Protein 4J3F (pdb70)

Sequence (2072 aa):
GFLAGKKILITGLLSNKSIAYGIAKAMHREGAELAFTYVGQFKDRVEKLCAEFNPAAVLPCDVISDQEIKDLFVELGKVWDGLDAIVHSIAFAPRDQLEGNFIDCCVTREGFSIAHDISAYSFAALAKEGRSMMKNRNASMVALTYIGAEKAMPSYNTMGVAKASLEATVRYTALALGEDGIKVNAVSAGPIKTLAASGISNFKKKMLDYNAMVSPLKKNVDIMEVGNTVAFLCSDMATGITGEVVHVDAGYHCVSMMGNVLGFLAGKKILITGLLSNKSIAYGIAKAMHREGAELAFTYVGQFKDRVEKLCAEFNPAAVLPCDVISDQEIKDLFVELGKVWDGLDAIVHSIAFAPRDQLEGNFIDCVTREGFSIAHDISAYSFAALAKEGRSMMKNRNASMVALTYIGAEKAMPSYNTMGVAKASLEATVRYTALALGEDGIKVNAVSAGPIKTLAASGISNFKKKMLDYNAMVSPLKKNVDIMEVGNTVAFLCSDMATGITGEVVHVDAGYHCVSMGNVLGFLAGKKILITGLLSNKSIAYGIAKAMHREGAELAFTYVGQFKDRVEKLCAEFNPAAVLPCDVISDQEIKDLFVELGKVWDGLDAIVHSIAFAPRDQLEGNFIDCCVTREGFSIAHDISAYSFAALAKEGRSSMMKNRNASMVALTYIGAEKAMPSYNTMGVAKASLEATVRYTALALGEEDGIKVNAVSAGPIKTLAASGISNFKKMLDYNAMVSPLKKKNVDIMEVGNTVAFLCSDMATGITGEVVHVDAGYHCVSMGNVLGFLAGKKILITGLLSNKSIAYGIAKAMHREGAELAFTYVGQFKDRVEKLCCAEFNPAAVLPCDVISDQEIKDLFVELGKVWDGLDAIVHSIAFAPRDQLEGNFIDCVTREGFSIAHDISAYSFAALAKEGRSMMKNRNASMVALTYIGAEKAMPSYNTMGVAKASLEATVRYTALALGEDGIKVNAVSAGPIKTLAASGISNFKKMLDYNAMVSPLKKNVDIMEVGNTVAFLCSDMATGITGEVVHVDAGYHCVSMGNVLGFLAGKKILITGLLSNKSIAYGIAKAMHREGAELAFTYVGQFKDRVEKLCAEFNPAAVLPCDVISDQEIKDLFVELGKVWDGLDAIVHSIAFAPRDQLEGNFIDCCVTREGFSIAHDISAYSFAALAKEGRSMMKNRNASMVALTYIGAEKAMPSYNTMGVAKASLEATVRYTALALGEDGIKVNAVSAGPIKTLAASGISNFKKKMLDYNAMVSPLKKNVDIMEVGNTVAFLCSDMATGITGEVVHVDAGYHCVSMMGNVLGFLAGKKILITGLLSNKSIAYGIAKAMHREGAELAFTYVGQFKDRVEKLCAEFNPAAVLPCDVISDQEIKDLFVELGKVWDGLDAIVHSIAFAPRDQLEGNFIDCVTREGFSIAHDISAYSFAALAKEGRSSMMKNRNASMVALTYIGAEKAMPSYNTMGVAKASLEATVRYTALALGEDGIKVNAVSAGPIKTLAASGISNFKKMLDYNAMVSPLKKKNVDIMEVGNTVAFLCSDMATGITGEVVHVDAGYHCVSMMGNVLGFLAGKKILITGLLSNKSIAYGIAKAMHREGAELAFTYVGQFKDRVEKLCAEFNPAAVLPCDVISDQEIKDLFVELGKVWDGLDAIVHSIAFAPRDQLEGNFIDCCVTREGFSIAHDISAYSFAALAKKEGRSMMKNRNASMVALTYIGAEKAMPSYNTMGVAKASLEATVRYTALALGEDGIKVNAVSAGPIKTLAASGISNFKKMLDYNAMVSPLKKKNVDIMEVGNTVAFLCSDMATGITGEVVHVDAGYHCVSMMGNVLGFLAGKKILITGLLSNKSIAYGIAKAMHREGAELAFTYVGQFKDRVEKLCAEFNPAAVLPCDVISDQEIKDLFVELGKVWDGLDAIVHSIAFAPRDQLEGNFIDCCVTREGFSIAHDISAYSFAALAKEGRSMMKNRNASMVALTYIGAEKAMPSYNTMGVAKASLEATVRYTALALGEDGIKVNAVSAGPIKTLAASGISNFKKMMLDYNAMVSPLKKNVDIMEVGNTVAFLCSDMATGITGEVVHVDAGYHCVSMGNVL

CATH classification: 3.40.50.720

Solvent-accessible surface area: 65505 Å² total; per-residue (Å²): 76,44,0,70,40,27,47,0,0,0,1,27,3,57,23,74,118,10,33,0,30,0,0,0,84,0,0,79,120,22,34,8,72,1,0,0,5,20,68,54,147,50,98,108,135,1,71,171,33,0,67,102,6,130,36,46,15,32,30,65,4,42,8,96,26,80,111,66,1,114,63,3,13,77,66,0,35,150,82,11,154,4,0,8,0,0,0,0,20,33,56,103,10,29,224,90,0,34,52,53,35,6,2,98,30,0,54,39,127,3,2,41,55,0,4,26,23,0,0,4,0,0,0,4,0,0,62,56,0,36,88,27,0,107,110,87,72,0,1,0,0,0,13,6,32,13,0,3,55,44,0,3,26,21,51,4,0,12,0,0,0,14,8,0,0,14,0,0,0,39,0,0,0,38,4,0,2,114,14,26,0,3,0,0,0,0,2,8,7,14,25,146,22,91,92,7,92,57,30,108,30,30,89,36,20,11,14,11,6,28,10,9,0,1,18,50,61,55,9,72,26,47,16,0,0,15,1,0,0,4,2,1,0,82,17,0,17,0,0,0,4,13,24,5,17,0,8,0,0,15,17,2,18,15,8,10,27,10,1,77,44,0,72,41,27,46,0,0,0,0,28,4,54,23,67,115,11,33,0,30,0,0,0,86,0,0,72,119,22,34,9,71,1,0,0,4,17,62,46,155,53,103,114,137,1,63,169,33,0,61,96,5,120,38,45,15,32,27,64,6,43,6,98,28,84,102,63,2,116,66,3,14,81,68,0,36,148,76,12,156,3,0,9,0,0,0,0,20,32,57,99,9,30,219,90,0,34,57,51,46,6,1,97,32,0,54,40,126,3,2,42,53,0,3,29,24,0,0,6,0,0,0,4,0,0,59,64,0,35,92,28,0,80,116,86,75,0,1,0,0,0,13,5,31,15,0,3,56,48,0,4,39,24,50,4,0,11,0,0,0,12,8,0,0,14,0,0,1,38,0,0,0,24,4,0,2,57,4,25,0,3,0,0,0,0,1,7,7,15,27,159,20,93,89,7,92,58,35,105,39,31,120,106,20,24,61,25,4,29,60,5,0,1,18,103,62,60,10,72,28,48,17,0,0,14,2,0,0,3,2,1,0,81,18,0,19,0,1,0,4,13,23,5,17,0,8,0,0,13,16,1,18,15,9,12,127,91,81,76,40,0,71,40,28,48,0,0,0,0,28,3,51,24,68,116,10,34,0,29,0,0,0,85,0,0,70,119,22,35,9,76,1,0,0,5,16,68,44,150,54,99,116,135,1,68,169,36,0,60,99,6,120,40,41,14,30,30,63,5,34,6,96,27,84,102,63,2,112,64,3,14,74,71,0,35,148,78,11,154,5,0,8,0,0,0,0,20,32,59,100,9,30,220,90,1,30,58,53,33,6,2,93,38,1,54,39,126,3,2,37,55,0,3,27,24,0,0,6,0,0,0,5,0,0,60,60,0,38,90,26,0,105,112,85,73,0,1,0,0,0,11,6,36,13,0,2,51,48,0,2,12,21,49,5,0,11,0,0,0,13,8,0,0,15,0,0,1,38,2,0,0,42,6,0,1,91,13,24,0,3,0,0,0,0,1,7,7,16,22,158,20,88,89,8,92,59,40,73,88,32,134,122,32,16,67,14,6,23,95,4,1,0,17,92,62,55,10,72,28,48,17,0,0,14,1,0,0,4,2,1,0,80,17,0,17,0,0,0,4,14,22,5,18,0,9,1,0,14,15,1,19,17,8,27,45,24,202,75,42,0,70,42,28,45,0,0,0,1,28,4,59,24,73,115,10,34,0,29,0,0,0,86,0,0,79,117,22,34,8,69,1,0,0,5,20,69,57,144,43,102,102,134,0,70,170,34,0,68,102,6,127,35,47,19,28,26,69,4,43,6,99,27,80,108,65,1,113,65,3,13,81,73,0,34,148,88,11,153,3,0,9,0,0,0,0,19,33,58,100,9,29,220,92,0,31,62,34,29,4,1,92,38,1,55,41,125,2,2,45,53,0,4,30,24,0,0,5,0,0,0,4,0,0,63,60,0,43,94,31,0,104,115,86,73,0,0,0,0,0,12,5,38,12,0,3,53,49,1,2,9,20,48,5,0,10,0,0,0,13,8,0,0,14,0,0,0,39,1,0,0,40,7,0,2,138,12,24,0,4,0,0,0,0,1,8,7,16,23,160,20,88,88,9,90,61,37,71,55,31,71,12,18,15,15,11,6,19,0,8,1,1,18,47,62,55,11,73,29,49,16,0,0,13,2,0,0,4,2,1,0,83,15,0,17,0,0,0,4,14,22,6,17,0,9,1,0,14,16,1,18,17,7,5,2,2,31,77,41,0,71,42,28,44,0,0,0,1,28,4,59,24,74,117,11,34,0,29,0,0,0,87,0,0,78,119,22,32,8,73,1,0,0,5,18,71,54,152,49,98,105,127,0,71,169,34,0,68,103,6,125,37,49,17,28,25,67,5,40,7,98,27,77,110,65,1,116,64,3,13,75,75,0,36,150,86,10,154,3,0,9,0,0,0,1,19,34,55,102,9,29,219,91,1,35,57,52,33,7,1,93,37,1,52,40,128,3,2,41,54,0,4,30,24,0,0,5,0,0,0,4,0,0,62,58,0,46,90,28,0,106,114,84,72,0,0,0,0,0,12,6,33,13,0,3,55,45,0,2,35,20,50,4,0,10,0,0,0,14,8,0,0,14,0,0,0,38,1,0,0,37,6,0,2,89,18,24,0,3,0,0,0,0,1,7,6,15,26,130,20,92,90,7,95,55,31,109,31,27,125,131,17,22,86,23,5,28,62,6,0,1,19,98,63,59,11,72,28,50,17,0,0,15,2,0,0,4,2,1,0,82,15,0,16,0,1,0,4,13,23,6,17,0,9,0,0,15,17,1,18,14,8,11,126,89,82,74,44,0,70,42,27,48,0,0,0,1,29,4,50,25,75,115,11,34,0,30,0,0,0,83,0,0,74,119,21,34,9,76,1,0,0,4,17,65,47,152,52,101,114,131,1,64,167,31,0,60,99,6,120,38,43,15,31,28,63,5,41,7,97,28,82,104,64,2,116,64,3,14,78,71,0,34,149,77,10,156,4,0,9,0,0,0,0,20,33,58,99,9,29,225,90,0,32,58,52,36,5,2,98,29,0,54,40,126,3,2,38,55,0,4,28,24,0,0,6,0,0,0,4,0,0,61,63,0,38,90,30,0,106,110,86,74,0,1,0,0,0,12,5,36,14,0,3,52,46,1,2,10,18,51,4,0,12,0,0,0,12,8,0,0,15,0,0,1,40,0,0,0,33,5,0,2,114,14,25,0,3,0,0,0,0,1,7,8,16,23,156,19,89,89,6,91,59,39,72,56,32,89,17,19,14,18,10,7,17,0,5,1,0,16,29,62,55,9,72,27,47,16,0,0,14,1,0,0,4,2,1,0,82,17,0,17,0,0,0,4,13,23,5,18,0,9,0,0,15,16,1,18,18,6,5,2,2,35,79,42,0,70,40,28,52,0,0,0,1,29,4,58,22,69,112,10,34,0,31,0,0,0,89,0,0,80,119,23,35,8,73,1,0,0,5,19,71,55,151,48,98,104,131,1,69,170,34,0,67,102,6,128,36,47,15,33,28,65,4,44,6,98,26,79,110,64,1,113,62,4,12,80,70,0,36,148,84,9,153,4,0,8,0,0,0,0,19,33,58,100,9,29,220,91,0,32,59,54,32,6,1,100,28,0,55,41,127,3,2,41,55,0,3,28,23,0,0,5,0,0,0,4,0,0,64,57,0,34,90,29,0,95,113,88,74,0,1,0,0,0,12,5,37,13,0,3,53,45,1,4,15,22,49,4,0,11,0,0,0,12,8,0,0,14,0,0,1,39,0,0,0,39,4,0,2,72,15,25,0,3,0,0,0,0,1,7,7,15,23,157,20,90,90,7,90,57,38,77,93,31,131,116,33,16,67,15,5,24,96,4,1,1,17,100,63,56,10,72,27,48,14,0,0,14,1,0,0,4,3,1,0,80,17,0,18,0,0,0,4,14,23,5,19,0,9,1,0,15,16,1,18,17,8,25,44,24,208,75,44,0,71,43,27,48,0,0,0,0,29,3,51,23,70,117,11,34,0,29,0,0,0,84,0,0,72,115,22,34,10,76,1,0,0,4,17,65,50,151,50,101,106,132,1,67,168,34,0,59,101,6,125,37,45,15,31,29,63,5,43,7,100,29,82,105,62,1,114,64,3,14,78,71,0,35,146,77,11,153,3,0,9,0,0,0,0,19,33,56,98,10,30,222,89,0,31,65,48,45,7,2,94,33,0,55,40,125,3,2,40,57,0,4,29,25,0,0,6,0,0,0,5,0,0,60,61,0,32,91,25,0,104,108,85,75,0,0,0,0,0,13,5,32,14,0,2,53,47,0,2,29,24,50,4,0,11,0,0,0,13,7,0,0,13,0,0,0,38,1,0,0,38,5,0,2,112,14,23,0,3,0,0,0,0,1,8,6,15,26,106,20,90,90,6,96,59,35,82,24,29,51,22,21,24,27,12,4,28,12,6,0,1,19,56,68,57,11,72,27,49,13,0,0,14,2,0,0,4,2,1,0,81,15,0,18,0,0,0,5,14,22,5,16,0,8,0,0,14,17,1,17,14,9,12,37,4,1

B-factor: mean 13.73, std 7.09, range [4.94, 76.98]

Organism: Francisella tularensis subsp. tularensis (strain SCHU S4 / Schu 4) (NCBI:txid177416)

Structure (mmCIF, N/CA/C/O backbone):
data_4J3F
#
_entry.id   4J3F
#
_cell.length_a   85.421
_cell.length_b   123.360
_cell.length_c   202.717
_cell.angle_alpha   90.00
_cell.angle_beta   90.00
_cell.angle_gamma   90.00
#
_symmetry.space_group_name_H-M   'P 21 21 21'
#
loop_
_entity.id
_entity.type
_entity.pdbx_description
1 polymer 'Enoyl-[acyl-carrier-protein] reductase [NADH]'
2 non-polymer 1-(4-methoxy-3-methylbenzyl)-5,6,7,8-tetrahydro-1H-naphtho[2,3-d]imidazole
3 non-polymer NICOTINAMIDE-ADENINE-DINUCLEOTIDE
4 non-polymer GLYCEROL
5 non-polymer 'ACETATE ION'
6 non-polymer 'SODIUM ION'
7 water water
#
loop_
_atom_site.group_PDB
_atom_site.id
_atom_site.type_symbol
_atom_site.label_atom_id
_atom_site.label_alt_id
_atom_site.label_comp_id
_atom_site.label_asym_id
_atom_site.label_entity_id
_atom_site.label_seq_id
_atom_site.pdbx_PDB_ins_code
_atom_site.Cartn_x
_atom_site.Cartn_y
_atom_site.Cartn_z
_atom_site.occupancy
_atom_site.B_iso_or_equiv
_atom_site.auth_seq_id
_atom_site.auth_comp_id
_atom_site.auth_asym_id
_atom_site.auth_atom_id
_atom_site.pdbx_PDB_model_num
ATOM 1 N N . GLY A 1 22 ? -10.082 -16.369 22.669 1.00 16.21 2 GLY A N 1
ATOM 2 C CA . GLY A 1 22 ? -9.070 -15.399 22.142 1.00 13.44 2 GLY A CA 1
ATOM 3 C C . GLY A 1 22 ? -8.205 -14.869 23.273 1.00 13.28 2 GLY A C 1
ATOM 4 O O . GLY A 1 22 ? -8.662 -14.788 24.415 1.00 12.93 2 GLY A O 1
ATOM 5 N N . PHE A 1 23 ? -6.959 -14.495 22.969 1.00 12.37 3 PHE A N 1
ATOM 6 C CA . PHE A 1 23 ? -6.029 -14.070 24.034 1.00 11.94 3 PHE A CA 1
ATOM 7 C C . PHE A 1 23 ? -6.261 -12.651 24.597 1.00 11.69 3 PHE A C 1
ATOM 8 O O . PHE A 1 23 ? -5.552 -12.207 25.507 1.00 11.83 3 PHE A O 1
ATOM 16 N N . LEU A 1 24 ? -7.252 -11.946 24.050 1.00 11.31 4 LEU A N 1
ATOM 17 C CA . LEU A 1 24 ? -7.691 -10.662 24.611 1.00 11.40 4 LEU A CA 1
ATOM 18 C C . LEU A 1 24 ? -9.149 -10.693 25.091 1.00 11.46 4 LEU A C 1
ATOM 19 O O . LEU A 1 24 ? -9.774 -9.645 25.273 1.00 10.69 4 LEU A O 1
ATOM 24 N N . ALA A 1 25 ? -9.693 -11.897 25.274 1.00 12.25 5 ALA A N 1
ATOM 25 C CA . ALA A 1 25 ? -11.114 -12.050 25.615 1.00 12.48 5 ALA A CA 1
ATOM 26 C C . ALA A 1 25 ? -11.490 -11.211 26.822 1.00 12.70 5 ALA A C 1
ATOM 27 O O . ALA A 1 25 ? -10.864 -11.311 27.879 1.00 12.25 5 ALA A O 1
ATOM 29 N N . GLY A 1 26 ? -12.487 -10.352 26.641 1.00 13.44 6 GLY A N 1
ATOM 30 C CA . GLY A 1 26 ? -12.998 -9.533 27.740 1.00 14.36 6 GLY A CA 1
ATOM 31 C C . GLY A 1 26 ? -12.194 -8.268 28.055 1.00 14.81 6 GLY A C 1
ATOM 32 O O . GLY A 1 26 ? -12.637 -7.427 28.850 1.00 15.32 6 GLY A O 1
ATOM 33 N N . LYS A 1 27 ? -11.032 -8.107 27.429 1.00 13.80 7 LYS A N 1
ATOM 34 C CA . LYS A 1 27 ? -10.239 -6.893 27.652 1.00 12.99 7 LYS A CA 1
ATOM 35 C C . LYS A 1 27 ? -10.864 -5.691 26.952 1.00 12.41 7 LYS A C 1
ATOM 36 O O . LYS A 1 27 ? -11.317 -5.800 25.809 1.00 13.13 7 LYS A O 1
ATOM 42 N N . LYS A 1 28 ? -10.902 -4.559 27.647 1.00 11.41 8 LYS A N 1
ATOM 43 C CA . LYS A 1 28 ? -11.468 -3.312 27.121 1.00 11.50 8 LYS A CA 1
ATOM 44 C C . LYS A 1 28 ? -10.318 -2.435 26.619 1.00 10.44 8 LYS A C 1
ATOM 45 O O . LYS A 1 28 ? -9.445 -2.050 27.398 1.00 10.06 8 LYS A O 1
ATOM 51 N N . ILE A 1 29 ? -10.296 -2.161 25.319 1.00 9.46 9 ILE A N 1
ATOM 52 C CA . ILE A 1 29 ? -9.142 -1.515 24.694 1.00 9.16 9 ILE A CA 1
ATOM 53 C C . ILE A 1 29 ? -9.579 -0.331 23.839 1.00 8.87 9 ILE A C 1
ATOM 54 O O . ILE A 1 29 ? -10.508 -0.451 23.018 1.00 8.76 9 ILE A O 1
ATOM 59 N N . LEU A 1 30 ? -8.900 0.794 24.035 1.00 8.53 10 LEU A N 1
ATOM 60 C CA . LEU A 1 30 ? -9.148 2.025 23.295 1.00 9.00 10 LEU A CA 1
ATOM 61 C C . LEU A 1 30 ? -8.163 2.114 22.136 1.00 8.76 10 LEU A C 1
ATOM 62 O O . LEU A 1 30 ? -6.947 1.975 22.344 1.00 8.71 10 LEU A O 1
ATOM 67 N N . ILE A 1 31 ? -8.676 2.303 20.923 1.00 8.56 11 ILE A N 1
ATOM 68 C CA . ILE A 1 31 ? -7.797 2.402 19.755 1.00 8.38 11 ILE A CA 1
ATOM 69 C C . ILE A 1 31 ? -7.924 3.789 19.155 1.00 8.27 11 ILE A C 1
ATOM 70 O O . ILE A 1 31 ? -9.039 4.212 18.778 1.00 7.99 11 ILE A O 1
ATOM 75 N N . THR A 1 32 ? -6.787 4.503 19.105 1.00 7.98 12 THR A N 1
ATOM 76 C CA . THR A 1 32 ? -6.710 5.779 18.419 1.00 7.96 12 THR A CA 1
ATOM 77 C C . THR A 1 32 ? -6.178 5.572 17.010 1.00 8.19 12 THR A C 1
ATOM 78 O O . THR A 1 32 ? -5.554 4.546 16.732 1.00 7.97 12 THR A O 1
ATOM 82 N N . GLY A 1 33 ? -6.428 6.551 16.144 1.00 8.29 13 GLY A N 1
ATOM 83 C CA . GLY A 1 33 ? -5.745 6.612 14.845 1.00 9.04 13 GLY A CA 1
ATOM 84 C C . GLY A 1 33 ? -6.379 5.849 13.696 1.00 9.78 13 GLY A C 1
ATOM 85 O O . GLY A 1 33 ? -5.753 5.697 12.639 1.00 8.85 13 GLY A O 1
ATOM 86 N N . LEU A 1 34 ? -7.597 5.340 13.883 1.00 10.69 14 LEU A N 1
ATOM 87 C CA . LEU A 1 34 ? -8.269 4.670 12.766 1.00 11.98 14 LEU A CA 1
ATOM 88 C C . LEU A 1 34 ? -8.828 5.718 11.803 1.00 12.95 14 LEU A C 1
ATOM 89 O O . LEU A 1 34 ? -9.741 6.464 12.153 1.00 14.13 14 LEU A O 1
ATOM 94 N N . LEU A 1 35 ? -8.311 5.745 10.578 1.00 12.47 15 LEU A N 1
ATOM 95 C CA . LEU A 1 35 ? -8.714 6.768 9.619 1.00 12.53 15 LEU A CA 1
ATOM 96 C C . LEU A 1 35 ? -9.176 6.181 8.275 1.00 12.48 15 LEU A C 1
ATOM 97 O O . LEU A 1 35 ? -10.099 6.718 7.656 1.00 12.51 15 LEU A O 1
ATOM 102 N N . SER A 1 36 ? -8.573 5.074 7.846 1.00 11.82 16 SER A N 1
ATOM 103 C CA . SER A 1 36 ? -9.073 4.341 6.658 1.00 11.63 16 SER A CA 1
ATOM 104 C C . SER A 1 36 ? -8.864 2.851 6.865 1.00 11.65 16 SER A C 1
ATOM 105 O O . SER A 1 36 ? -8.220 2.463 7.853 1.00 11.06 16 SER A O 1
ATOM 108 N N . ASN A 1 37 ? -9.389 2.011 5.964 1.00 11.59 17 ASN A N 1
ATOM 109 C CA . ASN A 1 37 ? -9.113 0.564 6.052 1.00 12.31 17 ASN A CA 1
ATOM 110 C C . ASN A 1 37 ? -7.666 0.218 5.724 1.00 12.18 17 ASN A C 1
ATOM 111 O O . ASN A 1 37 ? -7.289 -0.945 5.771 1.00 12.37 17 ASN A O 1
ATOM 116 N N . LYS A 1 38 ? -6.859 1.226 5.413 1.00 12.19 18 LYS A N 1
ATOM 117 C CA . LYS A 1 38 ? -5.413 1.004 5.251 1.00 12.12 18 LYS A CA 1
ATOM 118 C C . LYS A 1 38 ? -4.609 1.356 6.506 1.00 11.02 18 LYS A C 1
ATOM 119 O O . LYS A 1 38 ? -3.449 0.972 6.594 1.00 10.44 18 LYS A O 1
ATOM 125 N N . SER A 1 39 ? -5.230 2.061 7.463 1.00 10.21 19 SER A N 1
ATOM 126 C CA . SER A 1 39 ? -4.564 2.486 8.710 1.00 9.47 19 SER A CA 1
ATOM 127 C C . SER A 1 39 ? -3.936 1.328 9.474 1.00 9.14 19 SER A C 1
ATOM 128 O O . SER A 1 39 ? -4.502 0.240 9.541 1.00 8.92 19 SER A O 1
ATOM 131 N N . ILE A 1 40 ? -2.776 1.569 10.086 1.00 8.74 20 ILE A N 1
ATOM 132 C CA . ILE A 1 40 ? -2.225 0.578 11.027 1.00 8.39 20 ILE A CA 1
ATOM 133 C C . ILE A 1 40 ? -3.262 0.244 12.111 1.00 8.23 20 ILE A C 1
ATOM 134 O O . ILE A 1 40 ? -3.446 -0.921 12.450 1.00 8.12 20 ILE A O 1
ATOM 139 N N . ALA A 1 41 ? -3.974 1.256 12.601 1.00 8.13 21 ALA A N 1
ATOM 140 C CA . ALA A 1 41 ? -4.994 1.045 13.637 1.00 8.09 21 ALA A CA 1
ATOM 141 C C . ALA A 1 41 ? -6.104 0.102 13.155 1.00 8.12 21 ALA A C 1
ATOM 142 O O . ALA A 1 41 ? -6.746 -0.561 13.956 1.00 7.77 21 ALA A O 1
ATOM 144 N N . TYR A 1 42 ? -6.356 0.077 11.845 1.00 8.30 22 TYR A N 1
ATOM 145 C CA . TYR A 1 42 ? -7.321 -0.889 11.302 1.00 9.08 22 TYR A CA 1
ATOM 146 C C . TYR A 1 42 ? -6.847 -2.332 11.500 1.00 8.75 22 TYR A C 1
ATOM 147 O O . TYR A 1 42 ? -7.619 -3.189 11.943 1.00 9.02 22 TYR A O 1
ATOM 156 N N . GLY A 1 43 ? -5.573 -2.599 11.201 1.00 8.41 23 GLY A N 1
ATOM 157 C CA . GLY A 1 43 ? -5.003 -3.943 11.380 1.00 8.12 23 GLY A CA 1
ATOM 158 C C . GLY A 1 43 ? -4.991 -4.307 12.854 1.00 8.08 23 GLY A C 1
ATOM 159 O O . GLY A 1 43 ? -5.267 -5.440 13.245 1.00 7.73 23 GLY A O 1
ATOM 160 N N . ILE A 1 44 ? -4.680 -3.329 13.689 1.00 7.53 24 ILE A N 1
ATOM 161 C CA . ILE A 1 44 ? -4.734 -3.551 15.124 1.00 7.27 24 ILE A CA 1
ATOM 162 C C . ILE A 1 44 ? -6.158 -3.950 15.559 1.00 7.46 24 ILE A C 1
ATOM 163 O O . ILE A 1 44 ? -6.350 -4.916 16.301 1.00 7.00 24 ILE A O 1
ATOM 168 N N . ALA A 1 45 ? -7.146 -3.188 15.102 1.00 7.62 25 ALA A N 1
ATOM 169 C CA . ALA A 1 45 ? -8.540 -3.470 15.454 1.00 8.13 25 ALA A CA 1
ATOM 170 C C . ALA A 1 45 ? -8.932 -4.872 15.001 1.00 8.57 25 ALA A C 1
ATOM 171 O O . ALA A 1 45 ? -9.564 -5.614 15.748 1.00 8.31 25 ALA A O 1
ATOM 173 N N . LYS A 1 46 ? -8.576 -5.225 13.765 1.00 9.10 26 LYS A N 1
ATOM 174 C CA . LYS A 1 46 ? -8.907 -6.545 13.257 1.00 9.79 26 LYS A CA 1
ATOM 175 C C . LYS A 1 46 ? -8.322 -7.646 14.132 1.00 9.59 26 LYS A C 1
ATOM 176 O O . LYS A 1 46 ? -9.015 -8.604 14.495 1.00 9.51 26 LYS A O 1
ATOM 182 N N . ALA A 1 47 ? -7.036 -7.524 14.445 1.00 9.10 27 ALA A N 1
ATOM 183 C CA . ALA A 1 47 ? -6.363 -8.509 15.308 1.00 9.26 27 ALA A CA 1
ATOM 184 C C . ALA A 1 47 ? -6.997 -8.587 16.692 1.00 9.23 27 ALA A C 1
ATOM 185 O O . ALA A 1 47 ? -7.242 -9.681 17.238 1.00 8.93 27 ALA A O 1
ATOM 187 N N . MET A 1 48 ? -7.293 -7.432 17.265 1.00 8.95 28 MET A N 1
ATOM 188 C CA . MET A 1 48 ? -7.813 -7.420 18.641 1.00 9.27 28 MET A CA 1
ATOM 189 C C . MET A 1 48 ? -9.256 -7.918 18.689 1.00 10.09 28 MET A C 1
ATOM 190 O O . MET A 1 48 ? -9.643 -8.629 19.623 1.00 10.14 28 MET A O 1
ATOM 195 N N . HIS A 1 49 ? -10.031 -7.561 17.667 1.00 10.53 29 HIS A N 1
ATOM 196 C CA . HIS A 1 49 ? -11.401 -8.075 17.573 1.00 11.41 29 HIS A CA 1
ATOM 197 C C . HIS A 1 49 ? -11.402 -9.584 17.452 1.00 11.72 29 HIS A C 1
ATOM 198 O O . HIS A 1 49 ? -12.182 -10.271 18.141 1.00 11.23 29 HIS A O 1
ATOM 205 N N . ARG A 1 50 ? -10.520 -10.112 16.604 1.00 11.76 30 ARG A N 1
ATOM 206 C CA . ARG A 1 50 ? -10.355 -11.566 16.429 1.00 12.15 30 ARG A CA 1
ATOM 207 C C . ARG A 1 50 ? -10.045 -12.258 17.759 1.00 12.64 30 ARG A C 1
ATOM 208 O O . ARG A 1 50 ? -10.594 -13.328 18.055 1.00 12.62 30 ARG A O 1
ATOM 216 N N . GLU A 1 51 ? -9.205 -11.626 18.577 1.00 12.25 31 GLU A N 1
ATOM 217 C CA . GLU A 1 51 ? -8.795 -12.172 19.874 1.00 12.02 31 GLU A CA 1
ATOM 218 C C . GLU A 1 51 ? -9.758 -11.857 21.026 1.00 12.19 31 GLU A C 1
ATOM 219 O O . GLU A 1 51 ? -9.431 -12.099 22.181 1.00 10.99 31 GLU A O 1
ATOM 225 N N . GLY A 1 52 ? -10.938 -11.314 20.694 1.00 12.36 32 GLY A N 1
ATOM 226 C CA . GLY A 1 52 ? -12.031 -11.198 21.652 1.00 12.36 32 GLY A CA 1
ATOM 227 C C . GLY A 1 52 ? -12.073 -9.925 22.492 1.00 12.29 32 GLY A C 1
ATOM 228 O O . GLY A 1 52 ? -12.848 -9.838 23.435 1.00 11.54 32 GLY A O 1
ATOM 229 N N . ALA A 1 53 ? -11.241 -8.938 22.146 1.00 12.34 33 ALA A N 1
ATOM 230 C CA . ALA A 1 53 ? -11.248 -7.654 22.824 1.00 12.65 33 ALA A CA 1
ATOM 231 C C . ALA A 1 53 ? -12.559 -6.894 22.624 1.00 12.94 33 ALA A C 1
ATOM 232 O O . ALA A 1 53 ? -13.198 -7.020 21.591 1.00 13.63 33 ALA A O 1
ATOM 234 N N . GLU A 1 54 ? -12.954 -6.119 23.631 1.00 13.38 34 GLU A N 1
ATOM 235 C CA . GLU A 1 54 ? -14.022 -5.141 23.485 1.00 13.52 34 GLU A CA 1
ATOM 236 C C . GLU A 1 54 ? -13.353 -3.808 23.156 1.00 12.34 34 GLU A C 1
ATOM 237 O O . GLU A 1 54 ? -12.468 -3.357 23.904 1.00 11.50 34 GLU A O 1
ATOM 243 N N . LEU A 1 55 ? -13.796 -3.167 22.072 1.00 10.84 35 LEU A N 1
ATOM 244 C CA . LEU A 1 55 ? -13.086 -1.998 21.529 1.00 10.37 35 LEU A CA 1
ATOM 245 C C . LEU A 1 55 ? -13.844 -0.678 21.570 1.00 10.14 35 LEU A C 1
ATOM 246 O O . LEU A 1 55 ? -15.070 -0.631 21.426 1.00 10.51 35 LEU A O 1
ATOM 251 N N . ALA A 1 56 ? -13.090 0.401 21.735 1.00 9.42 36 ALA A N 1
ATOM 252 C CA . ALA A 1 56 ? -13.611 1.763 21.608 1.00 9.35 36 ALA A CA 1
ATOM 253 C C . ALA A 1 56 ? -12.629 2.514 20.716 1.00 9.31 36 ALA A C 1
ATOM 254 O O . ALA A 1 56 ? -11.447 2.154 20.657 1.00 8.86 36 ALA A O 1
ATOM 256 N N . PHE A 1 57 ? -13.123 3.541 20.024 1.00 9.37 37 PHE A N 1
ATOM 257 C CA . PHE A 1 57 ? -12.344 4.251 19.022 1.00 9.86 37 PHE A CA 1
ATOM 258 C C . PHE A 1 57 ? -12.489 5.753 19.173 1.00 10.02 37 PHE A C 1
ATOM 259 O O . PHE A 1 57 ? -13.534 6.245 19.606 1.00 9.55 37 PHE A O 1
ATOM 267 N N . THR A 1 58 ? -11.437 6.473 18.790 1.00 10.44 38 THR A N 1
ATOM 268 C CA . THR A 1 58 ? -11.475 7.930 18.750 1.00 11.32 38 THR A CA 1
ATOM 269 C C . THR A 1 58 ? -11.359 8.443 17.315 1.00 12.50 38 THR A C 1
ATOM 270 O O . THR A 1 58 ? -10.916 7.725 16.417 1.00 12.13 38 THR A O 1
ATOM 274 N N . TYR A 1 59 ? -11.776 9.685 17.094 1.00 13.66 39 TYR A N 1
ATOM 275 C CA . TYR A 1 59 ? -11.650 10.324 15.786 1.00 15.19 39 TYR A CA 1
ATOM 276 C C . TYR A 1 59 ? -11.350 11.791 16.009 1.00 15.97 39 TYR A C 1
ATOM 277 O O . TYR A 1 59 ? -11.634 12.329 17.085 1.00 14.73 39 TYR A O 1
ATOM 286 N N . VAL A 1 60 ? -10.763 12.438 15.006 1.00 17.98 40 VAL A N 1
ATOM 287 C CA . VAL A 1 60 ? -10.557 13.887 15.090 1.00 20.09 40 VAL A CA 1
ATOM 288 C C . VAL A 1 60 ? -11.687 14.589 14.366 1.00 22.15 40 VAL A C 1
ATOM 289 O O . VAL A 1 60 ? -12.087 14.180 13.260 1.00 23.20 40 VAL A O 1
ATOM 293 N N . GLY A 1 61 ? -12.196 15.625 15.030 1.00 24.30 41 GLY A N 1
ATOM 294 C CA . GLY A 1 61 ? -13.284 16.484 14.563 1.00 28.15 41 GLY A CA 1
ATOM 295 C C . GLY A 1 61 ? -14.132 16.037 13.394 1.00 27.36 41 GLY A C 1
ATOM 296 O O . GLY A 1 61 ? -15.148 15.386 13.595 1.00 28.82 41 GLY A O 1
ATOM 297 N N . GLN A 1 62 ? -13.703 16.368 12.176 1.00 29.25 42 GLN A N 1
ATOM 298 C CA . GLN A 1 62 ? -14.564 16.203 10.983 1.00 31.43 42 GLN A CA 1
ATOM 299 C C . GLN A 1 62 ? -14.812 14.753 10.556 1.00 30.18 42 GLN A C 1
ATOM 300 O O . GLN A 1 62 ? -15.765 14.473 9.813 1.00 30.28 42 GLN A O 1
ATOM 306 N N . PHE A 1 63 ? -13.978 13.836 11.044 1.00 26.56 43 PHE A N 1
ATOM 307 C CA . PHE A 1 63 ? -14.004 12.460 10.575 1.00 24.68 43 PHE A CA 1
ATOM 308 C C . PHE A 1 63 ? -14.985 11.525 11.314 1.00 24.15 43 PHE A C 1
ATOM 309 O O . PHE A 1 63 ? -14.952 10.308 11.104 1.00 22.58 43 PHE A O 1
ATOM 317 N N . LYS A 1 64 ? -15.869 12.081 12.152 1.00 22.67 44 LYS A N 1
ATOM 318 C CA . LYS A 1 64 ? -16.841 11.262 12.891 1.00 22.93 44 LYS A CA 1
ATOM 319 C C . LYS A 1 64 ? -17.548 10.188 12.042 1.00 22.03 44 LYS A C 1
ATOM 320 O O . LYS A 1 64 ? -17.489 9.006 12.371 1.00 20.57 44 LYS A O 1
ATOM 326 N N . ASP A 1 65 ? -18.225 10.598 10.967 1.00 21.33 45 ASP A N 1
ATOM 327 C CA . ASP A 1 65 ? -18.995 9.659 10.124 1.00 21.95 45 ASP A CA 1
ATOM 328 C C . ASP A 1 65 ? -18.114 8.590 9.469 1.00 20.45 45 ASP A C 1
ATOM 329 O O . ASP A 1 65 ? -18.491 7.422 9.421 1.00 19.16 45 ASP A O 1
ATOM 334 N N . ARG A 1 66 ? -16.954 9.003 8.960 1.00 20.55 46 ARG A N 1
ATOM 335 C CA . ARG A 1 66 ? -16.001 8.091 8.312 1.00 20.72 46 ARG A CA 1
ATOM 336 C C . ARG A 1 66 ? -15.524 6.997 9.269 1.00 18.11 46 ARG A C 1
ATOM 337 O O . ARG A 1 66 ? -15.477 5.824 8.911 1.00 16.39 46 ARG A O 1
ATOM 345 N N . VAL A 1 67 ? -15.167 7.390 10.487 1.00 16.87 47 VAL A N 1
ATOM 346 C CA . VAL A 1 67 ? -14.666 6.430 11.469 1.00 16.33 47 VAL A CA 1
ATOM 347 C C . VAL A 1 67 ? -15.782 5.516 11.989 1.00 16.53 47 VAL A C 1
ATOM 348 O O . VAL A 1 67 ? -15.587 4.315 12.116 1.00 14.85 47 VAL A O 1
ATOM 352 N N . GLU A 1 68 ? -16.947 6.087 12.289 1.00 16.97 48 GLU A N 1
ATOM 353 C CA . GLU A 1 68 ? -18.129 5.285 12.613 1.00 18.33 48 GLU A CA 1
ATOM 354 C C . GLU A 1 68 ? -18.344 4.171 11.603 1.00 17.43 48 GLU A C 1
ATOM 355 O O . GLU A 1 68 ? -18.562 3.023 11.979 1.00 17.56 48 GLU A O 1
ATOM 361 N N . LYS A 1 69 ? -18.262 4.510 10.320 1.00 18.22 49 LYS A N 1
ATOM 362 C CA . LYS A 1 69 ? -18.490 3.542 9.258 1.00 18.67 49 LYS A CA 1
ATOM 363 C C . LYS A 1 69 ? -17.392 2.483 9.268 1.00 17.91 49 LYS A C 1
ATOM 364 O O . LYS A 1 69 ? -17.658 1.283 9.092 1.00 16.27 49 LYS A O 1
ATOM 370 N N . LEU A 1 70 ? -16.158 2.925 9.514 1.00 16.36 50 LEU A N 1
ATOM 371 C CA . LEU A 1 70 ? -15.026 2.013 9.498 1.00 17.01 50 LEU A CA 1
ATOM 372 C C . LEU A 1 70 ? -15.013 1.029 10.644 1.00 16.28 50 LEU A C 1
ATOM 373 O O . LEU A 1 70 ? -14.639 -0.123 10.453 1.00 17.00 50 LEU A O 1
ATOM 378 N N . CYS A 1 71 ? -15.388 1.464 11.841 1.00 15.73 51 CYS A N 1
ATOM 379 C CA . CYS A 1 71 ? -15.306 0.543 12.961 1.00 15.35 51 CYS A CA 1
ATOM 380 C C . CYS A 1 71 ? -16.584 -0.223 13.282 1.00 15.45 51 CYS A C 1
ATOM 381 O O . CYS A 1 71 ? -16.599 -1.029 14.224 1.00 14.86 51 CYS A O 1
ATOM 385 N N . ALA A 1 72 ? -17.651 -0.004 12.509 1.00 15.49 52 ALA A N 1
ATOM 386 C CA . ALA A 1 72 ? -18.921 -0.702 12.777 1.00 15.23 52 ALA A CA 1
ATOM 387 C C . ALA A 1 72 ? -18.771 -2.225 12.895 1.00 15.08 52 ALA A C 1
ATOM 388 O O . ALA A 1 72 ? -19.383 -2.842 13.757 1.00 14.24 52 ALA A O 1
ATOM 390 N N . GLU A 1 73 ? -17.924 -2.815 12.050 1.00 14.76 53 GLU A N 1
ATOM 391 C CA . GLU A 1 73 ? -17.689 -4.248 12.048 1.00 15.08 53 GLU A CA 1
ATOM 392 C C . GLU A 1 73 ? -17.045 -4.771 13.349 1.00 14.26 53 GLU A C 1
ATOM 393 O O . GLU A 1 73 ? -17.005 -5.985 13.575 1.00 13.81 53 GLU A O 1
ATOM 399 N N . PHE A 1 74 ? -16.537 -3.875 14.195 1.00 13.16 54 PHE A N 1
ATOM 400 C CA . PHE A 1 74 ? -15.919 -4.312 15.461 1.00 12.99 54 PHE A CA 1
ATOM 401 C C . PHE A 1 74 ? -16.881 -4.197 16.642 1.00 13.35 54 PHE A C 1
ATOM 402 O O . PHE A 1 74 ? -16.496 -4.461 17.791 1.00 13.48 54 PHE A O 1
ATOM 410 N N . ASN A 1 75 ? -18.132 -3.830 16.357 1.00 13.34 55 ASN A N 1
ATOM 411 C CA . ASN A 1 75 ? -19.138 -3.674 17.409 1.00 13.61 55 ASN A CA 1
ATOM 412 C C . ASN A 1 75 ? -18.580 -2.814 18.556 1.00 12.92 55 ASN A C 1
ATOM 413 O O . ASN A 1 75 ? -18.550 -3.247 19.712 1.00 13.34 55 ASN A O 1
ATOM 418 N N . PRO A 1 76 ? -18.135 -1.576 18.245 1.00 12.73 56 PRO A N 1
ATOM 419 C CA . PRO A 1 76 ? -17.465 -0.789 19.285 1.00 12.96 56 PRO A CA 1
ATOM 420 C C . PRO A 1 76 ? -18.369 -0.384 20.434 1.00 12.43 56 PRO A C 1
ATOM 421 O O . PRO A 1 76 ? -19.567 -0.123 20.229 1.00 12.67 56 PRO A O 1
ATOM 425 N N . ALA A 1 77 ? -17.801 -0.337 21.636 1.00 12.35 57 ALA A N 1
ATOM 426 C CA . ALA A 1 77 ? -18.523 0.140 22.814 1.00 12.71 57 ALA A CA 1
ATOM 427 C C . ALA A 1 77 ? -18.692 1.661 22.811 1.00 13.07 57 ALA A C 1
ATOM 428 O O . ALA A 1 77 ? -19.601 2.195 23.449 1.00 13.78 57 ALA A O 1
ATOM 430 N N . ALA A 1 78 ? -17.798 2.368 22.120 1.00 12.67 58 ALA A N 1
ATOM 431 C CA . ALA A 1 78 ? -17.850 3.836 22.054 1.00 12.50 58 ALA A CA 1
ATOM 432 C C . ALA A 1 78 ? -17.036 4.314 20.860 1.00 12.40 58 ALA A C 1
ATOM 433 O O . ALA A 1 78 ? -16.064 3.663 20.462 1.00 12.27 58 ALA A O 1
ATOM 435 N N . VAL A 1 79 ? -17.451 5.432 20.279 1.00 12.35 59 VAL A N 1
ATOM 436 C CA . VAL A 1 79 ? -16.677 6.079 19.234 1.00 12.58 59 VAL A CA 1
ATOM 437 C C . VAL A 1 79 ? -16.742 7.548 19.594 1.00 12.59 59 VAL A C 1
ATOM 438 O O . VAL A 1 79 ? -17.809 8.177 19.505 1.00 12.33 59 VAL A O 1
ATOM 442 N N . LEU A 1 80 ? -15.616 8.082 20.054 1.00 12.72 60 LEU A N 1
ATOM 443 C CA . LEU A 1 80 ? -15.597 9.373 20.716 1.00 12.58 60 LEU A CA 1
ATOM 444 C C . LEU A 1 80 ? -14.595 10.344 20.094 1.00 13.46 60 LEU A C 1
ATOM 445 O O . LEU A 1 80 ? -13.556 9.930 19.576 1.00 12.62 60 LEU A O 1
ATOM 450 N N . PRO A 1 81 ? -14.908 11.656 20.146 1.00 14.27 61 PRO A N 1
ATOM 451 C CA . PRO A 1 81 ? -13.993 12.647 19.570 1.00 14.30 61 PRO A CA 1
ATOM 452 C C . PRO A 1 81 ? -12.767 12.760 20.444 1.00 14.36 61 PRO A C 1
ATOM 453 O O . PRO A 1 81 ? -12.891 12.788 21.674 1.00 15.47 61 PRO A O 1
ATOM 457 N N . CYS A 1 82 ? -11.582 12.784 19.838 1.00 14.07 62 CYS A N 1
ATOM 458 C CA . CYS A 1 82 ? -10.392 13.173 20.593 1.00 13.77 62 CYS A CA 1
ATOM 459 C C . CYS A 1 82 ? -9.313 13.746 19.677 1.00 13.39 62 CYS A C 1
ATOM 460 O O . CYS A 1 82 ? -8.596 12.990 19.015 1.00 13.13 62 CYS A O 1
ATOM 463 N N . ASP A 1 83 ? -9.222 15.073 19.631 1.00 12.32 63 ASP A N 1
ATOM 464 C CA . ASP A 1 83 ? -8.118 15.727 18.960 1.00 11.60 63 ASP A CA 1
ATOM 465 C C . ASP A 1 83 ? -7.070 15.949 20.044 1.00 10.70 63 ASP A C 1
ATOM 466 O O . ASP A 1 83 ? -7.314 16.688 21.005 1.00 10.60 63 ASP A O 1
ATOM 471 N N . VAL A 1 84 ? -5.919 15.283 19.917 1.00 9.93 64 VAL A N 1
ATOM 472 C CA . VAL A 1 84 ? -4.956 15.266 21.018 1.00 9.42 64 VAL A CA 1
ATOM 473 C C . VAL A 1 84 ? -4.213 16.583 21.200 1.00 9.75 64 VAL A C 1
ATOM 474 O O . VAL A 1 84 ? -3.363 16.680 22.088 1.00 9.69 64 VAL A O 1
ATOM 478 N N . ILE A 1 85 ? -4.512 17.592 20.376 1.00 10.01 65 ILE A N 1
ATOM 479 C CA . ILE A 1 85 ? -4.022 18.945 20.673 1.00 10.59 65 ILE A CA 1
ATOM 480 C C . ILE A 1 85 ? -4.699 19.509 21.918 1.00 10.00 65 ILE A C 1
ATOM 481 O O . ILE A 1 85 ? -4.223 20.490 22.485 1.00 9.99 65 ILE A O 1
ATOM 486 N N . SER A 1 86 ? -5.818 18.905 22.319 1.00 9.43 66 SER A N 1
ATOM 487 C CA . SER A 1 86 ? -6.658 19.465 23.371 1.00 9.73 66 SER A CA 1
ATOM 488 C C . SER A 1 86 ? -6.630 18.665 24.668 1.00 9.51 66 SER A C 1
ATOM 489 O O . SER A 1 86 ? -7.087 17.533 24.711 1.00 8.84 66 SER A O 1
ATOM 492 N N . ASP A 1 87 ? -6.125 19.274 25.737 1.00 9.83 67 ASP A N 1
ATOM 493 C CA . ASP A 1 87 ? -6.203 18.623 27.051 1.00 10.30 67 ASP A CA 1
ATOM 494 C C . ASP A 1 87 ? -7.644 18.336 27.427 1.00 10.37 67 ASP A C 1
ATOM 495 O O . ASP A 1 87 ? -7.951 17.288 28.014 1.00 10.26 67 ASP A O 1
ATOM 500 N N . GLN A 1 88 ? -8.536 19.277 27.129 1.00 10.37 68 GLN A N 1
ATOM 501 C CA . GLN A 1 88 ? -9.931 19.095 27.537 1.00 10.63 68 GLN A CA 1
ATOM 502 C C . GLN A 1 88 ? -10.561 17.889 26.832 1.00 10.47 68 GLN A C 1
ATOM 503 O O . GLN A 1 88 ? -11.271 17.091 27.455 1.00 10.14 68 GLN A O 1
ATOM 509 N N . GLU A 1 89 ? -10.302 17.748 25.543 1.00 10.62 69 GLU A N 1
ATOM 510 C CA . GLU A 1 89 ? -10.849 16.605 24.810 1.00 11.42 69 GLU A CA 1
ATOM 511 C C . GLU A 1 89 ? -10.314 15.281 25.349 1.00 10.93 69 GLU A C 1
ATOM 512 O O . GLU A 1 89 ? -11.061 14.310 25.446 1.00 11.40 69 GLU A O 1
ATOM 518 N N . ILE A 1 90 ? -9.038 15.240 25.733 1.00 10.75 70 ILE A N 1
ATOM 519 C CA . ILE A 1 90 ? -8.465 14.031 26.321 1.00 11.10 70 ILE A CA 1
ATOM 520 C C . ILE A 1 90 ? -9.126 13.722 27.671 1.00 11.72 70 ILE A C 1
ATOM 521 O O . ILE A 1 90 ? -9.492 12.579 27.960 1.00 10.99 70 ILE A O 1
ATOM 526 N N . LYS A 1 91 ? -9.282 14.745 28.502 1.00 12.60 71 LYS A N 1
ATOM 527 C CA . LYS A 1 91 ? -9.947 14.543 29.796 1.00 13.83 71 LYS A CA 1
ATOM 528 C C . LYS A 1 91 ? -11.385 13.999 29.606 1.00 13.55 71 LYS A C 1
ATOM 529 O O . LYS A 1 91 ? -11.796 13.011 30.253 1.00 12.50 71 LYS A O 1
ATOM 535 N N . ASP A 1 92 ? -12.132 14.628 28.708 1.00 13.43 72 ASP A N 1
ATOM 536 C CA . ASP A 1 92 ? -13.527 14.245 28.455 1.00 14.28 72 ASP A CA 1
ATOM 537 C C . ASP A 1 92 ? -13.663 12.876 27.770 1.00 13.38 72 ASP A C 1
ATOM 538 O O . ASP A 1 92 ? -14.692 12.223 27.891 1.00 12.87 72 ASP A O 1
ATOM 543 N N . LEU A 1 93 ? -12.619 12.444 27.058 1.00 12.84 73 LEU A N 1
ATOM 544 C CA . LEU A 1 93 ? -12.579 11.084 26.499 1.00 12.38 73 LEU A CA 1
ATOM 545 C C . LEU A 1 93 ? -12.717 10.046 27.620 1.00 12.44 73 LEU A C 1
ATOM 546 O O . LEU A 1 93 ? -13.550 9.123 27.564 1.00 12.23 73 LEU A O 1
ATOM 551 N N . PHE A 1 94 ? -11.874 10.181 28.630 1.00 11.71 74 PHE A N 1
ATOM 552 C CA . PHE A 1 94 ? -11.910 9.223 29.731 1.00 11.78 74 PHE A CA 1
ATOM 553 C C . PHE A 1 94 ? -13.125 9.347 30.639 1.00 12.42 74 PHE A C 1
ATOM 554 O O . PHE A 1 94 ? -13.575 8.350 31.206 1.00 12.63 74 PHE A O 1
ATOM 562 N N . VAL A 1 95 ? -13.692 10.553 30.746 1.00 12.70 75 VAL A N 1
ATOM 563 C CA . VAL A 1 95 ? -14.980 10.692 31.438 1.00 13.03 75 VAL A CA 1
ATOM 564 C C . VAL A 1 95 ? -16.055 9.840 30.712 1.00 13.49 75 VAL A C 1
ATOM 565 O O . VAL A 1 95 ? -16.743 9.020 31.331 1.00 12.98 75 VAL A O 1
ATOM 569 N N . GLU A 1 96 ? -16.152 10.004 29.400 1.00 13.84 76 GLU A N 1
ATOM 570 C CA . GLU A 1 96 ? -17.121 9.252 28.609 1.00 15.18 76 GLU A CA 1
ATOM 571 C C . GLU A 1 96 ? -16.868 7.744 28.571 1.00 14.88 76 GLU A C 1
ATOM 572 O O . GLU A 1 96 ? -17.809 6.951 28.637 1.00 14.64 76 GLU A O 1
ATOM 578 N N . LEU A 1 97 ? -15.608 7.338 28.417 1.00 14.41 77 LEU A N 1
ATOM 579 C CA . LEU A 1 97 ? -15.253 5.926 28.468 1.00 14.55 77 LEU A CA 1
ATOM 580 C C . LEU A 1 97 ? -15.612 5.318 29.833 1.00 14.19 77 LEU A C 1
ATOM 581 O O . LEU A 1 97 ? -16.120 4.183 29.918 1.00 13.74 77 LEU A O 1
ATOM 586 N N . GLY A 1 98 ? -15.356 6.083 30.889 1.00 13.32 78 GLY A N 1
ATOM 587 C CA . GLY A 1 98 ? -15.723 5.694 32.255 1.00 14.57 78 GLY A CA 1
ATOM 588 C C . GLY A 1 98 ? -17.210 5.451 32.476 1.00 15.12 78 GLY A C 1
ATOM 589 O O . GLY A 1 98 ? -17.579 4.756 33.416 1.00 15.90 78 GLY A O 1
ATOM 590 N N . LYS A 1 99 ? -18.056 6.007 31.610 1.00 15.67 79 LYS A N 1
ATOM 591 C CA . LYS A 1 99 ? -19.500 5.778 31.683 1.00 17.08 79 LYS A CA 1
ATOM 592 C C . LYS A 1 99 ? -19.916 4.436 31.082 1.00 17.32 79 LYS A C 1
ATOM 593 O O . LYS A 1 99 ? -20.959 3.889 31.452 1.00 17.98 79 LYS A O 1
ATOM 599 N N . VAL A 1 100 ? -19.146 3.912 30.130 1.00 16.07 80 VAL A N 1
ATOM 600 C CA . VAL A 1 100 ? -19.473 2.579 29.598 1.00 16.19 80 VAL A CA 1
ATOM 601 C C . VAL A 1 100 ? -18.653 1.458 30.235 1.00 16.07 80 VAL A C 1
ATOM 602 O O . VAL A 1 100 ? -19.131 0.324 30.333 1.00 15.73 80 VAL A O 1
ATOM 606 N N . TRP A 1 101 ? -17.436 1.780 30.687 1.00 14.86 81 TRP A N 1
ATOM 607 C CA . TRP A 1 101 ? -16.516 0.769 31.211 1.00 14.99 81 TRP A CA 1
ATOM 608 C C . TRP A 1 101 ? -16.078 1.070 32.621 1.00 15.77 81 TRP A C 1
ATOM 609 O O . TRP A 1 101 ? -15.782 2.207 32.940 1.00 15.29 81 TRP A O 1
ATOM 620 N N . ASP A 1 102 ? -15.994 0.052 33.475 1.00 17.95 82 ASP A N 1
ATOM 621 C CA . ASP A 1 102 ? -15.558 0.268 34.867 1.00 21.01 82 ASP A CA 1
ATOM 622 C C . ASP A 1 102 ? -14.040 0.353 35.071 1.00 21.17 82 ASP A C 1
ATOM 623 O O . ASP A 1 102 ? -13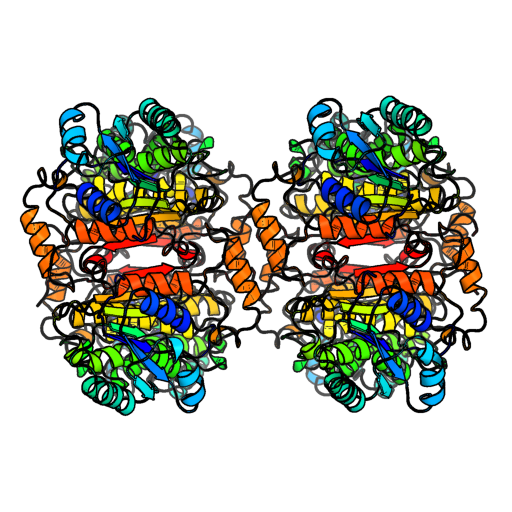.564 0.811 36.110 1.00 26.03 82 ASP A O 1
ATOM 628 N N . GLY A 1 103 ? -13.289 -0.092 34.084 1.00 19.14 83 GLY A N 1
ATOM 629 C CA . GLY A 1 103 ? -11.838 -0.104 34.124 1.00 15.53 83 GLY A CA 1
ATOM 630 C C . GLY A 1 103 ? -11.422 -0.183 32.659 1.00 14.21 83 GLY A C 1
ATOM 631 O O . GLY A 1 103 ? -12.250 -0.466 31.796 1.00 14.01 83 GLY A O 1
ATOM 632 N N . LEU A 1 104 ? -10.157 0.089 32.370 1.00 12.03 84 LEU A N 1
ATOM 633 C CA . LEU A 1 104 ? -9.682 0.084 30.979 1.00 10.96 84 LEU A CA 1
ATOM 634 C C . LEU A 1 104 ? -8.448 -0.813 30.928 1.00 10.55 84 LEU A C 1
ATOM 635 O O . LEU A 1 104 ? -7.539 -0.662 31.748 1.00 10.42 84 LEU A O 1
ATOM 640 N N . ASP A 1 105 ? -8.407 -1.729 29.967 1.00 9.91 85 ASP A N 1
ATOM 641 C CA . ASP A 1 105 ? -7.264 -2.639 29.894 1.00 9.74 85 ASP A CA 1
ATOM 642 C C . ASP A 1 105 ? -6.082 -2.102 29.106 1.00 9.10 85 ASP A C 1
ATOM 643 O O . ASP A 1 105 ? -4.923 -2.380 29.468 1.00 8.88 85 ASP A O 1
ATOM 648 N N . ALA A 1 106 ? -6.359 -1.369 28.029 1.00 8.51 86 ALA A N 1
ATOM 649 C CA . ALA A 1 106 ? -5.264 -0.892 27.172 1.00 8.42 86 ALA A CA 1
ATOM 650 C C . ALA A 1 106 ? -5.598 0.363 26.347 1.00 8.26 86 ALA A C 1
ATOM 651 O O . ALA A 1 106 ? -6.779 0.634 26.014 1.00 8.19 86 ALA A O 1
ATOM 653 N N . ILE A 1 107 ? -4.544 1.121 26.026 1.00 7.83 87 ILE A N 1
ATOM 654 C CA . ILE A 1 107 ? -4.616 2.262 25.123 1.00 7.79 87 ILE A CA 1
ATOM 655 C C . ILE A 1 107 ? -3.620 2.029 23.995 1.00 7.74 87 ILE A C 1
ATOM 656 O O . ILE A 1 107 ? -2.434 1.776 24.250 1.00 7.75 87 ILE A O 1
ATOM 661 N N . VAL A 1 108 ? -4.113 2.101 22.767 1.00 7.35 88 VAL A N 1
ATOM 662 C CA . VAL A 1 108 ? -3.273 1.991 21.569 1.00 7.28 88 VAL A CA 1
ATOM 663 C C . VAL A 1 108 ? -3.151 3.392 20.971 1.00 7.15 88 VAL A C 1
ATOM 664 O O . VAL A 1 108 ? -4.161 4.016 20.617 1.00 7.28 88 VAL A O 1
ATOM 668 N N . HIS A 1 109 ? -1.916 3.886 20.907 1.00 7.14 89 HIS A N 1
ATOM 669 C CA . HIS A 1 109 ? -1.596 5.212 20.368 1.00 7.34 89 HIS A CA 1
ATOM 670 C C . HIS A 1 109 ? -1.095 4.962 18.969 1.00 7.40 89 HIS A C 1
ATOM 671 O O . HIS A 1 109 ? -0.046 4.319 18.775 1.00 7.61 89 HIS A O 1
ATOM 678 N N . SER A 1 110 ? -1.845 5.425 17.973 1.00 7.58 90 SER A N 1
ATOM 679 C CA . SER A 1 110 ? -1.464 5.199 16.570 1.00 7.68 90 SER A CA 1
ATOM 680 C C . SER A 1 110 ? -1.755 6.507 15.844 1.00 8.12 90 SER A C 1
ATOM 681 O O . SER A 1 110 ? -2.566 6.575 14.896 1.00 8.20 90 SER A O 1
ATOM 684 N N . ILE A 1 111 ? -1.068 7.547 16.323 1.00 7.91 91 ILE A N 1
ATOM 685 C CA . ILE A 1 111 ? -1.329 8.929 15.952 1.00 8.24 91 ILE A CA 1
ATOM 686 C C . ILE A 1 111 ? -0.001 9.586 15.657 1.00 8.20 91 ILE A C 1
ATOM 687 O O . ILE A 1 111 ? 0.930 9.473 16.449 1.00 8.18 91 ILE A O 1
ATOM 692 N N . ALA A 1 112 ? 0.087 10.285 14.531 1.00 8.17 92 ALA A N 1
ATOM 693 C CA . ALA A 1 112 ? 1.246 11.171 14.284 1.00 8.26 92 ALA A CA 1
ATOM 694 C C . ALA A 1 112 ? 0.833 12.333 13.412 1.00 8.25 92 ALA A C 1
ATOM 695 O O . ALA A 1 112 ? -0.110 12.221 12.609 1.00 8.46 92 ALA A O 1
ATOM 697 N N . PHE A 1 113 ? 1.525 13.452 13.571 1.00 8.32 93 PHE A N 1
ATOM 698 C CA . PHE A 1 113 ? 1.367 14.563 12.659 1.00 9.00 93 PHE A CA 1
ATOM 699 C C . PHE A 1 113 ? 2.595 15.455 12.680 1.00 8.88 93 PHE A C 1
ATOM 700 O O . PHE A 1 113 ? 3.175 15.684 13.732 1.00 8.37 93 PHE A O 1
ATOM 708 N N . ALA A 1 114 ? 2.991 15.944 11.506 1.00 9.32 94 ALA A N 1
ATOM 709 C CA . ALA A 1 114 ? 3.858 17.123 11.407 1.00 10.00 94 ALA A CA 1
ATOM 710 C C . ALA A 1 114 ? 3.344 17.919 10.213 1.00 10.69 94 ALA A C 1
ATOM 711 O O . ALA A 1 114 ? 2.785 17.323 9.286 1.00 10.58 94 ALA A O 1
ATOM 713 N N . PRO A 1 115 ? 3.522 19.258 10.229 1.00 11.51 95 PRO A N 1
ATOM 714 C CA . PRO A 1 115 ? 3.083 20.026 9.053 1.00 12.29 95 PRO A CA 1
ATOM 715 C C . PRO A 1 115 ? 3.835 19.548 7.819 1.00 13.42 95 PRO A C 1
ATOM 716 O O . PRO A 1 115 ? 4.985 19.133 7.924 1.00 12.70 95 PRO A O 1
ATOM 720 N N . ARG A 1 116 ? 3.170 19.590 6.666 1.00 14.74 96 ARG A N 1
ATOM 721 C CA . ARG A 1 116 ? 3.735 19.099 5.409 1.00 17.53 96 ARG A CA 1
ATOM 722 C C . ARG A 1 116 ? 5.145 19.593 5.139 1.00 16.96 96 ARG A C 1
ATOM 723 O O . ARG A 1 116 ? 5.977 18.846 4.618 1.00 17.32 96 ARG A O 1
ATOM 731 N N . ASP A 1 117 ? 5.413 20.861 5.458 1.00 17.66 97 ASP A N 1
ATOM 732 C CA . ASP A 1 117 ? 6.709 21.474 5.113 1.00 18.84 97 ASP A CA 1
ATOM 733 C C . ASP A 1 117 ? 7.894 20.939 5.946 1.00 18.60 97 ASP A C 1
ATOM 734 O O . ASP A 1 117 ? 9.068 21.187 5.623 1.00 18.15 97 ASP A O 1
ATOM 739 N N . GLN A 1 118 ? 7.573 20.194 6.998 1.00 17.24 98 GLN A N 1
ATOM 740 C CA . GLN A 1 118 ? 8.595 19.571 7.831 1.00 17.88 98 GLN A CA 1
ATOM 741 C C . GLN A 1 118 ? 9.209 18.353 7.160 1.00 21.02 98 GLN A C 1
ATOM 742 O O . GLN A 1 118 ? 10.381 18.039 7.412 1.00 22.76 98 GLN A O 1
ATOM 748 N N . LEU A 1 119 ? 8.441 17.690 6.295 1.00 19.47 99 LEU A N 1
ATOM 749 C CA . LEU A 1 119 ? 8.908 16.474 5.639 1.00 20.49 99 LEU A CA 1
ATOM 750 C C . LEU A 1 119 ? 9.417 16.776 4.247 1.00 21.20 99 LEU A C 1
ATOM 751 O O . LEU A 1 119 ? 9.061 17.791 3.652 1.00 24.17 99 LEU A O 1
ATOM 756 N N . GLU A 1 120 ? 10.272 15.910 3.740 1.00 21.19 100 GLU A N 1
ATOM 757 C CA . GLU A 1 120 ? 10.889 16.124 2.435 1.00 22.12 100 GLU A CA 1
ATOM 758 C C . GLU A 1 120 ? 11.831 17.344 2.447 1.00 21.33 100 GLU A C 1
ATOM 759 O O . GLU A 1 120 ? 11.689 18.286 3.250 1.00 24.03 100 GLU A O 1
ATOM 765 N N . GLY A 1 121 ? 12.832 17.283 1.601 1.00 18.89 101 GLY A N 1
ATOM 766 C CA . GLY A 1 121 ? 13.861 18.303 1.559 1.00 16.20 101 GLY A CA 1
ATOM 767 C C . GLY A 1 121 ? 14.859 18.150 2.685 1.00 14.33 101 GLY A C 1
ATOM 768 O O . GLY A 1 121 ? 14.787 17.215 3.499 1.00 14.00 101 GLY A O 1
ATOM 769 N N . ASN A 1 122 ? 15.799 19.085 2.720 1.00 12.98 102 ASN A N 1
ATOM 770 C CA . ASN A 1 122 ? 16.882 19.062 3.681 1.00 11.61 102 ASN A CA 1
ATOM 771 C C . ASN A 1 122 ? 16.315 19.392 5.059 1.00 10.80 102 ASN A C 1
ATOM 772 O O . ASN A 1 122 ? 15.543 20.345 5.201 1.00 10.52 102 ASN A O 1
ATOM 777 N N . PHE A 1 123 ? 16.692 18.619 6.073 1.00 10.03 103 PHE A N 1
ATOM 778 C CA . PHE A 1 123 ? 16.140 18.832 7.425 1.00 9.64 103 PHE A CA 1
ATOM 779 C C . PHE A 1 123 ? 16.371 20.259 7.926 1.00 9.71 103 PHE A C 1
ATOM 780 O O . PHE A 1 123 ? 15.454 20.896 8.459 1.00 9.60 103 PHE A O 1
ATOM 788 N N . ILE A 1 124 ? 17.606 20.745 7.806 1.00 9.71 104 ILE A N 1
ATOM 789 C CA . ILE A 1 124 ? 17.911 22.091 8.336 1.00 10.23 104 ILE A CA 1
ATOM 790 C C . ILE A 1 124 ? 17.211 23.213 7.523 1.00 10.95 104 ILE A C 1
ATOM 791 O O . ILE A 1 124 ? 16.691 24.182 8.102 1.00 10.91 104 ILE A O 1
ATOM 796 N N . ASP A 1 125 ? 17.142 23.049 6.200 1.00 12.17 105 ASP A N 1
ATOM 797 C CA . ASP A 1 125 ? 16.361 23.964 5.345 1.00 14.04 105 ASP A CA 1
ATOM 798 C C . ASP A 1 125 ? 14.904 24.077 5.801 1.00 14.08 105 ASP A C 1
ATOM 799 O O . ASP A 1 125 ? 14.335 25.170 5.837 1.00 15.59 105 ASP A O 1
ATOM 804 N N . CYS A 1 126 ? 14.299 22.944 6.127 1.00 14.08 106 CYS A N 1
ATOM 805 C CA A CYS A 1 126 ? 12.851 22.842 6.313 0.50 13.88 106 CYS A CA 1
ATOM 806 C CA B CYS A 1 126 ? 12.857 22.932 6.300 0.50 14.54 106 CYS A CA 1
ATOM 807 C C . CYS A 1 126 ? 12.370 23.006 7.746 1.00 13.62 106 CYS A C 1
ATOM 808 O O . CYS A 1 126 ? 11.253 23.462 7.977 1.00 12.66 106 CYS A O 1
ATOM 813 N N . VAL A 1 127 ? 13.189 22.584 8.709 1.00 12.15 107 VAL A N 1
ATOM 814 C CA . VAL A 1 127 ? 12.722 22.605 10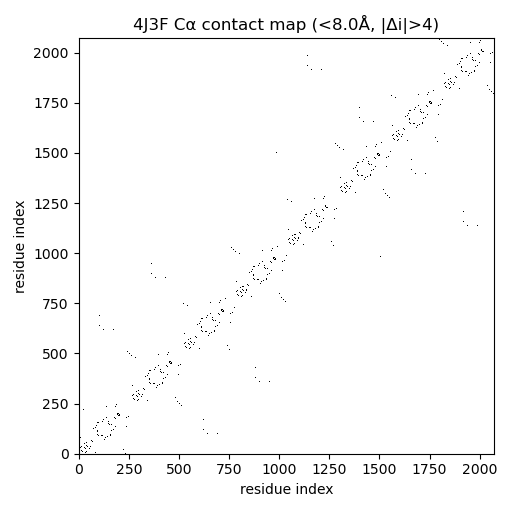.107 1.00 11.43 107 VAL A CA 1
ATOM 815 C C . VAL A 1 127 ? 12.359 24.043 10.543 1.00 11.47 107 VAL A C 1
ATOM 816 O O . VAL A 1 127 ? 13.043 25.000 10.182 1.00 11.55 107 VAL A O 1
ATOM 820 N N . THR A 1 128 ? 11.265 24.199 11.291 1.00 11.34 108 THR A N 1
ATOM 821 C CA . THR A 1 128 ? 10.904 25.500 11.861 1.00 11.14 108 THR A CA 1
ATOM 822 C C . THR A 1 128 ? 10.525 25.281 13.322 1.00 10.81 108 THR A C 1
ATOM 823 O O . THR A 1 128 ? 10.168 24.167 13.722 1.00 10.59 108 THR A O 1
ATOM 827 N N . ARG A 1 129 ? 10.571 26.352 14.096 1.00 10.61 109 ARG A N 1
ATOM 828 C CA . ARG A 1 129 ? 10.233 26.284 15.513 1.00 10.81 109 ARG A CA 1
ATOM 829 C C . ARG A 1 129 ? 8.805 25.778 15.723 1.00 11.36 109 ARG A C 1
ATOM 830 O O . ARG A 1 129 ? 8.549 24.889 16.557 1.00 10.80 109 ARG A O 1
ATOM 838 N N . GLU A 1 130 ? 7.872 26.331 14.954 1.00 12.21 110 GLU A N 1
ATOM 839 C CA . GLU A 1 130 ? 6.477 25.937 15.099 1.00 13.28 110 GLU A CA 1
ATOM 840 C C . GLU A 1 130 ? 6.249 24.502 14.604 1.00 11.71 110 GLU A C 1
ATOM 841 O O . GLU A 1 130 ? 5.548 23.729 15.250 1.00 11.09 110 GLU A O 1
ATOM 847 N N . GLY A 1 131 ? 6.851 24.142 13.476 1.00 10.97 111 GLY A N 1
ATOM 848 C CA . GLY A 1 131 ? 6.728 22.771 12.948 1.00 10.01 111 GLY A CA 1
ATOM 849 C C . GLY A 1 131 ? 7.231 21.717 13.929 1.00 9.56 111 GLY A C 1
ATOM 850 O O . GLY A 1 131 ? 6.589 20.667 14.138 1.00 9.11 111 GLY A O 1
ATOM 851 N N . PHE A 1 132 ? 8.385 21.998 14.509 1.00 8.92 112 PHE A N 1
ATOM 852 C CA . PHE A 1 132 ? 9.037 21.158 15.527 1.00 8.84 112 PHE A CA 1
ATOM 853 C C . PHE A 1 132 ? 8.099 20.998 16.725 1.00 8.66 112 PHE A C 1
ATOM 854 O O . PHE A 1 132 ? 7.849 19.871 17.193 1.00 8.30 112 PHE A O 1
ATOM 862 N N . SER A 1 133 ? 7.566 22.117 17.205 1.00 8.41 113 SER A N 1
ATOM 863 C CA . SER A 1 133 ? 6.673 22.108 18.369 1.00 8.62 113 SER A CA 1
ATOM 864 C C . SER A 1 133 ? 5.388 21.299 18.117 1.00 8.47 113 SER A C 1
ATOM 865 O O . SER A 1 133 ? 5.022 20.429 18.925 1.00 8.55 113 SER A O 1
ATOM 868 N N . ILE A 1 134 ? 4.732 21.564 16.987 1.00 8.20 114 ILE A N 1
ATOM 869 C CA . ILE A 1 134 ? 3.510 20.833 16.595 1.00 7.98 114 ILE A CA 1
ATOM 870 C C . ILE A 1 134 ? 3.785 19.328 16.486 1.00 7.69 114 ILE A C 1
ATOM 871 O O . ILE A 1 134 ? 3.034 18.520 17.022 1.00 7.81 114 ILE A O 1
ATOM 876 N N . ALA A 1 135 ? 4.830 18.955 15.753 1.00 7.57 115 ALA A N 1
ATOM 877 C CA . ALA A 1 135 ? 5.178 17.547 15.570 1.00 7.35 115 ALA A CA 1
ATOM 878 C C . ALA A 1 135 ? 5.323 16.837 16.917 1.00 7.42 115 ALA A C 1
ATOM 879 O O . ALA A 1 135 ? 4.814 15.726 17.102 1.00 7.40 115 ALA A O 1
ATOM 881 N N . HIS A 1 136 ? 6.026 17.476 17.843 1.00 7.11 116 HIS A N 1
ATOM 882 C CA . HIS A 1 136 ? 6.274 16.890 19.167 1.00 7.37 116 HIS A CA 1
ATOM 883 C C . HIS A 1 136 ? 5.015 16.851 20.008 1.00 7.56 116 HIS A C 1
ATOM 884 O O . HIS A 1 136 ? 4.779 15.893 20.742 1.00 7.35 116 HIS A O 1
ATOM 891 N N . ASP A 1 137 ? 4.189 17.883 19.900 1.00 7.69 117 ASP A N 1
ATOM 892 C CA . ASP A 1 137 ? 2.942 17.952 20.676 1.00 8.02 117 ASP A CA 1
ATOM 893 C C . ASP A 1 137 ? 2.008 16.784 20.297 1.00 7.85 117 ASP A C 1
ATOM 894 O O . ASP A 1 137 ? 1.537 16.043 21.143 1.00 7.60 117 ASP A O 1
ATOM 899 N N . ILE A 1 138 ? 1.740 16.640 19.007 1.00 7.61 118 ILE A N 1
ATOM 900 C CA . ILE A 1 138 ? 0.796 15.633 18.541 1.00 7.95 118 ILE A CA 1
ATOM 901 C C . ILE A 1 138 ? 1.429 14.243 18.477 1.00 7.76 118 ILE A C 1
ATOM 902 O O . ILE A 1 138 ? 0.768 13.264 18.815 1.00 7.43 118 ILE A O 1
ATOM 907 N N . SER A 1 139 ? 2.698 14.159 18.079 1.00 7.32 119 SER A N 1
ATOM 908 C CA . SER A 1 139 ? 3.299 12.836 17.892 1.00 7.53 119 SER A CA 1
ATOM 909 C C . SER A 1 139 ? 3.926 12.202 19.113 1.00 7.50 119 SER A C 1
ATOM 910 O O . SER A 1 139 ? 4.096 10.975 19.129 1.00 7.49 119 SER A O 1
ATOM 913 N N . ALA A 1 140 ? 4.268 13.006 20.132 1.00 7.23 120 ALA A N 1
ATOM 914 C CA . ALA A 1 140 ? 4.945 12.463 21.313 1.00 7.12 120 ALA A CA 1
ATOM 915 C C . ALA A 1 140 ? 4.237 12.797 22.613 1.00 7.00 120 ALA A C 1
ATOM 916 O O . ALA A 1 140 ? 3.956 11.897 23.398 1.00 7.30 120 ALA A O 1
ATOM 918 N N . TYR A 1 141 ? 3.971 14.081 22.847 1.00 6.88 121 TYR A N 1
ATOM 919 C CA . TYR A 1 141 ? 3.390 14.499 24.123 1.00 7.04 121 TYR A CA 1
ATOM 920 C C . TYR A 1 141 ? 2.034 13.801 24.306 1.00 6.95 121 TYR A C 1
ATOM 921 O O . TYR A 1 141 ? 1.693 13.383 25.398 1.00 6.73 121 TYR A O 1
ATOM 930 N N . SER A 1 142 ? 1.273 13.672 23.219 1.00 6.82 122 SER A N 1
ATOM 931 C CA . SER A 1 142 ? -0.058 13.041 23.293 1.00 6.86 122 SER A CA 1
ATOM 932 C C . SER A 1 142 ? -0.036 11.633 23.932 1.00 7.05 122 SER A C 1
ATOM 933 O O . SER A 1 142 ? -1.009 11.221 24.556 1.00 7.18 122 SER A O 1
ATOM 936 N N . PHE A 1 143 ? 1.074 10.897 23.804 1.00 6.74 123 PHE A N 1
ATOM 937 C CA . PHE A 1 143 ? 1.200 9.617 24.470 1.00 6.65 123 PHE A CA 1
ATOM 938 C C . PHE A 1 143 ? 1.156 9.794 26.006 1.00 6.82 123 PHE A C 1
ATOM 939 O O . PHE A 1 143 ? 0.383 9.120 26.698 1.00 6.77 123 PHE A O 1
ATOM 947 N N . ALA A 1 144 ? 1.960 10.712 26.528 1.00 6.83 124 ALA A N 1
ATOM 948 C CA . ALA A 1 144 ? 1.938 11.006 27.974 1.00 7.14 124 ALA A CA 1
ATOM 949 C C . ALA A 1 144 ? 0.574 11.547 28.401 1.00 7.40 124 ALA A C 1
ATOM 950 O O . ALA A 1 144 ? 0.080 11.173 29.461 1.00 7.56 124 ALA A O 1
ATOM 952 N N . ALA A 1 145 ? -0.048 12.371 27.557 1.00 7.60 125 ALA A N 1
ATOM 953 C CA . ALA A 1 145 ? -1.354 12.968 27.883 1.00 7.92 125 ALA A CA 1
ATOM 954 C C . ALA A 1 145 ? -2.440 11.875 28.060 1.00 8.36 125 ALA A C 1
ATOM 955 O O . ALA A 1 145 ? -3.242 11.924 29.011 1.00 8.51 125 ALA A O 1
ATOM 957 N N . LEU A 1 146 ? -2.463 10.901 27.154 1.00 8.43 126 LEU A N 1
ATOM 958 C CA . LEU A 1 146 ? -3.378 9.745 27.304 1.00 8.96 126 LEU A CA 1
ATOM 959 C C . LEU A 1 146 ? -3.087 8.935 28.552 1.00 9.03 126 LEU A C 1
ATOM 960 O O . LEU A 1 146 ? -4.013 8.514 29.229 1.00 9.41 126 LEU A O 1
ATOM 965 N N . ALA A 1 147 ? -1.805 8.720 28.850 1.00 9.28 127 ALA A N 1
ATOM 966 C CA . ALA A 1 147 ? -1.395 8.013 30.067 1.00 10.00 127 ALA A CA 1
ATOM 967 C C . ALA A 1 147 ? -1.871 8.745 31.325 1.00 11.01 127 ALA A C 1
ATOM 968 O O . ALA A 1 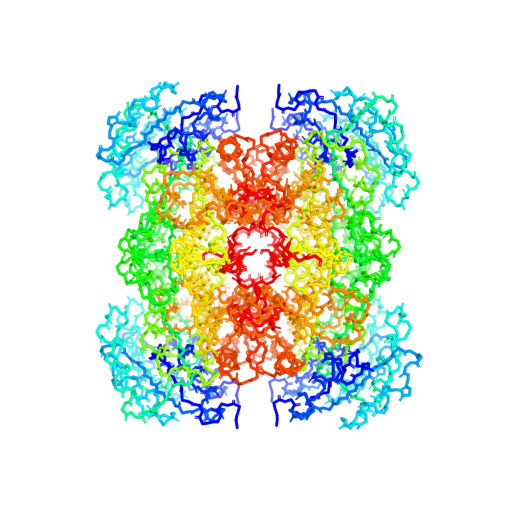147 ? -2.419 8.127 32.264 1.00 11.83 127 ALA A O 1
ATOM 970 N N . LYS A 1 148 ? -1.690 10.064 31.332 1.00 11.33 128 LYS A N 1
ATOM 971 C CA . LYS A 1 148 ? -2.067 10.887 32.476 1.00 13.22 128 LYS A CA 1
ATOM 972 C C . LYS A 1 148 ? -3.571 10.784 32.782 1.00 13.23 128 LYS A C 1
ATOM 973 O O . LYS A 1 148 ? -3.957 10.614 33.946 1.00 12.82 128 LYS A O 1
ATOM 979 N N . GLU A 1 149 ? -4.402 10.857 31.744 1.00 13.37 129 GLU A N 1
ATOM 980 C CA . GLU A 1 149 ? -5.846 10.831 31.939 1.00 13.97 129 GLU A CA 1
ATOM 981 C C . GLU A 1 149 ? -6.411 9.424 32.026 1.00 13.14 129 GLU A C 1
ATOM 982 O O . GLU A 1 149 ? -7.489 9.227 32.594 1.00 12.56 129 GLU A O 1
ATOM 988 N N . GLY A 1 150 ? -5.698 8.447 31.478 1.00 11.82 130 GLY A N 1
ATOM 989 C CA . GLY A 1 150 ? -6.193 7.063 31.500 1.00 12.09 130 GLY A CA 1
ATOM 990 C C . GLY A 1 150 ? -5.722 6.254 32.693 1.00 11.78 130 GLY A C 1
ATOM 991 O O . GLY A 1 150 ? -6.262 5.187 32.976 1.00 11.44 130 GLY A O 1
ATOM 992 N N . ARG A 1 151 ? -4.711 6.758 33.392 1.00 11.92 131 ARG A N 1
ATOM 993 C CA . ARG A 1 151 ? -4.048 5.991 34.442 1.00 12.82 131 ARG A CA 1
ATOM 994 C C . ARG A 1 151 ? -5.048 5.448 35.472 1.00 13.07 131 ARG A C 1
ATOM 995 O O . ARG A 1 151 ? -4.986 4.280 35.862 1.00 12.71 131 ARG A O 1
ATOM 1003 N N . SER A 1 152 ? -5.983 6.286 35.905 1.00 13.26 132 SER A N 1
ATOM 1004 C CA . SER A 1 152 ? -6.877 5.847 36.975 1.00 14.21 132 SER A CA 1
ATOM 1005 C C . SER A 1 152 ? -7.747 4.664 36.539 1.00 14.00 132 SER A C 1
ATOM 1006 O O . SER A 1 152 ? -8.004 3.779 37.333 1.00 14.69 132 SER A O 1
ATOM 1009 N N . MET A 1 153 ? -8.115 4.601 35.266 1.00 13.03 133 MET A N 1
ATOM 1010 C CA . MET A 1 153 ? -8.932 3.499 34.778 1.00 13.64 133 MET A CA 1
ATOM 1011 C C . MET A 1 153 ? -8.116 2.230 34.573 1.00 13.32 133 MET A C 1
ATOM 1012 O O . MET A 1 153 ? -8.664 1.140 34.608 1.00 12.85 133 MET A O 1
ATOM 1017 N N . MET A 1 154 ? -6.803 2.392 34.378 1.00 13.75 134 MET A N 1
ATOM 1018 C CA . MET A 1 154 ? -5.892 1.293 34.036 1.00 14.02 134 MET A CA 1
ATOM 1019 C C . MET A 1 154 ? -5.195 0.667 35.249 1.00 15.03 134 MET A C 1
ATOM 1020 O O . MET A 1 154 ? -4.517 -0.353 35.126 1.00 13.42 134 MET A O 1
ATOM 1025 N N . LYS A 1 155 ? -5.356 1.275 36.420 1.00 16.64 135 LYS A N 1
ATOM 1026 C CA . LYS A 1 155 ? -4.710 0.779 37.648 1.00 18.86 135 LYS A CA 1
ATOM 1027 C C . LYS A 1 155 ? -4.964 -0.689 37.944 1.00 18.07 135 LYS A C 1
ATOM 1028 O O . LYS A 1 155 ? -6.100 -1.157 37.848 1.00 17.81 135 LYS A O 1
ATOM 1034 N N . ASN A 1 156 ? -3.898 -1.406 38.304 1.00 18.18 136 ASN A N 1
ATOM 1035 C CA . ASN A 1 156 ? -3.982 -2.745 38.917 1.00 19.64 136 ASN A CA 1
ATOM 1036 C C . ASN A 1 156 ? -4.860 -3.764 38.194 1.00 19.26 136 ASN A C 1
ATOM 1037 O O . ASN A 1 156 ? -5.723 -4.388 38.804 1.00 18.84 136 ASN A O 1
ATOM 1042 N N . ARG A 1 157 ? -4.640 -3.928 36.893 1.00 16.64 137 ARG A N 1
ATOM 1043 C CA . ARG A 1 157 ? -5.385 -4.913 36.128 1.00 15.52 137 ARG A CA 1
ATOM 1044 C C . ARG A 1 157 ? -4.523 -5.440 34.959 1.00 14.56 137 ARG A C 1
ATOM 1045 O O . ARG A 1 157 ? -5.036 -5.867 33.929 1.00 13.06 137 ARG A O 1
ATOM 1053 N N . ASN A 1 158 ? -3.202 -5.405 35.157 1.00 13.50 138 ASN A N 1
ATOM 1054 C CA . ASN A 1 158 ? -2.235 -5.822 34.128 1.00 13.44 138 ASN A CA 1
ATOM 1055 C C . ASN A 1 158 ? -2.547 -5.074 32.840 1.00 11.62 138 ASN A C 1
ATOM 1056 O O . ASN A 1 158 ? -2.688 -5.683 31.796 1.00 11.38 138 ASN A O 1
ATOM 1061 N N . ALA A 1 159 ? -2.687 -3.755 32.937 1.00 10.22 139 ALA A N 1
ATOM 1062 C CA . ALA A 1 159 ? -3.073 -2.944 31.790 1.00 9.59 139 ALA A CA 1
ATOM 1063 C C . ALA A 1 159 ? -1.863 -2.680 30.877 1.00 9.13 139 ALA A C 1
ATOM 1064 O O . ALA A 1 159 ? -0.713 -2.989 31.238 1.00 8.73 139 ALA A O 1
ATOM 1066 N N . SER A 1 160 ? -2.144 -2.133 29.692 1.00 8.62 140 SER A N 1
ATOM 1067 C CA . SER A 1 160 ? -1.114 -1.965 28.664 1.00 8.43 140 SER A CA 1
ATOM 1068 C C . SER A 1 160 ? -1.276 -0.677 27.873 1.00 8.07 140 SER A C 1
ATOM 1069 O O . SER A 1 160 ? -2.389 -0.186 27.684 1.00 7.74 140 SER A O 1
ATOM 1072 N N . MET A 1 161 ? -0.150 -0.144 27.394 1.00 8.02 141 MET A N 1
ATOM 1073 C CA . MET A 1 161 ? -0.170 0.901 26.375 1.00 7.79 141 MET A CA 1
ATOM 1074 C C . MET A 1 161 ? 0.794 0.499 25.285 1.00 7.58 141 MET A C 1
ATOM 1075 O O . MET A 1 161 ? 1.849 -0.063 25.574 1.00 7.35 141 MET A O 1
ATOM 1080 N N . VAL A 1 162 ? 0.447 0.812 24.037 1.00 7.17 142 VAL A N 1
ATOM 1081 C CA . VAL A 1 162 ? 1.360 0.579 22.925 1.00 7.14 142 VAL A CA 1
ATOM 1082 C C . VAL A 1 162 ? 1.323 1.810 22.040 1.00 7.27 142 VAL A C 1
ATOM 1083 O O . VAL A 1 162 ? 0.238 2.315 21.748 1.00 7.57 142 VAL A O 1
ATOM 1087 N N . ALA A 1 163 ? 2.501 2.302 21.657 1.00 7.17 143 ALA A N 1
ATOM 1088 C CA . ALA A 1 163 ? 2.637 3.387 20.679 1.00 7.11 143 ALA A CA 1
ATOM 1089 C C . ALA A 1 163 ? 3.215 2.831 19.387 1.00 7.02 143 ALA A C 1
ATOM 1090 O O . ALA A 1 163 ? 4.024 1.900 19.425 1.00 7.31 143 ALA A O 1
ATOM 1092 N N . LEU A 1 164 ? 2.847 3.423 18.262 1.00 7.04 144 LEU A N 1
ATOM 1093 C CA . LEU A 1 164 ? 3.490 3.114 16.984 1.00 7.34 144 LEU A CA 1
ATOM 1094 C C . LEU A 1 164 ? 4.651 4.043 16.704 1.00 7.28 144 LEU A C 1
ATOM 1095 O O . LEU A 1 164 ? 4.512 5.257 16.826 1.00 7.59 144 LEU A O 1
ATOM 1100 N N . THR A 1 165 ? 5.797 3.479 16.328 1.00 7.25 145 THR A N 1
ATOM 1101 C CA . THR A 1 165 ? 6.969 4.303 16.030 1.00 7.09 145 THR A CA 1
ATOM 1102 C C . THR A 1 165 ? 7.682 3.829 14.756 1.00 7.07 145 THR A C 1
ATOM 1103 O O . THR A 1 165 ? 7.210 2.925 14.069 1.00 7.17 145 THR A O 1
ATOM 1107 N N . TYR A 1 166 ? 8.803 4.464 14.425 1.00 7.01 146 TYR A N 1
ATOM 1108 C CA . TYR A 1 166 ? 9.492 4.164 13.179 1.00 7.02 146 TYR A CA 1
ATOM 1109 C C . TYR A 1 166 ? 10.976 4.336 13.416 1.00 6.84 146 TYR A C 1
ATOM 1110 O O . TYR A 1 166 ? 11.380 5.165 14.231 1.00 6.76 146 TYR A O 1
ATOM 1119 N N . ILE A 1 167 ? 11.779 3.556 12.693 1.00 6.68 147 ILE A N 1
ATOM 1120 C CA . ILE A 1 167 ? 13.247 3.555 12.796 1.00 6.75 147 ILE A CA 1
ATOM 1121 C C . ILE A 1 167 ? 13.910 4.926 12.571 1.00 6.80 147 ILE A C 1
ATOM 1122 O O . ILE A 1 167 ? 15.042 5.155 13.023 1.00 6.47 147 ILE A O 1
ATOM 1127 N N . GLY A 1 168 ? 13.198 5.846 11.918 1.00 7.05 148 GLY A N 1
ATOM 1128 C CA . GLY A 1 168 ? 13.667 7.244 11.803 1.00 7.09 148 GLY A CA 1
ATOM 1129 C C . GLY A 1 168 ? 13.884 7.930 13.148 1.00 7.29 148 GLY A C 1
ATOM 1130 O O . GLY A 1 168 ? 14.559 8.959 13.223 1.00 7.31 148 GLY A O 1
ATOM 1131 N N . ALA A 1 169 ? 13.317 7.376 14.219 1.00 7.50 149 ALA A N 1
ATOM 1132 C CA . ALA A 1 169 ? 13.677 7.799 15.583 1.00 7.74 149 ALA A CA 1
ATOM 1133 C C . ALA A 1 169 ? 15.155 7.545 15.900 1.00 8.28 149 ALA A C 1
ATOM 1134 O O . ALA A 1 169 ? 15.794 8.351 16.593 1.00 8.56 149 ALA A O 1
ATOM 1136 N N . GLU A 1 170 ? 15.682 6.425 15.400 1.00 8.54 150 GLU A N 1
ATOM 1137 C CA . GLU A 1 170 ? 17.015 5.917 15.781 1.00 9.29 150 GLU A CA 1
ATOM 1138 C C . GLU A 1 170 ? 18.140 6.390 14.864 1.00 9.09 150 GLU A C 1
ATOM 1139 O O . GLU A 1 170 ? 19.302 6.531 15.282 1.00 8.98 150 GLU A O 1
ATOM 1145 N N . LYS A 1 171 ? 17.794 6.573 13.593 1.00 9.07 151 LYS A N 1
ATOM 1146 C CA . LYS A 1 171 ? 18.753 6.904 12.566 1.00 9.10 151 LYS A CA 1
ATOM 1147 C C . LYS A 1 171 ? 18.294 8.146 11.822 1.00 9.11 151 LYS A C 1
ATOM 1148 O O . LYS A 1 171 ? 17.103 8.383 11.704 1.00 9.03 151 LYS A O 1
ATOM 1154 N N . ALA A 1 172 ? 19.244 8.920 11.304 1.00 8.86 152 ALA A N 1
ATOM 1155 C CA . ALA A 1 172 ? 18.933 10.008 10.379 1.00 8.79 152 ALA A CA 1
ATOM 1156 C C . ALA A 1 172 ? 18.516 9.424 9.028 1.00 9.29 152 ALA A C 1
ATOM 1157 O O . ALA A 1 172 ? 19.194 8.566 8.493 1.00 9.83 152 ALA A O 1
ATOM 1159 N N . MET A 1 173 ? 17.388 9.864 8.486 1.00 9.62 153 MET A N 1
ATOM 1160 C CA . MET A 1 173 ? 16.894 9.311 7.217 1.00 10.06 153 MET A CA 1
ATOM 1161 C C . MET A 1 173 ? 16.488 10.458 6.306 1.00 10.57 153 MET A C 1
ATOM 1162 O O . MET A 1 173 ? 16.031 11.481 6.781 1.00 10.07 153 MET A O 1
ATOM 1167 N N . PRO A 1 174 ? 16.618 10.286 4.978 1.00 11.59 154 PRO A N 1
ATOM 1168 C CA . PRO A 1 174 ? 16.131 11.368 4.110 1.00 11.69 154 PRO A CA 1
ATOM 1169 C C . PRO A 1 174 ? 14.628 11.567 4.318 1.00 11.44 154 PRO A C 1
ATOM 1170 O O . PRO A 1 174 ? 13.909 10.592 4.592 1.00 11.58 154 PRO A O 1
ATOM 1174 N N . SER A 1 175 ? 14.180 12.813 4.194 1.00 11.12 155 SER A N 1
ATOM 1175 C CA . SER A 1 175 ? 12.748 13.203 4.211 1.00 10.93 155 SER A CA 1
ATOM 1176 C C . SER A 1 175 ? 12.027 13.154 5.540 1.00 9.99 155 SER A C 1
ATOM 1177 O O . SER A 1 175 ? 11.194 14.019 5.802 1.00 9.72 155 SER A O 1
ATOM 1180 N N . TYR A 1 176 ? 12.299 12.133 6.349 1.00 9.13 156 TYR A N 1
ATOM 1181 C CA . TYR A 1 176 ? 11.500 11.916 7.562 1.00 8.30 156 TYR A CA 1
ATOM 1182 C C . TYR A 1 176 ? 11.658 13.078 8.540 1.00 8.25 156 TYR A C 1
ATOM 1183 O O . TYR A 1 176 ? 10.719 13.399 9.281 1.00 8.20 156 TYR A O 1
ATOM 1192 N N . ASN A 1 177 ? 12.857 13.675 8.543 1.00 7.88 157 ASN A N 1
ATOM 1193 C CA . ASN A 1 177 ? 13.088 15.027 9.071 1.00 7.83 157 ASN A CA 1
ATOM 1194 C C . ASN A 1 177 ? 12.506 15.227 10.471 1.00 7.46 157 ASN A C 1
ATOM 1195 O O . ASN A 1 177 ? 12.829 14.486 11.366 1.00 7.16 157 ASN A O 1
ATOM 1200 N N . THR A 1 178 ? 11.636 16.223 10.634 1.00 7.24 158 THR A N 1
ATOM 1201 C CA . THR A 1 178 ? 11.094 16.541 11.959 1.00 7.31 158 THR A CA 1
ATOM 1202 C C . THR A 1 178 ? 10.333 15.387 12.607 1.00 7.08 158 THR A C 1
ATOM 1203 O O . THR A 1 178 ? 10.318 15.259 13.843 1.00 7.06 158 THR A O 1
ATOM 1207 N N . MET A 1 179 ? 9.685 14.561 11.792 1.00 7.00 159 MET A N 1
ATOM 1208 C CA . MET A 1 179 ? 9.011 13.372 12.320 1.00 7.31 159 MET A CA 1
ATOM 1209 C C . MET A 1 179 ? 9.996 12.396 12.974 1.00 6.73 159 MET A C 1
ATOM 1210 O O . MET A 1 179 ? 9.635 11.729 13.908 1.00 6.64 159 MET A O 1
ATOM 1215 N N . GLY A 1 180 ? 11.227 12.306 12.477 1.00 6.70 160 GLY A N 1
ATOM 1216 C CA . GLY A 1 180 ? 12.210 11.391 13.062 1.00 6.31 160 GLY A CA 1
ATOM 1217 C C . GLY A 1 180 ? 12.552 11.875 14.466 1.00 6.31 160 GLY A C 1
ATOM 1218 O O . GLY A 1 180 ? 12.630 11.073 15.423 1.00 6.26 160 GLY A O 1
ATOM 1219 N N . VAL A 1 181 ? 12.750 13.187 14.585 1.00 6.15 161 VAL A N 1
ATOM 1220 C CA . VAL A 1 181 ? 13.048 13.788 15.885 1.00 6.02 161 VAL A CA 1
ATOM 1221 C C . VAL A 1 181 ? 11.878 13.552 16.846 1.00 6.03 161 VAL A C 1
ATOM 1222 O O . VAL A 1 181 ? 12.093 13.177 18.023 1.00 6.05 161 VAL A O 1
ATOM 1226 N N . ALA A 1 182 ? 10.651 13.801 16.369 1.00 5.80 162 ALA A N 1
ATOM 1227 C CA . ALA A 1 182 ? 9.457 13.595 17.198 1.00 5.73 162 ALA A CA 1
ATOM 1228 C C . ALA A 1 182 ? 9.299 12.119 17.632 1.00 5.68 162 ALA A C 1
ATOM 1229 O O . ALA A 1 182 ? 8.873 11.843 18.771 1.00 5.55 162 ALA A O 1
ATOM 1231 N N . LYS A 1 183 ? 9.641 11.174 16.749 1.00 5.53 163 LYS A N 1
ATOM 1232 C CA . LYS A 1 183 ? 9.601 9.753 17.141 1.00 5.67 163 LYS A CA 1
ATOM 1233 C C . LYS A 1 183 ? 10.643 9.410 18.208 1.00 5.67 163 LYS A C 1
ATOM 1234 O O . LYS A 1 183 ? 10.396 8.561 19.065 1.00 5.67 163 LYS A O 1
ATOM 1240 N N . ALA A 1 184 ? 11.802 10.071 18.179 1.00 5.62 164 ALA A N 1
ATOM 1241 C CA . ALA A 1 184 ? 12.799 9.815 19.225 1.00 5.68 164 ALA A CA 1
ATOM 1242 C C . ALA A 1 184 ? 12.249 10.299 20.565 1.00 5.81 164 ALA A C 1
ATOM 1243 O O . ALA A 1 184 ? 12.441 9.658 21.591 1.00 5.59 164 ALA A O 1
ATOM 1245 N N . SER A 1 185 ? 11.582 11.454 20.535 1.00 5.89 165 SER A N 1
ATOM 1246 C CA . SER A 1 185 ? 10.896 11.990 21.702 1.00 6.14 165 SER A CA 1
ATOM 1247 C C . SER A 1 185 ? 9.810 11.010 22.143 1.00 6.16 165 SER A C 1
ATOM 1248 O O . SER A 1 185 ? 9.696 10.702 23.336 1.00 6.33 165 SER A O 1
ATOM 1251 N N . LEU A 1 186 ? 9.001 10.523 21.209 1.00 5.97 166 LEU A N 1
ATOM 1252 C CA . LEU A 1 186 ? 7.986 9.509 21.549 1.00 6.12 166 LEU A CA 1
ATOM 1253 C C . LEU A 1 186 ? 8.618 8.287 22.237 1.00 6.13 166 LEU A C 1
ATOM 1254 O O . LEU A 1 186 ? 8.134 7.840 23.280 1.00 6.17 166 LEU A O 1
ATOM 1259 N N . GLU A 1 187 ? 9.710 7.764 21.690 1.00 6.28 167 GLU A N 1
ATOM 1260 C CA . GLU A 1 187 ? 10.324 6.562 22.307 1.00 6.59 167 GLU A CA 1
ATOM 1261 C C . GLU A 1 187 ? 10.827 6.808 23.727 1.00 6.32 167 GLU A C 1
ATOM 1262 O O . GLU A 1 187 ? 10.638 5.951 24.601 1.00 6.05 167 GLU A O 1
ATOM 1268 N N . ALA A 1 188 ? 11.393 7.995 23.975 1.00 6.24 168 ALA A N 1
ATOM 1269 C CA . ALA A 1 188 ? 11.815 8.331 25.347 1.00 6.29 168 ALA A CA 1
ATOM 1270 C C . ALA A 1 188 ? 10.594 8.478 26.222 1.00 6.31 168 ALA A C 1
ATOM 1271 O O . ALA A 1 188 ? 10.604 8.079 27.398 1.00 6.68 168 ALA A O 1
ATOM 1273 N N . THR A 1 189 ? 9.532 9.050 25.662 1.00 6.25 169 THR A N 1
ATOM 1274 C CA . THR A 1 189 ? 8.271 9.217 26.412 1.00 6.17 169 THR A CA 1
ATOM 1275 C C . THR A 1 189 ? 7.703 7.861 26.839 1.00 6.25 169 THR A C 1
ATOM 1276 O O . THR A 1 189 ? 7.209 7.707 27.984 1.00 6.30 169 THR A O 1
ATOM 1280 N N . VAL A 1 190 ? 7.794 6.876 25.939 1.00 6.13 170 VAL A N 1
ATOM 1281 C CA . VAL A 1 190 ? 7.402 5.481 26.237 1.00 6.11 170 VAL A CA 1
ATOM 1282 C C . VAL A 1 190 ? 8.210 4.903 27.408 1.00 6.17 170 VAL A C 1
ATOM 1283 O O . VAL A 1 190 ? 7.630 4.353 28.364 1.00 5.75 170 VAL A O 1
ATOM 1287 N N . ARG A 1 191 ? 9.528 5.091 27.377 1.00 6.12 171 ARG A N 1
ATOM 1288 C CA . ARG A 1 191 ? 10.380 4.629 28.482 1.00 6.44 171 ARG A CA 1
ATOM 1289 C C . ARG A 1 191 ? 10.031 5.304 29.804 1.00 6.21 171 ARG A C 1
ATOM 1290 O O . ARG A 1 191 ? 9.932 4.640 30.833 1.00 6.53 171 ARG A O 1
ATOM 1298 N N . TYR A 1 192 ? 9.909 6.630 29.795 1.00 6.16 172 TYR A N 1
ATOM 1299 C CA . TYR A 1 192 ? 9.548 7.332 31.051 1.00 6.14 172 TYR A CA 1
ATOM 1300 C C . TYR A 1 192 ? 8.147 6.981 31.561 1.00 6.04 172 TYR A C 1
ATOM 1301 O O . TYR A 1 192 ? 7.895 6.935 32.791 1.00 5.79 172 TYR A O 1
ATOM 1310 N N . THR A 1 193 ? 7.238 6.723 30.624 1.00 5.94 173 THR A N 1
ATOM 1311 C CA . THR A 1 193 ? 5.877 6.324 30.969 1.00 6.08 173 THR A CA 1
ATOM 1312 C C . THR A 1 193 ? 5.885 4.906 31.532 1.00 6.17 173 THR A C 1
ATOM 1313 O O . THR A 1 193 ? 5.182 4.624 32.523 1.00 6.21 173 THR A O 1
ATOM 1317 N N . ALA A 1 194 ? 6.695 4.019 30.938 1.00 6.06 174 ALA A N 1
ATOM 1318 C CA . ALA A 1 194 ? 6.871 2.674 31.502 1.00 6.38 174 ALA A CA 1
ATOM 1319 C C . ALA A 1 194 ? 7.329 2.746 32.960 1.00 6.38 174 ALA A C 1
ATOM 1320 O O . ALA A 1 194 ? 6.795 2.045 33.835 1.00 6.56 174 ALA A O 1
ATOM 1322 N N . LEU A 1 195 ? 8.295 3.617 33.215 1.00 6.70 175 LEU A N 1
ATOM 1323 C CA . LEU A 1 195 ? 8.792 3.807 34.578 1.00 6.97 175 LEU A CA 1
ATOM 1324 C C . LEU A 1 195 ? 7.698 4.371 35.480 1.00 7.25 175 LEU A C 1
ATOM 1325 O O . LEU A 1 195 ? 7.483 3.872 36.620 1.00 7.66 175 LEU A O 1
ATOM 1330 N N . ALA A 1 196 ? 7.012 5.407 35.005 1.00 7.55 176 ALA A N 1
ATOM 1331 C CA . ALA A 1 196 ? 6.000 6.101 35.821 1.00 8.00 176 ALA A CA 1
ATOM 1332 C C . ALA A 1 196 ? 4.768 5.244 36.146 1.00 8.46 176 ALA A C 1
ATOM 1333 O O . ALA A 1 196 ? 4.154 5.415 37.218 1.00 8.88 176 ALA A O 1
ATOM 1335 N N . LEU A 1 197 ? 4.412 4.335 35.236 1.00 8.10 177 LEU A N 1
ATOM 1336 C CA . LEU A 1 197 ? 3.182 3.548 35.391 1.00 8.49 177 LEU A CA 1
ATOM 1337 C C . LEU A 1 197 ? 3.385 2.109 35.871 1.00 8.76 177 LEU A C 1
ATOM 1338 O O . LEU A 1 197 ? 2.411 1.416 36.205 1.00 8.61 177 LEU A O 1
ATOM 1343 N N . GLY A 1 198 ? 4.632 1.652 35.929 1.00 9.30 178 GLY A N 1
ATOM 1344 C CA . GLY A 1 198 ? 4.892 0.240 36.254 1.00 10.36 178 GLY A CA 1
ATOM 1345 C C . GLY A 1 198 ? 4.417 -0.151 37.646 1.00 11.30 178 GLY A C 1
ATOM 1346 O O . GLY A 1 198 ? 4.048 -1.299 37.871 1.00 10.70 178 GLY A O 1
ATOM 1347 N N . GLU A 1 199 ? 4.429 0.811 38.569 1.00 12.46 179 GLU A N 1
ATOM 1348 C CA . GLU A 1 199 ? 3.979 0.600 39.954 1.00 15.24 179 GLU A CA 1
ATOM 1349 C C . GLU A 1 199 ? 2.482 0.260 39.984 1.00 15.28 179 GLU A C 1
ATOM 1350 O O . GLU A 1 199 ? 1.986 -0.331 40.943 1.00 15.74 179 GLU A O 1
ATOM 1356 N N . ASP A 1 200 ? 1.768 0.649 38.929 1.00 14.08 180 ASP A N 1
ATOM 1357 C CA . ASP A 1 200 ? 0.336 0.344 38.810 1.00 14.86 180 ASP A CA 1
ATOM 1358 C C . ASP A 1 200 ? 0.090 -0.911 37.974 1.00 13.10 180 ASP A C 1
ATOM 1359 O O . ASP A 1 200 ? -1.045 -1.219 37.636 1.00 13.53 180 ASP A O 1
ATOM 1364 N N . GLY A 1 201 ? 1.159 -1.645 37.682 1.00 11.77 181 GLY A N 1
ATOM 1365 C CA . GLY A 1 201 ? 1.086 -2.865 36.877 1.00 11.23 181 GLY A CA 1
ATOM 1366 C C . GLY A 1 201 ? 0.852 -2.611 35.388 1.00 10.03 181 GLY A C 1
ATOM 1367 O O . GLY A 1 201 ? 0.531 -3.544 34.660 1.00 9.97 181 GLY A O 1
ATOM 1368 N N . ILE A 1 202 ? 1.021 -1.362 34.932 1.00 8.86 182 ILE A N 1
ATOM 1369 C CA . ILE A 1 202 ? 0.724 -1.014 33.519 1.00 8.22 182 ILE A CA 1
ATOM 1370 C C . ILE A 1 202 ? 2.012 -1.156 32.714 1.00 7.78 182 ILE A C 1
ATOM 1371 O O . ILE A 1 202 ? 3.017 -0.546 33.071 1.00 7.39 182 ILE A O 1
ATOM 1376 N N . LYS A 1 203 ? 1.989 -1.990 31.667 1.00 7.39 183 LYS A N 1
ATOM 1377 C CA . LYS A 1 203 ? 3.170 -2.189 30.811 1.00 7.16 183 LYS A CA 1
ATOM 1378 C C . LYS A 1 203 ? 3.046 -1.270 29.598 1.00 7.02 183 LYS A C 1
ATOM 1379 O O . LYS A 1 203 ? 1.946 -0.980 29.148 1.00 6.90 183 LYS A O 1
ATOM 1385 N N . VAL A 1 204 ? 4.170 -0.776 29.084 1.00 6.73 184 VAL A N 1
ATOM 1386 C CA . VAL A 1 204 ? 4.119 0.371 28.166 1.00 6.27 184 VAL A CA 1
ATOM 1387 C C . VAL A 1 204 ? 5.187 0.137 27.102 1.00 6.02 184 VAL A C 1
ATOM 1388 O O . VAL A 1 204 ? 6.368 0.165 27.413 1.00 5.89 184 VAL A O 1
ATOM 1392 N N . ASN A 1 205 ? 4.788 -0.090 25.851 1.00 5.85 185 ASN A N 1
ATOM 1393 C CA . ASN A 1 205 ? 5.771 -0.536 24.836 1.00 5.80 185 ASN A CA 1
ATOM 1394 C C . ASN A 1 205 ? 5.482 0.157 23.530 1.00 5.98 185 ASN A C 1
ATOM 1395 O O . ASN A 1 205 ? 4.477 0.836 23.421 1.00 6.10 185 ASN A O 1
ATOM 1400 N N . ALA A 1 206 ? 6.371 -0.001 22.546 1.00 6.10 186 ALA A N 1
ATOM 1401 C CA . ALA A 1 206 ? 6.135 0.560 21.224 1.00 6.13 186 ALA A CA 1
ATOM 1402 C C . ALA A 1 206 ? 6.410 -0.494 20.176 1.00 6.36 186 ALA A C 1
ATOM 1403 O O . ALA A 1 206 ? 7.229 -1.420 20.387 1.00 6.76 186 ALA A O 1
ATOM 1405 N N . VAL A 1 207 ? 5.713 -0.376 19.047 1.00 6.31 187 VAL A N 1
ATOM 1406 C CA . VAL A 1 207 ? 5.983 -1.236 17.894 1.00 6.32 187 VAL A CA 1
ATOM 1407 C C . VAL A 1 207 ? 6.559 -0.343 16.799 1.00 6.22 187 VAL A C 1
ATOM 1408 O O . VAL A 1 207 ? 5.945 0.669 16.442 1.00 6.13 187 VAL A O 1
ATOM 1412 N N . SER A 1 208 ? 7.770 -0.674 16.338 1.00 6.40 188 SER A N 1
ATOM 1413 C CA . SER A 1 208 ? 8.433 0.098 15.288 1.00 6.58 188 SER A CA 1
ATOM 1414 C C . SER A 1 208 ? 8.176 -0.600 13.955 1.00 6.79 188 SER A C 1
ATOM 1415 O O . SER A 1 208 ? 8.815 -1.601 13.636 1.00 6.83 188 SER A O 1
ATOM 1418 N N . ALA A 1 209 ? 7.235 -0.062 13.186 1.00 7.01 189 ALA A N 1
ATOM 1419 C CA . ALA A 1 209 ? 6.771 -0.709 11.965 1.00 7.04 189 ALA A CA 1
ATOM 1420 C C . ALA A 1 209 ? 7.649 -0.338 10.786 1.00 7.04 189 ALA A C 1
ATOM 1421 O O . ALA A 1 209 ? 8.150 0.772 10.718 1.00 6.98 189 ALA A O 1
ATOM 1423 N N . GLY A 1 210 ? 7.823 -1.276 9.865 1.00 7.36 190 GLY A N 1
ATOM 1424 C CA . GLY A 1 210 ? 8.349 -0.948 8.532 1.00 8.10 190 GLY A CA 1
ATOM 1425 C C . GLY A 1 210 ? 7.334 -0.082 7.801 1.00 8.56 190 GLY A C 1
ATOM 1426 O O . GLY A 1 210 ? 6.185 0.042 8.250 1.00 8.31 190 GLY A O 1
ATOM 1427 N N . PRO A 1 211 ? 7.752 0.542 6.680 1.00 9.01 191 PRO A N 1
ATOM 1428 C CA . PRO A 1 211 ? 6.856 1.409 5.917 1.00 9.39 191 PRO A CA 1
ATOM 1429 C C . PRO A 1 211 ? 5.676 0.648 5.346 1.00 9.60 191 PRO A C 1
ATOM 1430 O O . PRO A 1 211 ? 5.820 -0.489 4.873 1.00 9.45 191 PRO A O 1
ATOM 1434 N N . ILE A 1 212 ? 4.513 1.289 5.409 1.00 9.71 192 ILE A N 1
ATOM 1435 C CA . ILE A 1 212 ? 3.255 0.724 4.947 1.00 10.29 192 ILE A CA 1
ATOM 1436 C C . ILE A 1 212 ? 2.513 1.849 4.230 1.00 11.25 192 ILE A C 1
ATOM 1437 O O . ILE A 1 212 ? 2.497 2.990 4.703 1.00 10.80 192 ILE A O 1
ATOM 1442 N N . LYS A 1 213 ? 1.922 1.535 3.076 1.00 12.86 193 LYS A N 1
ATOM 1443 C CA . LYS A 1 213 ? 1.235 2.558 2.284 1.00 14.72 193 LYS A CA 1
ATOM 1444 C C . LYS A 1 213 ? -0.117 2.885 2.917 1.00 14.61 193 LYS A C 1
ATOM 1445 O O . LYS A 1 213 ? -1.132 2.270 2.593 1.00 16.44 193 LYS A O 1
ATOM 1451 N N . THR A 1 214 ? -0.118 3.839 3.836 1.00 12.89 194 THR A N 1
ATOM 1452 C CA . THR A 1 214 ? -1.335 4.289 4.493 1.00 12.45 194 THR A CA 1
ATOM 1453 C C . THR A 1 214 ? -1.601 5.729 4.054 1.00 12.76 194 THR A C 1
ATOM 1454 O O . THR A 1 214 ? -0.893 6.254 3.199 1.00 12.76 194 THR A O 1
ATOM 1458 N N . LEU A 1 215 ? -2.601 6.383 4.653 1.00 13.23 195 LEU A N 1
ATOM 1459 C CA . LEU A 1 215 ? -2.858 7.802 4.349 1.00 14.67 195 LEU A CA 1
ATOM 1460 C C . LEU A 1 215 ? -1.670 8.689 4.734 1.00 16.20 195 LEU A C 1
ATOM 1461 O O . LEU A 1 215 ? -1.389 9.681 4.078 1.00 15.71 195 LEU A O 1
ATOM 1466 N N . ALA A 1 216 ? -0.967 8.327 5.803 1.00 18.55 196 ALA A N 1
ATOM 1467 C CA . ALA A 1 216 ? 0.248 9.060 6.192 1.00 21.10 196 ALA A CA 1
ATOM 1468 C C . ALA A 1 216 ? 1.299 9.077 5.055 1.00 22.42 196 ALA A C 1
ATOM 1469 O O . ALA A 1 216 ? 2.029 10.054 4.885 1.00 22.56 196 ALA A O 1
ATOM 1471 N N . ALA A 1 217 ? 1.342 8.010 4.266 1.00 24.97 197 ALA A N 1
ATOM 1472 C CA . ALA A 1 217 ? 2.241 7.904 3.111 1.00 27.15 197 ALA A CA 1
ATOM 1473 C C . ALA A 1 217 ? 1.836 8.729 1.896 1.00 30.84 197 ALA A C 1
ATOM 1474 O O . ALA A 1 217 ? 2.679 9.046 1.058 1.00 33.44 197 ALA A O 1
ATOM 1476 N N . SER A 1 218 ? 0.559 9.084 1.783 1.00 32.85 198 SER A N 1
ATOM 1477 C CA . SER A 1 218 ? 0.069 9.736 0.552 1.00 35.15 198 SER A CA 1
ATOM 1478 C C . SER A 1 218 ? 0.754 11.069 0.205 1.00 35.30 198 SER A C 1
ATOM 1479 O O . SER A 1 218 ? 0.935 11.383 -0.971 1.00 37.04 198 SER A O 1
ATOM 1482 N N . GLY A 1 219 ? 1.145 11.841 1.218 1.00 34.13 199 GLY A N 1
ATOM 1483 C CA . GLY A 1 219 ? 1.855 13.095 0.991 1.00 33.70 199 GLY A CA 1
ATOM 1484 C C . GLY A 1 219 ? 3.305 12.936 0.543 1.00 34.36 199 GLY A C 1
ATOM 1485 O O . GLY A 1 219 ? 3.922 13.901 0.068 1.00 35.94 199 GLY A O 1
ATOM 1486 N N . ILE A 1 220 ? 3.844 11.723 0.666 1.00 30.34 200 ILE A N 1
ATOM 1487 C CA . ILE A 1 220 ? 5.275 11.478 0.421 1.00 28.54 200 ILE A CA 1
ATOM 1488 C C . ILE A 1 220 ? 5.573 11.035 -1.020 1.00 27.82 200 ILE A C 1
ATOM 1489 O O . ILE A 1 220 ? 5.188 9.948 -1.436 1.00 26.93 200 ILE A O 1
ATOM 1494 N N . SER A 1 221 ? 6.280 11.881 -1.765 1.00 28.77 201 SER A N 1
ATOM 1495 C CA . SER A 1 221 ? 6.510 11.684 -3.205 1.00 29.62 201 SER A CA 1
ATOM 1496 C C . SER A 1 221 ? 7.033 10.305 -3.611 1.00 29.84 201 SER A C 1
ATOM 1497 O O . SER A 1 221 ? 6.473 9.634 -4.498 1.00 28.85 201 SER A O 1
ATOM 1500 N N . ASN A 1 222 ? 8.124 9.891 -2.982 1.00 26.72 202 ASN A N 1
ATOM 1501 C CA . ASN A 1 222 ? 8.813 8.675 -3.428 1.00 28.01 202 ASN A CA 1
ATOM 1502 C C . ASN A 1 222 ? 8.439 7.423 -2.620 1.00 25.37 202 ASN A C 1
ATOM 1503 O O . ASN A 1 222 ? 9.241 6.493 -2.495 1.00 26.07 202 ASN A O 1
ATOM 1508 N N . PHE A 1 223 ? 7.231 7.386 -2.057 1.00 22.81 203 PHE A N 1
ATOM 1509 C CA . PHE A 1 223 ? 6.975 6.380 -1.017 1.00 19.59 203 PHE A CA 1
ATOM 1510 C C . PHE A 1 223 ? 7.178 4.966 -1.500 1.00 18.72 203 PHE A C 1
ATOM 1511 O O . PHE A 1 223 ? 7.738 4.127 -0.773 1.00 17.48 203 PHE A O 1
ATOM 1519 N N . LYS A 1 224 ? 6.735 4.701 -2.727 1.00 18.75 204 LYS A N 1
ATOM 1520 C CA . LYS A 1 224 ? 6.811 3.372 -3.282 1.00 20.22 204 LYS A CA 1
ATOM 1521 C C . LYS A 1 224 ? 8.262 2.916 -3.318 1.00 18.96 204 LYS A C 1
ATOM 1522 O O . LYS A 1 224 ? 8.535 1.724 -3.212 1.00 18.27 204 LYS A O 1
ATOM 1528 N N . LYS A 1 225 ? 9.185 3.863 -3.459 1.00 18.13 205 LYS A N 1
ATOM 1529 C CA A LYS A 1 225 ? 10.590 3.504 -3.622 0.50 18.22 205 LYS A CA 1
ATOM 1530 C CA B LYS A 1 225 ? 10.589 3.512 -3.619 0.50 18.66 205 LYS A CA 1
ATOM 1531 C C . LYS A 1 225 ? 11.175 3.113 -2.272 1.00 17.60 205 LYS A C 1
ATOM 1532 O O . LYS A 1 225 ? 12.043 2.242 -2.191 1.00 17.06 205 LYS A O 1
ATOM 1543 N N . MET A 1 226 ? 10.676 3.742 -1.212 1.00 16.61 206 MET A N 1
ATOM 1544 C CA . MET A 1 226 ? 11.052 3.330 0.134 1.00 16.83 206 MET A CA 1
ATOM 1545 C C . MET A 1 226 ? 10.562 1.916 0.441 1.00 15.15 206 MET A C 1
ATOM 1546 O O . MET A 1 226 ? 11.265 1.141 1.090 1.00 14.74 206 MET A O 1
ATOM 1551 N N . LEU A 1 227 ? 9.352 1.586 -0.022 1.00 14.30 207 LEU A N 1
ATOM 1552 C CA . LEU A 1 227 ? 8.845 0.233 0.076 1.00 13.45 207 LEU A CA 1
ATOM 1553 C C . LEU A 1 227 ? 9.715 -0.722 -0.727 1.00 12.70 207 LEU A C 1
ATOM 1554 O O . LEU A 1 227 ? 10.049 -1.807 -0.257 1.00 12.28 207 LEU A O 1
ATOM 1559 N N . ASP A 1 228 ? 10.054 -0.331 -1.955 1.00 12.60 208 ASP A N 1
ATOM 1560 C CA . ASP A 1 228 ? 10.885 -1.186 -2.785 1.00 13.41 208 ASP A CA 1
ATOM 1561 C C . ASP A 1 228 ? 12.214 -1.463 -2.093 1.00 12.33 208 ASP A C 1
ATOM 1562 O O . ASP A 1 228 ? 12.682 -2.609 -2.067 1.00 12.37 208 ASP A O 1
ATOM 1567 N N . TYR A 1 229 ? 12.808 -0.421 -1.525 1.00 11.38 209 TYR A N 1
ATOM 1568 C CA . TYR A 1 229 ? 14.067 -0.601 -0.833 1.00 11.25 209 TYR A CA 1
ATOM 1569 C C . TYR A 1 229 ? 13.926 -1.552 0.340 1.00 11.23 209 TYR A C 1
ATOM 1570 O O . TYR A 1 229 ? 14.785 -2.400 0.540 1.00 10.92 209 TYR A O 1
ATOM 1579 N N . ASN A 1 230 ? 12.869 -1.382 1.136 1.00 11.14 210 ASN A N 1
ATOM 1580 C CA . ASN A 1 230 ? 12.679 -2.264 2.290 1.00 11.18 210 ASN A CA 1
ATOM 1581 C C . ASN A 1 230 ? 12.564 -3.727 1.862 1.00 10.85 210 ASN A C 1
ATOM 1582 O O . ASN A 1 230 ? 13.181 -4.583 2.479 1.00 11.04 210 ASN A O 1
ATOM 1587 N N . ALA A 1 231 ? 11.820 -4.005 0.784 1.00 10.59 211 ALA A N 1
ATOM 1588 C CA . ALA A 1 231 ? 11.615 -5.373 0.335 1.00 11.20 211 ALA A CA 1
ATOM 1589 C C . ALA A 1 231 ? 12.915 -5.972 -0.203 1.00 11.40 211 ALA A C 1
ATOM 1590 O O . ALA A 1 231 ? 13.108 -7.187 -0.151 1.00 11.81 211 ALA A O 1
ATOM 1592 N N . MET A 1 232 ? 13.813 -5.125 -0.696 1.00 11.35 212 MET A N 1
ATOM 1593 C CA . MET A 1 232 ? 15.059 -5.640 -1.260 1.00 12.13 212 MET A CA 1
ATOM 1594 C C . MET A 1 232 ? 16.098 -5.958 -0.180 1.00 12.05 212 MET A C 1
ATOM 1595 O O . MET A 1 232 ? 16.783 -6.995 -0.239 1.00 13.06 212 MET A O 1
ATOM 1602 N N . VAL A 1 233 ? 16.216 -5.064 0.799 1.00 11.04 213 VAL A N 1
ATOM 1603 C CA . VAL A 1 233 ? 17.329 -5.120 1.737 1.00 10.28 213 VAL A CA 1
ATOM 1604 C C . VAL A 1 233 ? 17.001 -5.901 3.015 1.00 10.06 213 VAL A C 1
ATOM 1605 O O . VAL A 1 233 ? 17.908 -6.414 3.688 1.00 9.79 213 VAL A O 1
ATOM 1609 N N . SER A 1 234 ? 15.723 -6.002 3.358 1.00 9.83 214 SER A N 1
ATOM 1610 C CA . SER A 1 234 ? 15.355 -6.710 4.604 1.00 9.80 214 SER A CA 1
ATOM 1611 C C . SER A 1 234 ? 15.642 -8.221 4.493 1.00 10.08 214 SER A C 1
ATOM 1612 O O . SER A 1 234 ? 15.531 -8.800 3.397 1.00 10.52 214 SER A O 1
ATOM 1616 N N . PRO A 1 235 ? 16.063 -8.857 5.603 1.00 9.92 215 PRO A N 1
ATOM 1617 C CA . PRO A 1 235 ? 16.332 -10.295 5.607 1.00 10.22 215 PRO A CA 1
ATOM 1618 C C . PRO A 1 235 ? 15.158 -11.105 5.049 1.00 10.74 215 PRO A C 1
ATOM 1619 O O . PRO A 1 235 ? 15.386 -12.065 4.326 1.00 10.32 215 PRO A O 1
ATOM 1623 N N . LEU A 1 236 ? 13.918 -10.728 5.374 1.00 11.28 216 LEU A N 1
ATOM 1624 C CA . LEU A 1 236 ? 12.765 -11.502 4.890 1.00 12.34 216 LEU A CA 1
ATOM 1625 C C . LEU A 1 236 ? 12.292 -11.138 3.463 1.00 14.16 216 LEU A C 1
ATOM 1626 O O . LEU A 1 236 ? 11.368 -11.748 2.919 1.00 15.46 216 LEU A O 1
ATOM 1631 N N . LYS A 1 237 ? 12.924 -10.146 2.853 1.00 15.79 217 LYS A N 1
ATOM 1632 C CA . LYS A 1 237 ? 12.639 -9.820 1.432 1.00 16.70 217 LYS A CA 1
ATOM 1633 C C . LYS A 1 237 ? 11.158 -9.542 1.146 1.00 17.62 217 LYS A C 1
ATOM 1634 O O . LYS A 1 237 ? 10.592 -10.042 0.164 1.00 18.88 217 LYS A O 1
ATOM 1640 N N . LYS A 1 238 ? 10.520 -8.766 2.018 1.00 17.72 218 LYS A N 1
ATOM 1641 C CA . LYS A 1 238 ? 9.111 -8.430 1.859 1.00 18.79 218 LYS A CA 1
ATOM 1642 C C . LYS A 1 238 ? 8.798 -7.152 2.631 1.00 17.93 218 LYS A C 1
ATOM 1643 O O . LYS A 1 238 ? 9.606 -6.700 3.450 1.00 17.59 218 LYS A O 1
ATOM 1649 N N . ASN A 1 239 ? 7.630 -6.585 2.348 1.00 16.33 219 ASN A N 1
ATOM 1650 C CA . ASN A 1 239 ? 7.103 -5.461 3.108 1.00 15.62 219 ASN A CA 1
ATOM 1651 C C . ASN A 1 239 ? 6.140 -6.007 4.157 1.00 14.57 219 ASN A C 1
ATOM 1652 O O . ASN A 1 239 ? 5.461 -7.002 3.905 1.00 14.90 219 ASN A O 1
ATOM 1657 N N . VAL A 1 240 ? 6.073 -5.368 5.320 1.00 12.38 220 VAL A N 1
ATOM 1658 C CA . VAL A 1 240 ? 5.149 -5.814 6.342 1.00 11.45 220 VAL A CA 1
ATOM 1659 C C . VAL A 1 240 ? 3.742 -5.282 6.047 1.00 11.14 220 VAL A C 1
ATOM 1660 O O . VAL A 1 240 ? 3.569 -4.342 5.275 1.00 11.36 220 VAL A O 1
ATOM 1664 N N . ASP A 1 241 ? 2.744 -5.884 6.664 1.00 10.79 221 ASP A N 1
ATOM 1665 C CA . ASP A 1 241 ? 1.389 -5.417 6.464 1.00 11.21 221 ASP A CA 1
ATOM 1666 C C . ASP A 1 241 ? 0.754 -5.099 7.789 1.00 10.58 221 ASP A C 1
ATOM 1667 O O . ASP A 1 241 ? 1.319 -5.401 8.838 1.00 10.00 221 ASP A O 1
ATOM 1672 N N . ILE A 1 242 ? -0.427 -4.497 7.740 1.00 9.99 222 ILE A N 1
ATOM 1673 C CA . ILE A 1 242 ? -1.051 -4.042 8.986 1.00 9.97 222 ILE A CA 1
ATOM 1674 C C . ILE A 1 242 ? -1.434 -5.171 9.910 1.00 10.32 222 ILE A C 1
ATOM 1675 O O . ILE A 1 242 ? -1.543 -4.956 11.131 1.00 10.58 222 ILE A O 1
ATOM 1680 N N . MET A 1 243 ? -1.618 -6.373 9.359 1.00 10.90 223 MET A N 1
ATOM 1681 C CA . MET A 1 243 ? -1.944 -7.527 10.214 1.00 11.59 223 MET A CA 1
ATOM 1682 C C . MET A 1 243 ? -0.723 -8.014 10.997 1.00 10.99 223 MET A C 1
ATOM 1683 O O . MET A 1 243 ? -0.845 -8.412 12.167 1.00 10.92 223 MET A O 1
ATOM 1688 N N . GLU A 1 244 ? 0.452 -7.986 10.365 1.00 10.13 224 GLU A N 1
ATOM 1689 C CA . GLU A 1 244 ? 1.688 -8.310 11.085 1.00 10.27 224 GLU A CA 1
ATOM 1690 C C . GLU A 1 244 ? 1.942 -7.310 12.212 1.00 9.72 224 GLU A C 1
ATOM 1691 O O . GLU A 1 244 ? 2.312 -7.703 13.340 1.00 10.39 224 GLU A O 1
ATOM 1697 N N . VAL A 1 245 ? 1.707 -6.032 11.927 1.00 8.60 225 VAL A N 1
ATOM 1698 C CA . VAL A 1 245 ? 1.835 -5.004 12.976 1.00 8.36 225 VAL A CA 1
ATOM 1699 C C . VAL A 1 245 ? 0.731 -5.167 14.020 1.00 8.19 225 VAL A C 1
ATOM 1700 O O . VAL A 1 245 ? 1.000 -5.174 15.237 1.00 7.79 225 VAL A O 1
ATOM 1704 N N . GLY A 1 246 ? -0.506 -5.319 13.543 1.00 7.87 226 GLY A N 1
ATOM 1705 C CA . GLY A 1 246 ? -1.668 -5.474 14.421 1.00 7.94 226 GLY A CA 1
ATOM 1706 C C . GLY A 1 246 ? -1.537 -6.635 15.398 1.00 8.08 226 GLY A C 1
ATOM 1707 O O . GLY A 1 246 ? -1.819 -6.499 16.602 1.00 7.90 226 GLY A O 1
ATOM 1708 N N . ASN A 1 247 ? -1.089 -7.784 14.893 1.00 8.15 227 ASN A N 1
ATOM 1709 C CA . ASN A 1 247 ? -0.966 -8.972 15.738 1.00 8.12 227 ASN A CA 1
ATOM 1710 C C . ASN A 1 247 ? 0.053 -8.770 16.848 1.00 7.92 227 ASN A C 1
ATOM 1711 O O . ASN A 1 247 ? -0.120 -9.288 17.937 1.00 7.77 227 ASN A O 1
ATOM 1716 N N . THR A 1 248 ? 1.107 -8.023 16.555 1.00 7.49 228 THR A N 1
ATOM 1717 C CA . THR A 1 248 ? 2.143 -7.737 17.547 1.00 7.59 228 THR A CA 1
ATOM 1718 C C . THR A 1 248 ? 1.639 -6.762 18.615 1.00 7.33 228 THR A C 1
ATOM 1719 O O . THR A 1 248 ? 1.911 -6.948 19.814 1.00 7.30 228 THR A O 1
ATOM 1723 N N . VAL A 1 249 ? 0.914 -5.721 18.185 1.00 7.12 229 VAL A N 1
ATOM 1724 C CA . VAL A 1 249 ? 0.291 -4.793 19.121 1.00 7.29 229 VAL A CA 1
ATOM 1725 C C . VAL A 1 249 ? -0.679 -5.575 20.022 1.00 7.50 229 VAL A C 1
ATOM 1726 O O . VAL A 1 249 ? -0.672 -5.401 21.262 1.00 7.49 229 VAL A O 1
ATOM 1730 N N . ALA A 1 250 ? -1.493 -6.439 19.410 1.00 7.53 230 ALA A N 1
ATOM 1731 C CA . ALA A 1 250 ? -2.396 -7.317 20.177 1.00 7.73 230 ALA A CA 1
ATOM 1732 C C . ALA A 1 250 ? -1.675 -8.136 21.237 1.00 7.86 230 ALA A C 1
ATOM 1733 O O . ALA A 1 250 ? -2.112 -8.177 22.390 1.00 7.56 230 ALA A O 1
ATOM 1735 N N . PHE A 1 251 ? -0.572 -8.778 20.852 1.00 8.03 231 PHE A N 1
ATOM 1736 C CA . PHE A 1 251 ? 0.219 -9.553 21.786 1.00 8.37 231 PHE A CA 1
ATOM 1737 C C . PHE A 1 251 ? 0.690 -8.695 22.963 1.00 8.46 231 PHE A C 1
ATOM 1738 O O . PHE A 1 251 ? 0.672 -9.131 24.124 1.00 8.17 231 PHE A O 1
ATOM 1746 N N . LEU A 1 252 ? 1.109 -7.467 22.656 1.00 8.26 232 LEU A N 1
ATOM 1747 C CA . LEU A 1 252 ? 1.639 -6.586 23.688 1.00 8.70 232 LEU A CA 1
ATOM 1748 C C . LEU A 1 252 ? 0.558 -6.020 24.634 1.00 9.05 232 LEU A C 1
ATOM 1749 O O . LEU A 1 252 ? 0.888 -5.371 25.631 1.00 9.55 232 LEU A O 1
ATOM 1754 N N . CYS A 1 253 ? -0.719 -6.286 24.333 1.00 9.04 233 CYS A N 1
ATOM 1755 C CA . CYS A 1 253 ? -1.800 -5.961 25.259 1.00 9.26 233 CYS A CA 1
ATOM 1756 C C . CYS A 1 253 ? -2.356 -7.195 25.956 1.00 9.24 233 CYS A C 1
ATOM 1757 O O . CYS A 1 253 ? -3.412 -7.128 26.585 1.00 9.11 233 CYS A O 1
ATOM 1760 N N . SER A 1 254 ? -1.643 -8.313 25.877 1.00 9.17 234 SER A N 1
ATOM 1761 C CA . SER A 1 254 ? -2.140 -9.563 26.454 1.00 9.55 234 SER A CA 1
ATOM 1762 C C . SER A 1 254 ? -1.424 -9.896 27.754 1.00 10.08 234 SER A C 1
ATOM 1763 O O . SER A 1 254 ? -0.341 -9.367 28.037 1.00 9.62 234 SER A O 1
ATOM 1766 N N . ASP A 1 255 ? -2.012 -10.819 28.507 1.00 10.93 235 ASP A N 1
ATOM 1767 C CA . ASP A 1 255 ? -1.403 -11.312 29.745 1.00 11.88 235 ASP A CA 1
ATOM 1768 C C . ASP A 1 255 ? -0.127 -12.119 29.466 1.00 11.54 235 ASP A C 1
ATOM 1769 O O . ASP A 1 255 ? 0.688 -12.335 30.367 1.00 11.40 235 ASP A O 1
ATOM 1774 N N . MET A 1 256 ? 0.056 -12.556 28.220 1.00 10.97 236 MET A N 1
ATOM 1775 C CA . MET A 1 256 ? 1.279 -13.246 27.840 1.00 11.09 236 MET A CA 1
ATOM 1776 C C . MET A 1 256 ? 2.493 -12.312 27.883 1.00 10.66 236 MET A C 1
ATOM 1777 O O . MET A 1 256 ? 3.614 -12.777 28.080 1.00 11.26 236 MET A O 1
ATOM 1782 N N . ALA A 1 257 ? 2.265 -11.018 27.672 1.00 9.82 237 ALA A N 1
ATOM 1783 C CA . ALA A 1 257 ? 3.364 -10.048 27.541 1.00 8.82 237 ALA A CA 1
ATOM 1784 C C . ALA A 1 257 ? 3.685 -9.336 28.847 1.00 8.66 237 ALA A C 1
ATOM 1785 O O . ALA A 1 257 ? 4.375 -8.300 28.838 1.00 8.21 237 ALA A O 1
ATOM 1787 N N . THR A 1 258 ? 3.214 -9.870 29.982 1.00 8.40 238 THR A N 1
ATOM 1788 C CA . THR A 1 258 ? 3.347 -9.113 31.235 1.00 8.86 238 THR A CA 1
ATOM 1789 C C . THR A 1 258 ? 4.784 -8.971 31.735 1.00 8.70 238 THR A C 1
ATOM 1790 O O . THR A 1 258 ? 5.026 -8.221 32.686 1.00 9.52 238 THR A O 1
ATOM 1794 N N . GLY A 1 259 ? 5.737 -9.674 31.125 1.00 8.25 239 GLY A N 1
ATOM 1795 C CA . GLY A 1 259 ? 7.164 -9.456 31.447 1.00 7.93 239 GLY A CA 1
ATOM 1796 C C . GLY A 1 259 ? 7.846 -8.366 30.613 1.00 7.76 239 GLY A C 1
ATOM 1797 O O . GLY A 1 259 ? 9.040 -8.085 30.799 1.00 7.72 239 GLY A O 1
ATOM 1798 N N . ILE A 1 260 ? 7.096 -7.745 29.696 1.00 7.31 240 ILE A N 1
ATOM 1799 C CA . ILE A 1 260 ? 7.669 -6.820 28.705 1.00 7.02 240 ILE A CA 1
ATOM 1800 C C . ILE A 1 260 ? 7.222 -5.371 28.940 1.00 7.04 240 ILE A C 1
ATOM 1801 O O . ILE A 1 260 ? 6.022 -5.073 28.867 1.00 7.07 240 ILE A O 1
ATOM 1806 N N . THR A 1 261 ? 8.174 -4.479 29.218 1.00 6.69 241 THR A N 1
ATOM 1807 C CA . THR A 1 261 ? 7.852 -3.047 29.286 1.00 6.70 241 THR A CA 1
ATOM 1808 C C . THR A 1 261 ? 9.036 -2.158 28.889 1.00 6.73 241 THR A C 1
ATOM 1809 O O . THR A 1 261 ? 10.195 -2.565 29.003 1.00 6.61 241 THR A O 1
ATOM 1813 N N . GLY A 1 262 ? 8.725 -0.955 28.414 1.00 6.92 242 GLY A N 1
ATOM 1814 C CA . GLY A 1 262 ? 9.723 0.000 27.931 1.00 7.32 242 GLY A CA 1
ATOM 1815 C C . GLY A 1 262 ? 10.431 -0.489 26.680 1.00 7.86 242 GLY A C 1
ATOM 1816 O O . GLY A 1 262 ? 11.525 -0.003 26.363 1.00 7.77 242 GLY A O 1
ATOM 1817 N N . GLU A 1 263 ? 9.814 -1.447 25.980 1.00 8.12 243 GLU A N 1
ATOM 1818 C CA . GLU A 1 263 ? 10.476 -2.109 24.855 1.00 8.59 243 GLU A CA 1
ATOM 1819 C C . GLU A 1 263 ? 10.016 -1.530 23.526 1.00 8.44 243 GLU A C 1
ATOM 1820 O O . GLU A 1 263 ? 8.890 -1.079 23.409 1.00 8.64 243 GLU A O 1
ATOM 1826 N N . VAL A 1 264 ? 10.890 -1.572 22.524 1.00 8.27 244 VAL A N 1
ATOM 1827 C CA . VAL A 1 264 ? 10.504 -1.229 21.163 1.00 8.20 244 VAL A CA 1
ATOM 1828 C C . VAL A 1 264 ? 10.685 -2.495 20.338 1.00 7.93 244 VAL A C 1
ATOM 1829 O O . VAL A 1 264 ? 11.801 -3.006 20.235 1.00 8.41 244 VAL A O 1
ATOM 1833 N N . VAL A 1 265 ? 9.592 -3.023 19.790 1.00 7.29 245 VAL A N 1
ATOM 1834 C CA . VAL A 1 265 ? 9.646 -4.248 19.013 1.00 6.91 245 VAL A CA 1
ATOM 1835 C C . VAL A 1 265 ? 9.563 -3.879 17.526 1.00 6.81 245 VAL A C 1
ATOM 1836 O O . VAL A 1 265 ? 8.590 -3.277 17.105 1.00 6.85 245 VAL A O 1
ATOM 1840 N N . HIS A 1 266 ? 10.578 -4.210 16.734 1.00 7.00 246 HIS A N 1
ATOM 1841 C CA . HIS A 1 266 ? 10.525 -3.889 15.269 1.00 7.06 246 HIS A CA 1
ATOM 1842 C C . HIS A 1 266 ? 9.750 -4.910 14.518 1.00 6.96 246 HIS A C 1
ATOM 1843 O O . HIS A 1 266 ? 10.013 -6.110 14.628 1.00 6.60 246 HIS A O 1
ATOM 1850 N N . VAL A 1 267 ? 8.770 -4.438 13.746 1.00 7.05 247 VAL A N 1
ATOM 1851 C CA . VAL A 1 267 ? 7.972 -5.294 12.886 1.00 6.96 247 VAL A CA 1
ATOM 1852 C C . VAL A 1 267 ? 8.202 -4.733 11.482 1.00 6.95 247 VAL A C 1
ATOM 1853 O O . VAL A 1 267 ? 7.430 -3.926 11.003 1.00 6.68 247 VAL A O 1
ATOM 1857 N N . ASP A 1 268 ? 9.306 -5.159 10.867 1.00 7.13 248 ASP A N 1
ATOM 1858 C CA . ASP A 1 268 ? 9.842 -4.487 9.693 1.00 7.32 248 ASP A CA 1
ATOM 1859 C C . ASP A 1 268 ? 10.568 -5.458 8.778 1.00 7.42 248 ASP A C 1
ATOM 1860 O O . ASP A 1 268 ? 11.452 -5.028 8.016 1.00 7.57 248 ASP A O 1
ATOM 1865 N N . ALA A 1 269 ? 10.234 -6.743 8.891 1.00 7.35 249 ALA A N 1
ATOM 1866 C CA . ALA A 1 269 ? 10.868 -7.807 8.116 1.00 7.50 249 ALA A CA 1
ATOM 1867 C C . ALA A 1 269 ? 12.389 -7.904 8.344 1.00 7.61 249 ALA A C 1
ATOM 1868 O O . ALA A 1 269 ? 13.113 -8.501 7.538 1.00 7.52 249 ALA A O 1
ATOM 1870 N N . GLY A 1 270 ? 12.860 -7.366 9.474 1.00 7.46 250 GLY A N 1
ATOM 1871 C CA . GLY A 1 270 ? 14.289 -7.395 9.787 1.00 7.42 250 GLY A CA 1
ATOM 1872 C C . GLY A 1 270 ? 15.104 -6.225 9.279 1.00 7.30 250 GLY A C 1
ATOM 1873 O O . GLY A 1 270 ? 16.320 -6.228 9.421 1.00 7.63 250 GLY A O 1
ATOM 1874 N N . TYR A 1 271 ? 14.454 -5.218 8.688 1.00 7.21 251 TYR A N 1
ATOM 1875 C CA . TYR A 1 271 ? 15.182 -4.041 8.159 1.00 7.27 251 TYR A CA 1
ATOM 1876 C C . TYR A 1 271 ? 16.169 -3.487 9.207 1.00 7.12 251 TYR A C 1
ATOM 1877 O O . TYR A 1 271 ? 17.296 -3.134 8.888 1.00 6.79 251 TYR A O 1
ATOM 1886 N N . HIS A 1 272 ? 15.733 -3.418 10.458 1.00 7.17 252 HIS A N 1
ATOM 1887 C CA . HIS A 1 272 ? 16.549 -2.790 11.512 1.00 7.70 252 HIS A CA 1
ATOM 1888 C C . HIS A 1 272 ? 17.869 -3.465 11.810 1.00 7.96 252 HIS A C 1
ATOM 1889 O O . HIS A 1 272 ? 18.752 -2.834 12.413 1.00 8.48 252 HIS A O 1
ATOM 1896 N N . CYS A 1 273 ? 18.030 -4.743 11.451 1.00 8.13 253 CYS A N 1
ATOM 1897 C CA . CYS A 1 273 ? 19.215 -5.488 11.861 1.00 8.28 253 CYS A CA 1
ATOM 1898 C C . CYS A 1 273 ? 20.322 -5.578 10.811 1.00 8.07 253 CYS A C 1
ATOM 1899 O O . CYS A 1 273 ? 21.406 -6.097 11.117 1.00 8.12 253 CYS A O 1
ATOM 1902 N N . VAL A 1 274 ? 20.063 -5.080 9.603 1.00 8.25 254 VAL A N 1
ATOM 1903 C CA . VAL A 1 274 ? 21.031 -5.183 8.494 1.00 8.49 254 VAL A CA 1
ATOM 1904 C C . VAL A 1 274 ? 21.730 -3.865 8.178 1.00 8.78 254 VAL A C 1
ATOM 1905 O O . VAL A 1 274 ? 21.267 -2.778 8.566 1.00 8.83 254 VAL A O 1
ATOM 1909 N N . SER A 1 275 ? 22.861 -3.961 7.479 1.00 9.28 255 SER A N 1
ATOM 1910 C CA . SER A 1 275 ? 23.487 -2.771 6.916 1.00 10.03 255 SER A CA 1
ATOM 1911 C C . SER A 1 275 ? 24.042 -3.111 5.533 1.00 10.08 255 SER A C 1
ATOM 1912 O O . SER A 1 275 ? 24.617 -4.187 5.354 1.00 9.70 255 SER A O 1
ATOM 1915 N N . MET A 1 276 ? 23.831 -2.180 4.598 1.00 10.41 256 MET A N 1
ATOM 1916 C CA A MET A 1 276 ? 24.309 -2.239 3.210 0.50 10.91 256 MET A CA 1
ATOM 1917 C CA B MET A 1 276 ? 24.381 -2.270 3.222 0.50 11.00 256 MET A CA 1
ATOM 1918 C C . MET A 1 276 ? 23.640 -3.291 2.342 1.00 11.56 256 MET A C 1
ATOM 1919 O O . MET A 1 276 ? 23.010 -2.932 1.336 1.00 11.84 256 MET A O 1
ATOM 1928 N N . GLY A 1 277 ? 23.761 -4.573 2.688 1.00 11.27 257 GLY A N 1
ATOM 1929 C CA . GLY A 1 277 ? 23.212 -5.639 1.848 1.00 12.04 257 GLY A CA 1
ATOM 1930 C C . GLY A 1 277 ? 24.079 -5.880 0.619 1.00 12.84 257 GLY A C 1
ATOM 1931 O O . GLY A 1 277 ? 25.069 -5.163 0.384 1.00 12.13 257 GLY A O 1
ATOM 1932 N N . ASN A 1 278 ? 23.707 -6.880 -0.178 1.00 13.56 258 ASN A N 1
ATOM 1933 C CA . ASN A 1 278 ? 24.486 -7.272 -1.355 1.00 14.79 258 ASN A CA 1
ATOM 1934 C C . ASN A 1 278 ? 24.237 -6.413 -2.579 1.00 14.58 258 ASN A C 1
ATOM 1935 O O . ASN A 1 278 ? 25.018 -6.432 -3.541 1.00 15.69 258 ASN A O 1
ATOM 1940 N N . VAL A 1 279 ? 23.127 -5.697 -2.555 1.00 13.75 259 VAL A N 1
ATOM 1941 C CA . VAL A 1 279 ? 22.707 -4.884 -3.685 1.00 13.66 259 VAL A CA 1
ATOM 1942 C C . VAL A 1 279 ? 22.908 -3.426 -3.300 1.00 13.86 259 VAL A C 1
ATOM 1943 O O . VAL A 1 279 ? 22.080 -2.828 -2.592 1.00 13.67 259 VAL A O 1
ATOM 1947 N N . LEU A 1 280 ? 24.025 -2.870 -3.748 1.00 13.82 260 LEU A N 1
ATOM 1948 C CA . LEU A 1 280 ? 24.421 -1.511 -3.376 1.00 15.06 260 LEU A CA 1
ATOM 1949 C C . LEU A 1 280 ? 23.671 -0.449 -4.166 1.00 15.62 260 LEU A C 1
ATOM 1950 O O . LEU A 1 280 ? 22.831 -0.729 -5.051 1.00 15.07 260 LEU A O 1
ATOM 1956 N N . GLY B 1 22 ? -5.262 -23.298 19.240 1.00 16.02 2 GLY B N 1
ATOM 1957 C CA . GLY B 1 22 ? -4.022 -22.598 19.732 1.00 14.05 2 GLY B CA 1
ATOM 1958 C C . GLY B 1 22 ? -3.241 -21.968 18.591 1.00 13.65 2 GLY B C 1
ATOM 1959 O O . GLY B 1 22 ? -3.324 -22.426 17.438 1.00 13.29 2 GLY B O 1
ATOM 1960 N N . PHE B 1 23 ? -2.461 -20.917 18.885 1.00 12.91 3 PHE B N 1
ATOM 1961 C CA . PHE B 1 23 ? -1.782 -20.200 17.805 1.00 12.25 3 PHE B CA 1
ATOM 1962 C C . PHE B 1 23 ? -0.537 -20.895 17.220 1.00 12.39 3 PHE B C 1
ATOM 1963 O O . PHE B 1 23 ? 0.071 -20.366 16.275 1.00 12.67 3 PHE B O 1
ATOM 1971 N N . LEU B 1 24 ? -0.173 -22.069 17.753 1.00 11.40 4 LEU B N 1
ATOM 1972 C CA . LEU B 1 24 ? 0.891 -22.885 17.178 1.00 11.22 4 LEU B CA 1
ATOM 1973 C C . LEU B 1 24 ? 0.349 -24.256 16.719 1.00 11.76 4 LEU B C 1
ATOM 1974 O O . LEU B 1 24 ? 1.119 -25.206 16.541 1.00 11.37 4 LEU B O 1
ATOM 1979 N N . ALA B 1 25 ? -0.970 -24.356 16.525 1.00 11.81 5 ALA B N 1
ATOM 1980 C CA . ALA B 1 25 ? -1.587 -25.646 16.180 1.00 13.05 5 ALA B CA 1
ATOM 1981 C C . ALA B 1 25 ? -0.890 -26.303 14.996 1.00 13.75 5 ALA B C 1
ATOM 1982 O O . ALA B 1 25 ? -0.751 -25.697 13.931 1.00 13.57 5 ALA B O 1
ATOM 1984 N N . GLY B 1 26 ? -0.416 -27.524 15.219 1.00 14.76 6 GLY B N 1
ATOM 1985 C CA . GLY B 1 26 ? 0.181 -28.327 14.166 1.00 15.72 6 GLY B CA 1
ATOM 1986 C C . GLY B 1 26 ? 1.625 -27.983 13.830 1.00 15.85 6 GLY B C 1
ATOM 1987 O O . GLY B 1 26 ? 2.221 -28.646 12.997 1.00 16.71 6 GLY B O 1
ATOM 1988 N N . LYS B 1 27 ? 2.193 -26.937 14.432 1.00 14.27 7 LYS B N 1
ATOM 1989 C CA . LYS B 1 27 ? 3.591 -26.586 14.144 1.00 13.75 7 LYS B CA 1
ATOM 1990 C C . LYS B 1 27 ? 4.556 -27.551 14.843 1.00 13.43 7 LYS B C 1
ATOM 1991 O O . LYS B 1 27 ? 4.353 -27.908 16.006 1.00 14.11 7 LYS B O 1
ATOM 1997 N N . LYS B 1 28 ? 5.607 -27.959 14.144 1.00 12.15 8 LYS B N 1
ATOM 1998 C CA . LYS B 1 28 ? 6.560 -28.924 14.670 1.00 11.81 8 LYS B CA 1
ATOM 1999 C C . LYS B 1 28 ? 7.795 -28.190 15.168 1.00 10.99 8 LYS B C 1
ATOM 2000 O O . LYS B 1 28 ? 8.498 -27.571 14.382 1.00 10.83 8 LYS B O 1
ATOM 2006 N N . ILE B 1 29 ? 8.035 -28.252 16.474 1.00 9.93 9 ILE B N 1
ATOM 2007 C CA . ILE B 1 29 ? 9.053 -27.418 17.103 1.00 9.36 9 ILE B CA 1
ATOM 2008 C C . ILE B 1 29 ? 9.976 -28.252 17.968 1.00 9.42 9 ILE B C 1
ATOM 2009 O O . ILE B 1 29 ? 9.509 -29.039 18.807 1.00 9.38 9 ILE B O 1
ATOM 2014 N N . LEU B 1 30 ? 11.280 -28.081 17.723 1.00 9.10 10 LEU B N 1
ATOM 2015 C CA . LEU B 1 30 ? 12.359 -28.691 18.501 1.00 9.50 10 LEU B CA 1
ATOM 2016 C C . LEU B 1 30 ? 12.797 -27.753 19.615 1.00 9.48 10 LEU B C 1
ATOM 2017 O O . LEU B 1 30 ? 13.117 -26.587 19.361 1.00 9.38 10 LEU B O 1
ATOM 2022 N N . ILE B 1 31 ? 12.786 -28.249 20.848 1.00 9.31 11 ILE B N 1
ATOM 2023 C CA . ILE B 1 31 ? 13.155 -27.449 22.018 1.00 9.53 11 ILE B CA 1
ATOM 2024 C C . ILE B 1 31 ? 14.396 -28.086 22.623 1.00 9.95 11 ILE B C 1
ATOM 2025 O O . ILE B 1 31 ? 14.366 -29.253 23.028 1.00 9.99 11 ILE B O 1
ATOM 2030 N N . THR B 1 32 ? 15.486 -27.311 22.683 1.00 9.95 12 THR B N 1
ATOM 2031 C CA . THR B 1 32 ? 16.699 -27.737 23.366 1.00 10.42 12 THR B CA 1
ATOM 2032 C C . THR B 1 32 ? 16.708 -27.159 24.794 1.00 10.90 12 THR B C 1
ATOM 2033 O O . THR B 1 32 ? 15.945 -26.218 25.109 1.00 10.33 12 THR B O 1
ATOM 2037 N N . GLY B 1 33 ? 17.556 -27.716 25.656 1.00 10.22 13 GLY B N 1
ATOM 2038 C CA . GLY B 1 33 ? 17.784 -27.125 26.976 1.00 11.36 13 GLY B CA 1
ATOM 2039 C C . GLY B 1 33 ? 16.826 -27.383 28.121 1.00 12.20 13 GLY B C 1
ATOM 2040 O O . GLY B 1 33 ? 16.933 -26.743 29.168 1.00 12.30 13 GLY B O 1
ATOM 2041 N N . LEU B 1 34 ? 15.884 -28.308 27.957 1.00 12.66 14 LEU B N 1
ATOM 2042 C CA . LEU B 1 34 ? 14.994 -28.642 29.066 1.00 13.88 14 LEU B CA 1
ATOM 2043 C C . LEU B 1 34 ? 15.750 -29.566 30.015 1.00 14.53 14 LEU B C 1
ATOM 2044 O O . LEU B 1 34 ? 16.071 -30.700 29.645 1.00 15.50 14 LEU B O 1
ATOM 2049 N N . LEU B 1 35 ? 16.054 -29.081 31.217 1.00 14.43 15 LEU B N 1
ATOM 2050 C CA . LEU B 1 35 ? 16.813 -29.883 32.181 1.00 14.76 15 LEU B CA 1
ATOM 2051 C C . LEU B 1 35 ? 16.059 -30.163 33.481 1.00 15.18 15 LEU B C 1
ATOM 2052 O O . LEU B 1 35 ? 16.151 -31.273 34.036 1.00 15.47 15 LEU B O 1
ATOM 2057 N N . SER B 1 36 ? 15.323 -29.173 33.974 1.00 14.53 16 SER B N 1
ATOM 2058 C CA . SER B 1 36 ? 14.436 -29.402 35.119 1.00 14.52 16 SER B CA 1
ATOM 2059 C C . SER B 1 36 ? 13.124 -28.646 34.913 1.00 14.27 16 SER B C 1
ATOM 2060 O O . SER B 1 36 ? 12.978 -27.917 33.920 1.00 13.08 16 SER B O 1
ATOM 2063 N N . ASN B 1 37 ? 12.158 -28.835 35.821 1.00 13.80 17 ASN B N 1
ATOM 2064 C CA . ASN B 1 37 ? 10.897 -28.094 35.748 1.00 14.79 17 ASN B CA 1
ATOM 2065 C C . ASN B 1 37 ? 11.049 -26.595 36.079 1.00 14.87 17 ASN B C 1
ATOM 2066 O O . ASN B 1 37 ? 10.067 -25.827 36.032 1.00 14.92 17 ASN B O 1
ATOM 2071 N N . LYS B 1 38 ? 12.278 -26.200 36.409 1.00 14.39 18 LYS B N 1
ATOM 2072 C CA . LYS B 1 38 ? 12.619 -24.787 36.578 1.00 14.29 18 LYS B CA 1
ATOM 2073 C C . LYS B 1 38 ? 13.244 -24.161 35.319 1.00 13.40 18 LYS B C 1
ATOM 2074 O O . LYS B 1 38 ? 13.321 -22.938 35.226 1.00 13.13 18 LYS B O 1
ATOM 2080 N N . SER B 1 39 ? 13.674 -24.993 34.367 1.00 12.00 19 SER B N 1
ATOM 2081 C CA . SER B 1 39 ? 14.341 -24.514 33.138 1.00 11.13 19 SER B CA 1
ATOM 2082 C C . SER B 1 39 ? 13.475 -23.530 32.388 1.00 10.39 19 SER B C 1
ATOM 2083 O O . SER B 1 39 ? 12.246 -23.667 32.353 1.00 10.48 19 SER B O 1
ATOM 2086 N N . ILE B 1 40 ? 14.110 -22.536 31.772 1.00 9.95 20 ILE B N 1
ATOM 2087 C CA . ILE B 1 40 ? 13.365 -21.649 30.886 1.00 9.73 20 ILE B CA 1
ATOM 2088 C C . ILE B 1 40 ? 12.667 -22.498 29.810 1.00 9.63 20 ILE B C 1
ATOM 2089 O O . ILE B 1 40 ? 11.506 -22.252 29.492 1.00 9.52 20 ILE B O 1
ATOM 2094 N N . ALA B 1 41 ? 13.358 -23.519 29.292 1.00 9.53 21 ALA B N 1
ATOM 2095 C CA . ALA B 1 41 ? 12.778 -24.367 28.231 1.00 9.36 21 ALA B CA 1
ATOM 2096 C C . ALA B 1 41 ? 11.521 -25.097 28.714 1.00 9.51 21 ALA B C 1
ATOM 2097 O O . ALA B 1 41 ? 10.692 -25.486 27.900 1.00 9.27 21 ALA B O 1
ATOM 2099 N N . TYR B 1 42 ? 11.382 -25.287 30.031 1.00 9.50 22 TYR B N 1
ATOM 2100 C CA . TYR B 1 42 ? 10.163 -25.910 30.561 1.00 9.80 22 TYR B CA 1
ATOM 2101 C C . TYR B 1 42 ? 8.990 -24.946 30.387 1.00 9.35 22 TYR B C 1
ATOM 2102 O O . TYR B 1 42 ? 7.917 -25.367 29.961 1.00 9.22 22 TYR B O 1
ATOM 2111 N N . GLY B 1 43 ? 9.203 -23.657 30.676 1.00 8.59 23 GLY B N 1
ATOM 2112 C CA . GLY B 1 43 ? 8.170 -22.642 30.452 1.00 8.29 23 GLY B CA 1
ATOM 2113 C C . GLY B 1 43 ? 7.841 -22.544 28.963 1.00 8.29 23 GLY B C 1
ATOM 2114 O O . GLY B 1 43 ? 6.660 -22.426 28.573 1.00 8.32 23 GLY B O 1
ATOM 2115 N N . ILE B 1 44 ? 8.878 -22.596 28.131 1.00 7.83 24 ILE B N 1
ATOM 2116 C CA . ILE B 1 44 ? 8.663 -22.569 26.666 1.00 7.89 24 ILE B CA 1
ATOM 2117 C C . ILE B 1 44 ? 7.780 -23.769 26.256 1.00 8.03 24 ILE B C 1
ATOM 2118 O O . ILE B 1 44 ? 6.781 -23.601 25.556 1.00 7.81 24 ILE B O 1
ATOM 2123 N N . ALA B 1 45 ? 8.140 -24.955 26.743 1.00 8.28 25 ALA B N 1
ATOM 2124 C CA . ALA B 1 45 ? 7.380 -26.180 26.444 1.00 8.88 25 ALA B CA 1
ATOM 2125 C C . ALA B 1 45 ? 5.919 -26.048 26.859 1.00 9.22 25 ALA B C 1
ATOM 2126 O O . ALA B 1 45 ? 5.027 -26.357 26.064 1.00 9.20 25 ALA B O 1
ATOM 2128 N N . LYS B 1 46 ? 5.671 -25.608 28.098 1.00 9.80 26 LYS B N 1
ATOM 2129 C CA . LYS B 1 46 ? 4.294 -25.473 28.581 1.00 10.78 26 LYS B CA 1
ATOM 2130 C C . LYS B 1 46 ? 3.475 -24.534 27.695 1.00 10.08 26 LYS B C 1
ATOM 2131 O O . LYS B 1 46 ? 2.356 -24.874 27.286 1.00 9.56 26 LYS B O 1
ATOM 2137 N N . ALA B 1 47 ? 4.051 -23.374 27.367 1.00 9.36 27 ALA B N 1
ATOM 2138 C CA . ALA B 1 47 ? 3.359 -22.382 26.547 1.00 9.39 27 ALA B CA 1
ATOM 2139 C C . ALA B 1 47 ? 3.071 -22.951 25.167 1.00 9.01 27 ALA B C 1
ATOM 2140 O O . ALA B 1 47 ? 1.953 -22.850 24.672 1.00 9.08 27 ALA B O 1
ATOM 2142 N N . MET B 1 48 ? 4.072 -23.590 24.571 1.00 9.10 28 MET B N 1
ATOM 2143 C CA . MET B 1 48 ? 3.926 -24.132 23.213 1.00 9.47 28 MET B CA 1
ATOM 2144 C C . MET B 1 48 ? 2.953 -25.311 23.158 1.00 9.93 28 MET B C 1
ATOM 2145 O O . MET B 1 48 ? 2.185 -25.430 22.200 1.00 9.79 28 MET B O 1
ATOM 2150 N N . HIS B 1 49 ? 3.013 -26.183 24.164 1.00 10.60 29 HIS B N 1
ATOM 2151 C CA . HIS B 1 49 ? 2.051 -27.305 24.276 1.00 11.79 29 HIS B CA 1
ATOM 2152 C C . HIS B 1 49 ? 0.637 -26.762 24.418 1.00 11.94 29 HIS B C 1
ATOM 2153 O O . HIS B 1 49 ? -0.312 -27.250 23.769 1.00 11.98 29 HIS B O 1
ATOM 2160 N N . ARG B 1 50 ? 0.478 -25.714 25.227 1.00 11.85 30 ARG B N 1
ATOM 2161 C CA . ARG B 1 50 ? -0.841 -25.077 25.403 1.00 11.91 30 ARG B CA 1
ATOM 2162 C C . ARG B 1 50 ? -1.368 -24.532 24.069 1.00 12.21 30 ARG B C 1
ATOM 2163 O O . ARG B 1 50 ? -2.573 -24.620 23.778 1.00 11.82 30 ARG B O 1
ATOM 2171 N N . GLU B 1 51 ? -0.464 -23.990 23.255 1.00 11.44 31 GLU B N 1
ATOM 2172 C CA . GLU B 1 51 ? -0.842 -23.389 21.970 1.00 11.95 31 GLU B CA 1
ATOM 2173 C C . GLU B 1 51 ? -0.890 -24.387 20.803 1.00 11.69 31 GLU B C 1
ATOM 2174 O O . GLU B 1 51 ? -1.025 -23.995 19.639 1.00 11.22 31 GLU B O 1
ATOM 2180 N N . GLY B 1 52 ? -0.786 -25.678 21.114 1.00 11.54 32 GLY B N 1
ATOM 2181 C CA . GLY B 1 52 ? -1.079 -26.729 20.127 1.00 11.87 32 GLY B CA 1
ATOM 2182 C C . GLY B 1 52 ? 0.095 -27.254 19.301 1.00 12.30 32 GLY B C 1
ATOM 2183 O O . GLY B 1 52 ? -0.102 -28.014 18.339 1.00 12.14 32 GLY B O 1
ATOM 2184 N N . ALA B 1 53 ? 1.316 -26.865 19.666 1.00 12.12 33 ALA B N 1
ATOM 2185 C CA . ALA B 1 53 ? 2.518 -27.296 18.931 1.00 12.63 33 ALA B CA 1
ATOM 2186 C C . ALA B 1 53 ? 2.787 -28.775 19.152 1.00 13.15 33 ALA B C 1
ATOM 2187 O O . ALA B 1 53 ? 2.450 -29.315 20.207 1.00 13.36 33 ALA B O 1
ATOM 2189 N N . GLU B 1 54 ? 3.403 -29.418 18.162 1.00 13.93 34 GLU B N 1
ATOM 2190 C CA . GLU B 1 54 ? 3.940 -30.780 18.324 1.00 15.09 34 GLU B CA 1
ATOM 2191 C C . GLU B 1 54 ? 5.418 -30.617 18.623 1.00 13.57 34 GLU B C 1
ATOM 2192 O O . GLU B 1 54 ? 6.131 -29.963 17.867 1.00 13.33 34 GLU B O 1
ATOM 2198 N N . LEU B 1 55 ? 5.871 -31.195 19.732 1.00 11.69 35 LEU B N 1
ATOM 2199 C CA . LEU B 1 55 ? 7.187 -30.862 20.273 1.00 10.87 35 LEU B CA 1
ATOM 2200 C C . LEU B 1 55 ? 8.149 -32.035 20.246 1.00 10.91 35 LEU B C 1
ATOM 2201 O O . LEU B 1 55 ? 7.740 -33.178 20.432 1.00 11.14 35 LEU B O 1
ATOM 2206 N N . ALA B 1 56 ? 9.429 -31.744 20.034 1.00 10.67 36 ALA B N 1
ATOM 2207 C CA . ALA B 1 56 ? 10.506 -32.717 20.229 1.00 10.67 36 ALA B CA 1
ATOM 2208 C C . ALA B 1 56 ? 11.536 -32.058 21.130 1.00 11.11 36 ALA B C 1
ATOM 2209 O O . ALA B 1 56 ? 11.622 -30.822 21.170 1.00 10.75 36 ALA B O 1
ATOM 2211 N N . PHE B 1 57 ? 12.339 -32.870 21.806 1.00 10.61 37 PHE B N 1
ATOM 2212 C CA . PHE B 1 57 ? 13.272 -32.360 22.802 1.00 11.26 37 PHE B CA 1
ATOM 2213 C C . PHE B 1 57 ? 14.632 -33.001 22.639 1.00 11.72 37 PHE B C 1
ATOM 2214 O O . PHE B 1 57 ? 14.744 -34.145 22.193 1.00 12.37 37 PHE B O 1
ATOM 2222 N N . THR B 1 58 ? 15.666 -32.278 23.041 1.00 12.46 38 THR B N 1
ATOM 2223 C CA . THR B 1 58 ? 17.010 -32.840 23.089 1.00 12.99 38 THR B CA 1
ATOM 2224 C C . THR B 1 58 ? 17.543 -32.872 24.517 1.00 13.99 38 THR B C 1
ATOM 2225 O O . THR B 1 58 ? 17.038 -32.169 25.407 1.00 14.08 38 THR B O 1
ATOM 2229 N N . TYR B 1 59 ? 18.572 -33.687 24.746 1.00 14.84 39 TYR B N 1
ATOM 2230 C CA . TYR B 1 59 ? 19.229 -33.750 26.055 1.00 16.61 39 TYR B CA 1
ATOM 2231 C C . TYR B 1 59 ? 20.735 -33.990 25.829 1.00 17.46 39 TYR B C 1
ATOM 2232 O O . TYR B 1 59 ? 21.137 -34.553 24.795 1.00 15.77 39 TYR B O 1
ATOM 2241 N N . VAL B 1 60 ? 21.556 -33.556 26.784 1.00 19.77 40 VAL B N 1
ATOM 2242 C CA . VAL B 1 60 ? 22.975 -33.956 26.795 1.00 22.12 40 VAL B CA 1
ATOM 2243 C C . VAL B 1 60 ? 23.109 -35.324 27.464 1.00 25.19 40 VAL B C 1
ATOM 2244 O O . VAL B 1 60 ? 22.506 -35.565 28.516 1.00 26.19 40 VAL B O 1
ATOM 2248 N N . GLY B 1 61 ? 23.876 -36.209 26.820 1.00 27.40 41 GLY B N 1
ATOM 2249 C CA . GLY B 1 61 ? 24.012 -37.630 27.187 1.00 30.73 41 GLY B CA 1
ATOM 2250 C C . GLY B 1 61 ? 23.556 -38.118 28.549 1.00 32.20 41 GLY B C 1
ATOM 2251 O O . GLY B 1 61 ? 22.563 -38.829 28.656 1.00 35.10 41 GLY B O 1
ATOM 2252 N N . GLN B 1 62 ? 24.289 -37.733 29.589 1.00 35.41 42 GLN B N 1
ATOM 2253 C CA . GLN B 1 62 ? 24.046 -38.173 30.970 1.00 38.39 42 GLN B CA 1
ATOM 2254 C C . GLN B 1 62 ? 22.618 -37.950 31.505 1.00 37.57 42 GLN B C 1
ATOM 2255 O O . GLN B 1 62 ? 22.176 -38.652 32.421 1.00 36.50 42 GLN B O 1
ATOM 2261 N N . PHE B 1 63 ? 21.902 -36.979 30.939 1.00 34.52 43 PHE B N 1
ATOM 2262 C CA . PHE B 1 63 ? 20.600 -36.573 31.476 1.00 32.83 43 PHE B CA 1
ATOM 2263 C C . PHE B 1 63 ? 19.391 -37.217 30.778 1.00 32.28 43 PHE B C 1
ATOM 2264 O O . PHE B 1 63 ? 18.250 -36.817 31.025 1.00 30.35 43 PHE B O 1
ATOM 2272 N N . LYS B 1 64 ? 19.651 -38.212 29.922 1.00 31.21 44 LYS B N 1
ATOM 2273 C CA . LYS B 1 64 ? 18.619 -38.957 29.191 1.00 29.69 44 LYS B CA 1
ATOM 2274 C C . LYS B 1 64 ? 17.357 -39.264 30.017 1.00 30.94 44 LYS B C 1
ATOM 2275 O O . LYS B 1 64 ? 16.254 -38.854 29.637 1.00 27.20 44 LYS B O 1
ATOM 2281 N N . ASP B 1 65 ? 17.521 -39.965 31.140 1.00 31.87 45 ASP B N 1
ATOM 2282 C CA . ASP B 1 65 ? 16.370 -40.447 31.931 1.00 34.88 45 ASP B CA 1
ATOM 2283 C C . ASP B 1 65 ? 15.546 -39.326 32.544 1.00 32.01 45 ASP B C 1
ATOM 2284 O O . ASP B 1 65 ? 14.307 -39.372 32.529 1.00 29.29 45 ASP B O 1
ATOM 2289 N N . ARG B 1 66 ? 16.255 -38.347 33.106 1.00 29.79 46 ARG B N 1
ATOM 2290 C CA . ARG B 1 66 ? 15.670 -37.173 33.750 1.00 28.65 46 ARG B CA 1
ATOM 2291 C C . ARG B 1 66 ? 14.824 -36.373 32.757 1.00 24.28 46 ARG B C 1
ATOM 2292 O O . ARG B 1 66 ? 13.698 -35.965 33.054 1.00 21.24 46 ARG B O 1
ATOM 2300 N N . VAL B 1 67 ? 15.376 -36.162 31.568 1.00 21.17 47 VAL B N 1
ATOM 2301 C CA . VAL B 1 67 ? 14.709 -35.327 30.580 1.00 19.55 47 VAL B CA 1
ATOM 2302 C C . VAL B 1 67 ? 13.518 -36.092 29.977 1.00 18.28 47 VAL B C 1
ATOM 2303 O O . VAL B 1 67 ? 12.435 -35.539 29.805 1.00 16.37 47 VAL B O 1
ATOM 2307 N N . GLU B 1 68 ? 13.720 -37.375 29.696 1.00 18.05 48 GLU B N 1
ATOM 2308 C CA . GLU B 1 68 ? 12.646 -38.190 29.141 1.00 18.79 48 GLU B CA 1
ATOM 2309 C C . GLU B 1 68 ? 11.411 -38.123 30.014 1.00 18.00 48 GLU B C 1
ATOM 2310 O O . GLU B 1 68 ? 10.304 -37.904 29.505 1.00 17.32 48 GLU B O 1
ATOM 2316 N N . LYS B 1 69 ? 11.600 -38.286 31.325 1.00 18.70 49 LYS B N 1
ATOM 2317 C CA . LYS B 1 69 ? 10.487 -38.221 32.271 1.00 19.89 49 LYS B CA 1
ATOM 2318 C C . LYS B 1 69 ? 9.824 -36.848 32.276 1.00 19.28 49 LYS B C 1
ATOM 2319 O O . LYS B 1 69 ? 8.606 -36.743 32.232 1.00 19.49 49 LYS B O 1
ATOM 2325 N N . LEU B 1 70 ? 10.638 -35.801 32.339 1.00 18.87 50 LEU B N 1
ATOM 2326 C CA . LEU B 1 70 ? 10.154 -34.430 32.358 1.00 19.35 50 LEU B CA 1
ATOM 2327 C C . LEU B 1 70 ? 9.367 -34.035 31.126 1.00 18.06 50 LEU B C 1
ATOM 2328 O O . LEU B 1 70 ? 8.323 -33.380 31.241 1.00 19.43 50 LEU B O 1
ATOM 2333 N N . CYS B 1 71 ? 9.849 -34.390 29.937 1.00 16.28 51 CYS B N 1
ATOM 2334 C CA . CYS B 1 71 ? 9.124 -33.924 28.757 1.00 15.76 51 CYS B CA 1
ATOM 2335 C C . CYS B 1 71 ? 7.983 -34.811 28.317 1.00 15.24 51 CYS B C 1
ATOM 2336 O O . CYS B 1 71 ? 7.252 -34.437 27.407 1.00 13.93 51 CYS B O 1
ATOM 2340 N N . ALA B 1 72 ? 7.844 -35.984 28.940 1.00 15.27 52 ALA B N 1
ATOM 2341 C CA . ALA B 1 72 ? 6.708 -36.876 28.673 1.00 15.59 52 ALA B CA 1
ATOM 2342 C C . ALA B 1 72 ? 5.358 -36.150 28.807 1.00 15.99 52 ALA B C 1
ATOM 2343 O O . ALA B 1 72 ? 4.449 -36.405 28.040 1.00 15.99 52 ALA B O 1
ATOM 2345 N N . GLU B 1 73 ? 5.248 -35.181 29.716 1.00 17.06 53 GLU B N 1
ATOM 2346 C CA . GLU B 1 73 ? 3.965 -34.452 29.858 1.00 18.04 53 GLU B CA 1
ATOM 2347 C C . GLU B 1 73 ? 3.569 -33.628 28.625 1.00 16.89 53 GLU B C 1
ATOM 2348 O O . GLU B 1 73 ? 2.422 -33.185 28.517 1.00 17.19 53 GLU B O 1
ATOM 2354 N N . PHE B 1 74 ? 4.511 -33.432 27.705 1.00 14.89 54 PHE B N 1
ATOM 2355 C CA . PHE B 1 74 ? 4.261 -32.656 26.489 1.00 14.45 54 PHE B CA 1
ATOM 2356 C C . PHE B 1 74 ? 4.005 -33.525 25.258 1.00 14.59 54 PHE B C 1
ATOM 2357 O O . PHE B 1 74 ? 3.976 -33.012 24.147 1.00 15.00 54 PHE B O 1
ATOM 2365 N N . ASN B 1 75 ? 3.799 -34.829 25.465 1.00 15.25 55 ASN B N 1
ATOM 2366 C CA . ASN B 1 75 ? 3.550 -35.773 24.359 1.00 16.60 55 ASN B CA 1
ATOM 2367 C C . ASN B 1 75 ? 4.541 -35.632 23.212 1.00 15.22 55 ASN B C 1
ATOM 2368 O O . ASN B 1 75 ? 4.120 -35.453 22.066 1.00 15.43 55 ASN B O 1
ATOM 2373 N N . PRO B 1 76 ? 5.853 -35.700 23.504 1.00 14.13 56 PRO B N 1
ATOM 2374 C CA . PRO B 1 76 ? 6.865 -35.408 22.484 1.00 13.47 56 PRO B CA 1
ATOM 2375 C C . PRO B 1 76 ? 6.891 -36.409 21.338 1.00 13.50 56 PRO B C 1
ATOM 2376 O O . PRO B 1 76 ? 6.678 -37.616 21.550 1.00 13.30 56 PRO B O 1
ATOM 2380 N N . ALA B 1 77 ? 7.178 -35.901 20.145 1.00 12.94 57 ALA B N 1
ATOM 2381 C CA . ALA B 1 77 ? 7.335 -36.724 18.948 1.00 13.09 57 ALA B CA 1
ATOM 2382 C C . ALA B 1 77 ? 8.641 -37.513 18.979 1.00 12.97 57 ALA B C 1
ATOM 2383 O O . ALA B 1 77 ? 8.743 -38.599 18.385 1.00 13.49 57 ALA B O 1
ATOM 2385 N N . ALA B 1 78 ? 9.627 -36.973 19.686 1.00 12.68 58 ALA B N 1
ATOM 2386 C CA . ALA B 1 78 ? 10.946 -37.604 19.859 1.00 12.77 58 ALA B CA 1
ATOM 2387 C C . ALA B 1 78 ? 11.661 -36.933 21.023 1.00 12.88 58 ALA B C 1
ATOM 2388 O O . ALA B 1 78 ? 11.414 -35.760 21.318 1.00 12.63 58 ALA B O 1
ATOM 2390 N N . VAL B 1 79 ? 12.551 -37.679 21.665 1.00 12.68 59 VAL B N 1
ATOM 2391 C CA . VAL B 1 79 ? 13.445 -37.150 22.696 1.00 12.78 59 VAL B CA 1
ATOM 2392 C C . VAL B 1 79 ? 14.834 -37.697 22.346 1.00 13.15 59 VAL B C 1
ATOM 2393 O O . VAL B 1 79 ? 15.089 -38.912 22.462 1.00 13.01 59 VAL B O 1
ATOM 2397 N N . LEU B 1 80 ? 15.716 -36.805 21.891 1.00 12.92 60 LEU B N 1
ATOM 2398 C CA . LEU B 1 80 ? 16.934 -37.216 21.222 1.00 13.45 60 LEU B CA 1
ATOM 2399 C C . LEU B 1 80 ? 18.171 -36.595 21.840 1.00 14.12 60 LEU B C 1
ATOM 2400 O O . LEU B 1 80 ? 18.106 -35.465 22.331 1.00 13.39 60 LEU B O 1
ATOM 2405 N N . PRO B 1 81 ? 19.303 -37.333 21.832 1.00 14.21 61 PRO B N 1
ATOM 2406 C CA . PRO B 1 81 ? 20.533 -36.793 22.408 1.00 14.92 61 PRO B CA 1
ATOM 2407 C C . PRO B 1 81 ? 21.094 -35.706 21.495 1.00 14.92 61 PRO B C 1
ATOM 2408 O O . PRO B 1 81 ? 20.997 -35.809 20.265 1.00 15.52 61 PRO B O 1
ATOM 2412 N N . CYS B 1 82 ? 21.622 -34.645 22.090 1.00 15.34 62 CYS B N 1
ATOM 2413 C CA . CYS B 1 82 ? 22.381 -33.669 21.324 1.00 15.80 62 CYS B CA 1
ATOM 2414 C C . CYS B 1 82 ? 23.264 -32.864 22.248 1.00 15.51 62 CYS B C 1
ATOM 2415 O O . CYS B 1 82 ? 22.807 -31.920 22.890 1.00 15.91 62 CYS B O 1
ATOM 2418 N N . ASP B 1 83 ? 24.530 -33.260 22.318 1.00 14.76 63 ASP B N 1
ATOM 2419 C CA . ASP B 1 83 ? 25.558 -32.432 22.936 1.00 14.25 63 ASP B CA 1
ATOM 2420 C C . ASP B 1 83 ? 26.144 -31.523 21.853 1.00 13.09 63 ASP B C 1
ATOM 2421 O O . ASP B 1 83 ? 26.799 -32.002 20.937 1.00 11.67 63 ASP B O 1
ATOM 2426 N N . VAL B 1 84 ? 25.917 -30.211 21.966 1.00 12.91 64 VAL B N 1
ATOM 2427 C CA . VAL B 1 84 ? 26.258 -29.295 20.862 1.00 12.86 64 VAL B CA 1
ATOM 2428 C C . VAL B 1 84 ? 27.762 -29.059 20.698 1.00 13.51 64 VAL B C 1
ATOM 2429 O O . VAL B 1 84 ? 28.160 -28.316 19.807 1.00 14.24 64 VAL B O 1
ATOM 2433 N N . ILE B 1 85 ? 28.590 -29.657 21.560 1.00 13.87 65 ILE B N 1
ATOM 2434 C CA . ILE B 1 85 ? 30.036 -29.684 21.296 1.00 14.47 65 ILE B CA 1
ATOM 2435 C C . ILE B 1 85 ? 30.381 -30.534 20.081 1.00 14.79 65 ILE B C 1
ATOM 2436 O O . ILE B 1 85 ? 31.452 -30.375 19.509 1.00 14.71 65 ILE B O 1
ATOM 2441 N N . SER B 1 86 ? 29.469 -31.430 19.698 1.00 14.82 66 SER B N 1
ATOM 2442 C CA . SER B 1 86 ? 29.732 -32.434 18.664 1.00 14.95 66 SER B CA 1
ATOM 2443 C C . SER B 1 86 ? 29.009 -32.142 17.347 1.00 15.22 66 SER B C 1
ATOM 2444 O O . SER B 1 86 ? 27.783 -32.162 17.301 1.00 14.72 66 SER B O 1
ATOM 2447 N N . ASP B 1 87 ? 29.760 -31.890 16.276 1.00 15.69 67 ASP B N 1
ATOM 2448 C CA . ASP B 1 87 ? 29.167 -31.755 14.938 1.00 17.22 67 ASP B CA 1
ATOM 2449 C C . ASP B 1 87 ? 28.362 -33.008 14.548 1.00 16.75 67 ASP B C 1
ATOM 2450 O O . ASP B 1 87 ? 27.291 -32.906 13.954 1.00 15.48 67 ASP B O 1
ATOM 2455 N N . GLN B 1 88 ? 28.884 -34.180 14.899 1.00 17.42 68 GLN B N 1
ATOM 2456 C CA . GLN B 1 88 ? 28.232 -35.454 14.552 1.00 19.00 68 GLN B CA 1
ATOM 2457 C C . GLN B 1 88 ? 26.866 -35.623 15.239 1.00 17.92 68 GLN B C 1
ATOM 2458 O O . GLN B 1 88 ? 25.897 -36.028 14.611 1.00 18.42 68 GLN B O 1
ATOM 2464 N N . GLU B 1 89 ? 26.795 -35.304 16.518 1.00 16.69 69 GLU B N 1
ATOM 2465 C CA . GLU B 1 89 ? 25.539 -35.394 17.239 1.00 15.99 69 GLU B CA 1
ATOM 2466 C C . GLU B 1 89 ? 24.498 -34.432 16.692 1.00 15.57 69 GLU B C 1
ATOM 2467 O O . GLU B 1 89 ? 23.325 -34.771 16.623 1.00 15.79 69 GLU B O 1
ATOM 2473 N N . ILE B 1 90 ? 24.917 -33.235 16.295 1.00 14.47 70 ILE B N 1
ATOM 2474 C CA . ILE B 1 90 ? 23.975 -32.284 15.683 1.00 14.26 70 ILE B CA 1
ATOM 2475 C C . ILE B 1 90 ? 23.493 -32.816 14.333 1.00 14.79 70 ILE B C 1
ATOM 2476 O O . ILE B 1 90 ? 22.313 -32.756 14.021 1.00 13.64 70 ILE B O 1
ATOM 2481 N N . LYS B 1 91 ? 24.415 -33.356 13.540 1.00 16.03 71 LYS B N 1
ATOM 2482 C CA . LYS B 1 91 ? 24.042 -33.983 12.269 1.00 18.18 71 LYS B CA 1
ATOM 2483 C C . LYS B 1 91 ? 23.025 -35.114 12.496 1.00 17.06 71 LYS B C 1
ATOM 2484 O O . LYS B 1 91 ? 21.986 -35.162 11.834 1.00 16.85 71 LYS B O 1
ATOM 2490 N N . ASP B 1 92 ? 23.326 -35.996 13.444 1.00 17.62 72 ASP B N 1
ATOM 2491 C CA . ASP B 1 92 ? 22.472 -37.162 13.709 1.00 18.47 72 ASP B CA 1
ATOM 2492 C C . ASP B 1 92 ? 21.127 -36.779 14.325 1.00 17.71 72 ASP B C 1
ATOM 2493 O O . ASP B 1 92 ? 20.134 -37.510 14.179 1.00 17.73 72 ASP B O 1
ATOM 2498 N N . LEU B 1 93 ? 21.086 -35.636 15.010 1.00 16.19 73 LEU B N 1
ATOM 2499 C CA . LEU B 1 93 ? 19.816 -35.129 15.524 1.00 15.29 73 LEU B CA 1
ATOM 2500 C C . LEU B 1 93 ? 18.818 -34.893 14.404 1.00 15.04 73 LEU B C 1
ATOM 2501 O O . LEU B 1 93 ? 17.662 -35.348 14.462 1.00 15.14 73 LEU B O 1
ATOM 2506 N N . PHE B 1 94 ? 19.258 -34.214 13.354 1.00 14.97 74 PHE B N 1
ATOM 2507 C CA . PHE B 1 94 ? 18.361 -33.914 12.255 1.00 14.83 74 PHE B CA 1
ATOM 2508 C C . PHE B 1 94 ? 18.051 -35.125 11.366 1.00 15.60 74 PHE B C 1
ATOM 2509 O O . PHE B 1 94 ? 16.939 -35.231 10.828 1.00 14.76 74 PHE B O 1
ATOM 2517 N N . VAL B 1 95 ? 18.999 -36.055 11.268 1.00 16.56 75 VAL B N 1
ATOM 2518 C CA . VAL B 1 95 ? 18.705 -37.343 10.607 1.00 17.36 75 VAL B CA 1
ATOM 2519 C C . VAL B 1 95 ? 17.546 -38.049 11.320 1.00 17.50 75 VAL B C 1
ATOM 2520 O O . VAL B 1 95 ? 16.536 -38.373 10.682 1.00 18.36 75 VAL B O 1
ATOM 2524 N N . GLU B 1 96 ? 17.669 -38.233 12.634 1.00 17.89 76 GLU B N 1
ATOM 2525 C CA . GLU B 1 96 ? 16.632 -38.880 13.436 1.00 19.27 76 GLU B CA 1
ATOM 2526 C C . GLU B 1 96 ? 15.312 -38.123 13.463 1.00 18.78 76 GLU B C 1
ATOM 2527 O O . GLU B 1 96 ? 14.241 -38.734 13.376 1.00 18.56 76 GLU B O 1
ATOM 2533 N N . LEU B 1 97 ? 15.374 -36.796 13.589 1.00 17.93 77 LEU B N 1
ATOM 2534 C CA . LEU B 1 97 ? 14.162 -35.980 13.559 1.00 17.73 77 LEU B CA 1
ATOM 2535 C C . LEU B 1 97 ? 13.447 -36.115 12.218 1.00 17.85 77 LEU B C 1
ATOM 2536 O O . LEU B 1 97 ? 12.214 -36.157 12.167 1.00 17.66 77 LEU B O 1
ATOM 2541 N N . GLY B 1 98 ? 14.225 -36.192 11.142 1.00 16.87 78 GLY B N 1
ATOM 2542 C CA . GLY B 1 98 ? 13.678 -36.330 9.791 1.00 19.24 78 GLY B CA 1
ATOM 2543 C C . GLY B 1 98 ? 12.975 -37.667 9.566 1.00 19.83 78 GLY B C 1
ATOM 2544 O O . GLY B 1 98 ? 12.194 -37.811 8.624 1.00 20.08 78 GLY B O 1
ATOM 2545 N N . LYS B 1 99 ? 13.236 -38.638 10.436 1.00 20.92 79 LYS B N 1
ATOM 2546 C CA . LYS B 1 99 ? 12.549 -39.926 10.343 1.00 22.52 79 LYS B CA 1
ATOM 2547 C C . LYS B 1 99 ? 11.160 -39.834 10.945 1.00 23.04 79 LYS B C 1
ATOM 2548 O O . LYS B 1 99 ? 10.283 -40.611 10.583 1.00 23.00 79 LYS B O 1
ATOM 2554 N N . VAL B 1 100 ? 10.955 -38.887 11.862 1.00 22.77 80 VAL B N 1
ATOM 2555 C CA . VAL B 1 100 ? 9.629 -38.717 12.461 1.00 22.35 80 VAL B CA 1
ATOM 2556 C C . VAL B 1 100 ? 8.832 -37.556 11.846 1.00 21.00 80 VAL B C 1
ATOM 2557 O O . VAL B 1 100 ? 7.610 -37.616 11.832 1.00 19.16 80 VAL B O 1
ATOM 2561 N N . TRP B 1 101 ? 9.525 -36.529 11.327 1.00 18.22 81 TRP B N 1
ATOM 2562 C CA . TRP B 1 101 ? 8.890 -35.333 10.749 1.00 18.10 81 TRP B CA 1
ATOM 2563 C C . TRP B 1 101 ? 9.324 -35.054 9.327 1.00 18.90 81 TRP B C 1
ATOM 2564 O O . TRP B 1 101 ? 10.518 -35.127 9.006 1.00 18.84 81 TRP B O 1
ATOM 2575 N N . ASP B 1 102 ? 8.372 -34.682 8.477 1.00 20.66 82 ASP B N 1
ATOM 2576 C CA . ASP B 1 102 ? 8.655 -34.337 7.072 1.00 23.07 82 ASP B CA 1
ATOM 2577 C C . ASP B 1 102 ? 9.210 -32.921 6.898 1.00 23.43 82 ASP B C 1
ATOM 2578 O O . ASP B 1 102 ? 9.644 -32.542 5.811 1.00 26.85 82 ASP B O 1
ATOM 2583 N N . GLY B 1 103 ? 9.200 -32.152 7.974 1.00 19.40 83 GLY B N 1
ATOM 2584 C CA . GLY B 1 103 ? 9.615 -30.751 7.946 1.00 16.34 83 GLY B CA 1
ATOM 2585 C C . GLY B 1 103 ? 9.629 -30.258 9.390 1.00 14.65 83 GLY B C 1
ATOM 2586 O O . GLY B 1 103 ? 9.147 -30.950 10.295 1.00 14.65 83 GLY B O 1
ATOM 2587 N N . LEU B 1 104 ? 10.191 -29.075 9.601 1.00 12.27 84 LEU B N 1
ATOM 2588 C CA . LEU B 1 104 ? 10.382 -28.551 10.940 1.00 11.24 84 LEU B CA 1
ATOM 2589 C C . LEU B 1 104 ? 9.965 -27.082 10.916 1.00 10.83 84 LEU B C 1
ATOM 2590 O O . LEU B 1 104 ? 10.406 -26.315 10.057 1.00 11.36 84 LEU B O 1
ATOM 2595 N N . ASP B 1 105 ? 9.097 -26.695 11.843 1.00 10.42 85 ASP B N 1
ATOM 2596 C CA . ASP B 1 105 ? 8.664 -25.299 11.909 1.00 10.06 85 ASP B CA 1
ATOM 2597 C C . ASP B 1 105 ? 9.564 -24.372 12.738 1.00 9.86 85 ASP B C 1
ATOM 2598 O O . ASP B 1 105 ? 9.727 -23.196 12.384 1.00 9.70 85 ASP B O 1
ATOM 2603 N N . ALA B 1 106 ? 10.106 -24.864 13.847 1.00 9.02 86 ALA B N 1
ATOM 2604 C CA . ALA B 1 106 ? 10.963 -24.005 14.664 1.00 8.59 86 ALA B CA 1
ATOM 2605 C C . ALA B 1 106 ? 12.027 -24.752 15.460 1.00 8.39 86 ALA B C 1
ATOM 2606 O O . ALA B 1 106 ? 11.900 -25.950 15.751 1.00 8.29 86 ALA B O 1
ATOM 2608 N N . ILE B 1 107 ? 13.106 -24.038 15.772 1.00 8.26 87 ILE B N 1
ATOM 2609 C CA . ILE B 1 107 ? 14.112 -24.519 16.705 1.00 8.11 87 ILE B CA 1
ATOM 2610 C C . ILE B 1 107 ? 14.231 -23.498 17.822 1.00 8.34 87 ILE B C 1
ATOM 2611 O O . ILE B 1 107 ? 14.424 -22.314 17.554 1.00 8.29 87 ILE B O 1
ATOM 2616 N N . VAL B 1 108 ? 14.124 -23.958 19.068 1.00 8.13 88 VAL B N 1
ATOM 2617 C CA . VAL B 1 108 ? 14.342 -23.116 20.236 1.00 8.38 88 VAL B CA 1
ATOM 2618 C C . VAL B 1 108 ? 15.696 -23.486 20.846 1.00 8.47 88 VAL B C 1
ATOM 2619 O O . VAL B 1 108 ? 15.922 -24.647 21.182 1.00 8.58 88 VAL B O 1
ATOM 2623 N N . HIS B 1 109 ? 16.586 -22.489 20.944 1.00 8.21 89 HIS B N 1
ATOM 2624 C CA . HIS B 1 109 ? 17.923 -22.627 21.518 1.00 8.27 89 HIS B CA 1
ATOM 2625 C C . HIS B 1 109 ? 17.856 -22.058 22.908 1.00 8.17 89 HIS B C 1
ATOM 2626 O O . HIS B 1 109 ? 17.642 -20.852 23.090 1.00 8.39 89 HIS B O 1
ATOM 2633 N N . SER B 1 110 ? 17.991 -22.923 23.907 1.00 8.36 90 SER B N 1
ATOM 2634 C CA . SER B 1 110 ? 17.944 -22.508 25.310 1.00 8.80 90 SER B CA 1
ATOM 2635 C C . SER B 1 110 ? 19.095 -23.220 26.000 1.00 9.41 90 SER B C 1
ATOM 2636 O O . SER B 1 110 ? 18.907 -24.008 26.942 1.00 9.72 90 SER B O 1
ATOM 2639 N N . ILE B 1 111 ? 20.304 -22.934 25.506 1.00 10.03 91 ILE B N 1
ATOM 2640 C CA . ILE B 1 111 ? 21.512 -23.656 25.895 1.00 10.51 91 ILE B CA 1
ATOM 2641 C C . ILE B 1 111 ? 22.598 -22.622 26.173 1.00 10.28 91 ILE B C 1
ATOM 2642 O O . ILE B 1 111 ? 22.796 -21.722 25.363 1.00 9.89 91 ILE B O 1
ATOM 2647 N N . ALA B 1 112 ? 23.314 -22.777 27.290 1.00 10.58 92 ALA B N 1
ATOM 2648 C CA . ALA B 1 112 ? 24.492 -21.965 27.581 1.00 10.89 92 ALA B CA 1
ATOM 2649 C C . ALA B 1 112 ? 25.451 -22.733 28.474 1.00 11.65 92 ALA B C 1
ATOM 2650 O O . ALA B 1 112 ? 25.028 -23.566 29.268 1.00 11.96 92 ALA B O 1
ATOM 2652 N N . PHE B 1 113 ? 26.743 -22.456 28.335 1.00 11.79 93 PHE B N 1
ATOM 2653 C CA . PHE B 1 113 ? 27.736 -22.993 29.260 1.00 12.65 93 PHE B CA 1
ATOM 2654 C C . PHE B 1 113 ? 29.007 -22.163 29.234 1.00 12.70 93 PHE B C 1
ATOM 2655 O O . PHE B 1 113 ? 29.478 -21.761 28.165 1.00 11.70 93 PHE B O 1
ATOM 2663 N N . ALA B 1 114 ? 29.569 -21.940 30.421 1.00 12.82 94 ALA B N 1
ATOM 2664 C CA . ALA B 1 114 ? 30.956 -21.525 30.535 1.00 13.34 94 ALA B CA 1
ATOM 2665 C C . ALA B 1 114 ? 31.523 -22.277 31.734 1.00 14.12 94 ALA B C 1
ATOM 2666 O O . ALA B 1 114 ? 30.764 -22.561 32.679 1.00 14.87 94 ALA B O 1
ATOM 2668 N N . PRO B 1 115 ? 32.836 -22.616 31.704 1.00 14.79 95 PRO B N 1
ATOM 2669 C CA . PRO B 1 115 ? 33.432 -23.246 32.881 1.00 15.56 95 PRO B CA 1
ATOM 2670 C C . PRO B 1 115 ? 33.209 -22.353 34.091 1.00 16.61 95 PRO B C 1
ATOM 2671 O O . PRO B 1 115 ? 33.241 -21.116 33.964 1.00 15.89 95 PRO B O 1
ATOM 2675 N N . ARG B 1 116 ? 32.978 -22.970 35.256 1.00 18.27 96 ARG B N 1
ATOM 2676 C CA . ARG B 1 116 ? 32.717 -22.233 36.505 1.00 19.81 96 ARG B CA 1
ATOM 2677 C C . ARG B 1 116 ? 33.696 -21.099 36.770 1.00 18.76 96 ARG B C 1
ATOM 2678 O O . ARG B 1 116 ? 33.290 -20.042 37.253 1.00 17.86 96 ARG B O 1
ATOM 2686 N N . ASP B 1 117 ? 34.978 -21.322 36.472 1.00 18.74 97 ASP B N 1
ATOM 2687 C CA . ASP B 1 117 ? 36.030 -20.344 36.800 1.00 20.09 97 ASP B CA 1
ATOM 2688 C C . ASP B 1 117 ? 35.947 -19.064 35.969 1.00 19.63 97 ASP B C 1
ATOM 2689 O O . ASP B 1 117 ? 36.630 -18.084 36.259 1.00 18.69 97 ASP B O 1
ATOM 2694 N N . GLN B 1 118 ? 35.088 -19.067 34.957 1.00 18.95 98 GLN B N 1
ATOM 2695 C CA . GLN B 1 118 ? 34.949 -17.899 34.112 1.00 19.75 98 GLN B CA 1
ATOM 2696 C C . GLN B 1 118 ? 34.097 -16.849 34.809 1.00 24.20 98 GLN B C 1
ATOM 2697 O O . GLN B 1 118 ? 34.376 -15.646 34.705 1.00 25.32 98 GLN B O 1
ATOM 2703 N N . LEU B 1 119 ? 33.112 -17.330 35.576 1.00 23.52 99 LEU B N 1
ATOM 2704 C CA . LEU B 1 119 ? 32.116 -16.506 36.228 1.00 24.34 99 LEU B CA 1
ATOM 2705 C C . LEU B 1 119 ? 32.577 -16.152 37.622 1.00 25.89 99 LEU B C 1
ATOM 2706 O O . LEU B 1 119 ? 33.435 -16.828 38.187 1.00 29.29 99 LEU B O 1
ATOM 2711 N N . GLU B 1 120 ? 32.009 -15.090 38.172 1.00 26.25 100 GLU B N 1
ATOM 2712 C CA . GLU B 1 120 ? 32.441 -14.529 39.451 1.00 26.11 100 GLU B CA 1
ATOM 2713 C C . GLU B 1 120 ? 33.932 -14.103 39.436 1.00 24.74 100 GLU B C 1
ATOM 2714 O O . GLU B 1 120 ? 34.740 -14.601 38.646 1.00 27.13 100 GLU B O 1
ATOM 2720 N N . GLY B 1 121 ? 34.282 -13.156 40.288 1.00 21.50 101 GLY B N 1
ATOM 2721 C CA . GLY B 1 121 ? 35.609 -12.572 40.249 1.00 17.55 101 GLY B CA 1
ATOM 2722 C C . GLY B 1 121 ? 35.768 -11.547 39.137 1.00 15.04 101 GLY B C 1
ATOM 2723 O O . GLY B 1 121 ? 34.868 -11.325 38.309 1.00 14.50 101 GLY B O 1
ATOM 2724 N N . ASN B 1 122 ? 36.926 -10.904 39.140 1.00 13.52 102 ASN B N 1
ATOM 2725 C CA . ASN B 1 122 ? 37.269 -9.879 38.164 1.00 12.25 102 ASN B CA 1
ATOM 2726 C C . ASN B 1 122 ? 37.397 -10.538 36.779 1.00 11.80 102 ASN B C 1
ATOM 2727 O O . ASN B 1 122 ? 38.038 -11.589 36.652 1.00 12.66 102 ASN B O 1
ATOM 2732 N N . PHE B 1 123 ? 36.788 -9.941 35.751 1.00 10.94 103 PHE B N 1
ATOM 2733 C CA . PHE B 1 123 ? 36.810 -10.532 34.402 1.00 10.05 103 PHE B CA 1
ATOM 2734 C C . PHE B 1 123 ? 38.217 -10.848 33.881 1.00 9.87 103 PHE B C 1
ATOM 2735 O O . PHE B 1 123 ? 38.486 -11.952 33.393 1.00 9.81 103 PHE B O 1
ATOM 2743 N N . ILE B 1 124 ? 39.110 -9.869 33.971 1.00 10.01 104 ILE B N 1
ATOM 2744 C CA . ILE B 1 124 ? 40.467 -10.057 33.456 1.00 10.64 104 ILE B CA 1
ATOM 2745 C C . ILE B 1 124 ? 41.268 -11.070 34.309 1.00 11.66 104 ILE B C 1
ATOM 2746 O O . ILE B 1 124 ? 42.025 -11.875 33.755 1.00 11.63 104 ILE B O 1
ATOM 2751 N N . ASP B 1 125 ? 41.096 -11.041 35.633 1.00 12.94 105 ASP B N 1
ATOM 2752 C CA . ASP B 1 125 ? 41.671 -12.104 36.485 1.00 15.63 105 ASP B CA 1
ATOM 2753 C C . ASP B 1 125 ? 41.265 -13.502 36.048 1.00 15.22 105 ASP B C 1
ATOM 2754 O O . ASP B 1 125 ? 42.104 -14.401 35.982 1.00 16.53 105 ASP B O 1
ATOM 2759 N N . CYS B 1 126 ? 39.972 -13.678 35.794 1.00 14.65 106 CYS B N 1
ATOM 2760 C CA . CYS B 1 126 ? 39.367 -14.986 35.626 1.00 15.56 106 CYS B CA 1
ATOM 2761 C C . CYS B 1 126 ? 39.364 -15.530 34.185 1.00 13.89 106 CYS B C 1
ATOM 2762 O O . CYS B 1 126 ? 39.443 -16.742 33.985 1.00 12.98 106 CYS B O 1
ATOM 2765 N N . VAL B 1 127 ? 39.291 -14.647 33.197 1.00 12.61 107 VAL B N 1
ATOM 2766 C CA . VAL B 1 127 ? 39.130 -15.107 31.801 1.00 11.29 107 VAL B CA 1
ATOM 2767 C C . VAL B 1 127 ? 40.354 -15.926 31.354 1.00 11.26 107 VAL B C 1
ATOM 2768 O O . VAL B 1 127 ? 41.488 -15.611 31.722 1.00 10.78 107 VAL B O 1
ATOM 2772 N N . THR B 1 128 ? 40.127 -17.005 30.607 1.00 10.61 108 THR B N 1
ATOM 2773 C CA . THR B 1 128 ? 41.235 -17.777 30.046 1.00 10.38 108 THR B CA 1
ATOM 2774 C C . THR B 1 128 ? 40.909 -18.051 28.598 1.00 10.38 108 THR B C 1
ATOM 2775 O O . THR B 1 128 ? 39.736 -17.983 28.218 1.00 10.40 108 THR B O 1
ATOM 2779 N N . ARG B 1 129 ? 41.932 -18.341 27.795 1.00 9.83 109 ARG B N 1
ATOM 2780 C CA . ARG B 1 129 ? 41.731 -18.602 26.370 1.00 10.51 109 ARG B CA 1
ATOM 2781 C C . ARG B 1 129 ? 40.789 -19.796 26.159 1.00 11.11 109 ARG B C 1
ATOM 2782 O O . ARG B 1 129 ? 39.848 -19.726 25.342 1.00 10.95 109 ARG B O 1
ATOM 2790 N N . GLU B 1 130 ? 41.016 -20.879 26.907 1.00 11.85 110 GLU B N 1
ATOM 2791 C CA . GLU B 1 130 ? 40.170 -22.069 26.726 1.00 12.98 110 GLU B CA 1
ATOM 2792 C C . GLU B 1 130 ? 38.741 -21.823 27.222 1.00 11.68 110 GLU B C 1
ATOM 2793 O O . GLU B 1 130 ? 37.787 -22.241 26.566 1.00 11.18 110 GLU B O 1
ATOM 2799 N N . GLY B 1 131 ? 38.610 -21.144 28.364 1.00 10.65 111 GLY B N 1
ATOM 2800 C CA . GLY B 1 131 ? 37.303 -20.783 28.931 1.00 10.22 111 GLY B CA 1
ATOM 2801 C C . GLY B 1 131 ? 36.465 -19.949 27.956 1.00 9.97 111 GLY B C 1
ATOM 2802 O O . GLY B 1 131 ? 35.266 -20.205 27.757 1.00 9.63 111 GLY B O 1
ATOM 2803 N N . PHE B 1 132 ? 37.108 -18.950 27.359 1.00 9.40 112 PHE B N 1
ATOM 2804 C CA . PHE B 1 132 ? 36.486 -18.052 26.398 1.00 9.29 112 PHE B CA 1
ATOM 2805 C C . PHE B 1 132 ? 36.016 -18.901 25.207 1.00 9.69 112 PHE B C 1
ATOM 2806 O O . PHE B 1 132 ? 34.884 -18.754 24.745 1.00 9.57 112 PHE B O 1
ATOM 2814 N N . SER B 1 133 ? 36.887 -19.793 24.728 1.00 10.03 113 SER B N 1
ATOM 2815 C CA . SER B 1 133 ? 36.616 -20.633 23.555 1.00 10.53 113 SER B CA 1
ATOM 2816 C C . SER B 1 133 ? 35.405 -21.570 23.753 1.00 10.47 113 SER B C 1
ATOM 2817 O O . SER B 1 133 ? 34.519 -21.661 22.883 1.00 10.11 113 SER B O 1
ATOM 2820 N N . ILE B 1 134 ? 35.390 -22.245 24.902 1.00 10.17 114 ILE B N 1
ATOM 2821 C CA . ILE B 1 134 ? 34.329 -23.169 25.275 1.00 10.09 114 ILE B CA 1
ATOM 2822 C C . ILE B 1 134 ? 33.004 -22.400 25.422 1.00 9.63 114 ILE B C 1
ATOM 2823 O O . ILE B 1 134 ? 31.969 -22.828 24.914 1.00 9.02 114 ILE B O 1
ATOM 2828 N N . ALA B 1 135 ? 33.038 -21.280 26.138 1.00 9.39 115 ALA B N 1
ATOM 2829 C CA . ALA B 1 135 ? 31.830 -20.479 26.342 1.00 9.20 115 ALA B CA 1
ATOM 2830 C C . ALA B 1 135 ? 31.210 -20.073 25.005 1.00 9.11 115 ALA B C 1
ATOM 2831 O O . ALA B 1 135 ? 29.995 -20.155 24.829 1.00 8.92 115 ALA B O 1
ATOM 2833 N N . HIS B 1 136 ? 32.052 -19.649 24.066 1.00 9.07 116 HIS B N 1
ATOM 2834 C CA . HIS B 1 136 ? 31.578 -19.235 22.746 1.00 9.02 116 HIS B CA 1
ATOM 2835 C C . HIS B 1 136 ? 31.076 -20.395 21.927 1.00 9.43 116 HIS B C 1
ATOM 2836 O O . HIS B 1 136 ? 30.072 -20.267 21.236 1.00 9.26 116 HIS B O 1
ATOM 2843 N N . ASP B 1 137 ? 31.784 -21.522 21.996 1.00 9.72 117 ASP B N 1
ATOM 2844 C CA . ASP B 1 137 ? 31.425 -22.741 21.263 1.00 10.15 117 ASP B CA 1
ATOM 2845 C C . ASP B 1 137 ? 30.022 -23.222 21.654 1.00 10.08 117 ASP B C 1
ATOM 2846 O O . ASP B 1 137 ? 29.168 -23.417 20.794 1.00 9.75 117 ASP B O 1
ATOM 2851 N N . ILE B 1 138 ? 29.798 -23.406 22.953 1.00 9.61 118 ILE B N 1
ATOM 2852 C CA . ILE B 1 138 ? 28.526 -23.963 23.414 1.00 9.76 118 ILE B CA 1
ATOM 2853 C C . ILE B 1 138 ? 27.411 -22.910 23.407 1.00 9.40 118 ILE B C 1
ATOM 2854 O O . ILE B 1 138 ? 26.259 -23.214 23.060 1.00 9.22 118 ILE B O 1
ATOM 2859 N N . SER B 1 139 ? 27.753 -21.678 23.771 1.00 8.74 119 SER B N 1
ATOM 2860 C CA . SER B 1 139 ? 26.715 -20.660 23.973 1.00 8.82 119 SER B CA 1
ATOM 2861 C C . SER B 1 139 ? 26.350 -19.877 22.727 1.00 8.52 119 SER B C 1
ATOM 2862 O O . SER B 1 139 ? 25.264 -19.279 22.682 1.00 9.03 119 SER B O 1
ATOM 2865 N N . ALA B 1 140 ? 27.233 -19.852 21.722 1.00 8.51 120 ALA B N 1
ATOM 2866 C CA . ALA B 1 140 ? 26.998 -19.018 20.541 1.00 8.15 120 ALA B CA 1
ATOM 2867 C C . ALA B 1 140 ? 27.089 -19.801 19.222 1.00 8.06 120 ALA B C 1
ATOM 2868 O O . ALA B 1 140 ? 26.113 -19.862 18.482 1.00 7.95 120 ALA B O 1
ATOM 2870 N N . TYR B 1 141 ? 28.248 -20.399 18.937 1.00 8.08 121 TYR B N 1
ATOM 2871 C CA . TYR B 1 141 ? 28.402 -21.199 17.718 1.00 8.30 121 TYR B CA 1
ATOM 2872 C C . TYR B 1 141 ? 27.253 -22.213 17.553 1.00 8.12 121 TYR B C 1
ATOM 2873 O O . TYR B 1 141 ? 26.736 -22.425 16.445 1.00 7.77 121 TYR B O 1
ATOM 2882 N N . SER B 1 142 ? 26.846 -22.819 18.658 1.00 7.77 122 SER B N 1
ATOM 2883 C CA . SER B 1 142 ? 25.845 -23.890 18.580 1.00 8.03 122 SER B CA 1
ATOM 2884 C C . SER B 1 142 ? 24.530 -23.428 17.963 1.00 7.98 122 SER B C 1
ATOM 2885 O O . SER B 1 142 ? 23.818 -24.228 17.354 1.00 7.95 122 SER B O 1
ATOM 2888 N N . PHE B 1 143 ? 24.216 -22.131 18.087 1.00 7.85 123 PHE B N 1
ATOM 2889 C CA . PHE B 1 143 ? 23.023 -21.602 17.417 1.00 7.70 123 PHE B CA 1
ATOM 2890 C C . PHE B 1 143 ? 23.173 -21.685 15.897 1.00 7.81 123 PHE B C 1
ATOM 2891 O O . PHE B 1 143 ? 22.244 -22.104 15.202 1.00 7.43 123 PHE B O 1
ATOM 2899 N N . ALA B 1 144 ? 24.321 -21.247 15.382 1.00 7.76 124 ALA B N 1
ATOM 2900 C CA . ALA B 1 144 ? 24.598 -21.354 13.947 1.00 8.01 124 ALA B CA 1
ATOM 2901 C C . ALA B 1 144 ? 24.622 -22.816 13.514 1.00 8.35 124 ALA B C 1
ATOM 2902 O O . ALA B 1 144 ? 24.146 -23.137 12.430 1.00 9.01 124 ALA B O 1
ATOM 2904 N N . ALA B 1 145 ? 25.156 -23.691 14.370 1.00 8.44 125 ALA B N 1
ATOM 2905 C CA . ALA B 1 145 ? 25.275 -25.128 14.068 1.00 8.65 125 ALA B CA 1
ATOM 2906 C C . ALA B 1 145 ? 23.907 -25.781 13.848 1.00 8.93 125 ALA B C 1
ATOM 2907 O O . ALA B 1 145 ? 23.707 -26.538 12.894 1.00 9.06 125 ALA B O 1
ATOM 2909 N N . LEU B 1 146 ? 22.964 -25.453 14.716 1.00 8.91 126 LEU B N 1
ATOM 2910 C CA . LEU B 1 146 ? 21.600 -25.960 14.614 1.00 9.34 126 LEU B CA 1
ATOM 2911 C C . LEU B 1 146 ? 20.923 -25.389 13.374 1.00 9.59 126 LEU B C 1
ATOM 2912 O O . LEU B 1 146 ? 20.193 -26.113 12.676 1.00 10.01 126 LEU B O 1
ATOM 2917 N N . ALA B 1 147 ? 21.201 -24.115 13.082 1.00 9.45 127 ALA B N 1
ATOM 2918 C CA . ALA B 1 147 ? 20.646 -23.460 11.895 1.00 10.42 127 ALA B CA 1
ATOM 2919 C C . ALA B 1 147 ? 21.188 -24.137 10.636 1.00 11.02 127 ALA B C 1
ATOM 2920 O O . ALA B 1 147 ? 20.434 -24.480 9.725 1.00 11.40 127 ALA B O 1
ATOM 2922 N N . LYS B 1 148 ? 22.497 -24.353 10.598 1.00 11.81 128 LYS B N 1
ATOM 2923 C CA . LYS B 1 148 ? 23.118 -25.057 9.469 1.00 13.13 128 LYS B CA 1
ATOM 2924 C C . LYS B 1 148 ? 22.510 -26.442 9.203 1.00 13.83 128 LYS B C 1
ATOM 2925 O O . LYS B 1 148 ? 22.204 -26.775 8.057 1.00 13.74 128 LYS B O 1
ATOM 2931 N N . GLU B 1 149 ? 22.304 -27.229 10.251 1.00 14.07 129 GLU B N 1
ATOM 2932 C CA . GLU B 1 149 ? 21.843 -28.604 10.059 1.00 15.33 129 GLU B CA 1
ATOM 2933 C C . GLU B 1 149 ? 20.315 -28.731 9.952 1.00 14.56 129 GLU B C 1
ATOM 2934 O O . GLU B 1 149 ? 19.811 -29.680 9.341 1.00 14.30 129 GLU B O 1
ATOM 2940 N N . GLY B 1 150 ? 19.591 -27.775 10.535 1.00 13.57 130 GLY B N 1
ATOM 2941 C CA . GLY B 1 150 ? 18.142 -27.747 10.476 1.00 13.72 130 GLY B CA 1
ATOM 2942 C C . GLY B 1 150 ? 17.553 -27.053 9.259 1.00 13.80 130 GLY B C 1
ATOM 2943 O O . GLY B 1 150 ? 16.385 -27.233 8.945 1.00 13.90 130 GLY B O 1
ATOM 2944 N N . ARG B 1 151 ? 18.357 -26.260 8.567 1.00 14.10 131 ARG B N 1
ATOM 2945 C CA . ARG B 1 151 ? 17.861 -25.396 7.509 1.00 14.93 131 ARG B CA 1
ATOM 2946 C C . ARG B 1 151 ? 17.036 -26.134 6.447 1.00 14.75 131 ARG B C 1
ATOM 2947 O O . ARG B 1 151 ? 15.971 -25.646 6.017 1.00 14.49 131 ARG B O 1
ATOM 2955 N N . SER B 1 152 ? 17.511 -27.297 6.025 1.00 15.33 132 SER B N 1
ATOM 2956 C CA . SER B 1 152 ? 16.820 -28.006 4.935 1.00 16.40 132 SER B CA 1
ATOM 2957 C C . SER B 1 152 ? 15.392 -28.426 5.319 1.00 16.65 132 SER B C 1
ATOM 2958 O O . SER B 1 152 ? 14.500 -28.453 4.462 1.00 18.30 132 SER B O 1
ATOM 2961 N N . MET B 1 153 ? 15.177 -28.745 6.593 1.00 15.61 133 MET B N 1
ATOM 2962 C CA . MET B 1 153 ? 13.837 -29.095 7.095 1.00 15.78 133 MET B CA 1
ATOM 2963 C C . MET B 1 153 ? 12.927 -27.884 7.299 1.00 15.30 133 MET B C 1
ATOM 2964 O O . MET B 1 153 ? 11.694 -28.018 7.321 1.00 13.94 133 MET B O 1
ATOM 2969 N N . MET B 1 154 ? 13.543 -26.714 7.453 1.00 15.60 134 MET B N 1
ATOM 2970 C CA . MET B 1 154 ? 12.832 -25.493 7.804 1.00 16.74 134 MET B CA 1
ATOM 2971 C C . MET B 1 154 ? 12.462 -24.622 6.600 1.00 17.74 134 MET B C 1
ATOM 2972 O O . MET B 1 154 ? 11.741 -23.639 6.756 1.00 17.11 134 MET B O 1
ATOM 2977 N N . LYS B 1 155 ? 12.946 -24.973 5.407 1.00 19.80 135 LYS B N 1
ATOM 2978 C CA . LYS B 1 155 ? 12.707 -24.168 4.192 1.00 21.94 135 LYS B CA 1
ATOM 2979 C C . LYS B 1 155 ? 11.245 -23.923 3.869 1.00 21.00 135 LYS B C 1
ATOM 2980 O O . LYS B 1 155 ? 10.426 -24.839 3.930 1.00 21.04 135 LYS B O 1
ATOM 2986 N N . ASN B 1 156 ? 10.930 -22.676 3.525 1.00 21.64 136 ASN B N 1
ATOM 2987 C CA . ASN B 1 156 ? 9.663 -22.315 2.888 1.00 21.91 136 ASN B CA 1
ATOM 2988 C C . ASN B 1 156 ? 8.398 -22.774 3.631 1.00 21.13 136 ASN B C 1
ATOM 2989 O O . ASN B 1 156 ? 7.485 -23.343 3.035 1.00 21.89 136 ASN B O 1
ATOM 2994 N N . ARG B 1 157 ? 8.357 -22.524 4.940 1.00 17.91 137 ARG B N 1
ATOM 2995 C CA . ARG B 1 157 ? 7.165 -22.793 5.750 1.00 16.48 137 ARG B CA 1
ATOM 2996 C C . ARG B 1 157 ? 6.972 -21.777 6.867 1.00 14.78 137 ARG B C 1
ATOM 2997 O O . ARG B 1 157 ? 6.419 -22.116 7.921 1.00 14.30 137 ARG B O 1
ATOM 3005 N N . ASN B 1 158 ? 7.419 -20.538 6.639 1.00 14.07 138 ASN B N 1
ATOM 3006 C CA . ASN B 1 158 ? 7.376 -19.500 7.673 1.00 13.50 138 ASN B CA 1
ATOM 3007 C C . ASN B 1 158 ? 7.975 -20.047 8.974 1.00 11.47 138 ASN B C 1
ATOM 3008 O O . ASN B 1 158 ? 7.368 -19.934 10.049 1.00 11.07 138 ASN B O 1
ATOM 3013 N N . ALA B 1 159 ? 9.146 -20.667 8.869 1.00 10.24 139 ALA B N 1
ATOM 3014 C CA . ALA B 1 159 ? 9.783 -21.317 10.022 1.00 9.54 139 ALA B CA 1
ATOM 3015 C C . ALA B 1 159 ? 10.426 -20.287 10.948 1.00 9.09 139 ALA B C 1
ATOM 3016 O O . ALA B 1 159 ? 10.512 -19.120 10.590 1.00 8.75 139 ALA B O 1
ATOM 3018 N N . SER B 1 160 ? 10.873 -20.724 12.127 1.00 8.32 140 SER B N 1
ATOM 3019 C CA . SER B 1 160 ? 11.368 -19.793 13.157 1.00 8.32 140 SER B CA 1
ATOM 3020 C C . SER B 1 160 ? 12.530 -20.376 13.955 1.00 8.04 140 SER B C 1
ATOM 3021 O O . SER B 1 160 ? 12.628 -21.582 14.102 1.00 7.89 140 SER B O 1
ATOM 3024 N N . MET B 1 161 ? 13.415 -19.507 14.452 1.00 7.89 141 MET B N 1
ATOM 3025 C CA . MET B 1 161 ? 14.365 -19.897 15.483 1.00 7.85 141 MET B CA 1
ATOM 3026 C C . MET B 1 161 ? 14.324 -18.831 16.563 1.00 7.61 141 MET B C 1
ATOM 3027 O O . MET B 1 161 ? 14.166 -17.633 16.270 1.00 7.74 141 MET B O 1
ATOM 3032 N N . VAL B 1 162 ? 14.482 -19.248 17.809 1.00 7.28 142 VAL B N 1
ATOM 3033 C CA . VAL B 1 162 ? 14.573 -18.286 18.899 1.00 7.28 142 VAL B CA 1
ATOM 3034 C C . VAL B 1 162 ? 15.728 -18.721 19.788 1.00 7.40 142 VAL B C 1
ATOM 3035 O O . VAL B 1 162 ? 15.835 -19.904 20.115 1.00 7.45 142 VAL B O 1
ATOM 3039 N N . ALA B 1 163 ? 16.583 -17.768 20.177 1.00 7.37 143 ALA B N 1
ATOM 3040 C CA . ALA B 1 163 ? 17.629 -18.046 21.171 1.00 7.63 143 ALA B CA 1
ATOM 3041 C C . ALA B 1 163 ? 17.328 -17.282 22.461 1.00 7.76 143 ALA B C 1
ATOM 3042 O O . ALA B 1 163 ? 16.721 -16.208 22.416 1.00 7.98 143 ALA B O 1
ATOM 3044 N N . LEU B 1 164 ? 17.780 -17.817 23.594 1.00 7.70 144 LEU B N 1
ATOM 3045 C CA . LEU B 1 164 ? 17.678 -17.099 24.880 1.00 8.02 144 LEU B CA 1
ATOM 3046 C C . LEU B 1 164 ? 18.967 -16.362 25.179 1.00 8.04 144 LEU B C 1
ATOM 3047 O O . LEU B 1 164 ? 20.054 -16.915 25.046 1.00 8.08 144 LEU B O 1
ATOM 3052 N N . THR B 1 165 ? 18.844 -15.101 25.578 1.00 8.05 145 THR B N 1
ATOM 3053 C CA . THR B 1 165 ? 20.028 -14.303 25.838 1.00 7.73 145 THR B CA 1
ATOM 3054 C C . THR B 1 165 ? 19.803 -13.499 27.095 1.00 7.84 145 THR B C 1
ATOM 3055 O O . THR B 1 165 ? 18.762 -13.645 27.763 1.00 7.80 145 THR B O 1
ATOM 3059 N N . TYR B 1 166 ? 20.772 -12.645 27.416 1.00 7.71 146 TYR B N 1
ATOM 3060 C CA . TYR B 1 166 ? 20.731 -11.879 28.666 1.00 7.85 146 TYR B CA 1
ATOM 3061 C C . TYR B 1 166 ? 21.437 -10.540 28.454 1.00 7.52 146 TYR B C 1
ATOM 3062 O O . TYR B 1 166 ? 22.359 -10.452 27.628 1.00 7.54 146 TYR B O 1
ATOM 3071 N N . ILE B 1 167 ? 20.985 -9.513 29.174 1.00 7.14 147 ILE B N 1
ATOM 3072 C CA . ILE B 1 167 ? 21.453 -8.133 29.047 1.00 7.18 147 ILE B CA 1
ATOM 3073 C C . ILE B 1 167 ? 22.971 -7.986 29.276 1.00 6.98 147 ILE B C 1
ATOM 3074 O O . ILE B 1 167 ? 23.575 -6.992 28.878 1.00 6.80 147 ILE B O 1
ATOM 3079 N N . GLY B 1 168 ? 23.593 -9.000 29.880 1.00 7.02 148 GLY B N 1
ATOM 3080 C CA . GLY B 1 168 ? 25.064 -9.009 30.040 1.00 7.22 148 GLY B CA 1
ATOM 3081 C C . GLY B 1 168 ? 25.789 -9.012 28.708 1.00 7.37 148 GLY B C 1
ATOM 3082 O O . GLY B 1 168 ? 26.999 -8.789 28.652 1.00 7.39 148 GLY B O 1
ATOM 3083 N N . ALA B 1 169 ? 25.047 -9.308 27.640 1.00 7.79 149 ALA B N 1
ATOM 3084 C CA . ALA B 1 169 ? 25.552 -9.202 26.265 1.00 8.08 149 ALA B CA 1
ATOM 3085 C C . ALA B 1 169 ? 25.826 -7.744 25.940 1.00 8.68 149 ALA B C 1
ATOM 3086 O O . ALA B 1 169 ? 26.794 -7.448 25.238 1.00 8.99 149 ALA B O 1
ATOM 3088 N N . GLU B 1 170 ? 24.980 -6.845 26.466 1.00 8.85 150 GLU B N 1
ATOM 3089 C CA . GLU B 1 170 ? 24.956 -5.437 26.074 1.00 9.94 150 GLU B CA 1
ATOM 3090 C C . GLU B 1 170 ? 25.785 -4.531 26.961 1.00 9.64 150 GLU B C 1
ATOM 3091 O O . GLU B 1 170 ? 26.288 -3.484 26.525 1.00 9.32 150 GLU B O 1
ATOM 3097 N N . LYS B 1 171 ? 25.890 -4.919 28.225 1.00 9.41 151 LYS B N 1
ATOM 3098 C CA . LYS B 1 171 ? 26.515 -4.073 29.242 1.00 9.47 151 LYS B CA 1
ATOM 3099 C C . LYS B 1 171 ? 27.497 -4.927 30.033 1.00 9.14 151 LYS B C 1
ATOM 3100 O O . LYS B 1 171 ? 27.275 -6.133 30.198 1.00 9.09 151 LYS B O 1
ATOM 3106 N N . ALA B 1 172 ? 28.543 -4.304 30.566 1.00 8.83 152 ALA B N 1
ATOM 3107 C CA . ALA B 1 172 ? 29.464 -5.023 31.463 1.00 9.12 152 ALA B CA 1
ATOM 3108 C C . ALA B 1 172 ? 28.770 -5.175 32.803 1.00 9.44 152 ALA B C 1
ATOM 3109 O O . ALA B 1 172 ? 28.196 -4.226 33.305 1.00 9.82 152 ALA B O 1
ATOM 3111 N N . MET B 1 173 ? 28.787 -6.374 33.369 1.00 9.61 153 MET B N 1
ATOM 3112 C CA . MET B 1 173 ? 28.103 -6.589 34.662 1.00 10.15 153 MET B CA 1
ATOM 3113 C C . MET B 1 173 ? 29.034 -7.385 35.556 1.00 10.58 153 MET B C 1
ATOM 3114 O O . MET B 1 173 ? 29.865 -8.120 35.066 1.00 10.22 153 MET B O 1
ATOM 3119 N N . PRO B 1 174 ? 28.898 -7.252 36.881 1.00 11.58 154 PRO B N 1
ATOM 3120 C CA . PRO B 1 174 ? 29.750 -8.075 37.744 1.00 12.00 154 PRO B CA 1
ATOM 3121 C C . PRO B 1 174 ? 29.451 -9.563 37.524 1.00 11.87 154 PRO B C 1
ATOM 3122 O O . PRO B 1 174 ? 28.320 -9.910 37.159 1.00 12.33 154 PRO B O 1
ATOM 3126 N N . SER B 1 175 ? 30.463 -10.408 37.699 1.00 12.15 155 SER B N 1
ATOM 3127 C CA . SER B 1 175 ? 30.316 -11.879 37.686 1.00 12.46 155 SER B CA 1
ATOM 3128 C C . SER B 1 175 ? 30.041 -12.542 36.329 1.00 11.55 155 SER B C 1
ATOM 3129 O O . SER B 1 175 ? 30.559 -13.631 36.060 1.00 11.02 155 SER B O 1
ATOM 3132 N N . TYR B 1 176 ? 29.191 -11.926 35.508 1.00 10.60 156 TYR B N 1
ATOM 3133 C CA . TYR B 1 176 ? 28.709 -12.589 34.285 1.00 10.16 156 TYR B CA 1
ATOM 3134 C C . TYR B 1 176 ? 29.844 -12.830 33.293 1.00 9.86 156 TYR B C 1
ATOM 3135 O O . TYR B 1 176 ? 29.832 -13.840 32.574 1.00 9.94 156 TYR B O 1
ATOM 3144 N N . ASN B 1 177 ? 30.819 -11.905 33.272 1.00 9.28 157 ASN B N 1
ATOM 3145 C CA . ASN B 1 177 ? 32.162 -12.144 32.716 1.00 9.10 157 ASN B CA 1
ATOM 3146 C C . ASN B 1 177 ? 32.137 -12.780 31.341 1.00 8.86 157 ASN B C 1
ATOM 3147 O O . ASN B 1 177 ? 31.543 -12.215 30.411 1.00 8.17 157 ASN B O 1
ATOM 3152 N N . THR B 1 178 ? 32.754 -13.955 31.212 1.00 8.59 158 THR B N 1
ATOM 3153 C CA . THR B 1 178 ? 32.900 -14.588 29.906 1.00 8.80 158 THR B CA 1
ATOM 3154 C C . THR B 1 178 ? 31.547 -14.898 29.261 1.00 8.77 158 THR B C 1
ATOM 3155 O O . THR B 1 178 ? 31.418 -14.908 28.010 1.00 8.57 158 THR B O 1
ATOM 3159 N N . MET B 1 179 ? 30.545 -15.161 30.097 1.00 8.75 159 MET B N 1
ATOM 3160 C CA . MET B 1 179 ? 29.208 -15.430 29.572 1.00 8.77 159 MET B CA 1
ATOM 3161 C C . MET B 1 179 ? 28.603 -14.205 28.903 1.00 8.39 159 MET B C 1
ATOM 3162 O O . MET B 1 179 ? 27.850 -14.351 27.937 1.00 8.12 159 MET B O 1
ATOM 3167 N N . GLY B 1 180 ? 28.901 -13.007 29.417 1.00 7.72 160 GLY B N 1
ATOM 3168 C CA . GLY B 1 180 ? 28.418 -11.775 28.764 1.00 7.36 160 GLY B CA 1
ATOM 3169 C C . GLY B 1 180 ? 28.992 -11.633 27.370 1.00 7.13 160 GLY B C 1
ATOM 3170 O O . GLY B 1 180 ? 28.285 -11.282 26.400 1.00 6.83 160 GLY B O 1
ATOM 3171 N N . VAL B 1 181 ? 30.291 -11.919 27.265 1.00 6.91 161 VAL B N 1
ATOM 3172 C CA . VAL B 1 181 ? 30.971 -11.836 25.974 1.00 6.85 161 VAL B CA 1
ATOM 3173 C C . VAL B 1 181 ? 30.363 -12.877 25.033 1.00 6.71 161 VAL B C 1
ATOM 3174 O O . VAL B 1 181 ? 30.069 -12.565 23.870 1.00 6.71 161 VAL B O 1
ATOM 3178 N N . ALA B 1 182 ? 30.148 -14.105 25.524 1.00 6.62 162 ALA B N 1
ATOM 3179 C CA . ALA B 1 182 ? 29.538 -15.157 24.699 1.00 6.63 162 ALA B CA 1
ATOM 3180 C C . ALA B 1 182 ? 28.120 -14.806 24.224 1.00 6.67 162 ALA B C 1
ATOM 3181 O O . ALA B 1 182 ? 27.756 -15.076 23.061 1.00 6.67 162 ALA B O 1
ATOM 3183 N N . LYS B 1 183 ? 27.347 -14.155 25.092 1.00 6.48 163 LYS B N 1
ATOM 3184 C CA . LYS B 1 183 ? 26.010 -13.707 24.713 1.00 6.50 163 LYS B CA 1
ATOM 3185 C C . LYS B 1 183 ? 26.058 -12.592 23.669 1.00 6.32 163 LYS B C 1
ATOM 3186 O O . LYS B 1 183 ? 25.190 -12.533 22.796 1.00 6.25 163 LYS B O 1
ATOM 3192 N N . ALA B 1 184 ? 27.044 -11.694 23.753 1.00 6.11 164 ALA B N 1
ATOM 3193 C CA . ALA B 1 184 ? 27.199 -10.714 22.677 1.00 6.25 164 ALA B CA 1
ATOM 3194 C C . ALA B 1 184 ? 27.460 -11.432 21.355 1.00 6.00 164 ALA B C 1
ATOM 3195 O O . ALA B 1 184 ? 26.921 -11.044 20.308 1.00 5.63 164 ALA B O 1
ATOM 3197 N N . SER B 1 185 ? 28.310 -12.459 21.401 1.00 6.01 165 SER B N 1
ATOM 3198 C CA . SER B 1 185 ? 28.589 -13.266 20.190 1.00 6.43 165 SER B CA 1
ATOM 3199 C C . SER B 1 185 ? 27.301 -13.949 19.687 1.00 6.33 165 SER B C 1
ATOM 3200 O O . SER B 1 185 ? 26.981 -13.938 18.473 1.00 6.45 165 SER B O 1
ATOM 3203 N N . LEU B 1 186 ? 26.535 -14.516 20.625 1.00 6.23 166 LEU B N 1
ATOM 3204 C CA . LEU B 1 186 ? 25.227 -15.100 20.283 1.00 6.46 166 LEU B CA 1
ATOM 3205 C C . LEU B 1 186 ? 24.260 -14.109 19.618 1.00 6.55 166 LEU B C 1
ATOM 3206 O O . LEU B 1 186 ? 23.643 -14.427 18.571 1.00 6.68 166 LEU B O 1
ATOM 3211 N N . GLU B 1 187 ? 24.137 -12.905 20.184 1.00 7.00 167 GLU B N 1
ATOM 3212 C CA . GLU B 1 187 ? 23.220 -11.912 19.571 1.00 7.10 167 GLU B CA 1
ATOM 3213 C C . GLU B 1 187 ? 23.632 -11.527 18.137 1.00 6.95 167 GLU B C 1
ATOM 3214 O O . GLU B 1 187 ? 22.768 -11.414 17.261 1.00 6.47 167 GLU B O 1
ATOM 3220 N N . ALA B 1 188 ? 24.936 -11.358 17.895 1.00 6.41 168 ALA B N 1
ATOM 3221 C CA . ALA B 1 188 ? 25.424 -11.147 16.513 1.00 6.52 168 ALA B CA 1
ATOM 3222 C C . ALA B 1 188 ? 25.134 -12.351 15.637 1.00 6.29 168 ALA B C 1
ATOM 3223 O O . ALA B 1 188 ? 24.794 -12.196 14.461 1.00 6.32 168 ALA B O 1
ATOM 3225 N N . THR B 1 189 ? 25.306 -13.546 16.199 1.00 6.30 169 THR B N 1
ATOM 3226 C CA . THR B 1 189 ? 25.049 -14.800 15.454 1.00 6.28 169 THR B CA 1
ATOM 3227 C C . THR B 1 189 ? 23.577 -14.840 15.037 1.00 6.37 169 THR B C 1
ATOM 3228 O O . THR B 1 189 ? 23.250 -15.176 13.879 1.00 6.31 169 THR B O 1
ATOM 3232 N N . VAL B 1 190 ? 22.700 -14.419 15.945 1.00 6.36 170 VAL B N 1
ATOM 3233 C CA . VAL B 1 190 ? 21.249 -14.316 15.642 1.00 6.48 170 VAL B CA 1
ATOM 3234 C C . VAL B 1 190 ? 20.988 -13.360 14.456 1.00 6.57 170 VAL B C 1
ATOM 3235 O O . VAL B 1 190 ? 20.248 -13.699 13.517 1.00 6.53 170 VAL B O 1
ATOM 3239 N N . ARG B 1 191 ? 21.601 -12.169 14.481 1.00 6.59 171 ARG B N 1
ATOM 3240 C CA . ARG B 1 191 ? 21.444 -11.236 13.338 1.00 6.66 171 ARG B CA 1
ATOM 3241 C C . ARG B 1 191 ? 21.976 -11.785 12.019 1.00 6.59 171 ARG B C 1
ATOM 3242 O O . ARG B 1 191 ? 21.298 -11.680 10.986 1.00 6.62 171 ARG B O 1
ATOM 3250 N N . TYR B 1 192 ? 23.193 -12.335 12.025 1.00 6.43 172 TYR B N 1
ATOM 3251 C CA . TYR B 1 192 ? 23.760 -12.914 10.780 1.00 6.28 172 TYR B CA 1
ATOM 3252 C C . TYR B 1 192 ? 22.961 -14.132 10.303 1.00 6.04 172 TYR B C 1
ATOM 3253 O O . TYR B 1 192 ? 22.840 -14.373 9.109 1.00 5.94 172 TYR B O 1
ATOM 3262 N N . THR B 1 193 ? 22.402 -14.887 11.244 1.00 5.95 173 THR B N 1
ATOM 3263 C CA . THR B 1 193 ? 21.531 -16.020 10.908 1.00 5.95 173 THR B CA 1
ATOM 3264 C C . THR B 1 193 ? 20.208 -15.541 10.323 1.00 6.16 173 THR B C 1
ATOM 3265 O O . THR B 1 193 ? 19.729 -16.111 9.339 1.00 6.11 173 THR B O 1
ATOM 3269 N N . ALA B 1 194 ? 19.638 -14.473 10.896 1.00 6.18 174 ALA B N 1
ATOM 3270 C CA . ALA B 1 194 ? 18.435 -13.863 10.325 1.00 6.14 174 ALA B CA 1
ATOM 3271 C C . ALA B 1 194 ? 18.668 -13.465 8.863 1.00 6.18 174 ALA B C 1
ATOM 3272 O O . ALA B 1 194 ? 17.814 -13.736 8.009 1.00 6.47 174 ALA B O 1
ATOM 3274 N N . LEU B 1 195 ? 19.800 -12.809 8.589 1.00 6.28 175 LEU B N 1
ATOM 3275 C CA . LEU B 1 195 ? 20.188 -12.442 7.214 1.00 6.57 175 LEU B CA 1
ATOM 3276 C C . LEU B 1 195 ? 20.349 -13.683 6.340 1.00 6.96 175 LEU B C 1
ATOM 3277 O O . LEU B 1 195 ? 19.811 -13.747 5.200 1.00 7.35 175 LEU B O 1
ATOM 3282 N N . ALA B 1 196 ? 21.079 -14.671 6.853 1.00 7.13 176 ALA B N 1
ATOM 3283 C CA . ALA B 1 196 ? 21.379 -15.887 6.077 1.00 7.67 176 ALA B CA 1
ATOM 3284 C C . ALA B 1 196 ? 20.152 -16.729 5.734 1.00 8.26 176 ALA B C 1
ATOM 3285 O O . ALA B 1 196 ? 20.135 -17.375 4.680 1.00 9.06 176 ALA B O 1
ATOM 3287 N N . LEU B 1 197 ? 19.164 -16.761 6.628 1.00 8.11 177 LEU B N 1
ATOM 3288 C CA . LEU B 1 197 ? 18.038 -17.685 6.469 1.00 8.68 177 LEU B CA 1
ATOM 3289 C C . LEU B 1 197 ? 16.757 -17.029 5.966 1.00 8.85 177 LEU B C 1
ATOM 3290 O O . LEU B 1 197 ? 15.788 -17.733 5.627 1.00 8.75 177 LEU B O 1
ATOM 3295 N N . GLY B 1 198 ? 16.772 -15.696 5.876 1.00 9.41 178 GLY B N 1
ATOM 3296 C CA . GLY B 1 198 ? 15.554 -14.927 5.560 1.00 10.68 178 GLY B CA 1
ATOM 3297 C C . GLY B 1 198 ? 15.049 -15.207 4.149 1.00 11.42 178 GLY B C 1
ATOM 3298 O O . GLY B 1 198 ? 13.845 -15.200 3.902 1.00 10.98 178 GLY B O 1
ATOM 3299 N N . GLU B 1 199 ? 15.970 -15.473 3.236 1.00 12.97 179 GLU B N 1
ATOM 3300 C CA . GLU B 1 199 ? 15.614 -15.874 1.873 1.00 15.64 179 GLU B CA 1
ATOM 3301 C C . GLU B 1 199 ? 14.713 -17.145 1.825 1.00 15.20 179 GLU B C 1
ATOM 3302 O O . GLU B 1 199 ? 13.944 -17.335 0.869 1.00 14.40 179 GLU B O 1
ATOM 3308 N N . ASP B 1 200 ? 14.800 -17.984 2.862 1.00 14.46 180 ASP B N 1
ATOM 3309 C CA . ASP B 1 200 ? 14.024 -19.241 2.977 1.00 15.04 180 ASP B CA 1
ATOM 3310 C C . ASP B 1 200 ? 12.767 -19.073 3.838 1.00 13.72 180 ASP B C 1
ATOM 3311 O O . ASP B 1 200 ? 12.077 -20.051 4.139 1.00 13.25 180 ASP B O 1
ATOM 3316 N N . GLY B 1 201 ? 12.482 -17.820 4.199 1.00 12.16 181 GLY B N 1
ATOM 3317 C CA . GLY B 1 201 ? 11.292 -17.439 4.965 1.00 11.27 181 GLY B CA 1
ATOM 3318 C C . GLY B 1 201 ? 11.440 -17.740 6.439 1.00 10.12 181 GLY B C 1
ATOM 3319 O O . GLY B 1 201 ? 10.456 -17.755 7.171 1.00 10.78 181 GLY B O 1
ATOM 3320 N N . ILE B 1 202 ? 12.664 -18.005 6.877 1.00 9.37 182 ILE B N 1
ATOM 3321 C CA . ILE B 1 202 ? 12.900 -18.370 8.292 1.00 8.79 182 ILE B CA 1
ATOM 3322 C C . ILE B 1 202 ? 13.192 -17.088 9.075 1.00 8.39 182 ILE B C 1
ATOM 3323 O O . ILE B 1 202 ? 14.116 -16.368 8.717 1.00 8.29 182 ILE B O 1
ATOM 3328 N N . LYS B 1 203 ? 12.404 -16.814 10.121 1.00 7.87 183 LYS B N 1
ATOM 3329 C CA . LYS B 1 203 ? 12.649 -15.646 10.997 1.00 7.65 183 LYS B CA 1
ATOM 3330 C C . LYS B 1 203 ? 13.448 -16.089 12.226 1.00 7.37 183 LYS B C 1
ATOM 3331 O O . LYS B 1 203 ? 13.305 -17.222 12.708 1.00 7.29 183 LYS B O 1
ATOM 3337 N N . VAL B 1 204 ? 14.283 -15.200 12.742 1.00 6.98 184 VAL B N 1
ATOM 3338 C CA . VAL B 1 204 ? 15.338 -15.607 13.673 1.00 6.74 184 VAL B CA 1
ATOM 3339 C C . VAL B 1 204 ? 15.484 -14.510 14.715 1.00 6.63 184 VAL B C 1
ATOM 3340 O O . VAL B 1 204 ? 15.919 -13.404 14.382 1.00 6.60 184 VAL B O 1
ATOM 3344 N N . ASN B 1 205 ? 15.122 -14.810 15.967 1.00 6.54 185 ASN B N 1
ATOM 3345 C CA . ASN B 1 205 ? 15.042 -13.781 17.009 1.00 6.72 185 ASN B CA 1
ATOM 3346 C C . ASN B 1 205 ? 15.627 -14.268 18.318 1.00 6.78 185 ASN B C 1
ATOM 3347 O O . ASN B 1 205 ? 16.004 -15.432 18.419 1.00 7.07 185 ASN B O 1
ATOM 3352 N N . ALA B 1 206 ? 15.764 -13.355 19.280 1.00 6.82 186 ALA B N 1
ATOM 3353 C CA . ALA B 1 206 ? 16.218 -13.698 20.628 1.00 6.74 186 ALA B CA 1
ATOM 3354 C C . ALA B 1 206 ? 15.291 -13.080 21.655 1.00 6.68 186 ALA B C 1
ATOM 3355 O O . ALA B 1 206 ? 14.673 -12.021 21.413 1.00 7.01 186 ALA B O 1
ATOM 3357 N N . VAL B 1 207 ? 15.201 -13.746 22.799 1.00 6.49 187 VAL B N 1
ATOM 3358 C CA . VAL B 1 207 ? 14.487 -13.225 23.956 1.00 6.69 187 VAL B CA 1
ATOM 3359 C C . VAL B 1 207 ? 15.540 -13.030 25.041 1.00 6.68 187 VAL B C 1
ATOM 3360 O O . VAL B 1 207 ? 16.272 -13.981 25.396 1.00 6.44 187 VAL B O 1
ATOM 3364 N N . SER B 1 208 ? 15.642 -11.793 25.524 1.00 6.47 188 SER B N 1
ATOM 3365 C CA . SER B 1 208 ? 16.584 -11.472 26.568 1.00 6.75 188 SER B CA 1
ATOM 3366 C C . SER B 1 208 ? 15.817 -11.514 27.875 1.00 6.84 188 SER B C 1
ATOM 3367 O O . SER B 1 208 ? 15.077 -10.586 28.166 1.00 6.87 188 SER B O 1
ATOM 3370 N N . ALA B 1 209 ? 15.983 -12.599 28.641 1.00 7.00 189 ALA B N 1
ATOM 3371 C CA . ALA B 1 209 ? 15.193 -12.825 29.847 1.00 7.35 189 ALA B CA 1
ATOM 3372 C C . ALA B 1 209 ? 15.838 -12.121 31.033 1.00 7.64 189 ALA B C 1
ATOM 3373 O O . ALA B 1 209 ? 17.064 -12.019 31.102 1.00 7.60 189 ALA B O 1
ATOM 3375 N N . GLY B 1 210 ? 15.030 -11.606 31.942 1.00 8.05 190 GLY B N 1
ATOM 3376 C CA . GLY B 1 210 ? 15.595 -11.189 33.247 1.00 9.04 190 GLY B CA 1
ATOM 3377 C C . GLY B 1 210 ? 16.060 -12.435 34.016 1.00 9.71 190 GLY B C 1
ATOM 3378 O O . GLY B 1 210 ? 15.782 -13.555 33.605 1.00 9.29 190 GLY B O 1
ATOM 3379 N N . PRO B 1 211 ? 16.779 -12.253 35.144 1.00 10.12 191 PRO B N 1
ATOM 3380 C CA . PRO B 1 211 ? 17.268 -13.429 35.879 1.00 10.52 191 PRO B CA 1
ATOM 3381 C C . PRO B 1 211 ? 16.143 -14.297 36.431 1.00 10.38 191 PRO B C 1
ATOM 3382 O O . PRO B 1 211 ? 15.120 -13.786 36.886 1.00 10.56 191 PRO B O 1
ATOM 3386 N N . ILE B 1 212 ? 16.345 -15.604 36.369 1.00 10.66 192 ILE B N 1
ATOM 3387 C CA . ILE B 1 212 ? 15.366 -16.582 36.857 1.00 11.61 192 ILE B CA 1
ATOM 3388 C C . ILE B 1 212 ? 16.170 -17.681 37.576 1.00 12.07 192 ILE B C 1
ATOM 3389 O O . ILE B 1 212 ? 17.219 -18.100 37.088 1.00 11.64 192 ILE B O 1
ATOM 3394 N N . LYS B 1 213 ? 15.691 -18.112 38.742 1.00 13.72 193 LYS B N 1
ATOM 3395 C CA . LYS B 1 213 ? 16.402 -19.099 39.562 1.00 16.31 193 LYS B CA 1
ATOM 3396 C C . LYS B 1 213 ? 16.240 -20.505 38.993 1.00 16.43 193 LYS B C 1
ATOM 3397 O O . LYS B 1 213 ? 15.356 -21.263 39.404 1.00 17.60 193 LYS B O 1
ATOM 3403 N N . THR B 1 214 ? 17.100 -20.832 38.036 1.00 15.06 194 THR B N 1
ATOM 3404 C CA . THR B 1 214 ? 17.087 -22.127 37.384 1.00 14.81 194 THR B CA 1
ATOM 3405 C C . THR B 1 214 ? 18.350 -22.838 37.837 1.00 15.47 194 THR B C 1
ATOM 3406 O O . THR B 1 214 ? 19.098 -22.321 38.673 1.00 15.96 194 THR B O 1
ATOM 3410 N N . LEU B 1 215 ? 18.623 -24.005 37.267 1.00 15.89 195 LEU B N 1
ATOM 3411 C CA . LEU B 1 215 ? 19.867 -24.710 37.579 1.00 16.81 195 LEU B CA 1
ATOM 3412 C C . LEU B 1 215 ? 21.130 -23.927 37.189 1.00 18.36 195 LEU B C 1
ATOM 3413 O O . LEU B 1 215 ? 22.161 -24.013 37.868 1.00 18.15 195 LEU B O 1
ATOM 3418 N N . ALA B 1 216 ? 21.031 -23.127 36.136 1.00 20.13 196 ALA B N 1
ATOM 3419 C CA . ALA B 1 216 ? 22.088 -22.184 35.772 1.00 22.63 196 ALA B CA 1
ATOM 3420 C C . ALA B 1 216 ? 22.470 -21.230 36.921 1.00 24.50 196 ALA B C 1
ATOM 3421 O O . ALA B 1 216 ? 23.641 -20.863 37.063 1.00 25.86 196 ALA B O 1
ATOM 3423 N N . ALA B 1 217 ? 21.492 -20.852 37.740 1.00 26.75 197 ALA B N 1
ATOM 3424 C CA . ALA B 1 217 ? 21.715 -19.989 38.911 1.00 29.86 197 ALA B CA 1
ATOM 3425 C C . ALA B 1 217 ? 22.453 -20.656 40.057 1.00 32.74 197 ALA B C 1
ATOM 3426 O O . ALA B 1 217 ? 23.076 -19.983 40.892 1.00 34.12 197 ALA B O 1
ATOM 3428 N N . SER B 1 218 ? 22.381 -21.979 40.119 1.00 34.25 198 SER B N 1
ATOM 3429 C CA . SER B 1 218 ? 22.824 -22.682 41.318 1.00 35.82 198 SER B CA 1
ATOM 3430 C C . SER B 1 218 ? 24.330 -22.563 41.602 1.00 37.59 198 SER B C 1
ATOM 3431 O O . SER B 1 218 ? 24.759 -22.714 42.748 1.00 37.98 198 SER B O 1
ATOM 3434 N N . GLY B 1 219 ? 25.129 -22.256 40.582 1.00 35.67 199 GLY B N 1
ATOM 3435 C CA . GLY B 1 219 ? 26.551 -21.993 40.807 1.00 36.95 199 GLY B CA 1
ATOM 3436 C C . GLY B 1 219 ? 26.865 -20.615 41.395 1.00 36.84 199 GLY B C 1
ATOM 3437 O O . GLY B 1 219 ? 27.970 -20.376 41.889 1.00 37.32 199 GLY B O 1
ATOM 3438 N N . ILE B 1 220 ? 25.884 -19.714 41.361 1.00 35.34 200 ILE B N 1
ATOM 3439 C CA . ILE B 1 220 ? 26.135 -18.291 41.581 1.00 31.86 200 ILE B CA 1
ATOM 3440 C C . ILE B 1 220 ? 25.774 -17.877 43.011 1.00 31.41 200 ILE B C 1
ATOM 3441 O O . ILE B 1 220 ? 24.603 -17.842 43.385 1.00 29.27 200 ILE B O 1
ATOM 3446 N N . SER B 1 221 ? 26.793 -17.562 43.805 1.00 31.34 201 SER B N 1
ATOM 3447 C CA . SER B 1 221 ? 26.622 -17.317 45.247 1.00 32.74 201 SER B CA 1
ATOM 3448 C C . SER B 1 221 ? 25.547 -16.276 45.653 1.00 32.34 201 SER B C 1
ATOM 3449 O O . SER B 1 221 ? 24.690 -16.561 46.503 1.00 31.24 201 SER B O 1
ATOM 3452 N N . ASN B 1 222 ? 25.576 -15.077 45.078 1.00 30.23 202 ASN B N 1
ATOM 3453 C CA . ASN B 1 222 ? 24.570 -14.075 45.491 1.00 30.96 202 ASN B CA 1
ATOM 3454 C C . ASN B 1 222 ? 23.423 -13.901 44.495 1.00 27.30 202 ASN B C 1
ATOM 3455 O O . ASN B 1 222 ? 22.926 -12.784 44.273 1.00 27.50 202 ASN B O 1
ATOM 3460 N N . PHE B 1 223 ? 23.001 -15.011 43.888 1.00 24.18 203 PHE B N 1
ATOM 3461 C CA . PHE B 1 223 ? 22.007 -14.929 42.819 1.00 19.97 203 PHE B CA 1
ATOM 3462 C C . PHE B 1 223 ? 20.719 -14.288 43.281 1.00 18.73 203 PHE B C 1
ATOM 3463 O O . PHE B 1 223 ? 20.133 -13.475 42.568 1.00 18.23 203 PHE B O 1
ATOM 3471 N N . LYS B 1 224 ? 20.264 -14.683 44.468 1.00 18.33 204 LYS B N 1
ATOM 3472 C CA A LYS B 1 224 ? 19.022 -14.184 45.042 0.50 19.14 204 LYS B CA 1
ATOM 3473 C CA B LYS B 1 224 ? 19.008 -14.178 44.992 0.50 18.91 204 LYS B CA 1
ATOM 3474 C C . LYS B 1 224 ? 19.081 -12.663 45.125 1.00 18.84 204 LYS B C 1
ATOM 3475 O O . LYS B 1 224 ? 18.052 -11.982 45.052 1.00 19.29 204 LYS B O 1
ATOM 3486 N N . LYS B 1 225 ? 20.301 -12.141 45.286 1.00 18.34 205 LYS B N 1
ATOM 3487 C CA . LYS B 1 225 ? 20.510 -10.693 45.417 1.00 19.62 205 LYS B CA 1
ATOM 3488 C C . LYS B 1 225 ? 20.347 -9.971 44.081 1.00 18.31 205 LYS B C 1
ATOM 3489 O O . LYS B 1 225 ? 19.877 -8.828 44.037 1.00 18.38 205 LYS B O 1
ATOM 3495 N N . MET B 1 226 ? 20.733 -10.637 42.998 1.00 17.55 206 MET B N 1
ATOM 3496 C CA . MET B 1 226 ? 20.459 -10.139 41.649 1.00 17.75 206 MET B CA 1
ATOM 3497 C C . MET B 1 226 ? 18.957 -10.081 41.363 1.00 16.39 206 MET B C 1
ATOM 3498 O O . MET B 1 226 ? 18.469 -9.110 40.789 1.00 14.96 206 MET B O 1
ATOM 3503 N N . LEU B 1 227 ? 18.241 -11.143 41.740 1.00 15.00 207 LEU B N 1
ATOM 3504 C CA . LEU B 1 227 ? 16.784 -11.144 41.767 1.00 14.72 207 LEU B CA 1
ATOM 3505 C C . LEU B 1 227 ? 16.208 -9.978 42.570 1.00 14.41 207 LEU B C 1
ATOM 3506 O O . LEU B 1 227 ? 15.300 -9.268 42.102 1.00 13.48 207 LEU B O 1
ATOM 3511 N N . ASP B 1 228 ? 16.710 -9.785 43.797 1.00 13.89 208 ASP B N 1
ATOM 3512 C CA . ASP B 1 228 ? 16.215 -8.701 44.646 1.00 13.73 208 ASP B CA 1
ATOM 3513 C C . ASP B 1 228 ? 16.416 -7.345 43.959 1.00 12.83 208 ASP B C 1
ATOM 3514 O O . ASP B 1 228 ? 15.531 -6.485 43.969 1.00 12.96 208 ASP B O 1
ATOM 3519 N N . TYR B 1 229 ? 17.581 -7.145 43.361 1.00 11.65 209 TYR B N 1
ATOM 3520 C CA . TYR B 1 229 ? 17.840 -5.879 42.683 1.00 11.34 209 TYR B CA 1
ATOM 3521 C C . TYR B 1 229 ? 16.875 -5.692 41.520 1.00 11.13 209 TYR B C 1
ATOM 3522 O O . TYR B 1 229 ? 16.261 -4.635 41.376 1.00 10.39 209 TYR B O 1
ATOM 3531 N N . ASN B 1 230 ? 16.737 -6.734 40.700 1.00 11.50 210 ASN B N 1
ATOM 3532 C CA . ASN B 1 230 ? 15.818 -6.667 39.563 1.00 11.63 210 ASN B CA 1
ATOM 3533 C C . ASN B 1 230 ? 14.397 -6.292 39.965 1.00 11.55 210 ASN B C 1
ATOM 3534 O O . ASN B 1 230 ? 13.781 -5.429 39.335 1.00 11.07 210 ASN B O 1
ATOM 3539 N N . ALA B 1 231 ? 13.891 -6.899 41.037 1.00 11.30 211 ALA B N 1
ATOM 3540 C CA . ALA B 1 231 ? 12.524 -6.627 41.501 1.00 11.37 211 ALA B CA 1
ATOM 3541 C C . ALA B 1 231 ? 12.405 -5.193 42.029 1.00 12.12 211 ALA B C 1
ATOM 3542 O O . ALA B 1 231 ? 11.334 -4.594 41.971 1.00 11.86 211 ALA B O 1
ATOM 3544 N N . MET B 1 232 ? 13.502 -4.648 42.554 1.00 11.78 212 MET B N 1
ATOM 3545 C CA . MET B 1 232 ? 13.465 -3.292 43.100 1.00 12.14 212 MET B CA 1
ATOM 3546 C C . MET B 1 232 ? 13.529 -2.228 42.015 1.00 12.02 212 MET B C 1
ATOM 3547 O O . MET B 1 232 ? 12.810 -1.217 42.096 1.00 12.70 212 MET B O 1
ATOM 3554 N N . VAL B 1 233 ? 14.423 -2.421 41.047 1.00 10.76 213 VAL B N 1
ATOM 3555 C CA . VAL B 1 233 ? 14.766 -1.356 40.098 1.00 10.86 213 VAL B CA 1
ATOM 3556 C C . VAL B 1 233 ? 13.879 -1.402 38.835 1.00 10.44 213 VAL B C 1
ATOM 3557 O O . VAL B 1 233 ? 13.674 -0.376 38.174 1.00 9.55 213 VAL B O 1
ATOM 3561 N N . SER B 1 234 ? 13.319 -2.573 38.524 1.00 10.24 214 SER B N 1
ATOM 3562 C CA . SER B 1 234 ? 12.522 -2.677 37.272 1.00 10.27 214 SER B CA 1
ATOM 3563 C C . SER B 1 234 ? 11.198 -1.883 37.374 1.00 10.46 214 SER B C 1
ATOM 3564 O O . SER B 1 234 ? 10.602 -1.832 38.451 1.00 10.50 214 SER B O 1
ATOM 3568 N N . PRO B 1 235 ? 10.722 -1.286 36.251 1.00 10.23 215 PRO B N 1
ATOM 3569 C CA . PRO B 1 235 ? 9.476 -0.552 36.258 1.00 10.50 215 PRO B CA 1
ATOM 3570 C C . PRO B 1 235 ? 8.329 -1.353 36.869 1.00 11.17 215 PRO B C 1
ATOM 3571 O O . PRO B 1 235 ? 7.529 -0.789 37.612 1.00 11.14 215 PRO B O 1
ATOM 3575 N N . LEU B 1 236 ? 8.248 -2.643 36.545 1.00 10.94 216 LEU B N 1
ATOM 3576 C CA . LEU B 1 236 ? 7.116 -3.465 36.971 1.00 12.34 216 LEU B CA 1
ATOM 3577 C C . LEU B 1 236 ? 7.284 -4.047 38.386 1.00 14.15 216 LEU B C 1
ATOM 3578 O O . LEU B 1 236 ? 6.372 -4.701 38.923 1.00 15.70 216 LEU B O 1
ATOM 3583 N N . LYS B 1 237 ? 8.428 -3.778 38.998 1.00 15.08 217 LYS B N 1
ATOM 3584 C CA . LYS B 1 237 ? 8.667 -4.116 40.428 1.00 15.98 217 LYS B CA 1
ATOM 3585 C C . LYS B 1 237 ? 8.424 -5.595 40.717 1.00 16.32 217 LYS B C 1
ATOM 3586 O O . LYS B 1 237 ? 7.815 -5.954 41.720 1.00 16.27 217 LYS B O 1
ATOM 3592 N N . LYS B 1 238 ? 8.910 -6.455 39.826 1.00 16.50 218 LYS B N 1
ATOM 3593 C CA . LYS B 1 238 ? 8.806 -7.888 40.009 1.00 17.19 218 LYS B CA 1
ATOM 3594 C C . LYS B 1 238 ? 9.943 -8.602 39.277 1.00 16.47 218 LYS B C 1
ATOM 3595 O O . LYS B 1 238 ? 10.697 -7.992 38.515 1.00 16.52 218 LYS B O 1
ATOM 3601 N N . ASN B 1 239 ? 10.058 -9.895 39.521 1.00 15.19 219 ASN B N 1
ATOM 3602 C CA . ASN B 1 239 ? 10.915 -10.754 38.737 1.00 15.26 219 ASN B CA 1
ATOM 3603 C C . ASN B 1 239 ? 10.043 -11.477 37.710 1.00 14.66 219 ASN B C 1
ATOM 3604 O O . ASN B 1 239 ? 8.897 -11.807 38.014 1.00 14.84 219 ASN B O 1
ATOM 3609 N N . VAL B 1 240 ? 10.579 -11.742 36.517 1.00 13.16 220 VAL B N 1
ATOM 3610 C CA . VAL B 1 240 ? 9.833 -12.477 35.513 1.00 12.63 220 VAL B CA 1
ATOM 3611 C C . VAL B 1 240 ? 9.825 -13.970 35.839 1.00 12.90 220 VAL B C 1
ATOM 3612 O O . VAL B 1 240 ? 10.599 -14.445 36.674 1.00 13.37 220 VAL B O 1
ATOM 3616 N N . ASP B 1 241 ? 8.951 -14.709 35.175 1.00 13.02 221 ASP B N 1
ATOM 3617 C CA . ASP B 1 241 ? 8.922 -16.151 35.354 1.00 13.06 221 ASP B CA 1
ATOM 3618 C C . ASP B 1 241 ? 9.016 -16.878 34.023 1.00 12.18 221 ASP B C 1
ATOM 3619 O O . ASP B 1 241 ? 8.948 -16.257 32.961 1.00 11.72 221 ASP B O 1
ATOM 3624 N N . ILE B 1 242 ? 9.172 -18.196 34.079 1.00 11.12 222 ILE B N 1
ATOM 3625 C CA . ILE B 1 242 ? 9.414 -18.958 32.855 1.00 10.49 222 ILE B CA 1
ATOM 3626 C C . ILE B 1 242 ? 8.226 -18.933 31.906 1.00 10.38 222 ILE B C 1
ATOM 3627 O O . ILE B 1 242 ? 8.403 -19.145 30.702 1.00 10.23 222 ILE B O 1
ATOM 3632 N N . MET B 1 243 ? 7.029 -18.671 32.431 1.00 10.66 223 MET B N 1
ATOM 3633 C CA . MET B 1 243 ? 5.830 -18.557 31.568 1.00 11.39 223 MET B CA 1
ATOM 3634 C C . MET B 1 243 ? 5.813 -17.246 30.796 1.00 10.61 223 MET B C 1
ATOM 3635 O O . MET B 1 243 ? 5.488 -17.235 29.614 1.00 10.20 223 MET B O 1
ATOM 3640 N N . GLU B 1 244 ? 6.178 -16.139 31.448 1.00 10.65 224 GLU B N 1
ATOM 3641 C CA . GLU B 1 244 ? 6.310 -14.868 30.721 1.00 10.33 224 GLU B CA 1
ATOM 3642 C C . GLU B 1 244 ? 7.338 -15.023 29.594 1.00 9.65 224 GLU B C 1
ATOM 3643 O O . GLU B 1 244 ? 7.112 -14.570 28.448 1.00 9.38 224 GLU B O 1
ATOM 3649 N N . VAL B 1 245 ? 8.451 -15.677 29.907 1.00 8.78 225 VAL B N 1
ATOM 3650 C CA . VAL B 1 245 ? 9.486 -15.925 28.887 1.00 8.54 225 VAL B CA 1
ATOM 3651 C C . VAL B 1 245 ? 8.972 -16.899 27.822 1.00 8.30 225 VAL B C 1
ATOM 3652 O O . VAL B 1 245 ? 9.075 -16.620 26.616 1.00 8.05 225 VAL B O 1
ATOM 3656 N N . GLY B 1 246 ? 8.405 -18.019 28.264 1.00 8.17 226 GLY B N 1
ATOM 3657 C CA . GLY B 1 246 ? 7.868 -19.047 27.356 1.00 8.15 226 GLY B CA 1
ATOM 3658 C C . GLY B 1 246 ? 6.798 -18.546 26.406 1.00 8.21 226 GLY B C 1
ATOM 3659 O O . GLY B 1 246 ? 6.810 -18.863 25.192 1.00 7.92 226 GLY B O 1
ATOM 3660 N N . ASN B 1 247 ? 5.890 -17.725 26.928 1.00 8.34 227 ASN B N 1
ATOM 3661 C CA . ASN B 1 247 ? 4.811 -17.184 26.085 1.00 8.52 227 ASN B CA 1
ATOM 3662 C C . ASN B 1 247 ? 5.367 -16.286 24.985 1.00 8.48 227 ASN B C 1
ATOM 3663 O O . ASN B 1 247 ? 4.876 -16.283 23.853 1.00 8.27 227 ASN B O 1
ATOM 3668 N N . THR B 1 248 ? 6.413 -15.529 25.319 1.00 8.32 228 THR B N 1
ATOM 3669 C CA . THR B 1 248 ? 7.061 -14.674 24.306 1.00 7.95 228 THR B CA 1
ATOM 3670 C C . THR B 1 248 ? 7.778 -15.505 23.246 1.00 7.71 228 THR B C 1
ATOM 3671 O O . THR B 1 248 ? 7.654 -15.216 22.038 1.00 7.71 228 THR B O 1
ATOM 3675 N N . VAL B 1 249 ? 8.528 -16.534 23.677 1.00 7.50 229 VAL B N 1
ATOM 3676 C CA . VAL B 1 249 ? 9.176 -17.445 22.727 1.00 7.63 229 VAL B CA 1
ATOM 3677 C C . VAL B 1 249 ? 8.106 -18.093 21.831 1.00 7.66 229 VAL B C 1
ATOM 3678 O O . VAL B 1 249 ? 8.267 -18.156 20.597 1.00 7.61 229 VAL B O 1
ATOM 3682 N N . ALA B 1 250 ? 7.002 -18.526 22.441 1.00 7.70 230 ALA B N 1
ATOM 3683 C CA . ALA B 1 250 ? 5.889 -19.116 21.653 1.00 7.98 230 ALA B CA 1
ATOM 3684 C C . ALA B 1 250 ? 5.358 -18.149 20.607 1.00 8.12 230 ALA B C 1
ATOM 3685 O O . ALA B 1 250 ? 5.195 -18.518 19.431 1.00 8.16 230 ALA B O 1
ATOM 3687 N N . PHE B 1 251 ? 5.098 -16.908 21.014 1.00 8.23 231 PHE B N 1
ATOM 3688 C CA . PHE B 1 251 ? 4.648 -15.882 20.058 1.00 8.41 231 PHE B CA 1
ATOM 3689 C C . PHE B 1 251 ? 5.630 -15.724 18.887 1.00 8.36 231 PHE B C 1
ATOM 3690 O O . PHE B 1 251 ? 5.224 -15.620 17.717 1.00 8.00 231 PHE B O 1
ATOM 3698 N N . LEU B 1 252 ? 6.927 -15.715 19.199 1.00 8.03 232 LEU B N 1
ATOM 3699 C CA . LEU B 1 252 ? 7.965 -15.572 18.159 1.00 8.21 232 LEU B CA 1
ATOM 3700 C C . LEU B 1 252 ? 8.129 -16.766 17.221 1.00 8.32 232 LEU B C 1
ATOM 3701 O O . LEU B 1 252 ? 8.856 -16.670 16.243 1.00 8.66 232 LEU B O 1
ATOM 3706 N N . CYS B 1 253 ? 7.430 -17.870 17.487 1.00 8.41 233 CYS B N 1
ATOM 3707 C CA . CYS B 1 253 ? 7.390 -18.975 16.531 1.00 8.82 233 CYS B CA 1
ATOM 3708 C C . CYS B 1 253 ? 6.036 -19.086 15.835 1.00 9.16 233 CYS B C 1
ATOM 3709 O O . CYS B 1 253 ? 5.760 -20.112 15.191 1.00 9.61 233 CYS B O 1
ATOM 3712 N N . SER B 1 254 ? 5.190 -18.059 15.955 1.00 8.99 234 SER B N 1
ATOM 3713 C CA . SER B 1 254 ? 3.832 -18.114 15.378 1.00 9.13 234 SER B CA 1
ATOM 3714 C C . SER B 1 254 ? 3.738 -17.320 14.084 1.00 9.84 234 SER B C 1
ATOM 3715 O O . SER B 1 254 ? 4.619 -16.485 13.775 1.00 9.37 234 SER B O 1
ATOM 3718 N N . ASP B 1 255 ? 2.673 -17.569 13.322 1.00 10.52 235 ASP B N 1
ATOM 3719 C CA . ASP B 1 255 ? 2.447 -16.798 12.096 1.00 11.70 235 ASP B CA 1
ATOM 3720 C C . ASP B 1 255 ? 2.151 -15.333 12.395 1.00 11.66 235 ASP B C 1
ATOM 3721 O O . ASP B 1 255 ? 2.315 -14.460 11.532 1.00 10.84 235 ASP B O 1
ATOM 3726 N N . MET B 1 256 ? 1.724 -15.048 13.622 1.00 11.00 236 MET B N 1
ATOM 3727 C CA . MET B 1 256 ? 1.531 -13.655 13.996 1.00 11.39 236 MET B CA 1
ATOM 3728 C C . MET B 1 256 ? 2.843 -12.863 13.936 1.00 10.94 236 MET B C 1
ATOM 3729 O O . MET B 1 256 ? 2.800 -11.654 13.715 1.00 11.97 236 MET B O 1
ATOM 3734 N N . ALA B 1 257 ? 3.987 -13.531 14.125 1.00 9.78 237 ALA B N 1
ATOM 3735 C CA . ALA B 1 257 ? 5.263 -12.815 14.268 1.00 9.30 237 ALA B CA 1
ATOM 3736 C C . ALA B 1 257 ? 6.073 -12.763 12.978 1.00 8.92 237 ALA B C 1
ATOM 3737 O O . ALA B 1 257 ? 7.267 -12.478 13.022 1.00 8.93 237 ALA B O 1
ATOM 3739 N N . THR B 1 258 ? 5.437 -13.007 11.834 1.00 8.73 238 THR B N 1
ATOM 3740 C CA . THR B 1 258 ? 6.184 -13.125 10.569 1.00 9.00 238 THR B CA 1
ATOM 3741 C C . THR B 1 258 ? 6.854 -11.844 10.070 1.00 8.60 238 THR B C 1
ATOM 3742 O O . THR B 1 258 ? 7.689 -11.918 9.174 1.00 9.17 238 THR B O 1
ATOM 3746 N N . GLY B 1 259 ? 6.504 -10.685 10.626 1.00 7.91 239 GLY B N 1
ATOM 3747 C CA . GLY B 1 259 ? 7.240 -9.455 10.297 1.00 7.53 239 GLY B CA 1
ATOM 3748 C C . GLY B 1 259 ? 8.423 -9.145 11.213 1.00 7.26 239 GLY B C 1
ATOM 3749 O O . GLY B 1 259 ? 9.067 -8.095 11.058 1.00 7.48 239 GLY B O 1
ATOM 3750 N N . ILE B 1 260 ? 8.737 -10.052 12.146 1.00 6.77 240 ILE B N 1
ATOM 3751 C CA . ILE B 1 260 ? 9.815 -9.832 13.133 1.00 6.41 240 ILE B CA 1
ATOM 3752 C C . ILE B 1 260 ? 10.996 -10.790 12.899 1.00 6.36 240 ILE B C 1
ATOM 3753 O O . ILE B 1 260 ? 10.822 -12.012 12.974 1.00 6.27 240 ILE B O 1
ATOM 3758 N N . THR B 1 261 ? 12.177 -10.234 12.619 1.00 6.24 241 THR B N 1
ATOM 3759 C CA . THR B 1 261 ? 13.403 -11.038 12.559 1.00 6.24 241 THR B CA 1
ATOM 3760 C C . THR B 1 261 ? 14.606 -10.196 12.954 1.00 6.47 241 THR B C 1
ATOM 3761 O O . THR B 1 261 ? 14.599 -8.966 12.780 1.00 6.68 241 THR B O 1
ATOM 3765 N N . GLY B 1 262 ? 15.638 -10.858 13.485 1.00 6.45 242 GLY B N 1
ATOM 3766 C CA . GLY B 1 262 ? 16.864 -10.197 13.889 1.00 6.89 242 GLY B CA 1
ATOM 3767 C C . GLY B 1 262 ? 16.708 -9.387 15.167 1.00 7.22 242 GLY B C 1
ATOM 3768 O O . GLY B 1 262 ? 17.579 -8.572 15.490 1.00 7.11 242 GLY B O 1
ATOM 3769 N N . GLU B 1 263 ? 15.592 -9.594 15.866 1.00 7.64 243 GLU B N 1
ATOM 3770 C CA . GLU B 1 263 ? 15.195 -8.775 17.019 1.00 8.14 243 GLU B CA 1
ATOM 3771 C C . GLU B 1 263 ? 15.545 -9.451 18.352 1.00 8.41 243 GLU B C 1
ATOM 3772 O O . GLU B 1 263 ? 15.531 -10.683 18.446 1.00 8.81 243 GLU B O 1
ATOM 3778 N N . VAL B 1 264 ? 15.859 -8.641 19.367 1.00 8.20 244 VAL B N 1
ATOM 3779 C CA . VAL B 1 264 ? 16.027 -9.100 20.749 1.00 8.30 244 VAL B CA 1
ATOM 3780 C C . VAL B 1 264 ? 14.895 -8.456 21.538 1.00 7.82 244 VAL B C 1
ATOM 3781 O O . VAL B 1 264 ? 14.804 -7.235 21.593 1.00 8.12 244 VAL B O 1
ATOM 3785 N N . VAL B 1 265 ? 14.018 -9.274 22.112 1.00 7.16 245 VAL B N 1
ATOM 3786 C CA . VAL B 1 265 ? 12.852 -8.803 22.858 1.00 6.98 245 VAL B CA 1
ATOM 3787 C C . VAL B 1 265 ? 13.179 -9.050 24.315 1.00 7.10 245 VAL B C 1
ATOM 3788 O O . VAL B 1 265 ? 13.418 -10.196 24.699 1.00 6.72 245 VAL B O 1
ATOM 3792 N N . HIS B 1 266 ? 13.227 -7.984 25.114 1.00 7.23 246 HIS B N 1
ATOM 3793 C CA . HIS B 1 266 ? 13.511 -8.123 26.558 1.00 7.76 246 HIS B CA 1
ATOM 3794 C C . HIS B 1 266 ? 12.278 -8.534 27.300 1.00 7.85 246 HIS B C 1
ATOM 3795 O O . HIS B 1 266 ? 11.222 -7.874 27.170 1.00 8.33 246 HIS B O 1
ATOM 3802 N N . VAL B 1 267 ? 12.381 -9.622 28.075 1.00 7.67 247 VAL B N 1
ATOM 3803 C CA . VAL B 1 267 ? 11.303 -10.067 28.951 1.00 7.71 247 VAL B CA 1
ATOM 3804 C C . VAL B 1 267 ? 11.900 -10.030 30.347 1.00 7.58 247 VAL B C 1
ATOM 3805 O O . VAL B 1 267 ? 12.397 -11.043 30.821 1.00 7.47 247 VAL B O 1
ATOM 3809 N N . ASP B 1 268 ? 11.892 -8.855 30.960 1.00 7.74 248 ASP B N 1
ATOM 3810 C CA . ASP B 1 268 ? 12.724 -8.618 32.153 1.00 7.93 248 ASP B CA 1
ATOM 3811 C C . ASP B 1 268 ? 12.062 -7.596 33.072 1.00 7.93 248 ASP B C 1
ATOM 3812 O O . ASP B 1 268 ? 12.746 -6.909 33.845 1.00 7.55 248 ASP B O 1
ATOM 3817 N N . ALA B 1 269 ? 10.733 -7.469 32.953 1.00 7.52 249 ALA B N 1
ATOM 3818 C CA . ALA B 1 269 ? 9.966 -6.508 33.722 1.00 7.53 249 ALA B CA 1
ATOM 3819 C C . ALA B 1 269 ? 10.373 -5.039 33.497 1.00 7.56 249 ALA B C 1
ATOM 3820 O O . ALA B 1 269 ? 10.026 -4.179 34.302 1.00 7.30 249 ALA B O 1
ATOM 3822 N N . GLY B 1 270 ? 11.067 -4.752 32.379 1.00 7.30 250 GLY B N 1
ATOM 3823 C CA . GLY B 1 270 ? 11.512 -3.395 32.073 1.00 7.26 250 GLY B CA 1
ATOM 3824 C C . GLY B 1 270 ? 12.910 -3.016 32.543 1.00 7.13 250 GLY B C 1
ATOM 3825 O O . GLY B 1 270 ? 13.319 -1.859 32.401 1.00 7.16 250 GLY B O 1
ATOM 3826 N N . TYR B 1 271 ? 13.631 -3.960 33.150 1.00 6.97 251 TYR B N 1
ATOM 3827 C CA . TYR B 1 271 ? 14.985 -3.702 33.647 1.00 7.17 251 TYR B CA 1
ATOM 3828 C C . TYR B 1 271 ? 15.846 -2.975 32.605 1.00 7.23 251 TYR B C 1
ATOM 3829 O O . TYR B 1 271 ? 16.529 -2.011 32.935 1.00 7.04 251 TYR B O 1
ATOM 3838 N N . HIS B 1 272 ? 15.785 -3.429 31.344 1.00 7.41 252 HIS B N 1
ATOM 3839 C CA . HIS B 1 272 ? 16.637 -2.881 30.279 1.00 7.84 252 HIS B CA 1
ATOM 3840 C C . HIS B 1 272 ? 16.463 -1.390 30.016 1.00 7.90 252 HIS B C 1
ATOM 3841 O O . HIS B 1 272 ? 17.354 -0.765 29.425 1.00 8.51 252 HIS B O 1
ATOM 3848 N N . CYS B 1 273 ? 15.313 -0.821 30.381 1.00 7.61 253 CYS B N 1
ATOM 3849 C CA . CYS B 1 273 ? 14.993 0.557 29.981 1.00 7.78 253 CYS B CA 1
ATOM 3850 C C . CYS B 1 273 ? 15.298 1.631 31.038 1.00 7.74 253 CYS B C 1
ATOM 3851 O O . CYS B 1 273 ? 15.137 2.815 30.753 1.00 7.70 253 CYS B O 1
ATOM 3854 N N . VAL B 1 274 ? 15.738 1.229 32.237 1.00 7.60 254 VAL B N 1
ATOM 3855 C CA . VAL B 1 274 ? 15.938 2.186 33.334 1.00 8.07 254 VAL B CA 1
ATOM 3856 C C . VAL B 1 274 ? 17.415 2.382 33.658 1.00 8.31 254 VAL B C 1
ATOM 3857 O O . VAL B 1 274 ? 18.257 1.546 33.293 1.00 8.23 254 VAL B O 1
ATOM 3861 N N . SER B 1 275 ? 17.723 3.470 34.354 1.00 8.78 255 SER B N 1
ATOM 3862 C CA . SER B 1 275 ? 19.043 3.660 34.935 1.00 9.92 255 SER B CA 1
ATOM 3863 C C . SER B 1 275 ? 18.912 4.298 36.313 1.00 10.64 255 SER B C 1
ATOM 3864 O O . SER B 1 275 ? 18.126 5.224 36.500 1.00 10.37 255 SER B O 1
ATOM 3867 N N . MET B 1 276 ? 19.688 3.776 37.261 1.00 12.11 256 MET B N 1
ATOM 3868 C CA . MET B 1 276 ? 19.787 4.294 38.639 1.00 12.78 256 MET B CA 1
ATOM 3869 C C . MET B 1 276 ? 18.596 4.017 39.544 1.00 13.40 256 MET B C 1
ATOM 3870 O O . MET B 1 276 ? 18.733 3.306 40.554 1.00 13.64 256 MET B O 1
ATOM 3875 N N . GLY B 1 277 ? 17.439 4.593 39.220 1.00 13.52 257 GLY B N 1
ATOM 3876 C CA . GLY B 1 277 ? 16.242 4.421 40.049 1.00 13.73 257 GLY B CA 1
ATOM 3877 C C . GLY B 1 277 ? 16.303 5.277 41.308 1.00 14.46 257 GLY B C 1
ATOM 3878 O O . GLY B 1 277 ? 17.247 6.032 41.510 1.00 13.65 257 GLY B O 1
ATOM 3879 N N . ASN B 1 278 ? 15.285 5.174 42.154 1.00 14.73 258 ASN B N 1
ATOM 3880 C CA . ASN B 1 278 ? 15.179 6.080 43.301 1.00 15.74 258 ASN B CA 1
ATOM 3881 C C . ASN B 1 278 ? 15.934 5.551 44.503 1.00 14.83 258 ASN B C 1
ATOM 3882 O O . ASN B 1 278 ? 16.262 6.300 45.430 1.00 15.76 258 ASN B O 1
ATOM 3887 N N . VAL B 1 279 ? 16.196 4.260 44.487 1.00 13.87 259 VAL B N 1
ATOM 3888 C CA . VAL B 1 279 ? 16.842 3.613 45.625 1.00 13.27 259 VAL B CA 1
ATOM 3889 C C . VAL B 1 279 ? 18.273 3.315 45.202 1.00 13.13 259 VAL B C 1
ATOM 3890 O O . VAL B 1 279 ? 18.525 2.352 44.481 1.00 12.59 259 VAL B O 1
ATOM 3894 N N . LEU B 1 280 ? 19.204 4.153 45.653 1.00 13.57 260 LEU B N 1
ATOM 3895 C CA . LEU B 1 280 ? 20.603 4.058 45.238 1.00 14.54 260 LEU B CA 1
ATOM 3896 C C . LEU B 1 280 ? 21.380 2.989 45.974 1.00 15.76 260 LEU B C 1
ATOM 3897 O O . LEU B 1 280 ? 22.519 2.741 45.551 1.00 15.58 260 LEU B O 1
ATOM 3903 N N . GLY C 1 22 ? 48.673 24.776 19.266 1.00 14.95 2 GLY C N 1
ATOM 3904 C CA . GLY C 1 22 ? 47.437 24.081 19.760 1.00 13.56 2 GLY C CA 1
ATOM 3905 C C . GLY C 1 22 ? 46.621 23.490 18.625 1.00 12.98 2 GLY C C 1
ATOM 3906 O O . GLY C 1 22 ? 46.691 23.963 17.485 1.00 12.48 2 GLY C O 1
ATOM 3907 N N . PHE C 1 23 ? 45.816 22.473 18.929 1.00 12.27 3 PHE C N 1
ATOM 3908 C CA . PHE C 1 23 ? 45.087 21.770 17.869 1.00 11.76 3 PHE C CA 1
ATOM 3909 C C . PHE C 1 23 ? 43.822 22.472 17.343 1.00 11.75 3 PHE C C 1
ATOM 3910 O O . PHE C 1 23 ? 43.183 21.963 16.428 1.00 12.46 3 PHE C O 1
ATOM 3918 N N . LEU C 1 24 ? 43.483 23.638 17.899 1.00 10.83 4 LEU C N 1
ATOM 3919 C CA . LEU C 1 24 ? 42.403 24.481 17.368 1.00 10.98 4 LEU C CA 1
ATOM 3920 C C . LEU C 1 24 ? 42.931 25.857 16.909 1.00 11.48 4 LEU C C 1
ATOM 3921 O O . LEU C 1 24 ? 42.161 26.806 16.762 1.00 11.75 4 LEU C O 1
ATOM 3926 N N . ALA C 1 25 ? 44.247 25.947 16.689 1.00 12.45 5 ALA C N 1
ATOM 3927 C CA . ALA C 1 25 ? 44.904 27.209 16.331 1.00 12.57 5 ALA C CA 1
ATOM 3928 C C . ALA C 1 25 ? 44.146 27.930 15.225 1.00 13.02 5 ALA C C 1
ATOM 3929 O O . ALA C 1 25 ? 43.926 27.382 14.144 1.00 12.73 5 ALA C O 1
ATOM 3931 N N . GLY C 1 26 ? 43.710 29.146 15.523 1.00 13.54 6 GLY C N 1
ATOM 3932 C CA . GLY C 1 26 ? 43.063 29.976 14.506 1.00 14.36 6 GLY C CA 1
ATOM 3933 C C . GLY C 1 26 ? 41.608 29.641 14.202 1.00 14.67 6 GLY C C 1
ATOM 3934 O O . GLY C 1 26 ? 40.969 30.351 13.430 1.00 16.09 6 GLY C O 1
ATOM 3935 N N . LYS C 1 27 ? 41.070 28.571 14.784 1.00 13.32 7 LYS C N 1
ATOM 3936 C CA . LYS C 1 27 ? 39.647 28.256 14.569 1.00 12.53 7 LYS C CA 1
ATOM 3937 C C . LYS C 1 27 ? 38.719 29.230 15.298 1.00 11.75 7 LYS C C 1
ATOM 3938 O O . LYS C 1 27 ? 38.941 29.559 16.457 1.00 12.01 7 LYS C O 1
ATOM 3944 N N . LYS C 1 28 ? 37.668 29.667 14.618 1.00 10.99 8 LYS C N 1
ATOM 3945 C CA . LYS C 1 28 ? 36.737 30.645 15.188 1.00 10.83 8 LYS C CA 1
ATOM 3946 C C . LYS C 1 28 ? 35.532 29.877 15.726 1.00 9.79 8 LYS C C 1
ATOM 3947 O O . LYS C 1 28 ? 34.814 29.238 14.959 1.00 9.64 8 LYS C O 1
ATOM 3953 N N . ILE C 1 29 ? 35.364 29.880 17.051 1.00 9.20 9 ILE C N 1
ATOM 3954 C CA . ILE C 1 29 ? 34.374 29.009 17.670 1.00 8.97 9 ILE C CA 1
ATOM 3955 C C . ILE C 1 29 ? 33.441 29.831 18.549 1.00 8.82 9 ILE C C 1
ATOM 3956 O O . ILE C 1 29 ? 33.912 30.626 19.364 1.00 8.77 9 ILE C O 1
ATOM 3961 N N . LEU C 1 30 ? 32.129 29.579 18.397 1.00 8.47 10 LEU C N 1
ATOM 3962 C CA . LEU C 1 30 ? 31.088 30.226 19.182 1.00 8.67 10 LEU C CA 1
ATOM 3963 C C . LEU C 1 30 ? 30.641 29.292 20.307 1.00 8.53 10 LEU C C 1
ATOM 3964 O O . LEU C 1 30 ? 30.255 28.149 20.050 1.00 8.40 10 LEU C O 1
ATOM 3969 N N . ILE C 1 31 ? 30.714 29.783 21.538 1.00 7.89 11 ILE C N 1
ATOM 3970 C CA . ILE C 1 31 ? 30.335 28.987 22.715 1.00 8.00 11 ILE C CA 1
ATOM 3971 C C . ILE C 1 31 ? 29.076 29.577 23.357 1.00 8.09 11 ILE C C 1
ATOM 3972 O O . ILE C 1 31 ? 29.060 30.750 23.741 1.00 8.07 11 ILE C O 1
ATOM 3977 N N . THR C 1 32 ? 28.026 28.755 23.468 1.00 8.43 12 THR C N 1
ATOM 3978 C CA . THR C 1 32 ? 26.802 29.128 24.187 1.00 8.69 12 THR C CA 1
ATOM 3979 C C . THR C 1 32 ? 26.864 28.545 25.597 1.00 9.15 12 THR C C 1
ATOM 3980 O O . THR C 1 32 ? 27.657 27.645 25.866 1.00 8.74 12 THR C O 1
ATOM 3984 N N . GLY C 1 33 ? 26.052 29.074 26.503 1.00 9.28 13 GLY C N 1
ATOM 3985 C CA . GLY C 1 33 ? 25.861 28.413 27.794 1.00 9.71 13 GLY C CA 1
ATOM 3986 C C . GLY C 1 33 ? 26.861 28.704 28.913 1.00 10.12 13 GLY C C 1
ATOM 3987 O O . GLY C 1 33 ? 26.803 28.063 29.961 1.00 9.90 13 GLY C O 1
ATOM 3988 N N . LEU C 1 34 ? 27.780 29.646 28.721 1.00 10.70 14 LEU C N 1
ATOM 3989 C CA . LEU C 1 34 ? 28.721 29.949 29.804 1.00 11.99 14 LEU C CA 1
ATOM 3990 C C . LEU C 1 34 ? 28.011 30.848 30.801 1.00 12.40 14 LEU C C 1
ATOM 3991 O O . LEU C 1 34 ? 27.727 31.991 30.497 1.00 13.52 14 LEU C O 1
ATOM 3996 N N . LEU C 1 35 ? 27.762 30.351 31.997 1.00 12.66 15 LEU C N 1
ATOM 3997 C CA . LEU C 1 35 ? 27.034 31.133 32.987 1.00 12.40 15 LEU C CA 1
ATOM 3998 C C . LEU C 1 35 ? 27.857 31.372 34.263 1.00 12.85 15 LEU C C 1
ATOM 3999 O O . LEU C 1 35 ? 27.765 32.452 34.869 1.00 13.20 15 LEU C O 1
ATOM 4004 N N . SER C 1 36 ? 28.636 30.377 34.675 1.00 12.41 16 SER C N 1
ATOM 4005 C CA . SER C 1 36 ? 29.551 30.552 35.797 1.00 12.12 16 SER C CA 1
ATOM 4006 C C . SER C 1 36 ? 30.833 29.802 35.534 1.00 12.33 16 SER C C 1
ATOM 4007 O O . SER C 1 36 ? 30.931 29.069 34.542 1.00 11.00 16 SER C O 1
ATOM 4010 N N . ASN C 1 37 ? 31.821 29.972 36.424 1.00 11.69 17 ASN C N 1
ATOM 4011 C CA . ASN C 1 37 ? 33.049 29.199 36.311 1.00 12.55 17 ASN C CA 1
ATOM 4012 C C . ASN C 1 37 ? 32.856 27.715 36.608 1.00 12.20 17 ASN C C 1
ATOM 4013 O O . ASN C 1 37 ? 33.807 26.957 36.513 1.00 12.21 17 ASN C O 1
ATOM 4018 N N . LYS C 1 38 ? 31.630 27.313 36.935 1.00 12.03 18 LYS C N 1
ATOM 4019 C CA . LYS C 1 38 ? 31.306 25.890 37.103 1.00 11.90 18 LYS C CA 1
ATOM 4020 C C . LYS C 1 38 ? 30.641 25.263 35.854 1.00 11.11 18 LYS C C 1
ATOM 4021 O O . LYS C 1 38 ? 30.552 24.031 35.762 1.00 10.69 18 LYS C O 1
ATOM 4027 N N . SER C 1 39 ? 30.199 26.114 34.925 1.00 9.87 19 SER C N 1
ATOM 4028 C CA . SER C 1 39 ? 29.487 25.686 33.701 1.00 9.27 19 SER C CA 1
ATOM 4029 C C . SER C 1 39 ? 30.331 24.724 32.878 1.00 8.78 19 SER C C 1
ATOM 4030 O O . SER C 1 39 ? 31.559 24.859 32.803 1.00 8.68 19 SER C O 1
ATOM 4033 N N . ILE C 1 40 ? 29.685 23.742 32.255 1.00 8.31 20 ILE C N 1
ATOM 4034 C CA . ILE C 1 40 ? 30.398 22.880 31.329 1.00 8.08 20 ILE C CA 1
ATOM 4035 C C . ILE C 1 40 ? 31.053 23.749 30.256 1.00 7.98 20 ILE C C 1
ATOM 4036 O O . ILE C 1 40 ? 32.192 23.486 29.874 1.00 8.26 20 ILE C O 1
ATOM 4041 N N . ALA C 1 41 ? 30.361 24.809 29.817 1.00 8.01 21 ALA C N 1
ATOM 4042 C CA . ALA C 1 41 ? 30.906 25.714 28.771 1.00 8.09 21 ALA C CA 1
ATOM 4043 C C . ALA C 1 41 ? 32.189 26.413 29.247 1.00 8.39 21 ALA C C 1
ATOM 4044 O O . ALA C 1 41 ? 33.035 26.823 28.433 1.00 7.72 21 ALA C O 1
ATOM 4046 N N . TYR C 1 42 ? 32.334 26.557 30.566 1.00 8.54 22 TYR C N 1
ATOM 4047 C CA . TYR C 1 42 ? 33.557 27.152 31.092 1.00 8.96 22 TYR C CA 1
ATOM 4048 C C . TYR C 1 42 ? 34.726 26.188 30.863 1.00 8.58 22 TYR C C 1
ATOM 4049 O O . TYR C 1 42 ? 35.810 26.617 30.448 1.00 8.71 22 TYR C O 1
ATOM 4058 N N . GLY C 1 43 ? 34.518 24.885 31.104 1.00 8.09 23 GLY C N 1
ATOM 4059 C CA . GLY C 1 43 ? 35.578 23.908 30.809 1.00 7.69 23 GLY C CA 1
ATOM 4060 C C . GLY C 1 43 ? 35.868 23.858 29.325 1.00 7.52 23 GLY C C 1
ATOM 4061 O O . GLY C 1 43 ? 37.033 23.713 28.914 1.00 7.54 23 GLY C O 1
ATOM 4062 N N . ILE C 1 44 ? 34.813 23.958 28.512 1.00 7.17 24 ILE C N 1
ATOM 4063 C CA . ILE C 1 44 ? 34.979 23.936 27.052 1.00 7.44 24 ILE C CA 1
ATOM 4064 C C . ILE C 1 44 ? 35.839 25.141 26.618 1.00 7.70 24 ILE C C 1
ATOM 4065 O O . ILE C 1 44 ? 36.815 24.978 25.878 1.00 7.75 24 ILE C O 1
ATOM 4070 N N . ALA C 1 45 ? 35.492 26.325 27.119 1.00 7.92 25 ALA C N 1
ATOM 4071 C CA . ALA C 1 45 ? 36.263 27.548 26.856 1.00 8.46 25 ALA C CA 1
ATOM 4072 C C . ALA C 1 45 ? 37.717 27.420 27.255 1.00 8.80 25 ALA C C 1
ATOM 4073 O O . ALA C 1 45 ? 38.612 27.740 26.459 1.00 8.84 25 ALA C O 1
ATOM 4075 N N . LYS C 1 46 ? 37.970 26.936 28.466 1.00 9.48 26 LYS C N 1
ATOM 4076 C CA . LYS C 1 46 ? 39.364 26.755 28.917 1.00 9.87 26 LYS C CA 1
ATOM 4077 C C . LYS C 1 46 ? 40.165 25.867 27.972 1.00 9.46 26 LYS C C 1
ATOM 4078 O O . LYS C 1 46 ? 41.278 26.210 27.582 1.00 8.59 26 LYS C O 1
ATOM 4084 N N . ALA C 1 47 ? 39.592 24.710 27.627 1.00 9.01 27 ALA C N 1
ATOM 4085 C CA . ALA C 1 47 ? 40.231 23.749 26.735 1.00 9.07 27 ALA C CA 1
ATOM 4086 C C . ALA C 1 47 ? 40.468 24.348 25.344 1.00 9.13 27 ALA C C 1
ATOM 4087 O O . ALA C 1 47 ? 41.560 24.224 24.779 1.00 9.10 27 ALA C O 1
ATOM 4089 N N . MET C 1 48 ? 39.449 25.004 24.794 1.00 8.85 28 MET C N 1
ATOM 4090 C CA . MET C 1 48 ? 39.595 25.591 23.454 1.00 9.22 28 MET C CA 1
ATOM 4091 C C . MET C 1 48 ? 40.612 26.735 23.412 1.00 9.74 28 MET C C 1
ATOM 4092 O O . MET C 1 48 ? 41.371 26.873 22.455 1.00 9.57 28 MET C O 1
ATOM 4097 N N . HIS C 1 49 ? 40.626 27.532 24.471 1.00 9.88 29 HIS C N 1
ATOM 4098 C CA . HIS C 1 49 ? 41.570 28.645 24.576 1.00 10.89 29 HIS C CA 1
ATOM 4099 C C . HIS C 1 49 ? 42.979 28.107 24.654 1.00 10.54 29 HIS C C 1
ATOM 4100 O O . HIS C 1 49 ? 43.882 28.600 23.973 1.00 10.91 29 HIS C O 1
ATOM 4107 N N . ARG C 1 50 ? 43.175 27.074 25.456 1.00 11.14 30 ARG C N 1
ATOM 4108 C CA . ARG C 1 50 ? 44.490 26.430 25.586 1.00 11.07 30 ARG C CA 1
ATOM 4109 C C . ARG C 1 50 ? 44.986 25.923 24.220 1.00 11.42 30 ARG C C 1
ATOM 4110 O O . ARG C 1 50 ? 46.178 26.035 23.879 1.00 10.87 30 ARG C O 1
ATOM 4118 N N . GLU C 1 51 ? 44.055 25.408 23.426 1.00 10.67 31 GLU C N 1
ATOM 4119 C CA . GLU C 1 51 ? 44.377 24.868 22.103 1.00 10.84 31 GLU C CA 1
ATOM 4120 C C . GLU C 1 51 ? 44.382 25.918 20.977 1.00 10.74 31 GLU C C 1
ATOM 4121 O O . GLU C 1 51 ? 44.431 25.573 19.806 1.00 11.13 31 GLU C O 1
ATOM 4127 N N . GLY C 1 52 ? 44.335 27.202 21.330 1.00 10.93 32 GLY C N 1
ATOM 4128 C CA . GLY C 1 52 ? 44.570 28.266 20.340 1.00 10.78 32 GLY C CA 1
ATOM 4129 C C . GLY C 1 52 ? 43.337 28.781 19.603 1.00 10.72 32 GLY C C 1
ATOM 4130 O O . GLY C 1 52 ? 43.465 29.573 18.652 1.00 10.81 32 GLY C O 1
ATOM 4131 N N . ALA C 1 53 ? 42.143 28.345 19.995 1.00 10.55 33 ALA C N 1
ATOM 4132 C CA . ALA C 1 53 ? 40.922 28.831 19.311 1.00 11.03 33 ALA C CA 1
ATOM 4133 C C . ALA C 1 53 ? 40.652 30.300 19.587 1.00 11.52 33 ALA C C 1
ATOM 4134 O O . ALA C 1 53 ? 41.046 30.824 20.640 1.00 11.40 33 ALA C O 1
ATOM 4136 N N . GLU C 1 54 ? 39.998 30.963 18.632 1.00 12.10 34 GLU C N 1
ATOM 4137 C CA . GLU C 1 54 ? 39.468 32.315 18.849 1.00 13.04 34 GLU C CA 1
ATOM 4138 C C . GLU C 1 54 ? 37.991 32.144 19.157 1.00 11.67 34 GLU C C 1
ATOM 4139 O O . GLU C 1 54 ? 37.248 31.549 18.367 1.00 11.63 34 GLU C O 1
ATOM 4145 N N . LEU C 1 55 ? 37.580 32.663 20.303 1.00 10.59 35 LEU C N 1
ATOM 4146 C CA . LEU C 1 55 ? 36.273 32.340 20.891 1.00 10.01 35 LEU C CA 1
ATOM 4147 C C . LEU C 1 55 ? 35.310 33.514 20.915 1.00 9.83 35 LEU C C 1
ATOM 4148 O O . LEU C 1 55 ? 35.720 34.650 21.144 1.00 10.32 35 LEU C O 1
ATOM 4153 N N . ALA C 1 56 ? 34.029 33.237 20.692 1.00 9.56 36 ALA C N 1
ATOM 4154 C CA . ALA C 1 56 ? 32.976 34.204 20.935 1.00 9.76 36 ALA C CA 1
ATOM 4155 C C . ALA C 1 56 ? 31.973 33.529 21.839 1.00 9.91 36 ALA C C 1
ATOM 4156 O O . ALA C 1 56 ? 31.886 32.286 21.846 1.00 9.88 36 ALA C O 1
ATOM 4158 N N . PHE C 1 57 ? 31.237 34.334 22.594 1.00 9.63 37 PHE C N 1
ATOM 4159 C CA . PHE C 1 57 ? 30.318 33.833 23.629 1.00 10.06 37 PHE C CA 1
ATOM 4160 C C . PHE C 1 57 ? 28.950 34.458 23.495 1.00 10.40 37 PHE C C 1
ATOM 4161 O O . PHE C 1 57 ? 28.827 35.585 23.021 1.00 10.81 37 PHE C O 1
ATOM 4169 N N . THR C 1 58 ? 27.910 33.727 23.918 1.00 11.01 38 THR C N 1
ATOM 4170 C CA . THR C 1 58 ? 26.566 34.288 23.972 1.00 11.25 38 THR C CA 1
ATOM 4171 C C . THR C 1 58 ? 26.058 34.307 25.416 1.00 11.82 38 THR C C 1
ATOM 4172 O O . THR C 1 58 ? 26.601 33.630 26.284 1.00 11.82 38 THR C O 1
ATOM 4176 N N . TYR C 1 59 ? 24.998 35.066 25.662 1.00 12.66 39 TYR C N 1
ATOM 4177 C CA . TYR C 1 59 ? 24.396 35.100 26.983 1.00 14.11 39 TYR C CA 1
ATOM 4178 C C . TYR C 1 59 ? 22.911 35.356 26.821 1.00 14.99 39 TYR C C 1
ATOM 4179 O O . TYR C 1 59 ? 22.473 35.954 25.828 1.00 13.29 39 TYR C O 1
ATOM 4188 N N . VAL C 1 60 ? 22.145 34.896 27.802 1.00 16.49 40 VAL C N 1
ATOM 4189 C CA . VAL C 1 60 ? 20.734 35.262 27.907 1.00 18.49 40 VAL C CA 1
ATOM 4190 C C . VAL C 1 60 ? 20.673 36.661 28.530 1.00 20.89 40 VAL C C 1
ATOM 4191 O O . VAL C 1 60 ? 21.361 36.928 29.532 1.00 21.51 40 VAL C O 1
ATOM 4195 N N . GLY C 1 61 ? 19.866 37.537 27.923 1.00 22.64 41 GLY C N 1
ATOM 4196 C CA . GLY C 1 61 ? 19.685 38.937 28.341 1.00 25.45 41 GLY C CA 1
ATOM 4197 C C . GLY C 1 61 ? 20.168 39.376 29.713 1.00 26.35 41 GLY C C 1
ATOM 4198 O O . GLY C 1 61 ? 21.139 40.114 29.818 1.00 26.68 41 GLY C O 1
ATOM 4199 N N . GLN C 1 62 ? 19.503 38.910 30.769 1.00 28.28 42 GLN C N 1
ATOM 4200 C CA . GLN C 1 62 ? 19.761 39.405 32.128 1.00 30.09 42 GLN C CA 1
ATOM 4201 C C . GLN C 1 62 ? 21.216 39.230 32.602 1.00 28.51 42 GLN C C 1
ATOM 4202 O O . GLN C 1 62 ? 21.692 39.980 33.452 1.00 28.86 42 GLN C O 1
ATOM 4208 N N . PHE C 1 63 ? 21.920 38.264 32.017 1.00 24.96 43 PHE C N 1
ATOM 4209 C CA . PHE C 1 63 ? 23.220 37.858 32.518 1.00 23.49 43 PHE C CA 1
ATOM 4210 C C . PHE C 1 63 ? 24.403 38.516 31.799 1.00 22.60 43 PHE C C 1
ATOM 4211 O O . PHE C 1 63 ? 25.541 38.089 31.971 1.00 21.72 43 PHE C O 1
ATOM 4219 N N . LYS C 1 64 ? 24.127 39.557 31.014 1.00 21.78 44 LYS C N 1
ATOM 4220 C CA . LYS C 1 64 ? 25.144 40.255 30.227 1.00 22.39 44 LYS C CA 1
ATOM 4221 C C . LYS C 1 64 ? 26.419 40.573 31.018 1.00 22.36 44 LYS C C 1
ATOM 4222 O O . LYS C 1 64 ? 27.510 40.170 30.615 1.00 20.57 44 LYS C O 1
ATOM 4228 N N . ASP C 1 65 ? 26.270 41.282 32.140 1.00 23.96 45 ASP C N 1
ATOM 4229 C CA . ASP C 1 65 ? 27.420 41.735 32.951 1.00 25.79 45 ASP C CA 1
ATOM 4230 C C . ASP C 1 65 ? 28.242 40.586 33.488 1.00 23.61 45 ASP C C 1
ATOM 4231 O O . ASP C 1 65 ? 29.477 40.613 33.445 1.00 22.76 45 ASP C O 1
ATOM 4236 N N . ARG C 1 66 ? 27.539 39.594 34.022 1.00 23.23 46 ARG C N 1
ATOM 4237 C CA . ARG C 1 66 ? 28.156 38.406 34.619 1.00 22.45 46 ARG C CA 1
ATOM 4238 C C . ARG C 1 66 ? 28.994 37.680 33.567 1.00 19.85 46 ARG C C 1
ATOM 4239 O O . ARG C 1 66 ? 30.150 37.335 33.809 1.00 18.32 46 ARG C O 1
ATOM 4247 N N . VAL C 1 67 ? 28.401 37.473 32.395 1.00 17.44 47 VAL C N 1
ATOM 4248 C CA . VAL C 1 67 ? 29.055 36.680 31.342 1.00 15.97 47 VAL C CA 1
ATOM 4249 C C . VAL C 1 67 ? 30.207 37.462 30.721 1.00 15.16 47 VAL C C 1
ATOM 4250 O O . VAL C 1 67 ? 31.280 36.907 30.492 1.00 14.32 47 VAL C O 1
ATOM 4254 N N . GLU C 1 68 ? 29.997 38.758 30.482 1.00 14.95 48 GLU C N 1
ATOM 4255 C CA . GLU C 1 68 ? 31.069 39.582 29.921 1.00 15.51 48 GLU C CA 1
ATOM 4256 C C . GLU C 1 68 ? 32.322 39.521 30.775 1.00 15.57 48 GLU C C 1
ATOM 4257 O O . GLU C 1 68 ? 33.427 39.439 30.255 1.00 15.23 48 GLU C O 1
ATOM 4263 N N . LYS C 1 69 ? 32.132 39.553 32.088 1.00 16.54 49 LYS C N 1
ATOM 4264 C CA . LYS C 1 69 ? 33.243 39.551 33.022 1.00 17.38 49 LYS C CA 1
ATOM 4265 C C . LYS C 1 69 ? 33.910 38.179 33.048 1.00 17.46 49 LYS C C 1
ATOM 4266 O O . LYS C 1 69 ? 35.136 38.075 33.010 1.00 17.89 49 LYS C O 1
ATOM 4272 N N . LEU C 1 70 ? 33.094 37.132 33.100 1.00 16.27 50 LEU C N 1
ATOM 4273 C CA . LEU C 1 70 ? 33.586 35.761 33.119 1.00 16.18 50 LEU C CA 1
ATOM 4274 C C . LEU C 1 70 ? 34.389 35.374 31.888 1.00 15.40 50 LEU C C 1
ATOM 4275 O O . LEU C 1 70 ? 35.406 34.691 32.008 1.00 17.01 50 LEU C O 1
ATOM 4280 N N . CYS C 1 71 ? 33.939 35.748 30.699 1.00 14.32 51 CYS C N 1
ATOM 4281 C CA . CYS C 1 71 ? 34.670 35.271 29.521 1.00 14.01 51 CYS C CA 1
ATOM 4282 C C . CYS C 1 71 ? 35.787 36.185 29.064 1.00 14.08 51 CYS C C 1
ATOM 4283 O O . CYS C 1 71 ? 36.462 35.870 28.080 1.00 13.29 51 CYS C O 1
ATOM 4287 N N . ALA C 1 72 ? 35.968 37.318 29.750 1.00 14.29 52 ALA C N 1
ATOM 4288 C CA . ALA C 1 72 ? 37.087 38.224 29.449 1.00 14.84 52 ALA C CA 1
ATOM 4289 C C . ALA C 1 72 ? 38.433 37.492 29.472 1.00 15.42 52 ALA C C 1
ATOM 4290 O O . ALA C 1 72 ? 39.306 37.795 28.676 1.00 15.44 52 ALA C O 1
ATOM 4292 N N . GLU C 1 73 ? 38.588 36.490 30.344 1.00 16.35 53 GLU C N 1
ATOM 4293 C CA . GLU C 1 73 ? 39.876 35.800 30.435 1.00 16.94 53 GLU C CA 1
ATOM 4294 C C . GLU C 1 73 ? 40.238 35.032 29.158 1.00 16.23 53 GLU C C 1
ATOM 4295 O O . GLU C 1 73 ? 41.390 34.640 28.986 1.00 16.08 53 GLU C O 1
ATOM 4301 N N . PHE C 1 74 ? 39.259 34.846 28.267 1.00 14.72 54 PHE C N 1
ATOM 4302 C CA . PHE C 1 74 ? 39.464 34.066 27.038 1.00 14.29 54 PHE C CA 1
ATOM 4303 C C . PHE C 1 74 ? 39.693 34.936 25.813 1.00 14.61 54 PHE C C 1
ATOM 4304 O O . PHE C 1 74 ? 39.681 34.425 24.684 1.00 14.67 54 PHE C O 1
ATOM 4312 N N . ASN C 1 75 ? 39.904 36.239 26.039 1.00 14.72 55 ASN C N 1
ATOM 4313 C CA . ASN C 1 75 ? 40.123 37.198 24.943 1.00 15.42 55 ASN C CA 1
ATOM 4314 C C . ASN C 1 75 ? 39.093 37.057 23.834 1.00 14.01 55 ASN C C 1
ATOM 4315 O O . ASN C 1 75 ? 39.477 36.863 22.669 1.00 12.92 55 ASN C O 1
ATOM 4320 N N . PRO C 1 76 ? 37.795 37.159 24.183 1.00 12.73 56 PRO C N 1
ATOM 4321 C CA . PRO C 1 76 ? 36.733 36.906 23.203 1.00 12.15 56 PRO C CA 1
ATOM 4322 C C . PRO C 1 76 ? 36.689 37.894 22.037 1.00 11.39 56 PRO C C 1
ATOM 4323 O O . PRO C 1 76 ? 36.939 39.106 22.211 1.00 10.94 56 PRO C O 1
ATOM 4327 N N . ALA C 1 77 ? 36.362 37.373 20.859 1.00 10.58 57 ALA C N 1
ATOM 4328 C CA . ALA C 1 77 ? 36.189 38.192 19.668 1.00 10.55 57 ALA C CA 1
ATOM 4329 C C . ALA C 1 77 ? 34.864 38.957 19.729 1.00 10.33 57 ALA C C 1
ATOM 4330 O O . ALA C 1 77 ? 34.721 40.031 19.118 1.00 10.15 57 ALA C O 1
ATOM 4332 N N . ALA C 1 78 ? 33.890 38.404 20.461 1.00 10.23 58 ALA C N 1
ATOM 4333 C CA . ALA C 1 78 ? 32.593 39.048 20.646 1.00 10.23 58 ALA C CA 1
ATOM 4334 C C . ALA C 1 78 ? 31.892 38.366 21.801 1.00 10.55 58 ALA C C 1
ATOM 4335 O O . ALA C 1 78 ? 32.153 37.175 22.065 1.00 10.19 58 ALA C O 1
ATOM 4337 N N . VAL C 1 79 ? 31.021 39.115 22.481 1.00 10.15 59 VAL C N 1
ATOM 4338 C CA . VAL C 1 79 ? 30.144 38.570 23.510 1.00 10.45 59 VAL C CA 1
ATOM 4339 C C . VAL C 1 79 ? 28.762 39.142 23.237 1.00 10.94 59 VAL C C 1
ATOM 4340 O O . VAL C 1 79 ? 28.554 40.352 23.388 1.00 11.34 59 VAL C O 1
ATOM 4344 N N . LEU C 1 80 ? 27.832 38.281 22.805 1.00 10.81 60 LEU C N 1
ATOM 4345 C CA . LEU C 1 80 ? 26.578 38.738 22.194 1.00 11.04 60 LEU C CA 1
ATOM 4346 C C . LEU C 1 80 ? 25.344 38.124 22.847 1.00 11.90 60 LEU C C 1
ATOM 4347 O O . LEU C 1 80 ? 25.399 36.988 23.325 1.00 11.03 60 LEU C O 1
ATOM 4352 N N . PRO C 1 81 ? 24.217 38.863 22.860 1.00 12.78 61 PRO C N 1
ATOM 4353 C CA . PRO C 1 81 ? 23.027 38.273 23.478 1.00 13.50 61 PRO C CA 1
ATOM 4354 C C . PRO C 1 81 ? 22.444 37.193 22.576 1.00 13.85 61 PRO C C 1
ATOM 4355 O O . PRO C 1 81 ? 22.492 37.317 21.340 1.00 13.85 61 PRO C O 1
ATOM 4359 N N . CYS C 1 82 ? 21.931 36.119 23.177 1.00 13.99 62 CYS C N 1
ATOM 4360 C CA . CYS C 1 82 ? 21.128 35.146 22.416 1.00 14.19 62 CYS C CA 1
ATOM 4361 C C . CYS C 1 82 ? 20.264 34.314 23.342 1.00 13.91 62 CYS C C 1
ATOM 4362 O O . CYS C 1 82 ? 20.744 33.347 23.933 1.00 14.88 62 CYS C O 1
ATOM 4365 N N . ASP C 1 83 ? 19.002 34.698 23.457 1.00 13.05 63 ASP C N 1
ATOM 4366 C CA . ASP C 1 83 ? 18.003 33.868 24.108 1.00 12.89 63 ASP C CA 1
ATOM 4367 C C . ASP C 1 83 ? 17.352 33.012 23.024 1.00 11.84 63 ASP C C 1
ATOM 4368 O O . ASP C 1 83 ? 16.673 33.540 22.146 1.00 11.44 63 ASP C O 1
ATOM 4373 N N . VAL C 1 84 ? 17.556 31.692 23.102 1.00 11.58 64 VAL C N 1
ATOM 4374 C CA . VAL C 1 84 ? 17.185 30.793 22.003 1.00 11.21 64 VAL C CA 1
ATOM 4375 C C . VAL C 1 84 ? 15.677 30.578 21.867 1.00 11.73 64 VAL C C 1
ATOM 4376 O O . VAL C 1 84 ? 15.247 29.874 20.959 1.00 11.53 64 VAL C O 1
ATOM 4380 N N . ILE C 1 85 ? 14.879 31.174 22.758 1.00 12.72 65 ILE C N 1
ATOM 4381 C CA . ILE C 1 85 ? 13.407 31.193 22.547 1.00 13.73 65 ILE C CA 1
ATOM 4382 C C . ILE C 1 85 ? 13.009 32.084 21.358 1.00 13.62 65 ILE C C 1
ATOM 4383 O O . ILE C 1 85 ? 11.905 31.972 20.827 1.00 13.41 65 ILE C O 1
ATOM 4388 N N . SER C 1 86 ? 13.931 32.954 20.949 1.00 13.95 66 SER C N 1
ATOM 4389 C CA . SER C 1 86 ? 13.656 34.006 19.986 1.00 14.08 66 SER C CA 1
ATOM 4390 C C . SER C 1 86 ? 14.348 33.777 18.650 1.00 14.16 66 SER C C 1
ATOM 4391 O O . SER C 1 86 ? 15.574 33.819 18.572 1.00 13.36 66 SER C O 1
ATOM 4394 N N . ASP C 1 87 ? 13.562 33.574 17.596 1.00 14.45 67 ASP C N 1
ATOM 4395 C CA . ASP C 1 87 ? 14.112 33.478 16.240 1.00 15.58 67 ASP C CA 1
ATOM 4396 C C . ASP C 1 87 ? 14.902 34.725 15.847 1.00 15.11 67 ASP C C 1
ATOM 4397 O O . ASP C 1 87 ? 15.952 34.616 15.213 1.00 14.38 67 ASP C O 1
ATOM 4402 N N . GLN C 1 88 ? 14.386 35.895 16.221 1.00 15.34 68 GLN C N 1
ATOM 4403 C CA . GLN C 1 88 ? 15.043 37.154 15.889 1.00 16.39 68 GLN C CA 1
ATOM 4404 C C . GLN C 1 88 ? 16.402 37.281 16.557 1.00 15.48 68 GLN C C 1
ATOM 4405 O O . GLN C 1 88 ? 17.362 37.706 15.920 1.00 15.72 68 GLN C O 1
ATOM 4411 N N . GLU C 1 89 ? 16.486 36.938 17.838 1.00 14.83 69 GLU C N 1
ATOM 4412 C CA . GLU C 1 89 ? 17.774 36.970 18.514 1.00 14.30 69 GLU C CA 1
ATOM 4413 C C . GLU C 1 89 ? 18.786 36.025 17.887 1.00 13.89 69 GLU C C 1
ATOM 4414 O O . GLU C 1 89 ? 19.946 36.371 17.801 1.00 13.37 69 GLU C O 1
ATOM 4420 N N . ILE C 1 90 ? 18.360 34.839 17.447 1.00 12.99 70 ILE C N 1
ATOM 4421 C CA . ILE C 1 90 ? 19.295 33.899 16.820 1.00 12.85 70 ILE C CA 1
ATOM 4422 C C . ILE C 1 90 ? 19.768 34.436 15.459 1.00 13.36 70 ILE C C 1
ATOM 4423 O O . ILE C 1 90 ? 20.945 34.368 15.134 1.00 13.48 70 ILE C O 1
ATOM 4428 N N . LYS C 1 91 ? 18.845 34.979 14.683 1.00 14.37 71 LYS C N 1
ATOM 4429 C CA . LYS C 1 91 ? 19.201 35.623 13.414 1.00 15.54 71 LYS C CA 1
ATOM 4430 C C . LYS C 1 91 ? 20.192 36.781 13.638 1.00 15.43 71 LYS C C 1
ATOM 4431 O O . LYS C 1 91 ? 21.236 36.858 12.969 1.00 14.08 71 LYS C O 1
ATOM 4437 N N . ASP C 1 92 ? 19.866 37.667 14.577 1.00 15.63 72 ASP C N 1
ATOM 4438 C CA . ASP C 1 92 ? 20.717 38.834 14.863 1.00 16.48 72 ASP C CA 1
ATOM 4439 C C . ASP C 1 92 ? 22.092 38.448 15.405 1.00 15.10 72 ASP C C 1
ATOM 4440 O O . ASP C 1 92 ? 23.079 39.160 15.177 1.00 14.64 72 ASP C O 1
ATOM 4445 N N . LEU C 1 93 ? 22.147 37.337 16.135 1.00 13.87 73 LEU C N 1
ATOM 4446 C CA . LEU C 1 93 ? 23.429 36.794 16.593 1.00 13.14 73 LEU C CA 1
ATOM 4447 C C . LEU C 1 93 ? 24.406 36.595 15.449 1.00 12.97 73 LEU C C 1
ATOM 4448 O O . LEU C 1 93 ? 25.547 37.036 15.526 1.00 12.50 73 LEU C O 1
ATOM 4453 N N . PHE C 1 94 ? 23.959 35.950 14.379 1.00 12.78 74 PHE C N 1
ATOM 4454 C CA . PHE C 1 94 ? 24.861 35.660 13.263 1.00 13.30 74 PHE C CA 1
ATOM 4455 C C . PHE C 1 94 ? 25.109 36.868 12.349 1.00 13.76 74 PHE C C 1
ATOM 4456 O O . PHE C 1 94 ? 26.176 36.976 11.759 1.00 13.73 74 PHE C O 1
ATOM 4464 N N . VAL C 1 95 ? 24.141 37.784 12.267 1.00 14.76 75 VAL C N 1
ATOM 4465 C CA . VAL C 1 95 ? 24.380 39.085 11.616 1.00 15.36 75 VAL C CA 1
ATOM 4466 C C . VAL C 1 95 ? 25.558 39.795 12.325 1.00 15.78 75 VAL C C 1
ATOM 4467 O O . VAL C 1 95 ? 26.527 40.237 11.692 1.00 15.77 75 VAL C O 1
ATOM 4471 N N . GLU C 1 96 ? 25.498 39.860 13.647 1.00 15.49 76 GLU C N 1
ATOM 4472 C CA . GLU C 1 96 ? 26.535 40.555 14.392 1.00 16.26 76 GLU C CA 1
ATOM 4473 C C . GLU C 1 96 ? 27.850 39.823 14.370 1.00 15.95 76 GLU C C 1
ATOM 4474 O O . GLU C 1 96 ? 28.907 40.450 14.243 1.00 16.00 76 GLU C O 1
ATOM 4480 N N . LEU C 1 97 ? 27.800 38.494 14.492 1.00 15.23 77 LEU C N 1
ATOM 4481 C CA . LEU C 1 97 ? 29.010 37.685 14.401 1.00 14.65 77 LEU C CA 1
ATOM 4482 C C . LEU C 1 97 ? 29.698 37.804 13.035 1.00 14.68 77 LEU C C 1
ATOM 4483 O O . LEU C 1 97 ? 30.935 37.807 12.950 1.00 14.66 77 LEU C O 1
ATOM 4488 N N . GLY C 1 98 ? 28.897 37.918 11.977 1.00 14.69 78 GLY C N 1
ATOM 4489 C CA . GLY C 1 98 ? 29.414 38.073 10.602 1.00 15.62 78 GLY C CA 1
ATOM 4490 C C . GLY C 1 98 ? 30.135 39.402 10.339 1.00 16.44 78 GLY C C 1
ATOM 4491 O O . GLY C 1 98 ? 30.889 39.515 9.378 1.00 16.03 78 GLY C O 1
ATOM 4492 N N . LYS C 1 99 ? 29.904 40.397 11.194 1.00 16.51 79 LYS C N 1
ATOM 4493 C CA . LYS C 1 99 ? 30.607 41.675 11.107 1.00 18.20 79 LYS C CA 1
ATOM 4494 C C . LYS C 1 99 ? 31.995 41.590 11.712 1.00 19.08 79 LYS C C 1
ATOM 4495 O O . LYS C 1 99 ? 32.861 42.429 11.424 1.00 18.52 79 LYS C O 1
ATOM 4501 N N . VAL C 1 100 ? 32.206 40.569 12.543 1.00 17.34 80 VAL C N 1
ATOM 4502 C CA . VAL C 1 100 ? 33.459 40.395 13.267 1.00 18.23 80 VAL C CA 1
ATOM 4503 C C . VAL C 1 100 ? 34.341 39.314 12.617 1.00 17.23 80 VAL C C 1
ATOM 4504 O O . VAL C 1 100 ? 35.566 39.447 12.538 1.00 16.06 80 VAL C O 1
ATOM 4508 N N . TRP C 1 101 ? 33.689 38.251 12.146 1.00 15.73 81 TRP C N 1
ATOM 4509 C CA . TRP C 1 101 ? 34.337 37.123 11.501 1.00 15.37 81 TRP C CA 1
ATOM 4510 C C . TRP C 1 101 ? 33.826 36.891 10.111 1.00 15.60 81 TRP C C 1
ATOM 4511 O O . TRP C 1 101 ? 32.632 37.005 9.870 1.00 15.64 81 TRP C O 1
ATOM 4522 N N . ASP C 1 102 ? 34.718 36.517 9.198 1.00 17.60 82 ASP C N 1
ATOM 4523 C CA . ASP C 1 102 ? 34.333 36.222 7.804 1.00 19.91 82 ASP C CA 1
ATOM 4524 C C . ASP C 1 102 ? 33.721 34.828 7.616 1.00 21.17 82 ASP C C 1
ATOM 4525 O O . ASP C 1 102 ? 33.054 34.564 6.617 1.00 25.26 82 ASP C O 1
ATOM 4530 N N . GLY C 1 103 ? 33.953 33.940 8.566 1.00 17.74 83 GLY C N 1
ATOM 4531 C CA . GLY C 1 103 ? 33.359 32.604 8.536 1.00 14.97 83 GLY C CA 1
ATOM 4532 C C . GLY C 1 103 ? 33.426 32.064 9.955 1.00 13.47 83 GLY C C 1
ATOM 4533 O O . GLY C 1 103 ? 33.951 32.720 10.858 1.00 13.14 83 GLY C O 1
ATOM 4534 N N . LEU C 1 104 ? 32.896 30.872 10.154 1.00 11.77 84 LEU C N 1
ATOM 4535 C CA . LEU C 1 104 ? 32.772 30.324 11.507 1.00 10.45 84 LEU C CA 1
ATOM 4536 C C . LEU C 1 104 ? 33.195 28.867 11.451 1.00 9.80 84 LEU C C 1
ATOM 4537 O O . LEU C 1 104 ? 32.727 28.123 10.583 1.00 10.26 84 LEU C O 1
ATOM 4542 N N . ASP C 1 105 ? 34.060 28.459 12.365 1.00 9.02 85 ASP C N 1
ATOM 4543 C CA . ASP C 1 105 ? 34.522 27.070 12.398 1.00 8.67 85 ASP C CA 1
ATOM 4544 C C . ASP C 1 105 ? 33.642 26.125 13.198 1.00 8.34 85 ASP C C 1
ATOM 4545 O O . ASP C 1 105 ? 33.489 24.963 12.816 1.00 8.17 85 ASP C O 1
ATOM 4550 N N . ALA C 1 106 ? 33.098 26.592 14.320 1.00 7.93 86 ALA C N 1
ATOM 4551 C CA . ALA C 1 106 ? 32.275 25.701 15.162 1.00 7.55 86 ALA C CA 1
ATOM 4552 C C . ALA C 1 106 ? 31.257 26.407 16.032 1.00 7.45 86 ALA C C 1
ATOM 4553 O O . ALA C 1 106 ? 31.416 27.592 16.374 1.00 7.29 86 ALA C O 1
ATOM 4555 N N . ILE C 1 107 ? 30.187 25.672 16.372 1.00 7.13 87 ILE C N 1
ATOM 4556 C CA . ILE C 1 107 ? 29.211 26.131 17.360 1.00 7.18 87 ILE C CA 1
ATOM 4557 C C . ILE C 1 107 ? 29.126 25.093 18.460 1.00 7.13 87 ILE C C 1
ATOM 4558 O O . ILE C 1 107 ? 28.901 23.905 18.170 1.00 7.41 87 ILE C O 1
ATOM 4563 N N . VAL C 1 108 ? 29.294 25.536 19.706 1.00 7.07 88 VAL C N 1
ATOM 4564 C CA . VAL C 1 108 ? 29.109 24.670 20.860 1.00 6.77 88 VAL C CA 1
ATOM 4565 C C . VAL C 1 108 ? 27.767 25.040 21.502 1.00 6.80 88 VAL C C 1
ATOM 4566 O O . VAL C 1 108 ? 27.544 26.192 21.898 1.00 6.61 88 VAL C O 1
ATOM 4570 N N . HIS C 1 109 ? 26.873 24.052 21.557 1.00 6.69 89 HIS C N 1
ATOM 4571 C CA . HIS C 1 109 ? 25.556 24.167 22.146 1.00 6.86 89 HIS C CA 1
ATOM 4572 C C . HIS C 1 109 ? 25.651 23.555 23.522 1.00 6.97 89 HIS C C 1
ATOM 4573 O O . HIS C 1 109 ? 25.866 22.338 23.662 1.00 6.92 89 HIS C O 1
ATOM 4580 N N . SER C 1 110 ? 25.512 24.384 24.546 1.00 7.35 90 SER C N 1
ATOM 4581 C CA . SER C 1 110 ? 25.597 23.923 25.930 1.00 8.02 90 SER C CA 1
ATOM 4582 C C . SER C 1 110 ? 24.464 24.595 26.716 1.00 8.93 90 SER C C 1
ATOM 4583 O O . SER C 1 110 ? 24.692 25.335 27.676 1.00 9.28 90 SER C O 1
ATOM 4586 N N . ILE C 1 111 ? 23.237 24.344 26.264 1.00 9.46 91 ILE C N 1
ATOM 4587 C CA . ILE C 1 111 ? 22.052 25.070 26.710 1.00 10.18 91 ILE C CA 1
ATOM 4588 C C . ILE C 1 111 ? 20.988 24.043 27.024 1.00 9.64 91 ILE C C 1
ATOM 4589 O O . ILE C 1 111 ? 20.766 23.133 26.241 1.00 9.43 91 ILE C O 1
ATOM 4594 N N . ALA C 1 112 ? 20.332 24.180 28.172 1.00 9.39 92 ALA C N 1
ATOM 4595 C CA . ALA C 1 112 ? 19.170 23.341 28.454 1.00 9.80 92 ALA C CA 1
ATOM 4596 C C . ALA C 1 112 ? 18.221 24.079 29.389 1.00 9.99 92 ALA C C 1
ATOM 4597 O O . ALA C 1 112 ? 18.669 24.890 30.210 1.00 10.41 92 ALA C O 1
ATOM 4599 N N . PHE C 1 113 ? 16.921 23.812 29.267 1.00 9.90 93 PHE C N 1
ATOM 4600 C CA . PHE C 1 113 ? 15.957 24.312 30.245 1.00 10.48 93 PHE C CA 1
ATOM 4601 C C . PHE C 1 113 ? 14.690 23.487 30.222 1.00 10.45 93 PHE C C 1
ATOM 4602 O O . PHE C 1 113 ? 14.236 23.098 29.149 1.00 10.05 93 PHE C O 1
ATOM 4610 N N . ALA C 1 114 ? 14.138 23.218 31.407 1.00 10.58 94 ALA C N 1
ATOM 4611 C CA . ALA C 1 114 ? 12.745 22.799 31.557 1.00 10.79 94 ALA C CA 1
ATOM 4612 C C . ALA C 1 114 ? 12.224 23.489 32.823 1.00 11.55 94 ALA C C 1
ATOM 4613 O O . ALA C 1 114 ? 13.022 23.777 33.728 1.00 11.81 94 ALA C O 1
ATOM 4615 N N . PRO C 1 115 ? 10.911 23.794 32.874 1.00 12.09 95 PRO C N 1
ATOM 4616 C CA . PRO C 1 115 ? 10.379 24.413 34.096 1.00 12.98 95 PRO C CA 1
ATOM 4617 C C . PRO C 1 115 ? 10.631 23.481 35.284 1.00 13.15 95 PRO C C 1
ATOM 4618 O O . PRO C 1 115 ? 10.636 22.258 35.117 1.00 12.41 95 PRO C O 1
ATOM 4622 N N . ARG C 1 116 ? 10.808 24.047 36.480 1.00 14.77 96 ARG C N 1
ATOM 4623 C CA . ARG C 1 116 ? 11.107 23.258 37.680 1.00 17.38 96 ARG C CA 1
ATOM 4624 C C . ARG C 1 116 ? 10.171 22.069 37.918 1.00 16.36 96 ARG C C 1
ATOM 4625 O O . ARG C 1 116 ? 10.612 21.002 38.374 1.00 15.09 96 ARG C O 1
ATOM 4633 N N . ASP C 1 117 ? 8.885 22.261 37.639 1.00 16.40 97 ASP C N 1
ATOM 4634 C CA . ASP C 1 117 ? 7.884 21.232 37.935 1.00 17.86 97 ASP C CA 1
ATOM 4635 C C . ASP C 1 117 ? 7.970 20.018 37.005 1.00 17.40 97 ASP C C 1
ATOM 4636 O O . ASP C 1 117 ? 7.323 18.988 37.246 1.00 17.10 97 ASP C O 1
ATOM 4641 N N . GLN C 1 118 ? 8.757 20.159 35.947 1.00 16.30 98 GLN C N 1
ATOM 4642 C CA . GLN C 1 118 ? 9.026 19.053 35.020 1.00 16.54 98 GLN C CA 1
ATOM 4643 C C . GLN C 1 118 ? 10.156 18.131 35.480 1.00 19.82 98 GLN C C 1
ATOM 4644 O O . GLN C 1 118 ? 10.505 17.168 34.783 1.00 21.07 98 GLN C O 1
ATOM 4650 N N . LEU C 1 119 ? 10.764 18.455 36.616 1.00 19.92 99 LEU C N 1
ATOM 4651 C CA . LEU C 1 119 ? 11.834 17.634 37.144 1.00 21.56 99 LEU C CA 1
ATOM 4652 C C . LEU C 1 119 ? 11.359 17.166 38.512 1.00 23.55 99 LEU C C 1
ATOM 4653 O O . LEU C 1 119 ? 10.491 17.790 39.115 1.00 26.97 99 LEU C O 1
ATOM 4658 N N . GLU C 1 120 ? 11.914 16.068 38.997 1.00 24.60 100 GLU C N 1
ATOM 4659 C CA . GLU C 1 120 ? 11.453 15.442 40.247 1.00 25.11 100 GLU C CA 1
ATOM 4660 C C . GLU C 1 120 ? 9.966 14.963 40.236 1.00 22.26 100 GLU C C 1
ATOM 4661 O O . GLU C 1 120 ? 9.114 15.456 39.482 1.00 24.65 100 GLU C O 1
ATOM 4667 N N . GLY C 1 121 ? 9.669 13.978 41.056 1.00 18.83 101 GLY C N 1
ATOM 4668 C CA . GLY C 1 121 ? 8.352 13.379 41.058 1.00 15.70 101 GLY C CA 1
ATOM 4669 C C . GLY C 1 121 ? 8.154 12.394 39.913 1.00 13.92 101 GLY C C 1
ATOM 4670 O O . GLY C 1 121 ? 9.043 12.181 39.087 1.00 13.23 101 GLY C O 1
ATOM 4671 N N . ASN C 1 122 ? 6.972 11.784 39.904 1.00 12.42 102 ASN C N 1
ATOM 4672 C CA . ASN C 1 122 ? 6.565 10.805 38.920 1.00 11.15 102 ASN C CA 1
ATOM 4673 C C . ASN C 1 122 ? 6.398 11.507 37.563 1.00 10.49 102 ASN C C 1
ATOM 4674 O O . ASN C 1 122 ? 5.738 12.556 37.468 1.00 10.33 102 ASN C O 1
ATOM 4679 N N . PHE C 1 123 ? 7.015 10.949 36.523 1.00 9.73 103 PHE C N 1
ATOM 4680 C CA . PHE C 1 123 ? 6.987 11.570 35.195 1.00 9.23 103 PHE C CA 1
ATOM 4681 C C . PHE C 1 123 ? 5.569 11.855 34.725 1.00 9.29 103 PHE C C 1
ATOM 4682 O O . PHE C 1 123 ? 5.280 12.952 34.244 1.00 9.34 103 PHE C O 1
ATOM 4690 N N . ILE C 1 124 ? 4.675 10.876 34.858 1.00 9.21 104 ILE C N 1
ATOM 4691 C CA . ILE C 1 124 ? 3.306 11.083 34.382 1.00 9.52 104 ILE C CA 1
ATOM 4692 C C . ILE C 1 124 ? 2.524 12.092 35.244 1.00 10.22 104 ILE C C 1
ATOM 4693 O O . ILE C 1 124 ? 1.749 12.912 34.725 1.00 10.27 104 ILE C O 1
ATOM 4698 N N . ASP C 1 125 ? 2.744 12.060 36.552 1.00 11.42 105 ASP C N 1
ATOM 4699 C CA . ASP C 1 125 ? 2.116 13.043 37.449 1.00 13.78 105 ASP C CA 1
ATOM 4700 C C . ASP C 1 125 ? 2.499 14.455 37.070 1.00 13.99 105 ASP C C 1
ATOM 4701 O O . ASP C 1 125 ? 1.651 15.353 37.039 1.00 15.15 105 ASP C O 1
ATOM 4706 N N . CYS C 1 126 ? 3.786 14.652 36.776 1.00 13.60 106 CYS C N 1
ATOM 4707 C CA A CYS C 1 126 ? 4.331 15.996 36.684 0.50 13.19 106 CYS C CA 1
ATOM 4708 C CA B CYS C 1 126 ? 4.356 15.997 36.680 0.50 13.96 106 CYS C CA 1
ATOM 4709 C C . CYS C 1 126 ? 4.417 16.586 35.267 1.00 12.92 106 CYS C C 1
ATOM 4710 O O . CYS C 1 126 ? 4.407 17.808 35.109 1.00 12.06 106 CYS C O 1
ATOM 4715 N N . VAL C 1 127 ? 4.477 15.736 34.244 1.00 11.42 107 VAL C N 1
ATOM 4716 C CA . VAL C 1 127 ? 4.616 16.251 32.870 1.00 10.98 107 VAL C CA 1
ATOM 4717 C C . VAL C 1 127 ? 3.403 17.105 32.491 1.00 10.92 107 VAL C C 1
ATOM 4718 O O . VAL C 1 127 ? 2.269 16.788 32.855 1.00 10.93 107 VAL C O 1
ATOM 4722 N N . THR C 1 128 ? 3.641 18.199 31.772 1.00 10.85 108 THR C N 1
ATOM 4723 C CA . THR C 1 128 ? 2.543 19.018 31.264 1.00 10.18 108 THR C CA 1
ATOM 4724 C C . THR C 1 128 ? 2.821 19.335 29.809 1.00 9.77 108 THR C C 1
ATOM 4725 O O . THR C 1 128 ? 3.979 19.317 29.367 1.00 9.17 108 THR C O 1
ATOM 4729 N N . ARG C 1 129 ? 1.760 19.639 29.074 1.00 9.15 109 ARG C N 1
ATOM 4730 C CA . ARG C 1 129 ? 1.896 19.929 27.649 1.00 9.37 109 ARG C CA 1
ATOM 4731 C C . ARG C 1 129 ? 2.835 21.113 27.442 1.00 9.90 109 ARG C C 1
ATOM 4732 O O . ARG C 1 129 ? 3.742 21.059 26.603 1.00 9.45 109 ARG C O 1
ATOM 4740 N N . GLU C 1 130 ? 2.610 22.177 28.219 1.00 10.80 110 GLU C N 1
ATOM 4741 C CA . GLU C 1 130 ? 3.415 23.375 28.084 1.00 11.98 110 GLU C CA 1
ATOM 4742 C C . GLU C 1 130 ? 4.864 23.157 28.508 1.00 11.10 110 GLU C C 1
ATOM 4743 O O . GLU C 1 130 ? 5.766 23.635 27.826 1.00 11.00 110 GLU C O 1
ATOM 4749 N N . GLY C 1 131 ? 5.079 22.466 29.629 1.00 10.31 111 GLY C N 1
ATOM 4750 C CA . GLY C 1 131 ? 6.447 22.166 30.098 1.00 9.44 111 GLY C CA 1
ATOM 4751 C C . GLY C 1 131 ? 7.213 21.301 29.091 1.00 9.18 111 GLY C C 1
ATOM 4752 O O . GLY C 1 131 ? 8.416 21.510 28.848 1.00 8.82 111 GLY C O 1
ATOM 4753 N N . PHE C 1 132 ? 6.516 20.324 28.514 1.00 8.36 112 PHE C N 1
ATOM 4754 C CA . PHE C 1 132 ? 7.089 19.447 27.483 1.00 8.26 112 PHE C CA 1
ATOM 4755 C C . PHE C 1 132 ? 7.497 20.322 26.293 1.00 8.28 112 PHE C C 1
ATOM 4756 O O . PHE C 1 132 ? 8.590 20.186 25.728 1.00 7.88 112 PHE C O 1
ATOM 4764 N N . SER C 1 133 ? 6.608 21.231 25.908 1.00 8.52 113 SER C N 1
ATOM 4765 C CA . SER C 1 133 ? 6.877 22.070 24.737 1.00 9.16 113 SER C CA 1
ATOM 4766 C C . SER C 1 133 ? 8.084 23.021 24.935 1.00 9.11 113 SER C C 1
ATOM 4767 O O . SER C 1 133 ? 8.971 23.150 24.059 1.00 8.70 113 SER C O 1
ATOM 4770 N N . ILE C 1 134 ? 8.116 23.666 26.090 1.00 8.85 114 ILE C N 1
ATOM 4771 C CA . ILE C 1 134 ? 9.220 24.582 26.449 1.00 8.92 114 ILE C CA 1
ATOM 4772 C C . ILE C 1 134 ? 10.536 23.810 26.502 1.00 8.39 114 ILE C C 1
ATOM 4773 O O . ILE C 1 134 ? 11.548 24.259 25.973 1.00 8.09 114 ILE C O 1
ATOM 4778 N N . ALA C 1 135 ? 10.520 22.651 27.159 1.00 8.03 115 ALA C N 1
ATOM 4779 C CA . ALA C 1 135 ? 11.746 21.868 27.346 1.00 8.10 115 ALA C CA 1
ATOM 4780 C C . ALA C 1 135 ? 12.340 21.516 25.992 1.00 8.03 115 ALA C C 1
ATOM 4781 O O . ALA C 1 135 ? 13.547 21.630 25.793 1.00 8.07 115 ALA C O 1
ATOM 4783 N N . HIS C 1 136 ? 11.479 21.117 25.062 1.00 7.74 116 HIS C N 1
ATOM 4784 C CA . HIS C 1 136 ? 11.931 20.728 23.728 1.00 8.15 116 HIS C CA 1
ATOM 4785 C C . HIS C 1 136 ? 12.392 21.934 22.934 1.00 8.41 116 HIS C C 1
ATOM 4786 O O . HIS C 1 136 ? 13.377 21.866 22.214 1.00 8.62 116 HIS C O 1
ATOM 4793 N N . ASP C 1 137 ? 11.662 23.041 23.039 1.00 8.91 117 ASP C N 1
ATOM 4794 C CA . ASP C 1 137 ? 12.011 24.278 22.318 1.00 9.15 117 ASP C CA 1
ATOM 4795 C C . ASP C 1 137 ? 13.440 24.748 22.672 1.00 8.65 117 ASP C C 1
ATOM 4796 O O . ASP C 1 137 ? 14.276 24.953 21.786 1.00 8.10 117 ASP C O 1
ATOM 4801 N N . ILE C 1 138 ? 13.721 24.885 23.969 1.00 8.16 118 ILE C N 1
ATOM 4802 C CA . ILE C 1 138 ? 15.015 25.425 24.412 1.00 8.34 118 ILE C CA 1
ATOM 4803 C C . ILE C 1 138 ? 16.130 24.386 24.384 1.00 7.77 118 ILE C C 1
ATOM 4804 O O . ILE C 1 138 ? 17.280 24.727 24.076 1.00 7.65 118 ILE C O 1
ATOM 4809 N N . SER C 1 139 ? 15.798 23.131 24.688 1.00 7.34 119 SER C N 1
ATOM 4810 C CA . SER C 1 139 ? 16.820 22.112 24.874 1.00 7.28 119 SER C CA 1
ATOM 4811 C C . SER C 1 139 ? 17.164 21.355 23.596 1.00 7.31 119 SER C C 1
ATOM 4812 O O . SER C 1 139 ? 18.245 20.787 23.519 1.00 7.29 119 SER C O 1
ATOM 4815 N N . ALA C 1 140 ? 16.255 21.344 22.618 1.00 7.21 120 ALA C N 1
ATOM 4816 C CA . ALA C 1 140 ? 16.418 20.517 21.405 1.00 7.28 120 ALA C CA 1
ATOM 4817 C C . ALA C 1 140 ? 16.297 21.344 20.121 1.00 7.24 120 ALA C C 1
ATOM 4818 O O . ALA C 1 140 ? 17.249 21.396 19.311 1.00 7.04 120 ALA C O 1
ATOM 4820 N N . TYR C 1 141 ? 15.157 22.022 19.941 1.00 7.57 121 TYR C N 1
ATOM 4821 C CA . TYR C 1 141 ? 14.948 22.775 18.686 1.00 7.77 121 TYR C CA 1
ATOM 4822 C C . TYR C 1 141 ? 16.081 23.809 18.516 1.00 7.66 121 TYR C C 1
ATOM 4823 O O . TYR C 1 141 ? 16.563 24.034 17.408 1.00 7.80 121 TYR C O 1
ATOM 4832 N N . SER C 1 142 ? 16.510 24.422 19.615 1.00 7.26 122 SER C N 1
ATOM 4833 C CA . SER C 1 142 ? 17.517 25.480 19.520 1.00 7.29 122 SER C CA 1
ATOM 4834 C C . SER C 1 142 ? 18.809 25.015 18.838 1.00 7.11 122 SER C C 1
ATOM 4835 O O . SER C 1 142 ? 19.526 25.833 18.224 1.00 6.81 122 SER C O 1
ATOM 4838 N N . PHE C 1 143 ? 19.135 23.719 18.945 1.00 6.90 123 PHE C N 1
ATOM 4839 C CA . PHE C 1 143 ? 20.297 23.214 18.223 1.00 6.83 123 PHE C CA 1
ATOM 4840 C C . PHE C 1 143 ? 20.125 23.359 16.713 1.00 6.91 123 PHE C C 1
ATOM 4841 O O . PHE C 1 143 ? 21.051 23.777 15.995 1.00 6.66 123 PHE C O 1
ATOM 4849 N N . ALA C 1 144 ? 18.968 22.939 16.223 1.00 6.92 124 ALA C N 1
ATOM 4850 C CA . ALA C 1 144 ? 18.643 23.061 14.810 1.00 7.11 124 ALA C CA 1
ATOM 4851 C C . ALA C 1 144 ? 18.555 24.547 14.400 1.00 7.33 124 ALA C C 1
ATOM 4852 O O . ALA C 1 144 ? 18.976 24.905 13.310 1.00 7.73 124 ALA C O 1
ATOM 4854 N N . ALA C 1 145 ? 17.998 25.396 15.256 1.00 7.46 125 ALA C N 1
ATOM 4855 C CA . ALA C 1 145 ? 17.912 26.846 14.971 1.00 7.68 125 ALA C CA 1
ATOM 4856 C C . ALA C 1 145 ? 19.311 27.475 14.775 1.00 8.14 125 ALA C C 1
ATOM 4857 O O . ALA C 1 145 ? 19.533 28.283 13.852 1.00 8.42 125 ALA C O 1
ATOM 4859 N N . LEU C 1 146 ? 20.239 27.141 15.672 1.00 8.31 126 LEU C N 1
ATOM 4860 C CA . LEU C 1 146 ? 21.625 27.604 15.537 1.00 9.01 126 LEU C CA 1
ATOM 4861 C C . LEU C 1 146 ? 22.267 27.076 14.259 1.00 9.24 126 LEU C C 1
ATOM 4862 O O . LEU C 1 146 ? 22.973 27.817 13.582 1.00 9.74 126 LEU C O 1
ATOM 4867 N N . ALA C 1 147 ? 22.040 25.802 13.947 1.00 9.12 127 ALA C N 1
ATOM 4868 C CA . ALA C 1 147 ? 22.540 25.233 12.679 1.00 9.76 127 ALA C CA 1
ATOM 4869 C C . ALA C 1 147 ? 21.953 25.972 11.480 1.00 10.23 127 ALA C C 1
ATOM 4870 O O . ALA C 1 147 ? 22.668 26.274 10.521 1.00 10.45 127 ALA C O 1
ATOM 4872 N N . LYS C 1 148 ? 20.651 26.260 11.524 1.00 10.77 128 LYS C N 1
ATOM 4873 C CA . LYS C 1 148 ? 19.996 26.921 10.393 1.00 12.14 128 LYS C CA 1
ATOM 4874 C C . LYS C 1 148 ? 20.599 28.312 10.147 1.00 12.64 128 LYS C C 1
ATOM 4875 O O . LYS C 1 148 ? 20.912 28.668 9.006 1.00 12.41 128 LYS C O 1
ATOM 4881 N N . GLU C 1 149 ? 20.786 29.087 11.214 1.00 12.64 129 GLU C N 1
ATOM 4882 C CA . GLU C 1 149 ? 21.237 30.468 11.033 1.00 13.62 129 GLU C CA 1
ATOM 4883 C C . GLU C 1 149 ? 22.756 30.580 10.904 1.00 12.97 129 GLU C C 1
ATOM 4884 O O . GLU C 1 149 ? 23.270 31.603 10.422 1.00 12.86 129 GLU C O 1
ATOM 4890 N N . GLY C 1 150 ? 23.482 29.551 11.341 1.00 12.21 130 GLY C N 1
ATOM 4891 C CA . GLY C 1 150 ? 24.941 29.576 11.282 1.00 12.30 130 GLY C CA 1
ATOM 4892 C C . GLY C 1 150 ? 25.534 28.886 10.059 1.00 12.51 130 GLY C C 1
ATOM 4893 O O . GLY C 1 150 ? 26.725 28.995 9.795 1.00 11.87 130 GLY C O 1
ATOM 4894 N N . ARG C 1 151 ? 24.695 28.167 9.320 1.00 12.50 131 ARG C N 1
ATOM 4895 C CA . ARG C 1 151 ? 25.162 27.305 8.243 1.00 13.09 131 ARG C CA 1
ATOM 4896 C C . ARG C 1 151 ? 25.993 28.043 7.186 1.00 12.87 131 ARG C C 1
ATOM 4897 O O . ARG C 1 151 ? 27.039 27.538 6.732 1.00 12.41 131 ARG C O 1
ATOM 4905 N N . SER C 1 152 ? 25.514 29.221 6.780 1.00 13.02 132 SER C N 1
ATOM 4906 C CA A SER C 1 152 ? 26.171 29.967 5.710 0.50 13.38 132 SER C CA 1
ATOM 4907 C CA B SER C 1 152 ? 26.176 29.977 5.712 0.50 13.45 132 SER C CA 1
ATOM 4908 C C . SER C 1 152 ? 27.613 30.317 6.093 1.00 13.72 132 SER C C 1
ATOM 4909 O O . SER C 1 152 ? 28.509 30.269 5.253 1.00 14.44 132 SER C O 1
ATOM 4914 N N . MET C 1 153 ? 27.841 30.639 7.369 1.00 13.05 133 MET C N 1
ATOM 4915 C CA . MET C 1 153 ? 29.186 30.969 7.843 1.00 13.15 133 MET C CA 1
ATOM 4916 C C . MET C 1 153 ? 30.105 29.755 7.972 1.00 12.93 133 MET C C 1
ATOM 4917 O O . MET C 1 153 ? 31.325 29.896 7.923 1.00 11.64 133 MET C O 1
ATOM 4922 N N . MET C 1 154 ? 29.499 28.578 8.146 1.00 13.73 134 MET C N 1
ATOM 4923 C CA . MET C 1 154 ? 30.221 27.336 8.447 1.00 14.15 134 MET C CA 1
ATOM 4924 C C . MET C 1 154 ? 30.558 26.518 7.203 1.00 14.75 134 MET C C 1
ATOM 4925 O O . MET C 1 154 ? 31.322 25.560 7.273 1.00 13.42 134 MET C O 1
ATOM 4930 N N . LYS C 1 155 ? 30.018 26.910 6.049 1.00 16.36 135 LYS C N 1
ATOM 4931 C CA . LYS C 1 155 ? 30.189 26.128 4.814 1.00 18.94 135 LYS C CA 1
ATOM 4932 C C . LYS C 1 155 ? 31.620 25.880 4.406 1.00 19.05 135 LYS C C 1
ATOM 4933 O O . LYS C 1 155 ? 32.442 26.802 4.419 1.00 19.97 135 LYS C O 1
ATOM 4939 N N . ASN C 1 156 ? 31.914 24.635 4.030 1.00 18.71 136 ASN C N 1
ATOM 4940 C CA . ASN C 1 156 ? 33.159 24.281 3.343 1.00 18.65 136 ASN C CA 1
ATOM 4941 C C . ASN C 1 156 ? 34.446 24.711 4.059 1.00 18.34 136 ASN C C 1
ATOM 4942 O O . ASN C 1 156 ? 35.378 25.280 3.458 1.00 17.90 136 ASN C O 1
ATOM 4947 N N . ARG C 1 157 ? 34.511 24.430 5.356 1.00 15.89 137 ARG C N 1
ATOM 4948 C CA . ARG C 1 157 ? 35.738 24.703 6.092 1.00 14.63 137 ARG C CA 1
ATOM 4949 C C . ARG C 1 157 ? 36.029 23.688 7.200 1.00 13.42 137 ARG C C 1
ATOM 4950 O O . ARG C 1 157 ? 36.654 24.032 8.220 1.00 12.77 137 ARG C O 1
ATOM 4958 N N . ASN C 1 158 ? 35.588 22.439 6.988 1.00 12.56 138 ASN C N 1
ATOM 4959 C CA . ASN C 1 158 ? 35.718 21.395 8.009 1.00 12.07 138 ASN C CA 1
ATOM 4960 C C . ASN C 1 158 ? 35.162 21.932 9.327 1.00 10.48 138 ASN C C 1
ATOM 4961 O O . ASN C 1 158 ? 35.784 21.807 10.366 1.00 9.94 138 ASN C O 1
ATOM 4966 N N . ALA C 1 159 ? 33.976 22.527 9.257 1.00 9.29 139 ALA C N 1
ATOM 4967 C CA . ALA C 1 159 ? 33.326 23.101 10.425 1.00 9.10 139 ALA C CA 1
ATOM 4968 C C . ALA C 1 159 ? 32.709 22.013 11.323 1.00 8.76 139 ALA C C 1
ATOM 4969 O O . ALA C 1 159 ? 32.611 20.850 10.928 1.00 8.80 139 ALA C O 1
ATOM 4971 N N . SER C 1 160 ? 32.297 22.402 12.530 1.00 8.14 140 SER C N 1
ATOM 4972 C CA . SER C 1 160 ? 31.841 21.433 13.543 1.00 8.11 140 SER C CA 1
ATOM 4973 C C . SER C 1 160 ? 30.718 22.024 14.403 1.00 7.61 140 SER C C 1
ATOM 4974 O O . SER C 1 160 ? 30.643 23.240 14.622 1.00 7.70 140 SER C O 1
ATOM 4977 N N . MET C 1 161 ? 29.826 21.163 14.869 1.00 7.46 141 MET C N 1
ATOM 4978 C CA . MET C 1 161 ? 28.906 21.523 15.957 1.00 7.19 141 MET C CA 1
ATOM 4979 C C . MET C 1 161 ? 28.945 20.426 17.006 1.00 6.92 141 MET C C 1
ATOM 4980 O O . MET C 1 161 ? 29.070 19.247 16.673 1.00 6.81 141 MET C O 1
ATOM 4985 N N . VAL C 1 162 ? 28.815 20.815 18.274 1.00 6.81 142 VAL C N 1
ATOM 4986 C CA . VAL C 1 162 ? 28.778 19.842 19.359 1.00 6.75 142 VAL C CA 1
ATOM 4987 C C . VAL C 1 162 ? 27.666 20.290 20.310 1.00 6.83 142 VAL C C 1
ATOM 4988 O O . VAL C 1 162 ? 27.593 21.472 20.650 1.00 6.93 142 VAL C O 1
ATOM 4992 N N . ALA C 1 163 ? 26.804 19.347 20.711 1.00 6.88 143 ALA C N 1
ATOM 4993 C CA . ALA C 1 163 ? 25.784 19.580 21.737 1.00 6.97 143 ALA C CA 1
ATOM 4994 C C . ALA C 1 163 ? 26.112 18.751 22.974 1.00 7.29 143 ALA C C 1
ATOM 4995 O O . ALA C 1 163 ? 26.720 17.672 22.865 1.00 7.07 143 ALA C O 1
ATOM 4997 N N . LEU C 1 164 ? 25.729 19.262 24.142 1.00 7.29 144 LEU C N 1
ATOM 4998 C CA . LEU C 1 164 ? 25.838 18.504 25.403 1.00 7.51 144 LEU C CA 1
ATOM 4999 C C . LEU C 1 164 ? 24.541 17.766 25.697 1.00 7.43 144 LEU C C 1
ATOM 5000 O O . LEU C 1 164 ? 23.461 18.339 25.590 1.00 7.47 144 LEU C O 1
ATOM 5005 N N . THR C 1 165 ? 24.658 16.498 26.076 1.00 7.28 145 THR C N 1
ATOM 5006 C CA . THR C 1 165 ? 23.493 15.671 26.356 1.00 7.22 145 THR C CA 1
ATOM 5007 C C . THR C 1 165 ? 23.767 14.808 27.588 1.00 7.42 145 THR C C 1
ATOM 5008 O O . THR C 1 165 ? 24.851 14.875 28.189 1.00 7.05 145 THR C O 1
ATOM 5012 N N . TYR C 1 166 ? 22.768 14.017 27.969 1.00 7.46 146 TYR C N 1
ATOM 5013 C CA . TYR C 1 166 ? 22.844 13.241 29.190 1.00 7.56 146 TYR C CA 1
ATOM 5014 C C . TYR C 1 166 ? 22.132 11.901 28.952 1.00 7.22 146 TYR C C 1
ATOM 5015 O O . TYR C 1 166 ? 21.196 11.841 28.169 1.00 7.21 146 TYR C O 1
ATOM 5024 N N . ILE C 1 167 ? 22.571 10.859 29.655 1.00 7.04 147 ILE C N 1
ATOM 5025 C CA . ILE C 1 167 ? 22.087 9.485 29.495 1.00 7.05 147 ILE C CA 1
ATOM 5026 C C . ILE C 1 167 ? 20.601 9.303 29.821 1.00 6.89 147 ILE C C 1
ATOM 5027 O O . ILE C 1 167 ? 19.989 8.311 29.409 1.00 6.81 147 ILE C O 1
ATOM 5032 N N . GLY C 1 168 ? 20.014 10.279 30.518 1.00 7.11 148 GLY C N 1
ATOM 5033 C CA . GLY C 1 168 ? 18.536 10.344 30.691 1.00 7.05 148 GLY C CA 1
ATOM 5034 C C . GLY C 1 168 ? 17.770 10.359 29.366 1.00 7.39 148 GLY C C 1
ATOM 5035 O O . GLY C 1 168 ? 16.554 10.101 29.336 1.00 7.04 148 GLY C O 1
ATOM 5036 N N . ALA C 1 169 ? 18.480 10.661 28.276 1.00 7.63 149 ALA C N 1
ATOM 5037 C CA . ALA C 1 169 ? 17.937 10.523 26.921 1.00 8.02 149 ALA C CA 1
ATOM 5038 C C . ALA C 1 169 ? 17.655 9.053 26.598 1.00 8.71 149 ALA C C 1
ATOM 5039 O O . ALA C 1 169 ? 16.658 8.752 25.936 1.00 9.65 149 ALA C O 1
ATOM 5041 N N . GLU C 1 170 ? 18.517 8.162 27.086 1.00 9.11 150 GLU C N 1
ATOM 5042 C CA . GLU C 1 170 ? 18.571 6.767 26.632 1.00 10.12 150 GLU C CA 1
ATOM 5043 C C . GLU C 1 170 ? 17.800 5.832 27.546 1.00 9.97 150 GLU C C 1
ATOM 5044 O O . GLU C 1 170 ? 17.299 4.807 27.095 1.00 9.73 150 GLU C O 1
ATOM 5050 N N . LYS C 1 171 ? 17.736 6.185 28.834 1.00 9.50 151 LYS C N 1
ATOM 5051 C CA . LYS C 1 171 ? 17.121 5.345 29.842 1.00 9.92 151 LYS C CA 1
ATOM 5052 C C . LYS C 1 171 ? 16.197 6.192 30.695 1.00 9.90 151 LYS C C 1
ATOM 5053 O O . LYS C 1 171 ? 16.405 7.403 30.826 1.00 9.79 151 LYS C O 1
ATOM 5059 N N . ALA C 1 172 ? 15.181 5.557 31.272 1.00 9.50 152 ALA C N 1
ATOM 5060 C CA . ALA C 1 172 ? 14.243 6.235 32.163 1.00 9.20 152 ALA C CA 1
ATOM 5061 C C . ALA C 1 172 ? 14.871 6.325 33.559 1.00 9.44 152 ALA C C 1
ATOM 5062 O O . ALA C 1 172 ? 15.200 5.311 34.188 1.00 9.38 152 ALA C O 1
ATOM 5064 N N . MET C 1 173 ? 15.017 7.544 34.039 1.00 9.59 153 MET C N 1
ATOM 5065 C CA . MET C 1 173 ? 15.739 7.778 35.268 1.00 9.93 153 MET C CA 1
ATOM 5066 C C . MET C 1 173 ? 14.824 8.509 36.233 1.00 9.79 153 MET C C 1
ATOM 5067 O O . MET C 1 173 ? 13.877 9.144 35.807 1.00 9.80 153 MET C O 1
ATOM 5072 N N . PRO C 1 174 ? 15.116 8.449 37.545 1.00 9.88 154 PRO C N 1
ATOM 5073 C CA . PRO C 1 174 ? 14.316 9.299 38.437 1.00 10.06 154 PRO C CA 1
ATOM 5074 C C . PRO C 1 174 ? 14.574 10.776 38.147 1.00 10.11 154 PRO C C 1
ATOM 5075 O O . PRO C 1 174 ? 15.683 11.127 37.724 1.00 9.99 154 PRO C O 1
ATOM 5079 N N . SER C 1 175 ? 13.572 11.620 38.397 1.00 10.76 155 SER C N 1
ATOM 5080 C CA . SER C 1 175 ? 13.674 13.094 38.347 1.00 10.92 155 SER C CA 1
ATOM 5081 C C . SER C 1 175 ? 13.890 13.744 36.998 1.00 10.21 155 SER C C 1
ATOM 5082 O O . SER C 1 175 ? 13.302 14.784 36.743 1.00 10.11 155 SER C O 1
ATOM 5085 N N . TYR C 1 176 ? 14.754 13.179 36.168 1.00 9.37 156 TYR C N 1
ATOM 5086 C CA . TYR C 1 176 ? 15.159 13.866 34.937 1.00 9.02 156 TYR C CA 1
ATOM 5087 C C . TYR C 1 176 ? 13.935 14.087 34.035 1.00 8.92 156 TYR C C 1
ATOM 5088 O O . TYR C 1 176 ? 13.825 15.125 33.360 1.00 9.28 156 TYR C O 1
ATOM 5097 N N . ASN C 1 177 ? 13.015 13.114 34.041 1.00 8.70 157 ASN C N 1
ATOM 5098 C CA . ASN C 1 177 ? 11.644 13.319 33.548 1.00 8.59 157 ASN C CA 1
ATOM 5099 C C . ASN C 1 177 ? 11.579 13.977 32.176 1.00 8.27 157 ASN C C 1
ATOM 5100 O O . ASN C 1 177 ? 12.147 13.432 31.220 1.00 8.00 157 ASN C O 1
ATOM 5105 N N . THR C 1 178 ? 10.937 15.149 32.082 1.00 7.87 158 THR C N 1
ATOM 5106 C CA . THR C 1 178 ? 10.785 15.846 30.781 1.00 7.86 158 THR C CA 1
ATOM 5107 C C . THR C 1 178 ? 12.121 16.212 30.085 1.00 7.62 158 THR C C 1
ATOM 5108 O O . THR C 1 178 ? 12.215 16.241 28.835 1.00 7.24 158 THR C O 1
ATOM 5112 N N . MET C 1 179 ? 13.141 16.503 30.881 1.00 7.47 159 MET C N 1
ATOM 5113 C CA . MET C 1 179 ? 14.479 16.737 30.308 1.00 7.32 159 MET C CA 1
ATOM 5114 C C . MET C 1 179 ? 15.027 15.509 29.608 1.00 6.76 159 MET C C 1
ATOM 5115 O O . MET C 1 179 ? 15.705 15.639 28.583 1.00 6.55 159 MET C O 1
ATOM 5120 N N . GLY C 1 180 ? 14.756 14.321 30.148 1.00 6.36 160 GLY C N 1
ATOM 5121 C CA . GLY C 1 180 ? 15.184 13.073 29.492 1.00 6.24 160 GLY C CA 1
ATOM 5122 C C . GLY C 1 180 ? 14.574 12.968 28.095 1.00 6.25 160 GLY C C 1
ATOM 5123 O O . GLY C 1 180 ? 15.257 12.641 27.113 1.00 6.09 160 GLY C O 1
ATOM 5124 N N . VAL C 1 181 ? 13.273 13.213 28.025 1.00 6.10 161 VAL C N 1
ATOM 5125 C CA . VAL C 1 181 ? 12.585 13.206 26.732 1.00 6.07 161 VAL C CA 1
ATOM 5126 C C . VAL C 1 181 ? 13.177 14.251 25.772 1.00 5.98 161 VAL C C 1
ATOM 5127 O O . VAL C 1 181 ? 13.419 13.958 24.576 1.00 6.18 161 VAL C O 1
ATOM 5131 N N . ALA C 1 182 ? 13.399 15.466 26.272 1.00 5.83 162 ALA C N 1
ATOM 5132 C CA . ALA C 1 182 ? 13.981 16.537 25.443 1.00 5.71 162 ALA C CA 1
ATOM 5133 C C . ALA C 1 182 ? 15.403 16.218 25.007 1.00 5.56 162 ALA C C 1
ATOM 5134 O O . ALA C 1 182 ? 15.783 16.583 23.897 1.00 5.52 162 ALA C O 1
ATOM 5136 N N . LYS C 1 183 ? 16.193 15.571 25.863 1.00 5.42 163 LYS C N 1
ATOM 5137 C CA . LYS C 1 183 ? 17.539 15.111 25.427 1.00 5.50 163 LYS C CA 1
ATOM 5138 C C . LYS C 1 183 ? 17.462 14.047 24.340 1.00 5.52 163 LYS C C 1
ATOM 5139 O O . LYS C 1 183 ? 18.301 14.018 23.437 1.00 5.62 163 LYS C O 1
ATOM 5145 N N . ALA C 1 184 ? 16.449 13.181 24.370 1.00 5.42 164 ALA C N 1
ATOM 5146 C CA . ALA C 1 184 ? 16.323 12.230 23.254 1.00 5.44 164 ALA C CA 1
ATOM 5147 C C . ALA C 1 184 ? 16.012 12.951 21.947 1.00 5.43 164 ALA C C 1
ATOM 5148 O O . ALA C 1 184 ? 16.526 12.585 20.881 1.00 5.44 164 ALA C O 1
ATOM 5150 N N . SER C 1 185 ? 15.160 13.967 22.024 1.00 5.61 165 SER C N 1
ATOM 5151 C CA . SER C 1 185 ? 14.871 14.793 20.862 1.00 5.78 165 SER C CA 1
ATOM 5152 C C . SER C 1 185 ? 16.158 15.498 20.408 1.00 5.81 165 SER C C 1
ATOM 5153 O O . SER C 1 185 ? 16.462 15.552 19.200 1.00 5.70 165 SER C O 1
ATOM 5156 N N . LEU C 1 186 ? 16.929 16.021 21.363 1.00 5.73 166 LEU C N 1
ATOM 5157 C CA . LEU C 1 186 ? 18.203 16.655 20.999 1.00 6.13 166 LEU C CA 1
ATOM 5158 C C . LEU C 1 186 ? 19.129 15.688 20.268 1.00 6.38 166 LEU C C 1
ATOM 5159 O O . LEU C 1 186 ? 19.715 16.049 19.233 1.00 6.40 166 LEU C O 1
ATOM 5164 N N . GLU C 1 187 ? 19.275 14.468 20.792 1.00 6.73 167 GLU C N 1
ATOM 5165 C CA . GLU C 1 187 ? 20.185 13.508 20.137 1.00 7.00 167 GLU C CA 1
ATOM 5166 C C . GLU C 1 187 ? 19.708 13.171 18.717 1.00 6.73 167 GLU C C 1
ATOM 5167 O O . GLU C 1 187 ? 20.526 13.087 17.776 1.00 6.33 167 GLU C O 1
ATOM 5173 N N . ALA C 1 188 ? 18.392 13.033 18.536 1.00 6.26 168 ALA C N 1
ATOM 5174 C CA . ALA C 1 188 ? 17.886 12.798 17.164 1.00 6.36 168 ALA C CA 1
ATOM 5175 C C . ALA C 1 188 ? 18.145 14.012 16.260 1.00 6.30 168 ALA C C 1
ATOM 5176 O O . ALA C 1 188 ? 18.497 13.858 15.088 1.00 6.27 168 ALA C O 1
ATOM 5178 N N . THR C 1 189 ? 17.981 15.211 16.824 1.00 6.36 169 THR C N 1
ATOM 5179 C CA . THR C 1 189 ? 18.227 16.483 16.131 1.00 6.31 169 THR C CA 1
ATOM 5180 C C . THR C 1 189 ? 19.690 16.543 15.699 1.00 6.46 169 THR C C 1
ATOM 5181 O O . THR C 1 189 ? 19.984 16.922 14.559 1.00 6.41 169 THR C O 1
ATOM 5185 N N . VAL C 1 190 ? 20.603 16.105 16.578 1.00 6.40 170 VAL C N 1
ATOM 5186 C CA . VAL C 1 190 ? 22.036 16.032 16.228 1.00 6.51 170 VAL C CA 1
ATOM 5187 C C . VAL C 1 190 ? 22.247 15.093 15.010 1.00 6.66 170 VAL C C 1
ATOM 5188 O O . VAL C 1 190 ? 22.952 15.455 14.077 1.00 6.74 170 VAL C O 1
ATOM 5192 N N . ARG C 1 191 ? 21.636 13.903 15.026 1.00 6.59 171 ARG C N 1
ATOM 5193 C CA . ARG C 1 191 ? 21.756 12.983 13.876 1.00 6.71 171 ARG C CA 1
ATOM 5194 C C . ARG C 1 191 ? 21.190 13.569 12.581 1.00 6.48 171 ARG C C 1
ATOM 5195 O O . ARG C 1 191 ? 21.830 13.458 11.526 1.00 6.76 171 ARG C O 1
ATOM 5203 N N . TYR C 1 192 ? 19.997 14.156 12.640 1.00 6.40 172 TYR C N 1
ATOM 5204 C CA . TYR C 1 192 ? 19.380 14.739 11.414 1.00 6.34 172 TYR C CA 1
ATOM 5205 C C . TYR C 1 192 ? 20.166 15.964 10.906 1.00 6.16 172 TYR C C 1
ATOM 5206 O O . TYR C 1 192 ? 20.285 16.189 9.691 1.00 6.25 172 TYR C O 1
ATOM 5215 N N . THR C 1 193 ? 20.735 16.726 11.836 1.00 5.92 173 THR C N 1
ATOM 5216 C CA . THR C 1 193 ? 21.605 17.866 11.494 1.00 6.02 173 THR C CA 1
ATOM 5217 C C . THR C 1 193 ? 22.910 17.364 10.866 1.00 6.17 173 THR C C 1
ATOM 5218 O O . THR C 1 193 ? 23.402 17.955 9.886 1.00 6.34 173 THR C O 1
ATOM 5222 N N . ALA C 1 194 ? 23.470 16.276 11.400 1.00 6.11 174 ALA C N 1
ATOM 5223 C CA . ALA C 1 194 ? 24.658 15.651 10.775 1.00 6.31 174 ALA C CA 1
ATOM 5224 C C . ALA C 1 194 ? 24.396 15.305 9.303 1.00 6.54 174 ALA C C 1
ATOM 5225 O O . ALA C 1 194 ? 25.196 15.639 8.409 1.00 6.51 174 ALA C O 1
ATOM 5227 N N . LEU C 1 195 ? 23.265 14.660 9.065 1.00 6.98 175 LEU C N 1
ATOM 5228 C CA . LEU C 1 195 ? 22.852 14.317 7.695 1.00 7.54 175 LEU C CA 1
ATOM 5229 C C . LEU C 1 195 ? 22.643 15.565 6.843 1.00 7.76 175 LEU C C 1
ATOM 5230 O O . LEU C 1 195 ? 23.117 15.622 5.700 1.00 8.54 175 LEU C O 1
ATOM 5235 N N . ALA C 1 196 ? 21.943 16.553 7.392 1.00 7.54 176 ALA C N 1
ATOM 5236 C CA . ALA C 1 196 ? 21.600 17.785 6.678 1.00 7.76 176 ALA C CA 1
ATOM 5237 C C . ALA C 1 196 ? 22.823 18.634 6.333 1.00 8.11 176 ALA C C 1
ATOM 5238 O O . ALA C 1 196 ? 22.861 19.262 5.267 1.00 8.26 176 ALA C O 1
ATOM 5240 N N . LEU C 1 197 ? 23.826 18.636 7.203 1.00 7.92 177 LEU C N 1
ATOM 5241 C CA . LEU C 1 197 ? 24.954 19.542 7.015 1.00 8.43 177 LEU C CA 1
ATOM 5242 C C . LEU C 1 197 ? 26.231 18.898 6.480 1.00 8.40 177 LEU C C 1
ATOM 5243 O O . LEU C 1 197 ? 27.191 19.614 6.153 1.00 8.76 177 LEU C O 1
ATOM 5248 N N . GLY C 1 198 ? 26.251 17.574 6.394 1.00 8.60 178 GLY C N 1
ATOM 5249 C CA . GLY C 1 198 ? 27.472 16.857 6.010 1.00 9.26 178 GLY C CA 1
ATOM 5250 C C . GLY C 1 198 ? 27.962 17.225 4.617 1.00 9.92 178 GLY C C 1
ATOM 5251 O O . GLY C 1 198 ? 29.160 17.225 4.355 1.00 9.59 178 GLY C O 1
ATOM 5252 N N . GLU C 1 199 ? 27.049 17.550 3.709 1.00 10.97 179 GLU C N 1
ATOM 5253 C CA A GLU C 1 199 ? 27.456 17.868 2.343 0.50 11.74 179 GLU C CA 1
ATOM 5254 C CA B GLU C 1 199 ? 27.475 17.861 2.348 0.50 11.75 179 GLU C CA 1
ATOM 5255 C C . GLU C 1 199 ? 28.259 19.182 2.297 1.00 11.84 179 GLU C C 1
ATOM 5256 O O . GLU C 1 199 ? 29.023 19.427 1.357 1.00 12.32 179 GLU C O 1
ATOM 5267 N N . ASP C 1 200 ? 28.093 20.013 3.326 1.00 11.65 180 ASP C N 1
ATOM 5268 C CA . ASP C 1 200 ? 28.863 21.259 3.480 1.00 12.11 180 ASP C CA 1
ATOM 5269 C C . ASP C 1 200 ? 30.120 21.066 4.315 1.00 11.10 180 ASP C C 1
ATOM 5270 O O . ASP C 1 200 ? 30.787 22.050 4.650 1.00 10.96 180 ASP C O 1
ATOM 5275 N N . GLY C 1 201 ? 30.444 19.807 4.624 1.00 10.04 181 GLY C N 1
ATOM 5276 C CA . GLY C 1 201 ? 31.675 19.447 5.330 1.00 9.22 181 GLY C CA 1
ATOM 5277 C C . GLY C 1 201 ? 31.571 19.697 6.828 1.00 8.95 181 GLY C C 1
ATOM 5278 O O . GLY C 1 201 ? 32.571 19.638 7.566 1.00 9.01 181 GLY C O 1
ATOM 5279 N N . ILE C 1 202 ? 30.360 19.955 7.297 1.00 7.99 182 ILE C N 1
ATOM 5280 C CA . ILE C 1 202 ? 30.168 20.230 8.731 1.00 7.56 182 ILE C CA 1
ATOM 5281 C C . ILE C 1 202 ? 29.879 18.933 9.468 1.00 7.41 182 ILE C C 1
ATOM 5282 O O . ILE C 1 202 ? 28.933 18.224 9.109 1.00 7.13 182 ILE C O 1
ATOM 5287 N N . LYS C 1 203 ? 30.683 18.635 10.495 1.00 7.02 183 LYS C N 1
ATOM 5288 C CA . LYS C 1 203 ? 30.466 17.439 11.336 1.00 6.81 183 LYS C CA 1
ATOM 5289 C C . LYS C 1 203 ? 29.688 17.880 12.588 1.00 6.74 183 LYS C C 1
ATOM 5290 O O . LYS C 1 203 ? 29.823 19.024 13.059 1.00 6.29 183 LYS C O 1
ATOM 5296 N N . VAL C 1 204 ? 28.840 16.978 13.082 1.00 6.50 184 VAL C N 1
ATOM 5297 C CA . VAL C 1 204 ? 27.808 17.337 14.064 1.00 6.39 184 VAL C CA 1
ATOM 5298 C C . VAL C 1 204 ? 27.711 16.205 15.072 1.00 6.22 184 VAL C C 1
ATOM 5299 O O . VAL C 1 204 ? 27.292 15.110 14.726 1.00 6.21 184 VAL C O 1
ATOM 5303 N N . ASN C 1 205 ? 28.088 16.475 16.323 1.00 6.02 185 ASN C N 1
ATOM 5304 C CA . ASN C 1 205 ? 28.202 15.417 17.329 1.00 5.99 185 ASN C CA 1
ATOM 5305 C C . ASN C 1 205 ? 27.670 15.882 18.675 1.00 6.08 185 ASN C C 1
ATOM 5306 O O . ASN C 1 205 ? 27.371 17.070 18.856 1.00 5.85 185 ASN C O 1
ATOM 5311 N N . ALA C 1 206 ? 27.550 14.931 19.603 1.00 6.10 186 ALA C N 1
ATOM 5312 C CA . ALA C 1 206 ? 27.163 15.235 20.973 1.00 6.08 186 ALA C CA 1
ATOM 5313 C C . ALA C 1 206 ? 28.112 14.568 21.972 1.00 6.14 186 ALA C C 1
ATOM 5314 O O . ALA C 1 206 ? 28.702 13.517 21.706 1.00 6.12 186 ALA C O 1
ATOM 5316 N N . VAL C 1 207 ? 28.236 15.190 23.140 1.00 6.31 187 VAL C N 1
ATOM 5317 C CA . VAL C 1 207 ? 28.999 14.637 24.235 1.00 6.38 187 VAL C CA 1
ATOM 5318 C C . VAL C 1 207 ? 27.961 14.427 25.336 1.00 6.43 187 VAL C C 1
ATOM 5319 O O . VAL C 1 207 ? 27.257 15.350 25.688 1.00 6.46 187 VAL C O 1
ATOM 5323 N N . SER C 1 208 ? 27.819 13.180 25.787 1.00 6.67 188 SER C N 1
ATOM 5324 C CA . SER C 1 208 ? 26.917 12.804 26.862 1.00 6.63 188 SER C CA 1
ATOM 5325 C C . SER C 1 208 ? 27.720 12.785 28.167 1.00 6.78 188 SER C C 1
ATOM 5326 O O . SER C 1 208 ? 28.456 11.836 28.448 1.00 7.21 188 SER C O 1
ATOM 5329 N N . ALA C 1 209 ? 27.604 13.857 28.933 1.00 6.91 189 ALA C N 1
ATOM 5330 C CA . ALA C 1 209 ? 28.421 14.024 30.127 1.00 6.99 189 ALA C CA 1
ATOM 5331 C C . ALA C 1 209 ? 27.804 13.292 31.296 1.00 7.07 189 ALA C C 1
ATOM 5332 O O . ALA C 1 209 ? 26.595 13.181 31.403 1.00 6.82 189 ALA C O 1
ATOM 5334 N N . GLY C 1 210 ? 28.664 12.771 32.159 1.00 7.43 190 GLY C N 1
ATOM 5335 C CA . GLY C 1 210 ? 28.226 12.329 33.475 1.00 7.76 190 GLY C CA 1
ATOM 5336 C C . GLY C 1 210 ? 27.785 13.539 34.288 1.00 8.42 190 GLY C C 1
ATOM 5337 O O . GLY C 1 210 ? 28.053 14.673 33.917 1.00 8.30 190 GLY C O 1
ATOM 5338 N N . PRO C 1 211 ? 27.056 13.307 35.395 1.00 8.72 191 PRO C N 1
ATOM 5339 C CA . PRO C 1 211 ? 26.604 14.424 36.220 1.00 8.88 191 PRO C CA 1
ATOM 5340 C C . PRO C 1 211 ? 27.774 15.239 36.773 1.00 8.84 191 PRO C C 1
ATOM 5341 O O . PRO C 1 211 ? 28.824 14.677 37.132 1.00 8.94 191 PRO C O 1
ATOM 5345 N N . ILE C 1 212 ? 27.580 16.557 36.807 1.00 8.83 192 ILE C N 1
ATOM 5346 C CA . ILE C 1 212 ? 28.586 17.509 37.272 1.00 9.07 192 ILE C CA 1
ATOM 5347 C C . ILE C 1 212 ? 27.855 18.583 38.069 1.00 9.61 192 ILE C C 1
ATOM 5348 O O . ILE C 1 212 ? 26.783 19.033 37.675 1.00 9.23 192 ILE C O 1
ATOM 5353 N N . LYS C 1 213 ? 28.442 18.994 39.194 1.00 10.53 193 LYS C N 1
ATOM 5354 C CA . LYS C 1 213 ? 27.827 20.021 40.035 1.00 11.71 193 LYS C CA 1
ATOM 5355 C C . LYS C 1 213 ? 27.983 21.417 39.406 1.00 11.98 193 LYS C C 1
ATOM 5356 O O . LYS C 1 213 ? 28.987 22.106 39.610 1.00 12.24 193 LYS C O 1
ATOM 5362 N N . THR C 1 214 ? 26.976 21.811 38.643 1.00 11.35 194 THR C N 1
ATOM 5363 C CA . THR C 1 214 ? 26.936 23.105 37.975 1.00 11.72 194 THR C CA 1
ATOM 5364 C C . THR C 1 214 ? 25.709 23.855 38.499 1.00 12.01 194 THR C C 1
ATOM 5365 O O . THR C 1 214 ? 24.968 23.343 39.346 1.00 12.12 194 THR C O 1
ATOM 5369 N N . LEU C 1 215 ? 25.468 25.050 37.982 1.00 12.26 195 LEU C N 1
ATOM 5370 C CA . LEU C 1 215 ? 24.242 25.765 38.312 1.00 13.50 195 LEU C CA 1
ATOM 5371 C C . LEU C 1 215 ? 22.974 24.984 37.997 1.00 14.79 195 LEU C C 1
ATOM 5372 O O . LEU C 1 215 ? 21.977 25.077 38.730 1.00 15.32 195 LEU C O 1
ATOM 5377 N N . ALA C 1 216 ? 23.022 24.195 36.927 1.00 15.64 196 ALA C N 1
ATOM 5378 C CA . ALA C 1 216 ? 21.885 23.370 36.544 1.00 16.91 196 ALA C CA 1
ATOM 5379 C C . ALA C 1 216 ? 21.543 22.364 37.643 1.00 17.27 196 ALA C C 1
ATOM 5380 O O . ALA C 1 216 ? 20.379 22.042 37.849 1.00 16.77 196 ALA C O 1
ATOM 5382 N N . ALA C 1 217 ? 22.553 21.865 38.341 1.00 19.38 197 ALA C N 1
ATOM 5383 C CA . ALA C 1 217 ? 22.337 20.903 39.442 1.00 22.11 197 ALA C CA 1
ATOM 5384 C C . ALA C 1 217 ? 21.735 21.516 40.692 1.00 23.78 197 ALA C C 1
ATOM 5385 O O . ALA C 1 217 ? 21.205 20.808 41.566 1.00 26.02 197 ALA C O 1
ATOM 5387 N N . SER C 1 218 ? 21.818 22.837 40.795 1.00 25.44 198 SER C N 1
ATOM 5388 C CA . SER C 1 218 ? 21.541 23.496 42.069 1.00 26.29 198 SER C CA 1
ATOM 5389 C C . SER C 1 218 ? 20.086 23.378 42.508 1.00 26.41 198 SER C C 1
ATOM 5390 O O . SER C 1 218 ? 19.806 23.367 43.700 1.00 28.43 198 SER C O 1
ATOM 5393 N N . GLY C 1 219 ? 19.166 23.260 41.55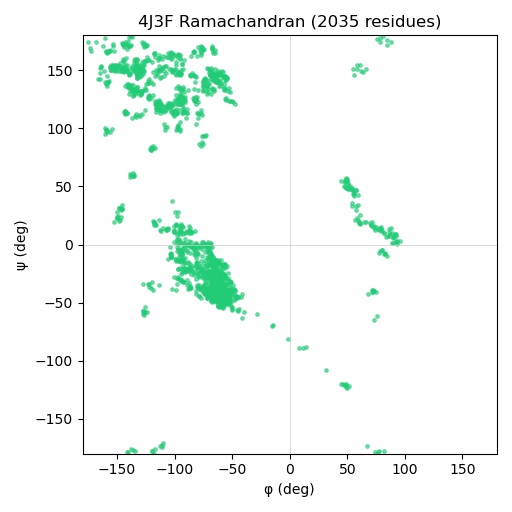6 1.00 25.01 199 GLY C N 1
ATOM 5394 C CA . GLY C 1 219 ? 17.767 23.035 41.892 1.00 23.62 199 GLY C CA 1
ATOM 5395 C C . GLY C 1 219 ? 17.381 21.580 42.172 1.00 22.38 199 GLY C C 1
ATOM 5396 O O . GLY C 1 219 ? 16.255 21.314 42.603 1.00 22.07 199 GLY C O 1
ATOM 5397 N N . ILE C 1 220 ? 18.304 20.644 41.927 1.00 20.95 200 ILE C N 1
ATOM 5398 C CA . ILE C 1 220 ? 18.001 19.206 42.003 1.00 18.27 200 ILE C CA 1
ATOM 5399 C C . ILE C 1 220 ? 18.307 18.659 43.396 1.00 17.54 200 ILE C C 1
ATOM 5400 O O . ILE C 1 220 ? 19.468 18.591 43.798 1.00 16.58 200 ILE C O 1
ATOM 5405 N N . SER C 1 221 ? 17.266 18.259 44.123 1.00 17.21 201 SER C N 1
ATOM 5406 C CA . SER C 1 221 ? 17.444 17.641 45.451 1.00 17.77 201 SER C CA 1
ATOM 5407 C C . SER C 1 221 ? 18.337 16.416 45.355 1.00 16.62 201 SER C C 1
ATOM 5408 O O . SER C 1 221 ? 18.216 15.618 44.405 1.00 16.46 201 SER C O 1
ATOM 5411 N N . ASN C 1 222 ? 19.239 16.282 46.328 1.00 16.21 202 ASN C N 1
ATOM 5412 C CA . ASN C 1 222 ? 20.098 15.095 46.455 1.00 15.18 202 ASN C CA 1
ATOM 5413 C C . ASN C 1 222 ? 20.955 14.812 45.227 1.00 13.75 202 ASN C C 1
ATOM 5414 O O . ASN C 1 222 ? 21.305 13.658 44.952 1.00 12.45 202 ASN C O 1
ATOM 5419 N N . PHE C 1 223 ? 21.313 15.870 44.514 1.00 11.82 203 PHE C N 1
ATOM 5420 C CA . PHE C 1 223 ? 22.218 15.712 43.387 1.00 11.14 203 PHE C CA 1
ATOM 5421 C C . PHE C 1 223 ? 23.532 15.091 43.871 1.00 10.53 203 PHE C C 1
ATOM 5422 O O . PHE C 1 223 ? 24.142 14.297 43.153 1.00 9.70 203 PHE C O 1
ATOM 5430 N N . LYS C 1 224 ? 23.974 15.443 45.083 1.00 10.28 204 LYS C N 1
ATOM 5431 C CA . LYS C 1 224 ? 25.201 14.844 45.611 1.00 10.49 204 LYS C CA 1
ATOM 5432 C C . LYS C 1 224 ? 25.105 13.308 45.717 1.00 10.43 204 LYS C C 1
ATOM 5433 O O . LYS C 1 224 ? 26.085 12.595 45.473 1.00 9.73 204 LYS C O 1
ATOM 5439 N N . LYS C 1 225 ? 23.935 12.800 46.085 1.00 10.67 205 LYS C N 1
ATOM 5440 C CA . LYS C 1 225 ? 23.741 11.344 46.149 1.00 11.24 205 LYS C CA 1
ATOM 5441 C C . LYS C 1 225 ? 23.856 10.734 44.754 1.00 10.83 205 LYS C C 1
ATOM 5442 O O . LYS C 1 225 ? 24.421 9.655 44.580 1.00 10.40 205 LYS C O 1
ATOM 5448 N N . MET C 1 226 ? 23.308 11.425 43.764 1.00 10.62 206 MET C N 1
ATOM 5449 C CA . MET C 1 226 ? 23.450 10.973 42.387 1.00 10.76 206 MET C CA 1
ATOM 5450 C C . MET C 1 226 ? 24.907 10.931 41.949 1.00 10.21 206 MET C C 1
ATOM 5451 O O . MET C 1 226 ? 25.314 9.982 41.304 1.00 10.07 206 MET C O 1
ATOM 5456 N N . LEU C 1 227 ? 25.682 11.975 42.271 1.00 9.62 207 LEU C N 1
ATOM 5457 C CA . LEU C 1 227 ? 27.116 11.974 41.964 1.00 9.52 207 LEU C CA 1
ATOM 5458 C C . LEU C 1 227 ? 27.821 10.785 42.599 1.00 9.54 207 LEU C C 1
ATOM 5459 O O . LEU C 1 227 ? 28.622 10.103 41.954 1.00 8.95 207 LEU C O 1
ATOM 5464 N N . ASP C 1 228 ? 27.539 10.565 43.881 1.00 9.66 208 ASP C N 1
ATOM 5465 C CA . ASP C 1 228 ? 28.220 9.514 44.627 1.00 10.33 208 ASP C CA 1
ATOM 5466 C C . ASP C 1 228 ? 27.837 8.116 44.117 1.00 9.96 208 ASP C C 1
ATOM 5467 O O . ASP C 1 228 ? 28.688 7.209 44.065 1.00 9.42 208 ASP C O 1
ATOM 5472 N N . TYR C 1 229 ? 26.571 7.945 43.740 1.00 9.57 209 TYR C N 1
ATOM 5473 C CA . TYR C 1 229 ? 26.125 6.705 43.070 1.00 9.57 209 TYR C CA 1
ATOM 5474 C C . TYR C 1 229 ? 26.894 6.460 41.774 1.00 9.18 209 TYR C C 1
ATOM 5475 O O . TYR C 1 229 ? 27.382 5.360 41.538 1.00 8.01 209 TYR C O 1
ATOM 5484 N N . ASN C 1 230 ? 27.006 7.502 40.957 1.00 9.19 210 ASN C N 1
ATOM 5485 C CA . ASN C 1 230 ? 27.768 7.421 39.718 1.00 9.76 210 ASN C CA 1
ATOM 5486 C C . ASN C 1 230 ? 29.202 6.971 39.935 1.00 9.84 210 ASN C C 1
ATOM 5487 O O . ASN C 1 230 ? 29.675 6.058 39.255 1.00 9.90 210 ASN C O 1
ATOM 5492 N N . ALA C 1 231 ? 29.886 7.572 40.907 1.00 9.82 211 ALA C N 1
ATOM 5493 C CA . ALA C 1 231 ? 31.263 7.202 41.199 1.00 9.82 211 ALA C CA 1
ATOM 5494 C C . ALA C 1 231 ? 31.348 5.776 41.721 1.00 10.21 211 ALA C C 1
ATOM 5495 O O . ALA C 1 231 ? 32.347 5.094 41.482 1.00 10.26 211 ALA C O 1
ATOM 5497 N N . MET C 1 232 ? 30.331 5.339 42.467 1.00 9.76 212 MET C N 1
ATOM 5498 C CA . MET C 1 232 ? 30.345 3.981 43.018 1.00 9.80 212 MET C CA 1
ATOM 5499 C C . MET C 1 232 ? 30.242 2.913 41.938 1.00 9.90 212 MET C C 1
ATOM 5500 O O . MET C 1 232 ? 30.935 1.882 41.998 1.00 9.76 212 MET C O 1
ATOM 5505 N N . VAL C 1 233 ? 29.393 3.151 40.945 1.00 9.40 213 VAL C N 1
ATOM 5506 C CA . VAL C 1 233 ? 29.125 2.083 39.977 1.00 9.77 213 VAL C CA 1
ATOM 5507 C C . VAL C 1 233 ? 29.954 2.174 38.688 1.00 10.02 213 VAL C C 1
ATOM 5508 O O . VAL C 1 233 ? 30.069 1.165 37.999 1.00 10.19 213 VAL C O 1
ATOM 5512 N N . SER C 1 234 ? 30.488 3.358 38.362 1.00 10.10 214 SER C N 1
ATOM 5513 C CA . SER C 1 234 ? 31.234 3.553 37.097 1.00 10.48 214 SER C CA 1
ATOM 5514 C C . SER C 1 234 ? 32.550 2.779 37.110 1.00 10.62 214 SER C C 1
ATOM 5515 O O . SER C 1 234 ? 33.161 2.643 38.161 1.00 11.14 214 SER C O 1
ATOM 5518 N N . PRO C 1 235 ? 32.995 2.271 35.944 1.00 10.42 215 PRO C N 1
ATOM 5519 C CA . PRO C 1 235 ? 34.267 1.548 35.875 1.00 10.58 215 PRO C CA 1
ATOM 5520 C C . PRO C 1 235 ? 35.435 2.315 36.474 1.00 10.94 215 PRO C C 1
ATOM 5521 O O . PRO C 1 235 ? 36.248 1.714 37.180 1.00 10.95 215 PRO C O 1
ATOM 5525 N N . LEU C 1 236 ? 35.506 3.624 36.219 1.00 11.39 216 LEU C N 1
ATOM 5526 C CA . LEU C 1 236 ? 36.654 4.423 36.681 1.00 12.41 216 LEU C CA 1
ATOM 5527 C C . LEU C 1 236 ? 36.587 4.929 38.133 1.00 13.72 216 LEU C C 1
ATOM 5528 O O . LEU C 1 236 ? 37.540 5.545 38.620 1.00 14.63 216 LEU C O 1
ATOM 5533 N N . LYS C 1 237 ? 35.470 4.679 38.804 1.00 14.82 217 LYS C N 1
ATOM 5534 C CA A LYS C 1 237 ? 35.332 4.976 40.238 0.50 14.87 217 LYS C CA 1
ATOM 5535 C CA B LYS C 1 237 ? 35.313 4.975 40.235 0.50 14.94 217 LYS C CA 1
ATOM 5536 C C . LYS C 1 237 ? 35.553 6.451 40.558 1.00 15.00 217 LYS C C 1
ATOM 5537 O O . LYS C 1 237 ? 36.150 6.786 41.578 1.00 15.60 217 LYS C O 1
ATOM 5548 N N . LYS C 1 238 ? 35.077 7.342 39.685 1.00 14.21 218 LYS C N 1
ATOM 5549 C CA . LYS C 1 238 ? 35.222 8.775 39.900 1.00 14.41 218 LYS C CA 1
ATOM 5550 C C . LYS C 1 238 ? 34.082 9.480 39.196 1.00 13.67 218 LYS C C 1
ATOM 5551 O O . LYS C 1 238 ? 33.402 8.868 38.375 1.00 14.08 218 LYS C O 1
ATOM 5557 N N . ASN C 1 239 ? 33.894 10.759 39.511 1.00 12.54 219 ASN C N 1
ATOM 5558 C CA . ASN C 1 239 ? 33.031 11.617 38.727 1.00 11.78 219 ASN C CA 1
ATOM 5559 C C . ASN C 1 239 ? 33.862 12.356 37.683 1.00 10.98 219 ASN C C 1
ATOM 5560 O O . ASN C 1 239 ? 35.059 12.586 37.878 1.00 10.98 219 ASN C O 1
ATOM 5565 N N . VAL C 1 240 ? 33.225 12.777 36.597 1.00 10.09 220 VAL C N 1
ATOM 5566 C CA . VAL C 1 240 ? 33.956 13.529 35.588 1.00 9.79 220 VAL C CA 1
ATOM 5567 C C . VAL C 1 240 ? 34.026 14.998 35.971 1.00 9.89 220 VAL C C 1
ATOM 5568 O O . VAL C 1 240 ? 33.329 15.451 36.871 1.00 10.19 220 VAL C O 1
ATOM 5572 N N . ASP C 1 241 ? 34.893 15.750 35.307 1.00 10.91 221 ASP C N 1
ATOM 5573 C CA . ASP C 1 241 ? 34.945 17.197 35.573 1.00 11.61 221 ASP C CA 1
ATOM 5574 C C . ASP C 1 241 ? 34.802 17.977 34.286 1.00 11.22 221 ASP C C 1
ATOM 5575 O O . ASP C 1 241 ? 34.840 17.384 33.194 1.00 10.61 221 ASP C O 1
ATOM 5580 N N . ILE C 1 242 ? 34.624 19.294 34.403 1.00 10.63 222 ILE C N 1
ATOM 5581 C CA . ILE C 1 242 ? 34.376 20.110 33.197 1.00 10.36 222 ILE C CA 1
ATOM 5582 C C . ILE C 1 242 ? 35.551 20.130 32.226 1.00 10.68 222 ILE C C 1
ATOM 5583 O O . ILE C 1 242 ? 35.357 20.435 31.035 1.00 10.55 222 ILE C O 1
ATOM 5588 N N . MET C 1 243 ? 36.755 19.790 32.690 1.00 10.51 223 MET C N 1
ATOM 5589 C CA . MET C 1 243 ? 37.903 19.726 31.765 1.00 10.83 223 MET C CA 1
ATOM 5590 C C . MET C 1 243 ? 37.906 18.444 30.937 1.00 10.18 223 MET C C 1
ATOM 5591 O O . MET C 1 243 ? 38.271 18.476 29.767 1.00 9.73 223 MET C O 1
ATOM 5596 N N . GLU C 1 244 ? 37.507 17.317 31.535 1.00 9.55 224 GLU C N 1
ATOM 5597 C CA . GLU C 1 244 ? 37.354 16.064 30.768 1.00 9.60 224 GLU C CA 1
ATOM 5598 C C . GLU C 1 244 ? 36.293 16.259 29.686 1.00 9.09 224 GLU C C 1
ATOM 5599 O O . GLU C 1 244 ? 36.491 15.838 28.529 1.00 9.14 224 GLU C O 1
ATOM 5605 N N . VAL C 1 245 ? 35.210 16.944 30.040 1.00 8.34 225 VAL C N 1
ATOM 5606 C CA . VAL C 1 245 ? 34.149 17.207 29.063 1.00 8.31 225 VAL C CA 1
ATOM 5607 C C . VAL C 1 245 ? 34.634 18.251 28.048 1.00 8.07 225 VAL C C 1
ATOM 5608 O O . VAL C 1 245 ? 34.502 18.058 26.836 1.00 7.72 225 VAL C O 1
ATOM 5612 N N . GLY C 1 246 ? 35.242 19.331 28.546 1.00 8.06 226 GLY C N 1
ATOM 5613 C CA . GLY C 1 246 ? 35.756 20.400 27.677 1.00 8.00 226 GLY C CA 1
ATOM 5614 C C . GLY C 1 246 ? 36.762 19.920 26.642 1.00 7.88 226 GLY C C 1
ATOM 5615 O O . GLY C 1 246 ? 36.665 20.271 25.458 1.00 7.91 226 GLY C O 1
ATOM 5616 N N . ASN C 1 247 ? 37.719 19.102 27.085 1.00 7.72 227 ASN C N 1
ATOM 5617 C CA . ASN C 1 247 ? 38.746 18.557 26.197 1.00 7.85 227 ASN C CA 1
ATOM 5618 C C . ASN C 1 247 ? 38.140 17.701 25.090 1.00 7.57 227 ASN C C 1
ATOM 5619 O O . ASN C 1 247 ? 38.600 17.736 23.940 1.00 7.35 227 ASN C O 1
ATOM 5624 N N . THR C 1 248 ? 37.082 16.953 25.428 1.00 7.29 228 THR C N 1
ATOM 5625 C CA . THR C 1 248 ? 36.448 16.100 24.421 1.00 6.95 228 THR C CA 1
ATOM 5626 C C . THR C 1 248 ? 35.692 16.942 23.376 1.00 6.81 228 THR C C 1
ATOM 5627 O O . THR C 1 248 ? 35.752 16.671 22.146 1.00 6.35 228 THR C O 1
ATOM 5631 N N . VAL C 1 249 ? 34.978 17.970 23.854 1.00 6.77 229 VAL C N 1
ATOM 5632 C CA . VAL C 1 249 ? 34.309 18.908 22.941 1.00 6.95 229 VAL C CA 1
ATOM 5633 C C . VAL C 1 249 ? 35.333 19.594 22.034 1.00 7.03 229 VAL C C 1
ATOM 5634 O O . VAL C 1 249 ? 35.114 19.704 20.790 1.00 7.17 229 VAL C O 1
ATOM 5638 N N . ALA C 1 250 ? 36.443 20.036 22.639 1.00 6.98 230 ALA C N 1
ATOM 5639 C CA . ALA C 1 250 ? 37.554 20.623 21.879 1.00 7.40 230 ALA C CA 1
ATOM 5640 C C . ALA C 1 250 ? 38.058 19.663 20.802 1.00 7.53 230 ALA C C 1
ATOM 5641 O O . ALA C 1 250 ? 38.205 20.059 19.636 1.00 7.34 230 ALA C O 1
ATOM 5643 N N . PHE C 1 251 ? 38.306 18.399 21.172 1.00 7.87 231 PHE C N 1
ATOM 5644 C CA . PHE C 1 251 ? 38.706 17.397 20.171 1.00 8.20 231 PHE C CA 1
ATOM 5645 C C . PHE C 1 251 ? 37.712 17.311 19.006 1.00 8.07 231 PHE C C 1
ATOM 5646 O O . PHE C 1 251 ? 38.109 17.254 17.824 1.00 8.30 231 PHE C O 1
ATOM 5654 N N . LEU C 1 252 ? 36.418 17.285 19.334 1.00 7.78 232 LEU C N 1
ATOM 5655 C CA . LEU C 1 252 ? 35.353 17.134 18.322 1.00 8.05 232 LEU C CA 1
ATOM 5656 C C . LEU C 1 252 ? 35.185 18.359 17.426 1.00 8.17 232 LEU C C 1
ATOM 5657 O O . LEU C 1 252 ? 34.417 18.317 16.472 1.00 8.50 232 LEU C O 1
ATOM 5662 N N . CYS C 1 253 ? 35.920 19.436 17.711 1.00 8.15 233 CYS C N 1
ATOM 5663 C CA . CYS C 1 253 ? 35.913 20.597 16.816 1.00 8.43 233 CYS C CA 1
ATOM 5664 C C . CYS C 1 253 ? 37.246 20.762 16.091 1.00 8.64 233 CYS C C 1
ATOM 5665 O O . CYS C 1 253 ? 37.497 21.813 15.501 1.00 8.95 233 CYS C O 1
ATOM 5668 N N . SER C 1 254 ? 38.086 19.731 16.125 1.00 8.70 234 SER C N 1
ATOM 5669 C CA . SER C 1 254 ? 39.398 19.786 15.486 1.00 9.09 234 SER C CA 1
ATOM 5670 C C . SER C 1 254 ? 39.413 19.031 14.185 1.00 9.36 234 SER C C 1
ATOM 5671 O O . SER C 1 254 ? 38.535 18.207 13.918 1.00 9.15 234 SER C O 1
ATOM 5674 N N . ASP C 1 255 ? 40.463 19.276 13.402 1.00 9.93 235 ASP C N 1
ATOM 5675 C CA . ASP C 1 255 ? 40.701 18.540 12.161 1.00 10.93 235 ASP C CA 1
ATOM 5676 C C . ASP C 1 255 ? 41.028 17.065 12.418 1.00 10.80 235 ASP C C 1
ATOM 5677 O O . ASP C 1 255 ? 40.916 16.232 11.517 1.00 10.92 235 ASP C O 1
ATOM 5682 N N . MET C 1 256 ? 41.421 16.737 13.648 1.00 10.60 236 MET C N 1
ATOM 5683 C CA . MET C 1 256 ? 41.688 15.334 13.982 1.00 10.75 236 MET C CA 1
ATOM 5684 C C . MET C 1 256 ? 40.390 14.519 13.981 1.00 9.98 236 MET C C 1
ATOM 5685 O O . MET C 1 256 ? 40.420 13.305 13.750 1.00 10.13 236 MET C O 1
ATOM 5690 N N . ALA C 1 257 ? 39.262 15.195 14.202 1.00 9.27 237 ALA C N 1
ATOM 5691 C CA . ALA C 1 257 ? 37.959 14.536 14.318 1.00 8.59 237 ALA C CA 1
ATOM 5692 C C . ALA C 1 257 ? 37.138 14.497 13.033 1.00 8.37 237 ALA C C 1
ATOM 5693 O O . ALA C 1 257 ? 35.938 14.207 13.088 1.00 7.77 237 ALA C O 1
ATOM 5695 N N . THR C 1 258 ? 37.757 14.747 11.878 1.00 8.24 238 THR C N 1
ATOM 5696 C CA . THR C 1 258 ? 36.975 14.915 10.653 1.00 8.57 238 THR C CA 1
ATOM 5697 C C . THR C 1 258 ? 36.321 13.649 10.100 1.00 8.58 238 THR C C 1
ATOM 5698 O O . THR C 1 258 ? 35.543 13.728 9.143 1.00 9.38 238 THR C O 1
ATOM 5702 N N . GLY C 1 259 ? 36.621 12.502 10.697 1.00 8.12 239 GLY C N 1
ATOM 5703 C CA . GLY C 1 259 ? 35.936 11.258 10.351 1.00 7.65 239 GLY C CA 1
ATOM 5704 C C . GLY C 1 259 ? 34.716 10.971 11.213 1.00 7.35 239 GLY C C 1
ATOM 5705 O O . GLY C 1 259 ? 34.030 9.976 10.983 1.00 7.23 239 GLY C O 1
ATOM 5706 N N . ILE C 1 260 ? 34.431 11.852 12.187 1.00 7.08 240 ILE C N 1
ATOM 5707 C CA . ILE C 1 260 ? 33.384 11.614 13.191 1.00 6.95 240 ILE C CA 1
ATOM 5708 C C . ILE C 1 260 ? 32.160 12.534 13.021 1.00 6.84 240 ILE C C 1
ATOM 5709 O O . ILE C 1 260 ? 32.276 13.747 13.116 1.00 6.88 240 ILE C O 1
ATOM 5714 N N . THR C 1 261 ? 30.987 11.959 12.786 1.00 6.86 241 THR C N 1
ATOM 5715 C CA . THR C 1 261 ? 29.770 12.777 12.756 1.00 6.92 241 THR C CA 1
ATOM 5716 C C . THR C 1 261 ? 28.565 11.936 13.122 1.00 7.18 241 THR C C 1
ATOM 5717 O O . THR C 1 261 ? 28.573 10.715 12.939 1.00 7.40 241 THR C O 1
ATOM 5721 N N . GLY C 1 262 ? 27.547 12.598 13.661 1.00 7.09 242 GLY C N 1
ATOM 5722 C CA . GLY C 1 262 ? 26.335 11.934 14.127 1.00 7.54 242 GLY C CA 1
ATOM 5723 C C . GLY C 1 262 ? 26.526 11.076 15.361 1.00 7.84 242 GLY C C 1
ATOM 5724 O O . GLY C 1 262 ? 25.690 10.207 15.651 1.00 8.07 242 GLY C O 1
ATOM 5725 N N . GLU C 1 263 ? 27.608 11.312 16.092 1.00 8.02 243 GLU C N 1
ATOM 5726 C CA . GLU C 1 263 ? 28.025 10.411 17.170 1.00 8.25 243 GLU C CA 1
ATOM 5727 C C . GLU C 1 263 ? 27.707 11.021 18.534 1.00 8.10 243 GLU C C 1
ATOM 5728 O O . GLU C 1 263 ? 27.703 12.232 18.683 1.00 8.49 243 GLU C O 1
ATOM 5734 N N . VAL C 1 264 ? 27.456 10.174 19.534 1.00 7.87 244 VAL C N 1
ATOM 5735 C CA . VAL C 1 264 ? 27.358 10.619 20.926 1.00 7.82 244 VAL C CA 1
ATOM 5736 C C . VAL C 1 264 ? 28.508 9.966 21.682 1.00 7.66 244 VAL C C 1
ATOM 5737 O O . VAL C 1 264 ? 28.583 8.745 21.760 1.00 7.87 244 VAL C O 1
ATOM 5741 N N . VAL C 1 265 ? 29.419 10.774 22.215 1.00 7.47 245 VAL C N 1
ATOM 5742 C CA . VAL C 1 265 ? 30.583 10.261 22.935 1.00 7.15 245 VAL C CA 1
ATOM 5743 C C . VAL C 1 265 ? 30.278 10.445 24.427 1.00 7.32 245 VAL C C 1
ATOM 5744 O O . VAL C 1 265 ? 30.021 11.576 24.884 1.00 7.12 245 VAL C O 1
ATOM 5748 N N . HIS C 1 266 ? 30.285 9.351 25.180 1.00 7.42 246 HIS C N 1
ATOM 5749 C CA . HIS C 1 266 ? 30.024 9.428 26.628 1.00 7.86 246 HIS C CA 1
ATOM 5750 C C . HIS C 1 266 ? 31.269 9.797 27.359 1.00 7.82 246 HIS C C 1
ATOM 5751 O O . HIS C 1 266 ? 32.301 9.137 27.220 1.00 8.01 246 HIS C O 1
ATOM 5758 N N . VAL C 1 267 ? 31.186 10.865 28.141 1.00 7.57 247 VAL C N 1
ATOM 5759 C CA . VAL C 1 267 ? 32.297 11.287 28.982 1.00 7.47 247 VAL C CA 1
ATOM 5760 C C . VAL C 1 267 ? 31.718 11.252 30.381 1.00 7.36 247 VAL C C 1
ATOM 5761 O O . VAL C 1 267 ? 31.273 12.278 30.898 1.00 7.21 247 VAL C O 1
ATOM 5765 N N . ASP C 1 268 ? 31.698 10.053 30.964 1.00 7.70 248 ASP C N 1
ATOM 5766 C CA . ASP C 1 268 ? 30.898 9.787 32.154 1.00 8.05 248 ASP C CA 1
ATOM 5767 C C . ASP C 1 268 ? 31.548 8.726 33.048 1.00 7.96 248 ASP C C 1
ATOM 5768 O O . ASP C 1 268 ? 30.848 8.031 33.812 1.00 7.81 248 ASP C O 1
ATOM 5773 N N . ALA C 1 269 ? 32.876 8.589 32.926 1.00 7.73 249 ALA C N 1
ATOM 5774 C CA . ALA C 1 269 ? 33.664 7.609 33.684 1.00 7.90 249 ALA C CA 1
ATOM 5775 C C . ALA C 1 269 ? 33.252 6.160 33.412 1.00 7.96 249 ALA C C 1
ATOM 5776 O O . ALA C 1 269 ? 33.592 5.266 34.181 1.00 8.15 249 ALA C O 1
ATOM 5778 N N . GLY C 1 270 ? 32.548 5.924 32.303 1.00 7.99 250 GLY C N 1
ATOM 5779 C CA . GLY C 1 270 ? 32.120 4.568 31.957 1.00 7.53 250 GLY C CA 1
ATOM 5780 C C . GLY C 1 270 ? 30.732 4.194 32.442 1.00 7.45 250 GLY C C 1
ATOM 5781 O O . GLY C 1 270 ? 30.294 3.076 32.207 1.00 7.37 250 GLY C O 1
ATOM 5782 N N . TYR C 1 271 ? 30.029 5.111 33.111 1.00 7.25 251 TYR C N 1
ATOM 5783 C CA . TYR C 1 271 ? 28.673 4.827 33.628 1.00 7.40 251 TYR C CA 1
ATOM 5784 C C . TYR C 1 271 ? 27.777 4.128 32.593 1.00 7.41 251 TYR C C 1
ATOM 5785 O O . TYR C 1 271 ? 27.106 3.161 32.910 1.00 6.97 251 TYR C O 1
ATOM 5794 N N . HIS C 1 272 ? 27.778 4.640 31.355 1.00 7.36 252 HIS C N 1
ATOM 5795 C CA . HIS C 1 272 ? 26.898 4.128 30.298 1.00 7.64 252 HIS C CA 1
ATOM 5796 C C . HIS C 1 272 ? 27.058 2.655 30.005 1.00 7.65 252 HIS C C 1
ATOM 5797 O O . HIS C 1 272 ? 26.116 2.021 29.555 1.00 7.81 252 HIS C O 1
ATOM 5804 N N . CYS C 1 273 ? 28.253 2.095 30.185 1.00 7.93 253 CYS C N 1
ATOM 5805 C CA . CYS C 1 273 ? 28.498 0.704 29.730 1.00 8.30 253 CYS C CA 1
ATOM 5806 C C . CYS C 1 273 ? 28.227 -0.400 30.773 1.00 8.43 253 CYS C C 1
ATOM 5807 O O . CYS C 1 273 ? 28.333 -1.581 30.439 1.00 8.19 253 CYS C O 1
ATOM 5810 N N . VAL C 1 274 ? 27.894 -0.013 32.007 1.00 8.70 254 VAL C N 1
ATOM 5811 C CA . VAL C 1 274 ? 27.735 -0.986 33.099 1.00 9.60 254 VAL C CA 1
ATOM 5812 C C . VAL C 1 274 ? 26.295 -1.196 33.506 1.00 9.46 254 VAL C C 1
ATOM 5813 O O . VAL C 1 274 ? 25.478 -0.285 33.427 1.00 9.98 254 VAL C O 1
ATOM 5817 N N . SER C 1 275 ? 25.974 -2.403 33.935 1.00 9.40 255 SER C N 1
ATOM 5818 C CA . SER C 1 275 ? 24.661 -2.635 34.518 1.00 9.92 255 SER C CA 1
ATOM 5819 C C . SER C 1 275 ? 24.874 -3.426 35.797 1.00 10.34 255 SER C C 1
ATOM 5820 O O . SER C 1 275 ? 25.787 -4.243 35.870 1.00 10.07 255 SER C O 1
ATOM 5823 N N . MET C 1 276 ? 24.015 -3.188 36.785 1.00 11.54 256 MET C N 1
ATOM 5824 C CA . MET C 1 276 ? 24.105 -3.884 38.070 1.00 13.19 256 MET C CA 1
ATOM 5825 C C . MET C 1 276 ? 25.476 -3.677 38.727 1.00 13.32 256 MET C C 1
ATOM 5826 O O . MET C 1 276 ? 25.987 -4.556 39.434 1.00 14.19 256 MET C O 1
ATOM 5831 N N . GLY C 1 277 ? 26.068 -2.510 38.509 1.00 14.05 257 GLY C N 1
ATOM 5832 C CA . GLY C 1 277 ? 27.367 -2.178 39.093 1.00 16.33 257 GLY C CA 1
ATOM 5833 C C . GLY C 1 277 ? 27.344 -1.994 40.611 1.00 17.20 257 GLY C C 1
ATOM 5834 O O . GLY C 1 277 ? 28.398 -1.871 41.246 1.00 19.47 257 GLY C O 1
ATOM 5835 N N . ASN C 1 278 ? 26.148 -1.982 41.193 1.00 17.04 258 ASN C N 1
ATOM 5836 C CA . ASN C 1 278 ? 25.959 -1.753 42.638 1.00 17.62 258 ASN C CA 1
ATOM 5837 C C . ASN C 1 278 ? 25.774 -3.037 43.481 1.00 18.09 258 ASN C C 1
ATOM 5838 O O . ASN C 1 278 ? 25.612 -2.980 44.709 1.00 16.80 258 ASN C O 1
ATOM 5843 N N . VAL C 1 279 ? 25.755 -4.198 42.832 1.00 18.71 259 VAL C N 1
ATOM 5844 C CA . VAL C 1 279 ? 25.494 -5.443 43.558 1.00 19.40 259 VAL C CA 1
ATOM 5845 C C . VAL C 1 279 ? 26.793 -6.131 43.946 1.00 21.83 259 VAL C C 1
ATOM 5846 O O . VAL C 1 279 ? 27.653 -6.338 43.093 1.00 21.47 259 VAL C O 1
ATOM 5850 N N . LEU C 1 280 ? 26.930 -6.462 45.235 1.00 23.05 260 LEU C N 1
ATOM 5851 C CA . LEU C 1 280 ? 28.096 -7.198 45.751 1.00 26.94 260 LEU C CA 1
ATOM 5852 C C . LEU C 1 280 ? 28.037 -8.673 45.357 1.00 31.05 260 LEU C C 1
ATOM 5853 O O . LEU C 1 280 ? 26.971 -9.213 45.038 1.00 34.48 260 LEU C O 1
ATOM 5859 N N . GLY D 1 22 ? 53.575 17.723 22.457 1.00 14.17 2 GLY D N 1
ATOM 5860 C CA . GLY D 1 22 ? 52.368 16.996 21.985 1.00 12.85 2 GLY D CA 1
ATOM 5861 C C . GLY D 1 22 ? 51.575 16.412 23.143 1.00 12.38 2 GLY D C 1
ATOM 5862 O O . GLY D 1 22 ? 52.069 16.342 24.277 1.00 12.11 2 GLY D O 1
ATOM 5863 N N . PHE D 1 23 ? 50.347 15.978 22.865 1.00 12.25 3 PHE D N 1
ATOM 5864 C CA . PHE D 1 23 ? 49.457 15.555 23.954 1.00 12.16 3 PHE D CA 1
ATOM 5865 C C . PHE D 1 23 ? 49.691 14.125 24.450 1.00 11.93 3 PHE D C 1
ATOM 5866 O O . PHE D 1 23 ? 49.017 13.659 25.363 1.00 12.33 3 PHE D O 1
ATOM 5874 N N . LEU D 1 24 ? 50.664 13.439 23.866 1.00 11.70 4 LEU D N 1
ATOM 5875 C CA . LEU D 1 24 ? 51.085 12.124 24.364 1.00 11.34 4 LEU D CA 1
ATOM 5876 C C . LEU D 1 24 ? 52.551 12.138 24.825 1.00 11.62 4 LEU D C 1
ATOM 5877 O O . LEU D 1 24 ? 53.185 11.079 24.956 1.00 11.13 4 LEU D O 1
ATOM 5882 N N . ALA D 1 25 ? 53.075 13.340 25.083 1.00 11.90 5 ALA D N 1
ATOM 5883 C CA . ALA D 1 25 ? 54.501 13.511 25.395 1.00 12.01 5 ALA D CA 1
ATOM 5884 C C . ALA D 1 25 ? 54.894 12.633 26.563 1.00 12.56 5 ALA D C 1
ATOM 5885 O O . ALA D 1 25 ? 54.276 12.691 27.618 1.00 11.97 5 ALA D O 1
ATOM 5887 N N . GLY D 1 26 ? 55.903 11.800 26.352 1.00 13.74 6 GLY D N 1
ATOM 5888 C CA . GLY D 1 26 ? 56.439 10.944 27.432 1.00 14.80 6 GLY D CA 1
ATOM 5889 C C . GLY D 1 26 ? 55.676 9.637 27.639 1.00 15.37 6 GLY D C 1
ATOM 5890 O O . GLY D 1 26 ? 56.134 8.759 28.373 1.00 15.57 6 GLY D O 1
ATOM 5891 N N . LYS D 1 27 ? 54.520 9.487 26.994 1.00 14.28 7 LYS D N 1
ATOM 5892 C CA . LYS D 1 27 ? 53.736 8.260 27.191 1.00 14.02 7 LYS D CA 1
ATOM 5893 C C . LYS D 1 27 ? 54.355 7.068 26.444 1.00 13.84 7 LYS D C 1
ATOM 5894 O O . LYS D 1 27 ? 54.777 7.200 25.283 1.00 14.95 7 LYS D O 1
ATOM 5900 N N . LYS D 1 28 ? 54.398 5.918 27.120 1.00 12.20 8 LYS D N 1
ATOM 5901 C CA . LYS D 1 28 ? 54.934 4.684 26.560 1.00 11.85 8 LYS D CA 1
ATOM 5902 C C . LYS D 1 28 ? 53.799 3.810 26.049 1.00 10.79 8 LYS D C 1
ATOM 5903 O O . LYS D 1 28 ? 52.980 3.331 26.829 1.00 10.31 8 LYS D O 1
ATOM 5909 N N . ILE D 1 29 ? 53.741 3.627 24.728 1.00 9.75 9 ILE D N 1
ATOM 5910 C CA . ILE D 1 29 ? 52.586 2.975 24.108 1.00 9.10 9 ILE D CA 1
ATOM 5911 C C . ILE D 1 29 ? 53.025 1.831 23.188 1.00 8.88 9 ILE D C 1
ATOM 5912 O O . ILE D 1 29 ? 53.944 1.981 22.350 1.00 8.32 9 ILE D O 1
ATOM 5917 N N . LEU D 1 30 ? 52.365 0.687 23.358 1.00 8.70 10 LEU D N 1
ATOM 5918 C CA . LEU D 1 30 ? 52.602 -0.482 22.532 1.00 8.90 10 LEU D CA 1
ATOM 5919 C C . LEU D 1 30 ? 51.564 -0.523 21.409 1.00 8.82 10 LEU D C 1
ATOM 5920 O O . LEU D 1 30 ? 50.345 -0.456 21.682 1.00 8.47 10 LEU D O 1
ATOM 5925 N N . ILE D 1 31 ? 52.049 -0.632 20.170 1.00 8.25 11 ILE D N 1
ATOM 5926 C CA . ILE D 1 31 ? 51.162 -0.718 19.005 1.00 8.31 11 ILE D CA 1
ATOM 5927 C C . ILE D 1 31 ? 51.276 -2.087 18.344 1.00 8.36 11 ILE D C 1
ATOM 5928 O O . ILE D 1 31 ? 52.368 -2.485 17.914 1.00 8.94 11 ILE D O 1
ATOM 5933 N N . THR D 1 32 ? 50.155 -2.798 18.254 1.00 8.19 12 THR D N 1
ATOM 5934 C CA . THR D 1 32 ? 50.093 -4.077 17.547 1.00 8.33 12 THR D CA 1
ATOM 5935 C C . THR D 1 32 ? 49.560 -3.827 16.136 1.00 8.90 12 THR D C 1
ATOM 5936 O O . THR D 1 32 ? 48.995 -2.780 15.875 1.00 8.68 12 THR D O 1
ATOM 5940 N N . GLY D 1 33 ? 49.738 -4.800 15.237 1.00 9.46 13 GLY D N 1
ATOM 5941 C CA . GLY D 1 33 ? 49.055 -4.804 13.946 1.00 10.23 13 GLY D CA 1
ATOM 5942 C C . GLY D 1 33 ? 49.636 -3.960 12.829 1.00 10.93 13 GLY D C 1
ATOM 5943 O O . GLY D 1 33 ? 48.993 -3.794 11.794 1.00 10.82 13 GLY D O 1
ATOM 5944 N N . LEU D 1 34 ? 50.841 -3.419 13.010 1.00 11.78 14 LEU D N 1
ATOM 5945 C CA . LEU D 1 34 ? 51.464 -2.618 11.952 1.00 12.98 14 LEU D CA 1
ATOM 5946 C C . LEU D 1 34 ? 52.127 -3.542 10.907 1.00 13.85 14 LEU D C 1
ATOM 5947 O O . LEU D 1 34 ? 53.202 -4.096 11.155 1.00 14.62 14 LEU D O 1
ATOM 5952 N N . LEU D 1 35 ? 51.491 -3.699 9.749 1.00 12.77 15 LEU D N 1
ATOM 5953 C CA . LEU D 1 35 ? 51.962 -4.656 8.752 1.00 12.67 15 LEU D CA 1
ATOM 5954 C C . LEU D 1 35 ? 52.468 -3.991 7.474 1.00 12.43 15 LEU D C 1
ATOM 5955 O O . LEU D 1 35 ? 53.415 -4.504 6.831 1.00 12.71 15 LEU D O 1
ATOM 5960 N N . SER D 1 36 ? 51.835 -2.891 7.077 1.00 11.16 16 SER D N 1
ATOM 5961 C CA . SER D 1 36 ? 52.305 -2.125 5.902 1.00 11.00 16 SER D CA 1
ATOM 5962 C C . SER D 1 36 ? 52.068 -0.657 6.171 1.00 10.82 16 SER D C 1
ATOM 5963 O O . SER D 1 36 ? 51.413 -0.321 7.160 1.00 10.46 16 SER D O 1
ATOM 5966 N N . ASN D 1 37 ? 52.573 0.230 5.306 1.00 11.26 17 ASN D N 1
ATOM 5967 C CA . ASN D 1 37 ? 52.273 1.663 5.459 1.00 12.27 17 ASN D CA 1
ATOM 5968 C C . ASN D 1 37 ? 50.798 2.030 5.156 1.00 11.99 17 ASN D C 1
ATOM 5969 O O . ASN D 1 37 ? 50.417 3.200 5.242 1.00 12.29 17 ASN D O 1
ATOM 5974 N N . LYS D 1 38 ? 49.997 1.034 4.787 1.00 11.41 18 LYS D N 1
ATOM 5975 C CA . LYS D 1 38 ? 48.555 1.230 4.647 1.00 11.52 18 LYS D CA 1
ATOM 5976 C C . LYS D 1 38 ? 47.764 0.798 5.911 1.00 10.90 18 LYS D C 1
ATOM 5977 O O . LYS D 1 38 ? 46.598 1.139 6.037 1.00 11.15 18 LYS D O 1
ATOM 5983 N N . SER D 1 39 ? 48.401 0.064 6.818 1.00 9.78 19 SER D N 1
ATOM 5984 C CA . SER D 1 39 ? 47.734 -0.460 8.046 1.00 9.24 19 SER D CA 1
ATOM 5985 C C . SER D 1 39 ? 47.103 0.667 8.850 1.00 8.75 19 SER D C 1
ATOM 5986 O O . SER D 1 39 ? 47.663 1.767 8.951 1.00 8.22 19 SER D O 1
ATOM 5989 N N . ILE D 1 40 ? 45.938 0.399 9.450 1.00 8.14 20 ILE D N 1
ATOM 5990 C CA . ILE D 1 40 ? 45.372 1.368 10.403 1.00 7.99 20 ILE D CA 1
ATOM 5991 C C . ILE D 1 40 ? 46.421 1.711 11.474 1.00 8.13 20 ILE D C 1
ATOM 5992 O O . ILE D 1 40 ? 46.534 2.865 11.891 1.00 8.20 20 ILE D O 1
ATOM 5997 N N . ALA D 1 41 ? 47.211 0.724 11.879 1.00 8.27 21 ALA D N 1
ATOM 5998 C CA . ALA D 1 41 ? 48.178 0.935 12.978 1.00 8.41 21 ALA D CA 1
ATOM 5999 C C . ALA D 1 41 ? 49.325 1.858 12.540 1.00 8.53 21 ALA D C 1
ATOM 6000 O O . ALA D 1 41 ? 49.995 2.459 13.375 1.00 8.44 21 ALA D O 1
ATOM 6002 N N . TYR D 1 42 ? 49.575 1.940 11.231 1.00 8.77 22 TYR D N 1
ATOM 6003 C CA . TYR D 1 42 ? 50.571 2.902 10.723 1.00 8.93 22 TYR D CA 1
ATOM 6004 C C . TYR D 1 42 ? 50.058 4.333 10.944 1.00 8.74 22 TYR D C 1
ATOM 6005 O O . TYR D 1 42 ? 50.820 5.220 11.342 1.00 8.69 22 TYR D O 1
ATOM 6014 N N . GLY D 1 43 ? 48.760 4.549 10.714 1.00 8.02 23 GLY D N 1
ATOM 6015 C CA . GLY D 1 43 ? 48.157 5.859 10.960 1.00 7.93 23 GLY D CA 1
ATOM 6016 C C . GLY D 1 43 ? 48.220 6.182 12.445 1.00 7.78 23 GLY D C 1
ATOM 6017 O O . GLY D 1 43 ? 48.513 7.326 12.845 1.00 7.56 23 GLY D O 1
ATOM 6018 N N . ILE D 1 44 ? 47.907 5.181 13.262 1.00 7.39 24 ILE D N 1
ATOM 6019 C CA . ILE D 1 44 ? 47.986 5.344 14.733 1.00 7.46 24 ILE D CA 1
ATOM 6020 C C . ILE D 1 44 ? 49.413 5.737 15.178 1.00 7.65 24 ILE D C 1
ATOM 6021 O O . ILE D 1 44 ? 49.602 6.681 15.974 1.00 7.36 24 ILE D O 1
ATOM 6026 N N . ALA D 1 45 ? 50.403 5.009 14.666 1.00 7.69 25 ALA D N 1
ATOM 6027 C CA . ALA D 1 45 ? 51.821 5.296 14.936 1.00 8.34 25 ALA D CA 1
ATOM 6028 C C . ALA D 1 45 ? 52.214 6.699 14.507 1.00 8.70 25 ALA D C 1
ATOM 6029 O O . ALA D 1 45 ? 52.864 7.426 15.274 1.00 8.92 25 ALA D O 1
ATOM 6031 N N . LYS D 1 46 ? 51.822 7.093 13.300 1.00 9.07 26 LYS D N 1
ATOM 6032 C CA . LYS D 1 46 ? 52.135 8.454 12.832 1.00 9.58 26 LYS D CA 1
ATOM 6033 C C . LYS D 1 46 ? 51.582 9.510 13.787 1.00 9.09 26 LYS D C 1
ATOM 6034 O O . LYS D 1 46 ? 52.301 10.439 14.189 1.00 8.71 26 LYS D O 1
ATOM 6040 N N . ALA D 1 47 ? 50.301 9.371 14.153 1.00 8.58 27 ALA D N 1
ATOM 6041 C CA . ALA D 1 47 ? 49.652 10.331 15.035 1.00 8.70 27 ALA D CA 1
ATOM 6042 C C . ALA D 1 47 ? 50.319 10.347 16.405 1.00 8.89 27 ALA D C 1
ATOM 6043 O O . ALA D 1 47 ? 50.540 11.416 16.992 1.00 9.07 27 ALA D O 1
ATOM 6045 N N . MET D 1 48 ? 50.596 9.168 16.937 1.00 8.76 28 MET D N 1
ATOM 6046 C CA . MET D 1 48 ? 51.169 9.084 18.296 1.00 9.15 28 MET D CA 1
ATOM 6047 C C . MET D 1 48 ? 52.583 9.629 18.335 1.00 9.54 28 MET D C 1
ATOM 6048 O O . MET D 1 48 ? 52.947 10.367 19.247 1.00 10.13 28 MET D O 1
ATOM 6053 N N . HIS D 1 49 ? 53.369 9.293 17.324 1.00 9.90 29 HIS D N 1
ATOM 6054 C CA . HIS D 1 49 ? 54.725 9.878 17.201 1.00 10.40 29 HIS D CA 1
ATOM 6055 C C . HIS D 1 49 ? 54.723 11.391 17.092 1.00 10.38 29 HIS D C 1
ATOM 6056 O O . HIS D 1 49 ? 55.528 12.076 17.740 1.00 9.91 29 HIS D O 1
ATOM 6063 N N . ARG D 1 50 ? 53.818 11.933 16.291 1.00 10.56 30 ARG D N 1
ATOM 6064 C CA . ARG D 1 50 ? 53.664 13.394 16.138 1.00 10.97 30 ARG D CA 1
ATOM 6065 C C . ARG D 1 50 ? 53.349 14.031 17.508 1.00 11.04 30 ARG D C 1
ATOM 6066 O O . ARG D 1 50 ? 53.886 15.095 17.857 1.00 11.18 30 ARG D O 1
ATOM 6074 N N . GLU D 1 51 ? 52.493 13.369 18.282 1.00 10.68 31 GLU D N 1
ATOM 6075 C CA . GLU D 1 51 ? 52.128 13.840 19.638 1.00 10.47 31 GLU D CA 1
ATOM 6076 C C . GLU D 1 51 ? 53.103 13.489 20.769 1.00 10.27 31 GLU D C 1
ATOM 6077 O O . GLU D 1 51 ? 52.765 13.666 21.950 1.00 9.73 31 GLU D O 1
ATOM 6083 N N . GLY D 1 52 ? 54.292 13.001 20.407 1.00 10.26 32 GLY D N 1
ATOM 6084 C CA . GLY D 1 52 ? 55.398 12.832 21.347 1.00 9.88 32 GLY D CA 1
ATOM 6085 C C . GLY D 1 52 ? 55.432 11.534 22.142 1.00 10.06 32 GLY D C 1
ATOM 6086 O O . GLY D 1 52 ? 56.158 11.439 23.130 1.00 9.91 32 GLY D O 1
ATOM 6087 N N . ALA D 1 53 ? 54.636 10.534 21.741 1.00 10.15 33 ALA D N 1
ATOM 6088 C CA . ALA D 1 53 ? 54.641 9.230 22.420 1.00 10.50 33 ALA D CA 1
ATOM 6089 C C . ALA D 1 53 ? 55.948 8.469 22.192 1.00 10.73 33 ALA D C 1
ATOM 6090 O O . ALA D 1 53 ? 56.582 8.612 21.142 1.00 10.14 33 ALA D O 1
ATOM 6092 N N . GLU D 1 54 ? 56.358 7.673 23.177 1.00 12.03 34 GLU D N 1
ATOM 6093 C CA . GLU D 1 54 ? 57.431 6.689 22.978 1.00 12.82 34 GLU D CA 1
ATOM 6094 C C . GLU D 1 54 ? 56.777 5.353 22.574 1.00 11.57 34 GLU D C 1
ATOM 6095 O O . GLU D 1 54 ? 55.897 4.870 23.282 1.00 11.69 34 GLU D O 1
ATOM 6101 N N . LEU D 1 55 ? 57.189 4.761 21.452 1.00 10.21 35 LEU D N 1
ATOM 6102 C CA . LEU D 1 55 ? 56.438 3.609 20.897 1.00 9.73 35 LEU D CA 1
ATOM 6103 C C . LEU D 1 55 ? 57.218 2.310 20.873 1.00 9.89 35 LEU D C 1
ATOM 6104 O O . LEU D 1 55 ? 58.454 2.310 20.741 1.00 9.77 35 LEU D O 1
ATOM 6109 N N . ALA D 1 56 ? 56.490 1.207 20.996 1.00 9.30 36 ALA D N 1
ATOM 6110 C CA . ALA D 1 56 ? 57.031 -0.125 20.754 1.00 9.84 36 ALA D CA 1
ATOM 6111 C C . ALA D 1 56 ? 56.040 -0.851 19.846 1.00 9.94 36 ALA D C 1
ATOM 6112 O O . ALA D 1 56 ? 54.855 -0.517 19.834 1.00 9.62 36 ALA D O 1
ATOM 6114 N N . PHE D 1 57 ? 56.528 -1.826 19.093 1.00 10.47 37 PHE D N 1
ATOM 6115 C CA . PHE D 1 57 ? 55.711 -2.493 18.090 1.00 10.69 37 PHE D CA 1
ATOM 6116 C C . PHE D 1 57 ? 55.866 -3.991 18.189 1.00 11.04 37 PHE D C 1
ATOM 6117 O O . PHE D 1 57 ? 56.935 -4.485 18.549 1.00 11.25 37 PHE D O 1
ATOM 6125 N N . THR D 1 58 ? 54.805 -4.712 17.837 1.00 11.58 38 THR D N 1
ATOM 6126 C CA . THR D 1 58 ? 54.890 -6.160 17.686 1.00 11.85 38 THR D CA 1
ATOM 6127 C C . THR D 1 58 ? 54.696 -6.610 16.233 1.00 12.34 38 THR D C 1
ATOM 6128 O O . THR D 1 58 ? 54.141 -5.872 15.400 1.00 12.15 38 THR D O 1
ATOM 6132 N N . TYR D 1 59 ? 55.151 -7.823 15.935 1.00 13.19 39 TYR D N 1
ATOM 6133 C CA . TYR D 1 59 ? 54.967 -8.402 14.612 1.00 14.56 39 TYR D CA 1
ATOM 6134 C C . TYR D 1 59 ? 54.691 -9.896 14.739 1.00 15.55 39 TYR D C 1
ATOM 6135 O O . TYR D 1 59 ? 55.006 -10.507 15.761 1.00 14.27 39 TYR D O 1
ATOM 6144 N N . VAL D 1 60 ? 54.117 -10.486 13.695 1.00 17.33 40 VAL D N 1
ATOM 6145 C CA . VAL D 1 60 ? 53.935 -11.937 13.680 1.00 20.26 40 VAL D CA 1
ATOM 6146 C C . VAL D 1 60 ? 54.975 -12.624 12.814 1.00 23.51 40 VAL D C 1
ATOM 6147 O O . VAL D 1 60 ? 55.496 -12.037 11.844 1.00 22.09 40 VAL D O 1
ATOM 6151 N N . GLY D 1 61 ? 55.282 -13.859 13.220 1.00 26.42 41 GLY D N 1
ATOM 6152 C CA . GLY D 1 61 ? 56.174 -14.784 12.525 1.00 30.56 41 GLY D CA 1
ATOM 6153 C C . GLY D 1 61 ? 57.310 -14.170 11.751 1.00 29.98 41 GLY D C 1
ATOM 6154 O O . GLY D 1 61 ? 58.254 -13.644 12.332 1.00 32.85 41 GLY D O 1
ATOM 6155 N N . GLN D 1 62 ? 57.173 -14.220 10.434 1.00 31.33 42 GLN D N 1
ATOM 6156 C CA . GLN D 1 62 ? 58.223 -13.869 9.479 1.00 32.75 42 GLN D CA 1
ATOM 6157 C C . GLN D 1 62 ? 58.407 -12.363 9.203 1.00 32.01 42 GLN D C 1
ATOM 6158 O O . GLN D 1 62 ? 59.338 -11.968 8.489 1.00 32.29 42 GLN D O 1
ATOM 6164 N N . PHE D 1 63 ? 57.532 -11.518 9.748 1.00 28.39 43 PHE D N 1
ATOM 6165 C CA . PHE D 1 63 ? 57.522 -10.114 9.334 1.00 26.41 43 PHE D CA 1
ATOM 6166 C C . PHE D 1 63 ? 58.495 -9.214 10.118 1.00 24.52 43 PHE D C 1
ATOM 6167 O O . PHE D 1 63 ? 58.406 -7.993 10.035 1.00 23.44 43 PHE D O 1
ATOM 6175 N N . LYS D 1 64 ? 59.429 -9.804 10.858 1.00 24.12 44 LYS D N 1
ATOM 6176 C CA . LYS D 1 64 ? 60.379 -9.019 11.662 1.00 23.88 44 LYS D CA 1
ATOM 6177 C C . LYS D 1 64 ? 61.077 -7.895 10.879 1.00 23.77 44 LYS D C 1
ATOM 6178 O O . LYS D 1 64 ? 60.996 -6.721 11.264 1.00 21.76 44 LYS D O 1
ATOM 6184 N N . ASP D 1 65 ? 61.742 -8.246 9.779 1.00 23.31 45 ASP D N 1
ATOM 6185 C CA . ASP D 1 65 ? 62.519 -7.263 9.006 1.00 23.15 45 ASP D CA 1
ATOM 6186 C C . ASP D 1 65 ? 61.646 -6.181 8.367 1.00 21.42 45 ASP D C 1
ATOM 6187 O O . ASP D 1 65 ? 61.979 -4.998 8.434 1.00 19.47 45 ASP D O 1
ATOM 6192 N N . ARG D 1 66 ? 60.536 -6.596 7.753 1.00 21.17 46 ARG D N 1
ATOM 6193 C CA . ARG D 1 66 ? 59.540 -5.671 7.177 1.00 20.92 46 ARG D CA 1
ATOM 6194 C C . ARG D 1 66 ? 59.077 -4.641 8.209 1.00 18.31 46 ARG D C 1
ATOM 6195 O O . ARG D 1 66 ? 59.020 -3.442 7.939 1.00 17.11 46 ARG D O 1
ATOM 6203 N N . VAL D 1 67 ? 58.745 -5.122 9.396 1.00 16.68 47 VAL D N 1
ATOM 6204 C CA . VAL D 1 67 ? 58.176 -4.257 10.412 1.00 15.88 47 VAL D CA 1
ATOM 6205 C C . VAL D 1 67 ? 59.249 -3.345 11.001 1.00 15.17 47 VAL D C 1
ATOM 6206 O O . VAL D 1 67 ? 59.027 -2.152 11.171 1.00 14.12 47 VAL D O 1
ATOM 6210 N N . GLU D 1 68 ? 60.433 -3.892 11.268 1.00 14.91 48 GLU D N 1
ATOM 6211 C CA . GLU D 1 68 ? 61.550 -3.033 11.681 1.00 15.21 48 GLU D CA 1
ATOM 6212 C C . GLU D 1 68 ? 61.810 -1.893 10.702 1.00 15.29 48 GLU D C 1
ATOM 6213 O O . GLU D 1 68 ? 62.005 -0.756 11.111 1.00 15.29 48 GLU D O 1
ATOM 6219 N N . LYS D 1 69 ? 61.792 -2.178 9.404 1.00 15.53 49 LYS D N 1
ATOM 6220 C CA . LYS D 1 69 ? 61.984 -1.139 8.389 1.00 17.16 49 LYS D CA 1
ATOM 6221 C C . LYS D 1 69 ? 60.856 -0.086 8.430 1.00 16.19 49 LYS D C 1
ATOM 6222 O O . LYS D 1 69 ? 61.104 1.132 8.416 1.00 15.74 49 LYS D O 1
ATOM 6228 N N . LEU D 1 70 ? 59.622 -0.562 8.534 1.00 16.14 50 LEU D N 1
ATOM 6229 C CA . LEU D 1 70 ? 58.459 0.307 8.599 1.00 16.44 50 LEU D CA 1
ATOM 6230 C C . LEU D 1 70 ? 58.460 1.225 9.811 1.00 16.16 50 LEU D C 1
ATOM 6231 O O . LEU D 1 70 ? 58.056 2.384 9.710 1.00 17.10 50 LEU D O 1
ATOM 6236 N N . CYS D 1 71 ? 58.902 0.693 10.949 1.00 15.74 51 CYS D N 1
ATOM 6237 C CA A CYS D 1 71 ? 58.821 1.346 12.264 0.50 16.80 51 CYS D CA 1
ATOM 6238 C CA B CYS D 1 71 ? 58.788 1.447 12.191 0.50 15.92 51 CYS D CA 1
ATOM 6239 C C . CYS D 1 71 ? 59.963 2.332 12.531 1.00 16.10 51 CYS D C 1
ATOM 6240 O O . CYS D 1 71 ? 59.877 3.153 13.453 1.00 16.44 51 CYS D O 1
ATOM 6245 N N . ALA D 1 72 ? 61.029 2.231 11.744 1.00 16.10 52 ALA D N 1
ATOM 6246 C CA . ALA D 1 72 ? 62.279 2.912 12.079 1.00 15.82 52 ALA D CA 1
ATOM 6247 C C . ALA D 1 72 ? 62.096 4.420 12.321 1.00 16.11 52 ALA D C 1
ATOM 6248 O O . ALA D 1 72 ? 62.648 4.982 13.273 1.00 15.28 52 ALA D O 1
ATOM 6250 N N . GLU D 1 73 ? 61.294 5.045 11.461 1.00 16.40 53 GLU D N 1
ATOM 6251 C CA . GLU D 1 73 ? 60.985 6.459 11.532 1.00 16.84 53 GLU D CA 1
ATOM 6252 C C . GLU D 1 73 ? 60.265 6.893 12.834 1.00 16.02 53 GLU D C 1
ATOM 6253 O O . GLU D 1 73 ? 60.178 8.085 13.121 1.00 15.83 53 GLU D O 1
ATOM 6259 N N . PHE D 1 74 ? 59.732 5.932 13.586 1.00 14.49 54 PHE D N 1
ATOM 6260 C CA . PHE D 1 74 ? 59.067 6.214 14.858 1.00 13.99 54 PHE D CA 1
ATOM 6261 C C . PHE D 1 74 ? 59.997 6.051 16.054 1.00 13.81 54 PHE D C 1
ATOM 6262 O O . PHE D 1 74 ? 59.571 6.219 17.202 1.00 14.29 54 PHE D O 1
ATOM 6270 N N . ASN D 1 75 ? 61.266 5.743 15.782 1.00 13.67 55 ASN D N 1
ATOM 6271 C CA . ASN D 1 75 ? 62.281 5.577 16.833 1.00 14.59 55 ASN D CA 1
ATOM 6272 C C . ASN D 1 75 ? 61.818 4.637 17.966 1.00 13.15 55 ASN D C 1
ATOM 6273 O O . ASN D 1 75 ? 61.821 5.012 19.133 1.00 12.54 55 ASN D O 1
ATOM 6278 N N . PRO D 1 76 ? 61.410 3.407 17.618 1.00 12.72 56 PRO D N 1
ATOM 6279 C CA . PRO D 1 76 ? 60.776 2.524 18.618 1.00 12.16 56 PRO D CA 1
ATOM 6280 C C . PRO D 1 76 ? 61.740 2.091 19.709 1.00 12.03 56 PRO D C 1
ATOM 6281 O O . PRO D 1 76 ? 62.932 1.912 19.445 1.00 11.35 56 PRO D O 1
ATOM 6285 N N . ALA D 1 77 ? 61.225 1.918 20.918 1.00 11.72 57 ALA D N 1
ATOM 6286 C CA . ALA D 1 77 ? 62.032 1.416 22.018 1.00 12.11 57 ALA D CA 1
ATOM 6287 C C . ALA D 1 77 ? 62.240 -0.098 21.870 1.00 12.05 57 ALA D C 1
ATOM 6288 O O . ALA D 1 77 ? 63.187 -0.648 22.416 1.00 12.43 57 ALA D O 1
ATOM 6290 N N . ALA D 1 78 ? 61.365 -0.762 21.106 1.00 11.81 58 ALA D N 1
ATOM 6291 C CA . ALA D 1 78 ? 61.435 -2.212 20.919 1.00 11.51 58 ALA D CA 1
ATOM 6292 C C . ALA D 1 78 ? 60.538 -2.618 19.772 1.00 11.70 58 ALA D C 1
ATOM 6293 O O . ALA D 1 78 ? 59.445 -2.048 19.589 1.00 11.42 58 ALA D O 1
ATOM 6295 N N . VAL D 1 79 ? 61.001 -3.594 19.002 1.00 11.77 59 VAL D N 1
ATOM 6296 C CA . VAL D 1 79 ? 60.160 -4.256 17.985 1.00 11.81 59 VAL D CA 1
ATOM 6297 C C . VAL D 1 79 ? 60.239 -5.753 18.284 1.00 12.22 59 VAL D C 1
ATOM 6298 O O . VAL D 1 79 ? 61.314 -6.354 18.222 1.00 12.04 59 VAL D O 1
ATOM 6302 N N . LEU D 1 80 ? 59.097 -6.345 18.642 1.00 12.36 60 LEU D N 1
ATOM 6303 C CA . LEU D 1 80 ? 59.071 -7.636 19.316 1.00 12.70 60 LEU D CA 1
ATOM 6304 C C . LEU D 1 80 ? 58.067 -8.608 18.685 1.00 13.33 60 LEU D C 1
ATOM 6305 O O . LEU D 1 80 ? 56.994 -8.188 18.212 1.00 12.46 60 LEU D O 1
ATOM 6310 N N . PRO D 1 81 ? 58.403 -9.913 18.679 1.00 13.87 61 PRO D N 1
ATOM 6311 C CA . PRO D 1 81 ? 57.451 -10.876 18.132 1.00 14.21 61 PRO D CA 1
ATOM 6312 C C . PRO D 1 81 ? 56.239 -11.039 19.041 1.00 14.65 61 PRO D C 1
ATOM 6313 O O . PRO D 1 81 ? 56.375 -11.104 20.267 1.00 14.44 61 PRO D O 1
ATOM 6317 N N . CYS D 1 82 ? 55.051 -11.114 18.456 1.00 14.54 62 CYS D N 1
ATOM 6318 C CA . CYS D 1 82 ? 53.900 -11.510 19.262 1.00 15.04 62 CYS D CA 1
ATOM 6319 C C . CYS D 1 82 ? 52.768 -12.038 18.402 1.00 14.89 62 CYS D C 1
ATOM 6320 O O . CYS D 1 82 ? 52.000 -11.267 17.834 1.00 15.14 62 CYS D O 1
ATOM 6323 N N . ASP D 1 83 ? 52.681 -13.358 18.313 1.00 13.88 63 ASP D N 1
ATOM 6324 C CA . ASP D 1 83 ? 51.558 -13.976 17.633 1.00 13.39 63 ASP D CA 1
ATOM 6325 C C . ASP D 1 83 ? 50.524 -14.245 18.729 1.00 12.53 63 ASP D C 1
ATOM 6326 O O . ASP D 1 83 ? 50.778 -15.013 19.664 1.00 11.74 63 ASP D O 1
ATOM 6331 N N . VAL D 1 84 ? 49.343 -13.628 18.615 1.00 11.56 64 VAL D N 1
ATOM 6332 C CA . VAL D 1 84 ? 48.398 -13.691 19.724 1.00 11.18 64 VAL D CA 1
ATOM 6333 C C . VAL D 1 84 ? 47.667 -15.026 19.861 1.00 11.77 64 VAL D C 1
ATOM 6334 O O . VAL D 1 84 ? 46.844 -15.176 20.762 1.00 11.37 64 VAL D O 1
ATOM 6338 N N . ILE D 1 85 ? 47.951 -15.987 18.984 1.00 12.35 65 ILE D N 1
ATOM 6339 C CA . ILE D 1 85 ? 47.524 -17.377 19.263 1.00 13.13 65 ILE D CA 1
ATOM 6340 C C . ILE D 1 85 ? 48.216 -17.984 20.496 1.00 12.38 65 ILE D C 1
ATOM 6341 O O . ILE D 1 85 ? 47.741 -18.980 21.059 1.00 11.92 65 ILE D O 1
ATOM 6346 N N . SER D 1 86 ? 49.330 -17.375 20.910 1.00 11.98 66 SER D N 1
ATOM 6347 C CA . SER D 1 86 ? 50.215 -17.937 21.922 1.00 11.49 66 SER D CA 1
ATOM 6348 C C . SER D 1 86 ? 50.227 -17.145 23.222 1.00 11.79 66 SER D C 1
ATOM 6349 O O . SER D 1 86 ? 50.705 -16.012 23.262 1.00 11.19 66 SER D O 1
ATOM 6352 N N . ASP D 1 87 ? 49.760 -17.771 24.299 1.00 11.85 67 ASP D N 1
ATOM 6353 C CA . ASP D 1 87 ? 49.828 -17.155 25.616 1.00 12.28 67 ASP D CA 1
ATOM 6354 C C . ASP D 1 87 ? 51.272 -16.849 26.011 1.00 12.17 67 ASP D C 1
ATOM 6355 O O . ASP D 1 87 ? 51.557 -15.794 26.595 1.00 12.11 67 ASP D O 1
ATOM 6360 N N . GLN D 1 88 ? 52.177 -17.774 25.705 1.00 11.47 68 GLN D N 1
ATOM 6361 C CA . GLN D 1 88 ? 53.598 -17.588 26.043 1.00 11.30 68 GLN D CA 1
ATOM 6362 C C . GLN D 1 88 ? 54.198 -16.378 25.337 1.00 11.13 68 GLN D C 1
ATOM 6363 O O . GLN D 1 88 ? 54.912 -15.571 25.959 1.00 10.47 68 GLN D O 1
ATOM 6369 N N . GLU D 1 89 ? 53.908 -16.214 24.056 1.00 11.30 69 GLU D N 1
ATOM 6370 C CA . GLU D 1 89 ? 54.426 -15.017 23.361 1.00 11.79 69 GLU D CA 1
ATOM 6371 C C . GLU D 1 89 ? 53.888 -13.710 23.944 1.00 11.69 69 GLU D C 1
ATOM 6372 O O . GLU D 1 89 ? 54.621 -12.715 24.023 1.00 11.11 69 GLU D O 1
ATOM 6378 N N . ILE D 1 90 ? 52.619 -13.700 24.346 1.00 10.83 70 ILE D N 1
ATOM 6379 C CA . ILE D 1 90 ? 52.045 -12.504 24.948 1.00 11.13 70 ILE D CA 1
ATOM 6380 C C . ILE D 1 90 ? 52.709 -12.221 26.309 1.00 11.40 70 ILE D C 1
ATOM 6381 O O . ILE D 1 90 ? 53.055 -11.067 26.614 1.00 10.68 70 ILE D O 1
ATOM 6386 N N . LYS D 1 91 ? 52.882 -13.266 27.118 1.00 11.61 71 LYS D N 1
ATOM 6387 C CA . LYS D 1 91 ? 53.585 -13.126 28.400 1.00 13.09 71 LYS D CA 1
ATOM 6388 C C . LYS D 1 91 ? 55.034 -12.595 28.220 1.00 13.45 71 LYS D C 1
ATOM 6389 O O . LYS D 1 91 ? 55.473 -11.656 28.931 1.00 12.99 71 LYS D O 1
ATOM 6395 N N . ASP D 1 92 ? 55.754 -13.164 27.260 1.00 13.50 72 ASP D N 1
ATOM 6396 C CA . ASP D 1 92 ? 57.148 -12.776 27.004 1.00 14.54 72 ASP D CA 1
ATOM 6397 C C . ASP D 1 92 ? 57.243 -11.366 26.434 1.00 14.28 72 ASP D C 1
ATOM 6398 O O . ASP D 1 92 ? 58.241 -10.678 26.636 1.00 14.21 72 ASP D O 1
ATOM 6403 N N . LEU D 1 93 ? 56.206 -10.940 25.715 1.00 13.22 73 LEU D N 1
ATOM 6404 C CA . LEU D 1 93 ? 56.161 -9.564 25.203 1.00 13.08 73 LEU D CA 1
ATOM 6405 C C . LEU D 1 93 ? 56.300 -8.558 26.339 1.00 12.56 73 LEU D C 1
ATOM 6406 O O . LEU D 1 93 ? 57.097 -7.596 26.258 1.00 12.53 73 LEU D O 1
ATOM 6411 N N . PHE D 1 94 ? 55.529 -8.767 27.400 1.00 12.35 74 PHE D N 1
ATOM 6412 C CA . PHE D 1 94 ? 55.569 -7.818 28.507 1.00 13.04 74 PHE D CA 1
ATOM 6413 C C . PHE D 1 94 ? 56.842 -7.916 29.343 1.00 14.26 74 PHE D C 1
ATOM 6414 O O . PHE D 1 94 ? 57.304 -6.914 29.903 1.00 14.11 74 PHE D O 1
ATOM 6422 N N . VAL D 1 95 ? 57.428 -9.109 29.398 1.00 14.96 75 VAL D N 1
ATOM 6423 C CA . VAL D 1 95 ? 58.733 -9.258 30.057 1.00 16.26 75 VAL D CA 1
ATOM 6424 C C . VAL D 1 95 ? 59.803 -8.463 29.298 1.00 16.85 75 VAL D C 1
ATOM 6425 O O . VAL D 1 95 ? 60.604 -7.782 29.914 1.00 17.01 75 VAL D O 1
ATOM 6429 N N . GLU D 1 96 ? 59.809 -8.550 27.966 1.00 17.77 76 GLU D N 1
ATOM 6430 C CA . GLU D 1 96 ? 60.805 -7.839 27.159 1.00 19.79 76 GLU D CA 1
ATOM 6431 C C . GLU D 1 96 ? 60.587 -6.325 27.213 1.00 19.74 76 GLU D C 1
ATOM 6432 O O . GLU D 1 96 ? 61.541 -5.559 27.271 1.00 20.83 76 GLU D O 1
ATOM 6438 N N . LEU D 1 97 ? 59.329 -5.899 27.183 1.00 19.57 77 LEU D N 1
ATOM 6439 C CA . LEU D 1 97 ? 58.990 -4.487 27.264 1.00 19.14 77 LEU D CA 1
ATOM 6440 C C . LEU D 1 97 ? 59.411 -3.940 28.622 1.00 20.03 77 LEU D C 1
ATOM 6441 O O . LEU D 1 97 ? 59.959 -2.834 28.714 1.00 19.68 77 LEU D O 1
ATOM 6446 N N . GLY D 1 98 ? 59.162 -4.729 29.664 1.00 20.07 78 GLY D N 1
ATOM 6447 C CA . GLY D 1 98 ? 59.452 -4.349 31.056 1.00 22.26 78 GLY D CA 1
ATOM 6448 C C . GLY D 1 98 ? 60.931 -4.160 31.323 1.00 24.47 78 GLY D C 1
ATOM 6449 O O . GLY D 1 98 ? 61.320 -3.568 32.331 1.00 26.73 78 GLY D O 1
ATOM 6450 N N . LYS D 1 99 ? 61.764 -4.651 30.420 1.00 25.01 79 LYS D N 1
ATOM 6451 C CA . LYS D 1 99 ? 63.191 -4.438 30.543 1.00 27.52 79 LYS D CA 1
ATOM 6452 C C . LYS D 1 99 ? 63.604 -3.007 30.169 1.00 28.62 79 LYS D C 1
ATOM 6453 O O . LYS D 1 99 ? 64.497 -2.445 30.812 1.00 29.90 79 LYS D O 1
ATOM 6459 N N . VAL D 1 100 ? 62.959 -2.427 29.147 1.00 24.52 80 VAL D N 1
ATOM 6460 C CA . VAL D 1 100 ? 63.255 -1.049 28.729 1.00 22.48 80 VAL D CA 1
ATOM 6461 C C . VAL D 1 100 ? 62.321 0.003 29.354 1.00 20.28 80 VAL D C 1
ATOM 6462 O O . VAL D 1 100 ? 62.713 1.165 29.501 1.00 20.15 80 VAL D O 1
ATOM 6466 N N . TRP D 1 101 ? 61.111 -0.403 29.743 1.00 17.92 81 TRP D N 1
ATOM 6467 C CA . TRP D 1 101 ? 60.132 0.510 30.333 1.00 16.61 81 TRP D CA 1
ATOM 6468 C C . TRP D 1 101 ? 59.736 0.136 31.733 1.00 17.15 81 TRP D C 1
ATOM 6469 O O . TRP D 1 101 ? 59.484 -1.021 32.013 1.00 18.57 81 TRP D O 1
ATOM 6480 N N . ASP D 1 102 ? 59.629 1.118 32.617 1.00 18.72 82 ASP D N 1
ATOM 6481 C CA . ASP D 1 102 ? 59.225 0.856 34.015 1.00 21.05 82 ASP D CA 1
ATOM 6482 C C . ASP D 1 102 ? 57.715 0.711 34.211 1.00 20.75 82 ASP D C 1
ATOM 6483 O O . ASP D 1 102 ? 57.244 0.278 35.259 1.00 22.76 82 ASP D O 1
ATOM 6488 N N . GLY D 1 103 ? 56.962 1.069 33.187 1.00 18.89 83 GLY D N 1
ATOM 6489 C CA . GLY D 1 103 ? 55.516 0.971 33.211 1.00 15.82 83 GLY D CA 1
ATOM 6490 C C . GLY D 1 103 ? 55.048 1.179 31.788 1.00 14.48 83 GLY D C 1
ATOM 6491 O O . GLY D 1 103 ? 55.842 1.515 30.922 1.00 14.37 83 GLY D O 1
ATOM 6492 N N . LEU D 1 104 ? 53.754 1.016 31.558 1.00 12.35 84 LEU D N 1
ATOM 6493 C CA . LEU D 1 104 ? 53.226 1.092 30.218 1.00 11.23 84 LEU D CA 1
ATOM 6494 C C . LEU D 1 104 ? 52.013 2.007 30.252 1.00 10.72 84 LEU D C 1
ATOM 6495 O O . LEU D 1 104 ? 51.129 1.833 31.099 1.00 10.61 84 LEU D O 1
ATOM 6500 N N . ASP D 1 105 ? 51.956 2.972 29.348 1.00 9.55 85 ASP D N 1
ATOM 6501 C CA . ASP D 1 105 ? 50.790 3.854 29.335 1.00 9.59 85 ASP D CA 1
ATOM 6502 C C . ASP D 1 105 ? 49.613 3.354 28.505 1.00 9.19 85 ASP D C 1
ATOM 6503 O O . ASP D 1 105 ? 48.477 3.627 28.842 1.00 9.15 85 ASP D O 1
ATOM 6508 N N . ALA D 1 106 ? 49.871 2.649 27.407 1.00 9.07 86 ALA D N 1
ATOM 6509 C CA . ALA D 1 106 ? 48.751 2.192 26.576 1.00 8.52 86 ALA D CA 1
ATOM 6510 C C . ALA D 1 106 ? 49.064 0.983 25.719 1.00 8.52 86 ALA D C 1
ATOM 6511 O O . ALA D 1 106 ? 50.238 0.749 25.339 1.00 8.19 86 ALA D O 1
ATOM 6513 N N . ILE D 1 107 ? 48.004 0.220 25.419 1.00 8.21 87 ILE D N 1
ATOM 6514 C CA . ILE D 1 107 ? 48.064 -0.852 24.417 1.00 8.07 87 ILE D CA 1
ATOM 6515 C C . ILE D 1 107 ? 47.060 -0.555 23.323 1.00 7.73 87 ILE D C 1
ATOM 6516 O O . ILE D 1 107 ? 45.882 -0.349 23.614 1.00 7.66 87 ILE D O 1
ATOM 6521 N N . VAL D 1 108 ? 47.537 -0.537 22.081 1.00 7.59 88 VAL D N 1
ATOM 6522 C CA . VAL D 1 108 ? 46.675 -0.395 20.898 1.00 7.53 88 VAL D CA 1
ATOM 6523 C C . VAL D 1 108 ? 46.551 -1.783 20.261 1.00 7.42 88 VAL D C 1
ATOM 6524 O O . VAL D 1 108 ? 47.556 -2.405 19.885 1.00 7.36 88 VAL D O 1
ATOM 6528 N N . HIS D 1 109 ? 45.316 -2.277 20.192 1.00 7.33 89 HIS D N 1
ATOM 6529 C CA . HIS D 1 109 ? 45.003 -3.579 19.616 1.00 7.52 89 HIS D CA 1
ATOM 6530 C C . HIS D 1 109 ? 44.477 -3.303 18.235 1.00 7.65 89 HIS D C 1
ATOM 6531 O O . HIS D 1 109 ? 43.423 -2.687 18.086 1.00 7.51 89 HIS D O 1
ATOM 6538 N N . SER D 1 110 ? 45.224 -3.706 17.206 1.00 7.71 90 SER D N 1
ATOM 6539 C CA . SER D 1 110 ? 44.792 -3.468 15.825 1.00 8.35 90 SER D CA 1
ATOM 6540 C C . SER D 1 110 ? 45.042 -4.757 15.041 1.00 8.65 90 SER D C 1
ATOM 6541 O O . SER D 1 110 ? 45.824 -4.804 14.085 1.00 9.05 90 SER D O 1
ATOM 6544 N N . ILE D 1 111 ? 44.355 -5.805 15.494 1.00 9.05 91 ILE D N 1
ATOM 6545 C CA . ILE D 1 111 ? 44.602 -7.179 15.080 1.00 9.61 91 ILE D CA 1
ATOM 6546 C C . ILE D 1 111 ? 43.278 -7.840 14.780 1.00 9.20 91 ILE D C 1
ATOM 6547 O O . ILE D 1 111 ? 42.358 -7.784 15.596 1.00 9.04 91 ILE D O 1
ATOM 6552 N N . ALA D 1 112 ? 43.189 -8.497 13.628 1.00 8.88 92 ALA D N 1
ATOM 6553 C CA . ALA D 1 112 ? 42.035 -9.351 13.369 1.00 8.79 92 ALA D CA 1
ATOM 6554 C C . ALA D 1 112 ? 42.439 -10.457 12.438 1.00 9.06 92 ALA D C 1
ATOM 6555 O O . ALA D 1 112 ? 43.354 -10.272 11.607 1.00 9.06 92 ALA D O 1
ATOM 6557 N N . PHE D 1 113 ? 41.764 -11.597 12.574 1.00 8.81 93 PHE D N 1
ATOM 6558 C CA . PHE D 1 113 ? 41.913 -12.684 11.632 1.00 9.46 93 PHE D CA 1
ATOM 6559 C C . PHE D 1 113 ? 40.691 -13.596 11.670 1.00 9.36 93 PHE D C 1
ATOM 6560 O O . PHE D 1 113 ? 40.156 -13.899 12.741 1.00 8.97 93 PHE D O 1
ATOM 6568 N N . ALA D 1 114 ? 40.281 -14.039 10.487 1.00 9.83 94 ALA D N 1
ATOM 6569 C CA . ALA D 1 114 ? 39.422 -15.213 10.346 1.00 10.40 94 ALA D CA 1
ATOM 6570 C C . ALA D 1 114 ? 39.877 -15.946 9.072 1.00 11.10 94 ALA D C 1
ATOM 6571 O O . ALA D 1 114 ? 40.413 -15.315 8.169 1.00 11.41 94 ALA D O 1
ATOM 6573 N N . PRO D 1 115 ? 39.698 -17.285 9.008 1.00 11.60 95 PRO D N 1
ATOM 6574 C CA . PRO D 1 115 ? 40.047 -18.014 7.786 1.00 12.43 95 PRO D CA 1
ATOM 6575 C C . PRO D 1 115 ? 39.272 -17.464 6.594 1.00 12.61 95 PRO D C 1
ATOM 6576 O O . PRO D 1 115 ? 38.130 -17.032 6.763 1.00 12.60 95 PRO D O 1
ATOM 6580 N N . ARG D 1 116 ? 39.868 -17.507 5.402 1.00 14.03 96 ARG D N 1
ATOM 6581 C CA . ARG D 1 116 ? 39.242 -16.967 4.191 1.00 16.22 96 ARG D CA 1
ATOM 6582 C C . ARG D 1 116 ? 37.819 -17.468 3.959 1.00 15.39 96 ARG D C 1
ATOM 6583 O O . ARG D 1 116 ? 36.957 -16.698 3.527 1.00 14.68 96 ARG D O 1
ATOM 6591 N N . ASP D 1 117 ? 37.574 -18.740 4.256 1.00 15.93 97 ASP D N 1
ATOM 6592 C CA . ASP D 1 117 ? 36.266 -19.340 3.985 1.00 17.55 97 ASP D CA 1
ATOM 6593 C C . ASP D 1 117 ? 35.157 -18.811 4.915 1.00 17.44 97 ASP D C 1
ATOM 6594 O O . ASP D 1 117 ? 33.980 -19.036 4.648 1.00 16.98 97 ASP D O 1
ATOM 6599 N N . GLN D 1 118 ? 35.548 -18.080 5.964 1.00 16.43 98 GLN D N 1
ATOM 6600 C CA . GLN D 1 118 ? 34.587 -17.458 6.909 1.00 16.60 98 GLN D CA 1
ATOM 6601 C C . GLN D 1 118 ? 34.120 -16.073 6.481 1.00 18.97 98 GLN D C 1
ATOM 6602 O O . GLN D 1 118 ? 33.405 -15.364 7.232 1.00 18.35 98 GLN D O 1
ATOM 6608 N N . LEU D 1 119 ? 34.577 -15.657 5.309 1.00 18.56 99 LEU D N 1
ATOM 6609 C CA . LEU D 1 119 ? 34.188 -14.376 4.758 1.00 20.26 99 LEU D CA 1
ATOM 6610 C C . LEU D 1 119 ? 33.569 -14.711 3.422 1.00 21.48 99 LEU D C 1
ATOM 6611 O O . LEU D 1 119 ? 33.806 -15.782 2.884 1.00 25.86 99 LEU D O 1
ATOM 6616 N N . GLU D 1 120 ? 32.753 -13.822 2.897 1.00 22.38 100 GLU D N 1
ATOM 6617 C CA . GLU D 1 120 ? 32.056 -14.062 1.631 1.00 22.84 100 GLU D CA 1
ATOM 6618 C C . GLU D 1 120 ? 31.057 -15.251 1.644 1.00 20.87 100 GLU D C 1
ATOM 6619 O O . GLU D 1 120 ? 31.198 -16.243 2.384 1.00 21.49 100 GLU D O 1
ATOM 6625 N N . GLY D 1 121 ? 30.012 -15.114 0.853 1.00 18.92 101 GLY D N 1
ATOM 6626 C CA . GLY D 1 121 ? 28.996 -16.150 0.767 1.00 15.54 101 GLY D CA 1
ATOM 6627 C C . GLY D 1 121 ? 28.014 -16.033 1.914 1.00 13.66 101 GLY D C 1
ATOM 6628 O O . GLY D 1 121 ? 28.087 -15.119 2.741 1.00 12.84 101 GLY D O 1
ATOM 6629 N N . ASN D 1 122 ? 27.084 -16.971 1.943 1.00 11.86 102 ASN D N 1
ATOM 6630 C CA . ASN D 1 122 ? 26.044 -17.007 2.944 1.00 10.84 102 ASN D CA 1
ATOM 6631 C C . ASN D 1 122 ? 26.639 -17.404 4.302 1.00 10.13 102 ASN D C 1
ATOM 6632 O O . ASN D 1 122 ? 27.375 -18.366 4.387 1.00 10.03 102 ASN D O 1
ATOM 6637 N N . PHE D 1 123 ? 26.315 -16.659 5.355 1.00 9.50 103 PHE D N 1
ATOM 6638 C CA . PHE D 1 123 ? 26.923 -16.877 6.671 1.00 9.15 103 PHE D CA 1
ATOM 6639 C C . PHE D 1 123 ? 26.715 -18.308 7.174 1.00 9.50 103 PHE D C 1
ATOM 6640 O O . PHE D 1 123 ? 27.655 -18.965 7.638 1.00 9.62 103 PHE D O 1
ATOM 6648 N N . ILE D 1 124 ? 25.477 -18.790 7.099 1.00 9.43 104 ILE D N 1
ATOM 6649 C CA . ILE D 1 124 ? 25.175 -20.131 7.566 1.00 10.46 104 ILE D CA 1
ATOM 6650 C C . ILE D 1 124 ? 25.808 -21.216 6.666 1.00 11.41 104 ILE D C 1
ATOM 6651 O O . ILE D 1 124 ? 26.289 -22.231 7.169 1.00 11.55 104 ILE D O 1
ATOM 6656 N N . ASP D 1 125 ? 25.845 -20.983 5.351 1.00 13.17 105 ASP D N 1
ATOM 6657 C CA . ASP D 1 125 ? 26.534 -21.918 4.438 1.00 15.49 105 ASP D CA 1
ATOM 6658 C C . ASP D 1 125 ? 27.984 -22.074 4.830 1.00 14.98 105 ASP D C 1
ATOM 6659 O O . ASP D 1 125 ? 28.504 -23.192 4.857 1.00 15.85 105 ASP D O 1
ATOM 6664 N N . CYS D 1 126 ? 28.636 -20.953 5.129 1.00 14.36 106 CYS D N 1
ATOM 6665 C CA . CYS D 1 126 ? 30.088 -20.932 5.254 1.00 14.48 106 CYS D CA 1
ATOM 6666 C C . CYS D 1 126 ? 30.673 -21.046 6.658 1.00 13.10 106 CYS D C 1
ATOM 6667 O O . CYS D 1 126 ? 31.826 -21.437 6.797 1.00 12.28 106 CYS D O 1
ATOM 6671 N N . VAL D 1 127 ? 29.890 -20.726 7.693 1.00 11.81 107 VAL D N 1
ATOM 6672 C CA . VAL D 1 127 ? 30.417 -20.759 9.076 1.00 11.61 107 VAL D CA 1
ATOM 6673 C C . VAL D 1 127 ? 30.828 -22.189 9.495 1.00 11.65 107 VAL D C 1
ATOM 6674 O O . VAL D 1 127 ? 30.159 -23.169 9.149 1.00 11.69 107 VAL D O 1
ATOM 6678 N N . THR D 1 128 ? 31.948 -22.320 10.206 1.00 11.19 108 THR D N 1
ATOM 6679 C CA . THR D 1 128 ? 32.356 -23.635 10.722 1.00 10.99 108 THR D CA 1
ATOM 6680 C C . THR D 1 128 ? 32.753 -23.458 12.167 1.00 11.06 108 THR D C 1
ATOM 6681 O O . THR D 1 128 ? 33.100 -22.334 12.581 1.00 10.85 108 THR D O 1
ATOM 6685 N N . ARG D 1 129 ? 32.700 -24.548 12.929 1.00 10.64 109 ARG D N 1
ATOM 6686 C CA . ARG D 1 129 ? 33.055 -24.513 14.339 1.00 10.91 109 ARG D CA 1
ATOM 6687 C C . ARG D 1 129 ? 34.468 -23.993 14.494 1.00 11.41 109 ARG D C 1
ATOM 6688 O O . ARG D 1 129 ? 34.733 -23.127 15.342 1.00 11.35 109 ARG D O 1
ATOM 6696 N N . GLU D 1 130 ? 35.375 -24.519 13.674 1.00 12.06 110 GLU D N 1
ATOM 6697 C CA . GLU D 1 130 ? 36.773 -24.159 13.804 1.00 13.55 110 GLU D CA 1
ATOM 6698 C C . GLU D 1 130 ? 36.995 -22.713 13.355 1.00 12.44 110 GLU D C 1
ATOM 6699 O O . GLU D 1 130 ? 37.752 -21.994 13.992 1.00 11.91 110 GLU D O 1
ATOM 6705 N N . GLY D 1 131 ? 36.359 -22.315 12.248 1.00 11.51 111 GLY D N 1
ATOM 6706 C CA . GLY D 1 131 ? 36.467 -20.931 11.736 1.00 10.64 111 GLY D CA 1
ATOM 6707 C C . GLY D 1 131 ? 35.997 -19.935 12.789 1.00 10.03 111 GLY D C 1
ATOM 6708 O O . GLY D 1 131 ? 36.664 -18.917 13.053 1.00 9.84 111 GLY D O 1
ATOM 6709 N N . PHE D 1 132 ? 34.847 -20.236 13.387 1.00 9.42 112 PHE D N 1
ATOM 6710 C CA . PHE D 1 132 ? 34.231 -19.414 14.439 1.00 9.40 112 PHE D CA 1
ATOM 6711 C C . PHE D 1 132 ? 35.211 -19.307 15.605 1.00 9.42 112 PHE D C 1
ATOM 6712 O O . PHE D 1 132 ? 35.507 -18.202 16.096 1.00 9.09 112 PHE D O 1
ATOM 6720 N N . SER D 1 133 ? 35.711 -20.453 16.053 1.00 9.43 113 SER D N 1
ATOM 6721 C CA . SER D 1 133 ? 36.686 -20.484 17.152 1.00 9.81 113 SER D CA 1
ATOM 6722 C C . SER D 1 133 ? 37.954 -19.645 16.881 1.00 9.65 113 SER D C 1
ATOM 6723 O O . SER D 1 133 ? 38.394 -18.851 17.738 1.00 9.70 113 SER D O 1
ATOM 6726 N N . ILE D 1 134 ? 38.517 -19.793 15.683 1.00 9.24 114 ILE D N 1
ATOM 6727 C CA . ILE D 1 134 ? 39.772 -19.105 15.339 1.00 9.20 114 ILE D CA 1
ATOM 6728 C C . ILE D 1 134 ? 39.538 -17.591 15.272 1.00 8.96 114 ILE D C 1
ATOM 6729 O O . ILE D 1 134 ? 40.343 -16.800 15.787 1.00 8.33 114 ILE D O 1
ATOM 6734 N N . ALA D 1 135 ? 38.441 -17.200 14.617 1.00 8.50 115 ALA D N 1
ATOM 6735 C CA . ALA D 1 135 ? 38.109 -15.785 14.483 1.00 8.58 115 ALA D CA 1
ATOM 6736 C C . ALA D 1 135 ? 37.988 -15.136 15.864 1.00 8.79 115 ALA D C 1
ATOM 6737 O O . ALA D 1 135 ? 38.491 -14.028 16.081 1.00 8.58 115 ALA D O 1
ATOM 6739 N N . HIS D 1 136 ? 37.362 -15.842 16.800 1.00 8.84 116 HIS D N 1
ATOM 6740 C CA . HIS D 1 136 ? 37.147 -15.286 18.150 1.00 8.70 116 HIS D CA 1
ATOM 6741 C C . HIS D 1 136 ? 38.400 -15.243 18.962 1.00 9.06 116 HIS D C 1
ATOM 6742 O O . HIS D 1 136 ? 38.631 -14.282 19.707 1.00 9.06 116 HIS D O 1
ATOM 6749 N N . ASP D 1 137 ? 39.229 -16.270 18.814 1.00 9.31 117 ASP D N 1
ATOM 6750 C CA . ASP D 1 137 ? 40.494 -16.353 19.536 1.00 9.55 117 ASP D CA 1
ATOM 6751 C C . ASP D 1 137 ? 41.418 -15.179 19.163 1.00 9.26 117 ASP D C 1
ATOM 6752 O O . ASP D 1 137 ? 41.923 -14.467 20.028 1.00 8.55 117 ASP D O 1
ATOM 6757 N N . ILE D 1 138 ? 41.629 -14.980 17.864 1.00 9.01 118 ILE D N 1
ATOM 6758 C CA . ILE D 1 138 ? 42.579 -13.963 17.407 1.00 9.23 118 ILE D CA 1
ATOM 6759 C C . ILE D 1 138 ? 41.972 -12.574 17.438 1.00 8.74 118 ILE D C 1
ATOM 6760 O O . ILE D 1 138 ? 42.649 -11.610 17.784 1.00 8.74 118 ILE D O 1
ATOM 6765 N N . SER D 1 139 ? 40.688 -12.462 17.117 1.00 8.29 119 SER D N 1
ATOM 6766 C CA . SER D 1 139 ? 40.090 -11.141 16.939 1.00 8.03 119 SER D CA 1
ATOM 6767 C C . SER D 1 139 ? 39.512 -10.534 18.203 1.00 7.94 119 SER D C 1
ATOM 6768 O O . SER D 1 139 ? 39.343 -9.308 18.267 1.00 7.97 119 SER D O 1
ATOM 6771 N N . ALA D 1 140 ? 39.214 -11.384 19.185 1.00 7.54 120 ALA D N 1
ATOM 6772 C CA . ALA D 1 140 ? 38.492 -10.942 20.387 1.00 7.40 120 ALA D CA 1
ATOM 6773 C C . ALA D 1 140 ? 39.215 -11.329 21.666 1.00 7.25 120 ALA D C 1
ATOM 6774 O O . ALA D 1 140 ? 39.535 -10.445 22.464 1.00 7.36 120 ALA D O 1
ATOM 6776 N N . TYR D 1 141 ? 39.432 -12.629 21.892 1.00 7.16 121 TYR D N 1
ATOM 6777 C CA . TYR D 1 141 ? 40.119 -13.068 23.126 1.00 7.12 121 TYR D CA 1
ATOM 6778 C C . TYR D 1 141 ? 41.478 -12.349 23.294 1.00 7.18 121 TYR D C 1
ATOM 6779 O O . TYR D 1 141 ? 41.857 -11.967 24.403 1.00 6.93 121 TYR D O 1
ATOM 6788 N N . SER D 1 142 ? 42.215 -12.188 22.191 1.00 7.23 122 SER D N 1
ATOM 6789 C CA . SER D 1 142 ? 43.530 -11.537 22.255 1.00 7.18 122 SER D CA 1
ATOM 6790 C C . SER D 1 142 ? 43.529 -10.180 22.975 1.00 7.29 122 SER D C 1
ATOM 6791 O O . SER D 1 142 ? 44.540 -9.815 23.590 1.00 6.95 122 SER D O 1
ATOM 6794 N N . PHE D 1 143 ? 42.428 -9.424 22.887 1.00 6.96 123 PHE D N 1
ATOM 6795 C CA . PHE D 1 143 ? 42.349 -8.138 23.576 1.00 7.03 123 PHE D CA 1
ATOM 6796 C C . PHE D 1 143 ? 42.395 -8.371 25.106 1.00 7.26 123 PHE D C 1
ATOM 6797 O O . PHE D 1 143 ? 43.173 -7.722 25.829 1.00 7.04 123 PHE D O 1
ATOM 6805 N N . ALA D 1 144 ? 41.619 -9.346 25.584 1.00 7.37 124 ALA D N 1
ATOM 6806 C CA . ALA D 1 144 ? 41.652 -9.723 27.014 1.00 7.73 124 ALA D CA 1
ATOM 6807 C C . ALA D 1 144 ? 43.020 -10.272 27.405 1.00 7.83 124 ALA D C 1
ATOM 6808 O O . ALA D 1 144 ? 43.517 -9.989 28.489 1.00 7.90 124 ALA D O 1
ATOM 6810 N N . ALA D 1 145 ? 43.615 -11.071 26.527 1.00 8.13 125 ALA D N 1
ATOM 6811 C CA . ALA D 1 145 ? 44.932 -11.663 26.769 1.00 8.46 125 ALA D CA 1
ATOM 6812 C C . ALA D 1 145 ? 45.998 -10.582 26.976 1.00 8.75 125 ALA D C 1
ATOM 6813 O O . ALA D 1 145 ? 46.825 -10.701 27.882 1.00 8.98 125 ALA D O 1
ATOM 6815 N N . LEU D 1 146 ? 45.983 -9.538 26.141 1.00 8.70 126 LEU D N 1
ATOM 6816 C CA . LEU D 1 146 ? 46.921 -8.414 26.297 1.00 9.19 126 LEU D CA 1
ATOM 6817 C C . LEU D 1 146 ? 46.666 -7.661 27.612 1.00 9.42 126 LEU D C 1
ATOM 6818 O O . LEU D 1 146 ? 47.611 -7.320 28.326 1.00 9.65 126 LEU D O 1
ATOM 6823 N N . ALA D 1 147 ? 45.393 -7.427 27.932 1.00 9.39 127 ALA D N 1
ATOM 6824 C CA . ALA D 1 147 ? 45.013 -6.787 29.187 1.00 9.91 127 ALA D CA 1
ATOM 6825 C C . ALA D 1 147 ? 45.523 -7.568 30.410 1.00 10.56 127 ALA D C 1
ATOM 6826 O O . ALA D 1 147 ? 46.039 -6.976 31.360 1.00 10.51 127 ALA D O 1
ATOM 6828 N N . LYS D 1 148 ? 45.338 -8.884 30.393 1.00 11.28 128 LYS D N 1
ATOM 6829 C CA . LYS D 1 148 ? 45.770 -9.753 31.496 1.00 12.68 128 LYS D CA 1
ATOM 6830 C C . LYS D 1 148 ? 47.275 -9.641 31.743 1.00 12.80 128 LYS D C 1
ATOM 6831 O O . LYS D 1 148 ? 47.714 -9.485 32.890 1.00 12.62 128 LYS D O 1
ATOM 6837 N N . GLU D 1 149 ? 48.059 -9.685 30.671 1.00 13.20 129 GLU D N 1
ATOM 6838 C CA . GLU D 1 149 ? 49.517 -9.649 30.798 1.00 13.99 129 GLU D CA 1
ATOM 6839 C C . GLU D 1 149 ? 50.087 -8.234 30.941 1.00 13.81 129 GLU D C 1
ATOM 6840 O O . GLU D 1 149 ? 51.181 -8.068 31.480 1.00 14.18 129 GLU D O 1
ATOM 6846 N N . GLY D 1 150 ? 49.358 -7.222 30.459 1.00 11.99 130 GLY D N 1
ATOM 6847 C CA . GLY D 1 150 ? 49.863 -5.855 30.511 1.00 12.09 130 GLY D CA 1
ATOM 6848 C C . GLY D 1 150 ? 49.418 -5.089 31.744 1.00 11.38 130 GLY D C 1
ATOM 6849 O O . GLY D 1 150 ? 49.956 -4.033 32.044 1.00 11.10 130 GLY D O 1
ATOM 6850 N N . ARG D 1 151 ? 48.428 -5.632 32.446 1.00 11.60 131 ARG D N 1
ATOM 6851 C CA . ARG D 1 151 ? 47.753 -4.910 33.538 1.00 12.57 131 ARG D CA 1
ATOM 6852 C C . ARG D 1 151 ? 48.738 -4.407 34.604 1.00 12.75 131 ARG D C 1
ATOM 6853 O O . ARG D 1 151 ? 48.652 -3.254 35.047 1.00 12.45 131 ARG D O 1
ATOM 6861 N N . SER D 1 152 ? 49.660 -5.279 35.012 1.00 12.66 132 SER D N 1
ATOM 6862 C CA . SER D 1 152 ? 50.643 -4.919 36.037 1.00 14.05 132 SER D CA 1
ATOM 6863 C C . SER D 1 152 ? 51.473 -3.680 35.650 1.00 13.48 132 SER D C 1
ATOM 6864 O O . SER D 1 152 ? 51.703 -2.799 36.478 1.00 14.16 132 SER D O 1
ATOM 6867 N N . MET D 1 153 ? 51.905 -3.594 34.399 1.00 13.26 133 MET D N 1
ATOM 6868 C CA . MET D 1 153 ? 52.682 -2.423 33.939 1.00 13.98 133 MET D CA 1
ATOM 6869 C C . MET D 1 153 ? 51.843 -1.140 33.794 1.00 13.96 133 MET D C 1
ATOM 6870 O O . MET D 1 153 ? 52.375 -0.029 33.864 1.00 13.15 133 MET D O 1
ATOM 6875 N N . MET D 1 154 ? 50.534 -1.310 33.578 1.00 14.78 134 MET D N 1
ATOM 6876 C CA . MET D 1 154 ? 49.604 -0.201 33.315 1.00 15.09 134 MET D CA 1
ATOM 6877 C C . MET D 1 154 ? 48.944 0.364 34.583 1.00 16.07 134 MET D C 1
ATOM 6878 O O . MET D 1 154 ? 48.313 1.409 34.540 1.00 15.29 134 MET D O 1
ATOM 6883 N N . LYS D 1 155 ? 49.083 -0.321 35.714 1.00 18.02 135 LYS D N 1
ATOM 6884 C CA . LYS D 1 155 ? 48.425 0.112 36.961 1.00 19.95 135 LYS D CA 1
ATOM 6885 C C . LYS D 1 155 ? 48.714 1.561 37.358 1.00 19.32 135 LYS D C 1
ATOM 6886 O O . LYS D 1 155 ? 49.872 1.994 37.343 1.00 18.84 135 LYS D O 1
ATOM 6892 N N . ASN D 1 156 ? 47.655 2.299 37.704 1.00 19.49 136 ASN D N 1
ATOM 6893 C CA . ASN D 1 156 ? 47.755 3.605 38.398 1.00 20.61 136 ASN D CA 1
ATOM 6894 C C . ASN D 1 156 ? 48.577 4.683 37.696 1.00 19.73 136 ASN D C 1
ATOM 6895 O O . ASN D 1 156 ? 49.418 5.340 38.316 1.00 20.13 136 ASN D O 1
ATOM 6900 N N . ARG D 1 157 ? 48.342 4.868 36.399 1.00 16.35 137 ARG D N 1
ATOM 6901 C CA . ARG D 1 157 ? 49.046 5.909 35.666 1.00 14.99 137 ARG D CA 1
ATOM 6902 C C . ARG D 1 157 ? 48.174 6.485 34.540 1.00 13.78 137 ARG D C 1
ATOM 6903 O O . ARG D 1 157 ? 48.681 6.948 33.517 1.00 13.31 137 ARG D O 1
ATOM 6911 N N . ASN D 1 158 ? 46.865 6.501 34.770 1.00 12.91 138 ASN D N 1
ATOM 6912 C CA . ASN D 1 158 ? 45.913 6.920 33.730 1.00 12.50 138 ASN D CA 1
ATOM 6913 C C . ASN D 1 158 ? 46.202 6.204 32.423 1.00 11.11 138 ASN D C 1
ATOM 6914 O O . ASN D 1 158 ? 46.294 6.832 31.374 1.00 11.17 138 ASN D O 1
ATOM 6919 N N . ALA D 1 159 ? 46.362 4.888 32.503 1.00 9.98 139 ALA D N 1
ATOM 6920 C CA . ALA D 1 159 ? 46.688 4.075 31.331 1.00 9.59 139 ALA D CA 1
ATOM 6921 C C . ALA D 1 159 ? 45.456 3.887 30.441 1.00 9.11 139 ALA D C 1
ATOM 6922 O O . ALA D 1 159 ? 44.318 4.173 30.854 1.00 8.51 139 ALA D O 1
ATOM 6924 N N . SER D 1 160 ? 45.687 3.397 29.224 1.00 8.69 140 SER D N 1
ATOM 6925 C CA . SER D 1 160 ? 44.592 3.267 28.250 1.00 8.32 140 SER D CA 1
ATOM 6926 C C . SER D 1 160 ? 44.764 2.007 27.421 1.00 8.05 140 SER D C 1
ATOM 6927 O O . SER D 1 160 ? 45.880 1.531 27.238 1.00 7.82 140 SER D O 1
ATOM 6930 N N . MET D 1 161 ? 43.654 1.489 26.903 1.00 7.70 141 MET D N 1
ATOM 6931 C CA . MET D 1 161 ? 43.678 0.461 25.858 1.00 7.50 141 MET D CA 1
ATOM 6932 C C . MET D 1 161 ? 42.691 0.898 24.792 1.00 7.21 141 MET D C 1
ATOM 6933 O O . MET D 1 161 ? 41.650 1.480 25.113 1.00 7.15 141 MET D O 1
ATOM 6938 N N . VAL D 1 162 ? 43.016 0.642 23.525 1.00 6.86 142 VAL D N 1
ATOM 6939 C CA . VAL D 1 162 ? 42.072 0.919 22.437 1.00 6.85 142 VAL D CA 1
ATOM 6940 C C . VAL D 1 162 ? 42.086 -0.275 21.471 1.00 6.83 142 VAL D C 1
ATOM 6941 O O . VAL D 1 162 ? 43.159 -0.771 21.133 1.00 6.82 142 VAL D O 1
ATOM 6945 N N . ALA D 1 163 ? 40.906 -0.749 21.062 1.00 6.81 143 ALA D N 1
ATOM 6946 C CA . ALA D 1 163 ? 40.796 -1.799 20.053 1.00 6.82 143 ALA D CA 1
ATOM 6947 C C . ALA D 1 163 ? 40.119 -1.225 18.807 1.00 7.06 143 ALA D C 1
ATOM 6948 O O . ALA D 1 163 ? 39.281 -0.328 18.920 1.00 7.13 143 ALA D O 1
ATOM 6950 N N . LEU D 1 164 ? 40.454 -1.768 17.631 1.00 6.94 144 LEU D N 1
ATOM 6951 C CA . LEU D 1 164 ? 39.791 -1.412 16.373 1.00 7.02 144 LEU D CA 1
ATOM 6952 C C . LEU D 1 164 ? 38.658 -2.374 16.095 1.00 7.01 144 LEU D C 1
ATOM 6953 O O . LEU D 1 164 ? 38.818 -3.587 16.229 1.00 6.97 144 LEU D O 1
ATOM 6958 N N . THR D 1 165 ? 37.503 -1.818 15.734 1.00 6.92 145 THR D N 1
ATOM 6959 C CA . THR D 1 165 ? 36.316 -2.632 15.494 1.00 6.97 145 THR D CA 1
ATOM 6960 C C . THR D 1 165 ? 35.600 -2.131 14.233 1.00 7.07 145 THR D C 1
ATOM 6961 O O . THR D 1 165 ? 36.046 -1.169 13.608 1.00 7.34 145 THR D O 1
ATOM 6965 N N . TYR D 1 166 ? 34.508 -2.799 13.864 1.00 7.20 146 TYR D N 1
ATOM 6966 C CA . TYR D 1 166 ? 33.795 -2.469 12.633 1.00 7.46 146 TYR D CA 1
ATOM 6967 C C . TYR D 1 166 ? 32.291 -2.643 12.848 1.00 7.26 146 TYR D C 1
ATOM 6968 O O . TYR D 1 166 ? 31.873 -3.537 13.586 1.00 7.37 146 TYR D O 1
ATOM 6977 N N . ILE D 1 167 ? 31.490 -1.834 12.160 1.00 7.31 147 ILE D N 1
ATOM 6978 C CA . ILE D 1 167 ? 30.024 -1.817 12.325 1.00 7.66 147 ILE D CA 1
ATOM 6979 C C . ILE D 1 167 ? 29.367 -3.167 12.028 1.00 7.58 147 ILE D C 1
ATOM 6980 O O . ILE D 1 167 ? 28.250 -3.412 12.473 1.00 7.65 147 ILE D O 1
ATOM 6985 N N . GLY D 1 168 ? 30.076 -4.054 11.324 1.00 7.61 148 GLY D N 1
ATOM 6986 C CA . GLY D 1 168 ? 29.611 -5.449 11.144 1.00 7.68 148 GLY D CA 1
ATOM 6987 C C . GLY D 1 168 ? 29.379 -6.200 12.448 1.00 7.73 148 GLY D C 1
ATOM 6988 O O . GLY D 1 168 ? 28.734 -7.258 12.460 1.00 7.83 148 GLY D O 1
ATOM 6989 N N . ALA D 1 169 ? 29.929 -5.684 13.544 1.00 7.93 149 ALA D N 1
ATOM 6990 C CA . ALA D 1 169 ? 29.588 -6.156 14.898 1.00 8.27 149 ALA D CA 1
ATOM 6991 C C . ALA D 1 169 ? 28.122 -5.900 15.260 1.00 8.81 149 ALA D C 1
ATOM 6992 O O . ALA D 1 169 ? 27.503 -6.703 15.967 1.00 9.13 149 ALA D O 1
ATOM 6994 N N . GLU D 1 170 ? 27.594 -4.783 14.776 1.00 9.11 150 GLU D N 1
ATOM 6995 C CA . GLU D 1 170 ? 26.302 -4.218 15.214 1.00 9.92 150 GLU D CA 1
ATOM 6996 C C . GLU D 1 170 ? 25.156 -4.634 14.313 1.00 9.63 150 GLU D C 1
ATOM 6997 O O . GLU D 1 170 ? 24.013 -4.693 14.739 1.00 9.23 150 GLU D O 1
ATOM 7003 N N . LYS D 1 171 ? 25.474 -4.869 13.045 1.00 9.20 151 LYS D N 1
ATOM 7004 C CA . LYS D 1 171 ? 24.460 -5.139 12.033 1.00 9.30 151 LYS D CA 1
ATOM 7005 C C . LYS D 1 171 ? 24.941 -6.286 11.173 1.00 9.09 151 LYS D C 1
ATOM 7006 O O . LYS D 1 171 ? 26.150 -6.497 11.038 1.00 9.50 151 LYS D O 1
ATOM 7012 N N . ALA D 1 172 ? 24.001 -7.016 10.588 1.00 8.81 152 ALA D N 1
ATOM 7013 C CA . ALA D 1 172 ? 24.316 -8.125 9.711 1.00 8.77 152 ALA D CA 1
ATOM 7014 C C . ALA D 1 172 ? 24.605 -7.562 8.325 1.00 9.06 152 ALA D C 1
ATOM 7015 O O . ALA D 1 172 ? 23.777 -6.848 7.735 1.00 9.26 152 ALA D O 1
ATOM 7017 N N . MET D 1 173 ? 25.788 -7.874 7.815 1.00 9.08 153 MET D N 1
ATOM 7018 C CA . MET D 1 173 ? 26.264 -7.284 6.567 1.00 9.40 153 MET D CA 1
ATOM 7019 C C . MET D 1 173 ? 26.650 -8.394 5.598 1.00 9.39 153 MET D C 1
ATOM 7020 O O . MET D 1 173 ? 26.967 -9.492 6.029 1.00 9.20 153 MET D O 1
ATOM 7025 N N . PRO D 1 174 ? 26.678 -8.099 4.288 1.00 9.46 154 PRO D N 1
ATOM 7026 C CA . PRO D 1 174 ? 27.195 -9.118 3.371 1.00 9.77 154 PRO D CA 1
ATOM 7027 C C . PRO D 1 174 ? 28.674 -9.401 3.669 1.00 9.71 154 PRO D C 1
ATOM 7028 O O . PRO D 1 174 ? 29.409 -8.488 4.096 1.00 9.95 154 PRO D O 1
ATOM 7032 N N . SER D 1 175 ? 29.077 -10.660 3.495 1.00 10.12 155 SER D N 1
ATOM 7033 C CA . SER D 1 175 ? 30.502 -11.097 3.500 1.00 10.40 155 SER D CA 1
ATOM 7034 C C . SER D 1 175 ? 31.224 -11.120 4.842 1.00 9.51 155 SER D C 1
ATOM 7035 O O . SER D 1 175 ? 32.030 -12.017 5.093 1.00 9.25 155 SER D O 1
ATOM 7038 N N . TYR D 1 176 ? 30.988 -10.113 5.670 1.00 8.96 156 TYR D N 1
ATOM 7039 C CA . TYR D 1 176 ? 31.762 -9.964 6.904 1.00 8.51 156 TYR D CA 1
ATOM 7040 C C . TYR D 1 176 ? 31.560 -11.157 7.837 1.00 8.65 156 TYR D C 1
ATOM 7041 O O . TYR D 1 176 ? 32.482 -11.573 8.553 1.00 8.55 156 TYR D O 1
ATOM 7050 N N . ASN D 1 177 ? 30.355 -11.726 7.798 1.00 8.88 157 ASN D N 1
ATOM 7051 C CA . ASN D 1 177 ? 30.057 -13.068 8.338 1.00 8.96 157 ASN D CA 1
ATOM 7052 C C . ASN D 1 177 ? 30.679 -13.315 9.706 1.00 8.63 157 ASN D C 1
ATOM 7053 O O . ASN D 1 177 ? 30.424 -12.569 10.639 1.00 8.52 157 ASN D O 1
ATOM 7058 N N . THR D 1 178 ? 31.538 -14.323 9.801 1.00 8.27 158 THR D N 1
ATOM 7059 C CA . THR D 1 178 ? 32.129 -14.693 11.087 1.00 8.12 158 THR D CA 1
ATOM 7060 C C . THR D 1 178 ? 32.927 -13.576 11.742 1.00 7.84 158 THR D C 1
ATOM 7061 O O . THR D 1 178 ? 32.975 -13.502 12.983 1.00 7.60 158 THR D O 1
ATOM 7065 N N . MET D 1 179 ? 33.538 -12.703 10.938 1.00 7.68 159 MET D N 1
ATOM 7066 C CA . MET D 1 179 ? 34.241 -11.537 11.525 1.00 7.76 159 MET D CA 1
ATOM 7067 C C . MET D 1 179 ? 33.282 -10.596 12.250 1.00 7.13 159 MET D C 1
ATOM 7068 O O . MET D 1 179 ? 33.648 -9.980 13.261 1.00 7.00 159 MET D O 1
ATOM 7073 N N . GLY D 1 180 ? 32.059 -10.473 11.740 1.00 6.84 160 GLY D N 1
ATOM 7074 C CA . GLY D 1 180 ? 31.069 -9.623 12.376 1.00 6.84 160 GLY D CA 1
ATOM 7075 C C . GLY D 1 180 ? 30.733 -10.140 13.758 1.00 6.93 160 GLY D C 1
ATOM 7076 O O . GLY D 1 180 ? 30.664 -9.361 14.727 1.00 6.99 160 GLY D O 1
ATOM 7077 N N . VAL D 1 181 ? 30.531 -11.453 13.859 1.00 6.93 161 VAL D N 1
ATOM 7078 C CA . VAL D 1 181 ? 30.268 -12.082 15.164 1.00 7.02 161 VAL D CA 1
ATOM 7079 C C . VAL D 1 181 ? 31.465 -11.873 16.111 1.00 7.06 161 VAL D C 1
ATOM 7080 O O . VAL D 1 181 ? 31.295 -11.535 17.304 1.00 7.53 161 VAL D O 1
ATOM 7084 N N . ALA D 1 182 ? 32.676 -12.097 15.596 1.00 6.78 162 ALA D N 1
ATOM 7085 C CA . ALA D 1 182 ? 33.881 -11.913 16.401 1.00 6.57 162 ALA D CA 1
ATOM 7086 C C . ALA D 1 182 ? 34.076 -10.456 16.847 1.00 6.56 162 ALA D C 1
ATOM 7087 O O . ALA D 1 182 ? 34.517 -10.204 17.973 1.00 6.44 162 ALA D O 1
ATOM 7089 N N . LYS D 1 183 ? 33.708 -9.496 15.999 1.00 6.36 163 LYS D N 1
ATOM 7090 C CA . LYS D 1 183 ? 33.741 -8.074 16.424 1.00 6.37 163 LYS D CA 1
ATOM 7091 C C . LYS D 1 183 ? 32.721 -7.760 17.509 1.00 6.33 163 LYS D C 1
ATOM 7092 O O . LYS D 1 183 ? 32.988 -6.923 18.389 1.00 6.12 163 LYS D O 1
ATOM 7098 N N . ALA D 1 184 ? 31.547 -8.397 17.454 1.00 6.19 164 ALA D N 1
ATOM 7099 C CA . ALA D 1 184 ? 30.590 -8.229 18.564 1.00 6.25 164 ALA D CA 1
ATOM 7100 C C . ALA D 1 184 ? 31.209 -8.761 19.845 1.00 6.20 164 ALA D C 1
ATOM 7101 O O . ALA D 1 184 ? 31.080 -8.146 20.912 1.00 6.31 164 ALA D O 1
ATOM 7103 N N . SER D 1 185 ? 31.880 -9.909 19.752 1.00 6.24 165 SER D N 1
ATOM 7104 C CA . SER D 1 185 ? 32.552 -10.492 20.922 1.00 6.37 165 SER D CA 1
ATOM 7105 C C . SER D 1 185 ? 33.658 -9.536 21.419 1.00 6.43 165 SER D C 1
ATOM 7106 O O . SER D 1 185 ? 33.773 -9.266 22.624 1.00 6.20 165 SER D O 1
ATOM 7109 N N . LEU D 1 186 ? 34.462 -9.021 20.495 1.00 6.11 166 LEU D N 1
ATOM 7110 C CA . LEU D 1 186 ? 35.456 -7.995 20.852 1.00 6.34 166 LEU D CA 1
ATOM 7111 C C . LEU D 1 186 ? 34.840 -6.772 21.561 1.00 6.40 166 LEU D C 1
ATOM 7112 O O . LEU D 1 186 ? 35.367 -6.331 22.597 1.00 6.55 166 LEU D O 1
ATOM 7117 N N . GLU D 1 187 ? 33.738 -6.226 21.042 1.00 6.62 167 GLU D N 1
ATOM 7118 C CA . GLU D 1 187 ? 33.164 -5.028 21.691 1.00 7.01 167 GLU D CA 1
ATOM 7119 C C . GLU D 1 187 ? 32.676 -5.330 23.110 1.00 6.98 167 GLU D C 1
ATOM 7120 O O . GLU D 1 187 ? 32.901 -4.530 24.018 1.00 6.70 167 GLU D O 1
ATOM 7126 N N . ALA D 1 188 ? 32.113 -6.524 23.339 1.00 7.09 168 ALA D N 1
ATOM 7127 C CA . ALA D 1 188 ? 31.733 -6.896 24.702 1.00 7.11 168 ALA D CA 1
ATOM 7128 C C . ALA D 1 188 ? 32.981 -7.093 25.568 1.00 7.05 168 ALA D C 1
ATOM 7129 O O . ALA D 1 188 ? 32.981 -6.732 26.735 1.00 6.79 168 ALA D O 1
ATOM 7131 N N . THR D 1 189 ? 34.029 -7.673 24.993 1.00 6.96 169 THR D N 1
ATOM 7132 C CA . THR D 1 189 ? 35.301 -7.843 25.702 1.00 6.94 169 THR D CA 1
ATOM 7133 C C . THR D 1 189 ? 35.837 -6.469 26.122 1.00 7.13 169 THR D C 1
ATOM 7134 O O . THR D 1 189 ? 36.297 -6.284 27.269 1.00 6.86 169 THR D O 1
ATOM 7138 N N . VAL D 1 190 ? 35.763 -5.494 25.211 1.00 7.07 170 VAL D N 1
ATOM 7139 C CA . VAL D 1 190 ? 36.166 -4.107 25.551 1.00 7.12 170 VAL D CA 1
ATOM 7140 C C . VAL D 1 190 ? 35.381 -3.597 26.775 1.00 7.21 170 VAL D C 1
ATOM 7141 O O . VAL D 1 190 ? 35.971 -3.064 27.724 1.00 6.78 170 VAL D O 1
ATOM 7145 N N . ARG D 1 191 ? 34.061 -3.798 26.783 1.00 7.16 171 ARG D N 1
ATOM 7146 C CA . ARG D 1 191 ? 33.257 -3.338 27.922 1.00 7.30 171 ARG D CA 1
ATOM 7147 C C . ARG D 1 191 ? 33.614 -4.051 29.224 1.00 7.17 171 ARG D C 1
ATOM 7148 O O . ARG D 1 191 ? 33.753 -3.390 30.267 1.00 7.21 171 ARG D O 1
ATOM 7156 N N . TYR D 1 192 ? 33.709 -5.383 29.183 1.00 6.97 172 TYR D N 1
ATOM 7157 C CA . TYR D 1 192 ? 34.045 -6.143 30.420 1.00 7.11 172 TYR D CA 1
ATOM 7158 C C . TYR D 1 192 ? 35.465 -5.826 30.884 1.00 7.05 172 TYR D C 1
ATOM 7159 O O . TYR D 1 192 ? 35.764 -5.805 32.088 1.00 7.18 172 TYR D O 1
ATOM 7168 N N . THR D 1 193 ? 36.356 -5.572 29.930 1.00 6.89 173 THR D N 1
ATOM 7169 C CA . THR D 1 193 ? 37.717 -5.133 30.276 1.00 6.84 173 THR D CA 1
ATOM 7170 C C . THR D 1 193 ? 37.707 -3.739 30.916 1.00 7.06 173 THR D C 1
ATOM 7171 O O . THR D 1 193 ? 38.431 -3.486 31.900 1.00 6.92 173 THR D O 1
ATOM 7175 N N . ALA D 1 194 ? 36.886 -2.826 30.384 1.00 7.01 174 ALA D N 1
ATOM 7176 C CA . ALA D 1 194 ? 36.739 -1.507 31.009 1.00 7.13 174 ALA D CA 1
ATOM 7177 C C . ALA D 1 194 ? 36.321 -1.650 32.483 1.00 7.40 174 ALA D C 1
ATOM 7178 O O . ALA D 1 194 ? 36.886 -0.992 33.368 1.00 7.44 174 ALA D O 1
ATOM 7180 N N . LEU D 1 195 ? 35.326 -2.494 32.732 1.00 7.84 175 LEU D N 1
ATOM 7181 C CA . LEU D 1 195 ? 34.848 -2.720 34.103 1.00 8.65 175 LEU D CA 1
ATOM 7182 C C . LEU D 1 195 ? 35.954 -3.359 34.948 1.00 8.75 175 LEU D C 1
ATOM 7183 O O . LEU D 1 195 ? 36.186 -2.935 36.079 1.00 9.27 175 LEU D O 1
ATOM 7188 N N . ALA D 1 196 ? 36.650 -4.355 34.404 1.00 8.77 176 ALA D N 1
ATOM 7189 C CA . ALA D 1 196 ? 37.683 -5.079 35.172 1.00 9.17 176 ALA D CA 1
ATOM 7190 C C . ALA D 1 196 ? 38.897 -4.232 35.518 1.00 9.31 176 ALA D C 1
ATOM 7191 O O . ALA D 1 196 ? 39.505 -4.429 36.571 1.00 10.18 176 ALA D O 1
ATOM 7193 N N . LEU D 1 197 ? 39.264 -3.292 34.645 1.00 8.71 177 LEU D N 1
ATOM 7194 C CA . LEU D 1 197 ? 40.535 -2.540 34.802 1.00 9.03 177 LEU D CA 1
ATOM 7195 C C . LEU D 1 197 ? 40.372 -1.110 35.337 1.00 9.16 177 LEU D C 1
ATOM 7196 O O . LEU D 1 197 ? 41.365 -0.446 35.697 1.00 9.40 177 LEU D O 1
ATOM 7201 N N . GLY D 1 198 ? 39.127 -0.631 35.396 1.00 9.39 178 GLY D N 1
ATOM 7202 C CA . GLY D 1 198 ? 38.859 0.747 35.782 1.00 9.99 178 GLY D CA 1
ATOM 7203 C C . GLY D 1 198 ? 39.329 1.089 37.188 1.00 10.66 178 GLY D C 1
ATOM 7204 O O . GLY D 1 198 ? 39.708 2.242 37.461 1.00 10.23 178 GLY D O 1
ATOM 7205 N N . GLU D 1 199 ? 39.301 0.096 38.079 1.00 11.82 179 GLU D N 1
ATOM 7206 C CA . GLU D 1 199 ? 39.773 0.297 39.445 1.00 13.92 179 GLU D CA 1
ATOM 7207 C C . GLU D 1 199 ? 41.276 0.642 39.494 1.00 13.69 179 GLU D C 1
ATOM 7208 O O . GLU D 1 199 ? 41.738 1.327 40.426 1.00 13.97 179 GLU D O 1
ATOM 7214 N N . ASP D 1 200 ? 42.015 0.206 38.472 1.00 12.52 180 ASP D N 1
ATOM 7215 C CA . ASP D 1 200 ? 43.437 0.539 38.316 1.00 12.54 180 ASP D CA 1
ATOM 7216 C C . ASP D 1 200 ? 43.681 1.824 37.488 1.00 11.43 180 ASP D C 1
ATOM 7217 O O . ASP D 1 200 ? 44.818 2.115 37.136 1.00 11.74 180 ASP D O 1
ATOM 7222 N N . GLY D 1 201 ? 42.625 2.582 37.194 1.00 10.54 181 GLY D N 1
ATOM 7223 C CA . GLY D 1 201 ? 42.739 3.835 36.450 1.00 9.59 181 GLY D CA 1
ATOM 7224 C C . GLY D 1 201 ? 42.921 3.641 34.946 1.00 9.16 181 GLY D C 1
ATOM 7225 O O . GLY D 1 201 ? 43.235 4.611 34.206 1.00 8.86 181 GLY D O 1
ATOM 7226 N N . ILE D 1 202 ? 42.692 2.409 34.476 1.00 8.35 182 ILE D N 1
ATOM 7227 C CA . ILE D 1 202 ? 42.908 2.095 33.052 1.00 7.76 182 ILE D CA 1
ATOM 7228 C C . ILE D 1 202 ? 41.605 2.262 32.280 1.00 7.64 182 ILE D C 1
ATOM 7229 O O . ILE D 1 202 ? 40.609 1.593 32.588 1.00 7.43 182 ILE D O 1
ATOM 7234 N N . LYS D 1 203 ? 41.614 3.145 31.280 1.00 7.41 183 LYS D N 1
ATOM 7235 C CA . LYS D 1 203 ? 40.427 3.341 30.427 1.00 7.20 183 LYS D CA 1
ATOM 7236 C C . LYS D 1 203 ? 40.554 2.468 29.180 1.00 6.88 183 LYS D C 1
ATOM 7237 O O . LYS D 1 203 ? 41.677 2.221 28.681 1.00 6.65 183 LYS D O 1
ATOM 7243 N N . VAL D 1 204 ? 39.411 2.002 28.677 1.00 6.59 184 VAL D N 1
ATOM 7244 C CA . VAL D 1 204 ? 39.395 0.893 27.716 1.00 6.34 184 VAL D CA 1
ATOM 7245 C C . VAL D 1 204 ? 38.283 1.194 26.713 1.00 6.28 184 VAL D C 1
ATOM 7246 O O . VAL D 1 204 ? 37.102 1.194 27.072 1.00 6.09 184 VAL D O 1
ATOM 7250 N N . ASN D 1 205 ? 38.671 1.418 25.456 1.00 5.99 185 ASN D N 1
ATOM 7251 C CA . ASN D 1 205 ? 37.720 1.909 24.454 1.00 6.03 185 ASN D CA 1
ATOM 7252 C C . ASN D 1 205 ? 37.954 1.257 23.106 1.00 6.25 185 ASN D C 1
ATOM 7253 O O . ASN D 1 205 ? 38.972 0.617 22.905 1.00 6.11 185 ASN D O 1
ATOM 7258 N N . ALA D 1 206 ? 37.007 1.443 22.187 1.00 6.08 186 ALA D N 1
ATOM 7259 C CA . ALA D 1 206 ? 37.189 0.972 20.829 1.00 6.28 186 ALA D CA 1
ATOM 7260 C C . ALA D 1 206 ? 36.912 2.066 19.836 1.00 6.34 186 ALA D C 1
ATOM 7261 O O . ALA D 1 206 ? 36.105 2.997 20.099 1.00 6.54 186 ALA D O 1
ATOM 7263 N N . VAL D 1 207 ? 37.576 1.968 18.686 1.00 6.36 187 VAL D N 1
ATOM 7264 C CA . VAL D 1 207 ? 37.268 2.848 17.576 1.00 6.25 187 VAL D CA 1
ATOM 7265 C C . VAL D 1 207 ? 36.679 1.975 16.467 1.00 6.40 187 VAL D C 1
ATOM 7266 O O . VAL D 1 207 ? 37.290 0.976 16.073 1.00 6.11 187 VAL D O 1
ATOM 7270 N N . SER D 1 208 ? 35.475 2.332 16.019 1.00 6.46 188 SER D N 1
ATOM 7271 C CA . SER D 1 208 ? 34.814 1.621 14.930 1.00 6.86 188 SER D CA 1
ATOM 7272 C C . SER D 1 208 ? 35.062 2.363 13.623 1.00 6.87 188 SER D C 1
ATOM 7273 O O . SER D 1 208 ? 34.417 3.362 13.322 1.00 7.24 188 SER D O 1
ATOM 7276 N N . ALA D 1 209 ? 36.024 1.876 12.852 1.00 7.15 189 ALA D N 1
ATOM 7277 C CA . ALA D 1 209 ? 36.428 2.561 11.643 1.00 7.21 189 ALA D CA 1
ATOM 7278 C C . ALA D 1 209 ? 35.537 2.194 10.472 1.00 7.29 189 ALA D C 1
ATOM 7279 O O . ALA D 1 209 ? 35.030 1.083 10.398 1.00 7.64 189 ALA D O 1
ATOM 7281 N N . GLY D 1 210 ? 35.320 3.155 9.588 1.00 7.24 190 GLY D N 1
ATOM 7282 C CA . GLY D 1 210 ? 34.734 2.870 8.279 1.00 7.46 190 GLY D CA 1
ATOM 7283 C C . GLY D 1 210 ? 35.740 2.061 7.485 1.00 7.82 190 GLY D C 1
ATOM 7284 O O . GLY D 1 210 ? 36.919 1.937 7.889 1.00 7.23 190 GLY D O 1
ATOM 7285 N N . PRO D 1 211 ? 35.298 1.501 6.344 1.00 8.34 191 PRO D N 1
ATOM 7286 C CA . PRO D 1 211 ? 36.204 0.700 5.526 1.00 8.53 191 PRO D CA 1
ATOM 7287 C C . PRO D 1 211 ? 37.377 1.526 5.010 1.00 8.52 191 PRO D C 1
ATOM 7288 O O . PRO D 1 211 ? 37.211 2.700 4.648 1.00 8.59 191 PRO D O 1
ATOM 7292 N N . ILE D 1 212 ? 38.551 0.902 5.015 1.00 8.43 192 ILE D N 1
ATOM 7293 C CA . ILE D 1 212 ? 39.805 1.511 4.547 1.00 8.82 192 ILE D CA 1
ATOM 7294 C C . ILE D 1 212 ? 40.551 0.459 3.737 1.00 9.26 192 ILE D C 1
ATOM 7295 O O . ILE D 1 212 ? 40.592 -0.706 4.127 1.00 9.12 192 ILE D O 1
ATOM 7300 N N . LYS D 1 213 ? 41.121 0.853 2.597 1.00 10.54 193 LYS D N 1
ATOM 7301 C CA . LYS D 1 213 ? 41.851 -0.107 1.777 1.00 12.49 193 LYS D CA 1
ATOM 7302 C C . LYS D 1 213 ? 43.211 -0.461 2.425 1.00 12.56 193 LYS D C 1
ATOM 7303 O O . LYS D 1 213 ? 44.216 0.236 2.249 1.00 13.92 193 LYS D O 1
ATOM 7309 N N . THR D 1 214 ? 43.224 -1.533 3.203 1.00 11.82 194 THR D N 1
ATOM 7310 C CA . THR D 1 214 ? 44.433 -1.997 3.876 1.00 11.72 194 THR D CA 1
ATOM 7311 C C . THR D 1 214 ? 44.729 -3.406 3.339 1.00 12.16 194 THR D C 1
ATOM 7312 O O . THR D 1 214 ? 43.976 -3.919 2.507 1.00 12.51 194 THR D O 1
ATOM 7316 N N . LEU D 1 215 ? 45.803 -4.044 3.816 1.00 12.42 195 LEU D N 1
ATOM 7317 C CA . LEU D 1 215 ? 46.032 -5.474 3.516 1.00 13.11 195 LEU D CA 1
ATOM 7318 C C . LEU D 1 215 ? 44.851 -6.386 3.848 1.00 13.97 195 LEU D C 1
ATOM 7319 O O . LEU D 1 215 ? 44.531 -7.310 3.088 1.00 13.35 195 LEU D O 1
ATOM 7324 N N . ALA D 1 216 ? 44.198 -6.129 4.978 1.00 14.99 196 ALA D N 1
ATOM 7325 C CA . ALA D 1 216 ? 43.052 -6.958 5.370 1.00 16.90 196 ALA D CA 1
ATOM 7326 C C .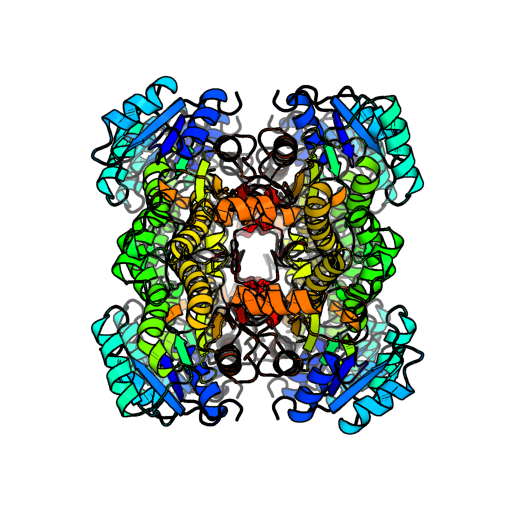 ALA D 1 216 ? 41.950 -6.897 4.325 1.00 17.64 196 ALA D C 1
ATOM 7327 O O . ALA D 1 216 ? 41.243 -7.877 4.079 1.00 17.93 196 ALA D O 1
ATOM 7329 N N . ALA D 1 217 ? 41.789 -5.734 3.721 1.00 18.81 197 ALA D N 1
ATOM 7330 C CA . ALA D 1 217 ? 40.766 -5.570 2.703 1.00 22.32 197 ALA D CA 1
ATOM 7331 C C . ALA D 1 217 ? 41.153 -6.240 1.382 1.00 24.06 197 ALA D C 1
ATOM 7332 O O . ALA D 1 217 ? 40.288 -6.507 0.546 1.00 26.49 197 ALA D O 1
ATOM 7334 N N . SER D 1 218 ? 42.438 -6.570 1.226 1.00 26.91 198 SER D N 1
ATOM 7335 C CA . SER D 1 218 ? 42.986 -7.082 -0.043 1.00 27.84 198 SER D CA 1
ATOM 7336 C C . SER D 1 218 ? 42.343 -8.381 -0.505 1.00 28.53 198 SER D C 1
ATOM 7337 O O . SER D 1 218 ? 42.142 -8.588 -1.711 1.00 30.42 198 SER D O 1
ATOM 7340 N N . GLY D 1 219 ? 42.019 -9.252 0.445 1.00 26.21 199 GLY D N 1
ATOM 7341 C CA . GLY D 1 219 ? 41.391 -10.515 0.125 1.00 24.79 199 GLY D CA 1
ATOM 7342 C C . GLY D 1 219 ? 39.888 -10.433 -0.110 1.00 23.43 199 GLY D C 1
ATOM 7343 O O . GLY D 1 219 ? 39.271 -11.442 -0.433 1.00 23.47 199 GLY D O 1
ATOM 7344 N N . ILE D 1 220 ? 39.299 -9.244 0.050 1.00 21.29 200 ILE D N 1
ATOM 7345 C CA . ILE D 1 220 ? 37.836 -9.086 -0.037 1.00 20.04 200 ILE D CA 1
ATOM 7346 C C . ILE D 1 220 ? 37.419 -8.634 -1.430 1.00 19.04 200 ILE D C 1
ATOM 7347 O O . ILE D 1 220 ? 37.763 -7.528 -1.848 1.00 17.45 200 ILE D O 1
ATOM 7352 N N . SER D 1 221 ? 36.669 -9.467 -2.149 1.00 18.81 201 SER D N 1
ATOM 7353 C CA . SER D 1 221 ? 36.226 -9.044 -3.487 1.00 19.48 201 SER D CA 1
ATOM 7354 C C . SER D 1 221 ? 35.234 -7.877 -3.437 1.00 17.41 201 SER D C 1
ATOM 7355 O O . SER D 1 221 ? 34.380 -7.769 -2.515 1.00 17.08 201 SER D O 1
ATOM 7358 N N . ASN D 1 222 ? 35.406 -6.989 -4.405 1.00 16.22 202 ASN D N 1
ATOM 7359 C CA . ASN D 1 222 ? 34.555 -5.807 -4.569 1.00 15.89 202 ASN D CA 1
ATOM 7360 C C . ASN D 1 222 ? 34.588 -4.857 -3.361 1.00 13.87 202 ASN D C 1
ATOM 7361 O O . ASN D 1 222 ? 33.662 -4.083 -3.136 1.00 12.74 202 ASN D O 1
ATOM 7366 N N . PHE D 1 223 ? 35.683 -4.906 -2.607 1.00 13.18 203 PHE D N 1
ATOM 7367 C CA . PHE D 1 223 ? 35.901 -3.948 -1.521 1.00 12.04 203 PHE D CA 1
ATOM 7368 C C . PHE D 1 223 ? 35.749 -2.499 -1.989 1.00 11.59 203 PHE D C 1
ATOM 7369 O O . PHE D 1 223 ? 35.187 -1.663 -1.276 1.00 10.87 203 PHE D O 1
ATOM 7377 N N . LYS D 1 224 ? 36.257 -2.191 -3.180 1.00 11.19 204 LYS D N 1
ATOM 7378 C CA . LYS D 1 224 ? 36.093 -0.844 -3.715 1.00 11.42 204 LYS D CA 1
ATOM 7379 C C . LYS D 1 224 ? 34.615 -0.417 -3.837 1.00 11.07 204 LYS D C 1
ATOM 7380 O O . LYS D 1 224 ? 34.269 0.745 -3.594 1.00 10.52 204 LYS D O 1
ATOM 7386 N N . LYS D 1 225 ? 33.733 -1.346 -4.185 1.00 11.16 205 LYS D N 1
ATOM 7387 C CA . LYS D 1 225 ? 32.310 -1.009 -4.275 1.00 11.72 205 LYS D CA 1
ATOM 7388 C C . LYS D 1 225 ? 31.785 -0.665 -2.882 1.00 11.39 205 LYS D C 1
ATOM 7389 O O . LYS D 1 225 ? 30.950 0.225 -2.726 1.00 10.26 205 LYS D O 1
ATOM 7395 N N . MET D 1 226 ? 32.253 -1.417 -1.884 1.00 11.00 206 MET D N 1
ATOM 7396 C CA . MET D 1 226 ? 31.853 -1.137 -0.486 1.00 11.19 206 MET D CA 1
ATOM 7397 C C . MET D 1 226 ? 32.315 0.250 -0.043 1.00 10.67 206 MET D C 1
ATOM 7398 O O . MET D 1 226 ? 31.557 0.987 0.610 1.00 10.09 206 MET D O 1
ATOM 7403 N N . LEU D 1 227 ? 33.549 0.616 -0.399 1.00 10.53 207 LEU D N 1
ATOM 7404 C CA . LEU D 1 227 ? 34.040 1.968 -0.118 1.00 10.41 207 LEU D CA 1
ATOM 7405 C C . LEU D 1 227 ? 33.169 3.034 -0.764 1.00 10.48 207 LEU D C 1
ATOM 7406 O O . LEU D 1 227 ? 32.787 4.025 -0.127 1.00 9.84 207 LEU D O 1
ATOM 7411 N N . ASP D 1 228 ? 32.881 2.843 -2.051 1.00 10.22 208 ASP D N 1
ATOM 7412 C CA . ASP D 1 228 ? 32.135 3.839 -2.792 1.00 10.53 208 ASP D CA 1
ATOM 7413 C C . ASP D 1 228 ? 30.702 3.936 -2.284 1.00 9.96 208 ASP D C 1
ATOM 7414 O O . ASP D 1 228 ? 30.151 5.041 -2.229 1.00 9.36 208 ASP D O 1
ATOM 7419 N N . TYR D 1 229 ? 30.124 2.801 -1.882 1.00 9.49 209 TYR D N 1
ATOM 7420 C CA . TYR D 1 229 ? 28.797 2.824 -1.243 1.00 9.85 209 TYR D CA 1
ATOM 7421 C C . TYR D 1 229 ? 28.827 3.638 0.052 1.00 9.76 209 TYR D C 1
ATOM 7422 O O . TYR D 1 229 ? 27.959 4.492 0.306 1.00 9.68 209 TYR D O 1
ATOM 7431 N N . ASN D 1 230 ? 29.832 3.366 0.877 1.00 9.77 210 ASN D N 1
ATOM 7432 C CA . ASN D 1 230 ? 30.031 4.156 2.100 1.00 9.76 210 ASN D CA 1
ATOM 7433 C C . ASN D 1 230 ? 30.079 5.658 1.847 1.00 9.83 210 ASN D C 1
ATOM 7434 O O . ASN D 1 230 ? 29.388 6.430 2.526 1.00 9.58 210 ASN D O 1
ATOM 7439 N N . ALA D 1 231 ? 30.871 6.080 0.858 1.00 9.60 211 ALA D N 1
ATOM 7440 C CA . ALA D 1 231 ? 30.991 7.504 0.558 1.00 9.94 211 ALA D CA 1
ATOM 7441 C C . ALA D 1 231 ? 29.654 8.051 0.041 1.00 9.78 211 ALA D C 1
ATOM 7442 O O . ALA D 1 231 ? 29.320 9.209 0.264 1.00 10.01 211 ALA D O 1
ATOM 7444 N N . MET D 1 232 ? 28.895 7.224 -0.680 1.00 9.80 212 MET D N 1
ATOM 7445 C CA . MET D 1 232 ? 27.614 7.682 -1.245 1.00 9.33 212 MET D CA 1
ATOM 7446 C C . MET D 1 232 ? 26.589 8.002 -0.156 1.00 9.47 212 MET D C 1
ATOM 7447 O O . MET D 1 232 ? 25.905 9.052 -0.205 1.00 8.75 212 MET D O 1
ATOM 7452 N N . VAL D 1 233 ? 26.493 7.111 0.828 1.00 9.42 213 VAL D N 1
ATOM 7453 C CA . VAL D 1 233 ? 25.426 7.231 1.826 1.00 10.02 213 VAL D CA 1
ATOM 7454 C C . VAL D 1 233 ? 25.807 7.993 3.100 1.00 10.25 213 VAL D C 1
ATOM 7455 O O . VAL D 1 233 ? 24.910 8.457 3.817 1.00 10.66 213 VAL D O 1
ATOM 7459 N N . SER D 1 234 ? 27.102 8.099 3.398 1.00 9.82 214 SER D N 1
ATOM 7460 C CA . SER D 1 234 ? 27.541 8.760 4.646 1.00 9.79 214 SER D CA 1
ATOM 7461 C C . SER D 1 234 ? 27.237 10.259 4.600 1.00 9.80 214 SER D C 1
ATOM 7462 O O . SER D 1 234 ? 27.323 10.880 3.532 1.00 9.65 214 SER D O 1
ATOM 7465 N N . PRO D 1 235 ? 26.875 10.853 5.751 1.00 9.73 215 PRO D N 1
ATOM 7466 C CA . PRO D 1 235 ? 26.638 12.289 5.828 1.00 9.85 215 PRO D CA 1
ATOM 7467 C C . PRO D 1 235 ? 27.792 13.130 5.294 1.00 10.13 215 PRO D C 1
ATOM 7468 O O . PRO D 1 235 ? 27.548 14.120 4.622 1.00 10.08 215 PRO D O 1
ATOM 7472 N N . LEU D 1 236 ? 29.035 12.769 5.603 1.00 10.50 216 LEU D N 1
ATOM 7473 C CA . LEU D 1 236 ? 30.175 13.575 5.117 1.00 11.49 216 LEU D CA 1
ATOM 7474 C C . LEU D 1 236 ? 30.633 13.283 3.668 1.00 13.08 216 LEU D C 1
ATOM 7475 O O . LEU D 1 236 ? 31.528 13.952 3.153 1.00 14.10 216 LEU D O 1
ATOM 7480 N N . LYS D 1 237 ? 29.998 12.330 2.989 1.00 14.50 217 LYS D N 1
ATOM 7481 C CA . LYS D 1 237 ? 30.280 12.098 1.539 1.00 14.94 217 LYS D CA 1
ATOM 7482 C C . LYS D 1 237 ? 31.757 11.835 1.225 1.00 15.38 217 LYS D C 1
ATOM 7483 O O . LYS D 1 237 ? 32.314 12.355 0.240 1.00 15.63 217 LYS D O 1
ATOM 7489 N N . LYS D 1 238 ? 32.399 11.042 2.059 1.00 14.80 218 LYS D N 1
ATOM 7490 C CA . LYS D 1 238 ? 33.795 10.699 1.852 1.00 15.40 218 LYS D CA 1
ATOM 7491 C C . LYS D 1 238 ? 34.096 9.411 2.592 1.00 14.30 218 LYS D C 1
ATOM 7492 O O . LYS D 1 238 ? 33.311 8.979 3.448 1.00 14.51 218 LYS D O 1
ATOM 7498 N N . ASN D 1 239 ? 35.234 8.812 2.268 1.00 12.66 219 ASN D N 1
ATOM 7499 C CA . ASN D 1 239 ? 35.745 7.705 3.053 1.00 12.07 219 ASN D CA 1
ATOM 7500 C C . ASN D 1 239 ? 36.716 8.263 4.088 1.00 11.38 219 ASN D C 1
ATOM 7501 O O . ASN D 1 239 ? 37.312 9.337 3.898 1.00 10.85 219 ASN D O 1
ATOM 7506 N N . VAL D 1 240 ? 36.891 7.537 5.174 1.00 10.69 220 VAL D N 1
ATOM 7507 C CA . VAL D 1 240 ? 37.857 7.947 6.187 1.00 10.43 220 VAL D CA 1
ATOM 7508 C C . VAL D 1 240 ? 39.251 7.471 5.810 1.00 10.57 220 VAL D C 1
ATOM 7509 O O . VAL D 1 240 ? 39.404 6.642 4.946 1.00 10.63 220 VAL D O 1
ATOM 7513 N N . ASP D 1 241 ? 40.267 8.008 6.469 1.00 11.22 221 ASP D N 1
ATOM 7514 C CA . ASP D 1 241 ? 41.619 7.559 6.217 1.00 11.42 221 ASP D CA 1
ATOM 7515 C C . ASP D 1 241 ? 42.296 7.166 7.523 1.00 11.17 221 ASP D C 1
ATOM 7516 O O . ASP D 1 241 ? 41.735 7.379 8.623 1.00 9.94 221 ASP D O 1
ATOM 7521 N N . ILE D 1 242 ? 43.492 6.594 7.408 1.00 10.46 222 ILE D N 1
ATOM 7522 C CA . ILE D 1 242 ? 44.177 6.112 8.608 1.00 10.38 222 ILE D CA 1
ATOM 7523 C C . ILE D 1 242 ? 44.584 7.203 9.585 1.00 10.12 222 ILE D C 1
ATOM 7524 O O . ILE D 1 242 ? 44.735 6.916 10.772 1.00 9.83 222 ILE D O 1
ATOM 7529 N N . MET D 1 243 ? 44.760 8.444 9.109 1.00 10.37 223 MET D N 1
ATOM 7530 C CA . MET D 1 243 ? 45.032 9.565 10.024 1.00 10.38 223 MET D CA 1
ATOM 7531 C C . MET D 1 243 ? 43.823 9.967 10.851 1.00 10.03 223 MET D C 1
ATOM 7532 O O . MET D 1 243 ? 43.979 10.266 12.020 1.00 9.08 223 MET D O 1
ATOM 7537 N N . GLU D 1 244 ? 42.630 9.981 10.250 1.00 9.49 224 GLU D N 1
ATOM 7538 C CA . GLU D 1 244 ? 41.396 10.256 11.020 1.00 9.15 224 GLU D CA 1
ATOM 7539 C C . GLU D 1 244 ? 41.205 9.199 12.102 1.00 8.85 224 GLU D C 1
ATOM 7540 O O . GLU D 1 244 ? 40.884 9.519 13.255 1.00 9.07 224 GLU D O 1
ATOM 7546 N N . VAL D 1 245 ? 41.438 7.943 11.745 1.00 8.34 225 VAL D N 1
ATOM 7547 C CA . VAL D 1 245 ? 41.345 6.877 12.725 1.00 7.89 225 VAL D CA 1
ATOM 7548 C C . VAL D 1 245 ? 42.475 7.002 13.759 1.00 7.74 225 VAL D C 1
ATOM 7549 O O . VAL D 1 245 ? 42.230 6.954 14.981 1.00 7.20 225 VAL D O 1
ATOM 7553 N N . GLY D 1 246 ? 43.702 7.170 13.260 1.00 7.69 226 GLY D N 1
ATOM 7554 C CA . GLY D 1 246 ? 44.879 7.256 14.112 1.00 7.69 226 GLY D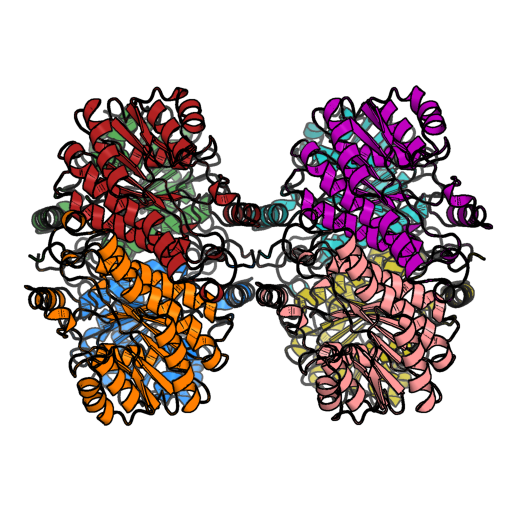 CA 1
ATOM 7555 C C . GLY D 1 246 ? 44.832 8.388 15.111 1.00 7.85 226 GLY D C 1
ATOM 7556 O O . GLY D 1 246 ? 45.167 8.185 16.288 1.00 7.89 226 GLY D O 1
ATOM 7557 N N . ASN D 1 247 ? 44.388 9.571 14.669 1.00 7.65 227 ASN D N 1
ATOM 7558 C CA . ASN D 1 247 ? 44.237 10.709 15.585 1.00 7.93 227 ASN D CA 1
ATOM 7559 C C . ASN D 1 247 ? 43.228 10.442 16.694 1.00 7.76 227 ASN D C 1
ATOM 7560 O O . ASN D 1 247 ? 43.389 10.901 17.822 1.00 7.79 227 ASN D O 1
ATOM 7565 N N . THR D 1 248 ? 42.179 9.706 16.364 1.00 7.49 228 THR D N 1
ATOM 7566 C CA . THR D 1 248 ? 41.128 9.404 17.360 1.00 7.36 228 THR D CA 1
ATOM 7567 C C . THR D 1 248 ? 41.653 8.408 18.396 1.00 7.33 228 THR D C 1
ATOM 7568 O O . THR D 1 248 ? 41.409 8.555 19.607 1.00 7.31 228 THR D O 1
ATOM 7572 N N . VAL D 1 249 ? 42.372 7.393 17.919 1.00 7.24 229 VAL D N 1
ATOM 7573 C CA . VAL D 1 249 ? 43.022 6.439 18.811 1.00 7.27 229 VAL D CA 1
ATOM 7574 C C . VAL D 1 249 ? 44.011 7.167 19.710 1.00 7.42 229 VAL D C 1
ATOM 7575 O O . VAL D 1 249 ? 44.081 6.885 20.932 1.00 7.59 229 VAL D O 1
ATOM 7579 N N . ALA D 1 250 ? 44.780 8.090 19.129 1.00 7.52 230 ALA D N 1
ATOM 7580 C CA . ALA D 1 250 ? 45.744 8.891 19.917 1.00 7.73 230 ALA D CA 1
ATOM 7581 C C . ALA D 1 250 ? 45.035 9.685 20.995 1.00 7.94 230 ALA D C 1
ATOM 7582 O O . ALA D 1 250 ? 45.444 9.669 22.157 1.00 7.78 230 ALA D O 1
ATOM 7584 N N . PHE D 1 251 ? 43.962 10.389 20.624 1.00 8.16 231 PHE D N 1
ATOM 7585 C CA . PHE D 1 251 ? 43.167 11.112 21.619 1.00 8.44 231 PHE D CA 1
ATOM 7586 C C . PHE D 1 251 ? 42.734 10.195 22.767 1.00 8.34 231 PHE D C 1
ATOM 7587 O O . PHE D 1 251 ? 42.786 10.588 23.947 1.00 8.06 231 PHE D O 1
ATOM 7595 N N . LEU D 1 252 ? 42.280 8.989 22.420 1.00 8.12 232 LEU D N 1
ATOM 7596 C CA . LEU D 1 252 ? 41.760 8.050 23.425 1.00 8.43 232 LEU D CA 1
ATOM 7597 C C . LEU D 1 252 ? 42.873 7.451 24.320 1.00 8.55 232 LEU D C 1
ATOM 7598 O O . LEU D 1 252 ? 42.585 6.744 25.284 1.00 8.84 232 LEU D O 1
ATOM 7603 N N . CYS D 1 253 ? 44.126 7.772 24.024 1.00 8.51 233 CYS D N 1
ATOM 7604 C CA . CYS D 1 253 ? 45.229 7.383 24.919 1.00 8.92 233 CYS D CA 1
ATOM 7605 C C . CYS D 1 253 ? 45.802 8.585 25.672 1.00 9.07 233 CYS D C 1
ATOM 7606 O O . CYS D 1 253 ? 46.866 8.498 26.284 1.00 9.17 233 CYS D O 1
ATOM 7609 N N . SER D 1 254 ? 45.102 9.710 25.626 1.00 9.07 234 SER D N 1
ATOM 7610 C CA . SER D 1 254 ? 45.658 10.946 26.179 1.00 9.46 234 SER D CA 1
ATOM 7611 C C . SER D 1 254 ? 44.977 11.269 27.498 1.00 9.86 234 SER D C 1
ATOM 7612 O O . SER D 1 254 ? 43.903 10.716 27.813 1.00 9.43 234 SER D O 1
ATOM 7615 N N . ASP D 1 255 ? 45.575 12.180 28.266 1.00 10.99 235 ASP D N 1
ATOM 7616 C CA . ASP D 1 255 ? 44.976 12.600 29.535 1.00 11.73 235 ASP D CA 1
ATOM 7617 C C . ASP D 1 255 ? 43.670 13.385 29.325 1.00 11.63 235 ASP D C 1
ATOM 7618 O O . ASP D 1 255 ? 42.886 13.570 30.252 1.00 11.31 235 ASP D O 1
ATOM 7623 N N . MET D 1 256 ? 43.439 13.848 28.101 1.00 11.38 236 MET D N 1
ATOM 7624 C CA . MET D 1 256 ? 42.211 14.571 27.789 1.00 11.54 236 MET D CA 1
ATOM 7625 C C . MET D 1 256 ? 41.010 13.626 27.805 1.00 10.99 236 MET D C 1
ATOM 7626 O O . MET D 1 256 ? 39.892 14.049 28.055 1.00 11.37 236 MET D O 1
ATOM 7631 N N . ALA D 1 257 ? 41.262 12.351 27.532 1.00 10.42 237 ALA D N 1
ATOM 7632 C CA . ALA D 1 257 ? 40.194 11.340 27.435 1.00 9.77 237 ALA D CA 1
ATOM 7633 C C . ALA D 1 257 ? 39.887 10.585 28.730 1.00 9.41 237 ALA D C 1
ATOM 7634 O O . ALA D 1 257 ? 39.216 9.554 28.695 1.00 9.12 237 ALA D O 1
ATOM 7636 N N . THR D 1 258 ? 40.352 11.080 29.875 1.00 9.23 238 THR D N 1
ATOM 7637 C CA . THR D 1 258 ? 40.260 10.278 31.098 1.00 9.53 238 THR D CA 1
ATOM 7638 C C . THR D 1 258 ? 38.853 10.073 31.642 1.00 9.25 238 THR D C 1
ATOM 7639 O O . THR D 1 258 ? 38.662 9.287 32.584 1.00 9.83 238 THR D O 1
ATOM 7643 N N . GLY D 1 259 ? 37.880 10.795 31.089 1.00 8.87 239 GLY D N 1
ATOM 7644 C CA . GLY D 1 259 ? 36.476 10.571 31.435 1.00 8.54 239 GLY D CA 1
ATOM 7645 C C . GLY D 1 259 ? 35.789 9.524 30.564 1.00 8.19 239 GLY D C 1
ATOM 7646 O O . GLY D 1 259 ? 34.606 9.259 30.746 1.00 8.14 239 GLY D O 1
ATOM 7647 N N . ILE D 1 260 ? 36.511 8.929 29.611 1.00 8.05 240 ILE D N 1
ATOM 7648 C CA . ILE D 1 260 ? 35.877 8.039 28.622 1.00 7.71 240 ILE D CA 1
ATOM 7649 C C . ILE D 1 260 ? 36.348 6.592 28.762 1.00 7.69 240 ILE D C 1
ATOM 7650 O O . ILE D 1 260 ? 37.538 6.304 28.588 1.00 7.32 240 ILE D O 1
ATOM 7655 N N . THR D 1 261 ? 35.408 5.680 29.039 1.00 7.77 241 THR D N 1
ATOM 7656 C CA . THR D 1 261 ? 35.744 4.242 29.046 1.00 7.46 241 THR D CA 1
ATOM 7657 C C . THR D 1 261 ? 34.522 3.400 28.683 1.00 7.46 241 THR D C 1
ATOM 7658 O O . THR D 1 261 ? 33.374 3.821 28.853 1.00 7.34 241 THR D O 1
ATOM 7662 N N . GLY D 1 262 ? 34.792 2.236 28.113 1.00 7.51 242 GLY D N 1
ATOM 7663 C CA . GLY D 1 262 ? 33.748 1.318 27.657 1.00 7.59 242 GLY D CA 1
ATOM 7664 C C . GLY D 1 262 ? 33.023 1.827 26.436 1.00 8.07 242 GLY D C 1
ATOM 7665 O O . GLY D 1 262 ? 31.927 1.341 26.135 1.00 8.50 242 GLY D O 1
ATOM 7666 N N . GLU D 1 263 ? 33.615 2.800 25.738 1.00 8.20 243 GLU D N 1
ATOM 7667 C CA . GLU D 1 263 ? 32.958 3.472 24.602 1.00 8.57 243 GLU D CA 1
ATOM 7668 C C . GLU D 1 263 ? 33.412 2.921 23.259 1.00 8.41 243 GLU D C 1
ATOM 7669 O O . GLU D 1 263 ? 34.541 2.480 23.118 1.00 8.90 243 GLU D O 1
ATOM 7675 N N . VAL D 1 264 ? 32.520 2.969 22.275 1.00 8.16 244 VAL D N 1
ATOM 7676 C CA . VAL D 1 264 ? 32.862 2.684 20.895 1.00 8.31 244 VAL D CA 1
ATOM 7677 C C . VAL D 1 264 ? 32.675 3.995 20.130 1.00 8.06 244 VAL D C 1
ATOM 7678 O O . VAL D 1 264 ? 31.561 4.524 20.071 1.00 8.48 244 VAL D O 1
ATOM 7682 N N . VAL D 1 265 ? 33.758 4.551 19.594 1.00 7.35 245 VAL D N 1
ATOM 7683 C CA . VAL D 1 265 ? 33.667 5.809 18.881 1.00 7.35 245 VAL D CA 1
ATOM 7684 C C . VAL D 1 265 ? 33.743 5.491 17.382 1.00 7.18 245 VAL D C 1
ATOM 7685 O O . VAL D 1 265 ? 34.735 4.928 16.924 1.00 6.49 245 VAL D O 1
ATOM 7689 N N . HIS D 1 266 ? 32.704 5.863 16.627 1.00 7.15 246 HIS D N 1
ATOM 7690 C CA . HIS D 1 266 ? 32.696 5.616 15.181 1.00 7.46 246 HIS D CA 1
ATOM 7691 C C . HIS D 1 266 ? 33.457 6.676 14.442 1.00 7.52 246 HIS D C 1
ATOM 7692 O O . HIS D 1 266 ? 33.197 7.882 14.616 1.00 7.93 246 HIS D O 1
ATOM 7699 N N . VAL D 1 267 ? 34.428 6.239 13.644 1.00 7.32 247 VAL D N 1
ATOM 7700 C CA . VAL D 1 267 ? 35.220 7.117 12.795 1.00 7.11 247 VAL D CA 1
ATOM 7701 C C . VAL D 1 267 ? 34.946 6.583 11.399 1.00 7.16 247 VAL D C 1
ATOM 7702 O O . VAL D 1 267 ? 35.718 5.801 10.852 1.00 7.10 247 VAL D O 1
ATOM 7706 N N . ASP D 1 268 ? 33.806 6.992 10.849 1.00 7.35 248 ASP D N 1
ATOM 7707 C CA . ASP D 1 268 ? 33.269 6.347 9.649 1.00 7.50 248 ASP D CA 1
ATOM 7708 C C . ASP D 1 268 ? 32.516 7.324 8.759 1.00 7.38 248 ASP D C 1
ATOM 7709 O O . ASP D 1 268 ? 31.687 6.921 7.949 1.00 7.35 248 ASP D O 1
ATOM 7714 N N . ALA D 1 269 ? 32.800 8.610 8.926 1.00 7.25 249 ALA D N 1
ATOM 7715 C CA . ALA D 1 269 ? 32.180 9.660 8.141 1.00 7.35 249 ALA D CA 1
ATOM 7716 C C . ALA D 1 269 ? 30.665 9.771 8.388 1.00 7.45 249 ALA D C 1
ATOM 7717 O O . ALA D 1 269 ? 29.953 10.401 7.603 1.00 7.39 249 ALA D O 1
ATOM 7719 N N . GLY D 1 270 ? 30.205 9.225 9.520 1.00 7.41 250 GLY D N 1
ATOM 7720 C CA . GLY D 1 270 ? 28.784 9.241 9.894 1.00 7.29 250 GLY D CA 1
ATOM 7721 C C . GLY D 1 270 ? 27.964 8.054 9.398 1.00 7.31 250 GLY D C 1
ATOM 7722 O O . GLY D 1 270 ? 26.747 8.005 9.627 1.00 7.08 250 GLY D O 1
ATOM 7723 N N . TYR D 1 271 ? 28.608 7.107 8.709 1.00 7.22 251 TYR D N 1
ATOM 7724 C CA . TYR D 1 271 ? 27.897 5.933 8.170 1.00 7.50 251 TYR D CA 1
ATOM 7725 C C . TYR D 1 271 ? 26.950 5.335 9.210 1.00 7.75 251 TYR D C 1
ATOM 7726 O O . TYR D 1 271 ? 25.796 4.991 8.906 1.00 7.37 251 TYR D O 1
ATOM 7735 N N . HIS D 1 272 ? 27.438 5.193 10.445 1.00 8.01 252 HIS D N 1
ATOM 7736 C CA . HIS D 1 272 ? 26.653 4.510 11.495 1.00 8.54 252 HIS D CA 1
ATOM 7737 C C . HIS D 1 272 ? 25.307 5.149 11.798 1.00 8.71 252 HIS D C 1
ATOM 7738 O O . HIS D 1 272 ? 24.413 4.468 12.297 1.00 8.78 252 HIS D O 1
ATOM 7745 N N . CYS D 1 273 ? 25.163 6.460 11.572 1.00 8.64 253 CYS D N 1
ATOM 7746 C CA . CYS D 1 273 ? 23.967 7.177 12.059 1.00 8.69 253 CYS D CA 1
ATOM 7747 C C . CYS D 1 273 ? 22.837 7.290 11.052 1.00 8.85 253 CYS D C 1
ATOM 7748 O O . CYS D 1 273 ? 21.761 7.792 11.389 1.00 8.68 253 CYS D O 1
ATOM 7751 N N . VAL D 1 274 ? 23.078 6.851 9.818 1.00 8.97 254 VAL D N 1
ATOM 7752 C CA . VAL D 1 274 ? 22.091 7.030 8.750 1.00 9.46 254 VAL D CA 1
ATOM 7753 C C . VAL D 1 274 ? 21.389 5.738 8.344 1.00 9.61 254 VAL D C 1
ATOM 7754 O O . VAL D 1 274 ? 21.937 4.643 8.507 1.00 9.63 254 VAL D O 1
ATOM 7758 N N . SER D 1 275 ? 20.177 5.866 7.817 1.00 9.23 255 SER D N 1
ATOM 7759 C CA . SER D 1 275 ? 19.492 4.716 7.240 1.00 9.74 255 SER D CA 1
ATOM 7760 C C . SER D 1 275 ? 18.791 5.194 5.971 1.00 10.15 255 SER D C 1
ATOM 7761 O O . SER D 1 275 ? 18.319 6.326 5.921 1.00 9.77 255 SER D O 1
ATOM 7764 N N . MET D 1 276 ? 18.718 4.323 4.970 1.00 11.04 256 MET D N 1
ATOM 7765 C CA . MET D 1 276 ? 18.079 4.655 3.686 1.00 12.83 256 MET D CA 1
ATOM 7766 C C . MET D 1 276 ? 18.739 5.854 3.001 1.00 12.96 256 MET D C 1
ATOM 7767 O O . MET D 1 276 ? 18.068 6.631 2.311 1.00 14.00 256 MET D O 1
ATOM 7772 N N . GLY D 1 277 ? 20.051 5.990 3.171 1.00 13.21 257 GLY D N 1
ATOM 7773 C CA . GLY D 1 277 ? 20.795 7.124 2.607 1.00 13.91 257 GLY D CA 1
ATOM 7774 C C . GLY D 1 277 ? 21.026 6.969 1.104 1.00 15.36 257 GLY D C 1
ATOM 7775 O O . GLY D 1 277 ? 21.575 7.876 0.451 1.00 16.24 257 GLY D O 1
ATOM 7776 N N . ASN D 1 278 ? 20.604 5.831 0.550 1.00 15.08 258 ASN D N 1
ATOM 7777 C CA . ASN D 1 278 ? 20.752 5.538 -0.890 1.00 16.17 258 ASN D CA 1
ATOM 7778 C C . ASN D 1 278 ? 19.486 5.758 -1.748 1.00 17.34 258 ASN D C 1
ATOM 7779 O O . ASN D 1 278 ? 19.479 5.446 -2.939 1.00 18.06 258 ASN D O 1
ATOM 7784 N N . VAL D 1 279 ? 18.407 6.233 -1.142 1.00 18.35 259 VAL D N 1
ATOM 7785 C CA . VAL D 1 279 ? 17.141 6.360 -1.855 1.00 20.29 259 VAL D CA 1
ATOM 7786 C C . VAL D 1 279 ? 16.911 7.807 -2.245 1.00 22.77 259 VAL D C 1
ATOM 7787 O O . VAL D 1 279 ? 16.877 8.682 -1.375 1.00 22.92 259 VAL D O 1
ATOM 7791 N N . LEU D 1 280 ? 16.777 8.037 -3.555 1.00 23.23 260 LEU D N 1
ATOM 7792 C CA . LEU D 1 280 ? 16.507 9.358 -4.142 1.00 27.09 260 LEU D CA 1
ATOM 7793 C C . LEU D 1 280 ? 15.168 9.944 -3.710 1.00 29.47 260 LEU D C 1
ATOM 7794 O O . LEU D 1 280 ? 14.201 9.211 -3.483 1.00 31.83 260 LEU D O 1
ATOM 7800 N N . GLY E 1 22 ? 53.616 16.274 -28.854 1.00 17.09 2 GLY E N 1
ATOM 7801 C CA . GLY E 1 22 ? 52.514 15.376 -29.332 1.00 14.71 2 GLY E CA 1
ATOM 7802 C C . GLY E 1 22 ? 51.690 14.825 -28.180 1.00 14.05 2 GLY E C 1
ATOM 7803 O O . GLY E 1 22 ? 52.166 14.760 -27.047 1.00 13.08 2 GLY E O 1
ATOM 7804 N N . PHE E 1 23 ? 50.454 14.405 -28.464 1.00 12.95 3 PHE E N 1
ATOM 7805 C CA . PHE E 1 23 ? 49.555 14.019 -27.379 1.00 12.57 3 PHE E CA 1
ATOM 7806 C C . PHE E 1 23 ? 49.797 12.605 -26.826 1.00 12.26 3 PHE E C 1
ATOM 7807 O O . PHE E 1 23 ? 49.128 12.178 -25.894 1.00 12.50 3 PHE E O 1
ATOM 7815 N N . LEU E 1 24 ? 50.771 11.884 -27.378 1.00 11.82 4 LEU E N 1
ATOM 7816 C CA . LEU E 1 24 ? 51.202 10.624 -26.766 1.00 11.53 4 LEU E CA 1
ATOM 7817 C C . LEU E 1 24 ? 52.666 10.672 -26.290 1.00 12.15 4 LEU E C 1
ATOM 7818 O O . LEU E 1 24 ? 53.280 9.628 -26.045 1.00 11.76 4 LEU E O 1
ATOM 7823 N N . ALA E 1 25 ? 53.211 11.887 -26.161 1.00 12.42 5 ALA E N 1
ATOM 7824 C CA . ALA E 1 25 ? 54.627 12.062 -25.823 1.00 12.64 5 ALA E CA 1
ATOM 7825 C C . ALA E 1 25 ? 55.024 11.233 -24.610 1.00 12.84 5 ALA E C 1
ATOM 7826 O O . ALA E 1 25 ? 54.409 11.322 -23.549 1.00 12.63 5 ALA E O 1
ATOM 7828 N N . GLY E 1 26 ? 56.032 10.390 -24.803 1.00 13.50 6 GLY E N 1
ATOM 7829 C CA . GLY E 1 26 ? 56.581 9.573 -23.717 1.00 14.53 6 GLY E CA 1
ATOM 7830 C C . GLY E 1 26 ? 55.810 8.290 -23.434 1.00 15.12 6 GLY E C 1
ATOM 7831 O O . GLY E 1 26 ? 56.258 7.453 -22.655 1.00 16.74 6 GLY E O 1
ATOM 7832 N N . LYS E 1 27 ? 54.649 8.108 -24.056 1.00 14.24 7 LYS E N 1
ATOM 7833 C CA . LYS E 1 27 ? 53.878 6.898 -23.772 1.00 13.46 7 LYS E CA 1
ATOM 7834 C C . LYS E 1 27 ? 54.500 5.693 -24.446 1.00 13.05 7 LYS E C 1
ATOM 7835 O O . LYS E 1 27 ? 54.981 5.782 -25.577 1.00 13.11 7 LYS E O 1
ATOM 7841 N N . LYS E 1 28 ? 54.458 4.564 -23.747 1.00 12.29 8 LYS E N 1
ATOM 7842 C CA . LYS E 1 28 ? 55.017 3.315 -24.247 1.00 12.06 8 LYS E CA 1
ATOM 7843 C C . LYS E 1 28 ? 53.897 2.408 -24.743 1.00 10.69 8 LYS E C 1
ATOM 7844 O O . LYS E 1 28 ? 53.063 1.976 -23.961 1.00 9.85 8 LYS E O 1
ATOM 7850 N N . ILE E 1 29 ? 53.866 2.153 -26.050 1.00 9.60 9 ILE E N 1
ATOM 7851 C CA . ILE E 1 29 ? 52.719 1.456 -26.650 1.00 9.24 9 ILE E CA 1
ATOM 7852 C C . ILE E 1 29 ? 53.160 0.277 -27.498 1.00 8.84 9 ILE E C 1
ATOM 7853 O O . ILE E 1 29 ? 54.036 0.409 -28.343 1.00 8.44 9 ILE E O 1
ATOM 7858 N N . LEU E 1 30 ? 52.538 -0.872 -27.234 1.00 8.97 10 LEU E N 1
ATOM 7859 C CA . LEU E 1 30 ? 52.713 -2.083 -28.002 1.00 9.07 10 LEU E CA 1
ATOM 7860 C C . LEU E 1 30 ? 51.676 -2.151 -29.115 1.00 9.06 10 LEU E C 1
ATOM 7861 O O . LEU E 1 30 ? 50.459 -2.055 -28.851 1.00 8.49 10 LEU E O 1
ATOM 7866 N N . ILE E 1 31 ? 52.163 -2.348 -30.339 1.00 8.82 11 ILE E N 1
ATOM 7867 C CA . ILE E 1 31 ? 51.284 -2.499 -31.509 1.00 8.95 11 ILE E CA 1
ATOM 7868 C C . ILE E 1 31 ? 51.409 -3.897 -32.111 1.00 9.07 11 ILE E C 1
ATOM 7869 O O . ILE E 1 31 ? 52.498 -4.306 -32.537 1.00 9.31 11 ILE E O 1
ATOM 7874 N N . THR E 1 32 ? 50.282 -4.617 -32.152 1.00 8.83 12 THR E N 1
ATOM 7875 C CA . THR E 1 32 ? 50.202 -5.920 -32.792 1.00 8.94 12 THR E CA 1
ATOM 7876 C C . THR E 1 32 ? 49.679 -5.727 -34.217 1.00 9.20 12 THR E C 1
ATOM 7877 O O . THR E 1 32 ? 49.101 -4.689 -34.539 1.00 9.30 12 THR E O 1
ATOM 7881 N N . GLY E 1 33 ? 49.926 -6.698 -35.081 1.00 9.88 13 GLY E N 1
ATOM 7882 C CA . GLY E 1 33 ? 49.214 -6.759 -36.350 1.00 10.43 13 GLY E CA 1
ATOM 7883 C C . GLY E 1 33 ? 49.785 -5.964 -37.507 1.00 11.12 13 GLY E C 1
ATOM 7884 O O . GLY E 1 33 ? 49.140 -5.848 -38.535 1.00 10.69 13 GLY E O 1
ATOM 7885 N N . LEU E 1 34 ? 50.999 -5.436 -37.373 1.00 12.18 14 LEU E N 1
ATOM 7886 C CA . LEU E 1 34 ? 51.633 -4.737 -38.492 1.00 13.55 14 LEU E CA 1
ATOM 7887 C C . LEU E 1 34 ? 52.238 -5.749 -39.486 1.00 14.61 14 LEU E C 1
ATOM 7888 O O . LEU E 1 34 ? 53.247 -6.390 -39.193 1.00 16.24 14 LEU E O 1
ATOM 7893 N N . LEU E 1 35 ? 51.631 -5.893 -40.662 1.00 13.84 15 LEU E N 1
ATOM 7894 C CA . LEU E 1 35 ? 52.104 -6.909 -41.611 1.00 13.61 15 LEU E CA 1
ATOM 7895 C C . LEU E 1 35 ? 52.569 -6.300 -42.939 1.00 13.91 15 LEU E C 1
ATOM 7896 O O . LEU E 1 35 ? 53.496 -6.825 -43.575 1.00 14.29 15 LEU E O 1
ATOM 7901 N N . SER E 1 36 ? 51.952 -5.200 -43.355 1.00 12.73 16 SER E N 1
ATOM 7902 C CA . SER E 1 36 ? 52.408 -4.493 -44.552 1.00 12.85 16 SER E CA 1
ATOM 7903 C C . SER E 1 36 ? 52.188 -3.012 -44.351 1.00 12.82 16 SER E C 1
ATOM 7904 O O . SER E 1 36 ? 51.569 -2.609 -43.360 1.00 12.16 16 SER E O 1
ATOM 7907 N N . ASN E 1 37 ? 52.671 -2.192 -45.284 1.00 12.23 17 ASN E N 1
ATOM 7908 C CA . ASN E 1 37 ? 52.413 -0.766 -45.202 1.00 13.05 17 ASN E CA 1
ATOM 7909 C C . ASN E 1 37 ? 50.956 -0.394 -45.498 1.00 13.35 17 ASN E C 1
ATOM 7910 O O . ASN E 1 37 ? 50.602 0.784 -45.463 1.00 14.21 17 ASN E O 1
ATOM 7915 N N . LYS E 1 38 ? 50.121 -1.387 -45.786 1.00 13.33 18 LYS E N 1
ATOM 7916 C CA . LYS E 1 38 ? 48.684 -1.139 -45.962 1.00 12.99 18 LYS E CA 1
ATOM 7917 C C . LYS E 1 38 ? 47.887 -1.513 -44.693 1.00 11.78 18 LYS E C 1
ATOM 7918 O O . LYS E 1 38 ? 46.707 -1.167 -44.575 1.00 11.48 18 LYS E O 1
ATOM 7924 N N . SER E 1 39 ? 48.526 -2.225 -43.765 1.00 10.36 19 SER E N 1
ATOM 7925 C CA . SER E 1 39 ? 47.861 -2.686 -42.534 1.00 10.03 19 SER E CA 1
ATOM 7926 C C . SER E 1 39 ? 47.270 -1.519 -41.775 1.00 9.51 19 SER E C 1
ATOM 7927 O O . SER E 1 39 ? 47.851 -0.436 -41.721 1.00 9.82 19 SER E O 1
ATOM 7930 N N . ILE E 1 40 ? 46.125 -1.750 -41.145 1.00 9.12 20 ILE E N 1
ATOM 7931 C CA . ILE E 1 40 ? 45.561 -0.754 -40.259 1.00 8.85 20 ILE E CA 1
ATOM 7932 C C . ILE E 1 40 ? 46.594 -0.385 -39.182 1.00 8.65 20 ILE E C 1
ATOM 7933 O O . ILE E 1 40 ? 46.728 0.784 -38.824 1.00 8.53 20 ILE E O 1
ATOM 7938 N N . ALA E 1 41 ? 47.335 -1.378 -38.696 1.00 8.75 21 ALA E N 1
ATOM 7939 C CA . ALA E 1 41 ? 48.334 -1.130 -37.646 1.00 8.58 21 ALA E CA 1
ATOM 7940 C C . ALA E 1 41 ? 49.464 -0.200 -38.134 1.00 8.93 21 ALA E C 1
ATOM 7941 O O . ALA E 1 41 ? 50.113 0.478 -37.326 1.00 8.23 21 ALA E O 1
ATOM 7943 N N . TYR E 1 42 ? 49.714 -0.184 -39.451 1.00 9.23 22 TYR E N 1
ATOM 7944 C CA . TYR E 1 42 ? 50.687 0.759 -40.015 1.00 9.78 22 TYR E CA 1
ATOM 7945 C C . TYR E 1 42 ? 50.184 2.209 -39.869 1.00 9.54 22 TYR E C 1
ATOM 7946 O O . TYR E 1 42 ? 50.958 3.103 -39.485 1.00 9.43 22 TYR E O 1
ATOM 7955 N N . GLY E 1 43 ? 48.890 2.430 -40.138 1.00 8.99 23 GLY E N 1
ATOM 7956 C CA . GLY E 1 43 ? 48.263 3.741 -39.924 1.00 8.52 23 GLY E CA 1
ATOM 7957 C C . GLY E 1 43 ? 48.308 4.123 -38.446 1.00 8.20 23 GLY E C 1
ATOM 7958 O O . GLY E 1 43 ? 48.556 5.279 -38.089 1.00 8.15 23 GLY E O 1
ATOM 7959 N N . ILE E 1 44 ? 48.043 3.150 -37.588 1.00 7.60 24 ILE E N 1
ATOM 7960 C CA . ILE E 1 44 ? 48.128 3.389 -36.127 1.00 7.50 24 ILE E CA 1
ATOM 7961 C C . ILE E 1 44 ? 49.557 3.788 -35.710 1.00 7.80 24 ILE E C 1
ATOM 7962 O O . ILE E 1 44 ? 49.750 4.757 -34.962 1.00 7.58 24 ILE E O 1
ATOM 7967 N N . ALA E 1 45 ? 50.541 3.045 -36.207 1.00 7.90 25 ALA E N 1
ATOM 7968 C CA . ALA E 1 45 ? 51.944 3.347 -35.901 1.00 8.52 25 ALA E CA 1
ATOM 7969 C C . ALA E 1 45 ? 52.329 4.739 -36.395 1.00 8.80 25 ALA E C 1
ATOM 7970 O O . ALA E 1 45 ? 52.991 5.493 -35.659 1.00 8.83 25 ALA E O 1
ATOM 7972 N N . LYS E 1 46 ? 51.923 5.092 -37.618 1.00 9.26 26 LYS E N 1
ATOM 7973 C CA . LYS E 1 46 ? 52.270 6.421 -38.150 1.00 10.17 26 LYS E CA 1
ATOM 7974 C C . LYS E 1 46 ? 51.704 7.535 -37.263 1.00 9.93 26 LYS E C 1
ATOM 7975 O O . LYS E 1 46 ? 52.401 8.493 -36.930 1.00 9.09 26 LYS E O 1
ATOM 7981 N N . ALA E 1 47 ? 50.433 7.398 -36.886 1.00 9.22 27 ALA E N 1
ATOM 7982 C CA . ALA E 1 47 ? 49.769 8.371 -36.041 1.00 9.29 27 ALA E CA 1
ATOM 7983 C C . ALA E 1 47 ? 50.423 8.455 -34.666 1.00 9.05 27 ALA E C 1
ATOM 7984 O O . ALA E 1 47 ? 50.683 9.548 -34.154 1.00 9.04 27 ALA E O 1
ATOM 7986 N N . MET E 1 48 ? 50.701 7.310 -34.068 1.00 9.18 28 MET E N 1
ATOM 7987 C CA . MET E 1 48 ? 51.259 7.322 -32.715 1.00 9.56 28 MET E CA 1
ATOM 7988 C C . MET E 1 48 ? 52.680 7.869 -32.695 1.00 10.06 28 MET E C 1
ATOM 7989 O O . MET E 1 48 ? 53.047 8.600 -31.768 1.00 10.51 28 MET E O 1
ATOM 7994 N N . HIS E 1 49 ? 53.458 7.524 -33.715 1.00 10.31 29 HIS E N 1
ATOM 7995 C CA . HIS E 1 49 ? 54.847 8.030 -33.816 1.00 10.93 29 HIS E CA 1
ATOM 7996 C C . HIS E 1 49 ? 54.856 9.534 -33.980 1.00 11.01 29 HIS E C 1
ATOM 7997 O O . HIS E 1 49 ? 55.672 10.250 -33.355 1.00 10.84 29 HIS E O 1
ATOM 8004 N N . ARG E 1 50 ? 53.934 10.034 -34.801 1.00 10.85 30 ARG E N 1
ATOM 8005 C CA . ARG E 1 50 ? 53.788 11.478 -35.030 1.00 11.60 30 ARG E CA 1
ATOM 8006 C C . ARG E 1 50 ? 53.477 12.193 -33.716 1.00 11.50 30 ARG E C 1
ATOM 8007 O O . ARG E 1 50 ? 54.008 13.274 -33.444 1.00 11.73 30 ARG E O 1
ATOM 8015 N N . GLU E 1 51 ? 52.642 11.578 -32.891 1.00 11.49 31 GLU E N 1
ATOM 8016 C CA . GLU E 1 51 ? 52.259 12.131 -31.580 1.00 11.45 31 GLU E CA 1
ATOM 8017 C C . GLU E 1 51 ? 53.209 11.812 -30.423 1.00 11.87 31 GLU E C 1
ATOM 8018 O O . GLU E 1 51 ? 52.882 12.051 -29.234 1.00 10.96 31 GLU E O 1
ATOM 8024 N N . GLY E 1 52 ? 54.382 11.261 -30.761 1.00 12.21 32 GLY E N 1
ATOM 8025 C CA . GLY E 1 52 ? 55.473 11.105 -29.784 1.00 12.13 32 GLY E CA 1
ATOM 8026 C C . GLY E 1 52 ? 55.523 9.849 -28.937 1.00 12.14 32 GLY E C 1
ATOM 8027 O O . GLY E 1 52 ? 56.268 9.796 -27.934 1.00 11.99 32 GLY E O 1
ATOM 8028 N N . ALA E 1 53 ? 54.754 8.821 -29.318 1.00 11.90 33 ALA E N 1
ATOM 8029 C CA . ALA E 1 53 ? 54.758 7.575 -28.563 1.00 12.45 33 ALA E CA 1
ATOM 8030 C C . ALA E 1 53 ? 56.071 6.825 -28.777 1.00 12.76 33 ALA E C 1
ATOM 8031 O O . ALA E 1 53 ? 56.704 6.967 -29.823 1.00 13.32 33 ALA E O 1
ATOM 8033 N N . GLU E 1 54 ? 56.468 6.032 -27.790 1.00 13.19 34 GLU E N 1
ATOM 8034 C CA . GLU E 1 54 ? 57.562 5.079 -27.948 1.00 13.86 34 GLU E CA 1
ATOM 8035 C C . GLU E 1 54 ? 56.880 3.738 -28.223 1.00 12.56 34 GLU E C 1
ATOM 8036 O O . GLU E 1 54 ? 55.951 3.350 -27.499 1.00 11.89 34 GLU E O 1
ATOM 8042 N N . LEU E 1 55 ? 57.307 3.066 -29.291 1.00 11.42 35 LEU E N 1
ATOM 8043 C CA . LEU E 1 55 ? 56.539 1.931 -29.830 1.00 10.70 35 LEU E CA 1
ATOM 8044 C C . LEU E 1 55 ? 57.306 0.618 -29.801 1.00 10.72 35 LEU E C 1
ATOM 8045 O O . LEU E 1 55 ? 58.546 0.586 -29.901 1.00 10.72 35 LEU E O 1
ATOM 8050 N N . ALA E 1 56 ? 56.562 -0.464 -29.635 1.00 9.84 36 ALA E N 1
ATOM 8051 C CA . ALA E 1 56 ? 57.111 -1.813 -29.756 1.00 9.94 36 ALA E CA 1
ATOM 8052 C C . ALA E 1 56 ? 56.136 -2.562 -30.642 1.00 9.95 36 ALA E C 1
ATOM 8053 O O . ALA E 1 56 ? 54.944 -2.221 -30.663 1.00 9.76 36 ALA E O 1
ATOM 8055 N N . PHE E 1 57 ? 56.640 -3.558 -31.383 1.00 10.20 37 PHE E N 1
ATOM 8056 C CA . PHE E 1 57 ? 55.842 -4.292 -32.360 1.00 10.86 37 PHE E CA 1
ATOM 8057 C C . PHE E 1 57 ? 55.988 -5.793 -32.186 1.00 11.27 37 PHE E C 1
ATOM 8058 O O . PHE E 1 57 ? 57.066 -6.285 -31.805 1.00 11.15 37 PHE E O 1
ATOM 8066 N N . THR E 1 58 ? 54.909 -6.511 -32.488 1.00 11.87 38 THR E N 1
ATOM 8067 C CA . THR E 1 58 ? 54.945 -7.975 -32.528 1.00 12.24 38 THR E CA 1
ATOM 8068 C C . THR E 1 58 ? 54.790 -8.505 -33.963 1.00 13.02 38 THR E C 1
ATOM 8069 O O . THR E 1 58 ? 54.313 -7.802 -34.849 1.00 12.18 38 THR E O 1
ATOM 8073 N N . TYR E 1 59 ? 55.217 -9.742 -34.194 1.00 14.23 39 TYR E N 1
ATOM 8074 C CA . TYR E 1 59 ? 55.048 -10.381 -35.505 1.00 15.48 39 TYR E CA 1
ATOM 8075 C C . TYR E 1 59 ? 54.782 -11.870 -35.267 1.00 16.31 39 TYR E C 1
ATOM 8076 O O . TYR E 1 59 ? 55.132 -12.414 -34.207 1.00 14.51 39 TYR E O 1
ATOM 8085 N N . VAL E 1 60 ? 54.168 -12.518 -36.254 1.00 17.92 40 VAL E N 1
ATOM 8086 C CA . VAL E 1 60 ? 53.977 -13.963 -36.175 1.00 20.44 40 VAL E CA 1
ATOM 8087 C C . VAL E 1 60 ? 55.076 -14.671 -36.957 1.00 22.89 40 VAL E C 1
ATOM 8088 O O . VAL E 1 60 ? 55.580 -14.158 -37.980 1.00 21.32 40 VAL E O 1
ATOM 8092 N N . GLY E 1 61 ? 55.413 -15.850 -36.432 1.00 25.47 41 GLY E N 1
ATOM 8093 C CA . GLY E 1 61 ? 56.602 -16.640 -36.766 1.00 30.53 41 GLY E CA 1
ATOM 8094 C C . GLY E 1 61 ? 57.556 -16.139 -37.821 1.00 29.27 41 GLY E C 1
ATOM 8095 O O . GLY E 1 61 ? 58.571 -15.543 -37.509 1.00 30.43 41 GLY E O 1
ATOM 8096 N N . GLN E 1 62 ? 57.202 -16.378 -39.077 1.00 32.06 42 GLN E N 1
ATOM 8097 C CA . GLN E 1 62 ? 58.121 -16.192 -40.194 1.00 34.40 42 GLN E CA 1
ATOM 8098 C C . GLN E 1 62 ? 58.444 -14.729 -40.534 1.00 32.00 42 GLN E C 1
ATOM 8099 O O . GLN E 1 62 ? 59.472 -14.449 -41.144 1.00 30.80 42 GLN E O 1
ATOM 8105 N N . PHE E 1 63 ? 57.581 -13.801 -40.131 1.00 28.89 43 PHE E N 1
ATOM 8106 C CA . PHE E 1 63 ? 57.629 -12.438 -40.674 1.00 26.91 43 PHE E CA 1
ATOM 8107 C C . PHE E 1 63 ? 58.562 -11.463 -39.953 1.00 25.96 43 PHE E C 1
ATOM 8108 O O . PHE E 1 63 ? 58.454 -10.254 -40.158 1.00 24.03 43 PHE E O 1
ATOM 8116 N N . LYS E 1 64 ? 59.477 -11.976 -39.127 1.00 25.30 44 LYS E N 1
ATOM 8117 C CA . LYS E 1 64 ? 60.401 -11.123 -38.362 1.00 25.14 44 LYS E CA 1
ATOM 8118 C C . LYS E 1 64 ? 61.129 -10.076 -39.213 1.00 23.85 44 LYS E C 1
ATOM 8119 O O . LYS E 1 64 ? 61.067 -8.884 -38.910 1.00 21.22 44 LYS E O 1
ATOM 8125 N N . ASP E 1 65 ? 61.819 -10.512 -40.268 1.00 23.55 45 ASP E N 1
ATOM 8126 C CA . ASP E 1 65 ? 62.565 -9.573 -41.124 1.00 24.37 45 ASP E CA 1
ATOM 8127 C C . ASP E 1 65 ? 61.665 -8.538 -41.787 1.00 22.89 45 ASP E C 1
ATOM 8128 O O . ASP E 1 65 ? 61.989 -7.348 -41.805 1.00 21.59 45 ASP E O 1
ATOM 8133 N N . ARG E 1 66 ? 60.547 -9.005 -42.339 1.00 22.44 46 ARG E N 1
ATOM 8134 C CA . ARG E 1 66 ? 59.555 -8.132 -42.970 1.00 21.94 46 ARG E CA 1
ATOM 8135 C C . ARG E 1 66 ? 59.100 -7.015 -42.028 1.00 19.00 46 ARG E C 1
ATOM 8136 O O . ARG E 1 66 ? 59.099 -5.838 -42.389 1.00 17.82 46 ARG E O 1
ATOM 8144 N N . VAL E 1 67 ? 58.712 -7.400 -40.823 1.00 17.45 47 VAL E N 1
ATOM 8145 C CA . VAL E 1 67 ? 58.214 -6.446 -39.840 1.00 16.91 47 VAL E CA 1
ATOM 8146 C C . VAL E 1 67 ? 59.308 -5.505 -39.328 1.00 16.60 47 VAL E C 1
ATOM 8147 O O . VAL E 1 67 ? 59.063 -4.326 -39.177 1.00 15.68 47 VAL E O 1
ATOM 8151 N N . GLU E 1 68 ? 60.517 -6.015 -39.078 1.00 16.76 48 GLU E N 1
ATOM 8152 C CA . GLU E 1 68 ? 61.619 -5.132 -38.678 1.00 16.13 48 GLU E CA 1
ATOM 8153 C C . GLU E 1 68 ? 61.876 -4.064 -39.742 1.00 15.91 48 GLU E C 1
ATOM 8154 O O . GLU E 1 68 ? 62.073 -2.907 -39.426 1.00 14.95 48 GLU E O 1
ATOM 8160 N N . LYS E 1 69 ? 61.872 -4.458 -41.011 1.00 17.01 49 LYS E N 1
ATOM 8161 C CA . LYS E 1 69 ? 62.075 -3.503 -42.101 1.00 18.72 49 LYS E CA 1
ATOM 8162 C C . LYS E 1 69 ? 60.957 -2.458 -42.098 1.00 18.32 49 LYS E C 1
ATOM 8163 O O . LYS E 1 69 ? 61.204 -1.255 -42.236 1.00 17.33 49 LYS E O 1
ATOM 8169 N N . LEU E 1 70 ? 59.727 -2.936 -41.923 1.00 17.27 50 LEU E N 1
ATOM 8170 C CA . LEU E 1 70 ? 58.544 -2.073 -41.937 1.00 17.81 50 LEU E CA 1
ATOM 8171 C C . LEU E 1 70 ? 58.537 -1.062 -40.813 1.00 16.77 50 LEU E C 1
ATOM 8172 O O . LEU E 1 70 ? 58.152 0.096 -41.007 1.00 17.37 50 LEU E O 1
ATOM 8177 N N . CYS E 1 71 ? 58.946 -1.475 -39.624 1.00 16.09 51 CYS E N 1
ATOM 8178 C CA . CYS E 1 71 ? 58.807 -0.529 -38.518 1.00 16.01 51 CYS E CA 1
ATOM 8179 C C . CYS E 1 71 ? 60.035 0.265 -38.146 1.00 15.33 51 CYS E C 1
ATOM 8180 O O . CYS E 1 71 ? 59.994 1.000 -37.158 1.00 14.60 51 CYS E O 1
ATOM 8184 N N . ALA E 1 72 ? 61.114 0.102 -38.907 1.00 15.40 52 ALA E N 1
ATOM 8185 C CA . ALA E 1 72 ? 62.396 0.780 -38.629 1.00 15.93 52 ALA E CA 1
ATOM 8186 C C . ALA E 1 72 ? 62.218 2.290 -38.483 1.00 15.96 52 ALA E C 1
ATOM 8187 O O . ALA E 1 72 ? 62.788 2.914 -37.576 1.00 16.16 52 ALA E O 1
ATOM 8189 N N . GLU E 1 73 ? 61.390 2.856 -39.357 1.00 16.64 53 GLU E N 1
ATOM 8190 C CA . GLU E 1 73 ? 61.085 4.283 -39.359 1.00 17.33 53 GLU E CA 1
ATOM 8191 C C . GLU E 1 73 ? 60.388 4.746 -38.069 1.00 16.18 53 GLU E C 1
ATOM 8192 O O . GLU E 1 73 ? 60.292 5.955 -37.811 1.00 15.86 53 GLU E O 1
ATOM 8198 N N . PHE E 1 74 ? 59.915 3.806 -37.253 1.00 14.58 54 PHE E N 1
ATOM 8199 C CA . PHE E 1 74 ? 59.234 4.186 -36.009 1.00 14.26 54 PHE E CA 1
ATOM 8200 C C . PHE E 1 74 ? 60.174 4.115 -34.801 1.00 14.84 54 PHE E C 1
ATOM 8201 O O . PHE E 1 74 ? 59.769 4.395 -33.668 1.00 14.69 54 PHE E O 1
ATOM 8209 N N . ASN E 1 75 ? 61.434 3.765 -35.054 1.00 15.29 55 ASN E N 1
ATOM 8210 C CA . ASN E 1 75 ? 62.421 3.633 -33.990 1.00 15.32 55 ASN E CA 1
ATOM 8211 C C . ASN E 1 75 ? 61.901 2.764 -32.827 1.00 14.28 55 ASN E C 1
ATOM 8212 O O . ASN E 1 75 ? 61.913 3.199 -31.688 1.00 13.69 55 ASN E O 1
ATOM 8217 N N . PRO E 1 76 ? 61.464 1.524 -33.117 1.00 14.21 56 PRO E N 1
ATOM 8218 C CA . PRO E 1 76 ? 60.857 0.688 -32.079 1.00 13.79 56 PRO E CA 1
ATOM 8219 C C . PRO E 1 76 ? 61.845 0.334 -30.970 1.00 14.04 56 PRO E C 1
ATOM 8220 O O . PRO E 1 76 ? 63.052 0.160 -31.231 1.00 13.28 56 PRO E O 1
ATOM 8224 N N . ALA E 1 77 ? 61.343 0.259 -29.747 1.00 13.59 57 ALA E N 1
ATOM 8225 C CA . ALA E 1 77 ? 62.145 -0.207 -28.618 1.00 14.34 57 ALA E CA 1
ATOM 8226 C C . ALA E 1 77 ? 62.359 -1.738 -28.682 1.00 14.65 57 ALA E C 1
ATOM 8227 O O . ALA E 1 77 ? 63.298 -2.269 -28.087 1.00 15.10 57 ALA E O 1
ATOM 8229 N N . ALA E 1 78 ? 61.457 -2.434 -29.377 1.00 14.41 58 ALA E N 1
ATOM 8230 C CA . ALA E 1 78 ? 61.478 -3.882 -29.478 1.00 13.83 58 ALA E CA 1
ATOM 8231 C C . ALA E 1 78 ? 60.570 -4.337 -30.619 1.00 13.92 58 ALA E C 1
ATOM 8232 O O . ALA E 1 78 ? 59.491 -3.755 -30.842 1.00 12.93 58 ALA E O 1
ATOM 8234 N N . VAL E 1 79 ? 61.019 -5.375 -31.326 1.00 13.55 59 VAL E N 1
ATOM 8235 C CA . VAL E 1 79 ? 60.213 -6.064 -32.323 1.00 13.62 59 VAL E CA 1
ATOM 8236 C C . VAL E 1 79 ? 60.288 -7.546 -31.954 1.00 14.72 59 VAL E C 1
ATOM 8237 O O . VAL E 1 79 ? 61.365 -8.164 -32.026 1.00 14.69 59 VAL E O 1
ATOM 8241 N N . LEU E 1 80 ? 59.154 -8.099 -31.532 1.00 14.16 60 LEU E N 1
ATOM 8242 C CA . LEU E 1 80 ? 59.135 -9.370 -30.804 1.00 14.70 60 LEU E CA 1
ATOM 8243 C C . LEU E 1 80 ? 58.125 -10.374 -31.361 1.00 15.48 60 LEU E C 1
ATOM 8244 O O . LEU E 1 80 ? 57.078 -9.974 -31.885 1.00 14.58 60 LEU E O 1
ATOM 8249 N N . PRO E 1 81 ? 58.433 -11.685 -31.252 1.00 15.81 61 PRO E N 1
ATOM 8250 C CA . PRO E 1 81 ? 57.498 -12.683 -31.781 1.00 16.00 61 PRO E CA 1
ATOM 8251 C C . PRO E 1 81 ? 56.287 -12.825 -30.857 1.00 15.94 61 PRO E C 1
ATOM 8252 O O . PRO E 1 81 ? 56.426 -12.850 -29.629 1.00 16.57 61 PRO E O 1
ATOM 8256 N N . CYS E 1 82 ? 55.092 -12.869 -31.440 1.00 15.78 62 CYS E N 1
ATOM 8257 C CA . CYS E 1 82 ? 53.909 -13.200 -30.663 1.00 15.00 62 CYS E CA 1
ATOM 8258 C C . CYS E 1 82 ? 52.817 -13.761 -31.564 1.00 14.44 62 CYS E C 1
ATOM 8259 O O . CYS E 1 82 ? 52.085 -13.013 -32.215 1.00 13.86 62 CYS E O 1
ATOM 8262 N N . ASP E 1 83 ? 52.739 -15.085 -31.611 1.00 13.52 63 ASP E N 1
ATOM 8263 C CA . ASP E 1 83 ? 51.620 -15.745 -32.275 1.00 12.78 63 ASP E CA 1
ATOM 8264 C C . ASP E 1 83 ? 50.591 -15.985 -31.183 1.00 11.93 63 ASP E C 1
ATOM 8265 O O . ASP E 1 83 ? 50.852 -16.721 -30.218 1.00 11.86 63 ASP E O 1
ATOM 8270 N N . VAL E 1 84 ? 49.417 -15.355 -31.310 1.00 11.24 64 VAL E N 1
ATOM 8271 C CA . VAL E 1 84 ? 48.479 -15.348 -30.180 1.00 10.69 64 VAL E CA 1
ATOM 8272 C C . VAL E 1 84 ? 47.734 -16.666 -29.946 1.00 10.77 64 VAL E C 1
ATOM 8273 O O . VAL E 1 84 ? 46.917 -16.749 -29.035 1.00 10.80 64 VAL E O 1
ATOM 8277 N N . ILE E 1 85 ? 48.036 -17.690 -30.738 1.00 11.06 65 ILE E N 1
ATOM 8278 C CA . ILE E 1 85 ? 47.565 -19.048 -30.420 1.00 11.62 65 ILE E CA 1
ATOM 8279 C C . ILE E 1 85 ? 48.252 -19.585 -29.166 1.00 11.21 65 ILE E C 1
ATOM 8280 O O . ILE E 1 85 ? 47.776 -20.532 -28.545 1.00 10.76 65 ILE E O 1
ATOM 8285 N N . SER E 1 86 ? 49.373 -18.970 -28.804 1.00 10.97 66 SER E N 1
ATOM 8286 C CA . SER E 1 86 ? 50.252 -19.495 -27.755 1.00 10.84 66 SER E CA 1
ATOM 8287 C C . SER E 1 86 ? 50.241 -18.661 -26.474 1.00 10.67 66 SER E C 1
ATOM 8288 O O . SER E 1 86 ? 50.726 -17.531 -26.474 1.00 10.45 66 SER E O 1
ATOM 8291 N N . ASP E 1 87 ? 49.747 -19.231 -25.383 1.00 10.47 67 ASP E N 1
ATOM 8292 C CA . ASP E 1 87 ? 49.848 -18.569 -24.073 1.00 11.25 67 ASP E CA 1
ATOM 8293 C C . ASP E 1 87 ? 51.295 -18.259 -23.705 1.00 11.11 67 ASP E C 1
ATOM 8294 O O . ASP E 1 87 ? 51.601 -17.191 -23.152 1.00 10.42 67 ASP E O 1
ATOM 8299 N N . GLN E 1 88 ? 52.180 -19.206 -23.989 1.00 11.13 68 GLN E N 1
ATOM 8300 C CA . GLN E 1 88 ? 53.579 -19.038 -23.605 1.00 11.83 68 GLN E CA 1
ATOM 8301 C C . GLN E 1 88 ? 54.208 -17.858 -24.355 1.00 11.64 68 GLN E C 1
ATOM 8302 O O . GLN E 1 88 ? 54.944 -17.068 -23.766 1.00 11.22 68 GLN E O 1
ATOM 8308 N N . GLU E 1 89 ? 53.914 -17.724 -25.643 1.00 12.23 69 GLU E N 1
ATOM 8309 C CA . GLU E 1 89 ? 54.467 -16.589 -26.386 1.00 13.26 69 GLU E CA 1
ATOM 8310 C C . GLU E 1 89 ? 53.952 -15.270 -25.826 1.00 12.80 69 GLU E C 1
ATOM 8311 O O . GLU E 1 89 ? 54.693 -14.286 -25.767 1.00 12.80 69 GLU E O 1
ATOM 8317 N N . ILE E 1 90 ? 52.690 -15.245 -25.419 1.00 12.44 70 ILE E N 1
ATOM 8318 C CA . ILE E 1 90 ? 52.106 -14.014 -24.877 1.00 12.94 70 ILE E CA 1
ATOM 8319 C C . ILE E 1 90 ? 52.739 -13.690 -23.530 1.00 13.74 70 ILE E C 1
ATOM 8320 O O . ILE E 1 90 ? 53.083 -12.539 -23.255 1.00 13.45 70 ILE E O 1
ATOM 8325 N N . LYS E 1 91 ? 52.922 -14.714 -22.704 1.00 13.98 71 LYS E N 1
ATOM 8326 C CA . LYS E 1 91 ? 53.580 -14.531 -21.414 1.00 15.44 71 LYS E CA 1
ATOM 8327 C C . LYS E 1 91 ? 55.017 -13.988 -21.617 1.00 15.43 71 LYS E C 1
ATOM 8328 O O . LYS E 1 91 ? 55.404 -12.991 -20.990 1.00 14.33 71 LYS E O 1
ATOM 8334 N N . ASP E 1 92 ? 55.769 -14.592 -22.532 1.00 15.17 72 ASP E N 1
ATOM 8335 C CA . ASP E 1 92 ? 57.149 -14.178 -22.773 1.00 16.44 72 ASP E CA 1
ATOM 8336 C C . ASP E 1 92 ? 57.276 -12.798 -23.435 1.00 15.54 72 ASP E C 1
ATOM 8337 O O . ASP E 1 92 ? 58.286 -12.108 -23.242 1.00 16.02 72 ASP E O 1
ATOM 8342 N N . LEU E 1 93 ? 56.252 -12.397 -24.194 1.00 14.77 73 LEU E N 1
ATOM 8343 C CA . LEU E 1 93 ? 56.214 -11.065 -24.799 1.00 14.51 73 LEU E CA 1
ATOM 8344 C C . LEU E 1 93 ? 56.377 -10.004 -23.719 1.00 14.43 73 LEU E C 1
ATOM 8345 O O . LEU E 1 93 ? 57.220 -9.107 -23.837 1.00 13.85 73 LEU E O 1
ATOM 8350 N N . PHE E 1 94 ? 55.572 -10.112 -22.667 1.00 14.54 74 PHE E N 1
ATOM 8351 C CA . PHE E 1 94 ? 55.607 -9.130 -21.595 1.00 16.04 74 PHE E CA 1
ATOM 8352 C C . PHE E 1 94 ? 56.833 -9.236 -20.701 1.00 17.65 74 PHE E C 1
ATOM 8353 O O . PHE E 1 94 ? 57.269 -8.235 -20.143 1.00 18.10 74 PHE E O 1
ATOM 8361 N N . VAL E 1 95 ? 57.411 -10.437 -20.595 1.00 19.16 75 VAL E N 1
ATOM 8362 C CA . VAL E 1 95 ? 58.729 -10.562 -19.957 1.00 19.28 75 VAL E CA 1
ATOM 8363 C C . VAL E 1 95 ? 59.780 -9.748 -20.728 1.00 19.81 75 VAL E C 1
ATOM 8364 O O . VAL E 1 95 ? 60.498 -8.955 -20.119 1.00 20.30 75 VAL E O 1
ATOM 8368 N N . GLU E 1 96 ? 59.843 -9.912 -22.050 1.00 19.91 76 GLU E N 1
ATOM 8369 C CA . GLU E 1 96 ? 60.825 -9.211 -22.884 1.00 22.11 76 GLU E CA 1
ATOM 8370 C C . GLU E 1 96 ? 60.610 -7.696 -22.926 1.00 22.54 76 GLU E C 1
ATOM 8371 O O . GLU E 1 96 ? 61.575 -6.924 -22.970 1.00 22.22 76 GLU E O 1
ATOM 8377 N N . LEU E 1 97 ? 59.344 -7.287 -22.925 1.00 21.31 77 LEU E N 1
ATOM 8378 C CA . LEU E 1 97 ? 58.966 -5.882 -22.915 1.00 21.57 77 LEU E CA 1
ATOM 8379 C C . LEU E 1 97 ? 59.341 -5.269 -21.573 1.00 21.75 77 LEU E C 1
ATOM 8380 O O . LEU E 1 97 ? 59.878 -4.156 -21.515 1.00 21.31 77 LEU E O 1
ATOM 8385 N N . GLY E 1 98 ? 59.068 -6.022 -20.511 1.00 21.35 78 GLY E N 1
ATOM 8386 C CA . GLY E 1 98 ? 59.327 -5.614 -19.132 1.00 23.69 78 GLY E CA 1
ATOM 8387 C C . GLY E 1 98 ? 60.800 -5.378 -18.824 1.00 25.19 78 GLY E C 1
ATOM 8388 O O . GLY E 1 98 ? 61.133 -4.782 -17.799 1.00 26.60 78 GLY E O 1
ATOM 8389 N N . LYS E 1 99 ? 61.669 -5.837 -19.718 1.00 26.20 79 LYS E N 1
ATOM 8390 C CA . LYS E 1 99 ? 63.103 -5.608 -19.598 1.00 28.58 79 LYS E CA 1
ATOM 8391 C C . LYS E 1 99 ? 63.535 -4.223 -20.102 1.00 28.24 79 LYS E C 1
ATOM 8392 O O . LYS E 1 99 ? 64.392 -3.585 -19.483 1.00 30.33 79 LYS E O 1
ATOM 8398 N N . VAL E 1 100 ? 62.952 -3.766 -21.211 1.00 26.29 80 VAL E N 1
ATOM 8399 C CA . VAL E 1 100 ? 63.270 -2.432 -21.760 1.00 23.08 80 VAL E CA 1
ATOM 8400 C C . VAL E 1 100 ? 62.347 -1.326 -21.228 1.00 22.28 80 VAL E C 1
ATOM 8401 O O . VAL E 1 100 ? 62.710 -0.147 -21.269 1.00 20.43 80 VAL E O 1
ATOM 8405 N N . TRP E 1 101 ? 61.176 -1.713 -20.712 1.00 19.79 81 TRP E N 1
ATOM 8406 C CA . TRP E 1 101 ? 60.182 -0.766 -20.205 1.00 19.16 81 TRP E CA 1
ATOM 8407 C C . TRP E 1 101 ? 59.760 -1.054 -18.791 1.00 20.05 81 TRP E C 1
ATOM 8408 O O . TRP E 1 101 ? 59.454 -2.194 -18.464 1.00 21.26 81 TRP E O 1
ATOM 8419 N N . ASP E 1 102 ? 59.687 -0.027 -17.943 1.00 21.77 82 ASP E N 1
ATOM 8420 C CA . ASP E 1 102 ? 59.268 -0.228 -16.538 1.00 23.65 82 ASP E CA 1
ATOM 8421 C C . ASP E 1 102 ? 57.758 -0.336 -16.365 1.00 23.00 82 ASP E C 1
ATOM 8422 O O . ASP E 1 102 ? 57.260 -0.621 -15.273 1.00 25.16 82 ASP E O 1
ATOM 8427 N N . GLY E 1 103 ? 57.040 -0.080 -17.441 1.00 19.89 83 GLY E N 1
ATOM 8428 C CA . GLY E 1 103 ? 55.595 0.010 -17.414 1.00 16.83 83 GLY E CA 1
ATOM 8429 C C . GLY E 1 103 ? 55.143 0.129 -18.853 1.00 14.74 83 GLY E C 1
ATOM 8430 O O . GLY E 1 103 ? 55.958 0.359 -19.769 1.00 15.78 83 GLY E O 1
ATOM 8431 N N . LEU E 1 104 ? 53.852 -0.048 -19.066 1.00 12.85 84 LEU E N 1
ATOM 8432 C CA . LEU E 1 104 ? 53.332 -0.063 -20.418 1.00 11.66 84 LEU E CA 1
ATOM 8433 C C . LEU E 1 104 ? 52.090 0.808 -20.422 1.00 10.91 84 LEU E C 1
ATOM 8434 O O . LEU E 1 104 ? 51.203 0.647 -19.576 1.00 10.65 84 LEU E O 1
ATOM 8439 N N . ASP E 1 105 ? 52.032 1.731 -21.371 1.00 9.91 85 ASP E N 1
ATOM 8440 C CA . ASP E 1 105 ? 50.882 2.634 -21.435 1.00 9.94 85 ASP E CA 1
ATOM 8441 C C . ASP E 1 105 ? 49.706 2.105 -22.229 1.00 9.47 85 ASP E C 1
ATOM 8442 O O . ASP E 1 105 ? 48.564 2.365 -21.864 1.00 9.82 85 ASP E O 1
ATOM 8447 N N . ALA E 1 106 ? 49.965 1.370 -23.305 1.00 8.77 86 ALA E N 1
ATOM 8448 C CA . ALA E 1 106 ? 48.849 0.876 -24.128 1.00 8.66 86 ALA E CA 1
ATOM 8449 C C . ALA E 1 106 ? 49.154 -0.402 -24.906 1.00 8.67 86 ALA E C 1
ATOM 8450 O O . ALA E 1 106 ? 50.319 -0.679 -25.247 1.00 8.49 86 ALA E O 1
ATOM 8452 N N . ILE E 1 107 ? 48.090 -1.161 -25.203 1.00 8.12 87 ILE E N 1
ATOM 8453 C CA . ILE E 1 107 ? 48.157 -2.301 -26.108 1.00 7.85 87 ILE E CA 1
ATOM 8454 C C . ILE E 1 107 ? 47.158 -2.059 -27.222 1.00 7.72 87 ILE E C 1
ATOM 8455 O O . ILE E 1 107 ? 45.996 -1.814 -26.944 1.00 8.00 87 ILE E O 1
ATOM 8460 N N . VAL E 1 108 ? 47.634 -2.116 -28.462 1.00 7.56 88 VAL E N 1
ATOM 8461 C CA . VAL E 1 108 ? 46.785 -2.039 -29.641 1.00 7.53 88 VAL E CA 1
ATOM 8462 C C . VAL E 1 108 ? 46.664 -3.461 -30.221 1.00 7.38 88 VAL E C 1
ATOM 8463 O O . VAL E 1 108 ? 47.659 -4.092 -30.608 1.00 7.37 88 VAL E O 1
ATOM 8467 N N . HIS E 1 109 ? 45.433 -3.953 -30.248 1.00 7.28 89 HIS E N 1
ATOM 8468 C CA . HIS E 1 109 ? 45.092 -5.258 -30.804 1.00 7.45 89 HIS E CA 1
ATOM 8469 C C . HIS E 1 109 ? 44.550 -5.021 -32.189 1.00 7.50 89 HIS E C 1
ATOM 8470 O O . HIS E 1 109 ? 43.488 -4.403 -32.354 1.00 7.39 89 HIS E O 1
ATOM 8477 N N . SER E 1 110 ? 45.274 -5.504 -33.196 1.00 7.59 90 SER E N 1
ATOM 8478 C CA . SER E 1 110 ? 44.887 -5.280 -34.605 1.00 7.99 90 SER E CA 1
ATOM 8479 C C . SER E 1 110 ? 45.141 -6.608 -35.312 1.00 8.53 90 SER E C 1
ATOM 8480 O O . SER E 1 110 ? 45.912 -6.694 -36.273 1.00 9.45 90 SER E O 1
ATOM 8483 N N . ILE E 1 111 ? 44.482 -7.643 -34.795 1.00 8.84 91 ILE E N 1
ATOM 8484 C CA . ILE E 1 111 ? 44.732 -9.046 -35.160 1.00 9.19 91 ILE E CA 1
ATOM 8485 C C . ILE E 1 111 ? 43.396 -9.717 -35.406 1.00 9.35 91 ILE E C 1
ATOM 8486 O O . ILE E 1 111 ? 42.485 -9.574 -34.600 1.00 9.10 91 ILE E O 1
ATOM 8491 N N . ALA E 1 112 ? 43.285 -10.433 -36.525 1.00 9.20 92 ALA E N 1
ATOM 8492 C CA . ALA E 1 112 ? 42.132 -11.319 -36.764 1.00 9.51 92 ALA E CA 1
ATOM 8493 C C . ALA E 1 112 ? 42.540 -12.475 -37.658 1.00 9.66 92 ALA E C 1
ATOM 8494 O O . ALA E 1 112 ? 43.471 -12.346 -38.459 1.00 10.41 92 ALA E O 1
ATOM 8496 N N . PHE E 1 113 ? 41.858 -13.600 -37.503 1.00 9.54 93 PHE E N 1
ATOM 8497 C CA . PHE E 1 113 ? 41.999 -14.723 -38.399 1.00 9.98 93 PHE E CA 1
ATOM 8498 C C . PHE E 1 113 ? 40.774 -15.628 -38.346 1.00 9.92 93 PHE E C 1
ATOM 8499 O O . PHE E 1 113 ? 40.230 -15.861 -37.283 1.00 9.01 93 PHE E O 1
ATOM 8507 N N . ALA E 1 114 ? 40.349 -16.125 -39.512 1.00 10.03 94 ALA E N 1
ATOM 8508 C CA . ALA E 1 114 ? 39.488 -17.302 -39.573 1.00 10.69 94 ALA E CA 1
ATOM 8509 C C . ALA E 1 114 ? 39.970 -18.078 -40.791 1.00 11.05 94 ALA E C 1
ATOM 8510 O O . ALA E 1 114 ? 40.489 -17.465 -41.716 1.00 11.54 94 ALA E O 1
ATOM 8512 N N . PRO E 1 115 ? 39.809 -19.411 -40.793 1.00 11.46 95 PRO E N 1
ATOM 8513 C CA . PRO E 1 115 ? 40.157 -20.188 -41.981 1.00 12.37 95 PRO E CA 1
ATOM 8514 C C . PRO E 1 115 ? 39.390 -19.689 -43.187 1.00 13.21 95 PRO E C 1
ATOM 8515 O O . PRO E 1 115 ? 38.232 -19.279 -43.048 1.00 13.14 95 PRO E O 1
ATOM 8519 N N . ARG E 1 116 ? 40.041 -19.709 -44.351 1.00 15.22 96 ARG E N 1
ATOM 8520 C CA . ARG E 1 116 ? 39.449 -19.264 -45.622 1.00 17.75 96 ARG E CA 1
ATOM 8521 C C . ARG E 1 116 ? 38.017 -19.731 -45.817 1.00 16.94 96 ARG E C 1
ATOM 8522 O O . ARG E 1 116 ? 37.164 -18.958 -46.255 1.00 16.94 96 ARG E O 1
ATOM 8530 N N . ASP E 1 117 ? 37.761 -21.002 -45.520 1.00 17.50 97 ASP E N 1
ATOM 8531 C CA . ASP E 1 117 ? 36.430 -21.593 -45.775 1.00 18.88 97 ASP E CA 1
ATOM 8532 C C . ASP E 1 117 ? 35.304 -21.044 -44.880 1.00 18.49 97 ASP E C 1
ATOM 8533 O O . ASP E 1 117 ? 34.127 -21.279 -45.154 1.00 17.63 97 ASP E O 1
ATOM 8538 N N . GLN E 1 118 ? 35.675 -20.292 -43.843 1.00 17.27 98 GLN E N 1
ATOM 8539 C CA . GLN E 1 118 ? 34.690 -19.630 -42.967 1.00 17.90 98 GLN E CA 1
ATOM 8540 C C . GLN E 1 118 ? 34.157 -18.313 -43.526 1.00 21.22 98 GLN E C 1
ATOM 8541 O O . GLN E 1 118 ? 33.223 -17.715 -42.966 1.00 23.34 98 GLN E O 1
ATOM 8547 N N . LEU E 1 119 ? 34.755 -17.838 -44.609 1.00 21.63 99 LEU E N 1
ATOM 8548 C CA . LEU E 1 119 ? 34.284 -16.611 -45.224 1.00 22.73 99 LEU E CA 1
ATOM 8549 C C . LEU E 1 119 ? 33.743 -16.943 -46.596 1.00 24.14 99 LEU E C 1
ATOM 8550 O O . LEU E 1 119 ? 34.073 -17.989 -47.155 1.00 27.61 99 LEU E O 1
ATOM 8555 N N . GLU E 1 120 ? 32.893 -16.072 -47.118 1.00 23.93 100 GLU E N 1
ATOM 8556 C CA . GLU E 1 120 ? 32.196 -16.300 -48.385 1.00 24.23 100 GLU E CA 1
ATOM 8557 C C . GLU E 1 120 ? 31.265 -17.543 -48.382 1.00 22.49 100 GLU E C 1
ATOM 8558 O O . GLU E 1 120 ? 31.481 -18.523 -47.659 1.00 23.70 100 GLU E O 1
ATOM 8564 N N . GLY E 1 121 ? 30.204 -17.463 -49.160 1.00 19.74 101 GLY E N 1
ATOM 8565 C CA . GLY E 1 121 ? 29.179 -18.501 -49.179 1.00 16.79 101 GLY E CA 1
ATOM 8566 C C . GLY E 1 121 ? 28.199 -18.352 -48.015 1.00 14.68 101 GLY E C 1
ATOM 8567 O O . GLY E 1 121 ? 28.303 -17.427 -47.194 1.00 14.19 101 GLY E O 1
ATOM 8568 N N . ASN E 1 122 ? 27.235 -19.261 -47.973 1.00 12.70 102 ASN E N 1
ATOM 8569 C CA . ASN E 1 122 ? 26.207 -19.273 -46.955 1.00 11.46 102 ASN E CA 1
ATOM 8570 C C . ASN E 1 122 ? 26.828 -19.611 -45.595 1.00 10.46 102 ASN E C 1
ATOM 8571 O O . ASN E 1 122 ? 27.651 -20.538 -45.482 1.00 9.54 102 ASN E O 1
ATOM 8576 N N . PHE E 1 123 ? 26.450 -18.846 -44.570 1.00 9.81 103 PHE E N 1
ATOM 8577 C CA . PHE E 1 123 ? 27.040 -19.016 -43.232 1.00 9.38 103 PHE E CA 1
ATOM 8578 C C . PHE E 1 123 ? 26.845 -20.422 -42.686 1.00 9.58 103 PHE E C 1
ATOM 8579 O O . PHE E 1 123 ? 27.766 -21.025 -42.121 1.00 9.45 103 PHE E O 1
ATOM 8587 N N . ILE E 1 124 ? 25.636 -20.952 -42.836 1.00 9.76 104 ILE E N 1
ATOM 8588 C CA . ILE E 1 124 ? 25.346 -22.263 -42.245 1.00 10.58 104 ILE E CA 1
ATOM 8589 C C . ILE E 1 124 ? 26.001 -23.396 -43.042 1.00 11.41 104 ILE E C 1
ATOM 8590 O O . ILE E 1 124 ? 26.460 -24.372 -42.463 1.00 11.47 104 ILE E O 1
ATOM 8595 N N . ASP E 1 125 ? 26.051 -23.248 -44.361 1.00 12.82 105 ASP E N 1
ATOM 8596 C CA . ASP E 1 125 ? 26.746 -24.218 -45.210 1.00 15.09 105 ASP E CA 1
ATOM 8597 C C . ASP E 1 125 ? 28.213 -24.334 -44.837 1.00 14.48 105 ASP E C 1
ATOM 8598 O O . ASP E 1 125 ? 28.769 -25.432 -44.819 1.00 15.07 105 ASP E O 1
ATOM 8603 N N . CYS E 1 126 ? 28.833 -23.201 -44.527 1.00 14.39 106 CYS E N 1
ATOM 8604 C CA A CYS E 1 126 ? 30.290 -23.125 -44.424 0.50 13.74 106 CYS E CA 1
ATOM 8605 C CA B CYS E 1 126 ? 30.293 -23.149 -44.428 0.50 14.51 106 CYS E CA 1
ATOM 8606 C C . CYS E 1 126 ? 30.873 -23.182 -43.008 1.00 13.24 106 CYS E C 1
ATOM 8607 O O . CYS E 1 126 ? 32.033 -23.570 -42.827 1.00 11.44 106 CYS E O 1
ATOM 8612 N N . VAL E 1 127 ? 30.081 -22.793 -42.007 1.00 12.10 107 VAL E N 1
ATOM 8613 C CA . VAL E 1 127 ? 30.582 -22.806 -40.625 1.00 11.80 107 VAL E CA 1
ATOM 8614 C C . VAL E 1 127 ? 30.944 -24.230 -40.165 1.00 11.73 107 VAL E C 1
ATOM 8615 O O . VAL E 1 127 ? 30.260 -25.200 -40.493 1.00 11.46 107 VAL E O 1
ATOM 8619 N N . THR E 1 128 ? 32.040 -24.353 -39.419 1.00 11.90 108 THR E N 1
ATOM 8620 C CA . THR E 1 128 ? 32.475 -25.647 -38.882 1.00 11.64 108 THR E CA 1
ATOM 8621 C C . THR E 1 128 ? 32.867 -25.421 -37.435 1.00 11.55 108 THR E C 1
ATOM 8622 O O . THR E 1 128 ? 33.191 -24.300 -37.038 1.00 10.99 108 THR E O 1
ATOM 8626 N N . ARG E 1 129 ? 32.824 -26.487 -36.651 1.00 11.16 109 ARG E N 1
ATOM 8627 C CA . ARG E 1 129 ? 33.182 -26.401 -35.257 1.00 11.54 109 ARG E CA 1
ATOM 8628 C C . ARG E 1 129 ? 34.612 -25.878 -35.088 1.00 12.16 109 ARG E C 1
ATOM 8629 O O . ARG E 1 129 ? 34.876 -24.980 -34.269 1.00 11.13 109 ARG E O 1
ATOM 8637 N N . GLU E 1 130 ? 35.531 -26.438 -35.868 1.00 12.73 110 GLU E N 1
ATOM 8638 C CA . GLU E 1 130 ? 36.934 -26.051 -35.741 1.00 14.08 110 GLU E CA 1
ATOM 8639 C C . GLU E 1 130 ? 37.150 -24.627 -36.273 1.00 12.46 110 GLU E C 1
ATOM 8640 O O . GLU E 1 130 ? 37.889 -23.857 -35.659 1.00 11.66 110 GLU E O 1
ATOM 8646 N N . GLY E 1 131 ? 36.504 -24.286 -37.389 1.00 11.31 111 GLY E N 1
ATOM 8647 C CA . GLY E 1 131 ? 36.579 -22.925 -37.957 1.00 10.38 111 GLY E CA 1
ATOM 8648 C C . GLY E 1 131 ? 36.100 -21.854 -36.967 1.00 9.62 111 GLY E C 1
ATOM 8649 O O . GLY E 1 131 ? 36.738 -20.810 -36.799 1.00 9.37 111 GLY E O 1
ATOM 8650 N N . PHE E 1 132 ? 34.983 -22.135 -36.309 1.00 9.09 112 PHE E N 1
ATOM 8651 C CA . PHE E 1 132 ? 34.377 -21.263 -35.289 1.00 8.92 112 PHE E CA 1
ATOM 8652 C C . PHE E 1 132 ? 35.343 -21.070 -34.124 1.00 9.14 112 PHE E C 1
ATOM 8653 O O . PHE E 1 132 ? 35.573 -19.935 -33.653 1.00 8.98 112 PHE E O 1
ATOM 8661 N N . SER E 1 133 ? 35.927 -22.176 -33.674 1.00 9.44 113 SER E N 1
ATOM 8662 C CA . SER E 1 133 ? 36.804 -22.171 -32.512 1.00 9.61 113 SER E CA 1
ATOM 8663 C C . SER E 1 133 ? 38.080 -21.367 -32.799 1.00 9.55 113 SER E C 1
ATOM 8664 O O . SER E 1 133 ? 38.490 -20.529 -31.990 1.00 9.18 113 SER E O 1
ATOM 8667 N N . ILE E 1 134 ? 38.683 -21.610 -33.966 1.00 9.10 114 ILE E N 1
ATOM 8668 C CA . ILE E 1 134 ? 39.924 -20.927 -34.363 1.00 8.93 114 ILE E CA 1
ATOM 8669 C C . ILE E 1 134 ? 39.648 -19.428 -34.514 1.00 8.71 114 ILE E C 1
ATOM 8670 O O . ILE E 1 134 ? 40.423 -18.596 -34.037 1.00 8.72 114 ILE E O 1
ATOM 8675 N N . ALA E 1 135 ? 38.555 -19.084 -35.191 1.00 8.37 115 ALA E N 1
ATOM 8676 C CA . ALA E 1 135 ? 38.221 -17.672 -35.387 1.00 8.25 115 ALA E CA 1
ATOM 8677 C C . ALA E 1 135 ? 38.122 -16.956 -34.048 1.00 8.19 115 ALA E C 1
ATOM 8678 O O . ALA E 1 135 ? 38.642 -15.852 -33.901 1.00 8.23 115 ALA E O 1
ATOM 8680 N N . HIS E 1 136 ? 37.460 -17.584 -33.079 1.00 7.85 116 HIS E N 1
ATOM 8681 C CA . HIS E 1 136 ? 37.235 -16.956 -31.772 1.00 7.89 116 HIS E CA 1
ATOM 8682 C C . HIS E 1 136 ? 38.499 -16.900 -30.967 1.00 8.12 116 HIS E C 1
ATOM 8683 O O . HIS E 1 136 ? 38.726 -15.939 -30.239 1.00 8.04 116 HIS E O 1
ATOM 8690 N N . ASP E 1 137 ? 39.320 -17.938 -31.068 1.00 8.17 117 ASP E N 1
ATOM 8691 C CA . ASP E 1 137 ? 40.563 -18.007 -30.301 1.00 8.77 117 ASP E CA 1
ATOM 8692 C C . ASP E 1 137 ? 41.494 -16.844 -30.696 1.00 8.50 117 ASP E C 1
ATOM 8693 O O . ASP E 1 137 ? 41.992 -16.109 -29.861 1.00 7.95 117 ASP E O 1
ATOM 8698 N N . ILE E 1 138 ? 41.737 -16.716 -31.992 1.00 8.43 118 ILE E N 1
ATOM 8699 C CA . ILE E 1 138 ? 42.678 -15.729 -32.488 1.00 8.79 118 ILE E CA 1
ATOM 8700 C C . ILE E 1 138 ? 42.077 -14.315 -32.513 1.00 8.43 118 ILE E C 1
ATOM 8701 O O . ILE E 1 138 ? 42.776 -13.337 -32.216 1.00 8.45 118 ILE E O 1
ATOM 8706 N N . SER E 1 139 ? 40.800 -14.216 -32.877 1.00 8.16 119 SER E N 1
ATOM 8707 C CA . SER E 1 139 ? 40.200 -12.893 -33.145 1.00 8.14 119 SER E CA 1
ATOM 8708 C C . SER E 1 139 ? 39.623 -12.235 -31.903 1.00 8.06 119 SER E C 1
ATOM 8709 O O . SER E 1 139 ? 39.465 -11.014 -31.875 1.00 8.23 119 SER E O 1
ATOM 8712 N N . ALA E 1 140 ? 39.302 -13.032 -30.890 1.00 8.26 120 ALA E N 1
ATOM 8713 C CA . ALA E 1 140 ? 38.618 -12.505 -29.696 1.00 8.09 120 ALA E CA 1
ATOM 8714 C C . ALA E 1 140 ? 39.327 -12.872 -28.387 1.00 8.12 120 ALA E C 1
ATOM 8715 O O . ALA E 1 140 ? 39.701 -11.978 -27.631 1.00 7.76 120 ALA E O 1
ATOM 8717 N N . TYR E 1 141 ? 39.537 -14.168 -28.119 1.00 8.00 121 TYR E N 1
ATOM 8718 C CA . TYR E 1 141 ? 40.204 -14.551 -26.859 1.00 8.07 121 TYR E CA 1
ATOM 8719 C C . TYR E 1 141 ? 41.570 -13.851 -26.714 1.00 7.97 121 TYR E C 1
ATOM 8720 O O . TYR E 1 141 ? 41.949 -13.423 -25.618 1.00 7.56 121 TYR E O 1
ATOM 8729 N N . SER E 1 142 ? 42.303 -13.729 -27.821 1.00 7.95 122 SER E N 1
ATOM 8730 C CA . SER E 1 142 ? 43.628 -13.088 -27.788 1.00 7.88 122 SER E CA 1
ATOM 8731 C C . SER E 1 142 ? 43.651 -11.679 -27.163 1.00 7.84 122 SER E C 1
ATOM 8732 O O . SER E 1 142 ? 44.657 -11.277 -26.580 1.00 7.63 122 SER E O 1
ATOM 8735 N N . PHE E 1 143 ? 42.554 -10.929 -27.297 1.00 7.33 123 PHE E N 1
ATOM 8736 C CA . PHE E 1 143 ? 42.430 -9.636 -26.636 1.00 7.37 123 PHE E CA 1
ATOM 8737 C C . PHE E 1 143 ? 42.462 -9.817 -25.113 1.00 7.60 123 PHE E C 1
ATOM 8738 O O . PHE E 1 143 ? 43.203 -9.115 -24.400 1.00 7.42 123 PHE E O 1
ATOM 8746 N N . ALA E 1 144 ? 41.680 -10.773 -24.609 1.00 7.69 124 ALA E N 1
ATOM 8747 C CA . ALA E 1 144 ? 41.698 -11.037 -23.163 1.00 7.80 124 ALA E CA 1
ATOM 8748 C C . ALA E 1 144 ? 43.061 -11.575 -22.726 1.00 8.33 124 ALA E C 1
ATOM 8749 O O . ALA E 1 144 ? 43.523 -11.269 -21.633 1.00 8.89 124 ALA E O 1
ATOM 8751 N N . ALA E 1 145 ? 43.696 -12.383 -23.572 1.00 8.52 125 ALA E N 1
ATOM 8752 C CA . ALA E 1 145 ? 44.997 -12.984 -23.221 1.00 8.82 125 ALA E CA 1
ATOM 8753 C C . ALA E 1 145 ? 46.054 -11.893 -23.053 1.00 8.85 125 ALA E C 1
ATOM 8754 O O . ALA E 1 145 ? 46.878 -11.935 -22.115 1.00 9.02 125 ALA E O 1
ATOM 8756 N N . LEU E 1 146 ? 46.019 -10.898 -23.940 1.00 8.92 126 LEU E N 1
ATOM 8757 C CA . LEU E 1 146 ? 46.983 -9.800 -23.882 1.00 9.27 126 LEU E CA 1
ATOM 8758 C C . LEU E 1 146 ? 46.707 -8.977 -22.629 1.00 9.46 126 LEU E C 1
ATOM 8759 O O . LEU E 1 146 ? 47.657 -8.568 -21.932 1.00 9.60 126 LEU E O 1
ATOM 8764 N N . ALA E 1 147 ? 45.424 -8.757 -22.332 1.00 9.14 127 ALA E N 1
ATOM 8765 C CA . ALA E 1 147 ? 45.062 -8.055 -21.099 1.00 9.93 127 ALA E CA 1
ATOM 8766 C C . ALA E 1 147 ? 45.565 -8.798 -19.864 1.00 10.55 127 ALA E C 1
ATOM 8767 O O . ALA E 1 147 ? 46.148 -8.182 -18.967 1.00 11.11 127 ALA E O 1
ATOM 8769 N N . LYS E 1 148 ? 45.351 -10.110 -19.824 1.00 11.31 128 LYS E N 1
ATOM 8770 C CA . LYS E 1 148 ? 45.771 -10.899 -18.675 1.00 13.03 128 LYS E CA 1
ATOM 8771 C C . LYS E 1 148 ? 47.280 -10.762 -18.398 1.00 13.79 128 LYS E C 1
ATOM 8772 O O . LYS E 1 148 ? 47.682 -10.565 -17.251 1.00 13.70 128 LYS E O 1
ATOM 8778 N N . GLU E 1 149 ? 48.095 -10.820 -19.441 1.00 13.93 129 GLU E N 1
ATOM 8779 C CA . GLU E 1 149 ? 49.549 -10.807 -19.268 1.00 15.00 129 GLU E CA 1
ATOM 8780 C C . GLU E 1 149 ? 50.138 -9.407 -19.221 1.00 14.40 129 GLU E C 1
ATOM 8781 O O . GLU E 1 149 ? 51.223 -9.219 -18.676 1.00 13.81 129 GLU E O 1
ATOM 8787 N N . GLY E 1 150 ? 49.432 -8.424 -19.782 1.00 12.86 130 GLY E N 1
ATOM 8788 C CA . GLY E 1 150 ? 49.949 -7.061 -19.776 1.00 12.62 130 GLY E CA 1
ATOM 8789 C C . GLY E 1 150 ? 49.480 -6.224 -18.599 1.00 12.21 130 GLY E C 1
ATOM 8790 O O . GLY E 1 150 ? 50.015 -5.138 -18.364 1.00 11.52 130 GLY E O 1
ATOM 8791 N N . ARG E 1 151 ? 48.473 -6.717 -17.877 1.00 12.73 131 ARG E N 1
ATOM 8792 C CA . ARG E 1 151 ? 47.819 -5.960 -16.800 1.00 13.87 131 ARG E CA 1
ATOM 8793 C C . ARG E 1 151 ? 48.816 -5.393 -15.766 1.00 13.98 131 ARG E C 1
ATOM 8794 O O . ARG E 1 151 ? 48.722 -4.225 -15.352 1.00 13.39 131 ARG E O 1
ATOM 8802 N N . SER E 1 152 ? 49.770 -6.210 -15.336 1.00 14.48 132 SER E N 1
ATOM 8803 C CA . SER E 1 152 ? 50.656 -5.748 -14.257 1.00 15.13 132 SER E CA 1
ATOM 8804 C C . SER E 1 152 ? 51.522 -4.569 -14.716 1.00 15.16 132 SER E C 1
ATOM 8805 O O . SER E 1 152 ? 51.732 -3.640 -13.949 1.00 15.53 132 SER E O 1
ATOM 8808 N N . MET E 1 153 ? 51.958 -4.563 -15.971 1.00 13.83 133 MET E N 1
ATOM 8809 C CA . MET E 1 153 ? 52.734 -3.431 -16.501 1.00 14.50 133 MET E CA 1
ATOM 8810 C C . MET E 1 153 ? 51.890 -2.168 -16.734 1.00 14.33 133 MET E C 1
ATOM 8811 O O . MET E 1 153 ? 52.420 -1.057 -16.737 1.00 14.25 133 MET E O 1
ATOM 8816 N N . MET E 1 154 ? 50.580 -2.353 -16.918 1.00 15.06 134 MET E N 1
ATOM 8817 C CA . MET E 1 154 ? 49.629 -1.267 -17.241 1.00 15.22 134 MET E CA 1
ATOM 8818 C C . MET E 1 154 ? 48.940 -0.641 -16.007 1.00 15.89 134 MET E C 1
ATOM 8819 O O . MET E 1 154 ? 48.240 0.366 -16.121 1.00 14.05 134 MET E O 1
ATOM 8824 N N . LYS E 1 155 ? 49.146 -1.221 -14.826 1.00 18.02 135 LYS E N 1
ATOM 8825 C CA . LYS E 1 155 ? 48.501 -0.726 -13.597 1.00 20.02 135 LYS E CA 1
ATOM 8826 C C . LYS E 1 155 ? 48.794 0.739 -13.291 1.00 19.45 135 LYS E C 1
ATOM 8827 O O . LYS E 1 155 ? 49.959 1.176 -13.327 1.00 19.28 135 LYS E O 1
ATOM 8833 N N . ASN E 1 156 ? 47.735 1.485 -12.972 1.00 18.95 136 ASN E N 1
ATOM 8834 C CA . ASN E 1 156 ? 47.846 2.845 -12.380 1.00 20.52 136 ASN E CA 1
ATOM 8835 C C . ASN E 1 156 ? 48.689 3.861 -13.150 1.00 19.99 136 ASN E C 1
ATOM 8836 O O . ASN E 1 156 ? 49.514 4.566 -12.568 1.00 19.33 136 ASN E O 1
ATOM 8841 N N . ARG E 1 157 ? 48.473 3.951 -14.459 1.00 17.73 137 ARG E N 1
ATOM 8842 C CA . ARG E 1 157 ? 49.147 4.978 -15.257 1.00 16.65 137 ARG E CA 1
ATOM 8843 C C . ARG E 1 157 ? 48.274 5.490 -16.405 1.00 15.35 137 ARG E C 1
ATOM 8844 O O . ARG E 1 157 ? 48.782 5.842 -17.479 1.00 15.09 137 ARG E O 1
ATOM 8852 N N . ASN E 1 158 ? 46.966 5.543 -16.157 1.00 14.27 138 ASN E N 1
ATOM 8853 C CA . ASN E 1 158 ? 45.986 5.917 -17.185 1.00 13.82 138 ASN E CA 1
ATOM 8854 C C . ASN E 1 158 ? 46.269 5.155 -18.461 1.00 11.72 138 ASN E C 1
ATOM 8855 O O . ASN E 1 158 ? 46.390 5.750 -19.528 1.00 11.98 138 ASN E O 1
ATOM 8860 N N . ALA E 1 159 ? 46.417 3.838 -18.338 1.00 10.91 139 ALA E N 1
ATOM 8861 C CA . ALA E 1 159 ? 46.764 2.984 -19.476 1.00 9.93 139 ALA E CA 1
ATOM 8862 C C . ALA E 1 159 ? 45.543 2.737 -20.358 1.00 9.36 139 ALA E C 1
ATOM 8863 O O . ALA E 1 159 ? 44.413 3.015 -19.950 1.00 9.04 139 ALA E O 1
ATOM 8865 N N . SER E 1 160 ? 45.785 2.194 -21.549 1.00 8.57 140 SER E N 1
ATOM 8866 C CA . SER E 1 160 ? 44.705 1.973 -22.539 1.00 8.23 140 SER E CA 1
ATOM 8867 C C . SER E 1 160 ? 44.865 0.665 -23.284 1.00 7.94 140 SER E C 1
ATOM 8868 O O . SER E 1 160 ? 45.981 0.172 -23.456 1.00 8.24 140 SER E O 1
ATOM 8871 N N . MET E 1 161 ? 43.747 0.125 -23.772 1.00 7.55 141 MET E N 1
ATOM 8872 C CA . MET E 1 161 ? 43.764 -0.923 -24.790 1.00 7.42 141 MET E CA 1
ATOM 8873 C C . MET E 1 161 ? 42.756 -0.546 -25.867 1.00 6.97 141 MET E C 1
ATOM 8874 O O . MET E 1 161 ? 41.727 0.036 -25.566 1.00 6.78 141 MET E O 1
ATOM 8879 N N . VAL E 1 162 ? 43.065 -0.883 -27.111 1.00 6.68 142 VAL E N 1
ATOM 8880 C CA . VAL E 1 162 ? 42.140 -0.635 -28.226 1.00 6.63 142 VAL E CA 1
ATOM 8881 C C . VAL E 1 162 ? 42.183 -1.864 -29.110 1.00 6.79 142 VAL E C 1
ATOM 8882 O O . VAL E 1 162 ? 43.274 -2.343 -29.435 1.00 6.83 142 VAL E O 1
ATOM 8886 N N . ALA E 1 163 ? 41.006 -2.371 -29.490 1.00 6.63 143 ALA E N 1
ATOM 8887 C CA . ALA E 1 163 ? 40.910 -3.470 -30.457 1.00 6.81 143 ALA E CA 1
ATOM 8888 C C . ALA E 1 163 ? 40.269 -2.941 -31.734 1.00 7.00 143 ALA E C 1
ATOM 8889 O O . ALA E 1 163 ? 39.431 -2.026 -31.674 1.00 7.10 143 ALA E O 1
ATOM 8891 N N . LEU E 1 164 ? 40.624 -3.515 -32.876 1.00 7.11 144 LEU E N 1
ATOM 8892 C CA . LEU E 1 164 ? 39.937 -3.204 -34.147 1.00 7.30 144 LEU E CA 1
ATOM 8893 C C . LEU E 1 164 ? 38.797 -4.187 -34.415 1.00 7.34 144 LEU E C 1
ATOM 8894 O O . LEU E 1 164 ? 38.964 -5.380 -34.236 1.00 7.10 144 LEU E O 1
ATOM 8899 N N . THR E 1 165 ? 37.649 -3.666 -34.846 1.00 7.35 145 THR E N 1
ATOM 8900 C CA . THR E 1 165 ? 36.464 -4.488 -35.036 1.00 7.42 145 THR E CA 1
ATOM 8901 C C . THR E 1 165 ? 35.743 -3.987 -36.296 1.00 7.49 145 THR E C 1
ATOM 8902 O O . THR E 1 165 ? 36.202 -3.050 -36.968 1.00 7.43 145 THR E O 1
ATOM 8906 N N . TYR E 1 166 ? 34.618 -4.611 -36.605 1.00 7.50 146 TYR E N 1
ATOM 8907 C CA . TYR E 1 166 ? 33.899 -4.309 -37.818 1.00 7.75 146 TYR E CA 1
ATOM 8908 C C . TYR E 1 166 ? 32.402 -4.476 -37.531 1.00 7.49 146 TYR E C 1
ATOM 8909 O O . TYR E 1 166 ? 32.016 -5.329 -36.714 1.00 7.49 146 TYR E O 1
ATOM 8918 N N . ILE E 1 167 ? 31.580 -3.696 -38.234 1.00 7.08 147 ILE E N 1
ATOM 8919 C CA . ILE E 1 167 ? 30.102 -3.693 -38.092 1.00 7.03 147 ILE E CA 1
ATOM 8920 C C . ILE E 1 167 ? 29.435 -5.069 -38.308 1.00 7.06 147 ILE E C 1
ATOM 8921 O O . ILE E 1 167 ? 28.323 -5.315 -37.840 1.00 6.87 147 ILE E O 1
ATOM 8926 N N . GLY E 1 168 ? 30.145 -5.991 -38.955 1.00 7.03 148 GLY E N 1
ATOM 8927 C CA . GLY E 1 168 ? 29.705 -7.390 -39.057 1.00 7.39 148 GLY E CA 1
ATOM 8928 C C . GLY E 1 168 ? 29.493 -8.059 -37.714 1.00 7.48 148 GLY E C 1
ATOM 8929 O O . GLY E 1 168 ? 28.818 -9.095 -37.624 1.00 7.83 148 GLY E O 1
ATOM 8930 N N . ALA E 1 169 ? 30.076 -7.486 -36.664 1.00 7.65 149 ALA E N 1
ATOM 8931 C CA . ALA E 1 169 ? 29.759 -7.910 -35.302 1.00 7.89 149 ALA E CA 1
ATOM 8932 C C . ALA E 1 169 ? 28.292 -7.658 -34.914 1.00 8.39 149 ALA E C 1
ATOM 8933 O O . ALA E 1 169 ? 27.686 -8.467 -34.176 1.00 8.41 149 ALA E O 1
ATOM 8935 N N . GLU E 1 170 ? 27.751 -6.542 -35.399 1.00 8.72 150 GLU E N 1
ATOM 8936 C CA . GLU E 1 170 ? 26.421 -6.029 -34.992 1.00 9.51 150 GLU E CA 1
ATOM 8937 C C . GLU E 1 170 ? 25.299 -6.512 -35.882 1.00 9.20 150 GLU E C 1
ATOM 8938 O O . GLU E 1 170 ? 24.153 -6.650 -35.429 1.00 9.22 150 GLU E O 1
ATOM 8944 N N . LYS E 1 171 ? 25.611 -6.711 -37.162 1.00 8.86 151 LYS E N 1
ATOM 8945 C CA . LYS E 1 171 ? 24.609 -7.060 -38.141 1.00 9.07 151 LYS E CA 1
ATOM 8946 C C . LYS E 1 171 ? 25.064 -8.300 -38.892 1.00 9.22 151 LYS E C 1
ATOM 8947 O O . LYS E 1 171 ? 26.265 -8.515 -39.048 1.00 9.43 151 LYS E O 1
ATOM 8953 N N . ALA E 1 172 ? 24.125 -9.121 -39.346 1.00 8.74 152 ALA E N 1
ATOM 8954 C CA . ALA E 1 172 ? 24.450 -10.208 -40.287 1.00 8.93 152 ALA E CA 1
ATOM 8955 C C . ALA E 1 172 ? 24.733 -9.614 -41.656 1.00 9.19 152 ALA E C 1
ATOM 8956 O O . ALA E 1 172 ? 23.982 -8.784 -42.151 1.00 9.25 152 ALA E O 1
ATOM 8958 N N . MET E 1 173 ? 25.836 -10.038 -42.264 1.00 9.91 153 MET E N 1
ATOM 8959 C CA . MET E 1 173 ? 26.272 -9.484 -43.543 1.00 10.57 153 MET E CA 1
ATOM 8960 C C . MET E 1 173 ? 26.638 -10.652 -44.455 1.00 11.32 153 MET E C 1
ATOM 8961 O O . MET E 1 173 ? 27.008 -11.712 -43.969 1.00 11.20 153 MET E O 1
ATOM 8966 N N . PRO E 1 174 ? 26.540 -10.466 -45.782 1.00 12.22 154 PRO E N 1
ATOM 8967 C CA . PRO E 1 174 ? 27.023 -11.525 -46.672 1.00 12.30 154 PRO E CA 1
ATOM 8968 C C . PRO E 1 174 ? 28.532 -11.755 -46.470 1.00 11.99 154 PRO E C 1
ATOM 8969 O O . PRO E 1 174 ? 29.265 -10.802 -46.169 1.00 11.73 154 PRO E O 1
ATOM 8973 N N . SER E 1 175 ? 28.972 -13.003 -46.611 1.00 11.49 155 SER E N 1
ATOM 8974 C CA . SER E 1 175 ? 30.403 -13.395 -46.623 1.00 11.71 155 SER E CA 1
ATOM 8975 C C . SER E 1 175 ? 31.161 -13.349 -45.300 1.00 10.48 155 SER E C 1
ATOM 8976 O O . SER E 1 175 ? 32.004 -14.217 -45.060 1.00 10.23 155 SER E O 1
ATOM 8979 N N . TYR E 1 176 ? 30.912 -12.325 -44.484 1.00 9.77 156 TYR E N 1
ATOM 8980 C CA . TYR E 1 176 ? 31.735 -12.119 -43.279 1.00 9.10 156 TYR E CA 1
ATOM 8981 C C . TYR E 1 176 ? 31.568 -13.295 -42.313 1.00 9.10 156 TYR E C 1
ATOM 8982 O O . TYR E 1 176 ? 32.512 -13.661 -41.619 1.00 9.43 156 TYR E O 1
ATOM 8991 N N . ASN E 1 177 ? 30.365 -13.869 -42.270 1.00 8.79 157 ASN E N 1
ATOM 8992 C CA . ASN E 1 177 ? 30.133 -15.198 -41.692 1.00 8.67 157 ASN E CA 1
ATOM 8993 C C . ASN E 1 177 ? 30.758 -15.382 -40.303 1.00 8.42 157 ASN E C 1
ATOM 8994 O O . ASN E 1 177 ? 30.456 -14.623 -39.394 1.00 8.30 157 ASN E O 1
ATOM 8999 N N . THR E 1 178 ? 31.622 -16.383 -40.151 1.00 8.00 158 THR E N 1
ATOM 9000 C CA . THR E 1 178 ? 32.197 -16.692 -38.843 1.00 8.05 158 THR E CA 1
ATOM 9001 C C . THR E 1 178 ? 32.995 -15.530 -38.247 1.00 7.86 158 THR E C 1
ATOM 9002 O O . THR E 1 178 ? 33.033 -15.399 -37.024 1.00 7.71 158 THR E O 1
ATOM 9006 N N . MET E 1 179 ? 33.601 -14.685 -39.091 1.00 7.94 159 MET E N 1
ATOM 9007 C CA . MET E 1 179 ? 34.323 -13.508 -38.572 1.00 8.38 159 MET E CA 1
ATOM 9008 C C . MET E 1 179 ? 33.374 -12.528 -37.892 1.00 7.83 159 MET E C 1
ATOM 9009 O O . MET E 1 179 ? 33.747 -11.899 -36.925 1.00 7.87 159 MET E O 1
ATOM 9014 N N . GLY E 1 180 ? 32.143 -12.392 -38.388 1.00 7.60 160 GLY E N 1
ATOM 9015 C CA . GLY E 1 180 ? 31.192 -11.483 -37.728 1.00 6.99 160 GLY E CA 1
ATOM 9016 C C . GLY E 1 180 ? 30.854 -11.969 -36.327 1.00 6.62 160 GLY E C 1
ATOM 9017 O O . GLY E 1 180 ? 30.786 -11.170 -35.380 1.00 6.50 160 GLY E O 1
ATOM 9018 N N . VAL E 1 181 ? 30.620 -13.277 -36.193 1.00 6.47 161 VAL E N 1
ATOM 9019 C CA . VAL E 1 181 ? 30.364 -13.875 -34.880 1.00 6.18 161 VAL E CA 1
ATOM 9020 C C . VAL E 1 181 ? 31.584 -13.641 -33.975 1.00 6.34 161 VAL E C 1
ATOM 9021 O O . VAL E 1 181 ? 31.437 -13.229 -32.820 1.00 6.32 161 VAL E O 1
ATOM 9025 N N . ALA E 1 182 ? 32.792 -13.896 -34.502 1.00 6.10 162 ALA E N 1
ATOM 9026 C CA . ALA E 1 182 ? 34.024 -13.692 -33.721 1.00 6.08 162 ALA E CA 1
ATOM 9027 C C . ALA E 1 182 ? 34.186 -12.223 -33.304 1.00 5.93 162 ALA E C 1
ATOM 9028 O O . ALA E 1 182 ? 34.616 -11.933 -32.177 1.00 5.77 162 ALA E O 1
ATOM 9030 N N . LYS E 1 183 ? 33.868 -11.293 -34.208 1.00 5.87 163 LYS E N 1
ATOM 9031 C CA . LYS E 1 183 ? 33.868 -9.874 -33.819 1.00 6.04 163 LYS E CA 1
ATOM 9032 C C . LYS E 1 183 ? 32.837 -9.529 -32.754 1.00 6.00 163 LYS E C 1
ATOM 9033 O O . LYS E 1 183 ? 33.117 -8.674 -31.903 1.00 5.86 163 LYS E O 1
ATOM 9039 N N . ALA E 1 184 ? 31.658 -10.158 -32.780 1.00 5.95 164 ALA E N 1
ATOM 9040 C CA . ALA E 1 184 ? 30.700 -9.908 -31.695 1.00 6.03 164 ALA E CA 1
ATOM 9041 C C . ALA E 1 184 ? 31.310 -10.385 -30.363 1.00 6.20 164 ALA E C 1
ATOM 9042 O O . ALA E 1 184 ? 31.132 -9.737 -29.326 1.00 6.17 164 ALA E O 1
ATOM 9044 N N . SER E 1 185 ? 31.962 -11.550 -30.398 1.00 6.17 165 SER E N 1
ATOM 9045 C CA . SER E 1 185 ? 32.662 -12.074 -29.222 1.00 6.36 165 SER E CA 1
ATOM 9046 C C . SER E 1 185 ? 33.757 -11.094 -28.803 1.00 6.35 165 SER E C 1
ATOM 9047 O O . SER E 1 185 ? 33.893 -10.781 -27.595 1.00 6.45 165 SER E O 1
ATOM 9050 N N . LEU E 1 186 ? 34.534 -10.592 -29.768 1.00 6.02 166 LEU E N 1
ATOM 9051 C CA . LEU E 1 186 ? 35.545 -9.576 -29.440 1.00 6.04 166 LEU E CA 1
ATOM 9052 C C . LEU E 1 186 ? 34.953 -8.331 -28.741 1.00 6.01 166 LEU E C 1
ATOM 9053 O O . LEU E 1 186 ? 35.504 -7.866 -27.742 1.00 6.05 166 LEU E O 1
ATOM 9058 N N . GLU E 1 187 ? 33.841 -7.805 -29.259 1.00 6.07 167 GLU E N 1
ATOM 9059 C CA . GLU E 1 187 ? 33.240 -6.604 -28.664 1.00 6.48 167 GLU E CA 1
ATOM 9060 C C . GLU E 1 187 ? 32.787 -6.812 -27.219 1.00 6.29 167 GLU E C 1
ATOM 9061 O O . GLU E 1 187 ? 32.996 -5.938 -26.370 1.00 5.98 167 GLU E O 1
ATOM 9067 N N . ALA E 1 188 ? 32.218 -7.981 -26.934 1.00 6.28 168 ALA E N 1
ATOM 9068 C CA . ALA E 1 188 ? 31.843 -8.319 -25.549 1.00 6.46 168 ALA E CA 1
ATOM 9069 C C . ALA E 1 188 ? 33.061 -8.494 -24.697 1.00 6.54 168 ALA E C 1
ATOM 9070 O O . ALA E 1 188 ? 33.059 -8.105 -23.524 1.00 6.81 168 ALA E O 1
ATOM 9072 N N . THR E 1 189 ? 34.098 -9.097 -25.268 1.00 6.54 169 THR E N 1
ATOM 9073 C CA . THR E 1 189 ? 35.371 -9.251 -24.556 1.00 6.46 169 THR E CA 1
ATOM 9074 C C . THR E 1 189 ? 35.945 -7.866 -24.171 1.00 6.64 169 THR E C 1
ATOM 9075 O O . THR E 1 189 ? 36.426 -7.667 -23.044 1.00 6.38 169 THR E O 1
ATOM 9079 N N . VAL E 1 190 ? 35.854 -6.910 -25.099 1.00 6.46 170 VAL E N 1
ATOM 9080 C CA . VAL E 1 190 ? 36.263 -5.528 -24.833 1.00 6.42 170 VAL E CA 1
ATOM 9081 C C . VAL E 1 190 ? 35.449 -4.966 -23.652 1.00 6.52 170 VAL E C 1
ATOM 9082 O O . VAL E 1 190 ? 36.023 -4.408 -22.725 1.00 6.24 170 VAL E O 1
ATOM 9086 N N . ARG E 1 191 ? 34.124 -5.152 -23.660 1.00 6.63 171 ARG E N 1
ATOM 9087 C CA . ARG E 1 191 ? 33.324 -4.660 -22.539 1.00 6.98 171 ARG E CA 1
ATOM 9088 C C . ARG E 1 191 ? 33.679 -5.317 -21.214 1.00 6.88 171 ARG E C 1
ATOM 9089 O O . ARG E 1 191 ? 33.774 -4.635 -20.178 1.00 7.26 171 ARG E O 1
ATOM 9097 N N . TYR E 1 192 ? 33.821 -6.641 -21.207 1.00 6.92 172 TYR E N 1
ATOM 9098 C CA . TYR E 1 192 ? 34.135 -7.313 -19.945 1.00 6.91 172 TYR E CA 1
ATOM 9099 C C . TYR E 1 192 ? 35.553 -6.961 -19.472 1.00 7.14 172 TYR E C 1
ATOM 9100 O O . TYR E 1 192 ? 35.823 -6.915 -18.274 1.00 7.44 172 TYR E O 1
ATOM 9109 N N . THR E 1 193 ? 36.458 -6.743 -20.417 1.00 7.11 173 THR E N 1
ATOM 9110 C CA . THR E 1 193 ? 37.813 -6.307 -20.079 1.00 7.15 173 THR E CA 1
ATOM 9111 C C . THR E 1 193 ? 37.805 -4.883 -19.506 1.00 7.24 173 THR E C 1
ATOM 9112 O O . THR E 1 193 ? 38.510 -4.593 -18.514 1.00 7.49 173 THR E O 1
ATOM 9116 N N . ALA E 1 194 ? 36.990 -4.006 -20.091 1.00 7.04 174 ALA E N 1
ATOM 9117 C CA . ALA E 1 194 ? 36.843 -2.658 -19.537 1.00 7.06 174 ALA E CA 1
ATOM 9118 C C . ALA E 1 194 ? 36.399 -2.752 -18.077 1.00 7.17 174 ALA E C 1
ATOM 9119 O O . ALA E 1 194 ? 36.941 -2.062 -17.211 1.00 7.11 174 ALA E O 1
ATOM 9121 N N . LEU E 1 195 ? 35.422 -3.608 -17.799 1.00 7.67 175 LEU E N 1
ATOM 9122 C CA . LEU E 1 195 ? 34.936 -3.760 -16.423 1.00 8.21 175 LEU E CA 1
ATOM 9123 C C . LEU E 1 195 ? 36.029 -4.337 -15.510 1.00 8.46 175 LEU E C 1
ATOM 9124 O O . LEU E 1 195 ? 36.216 -3.874 -14.377 1.00 9.02 175 LEU E O 1
ATOM 9129 N N . ALA E 1 196 ? 36.743 -5.347 -16.002 1.00 8.74 176 ALA E N 1
ATOM 9130 C CA . ALA E 1 196 ? 37.745 -6.046 -15.192 1.00 9.20 176 ALA E CA 1
ATOM 9131 C C . ALA E 1 196 ? 38.972 -5.181 -14.901 1.00 9.55 176 ALA E C 1
ATOM 9132 O O . ALA E 1 196 ? 39.619 -5.357 -13.869 1.00 10.58 176 ALA E O 1
ATOM 9134 N N . LEU E 1 197 ? 39.309 -4.257 -15.800 1.00 9.22 177 LEU E N 1
ATOM 9135 C CA . LEU E 1 197 ? 40.577 -3.510 -15.680 1.00 9.49 177 LEU E CA 1
ATOM 9136 C C . LEU E 1 197 ? 40.425 -2.058 -15.203 1.00 9.84 177 LEU E C 1
ATOM 9137 O O . LEU E 1 197 ? 41.420 -1.423 -14.832 1.00 10.02 177 LEU E O 1
ATOM 9142 N N . GLY E 1 198 ? 39.188 -1.559 -15.197 1.00 9.98 178 GLY E N 1
ATOM 9143 C CA . GLY E 1 198 ? 38.913 -0.158 -14.881 1.00 10.85 178 GLY E CA 1
ATOM 9144 C C . GLY E 1 198 ? 39.406 0.225 -13.481 1.00 11.94 178 GLY E C 1
ATOM 9145 O O . GLY E 1 198 ? 39.826 1.349 -13.263 1.00 11.19 178 GLY E O 1
ATOM 9146 N N . GLU E 1 199 ? 39.385 -0.724 -12.549 1.00 13.11 179 GLU E N 1
ATOM 9147 C CA . GLU E 1 199 ? 39.875 -0.444 -11.196 1.00 15.38 179 GLU E CA 1
ATOM 9148 C C . GLU E 1 199 ? 41.342 -0.073 -11.157 1.00 14.45 179 GLU E C 1
ATOM 9149 O O . GLU E 1 199 ? 41.770 0.614 -10.234 1.00 14.91 179 GLU E O 1
ATOM 9155 N N . ASP E 1 200 ? 42.082 -0.514 -12.178 1.00 13.84 180 ASP E N 1
ATOM 9156 C CA . ASP E 1 200 ? 43.517 -0.231 -12.336 1.00 13.91 180 ASP E CA 1
ATOM 9157 C C . ASP E 1 200 ? 43.758 0.988 -13.227 1.00 12.61 180 ASP E C 1
ATOM 9158 O O . ASP E 1 200 ? 44.884 1.236 -13.642 1.00 12.30 180 ASP E O 1
ATOM 9163 N N . GLY E 1 201 ? 42.688 1.729 -13.527 1.00 11.49 181 GLY E N 1
ATOM 9164 C CA . GLY E 1 201 ? 42.748 2.948 -14.340 1.00 10.65 181 GLY E CA 1
ATOM 9165 C C . GLY E 1 201 ? 42.942 2.683 -15.833 1.00 9.79 181 GLY E C 1
ATOM 9166 O O . GLY E 1 201 ? 43.268 3.588 -16.601 1.00 10.04 181 GLY E O 1
ATOM 9167 N N . ILE E 1 202 ? 42.731 1.441 -16.257 1.00 9.05 182 ILE E N 1
ATOM 9168 C CA . ILE E 1 202 ? 42.979 1.061 -17.654 1.00 8.12 182 ILE E CA 1
ATOM 9169 C C . ILE E 1 202 ? 41.680 1.187 -18.436 1.00 7.71 182 ILE E C 1
ATOM 9170 O O . ILE E 1 202 ? 40.704 0.525 -18.095 1.00 7.41 182 ILE E O 1
ATOM 9175 N N . LYS E 1 203 ? 41.694 2.002 -19.496 1.00 7.32 183 LYS E N 1
ATOM 9176 C CA . LYS E 1 203 ? 40.491 2.169 -20.339 1.00 7.24 183 LYS E CA 1
ATOM 9177 C C . LYS E 1 203 ? 40.613 1.243 -21.513 1.00 6.91 183 LYS E C 1
ATOM 9178 O O . LYS E 1 203 ? 41.731 0.965 -21.964 1.00 6.95 183 LYS E O 1
ATOM 9184 N N . VAL E 1 204 ? 39.478 0.753 -22.014 1.00 6.53 184 VAL E N 1
ATOM 9185 C CA . VAL E 1 204 ? 39.498 -0.376 -22.941 1.00 6.26 184 VAL E CA 1
ATOM 9186 C C . VAL E 1 204 ? 38.398 -0.164 -23.974 1.00 6.19 184 VAL E C 1
ATOM 9187 O O . VAL E 1 204 ? 37.222 -0.170 -23.634 1.00 6.19 184 VAL E O 1
ATOM 9191 N N . ASN E 1 205 ? 38.776 0.030 -25.238 1.00 6.02 185 ASN E N 1
ATOM 9192 C CA . ASN E 1 205 ? 37.784 0.454 -26.237 1.00 6.01 185 ASN E CA 1
ATOM 9193 C C . ASN E 1 205 ? 38.057 -0.236 -27.567 1.00 5.98 185 ASN E C 1
ATOM 9194 O O . ASN E 1 205 ? 39.055 -0.932 -27.693 1.00 5.80 185 ASN E O 1
ATOM 9199 N N . ALA E 1 206 ? 37.147 -0.059 -28.526 1.00 5.97 186 ALA E N 1
ATOM 9200 C CA . ALA E 1 206 ? 37.312 -0.625 -29.869 1.00 6.12 186 ALA E CA 1
ATOM 9201 C C . ALA E 1 206 ? 37.037 0.443 -30.903 1.00 6.26 186 ALA E C 1
ATOM 9202 O O . ALA E 1 206 ? 36.247 1.369 -30.668 1.00 6.64 186 ALA E O 1
ATOM 9204 N N . VAL E 1 207 ? 37.694 0.311 -32.056 1.00 6.41 187 VAL E N 1
ATOM 9205 C CA . VAL E 1 207 ? 37.417 1.142 -33.197 1.00 6.45 187 VAL E CA 1
ATOM 9206 C C . VAL E 1 207 ? 36.841 0.226 -34.278 1.00 6.40 187 VAL E C 1
ATOM 9207 O O . VAL E 1 207 ? 37.449 -0.798 -34.637 1.00 6.38 187 VAL E O 1
ATOM 9211 N N . SER E 1 208 ? 35.636 0.557 -34.726 1.00 6.71 188 SER E N 1
ATOM 9212 C CA . SER E 1 208 ? 34.948 -0.208 -35.769 1.00 6.84 188 SER E CA 1
ATOM 9213 C C . SER E 1 208 ? 35.193 0.491 -37.100 1.00 7.09 188 SER E C 1
ATOM 9214 O O . SER E 1 208 ? 34.551 1.488 -37.435 1.00 7.16 188 SER E O 1
ATOM 9217 N N . ALA E 1 209 ? 36.146 -0.037 -37.856 1.00 7.22 189 ALA E N 1
ATOM 9218 C CA . ALA E 1 209 ? 36.561 0.611 -39.091 1.00 7.25 189 ALA E CA 1
ATOM 9219 C C . ALA E 1 209 ? 35.661 0.206 -40.244 1.00 7.28 189 ALA E C 1
ATOM 9220 O O . ALA E 1 209 ? 35.137 -0.914 -40.259 1.00 7.18 189 ALA E O 1
ATOM 9222 N N . GLY E 1 210 ? 35.462 1.124 -41.190 1.00 7.55 190 GLY E N 1
ATOM 9223 C CA . GLY E 1 210 ? 34.892 0.767 -42.489 1.00 8.31 190 GLY E CA 1
ATOM 9224 C C . GLY E 1 210 ? 35.887 -0.111 -43.241 1.00 8.85 190 GLY E C 1
ATOM 9225 O O . GLY E 1 210 ? 37.055 -0.236 -42.840 1.00 8.27 190 GLY E O 1
ATOM 9226 N N . PRO E 1 211 ? 35.449 -0.719 -44.355 1.00 9.31 191 PRO E N 1
ATOM 9227 C CA . PRO E 1 211 ? 36.353 -1.621 -45.065 1.00 9.89 191 PRO E CA 1
ATOM 9228 C C . PRO E 1 211 ? 37.533 -0.874 -45.664 1.00 10.12 191 PRO E C 1
ATOM 9229 O O . PRO E 1 211 ? 37.386 0.277 -46.092 1.00 9.70 191 PRO E O 1
ATOM 9233 N N . ILE E 1 212 ? 38.695 -1.531 -45.644 1.00 10.07 192 ILE E N 1
ATOM 9234 C CA . ILE E 1 212 ? 39.953 -0.961 -46.150 1.00 11.04 192 ILE E CA 1
ATOM 9235 C C . ILE E 1 212 ? 40.704 -2.058 -46.921 1.00 11.59 192 ILE E C 1
ATOM 9236 O O . ILE E 1 212 ? 40.759 -3.193 -46.472 1.00 10.76 192 ILE E O 1
ATOM 9241 N N . LYS E 1 213 ? 41.286 -1.723 -48.076 1.00 12.73 193 LYS E N 1
ATOM 9242 C CA . LYS E 1 213 ? 41.938 -2.755 -48.880 1.00 15.05 193 LYS E CA 1
ATOM 9243 C C . LYS E 1 213 ? 43.312 -3.071 -48.296 1.00 15.06 193 LYS E C 1
ATOM 9244 O O . LYS E 1 213 ? 44.318 -2.465 -48.659 1.00 16.38 193 LYS E O 1
ATOM 9250 N N . THR E 1 214 ? 43.331 -3.982 -47.335 1.00 13.71 194 THR E N 1
ATOM 9251 C CA . THR E 1 214 ? 44.571 -4.427 -46.710 1.00 13.49 194 THR E CA 1
ATOM 9252 C C . THR E 1 214 ? 44.829 -5.869 -47.134 1.00 14.00 194 THR E C 1
ATOM 9253 O O . THR E 1 214 ? 44.087 -6.418 -47.945 1.00 14.19 194 THR E O 1
ATOM 9257 N N . LEU E 1 215 ? 45.838 -6.515 -46.548 1.00 14.49 195 LEU E N 1
ATOM 9258 C CA . LEU E 1 215 ? 46.057 -7.949 -46.837 1.00 15.36 195 LEU E CA 1
ATOM 9259 C C . LEU E 1 215 ? 44.854 -8.835 -46.451 1.00 16.67 195 LEU E C 1
ATOM 9260 O O . LEU E 1 215 ? 44.572 -9.846 -47.098 1.00 15.48 195 LEU E O 1
ATOM 9265 N N . ALA E 1 216 ? 44.126 -8.420 -45.416 1.00 18.71 196 ALA E N 1
ATOM 9266 C CA . ALA E 1 216 ? 42.832 -9.034 -45.055 1.00 20.17 196 ALA E CA 1
ATOM 9267 C C . ALA E 1 216 ? 41.853 -9.186 -46.230 1.00 21.38 196 ALA E C 1
ATOM 9268 O O . ALA E 1 216 ? 41.107 -10.162 -46.304 1.00 20.62 196 ALA E O 1
ATOM 9270 N N . ALA E 1 217 ? 41.871 -8.231 -47.154 1.00 22.87 197 ALA E N 1
ATOM 9271 C CA . ALA E 1 217 ? 40.957 -8.219 -48.296 1.00 25.35 197 ALA E CA 1
ATOM 9272 C C . ALA E 1 217 ? 41.372 -9.135 -49.438 1.00 28.56 197 ALA E C 1
ATOM 9273 O O . ALA E 1 217 ? 40.563 -9.422 -50.330 1.00 29.87 197 ALA E O 1
ATOM 9275 N N . SER E 1 218 ? 42.622 -9.593 -49.432 1.00 29.75 198 SER E N 1
ATOM 9276 C CA . SER E 1 218 ? 43.147 -10.318 -50.599 1.00 33.56 198 SER E CA 1
ATOM 9277 C C . SER E 1 218 ? 42.360 -11.586 -50.940 1.00 33.88 198 SER E C 1
ATOM 9278 O O . SER E 1 218 ? 42.167 -11.893 -52.115 1.00 36.16 198 SER E O 1
ATOM 9281 N N . GLY E 1 219 ? 41.889 -12.304 -49.920 1.00 32.76 199 GLY E N 1
ATOM 9282 C CA . GLY E 1 219 ? 41.052 -13.484 -50.134 1.00 35.24 199 GLY E CA 1
ATOM 9283 C C . GLY E 1 219 ? 39.664 -13.210 -50.704 1.00 36.81 199 GLY E C 1
ATOM 9284 O O . GLY E 1 219 ? 39.073 -14.072 -51.367 1.00 39.00 199 GLY E O 1
ATOM 9285 N N . ILE E 1 220 ? 39.149 -12.004 -50.467 1.00 34.04 200 ILE E N 1
ATOM 9286 C CA . ILE E 1 220 ? 37.745 -11.671 -50.760 1.00 30.71 200 ILE E CA 1
ATOM 9287 C C . ILE E 1 220 ? 37.546 -11.123 -52.180 1.00 30.26 200 ILE E C 1
ATOM 9288 O O . ILE E 1 220 ? 37.942 -10.000 -52.479 1.00 28.93 200 ILE E O 1
ATOM 9293 N N . SER E 1 221 ? 36.916 -11.913 -53.051 1.00 30.47 201 SER E N 1
ATOM 9294 C CA . SER E 1 221 ? 36.857 -11.577 -54.493 1.00 30.55 201 SER E CA 1
ATOM 9295 C C . SER E 1 221 ? 36.160 -10.250 -54.854 1.00 29.43 201 SER E C 1
ATOM 9296 O O . SER E 1 221 ? 36.630 -9.504 -55.719 1.00 28.10 201 SER E O 1
ATOM 9299 N N . ASN E 1 222 ? 35.049 -9.951 -54.193 1.00 26.90 202 ASN E N 1
ATOM 9300 C CA . ASN E 1 222 ? 34.289 -8.744 -54.533 1.00 26.02 202 ASN E CA 1
ATOM 9301 C C . ASN E 1 222 ? 34.599 -7.567 -53.607 1.00 24.12 202 ASN E C 1
ATOM 9302 O O . ASN E 1 222 ? 33.768 -6.659 -53.442 1.00 24.92 202 ASN E O 1
ATOM 9307 N N . PHE E 1 223 ? 35.782 -7.582 -52.992 1.00 21.41 203 PHE E N 1
ATOM 9308 C CA . PHE E 1 223 ? 36.081 -6.584 -51.968 1.00 18.42 203 PHE E CA 1
ATOM 9309 C C . PHE E 1 223 ? 35.858 -5.167 -52.441 1.00 17.57 203 PHE E C 1
ATOM 9310 O O . PHE E 1 223 ? 35.284 -4.355 -51.725 1.00 16.22 203 PHE E O 1
ATOM 9318 N N . LYS E 1 224 ? 36.357 -4.859 -53.633 1.00 16.54 204 LYS E N 1
ATOM 9319 C CA A LYS E 1 224 ? 36.246 -3.506 -54.151 0.50 17.06 204 LYS E CA 1
ATOM 9320 C CA B LYS E 1 224 ? 36.252 -3.530 -54.216 0.50 17.18 204 LYS E CA 1
ATOM 9321 C C . LYS E 1 224 ? 34.780 -3.077 -54.306 1.00 17.00 204 LYS E C 1
ATOM 9322 O O . LYS E 1 224 ? 34.459 -1.883 -54.200 1.00 16.89 204 LYS E O 1
ATOM 9333 N N . LYS E 1 225 ? 33.884 -4.037 -54.519 1.00 16.46 205 LYS E N 1
ATOM 9334 C CA . LYS E 1 225 ? 32.465 -3.703 -54.663 1.00 17.75 205 LYS E CA 1
ATOM 9335 C C . LYS E 1 225 ? 31.894 -3.319 -53.284 1.00 16.58 205 LYS E C 1
ATOM 9336 O O . LYS E 1 225 ? 31.027 -2.450 -53.179 1.00 15.89 205 LYS E O 1
ATOM 9342 N N . MET E 1 226 ? 32.405 -3.944 -52.223 1.00 16.46 206 MET E N 1
ATOM 9343 C CA . MET E 1 226 ? 32.069 -3.504 -50.863 1.00 16.34 206 MET E CA 1
ATOM 9344 C C . MET E 1 226 ? 32.556 -2.071 -50.577 1.00 15.37 206 MET E C 1
ATOM 9345 O O . MET E 1 226 ? 31.842 -1.288 -49.963 1.00 14.67 206 MET E O 1
ATOM 9350 N N . LEU E 1 227 ? 33.774 -1.731 -50.996 1.00 14.76 207 LEU E N 1
ATOM 9351 C CA . LEU E 1 227 ? 34.244 -0.343 -50.907 1.00 14.34 207 LEU E CA 1
ATOM 9352 C C . LEU E 1 227 ? 33.341 0.594 -51.698 1.00 13.81 207 LEU E C 1
ATOM 9353 O O . LEU E 1 227 ? 32.986 1.667 -51.216 1.00 13.32 207 LEU E O 1
ATOM 9358 N N . ASP E 1 228 ? 32.970 0.184 -52.919 1.00 13.36 208 ASP E N 1
ATOM 9359 C CA . ASP E 1 228 ? 32.081 0.988 -53.743 1.00 13.70 208 ASP E CA 1
ATOM 9360 C C . ASP E 1 228 ? 30.767 1.258 -53.013 1.00 12.18 208 ASP E C 1
ATOM 9361 O O . ASP E 1 228 ? 30.244 2.366 -53.063 1.00 11.89 208 ASP E O 1
ATOM 9366 N N . TYR E 1 229 ? 30.221 0.238 -52.372 1.00 11.24 209 TYR E N 1
ATOM 9367 C CA . TYR E 1 229 ? 28.945 0.402 -51.700 1.00 10.89 209 TYR E CA 1
ATOM 9368 C C . TYR E 1 229 ? 29.104 1.350 -50.506 1.00 10.56 209 TYR E C 1
ATOM 9369 O O . TYR E 1 229 ? 28.309 2.262 -50.326 1.00 9.95 209 TYR E O 1
ATOM 9378 N N . ASN E 1 230 ? 30.146 1.137 -49.703 1.00 11.07 210 ASN E N 1
ATOM 9379 C CA . ASN E 1 230 ? 30.395 2.044 -48.582 1.00 11.13 210 ASN E CA 1
ATOM 9380 C C . ASN E 1 230 ? 30.529 3.507 -49.042 1.00 11.20 210 ASN E C 1
ATOM 9381 O O . ASN E 1 230 ? 29.940 4.398 -48.438 1.00 11.31 210 ASN E O 1
ATOM 9386 N N . ALA E 1 231 ? 31.256 3.761 -50.133 1.00 10.64 211 ALA E N 1
ATOM 9387 C CA . ALA E 1 231 ? 31.404 5.140 -50.607 1.00 10.92 211 ALA E CA 1
ATOM 9388 C C . ALA E 1 231 ? 30.084 5.715 -51.115 1.00 11.12 211 ALA E C 1
ATOM 9389 O O . ALA E 1 231 ? 29.856 6.914 -51.049 1.00 11.32 211 ALA E O 1
ATOM 9391 N N . MET E 1 232 ? 29.203 4.854 -51.616 1.00 11.07 212 MET E N 1
ATOM 9392 C CA . MET E 1 232 ? 27.941 5.337 -52.141 1.00 11.25 212 MET E CA 1
ATOM 9393 C C . MET E 1 232 ? 26.940 5.684 -51.042 1.00 11.09 212 MET E C 1
ATOM 9394 O O . MET E 1 232 ? 26.288 6.737 -51.096 1.00 12.13 212 MET E O 1
ATOM 9401 N N . VAL E 1 233 ? 26.804 4.799 -50.067 1.00 10.15 213 VAL E N 1
ATOM 9402 C CA . VAL E 1 233 ? 25.723 4.907 -49.089 1.00 9.98 213 VAL E CA 1
ATOM 9403 C C . VAL E 1 233 ? 26.088 5.718 -47.832 1.00 9.84 213 VAL E C 1
ATOM 9404 O O . VAL E 1 233 ? 25.210 6.244 -47.136 1.00 9.65 213 VAL E O 1
ATOM 9408 N N . SER E 1 234 ? 27.374 5.825 -47.527 1.00 9.50 214 SER E N 1
ATOM 9409 C CA . SER E 1 234 ? 27.770 6.532 -46.298 1.00 9.15 214 SER E CA 1
ATOM 9410 C C . SER E 1 234 ? 27.502 8.031 -46.432 1.00 9.47 214 SER E C 1
ATOM 9411 O O . SER E 1 234 ? 27.595 8.575 -47.538 1.00 9.75 214 SER E O 1
ATOM 9415 N N . PRO E 1 235 ? 27.124 8.701 -45.321 1.00 9.22 215 PRO E N 1
ATOM 9416 C CA . PRO E 1 235 ? 26.871 10.131 -45.323 1.00 9.42 215 PRO E CA 1
ATOM 9417 C C . PRO E 1 235 ? 28.019 10.936 -45.914 1.00 9.85 215 PRO E C 1
ATOM 9418 O O . PRO E 1 235 ? 27.765 11.909 -46.606 1.00 10.14 215 PRO E O 1
ATOM 9422 N N . LEU E 1 236 ? 29.264 10.564 -45.622 1.00 9.92 216 LEU E N 1
ATOM 9423 C CA . LEU E 1 236 ? 30.388 11.363 -46.116 1.00 10.69 216 LEU E CA 1
ATOM 9424 C C . LEU E 1 236 ? 30.834 10.978 -47.551 1.00 11.54 216 LEU E C 1
ATOM 9425 O O . LEU E 1 236 ? 31.743 11.589 -48.117 1.00 12.03 216 LEU E O 1
ATOM 9430 N N . LYS E 1 237 ? 30.199 9.967 -48.130 1.00 12.45 217 LYS E N 1
ATOM 9431 C CA . LYS E 1 237 ? 30.405 9.648 -49.564 1.00 13.65 217 LYS E CA 1
ATOM 9432 C C . LYS E 1 237 ? 31.864 9.327 -49.903 1.00 14.30 217 LYS E C 1
ATOM 9433 O O . LYS E 1 237 ? 32.402 9.768 -50.928 1.00 14.53 217 LYS E O 1
ATOM 9439 N N . LYS E 1 238 ? 32.507 8.545 -49.042 1.00 14.44 218 LYS E N 1
ATOM 9440 C CA . LYS E 1 238 ? 33.911 8.218 -49.218 1.00 15.27 218 LYS E CA 1
ATOM 9441 C C . LYS E 1 238 ? 34.228 6.937 -48.436 1.00 14.74 218 LYS E C 1
ATOM 9442 O O . LYS E 1 238 ? 33.435 6.499 -47.600 1.00 15.30 218 LYS E O 1
ATOM 9448 N N . ASN E 1 239 ? 35.370 6.336 -48.746 1.00 13.85 219 ASN E N 1
ATOM 9449 C CA . ASN E 1 239 ? 35.937 5.276 -47.927 1.00 13.65 219 ASN E CA 1
ATOM 9450 C C . ASN E 1 239 ? 36.906 5.856 -46.910 1.00 12.94 219 ASN E C 1
ATOM 9451 O O . ASN E 1 239 ? 37.502 6.897 -47.172 1.00 13.56 219 ASN E O 1
ATOM 9456 N N . VAL E 1 240 ? 37.061 5.207 -45.760 1.00 11.59 220 VAL E N 1
ATOM 9457 C CA . VAL E 1 240 ? 38.043 5.671 -44.773 1.00 11.42 220 VAL E CA 1
ATOM 9458 C C . VAL E 1 240 ? 39.429 5.140 -45.122 1.00 11.49 220 VAL E C 1
ATOM 9459 O O . VAL E 1 240 ? 39.571 4.253 -45.965 1.00 11.68 220 VAL E O 1
ATOM 9463 N N . ASP E 1 241 ? 40.453 5.691 -44.492 1.00 11.85 221 ASP E N 1
ATOM 9464 C CA . ASP E 1 241 ? 41.795 5.198 -44.709 1.00 11.99 221 ASP E CA 1
ATOM 9465 C C . ASP E 1 241 ? 42.482 4.893 -43.393 1.00 11.14 221 ASP E C 1
ATOM 9466 O O . ASP E 1 241 ? 41.944 5.199 -42.305 1.00 10.54 221 ASP E O 1
ATOM 9471 N N . ILE E 1 242 ? 43.678 4.316 -43.484 1.00 10.56 222 ILE E N 1
ATOM 9472 C CA . ILE E 1 242 ? 44.365 3.873 -42.264 1.00 10.77 222 ILE E CA 1
ATOM 9473 C C . ILE E 1 242 ? 44.745 5.012 -41.349 1.00 10.77 222 ILE E C 1
ATOM 9474 O O . ILE E 1 242 ? 44.897 4.810 -40.147 1.00 10.96 222 ILE E O 1
ATOM 9479 N N . MET E 1 243 ? 44.887 6.213 -41.903 1.00 10.95 223 MET E N 1
ATOM 9480 C CA . MET E 1 243 ? 45.189 7.388 -41.062 1.00 11.46 223 MET E CA 1
ATOM 9481 C C . MET E 1 243 ? 43.978 7.855 -40.240 1.00 11.06 223 MET E C 1
ATOM 9482 O O . MET E 1 243 ? 44.114 8.232 -39.067 1.00 10.73 223 MET E O 1
ATOM 9487 N N . GLU E 1 244 ? 42.794 7.815 -40.836 1.00 10.55 224 GLU E N 1
ATOM 9488 C CA . GLU E 1 244 ? 41.585 8.158 -40.079 1.00 10.19 224 GLU E CA 1
ATOM 9489 C C . GLU E 1 244 ? 41.365 7.169 -38.944 1.00 9.52 224 GLU E C 1
ATOM 9490 O O . GLU E 1 244 ? 41.018 7.555 -37.827 1.00 9.62 224 GLU E O 1
ATOM 9496 N N . VAL E 1 245 ? 41.579 5.895 -39.231 1.00 8.83 225 VAL E N 1
ATOM 9497 C CA . VAL E 1 245 ? 41.484 4.880 -38.197 1.00 8.94 225 VAL E CA 1
ATOM 9498 C C . VAL E 1 245 ? 42.619 5.028 -37.193 1.00 8.62 225 VAL E C 1
ATOM 9499 O O . VAL E 1 245 ? 42.379 5.043 -35.981 1.00 8.69 225 VAL E O 1
ATOM 9503 N N . GLY E 1 246 ? 43.842 5.175 -37.699 1.00 8.46 226 GLY E N 1
ATOM 9504 C CA . GLY E 1 246 ? 45.024 5.325 -36.845 1.00 8.28 226 GLY E CA 1
ATOM 9505 C C . GLY E 1 246 ? 44.940 6.495 -35.881 1.00 8.45 226 GLY E C 1
ATOM 9506 O O . GLY E 1 246 ? 45.261 6.356 -34.693 1.00 8.37 226 GLY E O 1
ATOM 9507 N N . ASN E 1 247 ? 44.493 7.650 -36.379 1.00 8.21 227 ASN E N 1
ATOM 9508 C CA . ASN E 1 247 ? 44.380 8.835 -35.528 1.00 8.44 227 ASN E CA 1
ATOM 9509 C C . ASN E 1 247 ? 43.387 8.621 -34.388 1.00 7.91 227 ASN E C 1
ATOM 9510 O O . ASN E 1 247 ? 43.583 9.102 -33.280 1.00 7.98 227 ASN E O 1
ATOM 9515 N N . THR E 1 248 ? 42.319 7.898 -34.671 1.00 7.84 228 THR E N 1
ATOM 9516 C CA . THR E 1 248 ? 41.286 7.630 -33.678 1.00 7.54 228 THR E CA 1
ATOM 9517 C C . THR E 1 248 ? 41.810 6.680 -32.611 1.00 7.56 228 THR E C 1
ATOM 9518 O O . THR E 1 248 ? 41.600 6.903 -31.409 1.00 7.68 228 THR E O 1
ATOM 9522 N N . VAL E 1 249 ? 42.499 5.625 -33.041 1.00 7.44 229 VAL E N 1
ATOM 9523 C CA . VAL E 1 249 ? 43.156 4.718 -32.097 1.00 7.32 229 VAL E CA 1
ATOM 9524 C C . VAL E 1 249 ? 44.135 5.513 -31.216 1.00 7.33 229 VAL E C 1
ATOM 9525 O O . VAL E 1 249 ? 44.112 5.376 -29.971 1.00 7.20 229 VAL E O 1
ATOM 9529 N N . ALA E 1 250 ? 44.947 6.376 -31.834 1.00 7.21 230 ALA E N 1
ATOM 9530 C CA . ALA E 1 250 ? 45.893 7.221 -31.075 1.00 7.35 230 ALA E CA 1
ATOM 9531 C C . ALA E 1 250 ? 45.168 8.061 -30.018 1.00 7.53 230 ALA E C 1
ATOM 9532 O O . ALA E 1 250 ? 45.564 8.094 -28.841 1.00 7.35 230 ALA E O 1
ATOM 9534 N N . PHE E 1 251 ? 44.089 8.719 -30.422 1.00 7.73 231 PHE E N 1
ATOM 9535 C CA . PHE E 1 251 ? 43.297 9.484 -29.475 1.00 8.22 231 PHE E CA 1
ATOM 9536 C C . PHE E 1 251 ? 42.850 8.636 -28.267 1.00 8.41 231 PHE E C 1
ATOM 9537 O O . PHE E 1 251 ? 42.915 9.082 -27.106 1.00 8.17 231 PHE E O 1
ATOM 9545 N N . LEU E 1 252 ? 42.391 7.422 -28.552 1.00 8.12 232 LEU E N 1
ATOM 9546 C CA . LEU E 1 252 ? 41.891 6.527 -27.514 1.00 8.70 232 LEU E CA 1
ATOM 9547 C C . LEU E 1 252 ? 42.994 5.954 -26.594 1.00 9.09 232 LEU E C 1
ATOM 9548 O O . LEU E 1 252 ? 42.686 5.304 -25.577 1.00 9.09 232 LEU E O 1
ATOM 9553 N N . CYS E 1 253 ? 44.262 6.225 -26.916 1.00 9.11 233 CYS E N 1
ATOM 9554 C CA . CYS E 1 253 ? 45.362 5.903 -25.990 1.00 9.20 233 CYS E CA 1
ATOM 9555 C C . CYS E 1 253 ? 45.955 7.149 -25.326 1.00 9.21 233 CYS E C 1
ATOM 9556 O O . CYS E 1 253 ? 47.008 7.079 -24.684 1.00 8.93 233 CYS E O 1
ATOM 9559 N N . SER E 1 254 ? 45.265 8.272 -25.452 1.00 9.34 234 SER E N 1
ATOM 9560 C CA . SER E 1 254 ? 45.748 9.541 -24.907 1.00 9.85 234 SER E CA 1
ATOM 9561 C C . SER E 1 254 ? 45.055 9.926 -23.607 1.00 10.64 234 SER E C 1
ATOM 9562 O O . SER E 1 254 ? 43.971 9.412 -23.291 1.00 10.32 234 SER E O 1
ATOM 9565 N N . ASP E 1 255 ? 45.649 10.872 -22.880 1.00 11.14 235 ASP E N 1
ATOM 9566 C CA . ASP E 1 255 ? 45.050 11.345 -21.620 1.00 12.11 235 ASP E CA 1
ATOM 9567 C C . ASP E 1 255 ? 43.764 12.126 -21.886 1.00 11.49 235 ASP E C 1
ATOM 9568 O O . ASP E 1 255 ? 42.949 12.323 -20.986 1.00 11.37 235 ASP E O 1
ATOM 9573 N N . MET E 1 256 ? 43.558 12.531 -23.132 1.00 10.64 236 MET E N 1
ATOM 9574 C CA . MET E 1 256 ? 42.324 13.237 -23.498 1.00 10.68 236 MET E CA 1
ATOM 9575 C C . MET E 1 256 ? 41.101 12.316 -23.464 1.00 10.34 236 MET E C 1
ATOM 9576 O O . MET E 1 256 ? 39.978 12.789 -23.314 1.00 10.93 236 MET E O 1
ATOM 9581 N N . ALA E 1 257 ? 41.324 11.017 -23.613 1.00 9.25 237 ALA E N 1
ATOM 9582 C CA . ALA E 1 257 ? 40.232 10.036 -23.710 1.00 8.92 237 ALA E CA 1
ATOM 9583 C C . ALA E 1 257 ? 39.958 9.325 -22.382 1.00 8.61 237 ALA E C 1
ATOM 9584 O O . ALA E 1 257 ? 39.282 8.291 -22.370 1.00 8.37 237 ALA E O 1
ATOM 9586 N N . THR E 1 258 ? 40.439 9.871 -21.257 1.00 8.54 238 THR E N 1
ATOM 9587 C CA . THR E 1 258 ? 40.373 9.112 -20.014 1.00 8.98 238 THR E CA 1
ATOM 9588 C C . THR E 1 258 ? 38.950 8.961 -19.476 1.00 8.92 238 THR E C 1
ATOM 9589 O O . THR E 1 258 ? 38.749 8.282 -18.483 1.00 8.95 238 THR E O 1
ATOM 9593 N N . GLY E 1 259 ? 37.974 9.616 -20.104 1.00 8.51 239 GLY E N 1
ATOM 9594 C CA . GLY E 1 259 ? 36.577 9.433 -19.711 1.00 8.30 239 GLY E CA 1
ATOM 9595 C C . GLY E 1 259 ? 35.849 8.342 -20.486 1.00 8.09 239 GLY E C 1
ATOM 9596 O O . GLY E 1 259 ? 34.658 8.095 -20.252 1.00 8.02 239 GLY E O 1
ATOM 9597 N N . ILE E 1 260 ? 36.564 7.671 -21.398 1.00 7.89 240 ILE E N 1
ATOM 9598 C CA . ILE E 1 260 ? 35.943 6.767 -22.382 1.00 7.57 240 ILE E CA 1
ATOM 9599 C C . ILE E 1 260 ? 36.425 5.330 -22.157 1.00 7.50 240 ILE E C 1
ATOM 9600 O O . ILE E 1 260 ? 37.624 5.057 -22.228 1.00 7.42 240 ILE E O 1
ATOM 9605 N N . THR E 1 261 ? 35.488 4.417 -21.913 1.00 7.30 241 THR E N 1
ATOM 9606 C CA . THR E 1 261 ? 35.833 2.987 -21.795 1.00 7.32 241 THR E CA 1
ATOM 9607 C C . THR E 1 261 ? 34.621 2.115 -22.134 1.00 7.23 241 THR E C 1
ATOM 9608 O O . THR E 1 261 ? 33.482 2.545 -21.988 1.00 7.43 241 THR E O 1
ATOM 9612 N N . GLY E 1 262 ? 34.878 0.922 -22.652 1.00 7.25 242 GLY E N 1
ATOM 9613 C CA . GLY E 1 262 ? 33.817 0.008 -23.040 1.00 7.47 242 GLY E CA 1
ATOM 9614 C C . GLY E 1 262 ? 33.113 0.460 -24.310 1.00 7.65 242 GLY E C 1
ATOM 9615 O O . GLY E 1 262 ? 32.022 -0.034 -24.615 1.00 7.85 242 GLY E O 1
ATOM 9616 N N . GLU E 1 263 ? 33.739 1.381 -25.052 1.00 7.63 243 GLU E N 1
ATOM 9617 C CA . GLU E 1 263 ? 33.086 2.038 -26.186 1.00 8.08 243 GLU E CA 1
ATOM 9618 C C . GLU E 1 263 ? 33.532 1.466 -27.533 1.00 8.01 243 GLU E C 1
ATOM 9619 O O . GLU E 1 263 ? 34.669 1.017 -27.675 1.00 8.34 243 GLU E O 1
ATOM 9625 N N . VAL E 1 264 ? 32.632 1.504 -28.514 1.00 7.58 244 VAL E N 1
ATOM 9626 C CA . VAL E 1 264 ? 32.986 1.165 -29.881 1.00 7.70 244 VAL E CA 1
ATOM 9627 C C . VAL E 1 264 ? 32.790 2.430 -30.708 1.00 7.23 244 VAL E C 1
ATOM 9628 O O . VAL E 1 264 ? 31.678 2.917 -30.821 1.00 7.52 244 VAL E O 1
ATOM 9632 N N . VAL E 1 265 ? 33.879 2.973 -31.238 1.00 6.95 245 VAL E N 1
ATOM 9633 C CA . VAL E 1 265 ? 33.823 4.193 -32.016 1.00 6.91 245 VAL E CA 1
ATOM 9634 C C . VAL E 1 265 ? 33.868 3.817 -33.502 1.00 6.86 245 VAL E C 1
ATOM 9635 O O . VAL E 1 265 ? 34.835 3.219 -33.953 1.00 6.93 245 VAL E O 1
ATOM 9639 N N . HIS E 1 266 ? 32.847 4.194 -34.275 1.00 6.97 246 HIS E N 1
ATOM 9640 C CA . HIS E 1 266 ? 32.838 3.830 -35.710 1.00 7.03 246 HIS E CA 1
ATOM 9641 C C . HIS E 1 266 ? 33.637 4.819 -36.506 1.00 6.91 246 HIS E C 1
ATOM 9642 O O . HIS E 1 266 ? 33.404 6.026 -36.388 1.00 6.72 246 HIS E O 1
ATOM 9649 N N . VAL E 1 267 ? 34.607 4.324 -37.292 1.00 6.91 247 VAL E N 1
ATOM 9650 C CA . VAL E 1 267 ? 35.401 5.166 -38.190 1.00 6.86 247 VAL E CA 1
ATOM 9651 C C . VAL E 1 267 ? 35.138 4.596 -39.580 1.00 6.96 247 VAL E C 1
ATOM 9652 O O . VAL E 1 267 ? 35.900 3.778 -40.077 1.00 6.98 247 VAL E O 1
ATOM 9656 N N . ASP E 1 268 ? 34.005 4.991 -40.145 1.00 7.01 248 ASP E N 1
ATOM 9657 C CA . ASP E 1 268 ? 33.436 4.347 -41.313 1.00 7.22 248 ASP E CA 1
ATOM 9658 C C . ASP E 1 268 ? 32.696 5.328 -42.221 1.00 7.28 248 ASP E C 1
ATOM 9659 O O . ASP E 1 268 ? 31.827 4.923 -43.015 1.00 7.47 248 ASP E O 1
ATOM 9664 N N . ALA E 1 269 ? 33.058 6.607 -42.129 1.00 7.27 249 ALA E N 1
ATOM 9665 C CA . ALA E 1 269 ? 32.408 7.672 -42.900 1.00 7.11 249 ALA E CA 1
ATOM 9666 C C . ALA E 1 269 ? 30.893 7.748 -42.663 1.00 7.07 249 ALA E C 1
ATOM 9667 O O . ALA E 1 269 ? 30.172 8.322 -43.469 1.00 6.70 249 ALA E O 1
ATOM 9669 N N . GLY E 1 270 ? 30.425 7.199 -41.542 1.00 7.13 250 GLY E N 1
ATOM 9670 C CA . GLY E 1 270 ? 28.989 7.244 -41.211 1.00 7.19 250 GLY E CA 1
ATOM 9671 C C . GLY E 1 270 ? 28.150 6.064 -41.675 1.00 7.18 250 GLY E C 1
ATOM 9672 O O . GLY E 1 270 ? 26.924 6.059 -41.473 1.00 7.04 250 GLY E O 1
ATOM 9673 N N . TYR E 1 271 ? 28.793 5.057 -42.281 1.00 7.06 251 TYR E N 1
ATOM 9674 C CA . TYR E 1 271 ? 28.084 3.843 -42.743 1.00 7.24 251 TYR E CA 1
ATOM 9675 C C . TYR E 1 271 ? 27.102 3.325 -41.686 1.00 7.44 251 TYR E C 1
ATOM 9676 O O . TYR E 1 271 ? 25.952 2.980 -41.994 1.00 6.85 251 TYR E O 1
ATOM 9685 N N . HIS E 1 272 ? 27.560 3.277 -40.435 1.00 7.17 252 HIS E N 1
ATOM 9686 C CA . HIS E 1 272 ? 26.769 2.645 -39.353 1.00 7.65 252 HIS E CA 1
ATOM 9687 C C . HIS E 1 272 ? 25.444 3.314 -39.045 1.00 7.76 252 HIS E C 1
ATOM 9688 O O . HIS E 1 272 ? 24.563 2.682 -38.468 1.00 8.25 252 HIS E O 1
ATOM 9695 N N . CYS E 1 273 ? 25.294 4.596 -39.370 1.00 7.83 253 CYS E N 1
ATOM 9696 C CA . CYS E 1 273 ? 24.118 5.341 -38.958 1.00 7.96 253 CYS E CA 1
ATOM 9697 C C . CYS E 1 273 ? 22.991 5.417 -39.997 1.00 7.99 253 CYS E C 1
ATOM 9698 O O . CYS E 1 273 ? 21.930 5.962 -39.681 1.00 7.82 253 CYS E O 1
ATOM 9701 N N . VAL E 1 274 ? 23.225 4.902 -41.211 1.00 8.16 254 VAL E N 1
ATOM 9702 C CA . VAL E 1 274 ? 22.228 5.002 -42.293 1.00 8.52 254 VAL E CA 1
ATOM 9703 C C . VAL E 1 274 ? 21.507 3.678 -42.550 1.00 8.86 254 VAL E C 1
ATOM 9704 O O . VAL E 1 274 ? 21.987 2.601 -42.159 1.00 8.93 254 VAL E O 1
ATOM 9708 N N . SER E 1 275 ? 20.356 3.764 -43.206 1.00 9.29 255 SER E N 1
ATOM 9709 C CA . SER E 1 275 ? 19.713 2.581 -43.760 1.00 10.34 255 SER E CA 1
ATOM 9710 C C . SER E 1 275 ? 19.117 2.913 -45.133 1.00 10.82 255 SER E C 1
ATOM 9711 O O . SER E 1 275 ? 18.486 3.958 -45.303 1.00 10.52 255 SER E O 1
ATOM 9714 N N . MET E 1 276 ? 19.353 2.000 -46.078 1.00 11.42 256 MET E N 1
ATOM 9715 C CA A MET E 1 276 ? 18.742 2.048 -47.423 0.50 12.32 256 MET E CA 1
ATOM 9716 C CA B MET E 1 276 ? 18.819 2.017 -47.435 0.50 11.76 256 MET E CA 1
ATOM 9717 C C . MET E 1 276 ? 19.423 3.058 -48.358 1.00 12.74 256 MET E C 1
ATOM 9718 O O . MET E 1 276 ? 20.038 2.680 -49.359 1.00 12.85 256 MET E O 1
ATOM 9727 N N . GLY E 1 277 ? 19.286 4.343 -48.034 1.00 12.65 257 GLY E N 1
ATOM 9728 C CA . GLY E 1 277 ? 19.783 5.416 -48.916 1.00 13.37 257 GLY E CA 1
ATOM 9729 C C . GLY E 1 277 ? 18.894 5.585 -50.156 1.00 14.19 257 GLY E C 1
ATOM 9730 O O . GLY E 1 277 ? 17.882 4.900 -50.321 1.00 13.58 257 GLY E O 1
ATOM 9731 N N . ASN E 1 278 ? 19.282 6.504 -51.025 1.00 15.31 258 ASN E N 1
ATOM 9732 C CA . ASN E 1 278 ? 18.450 6.911 -52.162 1.00 16.78 258 ASN E CA 1
ATOM 9733 C C . ASN E 1 278 ? 18.683 6.046 -53.402 1.00 15.80 258 ASN E C 1
ATOM 9734 O O . ASN E 1 278 ? 17.899 6.067 -54.358 1.00 15.64 258 ASN E O 1
ATOM 9739 N N . VAL E 1 279 ? 19.784 5.313 -53.381 1.00 14.17 259 VAL E N 1
ATOM 9740 C CA . VAL E 1 279 ? 20.169 4.465 -54.499 1.00 13.70 259 VAL E CA 1
ATOM 9741 C C . VAL E 1 279 ? 19.965 3.019 -54.066 1.00 13.96 259 VAL E C 1
ATOM 9742 O O . VAL E 1 279 ? 20.776 2.437 -53.327 1.00 13.74 259 VAL E O 1
ATOM 9746 N N . LEU E 1 280 ? 18.861 2.454 -54.519 1.00 14.24 260 LEU E N 1
ATOM 9747 C CA . LEU E 1 280 ? 18.463 1.113 -54.122 1.00 15.10 260 LEU E CA 1
ATOM 9748 C C . LEU E 1 280 ? 19.217 0.021 -54.873 1.00 16.06 260 LEU E C 1
ATOM 9749 O O . LEU E 1 280 ? 20.013 0.273 -55.797 1.00 15.77 260 LEU E O 1
ATOM 9755 N N . GLY F 1 22 ? 48.629 23.381 -32.319 1.00 15.60 2 GLY F N 1
ATOM 9756 C CA . GLY F 1 22 ? 47.537 22.505 -31.786 1.00 13.89 2 GLY F CA 1
ATOM 9757 C C . GLY F 1 22 ? 46.701 21.904 -32.903 1.00 13.43 2 GLY F C 1
ATOM 9758 O O . GLY F 1 22 ? 46.782 22.345 -34.057 1.00 13.36 2 GLY F O 1
ATOM 9759 N N . PHE F 1 23 ? 45.889 20.894 -32.581 1.00 12.46 3 PHE F N 1
ATOM 9760 C CA . PHE F 1 23 ? 45.201 20.155 -33.625 1.00 12.22 3 PHE F CA 1
ATOM 9761 C C . PHE F 1 23 ? 43.921 20.834 -34.133 1.00 12.16 3 PHE F C 1
ATOM 9762 O O . PHE F 1 23 ? 43.265 20.329 -35.045 1.00 12.69 3 PHE F O 1
ATOM 9770 N N . LEU F 1 24 ? 43.599 22.001 -33.581 1.00 11.24 4 LEU F N 1
ATOM 9771 C CA . LEU F 1 24 ? 42.523 22.817 -34.134 1.00 11.51 4 LEU F CA 1
ATOM 9772 C C . LEU F 1 24 ? 43.048 24.167 -34.647 1.00 12.08 4 LEU F C 1
ATOM 9773 O O . LEU F 1 24 ? 42.264 25.093 -34.866 1.00 12.28 4 LEU F O 1
ATOM 9778 N N . ALA F 1 25 ? 44.367 24.268 -34.856 1.00 12.71 5 ALA F N 1
ATOM 9779 C CA . ALA F 1 25 ? 44.984 25.540 -35.247 1.00 13.26 5 ALA F CA 1
ATOM 9780 C C . ALA F 1 25 ? 44.255 26.182 -36.418 1.00 13.22 5 ALA F C 1
ATOM 9781 O O . ALA F 1 25 ? 44.090 25.564 -37.462 1.00 13.09 5 ALA F O 1
ATOM 9783 N N . GLY F 1 26 ? 43.797 27.411 -36.206 1.00 14.31 6 GLY F N 1
ATOM 9784 C CA . GLY F 1 26 ? 43.150 28.188 -37.257 1.00 14.75 6 GLY F CA 1
ATOM 9785 C C . GLY F 1 26 ? 41.691 27.858 -37.537 1.00 14.82 6 GLY F C 1
ATOM 9786 O O . GLY F 1 26 ? 41.054 28.518 -38.375 1.00 15.72 6 GLY F O 1
ATOM 9787 N N . LYS F 1 27 ? 41.145 26.837 -36.878 1.00 13.39 7 LYS F N 1
ATOM 9788 C CA . LYS F 1 27 ? 39.734 26.514 -37.110 1.00 13.21 7 LYS F CA 1
ATOM 9789 C C . LYS F 1 27 ? 38.845 27.521 -36.403 1.00 12.79 7 LYS F C 1
ATOM 9790 O O . LYS F 1 27 ? 39.152 27.951 -35.293 1.00 13.79 7 LYS F O 1
ATOM 9796 N N . LYS F 1 28 ? 37.761 27.905 -37.065 1.00 11.60 8 LYS F N 1
ATOM 9797 C CA . LYS F 1 28 ? 36.819 28.881 -36.546 1.00 11.21 8 LYS F CA 1
ATOM 9798 C C . LYS F 1 28 ? 35.600 28.112 -36.032 1.00 10.06 8 LYS F C 1
ATOM 9799 O O . LYS F 1 28 ? 34.878 27.471 -36.812 1.00 9.86 8 LYS F O 1
ATOM 9805 N N . ILE F 1 29 ? 35.403 28.160 -34.721 1.00 9.13 9 ILE F N 1
ATOM 9806 C CA . ILE F 1 29 ? 34.406 27.344 -34.066 1.00 8.75 9 ILE F CA 1
ATOM 9807 C C . ILE F 1 29 ? 33.517 28.198 -33.170 1.00 8.75 9 ILE F C 1
ATOM 9808 O O . ILE F 1 29 ? 34.000 29.025 -32.385 1.00 8.66 9 ILE F O 1
ATOM 9813 N N . LEU F 1 30 ? 32.214 27.965 -33.324 1.00 8.48 10 LEU F N 1
ATOM 9814 C CA . LEU F 1 30 ? 31.171 28.589 -32.532 1.00 8.75 10 LEU F CA 1
ATOM 9815 C C . LEU F 1 30 ? 30.748 27.662 -31.412 1.00 8.64 10 LEU F C 1
ATOM 9816 O O . LEU F 1 30 ? 30.346 26.510 -31.655 1.00 8.41 10 LEU F O 1
ATOM 9821 N N . ILE F 1 31 ? 30.809 28.181 -30.193 1.00 8.42 11 ILE F N 1
ATOM 9822 C CA . ILE F 1 31 ? 30.437 27.412 -29.006 1.00 8.48 11 ILE F CA 1
ATOM 9823 C C . ILE F 1 31 ? 29.194 28.032 -28.367 1.00 8.57 11 ILE F C 1
ATOM 9824 O O . ILE F 1 31 ? 29.183 29.224 -28.002 1.00 8.48 11 ILE F O 1
ATOM 9829 N N . THR F 1 32 ? 28.149 27.222 -28.227 1.00 8.69 12 THR F N 1
ATOM 9830 C CA . THR F 1 32 ? 26.914 27.648 -27.552 1.00 8.85 12 THR F CA 1
ATOM 9831 C C . THR F 1 32 ? 26.934 27.088 -26.136 1.00 9.28 12 THR F C 1
ATOM 9832 O O . THR F 1 32 ? 27.710 26.167 -25.841 1.00 9.05 12 THR F O 1
ATOM 9836 N N . GLY F 1 33 ? 26.093 27.647 -25.272 1.00 9.25 13 GLY F N 1
ATOM 9837 C CA . GLY F 1 33 ? 25.855 27.087 -23.944 1.00 9.92 13 GLY F CA 1
ATOM 9838 C C . GLY F 1 33 ? 26.862 27.350 -22.831 1.00 10.74 13 GLY F C 1
ATOM 9839 O O . GLY F 1 33 ? 26.782 26.710 -21.794 1.00 10.56 13 GLY F O 1
ATOM 9840 N N . LEU F 1 34 ? 27.803 28.282 -23.017 1.00 11.54 14 LEU F N 1
ATOM 9841 C CA . LEU F 1 34 ? 28.720 28.637 -21.937 1.00 12.76 14 LEU F CA 1
ATOM 9842 C C . LEU F 1 34 ? 28.016 29.610 -20.987 1.00 13.30 14 LEU F C 1
ATOM 9843 O O . LEU F 1 34 ? 27.722 30.743 -21.363 1.00 14.59 14 LEU F O 1
ATOM 9848 N N . LEU F 1 35 ? 27.760 29.166 -19.763 1.00 13.39 15 LEU F N 1
ATOM 9849 C CA . LEU F 1 35 ? 27.013 29.974 -18.793 1.00 13.36 15 LEU F CA 1
ATOM 9850 C C . LEU F 1 35 ? 27.808 30.193 -17.493 1.00 13.44 15 LEU F C 1
ATOM 9851 O O . LEU F 1 35 ? 27.727 31.270 -16.877 1.00 14.12 15 LEU F O 1
ATOM 9856 N N . SER F 1 36 ? 28.603 29.205 -17.092 1.00 12.75 16 SER F N 1
ATOM 9857 C CA . SER F 1 36 ? 29.502 29.395 -15.953 1.00 12.58 16 SER F CA 1
ATOM 9858 C C . SER F 1 36 ? 30.812 28.655 -16.175 1.00 12.58 16 SER F C 1
ATOM 9859 O O . SER F 1 36 ? 30.958 27.916 -17.149 1.00 12.02 16 SER F O 1
ATOM 9862 N N . ASN F 1 37 ? 31.795 28.872 -15.308 1.00 12.27 17 ASN F N 1
ATOM 9863 C CA . ASN F 1 37 ? 33.024 28.088 -15.414 1.00 13.20 17 ASN F CA 1
ATOM 9864 C C . ASN F 1 37 ? 32.851 26.590 -15.079 1.00 12.72 17 ASN F C 1
ATOM 9865 O O . ASN F 1 37 ? 33.807 25.830 -15.177 1.00 12.77 17 ASN F O 1
ATOM 9870 N N . LYS F 1 38 ? 31.639 26.191 -14.692 1.00 11.86 18 LYS F N 1
ATOM 9871 C CA . LYS F 1 38 ? 31.316 24.772 -14.506 1.00 12.35 18 LYS F CA 1
ATOM 9872 C C . LYS F 1 38 ? 30.659 24.133 -15.744 1.00 11.46 18 LYS F C 1
ATOM 9873 O O . LYS F 1 38 ? 30.536 22.914 -15.829 1.00 11.63 18 LYS F O 1
ATOM 9879 N N . SER F 1 39 ? 30.222 24.966 -16.672 1.00 10.35 19 SER F N 1
ATOM 9880 C CA . SER F 1 39 ? 29.526 24.515 -17.887 1.00 9.64 19 SER F CA 1
ATOM 9881 C C . SER F 1 39 ? 30.363 23.538 -18.687 1.00 9.23 19 SER F C 1
ATOM 9882 O O . SER F 1 39 ? 31.584 23.668 -18.757 1.00 9.28 19 SER F O 1
ATOM 9885 N N . ILE F 1 40 ? 29.709 22.548 -19.300 1.00 8.84 20 ILE F N 1
ATOM 9886 C CA . ILE F 1 40 ? 30.420 21.661 -20.216 1.00 8.42 20 ILE F CA 1
ATOM 9887 C C . ILE F 1 40 ? 31.084 22.491 -21.320 1.00 8.30 20 ILE F C 1
ATOM 9888 O O . ILE F 1 40 ? 32.216 22.209 -21.706 1.00 7.79 20 ILE F O 1
ATOM 9893 N N . ALA F 1 41 ? 30.380 23.516 -21.806 1.00 8.48 21 ALA F N 1
ATOM 9894 C CA . ALA F 1 41 ? 30.923 24.395 -22.858 1.00 8.44 21 ALA F CA 1
ATOM 9895 C C . ALA F 1 41 ? 32.195 25.103 -22.386 1.00 8.52 21 ALA F C 1
ATOM 9896 O O . ALA F 1 41 ? 33.006 25.502 -23.204 1.00 7.90 21 ALA F O 1
ATOM 9898 N N . TYR F 1 42 ? 32.357 25.287 -21.067 1.00 8.41 22 TYR F N 1
ATOM 9899 C CA . TYR F 1 42 ? 33.594 25.896 -20.591 1.00 8.83 22 TYR F CA 1
ATOM 9900 C C . TYR F 1 42 ? 34.762 24.929 -20.798 1.00 8.47 22 TYR F C 1
ATOM 9901 O O . TYR F 1 42 ? 35.857 25.348 -21.216 1.00 8.11 22 TYR F O 1
ATOM 9910 N N . GLY F 1 43 ? 34.542 23.636 -20.511 1.00 7.79 23 GLY F N 1
ATOM 9911 C CA . GLY F 1 43 ? 35.613 22.640 -20.724 1.00 7.53 23 GLY F CA 1
ATOM 9912 C C . GLY F 1 43 ? 35.903 22.507 -22.202 1.00 7.46 23 GLY F C 1
ATOM 9913 O O . GLY F 1 43 ? 37.069 22.390 -22.611 1.00 7.06 23 GLY F O 1
ATOM 9914 N N . ILE F 1 44 ? 34.843 22.563 -23.007 1.00 7.15 24 ILE F N 1
ATOM 9915 C CA . ILE F 1 44 ? 35.008 22.564 -24.482 1.00 7.38 24 ILE F CA 1
ATOM 9916 C C . ILE F 1 44 ? 35.851 23.773 -24.923 1.00 7.79 24 ILE F C 1
ATOM 9917 O O . ILE F 1 44 ? 36.827 23.620 -25.665 1.00 7.56 24 ILE F O 1
ATOM 9922 N N . ALA F 1 45 ? 35.481 24.958 -24.459 1.00 7.90 25 ALA F N 1
ATOM 9923 C CA . ALA F 1 45 ? 36.276 26.160 -24.762 1.00 8.59 25 ALA F CA 1
ATOM 9924 C C . ALA F 1 45 ? 37.756 26.053 -24.359 1.00 9.09 25 ALA F C 1
ATOM 9925 O O . ALA F 1 45 ? 38.635 26.387 -25.153 1.00 9.10 25 ALA F O 1
ATOM 9927 N N . LYS F 1 46 ? 38.027 25.574 -23.151 1.00 9.65 26 LYS F N 1
ATOM 9928 C CA . LYS F 1 46 ? 39.416 25.407 -22.698 1.00 10.62 26 LYS F CA 1
ATOM 9929 C C . LYS F 1 46 ? 40.197 24.473 -23.602 1.00 9.98 26 LYS F C 1
ATOM 9930 O O . LYS F 1 46 ? 41.310 24.791 -24.024 1.00 9.37 26 LYS F O 1
ATOM 9936 N N . ALA F 1 47 ? 39.608 23.321 -23.912 1.00 9.39 27 ALA F N 1
ATOM 9937 C CA . ALA F 1 47 ? 40.284 22.352 -24.761 1.00 9.46 27 ALA F CA 1
ATOM 9938 C C . ALA F 1 47 ? 40.527 22.930 -26.158 1.00 9.48 27 ALA F C 1
ATOM 9939 O O . ALA F 1 47 ? 41.632 22.827 -26.701 1.00 9.36 27 ALA F O 1
ATOM 9941 N N . MET F 1 48 ? 39.515 23.577 -26.721 1.00 9.23 28 MET F N 1
ATOM 9942 C CA . MET F 1 48 ? 39.653 24.104 -28.084 1.00 9.41 28 MET F CA 1
ATOM 9943 C C . MET F 1 48 ? 40.647 25.266 -28.139 1.00 9.98 28 MET F C 1
ATOM 9944 O O . MET F 1 48 ? 41.410 25.386 -29.092 1.00 9.52 28 MET F O 1
ATOM 9949 N N . HIS F 1 49 ? 40.641 26.108 -27.108 1.00 10.36 29 HIS F N 1
ATOM 9950 C CA . HIS F 1 49 ? 41.591 27.237 -27.058 1.00 11.45 29 HIS F CA 1
ATOM 9951 C C . HIS F 1 49 ? 43.016 26.727 -26.953 1.00 11.51 29 HIS F C 1
ATOM 9952 O O . HIS F 1 49 ? 43.931 27.239 -27.614 1.00 11.66 29 HIS F O 1
ATOM 9959 N N . ARG F 1 50 ? 43.202 25.696 -26.142 1.00 11.47 30 ARG F N 1
ATOM 9960 C CA . ARG F 1 50 ? 44.511 25.035 -25.991 1.00 12.26 30 ARG F CA 1
ATOM 9961 C C . ARG F 1 50 ? 45.020 24.503 -27.335 1.00 12.39 30 ARG F C 1
ATOM 9962 O O . ARG F 1 50 ? 46.213 24.596 -27.649 1.00 12.04 30 ARG F O 1
ATOM 9970 N N . GLU F 1 51 ? 44.105 23.963 -28.138 1.00 11.66 31 GLU F N 1
ATOM 9971 C CA . GLU F 1 51 ? 44.469 23.384 -29.422 1.00 11.75 31 GLU F CA 1
ATOM 9972 C C . GLU F 1 51 ? 44.484 24.378 -30.582 1.00 11.73 31 GLU F C 1
ATOM 9973 O O . GLU F 1 51 ? 44.579 23.979 -31.743 1.00 11.44 31 GLU F O 1
ATOM 9979 N N . GLY F 1 52 ? 44.398 25.670 -30.276 1.00 11.98 32 GLY F N 1
ATOM 9980 C CA . GLY F 1 52 ? 44.593 26.707 -31.299 1.00 11.86 32 GLY F CA 1
ATOM 9981 C C . GLY F 1 52 ? 43.387 27.210 -32.072 1.00 12.32 32 GLY F C 1
ATOM 9982 O O . GLY F 1 52 ? 43.538 27.975 -33.048 1.00 12.04 32 GLY F O 1
ATOM 9983 N N . ALA F 1 53 ? 42.185 26.789 -31.669 1.00 11.90 33 ALA F N 1
ATOM 9984 C CA . ALA F 1 53 ? 40.965 27.236 -32.353 1.00 11.53 33 ALA F CA 1
ATOM 9985 C C . ALA F 1 53 ? 40.722 28.729 -32.143 1.00 11.99 33 ALA F C 1
ATOM 9986 O O . ALA F 1 53 ? 41.094 29.294 -31.084 1.00 11.46 33 ALA F O 1
ATOM 9988 N N . GLU F 1 54 ? 40.090 29.354 -33.140 1.00 12.13 34 GLU F N 1
ATOM 9989 C CA . GLU F 1 54 ? 39.541 30.721 -33.020 1.00 13.08 34 GLU F CA 1
ATOM 9990 C C . GLU F 1 54 ? 38.059 30.558 -32.644 1.00 11.86 34 GLU F C 1
ATOM 9991 O O . GLU F 1 54 ? 37.298 29.910 -33.382 1.00 11.26 34 GLU F O 1
ATOM 9997 N N . LEU F 1 55 ? 37.666 31.113 -31.498 1.00 10.40 35 LEU F N 1
ATOM 9998 C CA . LEU F 1 55 ? 36.352 30.832 -30.909 1.00 10.46 35 LEU F CA 1
ATOM 9999 C C . LEU F 1 55 ? 35.394 32.005 -30.908 1.00 10.58 35 LEU F C 1
ATOM 10000 O O . LEU F 1 55 ? 35.808 33.157 -30.728 1.00 10.80 35 LEU F O 1
ATOM 10005 N N . ALA F 1 56 ? 34.108 31.704 -31.108 1.00 10.12 36 ALA F N 1
ATOM 10006 C CA . ALA F 1 56 ? 33.031 32.667 -30.910 1.00 10.21 36 ALA F CA 1
ATOM 10007 C C . ALA F 1 56 ? 32.010 32.005 -29.987 1.00 10.16 36 ALA F C 1
ATOM 10008 O O . ALA F 1 56 ? 31.910 30.767 -29.961 1.00 9.93 36 ALA F O 1
ATOM 10010 N N . PHE F 1 57 ? 31.242 32.815 -29.270 1.00 10.07 37 PHE F N 1
ATOM 10011 C CA . PHE F 1 57 ? 30.314 32.315 -28.268 1.00 10.20 37 PHE F CA 1
ATOM 10012 C C . PHE F 1 57 ? 28.939 32.965 -28.404 1.00 10.31 37 PHE F C 1
ATOM 10013 O O . PHE F 1 57 ? 28.815 34.089 -28.888 1.00 10.18 37 PHE F O 1
ATOM 10021 N N . THR F 1 58 ? 27.902 32.243 -27.991 1.00 10.86 38 THR F N 1
ATOM 10022 C CA . THR F 1 58 ? 26.564 32.816 -27.948 1.00 11.76 38 THR F CA 1
ATOM 10023 C C . THR F 1 58 ? 26.074 32.823 -26.504 1.00 12.28 38 THR F C 1
ATOM 10024 O O . THR F 1 58 ? 26.624 32.115 -25.660 1.00 12.77 38 THR F O 1
ATOM 10028 N N . TYR F 1 59 ? 25.021 33.595 -26.237 1.00 13.19 39 TYR F N 1
ATOM 10029 C CA . TYR F 1 59 ? 24.403 33.661 -24.902 1.00 14.71 39 TYR F CA 1
ATOM 10030 C C . TYR F 1 59 ? 22.902 33.908 -25.080 1.00 15.73 39 TYR F C 1
ATOM 10031 O O . TYR F 1 59 ? 22.495 34.498 -26.083 1.00 14.51 39 TYR F O 1
ATOM 10040 N N . VAL F 1 60 ? 22.091 33.479 -24.110 1.00 18.05 40 VAL F N 1
ATOM 10041 C CA . VAL F 1 60 ? 20.686 33.928 -24.074 1.00 20.61 40 VAL F CA 1
ATOM 10042 C C . VAL F 1 60 ? 20.641 35.306 -23.416 1.00 22.47 40 VAL F C 1
ATOM 10043 O O . VAL F 1 60 ? 21.363 35.563 -22.435 1.00 22.47 40 VAL F O 1
ATOM 10047 N N . GLY F 1 61 ? 19.793 36.167 -23.982 1.00 25.35 41 GLY F N 1
ATOM 10048 C CA . GLY F 1 61 ? 19.739 37.600 -23.710 1.00 27.61 41 GLY F CA 1
ATOM 10049 C C . GLY F 1 61 ? 20.181 38.101 -22.352 1.00 28.99 41 GLY F C 1
ATOM 10050 O O . GLY F 1 61 ? 21.107 38.888 -22.262 1.00 31.57 41 GLY F O 1
ATOM 10051 N N . GLN F 1 62 ? 19.520 37.636 -21.300 1.00 31.18 42 GLN F N 1
ATOM 10052 C CA . GLN F 1 62 ? 19.728 38.147 -19.936 1.00 33.18 42 GLN F CA 1
ATOM 10053 C C . GLN F 1 62 ? 21.146 37.923 -19.375 1.00 32.00 42 GLN F C 1
ATOM 10054 O O . GLN F 1 62 ? 21.591 38.638 -18.465 1.00 30.68 42 GLN F O 1
ATOM 10060 N N . PHE F 1 63 ? 21.853 36.944 -19.934 1.00 28.06 43 PHE F N 1
ATOM 10061 C CA . PHE F 1 63 ? 23.178 36.581 -19.442 1.00 26.81 43 PHE F CA 1
ATOM 10062 C C . PHE F 1 63 ? 24.365 37.228 -20.167 1.00 24.88 43 PHE F C 1
ATOM 10063 O O . PHE F 1 63 ? 25.515 36.822 -19.951 1.00 22.67 43 PHE F O 1
ATOM 10071 N N . LYS F 1 64 ? 24.088 38.230 -21.004 1.00 23.42 44 LYS F N 1
ATOM 10072 C CA . LYS F 1 64 ? 25.113 38.947 -21.768 1.00 23.66 44 LYS F CA 1
ATOM 10073 C C . LYS F 1 64 ? 26.398 39.252 -20.962 1.00 24.18 44 LYS F C 1
ATOM 10074 O O . LYS F 1 64 ? 27.476 38.750 -21.290 1.00 20.67 44 LYS F O 1
ATOM 10080 N N . ASP F 1 65 ? 26.264 40.063 -19.910 1.00 24.82 45 ASP F N 1
ATOM 10081 C CA . ASP F 1 65 ? 27.404 40.521 -19.094 1.00 27.60 45 ASP F CA 1
ATOM 10082 C C . ASP F 1 65 ? 28.213 39.376 -18.529 1.00 24.42 45 ASP F C 1
ATOM 10083 O O . ASP F 1 65 ? 29.437 39.395 -18.587 1.00 22.44 45 ASP F O 1
ATOM 10088 N N . ARG F 1 66 ? 27.504 38.402 -17.962 1.00 23.94 46 ARG F N 1
ATOM 10089 C CA . ARG F 1 66 ? 28.102 37.210 -17.330 1.00 23.47 46 ARG F CA 1
ATOM 10090 C C . ARG F 1 66 ? 28.939 36.399 -18.314 1.00 20.17 46 ARG F C 1
ATOM 10091 O O . ARG F 1 66 ? 30.074 35.988 -18.026 1.00 19.15 46 ARG F O 1
ATOM 10099 N N . VAL F 1 67 ? 28.364 36.164 -19.481 1.00 17.88 47 VAL F N 1
ATOM 10100 C CA . VAL F 1 67 ? 29.015 35.334 -20.490 1.00 16.39 47 VAL F CA 1
ATOM 10101 C C . VAL F 1 67 ? 30.176 36.085 -21.146 1.00 15.09 47 VAL F C 1
ATOM 10102 O O . VAL F 1 67 ? 31.244 35.520 -21.365 1.00 13.74 47 VAL F O 1
ATOM 10106 N N . GLU F 1 68 ? 29.979 37.367 -21.420 1.00 15.19 48 GLU F N 1
ATOM 10107 C CA . GLU F 1 68 ? 31.052 38.174 -22.000 1.00 16.17 48 GLU F CA 1
ATOM 10108 C C . GLU F 1 68 ? 32.298 38.136 -21.119 1.00 16.69 48 GLU F C 1
ATOM 10109 O O . GLU F 1 68 ? 33.397 37.965 -21.617 1.00 16.36 48 GLU F O 1
ATOM 10115 N N . LYS F 1 69 ? 32.111 38.250 -19.806 1.00 17.20 49 LYS F N 1
ATOM 10116 C CA . LYS F 1 69 ? 33.237 38.253 -18.887 1.00 18.25 49 LYS F CA 1
ATOM 10117 C C . LYS F 1 69 ? 33.901 36.880 -18.906 1.00 17.44 49 LYS F C 1
ATOM 10118 O O . LYS F 1 69 ? 35.120 36.749 -19.019 1.00 17.53 49 LYS F O 1
ATOM 10124 N N . LEU F 1 70 ? 33.076 35.847 -18.798 1.00 16.67 50 LEU F N 1
ATOM 10125 C CA . LEU F 1 70 ? 33.535 34.462 -18.745 1.00 16.48 50 LEU F CA 1
ATOM 10126 C C . LEU F 1 70 ? 34.311 34.038 -19.991 1.00 15.59 50 LEU F C 1
ATOM 10127 O O . LEU F 1 70 ? 35.313 33.338 -19.875 1.00 17.07 50 LEU F O 1
ATOM 10132 N N . CYS F 1 71 ? 33.865 34.421 -21.184 1.00 14.19 51 CYS F N 1
ATOM 10133 C CA . CYS F 1 71 ? 34.575 33.918 -22.353 1.00 13.58 51 CYS F CA 1
ATOM 10134 C C . CYS F 1 71 ? 35.726 34.792 -22.812 1.00 13.59 51 CYS F C 1
ATOM 10135 O O . CYS F 1 71 ? 36.452 34.393 -23.716 1.00 12.96 51 CYS F O 1
ATOM 10139 N N . ALA F 1 72 ? 35.888 35.971 -22.203 1.00 13.71 52 ALA F N 1
ATOM 10140 C CA . ALA F 1 72 ? 37.031 36.834 -22.514 1.00 14.57 52 ALA F CA 1
ATOM 10141 C C . ALA F 1 72 ? 38.376 36.095 -22.412 1.00 14.87 52 ALA F C 1
ATOM 10142 O O . ALA F 1 72 ? 39.285 36.375 -23.172 1.00 15.34 52 ALA F O 1
ATOM 10144 N N . GLU F 1 73 ? 38.501 35.122 -21.511 1.00 15.58 53 GLU F N 1
ATOM 10145 C CA . GLU F 1 73 ? 39.779 34.402 -21.413 1.00 16.05 53 GLU F CA 1
ATOM 10146 C C . GLU F 1 73 ? 40.149 33.610 -22.673 1.00 15.58 53 GLU F C 1
ATOM 10147 O O . GLU F 1 73 ? 41.315 33.215 -22.835 1.00 15.74 53 GLU F O 1
ATOM 10153 N N . PHE F 1 74 ? 39.182 33.417 -23.579 1.00 13.89 54 PHE F N 1
ATOM 10154 C CA . PHE F 1 74 ? 39.412 32.636 -24.805 1.00 13.67 54 PHE F CA 1
ATOM 10155 C C . PHE F 1 74 ? 39.655 33.505 -26.051 1.00 14.05 54 PHE F C 1
ATOM 10156 O O . PHE F 1 74 ? 39.717 32.988 -27.166 1.00 13.59 54 PHE F O 1
ATOM 10164 N N . ASN F 1 75 ? 39.850 34.809 -25.839 1.00 14.94 55 ASN F N 1
ATOM 10165 C CA . ASN F 1 75 ? 40.083 35.764 -26.942 1.00 15.82 55 ASN F CA 1
ATOM 10166 C C . ASN F 1 75 ? 39.081 35.602 -28.083 1.00 13.87 55 ASN F C 1
ATOM 10167 O O . ASN F 1 75 ? 39.488 35.437 -29.246 1.00 13.68 55 ASN F O 1
ATOM 10172 N N . PRO F 1 76 ? 37.775 35.653 -27.758 1.00 12.85 56 PRO F N 1
ATOM 10173 C CA . PRO F 1 76 ? 36.700 35.364 -28.711 1.00 12.03 56 PRO F CA 1
ATOM 10174 C C . PRO F 1 76 ? 36.672 36.353 -29.860 1.00 11.91 56 PRO F C 1
ATOM 10175 O O . PRO F 1 76 ? 36.920 37.555 -29.658 1.00 11.25 56 PRO F O 1
ATOM 10179 N N . ALA F 1 77 ? 36.404 35.842 -31.058 1.00 11.56 57 ALA F N 1
ATOM 10180 C CA . ALA F 1 77 ? 36.238 36.658 -32.253 1.00 11.65 57 ALA F CA 1
ATOM 10181 C C . ALA F 1 77 ? 34.931 37.430 -32.184 1.00 11.92 57 ALA F C 1
ATOM 10182 O O . ALA F 1 77 ? 34.807 38.501 -32.788 1.00 12.12 57 ALA F O 1
ATOM 10184 N N . ALA F 1 78 ? 33.953 36.875 -31.463 1.00 11.56 58 ALA F N 1
ATOM 10185 C CA . ALA F 1 78 ? 32.647 37.514 -31.256 1.00 11.65 58 ALA F CA 1
ATOM 10186 C C . ALA F 1 78 ? 31.928 36.844 -30.094 1.00 11.69 58 ALA F C 1
ATOM 10187 O O . ALA F 1 78 ? 32.169 35.668 -29.807 1.00 11.83 58 ALA F O 1
ATOM 10189 N N . VAL F 1 79 ? 31.052 37.591 -29.438 1.00 11.15 59 VAL F N 1
ATOM 10190 C CA . VAL F 1 79 ? 30.175 37.049 -28.406 1.00 11.39 59 VAL F CA 1
ATOM 10191 C C . VAL F 1 79 ? 28.794 37.605 -28.737 1.00 11.96 59 VAL F C 1
ATOM 10192 O O . VAL F 1 79 ? 28.564 38.823 -28.651 1.00 12.37 59 VAL F O 1
ATOM 10196 N N . LEU F 1 80 ? 27.885 36.721 -29.137 1.00 11.98 60 LEU F N 1
ATOM 10197 C CA . LEU F 1 80 ? 26.655 37.151 -29.787 1.00 12.99 60 LEU F CA 1
ATOM 10198 C C . LEU F 1 80 ? 25.411 36.534 -29.173 1.00 13.11 60 LEU F C 1
ATOM 10199 O O . LEU F 1 80 ? 25.463 35.399 -28.673 1.00 12.58 60 LEU F O 1
ATOM 10204 N N . PRO F 1 81 ? 24.278 37.274 -29.205 1.00 13.50 61 PRO F N 1
ATOM 10205 C CA . PRO F 1 81 ? 23.066 36.754 -28.571 1.00 13.72 61 PRO F CA 1
ATOM 10206 C C . PRO F 1 81 ? 22.477 35.657 -29.424 1.00 13.78 61 PRO F C 1
ATOM 10207 O O . PRO F 1 81 ? 22.519 35.741 -30.654 1.00 13.99 61 PRO F O 1
ATOM 10211 N N . CYS F 1 82 ? 21.961 34.615 -28.788 1.00 14.36 62 CYS F N 1
ATOM 10212 C CA . CYS F 1 82 ? 21.171 33.620 -29.512 1.00 14.48 62 CYS F CA 1
ATOM 10213 C C . CYS F 1 82 ? 20.301 32.812 -28.583 1.00 13.96 62 CYS F C 1
ATOM 10214 O O . CYS F 1 82 ? 20.784 31.892 -27.912 1.00 14.03 62 CYS F O 1
ATOM 10217 N N . ASP F 1 83 ? 19.030 33.179 -28.532 1.00 13.21 63 ASP F N 1
ATOM 10218 C CA . ASP F 1 83 ? 18.028 32.372 -27.856 1.00 13.33 63 ASP F CA 1
ATOM 10219 C C . ASP F 1 83 ? 17.426 31.466 -28.916 1.00 12.10 63 ASP F C 1
ATOM 10220 O O . ASP F 1 83 ? 16.754 31.954 -29.824 1.00 12.17 63 ASP F O 1
ATOM 10225 N N . VAL F 1 84 ? 17.648 30.158 -28.796 1.00 11.32 64 VAL F N 1
ATOM 10226 C CA . VAL F 1 84 ? 17.274 29.245 -29.887 1.00 11.27 64 VAL F CA 1
ATOM 10227 C C . VAL F 1 84 ? 15.780 29.013 -30.046 1.00 11.59 64 VAL F C 1
ATOM 10228 O O . VAL F 1 84 ? 15.378 28.257 -30.940 1.00 11.63 64 VAL F O 1
ATOM 10232 N N . ILE F 1 85 ? 14.963 29.647 -29.204 1.00 12.42 65 ILE F N 1
ATOM 10233 C CA . ILE F 1 85 ? 13.498 29.618 -29.415 1.00 13.19 65 ILE F CA 1
ATOM 10234 C C . ILE F 1 85 ? 13.104 30.455 -30.631 1.00 13.25 65 ILE F C 1
ATOM 10235 O O . ILE F 1 85 ? 12.006 30.302 -31.168 1.00 13.11 65 ILE F O 1
ATOM 10240 N N . SER F 1 86 ? 14.024 31.308 -31.082 1.00 13.28 66 SER F N 1
ATOM 10241 C CA . SER F 1 86 ? 13.736 32.331 -32.081 1.00 13.41 66 SER F CA 1
ATOM 10242 C C . SER F 1 86 ? 14.441 32.080 -33.409 1.00 13.74 66 SER F C 1
ATOM 10243 O O . SER F 1 86 ? 15.666 32.129 -33.474 1.00 13.28 66 SER F O 1
ATOM 10246 N N . ASP F 1 87 ? 13.674 31.843 -34.472 1.00 14.09 67 ASP F N 1
ATOM 10247 C CA . ASP F 1 87 ? 14.286 31.658 -35.803 1.00 15.32 67 ASP F CA 1
ATOM 10248 C C . ASP F 1 87 ? 15.076 32.912 -36.206 1.00 15.11 67 ASP F C 1
ATOM 10249 O O . ASP F 1 87 ? 16.163 32.818 -36.797 1.00 14.21 67 ASP F O 1
ATOM 10254 N N . GLN F 1 88 ? 14.520 34.079 -35.885 1.00 15.73 68 GLN F N 1
ATOM 10255 C CA . GLN F 1 88 ? 15.151 35.352 -36.232 1.00 16.79 68 GLN F CA 1
ATOM 10256 C C . GLN F 1 88 ? 16.501 35.544 -35.554 1.00 16.43 68 GLN F C 1
ATOM 10257 O O . GLN F 1 88 ? 17.467 35.957 -36.200 1.00 16.55 68 GLN F O 1
ATOM 10263 N N . GLU F 1 89 ? 16.575 35.252 -34.258 1.00 15.88 69 GLU F N 1
ATOM 10264 C CA . GLU F 1 89 ? 17.850 35.310 -33.560 1.00 15.00 69 GLU F CA 1
ATOM 10265 C C . GLU F 1 89 ? 18.880 34.345 -34.117 1.00 14.54 69 GLU F C 1
ATOM 10266 O O . GLU F 1 89 ? 20.056 34.706 -34.200 1.00 14.48 69 GLU F O 1
ATOM 10272 N N . ILE F 1 90 ? 18.463 33.133 -34.508 1.00 13.86 70 ILE F N 1
ATOM 10273 C CA . ILE F 1 90 ? 19.406 32.191 -35.151 1.00 13.76 70 ILE F CA 1
ATOM 10274 C C . ILE F 1 90 ? 19.876 32.719 -36.502 1.00 14.25 70 ILE F C 1
ATOM 10275 O O . ILE F 1 90 ? 21.066 32.698 -36.791 1.00 13.95 70 ILE F O 1
ATOM 10280 N N . LYS F 1 91 ? 18.947 33.199 -37.327 1.00 15.33 71 LYS F N 1
ATOM 10281 C CA . LYS F 1 91 ? 19.321 33.824 -38.607 1.00 17.21 71 LYS F CA 1
ATOM 10282 C C . LYS F 1 91 ? 20.299 34.997 -38.390 1.00 16.60 71 LYS F C 1
ATOM 10283 O O . LYS F 1 91 ? 21.345 35.084 -39.055 1.00 15.92 71 LYS F O 1
ATOM 10289 N N . ASP F 1 92 ? 19.987 35.862 -37.429 1.00 16.91 72 ASP F N 1
ATOM 10290 C CA . ASP F 1 92 ? 20.820 37.025 -37.178 1.00 17.55 72 ASP F CA 1
ATOM 10291 C C . ASP F 1 92 ? 22.184 36.652 -36.615 1.00 16.69 72 ASP F C 1
ATOM 10292 O O . ASP F 1 92 ? 23.162 37.363 -36.849 1.00 16.48 72 ASP F O 1
ATOM 10297 N N . LEU F 1 93 ? 22.254 35.534 -35.891 1.00 14.71 73 LEU F N 1
ATOM 10298 C CA . LEU F 1 93 ? 23.544 35.069 -35.395 1.00 14.15 73 LEU F CA 1
ATOM 10299 C C . LEU F 1 93 ? 24.522 34.823 -36.541 1.00 13.84 73 LEU F C 1
ATOM 10300 O O . LEU F 1 93 ? 25.672 35.263 -36.487 1.00 13.84 73 LEU F O 1
ATOM 10305 N N . PHE F 1 94 ? 24.076 34.116 -37.578 1.00 13.21 74 PHE F N 1
ATOM 10306 C CA . PHE F 1 94 ? 24.949 33.838 -38.716 1.00 13.73 74 PHE F CA 1
ATOM 10307 C C . PHE F 1 94 ? 25.233 35.043 -39.628 1.00 14.36 74 PHE F C 1
ATOM 10308 O O . PHE F 1 94 ? 26.322 35.141 -40.201 1.00 15.40 74 PHE F O 1
ATOM 10316 N N . VAL F 1 95 ? 24.277 35.957 -39.733 1.00 15.46 75 VAL F N 1
ATOM 10317 C CA . VAL F 1 95 ? 24.534 37.237 -40.398 1.00 15.88 75 VAL F CA 1
ATOM 10318 C C . VAL F 1 95 ? 25.690 37.956 -39.689 1.00 15.87 75 VAL F C 1
ATOM 10319 O O . VAL F 1 95 ? 26.653 38.347 -40.347 1.00 16.96 75 VAL F O 1
ATOM 10323 N N . GLU F 1 96 ? 25.615 38.104 -38.366 1.00 16.77 76 GLU F N 1
ATOM 10324 C CA . GLU F 1 96 ? 26.667 38.808 -37.620 1.00 17.82 76 GLU F CA 1
ATOM 10325 C C . GLU F 1 96 ? 28.005 38.070 -37.635 1.00 17.71 76 GLU F C 1
ATOM 10326 O O . GLU F 1 96 ? 29.070 38.692 -37.785 1.00 17.37 76 GLU F O 1
ATOM 10332 N N . LEU F 1 97 ? 27.963 36.748 -37.460 1.00 17.25 77 LEU F N 1
ATOM 10333 C CA . LEU F 1 97 ? 29.176 35.930 -37.528 1.00 17.27 77 LEU F CA 1
ATOM 10334 C C . LEU F 1 97 ? 29.858 36.032 -38.903 1.00 16.84 77 LEU F C 1
ATOM 10335 O O . LEU F 1 97 ? 31.096 36.109 -38.999 1.00 17.45 77 LEU F O 1
ATOM 10340 N N . GLY F 1 98 ? 29.047 36.041 -39.958 1.00 17.10 78 GLY F N 1
ATOM 10341 C CA . GLY F 1 98 ? 29.515 36.180 -41.347 1.00 17.53 78 GLY F CA 1
ATOM 10342 C C . GLY F 1 98 ? 30.251 37.494 -41.617 1.00 18.38 78 GLY F C 1
ATOM 10343 O O . GLY F 1 98 ? 31.031 37.590 -42.555 1.00 20.37 78 GLY F O 1
ATOM 10344 N N . LYS F 1 99 ? 30.019 38.495 -40.781 1.00 18.87 79 LYS F N 1
ATOM 10345 C CA . LYS F 1 99 ? 30.711 39.773 -40.901 1.00 20.46 79 LYS F CA 1
ATOM 10346 C C . LYS F 1 99 ? 32.099 39.715 -40.295 1.00 20.55 79 LYS F C 1
ATOM 10347 O O . LYS F 1 99 ? 32.949 40.554 -40.593 1.00 21.48 79 LYS F O 1
ATOM 10353 N N . VAL F 1 100 ? 32.320 38.739 -39.419 1.00 20.22 80 VAL F N 1
ATOM 10354 C CA . VAL F 1 100 ? 33.601 38.582 -38.733 1.00 19.46 80 VAL F CA 1
ATOM 10355 C C . VAL F 1 100 ? 34.450 37.510 -39.430 1.00 18.24 80 VAL F C 1
ATOM 10356 O O . VAL F 1 100 ? 35.653 37.666 -39.570 1.00 16.90 80 VAL F O 1
ATOM 10360 N N . TRP F 1 101 ? 33.795 36.436 -39.879 1.00 16.75 81 TRP F N 1
ATOM 10361 C CA . TRP F 1 101 ? 34.441 35.271 -40.461 1.00 16.33 81 TRP F CA 1
ATOM 10362 C C . TRP F 1 101 ? 33.935 34.973 -41.849 1.00 17.32 81 TRP F C 1
ATOM 10363 O O . TRP F 1 101 ? 32.728 35.037 -42.101 1.00 17.02 81 TRP F O 1
ATOM 10374 N N . ASP F 1 102 ? 34.845 34.572 -42.737 1.00 18.75 82 ASP F N 1
ATOM 10375 C CA . ASP F 1 102 ? 34.504 34.208 -44.128 1.00 22.09 82 ASP F CA 1
ATOM 10376 C C . ASP F 1 102 ? 33.976 32.783 -44.302 1.00 21.67 82 ASP F C 1
ATOM 10377 O O . ASP F 1 102 ? 33.558 32.396 -45.387 1.00 26.39 82 ASP F O 1
ATOM 10382 N N . GLY F 1 103 ? 33.989 32.015 -43.227 1.00 19.35 83 GLY F N 1
ATOM 10383 C CA . GLY F 1 103 ? 33.521 30.633 -43.237 1.00 15.75 83 GLY F CA 1
ATOM 10384 C C . GLY F 1 103 ? 33.584 30.130 -41.804 1.00 14.00 83 GLY F C 1
ATOM 10385 O O . GLY F 1 103 ? 34.097 30.818 -40.907 1.00 14.00 83 GLY F O 1
ATOM 10386 N N . LEU F 1 104 ? 33.083 28.924 -41.587 1.00 12.08 84 LEU F N 1
ATOM 10387 C CA . LEU F 1 104 ? 32.924 28.412 -40.235 1.00 11.09 84 LEU F CA 1
ATOM 10388 C C . LEU F 1 104 ? 33.315 26.931 -40.222 1.00 10.44 84 LEU F C 1
ATOM 10389 O O . LEU F 1 104 ? 32.816 26.155 -41.035 1.00 10.84 84 LEU F O 1
ATOM 10394 N N . ASP F 1 105 ? 34.186 26.546 -39.296 1.00 9.41 85 ASP F N 1
ATOM 10395 C CA . ASP F 1 105 ? 34.648 25.164 -39.230 1.00 9.22 85 ASP F CA 1
ATOM 10396 C C . ASP F 1 105 ? 33.791 24.251 -38.378 1.00 9.01 85 ASP F C 1
ATOM 10397 O O . ASP F 1 105 ? 33.620 23.082 -38.728 1.00 9.17 85 ASP F O 1
ATOM 10402 N N . ALA F 1 106 ? 33.283 24.753 -37.261 1.00 8.39 86 ALA F N 1
ATOM 10403 C CA . ALA F 1 106 ? 32.423 23.920 -36.424 1.00 8.28 86 ALA F CA 1
ATOM 10404 C C . ALA F 1 106 ? 31.388 24.675 -35.629 1.00 8.13 86 ALA F C 1
ATOM 10405 O O . ALA F 1 106 ? 31.571 25.872 -35.280 1.00 8.18 86 ALA F O 1
ATOM 10407 N N . ILE F 1 107 ? 30.296 23.966 -35.329 1.00 7.65 87 ILE F N 1
ATOM 10408 C CA . ILE F 1 107 ? 29.319 24.422 -34.340 1.00 7.66 87 ILE F CA 1
ATOM 10409 C C . ILE F 1 107 ? 29.225 23.410 -33.197 1.00 7.60 87 ILE F C 1
ATOM 10410 O O . ILE F 1 107 ? 29.011 22.224 -33.445 1.00 7.73 87 ILE F O 1
ATOM 10415 N N . VAL F 1 108 ? 29.351 23.893 -31.961 1.00 7.26 88 VAL F N 1
ATOM 10416 C CA . VAL F 1 108 ? 29.204 23.066 -30.760 1.00 7.15 88 VAL F CA 1
ATOM 10417 C C . VAL F 1 108 ? 27.880 23.452 -30.120 1.00 6.97 88 VAL F C 1
ATOM 10418 O O . VAL F 1 108 ? 27.697 24.624 -29.762 1.00 7.11 88 VAL F O 1
ATOM 10422 N N . HIS F 1 109 ? 26.975 22.470 -30.021 1.00 6.73 89 HIS F N 1
ATOM 10423 C CA . HIS F 1 109 ? 25.642 22.588 -29.420 1.00 6.86 89 HIS F CA 1
ATOM 10424 C C . HIS F 1 109 ? 25.753 22.040 -28.026 1.00 6.98 89 HIS F C 1
ATOM 10425 O O . HIS F 1 109 ? 25.979 20.842 -27.847 1.00 7.08 89 HIS F O 1
ATOM 10432 N N . SER F 1 110 ? 25.623 22.911 -27.035 1.00 7.30 90 SER F N 1
ATOM 10433 C CA . SER F 1 110 ? 25.711 22.509 -25.628 1.00 7.96 90 SER F CA 1
ATOM 10434 C C . SER F 1 110 ? 24.582 23.207 -24.889 1.00 8.57 90 SER F C 1
ATOM 10435 O O . SER F 1 110 ? 24.799 23.982 -23.943 1.00 8.93 90 SER F O 1
ATOM 10438 N N . ILE F 1 111 ? 23.361 22.922 -25.343 1.00 9.00 91 ILE F N 1
ATOM 10439 C CA . ILE F 1 111 ? 22.157 23.643 -24.929 1.00 9.77 91 ILE F CA 1
ATOM 10440 C C . ILE F 1 111 ? 21.071 22.615 -24.615 1.00 9.55 91 ILE F C 1
ATOM 10441 O O . ILE F 1 111 ? 20.848 21.702 -25.395 1.00 9.69 91 ILE F O 1
ATOM 10446 N N . ALA F 1 112 ? 20.386 22.784 -23.486 1.00 9.35 92 ALA F N 1
ATOM 10447 C CA . ALA F 1 112 ? 19.219 21.967 -23.193 1.00 9.52 92 ALA F CA 1
ATOM 10448 C C . ALA F 1 112 ? 18.273 22.733 -22.288 1.00 9.70 92 ALA F C 1
ATOM 10449 O O . ALA F 1 112 ? 18.706 23.594 -21.518 1.00 9.97 92 ALA F O 1
ATOM 10451 N N . PHE F 1 113 ? 16.987 22.430 -22.394 1.00 9.85 93 PHE F N 1
ATOM 10452 C CA . PHE F 1 113 ? 16.001 22.977 -21.462 1.00 10.40 93 PHE F CA 1
ATOM 10453 C C . PHE F 1 113 ? 14.745 22.139 -21.460 1.00 10.35 93 PHE F C 1
ATOM 10454 O O . PHE F 1 113 ? 14.271 21.726 -22.522 1.00 10.22 93 PHE F O 1
ATOM 10462 N N . ALA F 1 114 ? 14.201 21.907 -20.263 1.00 10.31 94 ALA F N 1
ATOM 10463 C CA . ALA F 1 114 ? 12.813 21.499 -20.120 1.00 10.84 94 ALA F CA 1
ATOM 10464 C C . ALA F 1 114 ? 12.266 22.290 -18.926 1.00 11.62 94 ALA F C 1
ATOM 10465 O O . ALA F 1 114 ? 13.041 22.641 -18.028 1.00 11.55 94 ALA F O 1
ATOM 10467 N N . PRO F 1 115 ? 10.943 22.571 -18.905 1.00 12.07 95 PRO F N 1
ATOM 10468 C CA . PRO F 1 115 ? 10.410 23.205 -17.692 1.00 12.65 95 PRO F CA 1
ATOM 10469 C C . PRO F 1 115 ? 10.616 22.326 -16.457 1.00 13.32 95 PRO F C 1
ATOM 10470 O O . PRO F 1 115 ? 10.607 21.102 -16.553 1.00 12.22 95 PRO F O 1
ATOM 10474 N N . ARG F 1 116 ? 10.792 22.961 -15.298 1.00 14.66 96 ARG F N 1
ATOM 10475 C CA . ARG F 1 116 ? 11.030 22.236 -14.049 1.00 17.08 96 ARG F CA 1
ATOM 10476 C C . ARG F 1 116 ? 10.026 21.139 -13.775 1.00 16.36 96 ARG F C 1
ATOM 10477 O O . ARG F 1 116 ? 10.391 20.092 -13.246 1.00 16.36 96 ARG F O 1
ATOM 10485 N N . ASP F 1 117 ? 8.760 21.368 -14.119 1.00 16.26 97 ASP F N 1
ATOM 10486 C CA . ASP F 1 117 ? 7.720 20.390 -13.793 1.00 18.50 97 ASP F CA 1
ATOM 10487 C C . ASP F 1 117 ? 7.822 19.083 -14.605 1.00 18.67 97 ASP F C 1
ATOM 10488 O O . ASP F 1 117 ? 7.174 18.085 -14.282 1.00 18.10 97 ASP F O 1
ATOM 10493 N N . GLN F 1 118 ? 8.666 19.095 -15.630 1.00 17.46 98 GLN F N 1
ATOM 10494 C CA . GLN F 1 118 ? 8.868 17.908 -16.452 1.00 18.51 98 GLN F CA 1
ATOM 10495 C C . GLN F 1 118 ? 9.812 16.922 -15.789 1.00 22.67 98 GLN F C 1
ATOM 10496 O O . GLN F 1 118 ? 9.780 15.727 -16.106 1.00 26.45 98 GLN F O 1
ATOM 10502 N N . LEU F 1 119 ? 10.634 17.420 -14.863 1.00 22.83 99 LEU F N 1
ATOM 10503 C CA . LEU F 1 119 ? 11.684 16.630 -14.236 1.00 23.87 99 LEU F CA 1
ATOM 10504 C C . LEU F 1 119 ? 11.256 16.220 -12.829 1.00 25.27 99 LEU F C 1
ATOM 10505 O O . LEU F 1 119 ? 10.350 16.813 -12.246 1.00 27.94 99 LEU F O 1
ATOM 10510 N N . GLU F 1 120 ? 11.885 15.186 -12.297 1.00 25.61 100 GLU F N 1
ATOM 10511 C CA . GLU F 1 120 ? 11.493 14.613 -11.015 1.00 26.35 100 GLU F CA 1
ATOM 10512 C C . GLU F 1 120 ? 9.997 14.211 -10.990 1.00 25.05 100 GLU F C 1
ATOM 10513 O O . GLU F 1 120 ? 9.157 14.768 -11.695 1.00 29.19 100 GLU F O 1
ATOM 10519 N N . GLY F 1 121 ? 9.681 13.209 -10.208 1.00 21.40 101 GLY F N 1
ATOM 10520 C CA . GLY F 1 121 ? 8.361 12.650 -10.248 1.00 17.75 101 GLY F CA 1
ATOM 10521 C C . GLY F 1 121 ? 8.188 11.606 -11.339 1.00 15.12 101 GLY F C 1
ATOM 10522 O O . GLY F 1 121 ? 9.060 11.375 -12.179 1.00 14.02 101 GLY F O 1
ATOM 10523 N N . ASN F 1 122 ? 7.044 10.952 -11.280 1.00 13.63 102 ASN F N 1
ATOM 10524 C CA . ASN F 1 122 ? 6.663 9.937 -12.223 1.00 12.39 102 ASN F CA 1
ATOM 10525 C C . ASN F 1 122 ? 6.480 10.578 -13.602 1.00 11.61 102 ASN F C 1
ATOM 10526 O O . ASN F 1 122 ? 5.842 11.633 -13.737 1.00 11.79 102 ASN F O 1
ATOM 10531 N N . PHE F 1 123 ? 7.037 9.947 -14.630 1.00 10.80 103 PHE F N 1
ATOM 10532 C CA . PHE F 1 123 ? 7.015 10.545 -15.967 1.00 10.10 103 PHE F CA 1
ATOM 10533 C C . PHE F 1 123 ? 5.597 10.823 -16.483 1.00 9.91 103 PHE F C 1
ATOM 10534 O O . PHE F 1 123 ? 5.311 11.892 -17.054 1.00 10.05 103 PHE F O 1
ATOM 10542 N N . ILE F 1 124 ? 4.721 9.844 -16.342 1.00 9.78 104 ILE F N 1
ATOM 10543 C CA . ILE F 1 124 ? 3.341 10.018 -16.826 1.00 10.25 104 ILE F CA 1
ATOM 10544 C C . ILE F 1 124 ? 2.543 11.046 -15.987 1.00 11.14 104 ILE F C 1
ATOM 10545 O O . ILE F 1 124 ? 1.784 11.859 -16.561 1.00 10.65 104 ILE F O 1
ATOM 10550 N N . ASP F 1 125 ? 2.762 11.060 -14.671 1.00 12.20 105 ASP F N 1
ATOM 10551 C CA . ASP F 1 125 ? 2.219 12.133 -13.804 1.00 14.45 105 ASP F CA 1
ATOM 10552 C C . ASP F 1 125 ? 2.652 13.524 -14.253 1.00 14.29 105 ASP F C 1
ATOM 10553 O O . ASP F 1 125 ? 1.838 14.447 -14.270 1.00 15.82 105 ASP F O 1
ATOM 10558 N N . CYS F 1 126 ? 3.929 13.664 -14.606 1.00 14.04 106 CYS F N 1
ATOM 10559 C CA . CYS F 1 126 ? 4.553 14.964 -14.803 1.00 14.17 106 CYS F CA 1
ATOM 10560 C C . CYS F 1 126 ? 4.527 15.510 -16.232 1.00 12.57 106 CYS F C 1
ATOM 10561 O O . CYS F 1 126 ? 4.491 16.719 -16.429 1.00 11.60 106 CYS F O 1
ATOM 10564 N N . VAL F 1 127 ? 4.561 14.627 -17.224 1.00 11.40 107 VAL F N 1
ATOM 10565 C CA . VAL F 1 127 ? 4.681 15.098 -18.619 1.00 10.40 107 VAL F CA 1
ATOM 10566 C C . VAL F 1 127 ? 3.444 15.917 -19.034 1.00 10.33 107 VAL F C 1
ATOM 10567 O O . VAL F 1 127 ? 2.325 15.602 -18.629 1.00 9.96 107 VAL F O 1
ATOM 10571 N N . THR F 1 128 ? 3.638 16.984 -19.814 1.00 9.92 108 THR F N 1
ATOM 10572 C CA . THR F 1 128 ? 2.516 17.763 -20.350 1.00 9.81 108 THR F CA 1
ATOM 10573 C C . THR F 1 128 ? 2.801 18.028 -21.819 1.00 9.71 108 THR F C 1
ATOM 10574 O O . THR F 1 128 ? 3.964 17.972 -22.241 1.00 9.52 108 THR F O 1
ATOM 10578 N N . ARG F 1 129 ? 1.754 18.324 -22.578 1.00 9.13 109 ARG F N 1
ATOM 10579 C CA . ARG F 1 129 ? 1.896 18.561 -24.010 1.00 9.82 109 ARG F CA 1
ATOM 10580 C C . ARG F 1 129 ? 2.857 19.722 -24.274 1.00 10.21 109 ARG F C 1
ATOM 10581 O O . ARG F 1 129 ? 3.765 19.617 -25.124 1.00 10.12 109 ARG F O 1
ATOM 10589 N N . GLU F 1 130 ? 2.661 20.813 -23.529 1.00 11.01 110 GLU F N 1
ATOM 10590 C CA . GLU F 1 130 ? 3.451 22.018 -23.722 1.00 12.12 110 GLU F CA 1
ATOM 10591 C C . GLU F 1 130 ? 4.902 21.810 -23.262 1.00 11.05 110 GLU F C 1
ATOM 10592 O O . GLU F 1 130 ? 5.827 22.263 -23.931 1.00 10.81 110 GLU F O 1
ATOM 10598 N N . GLY F 1 131 ? 5.076 21.111 -22.142 1.00 10.29 111 GLY F N 1
ATOM 10599 C CA . GLY F 1 131 ? 6.407 20.812 -21.594 1.00 9.65 111 GLY F CA 1
ATOM 10600 C C . GLY F 1 131 ? 7.213 19.942 -22.566 1.00 9.26 111 GLY F C 1
ATOM 10601 O O . GLY F 1 131 ? 8.418 20.138 -22.753 1.00 8.73 111 GLY F O 1
ATOM 10602 N N . PHE F 1 132 ? 6.530 18.972 -23.169 1.00 8.78 112 PHE F N 1
ATOM 10603 C CA . PHE F 1 132 ? 7.140 18.039 -24.113 1.00 8.51 112 PHE F CA 1
ATOM 10604 C C . PHE F 1 132 ? 7.565 18.848 -25.334 1.00 8.31 112 PHE F C 1
ATOM 10605 O O . PHE F 1 132 ? 8.673 18.699 -25.833 1.00 7.71 112 PHE F O 1
ATOM 10613 N N . SER F 1 133 ? 6.688 19.740 -25.782 1.00 8.81 113 SER F N 1
ATOM 10614 C CA . SER F 1 133 ? 6.966 20.572 -26.962 1.00 9.26 113 SER F CA 1
ATOM 10615 C C . SER F 1 133 ? 8.163 21.511 -26.768 1.00 9.19 113 SER F C 1
ATOM 10616 O O . SER F 1 133 ? 9.039 21.621 -27.643 1.00 8.94 113 SER F O 1
ATOM 10619 N N . ILE F 1 134 ? 8.193 22.186 -25.617 1.00 8.87 114 ILE F N 1
ATOM 10620 C CA . ILE F 1 134 ? 9.253 23.123 -25.288 1.00 8.73 114 ILE F CA 1
ATOM 10621 C C . ILE F 1 134 ? 10.583 22.380 -25.175 1.00 8.26 114 ILE F C 1
ATOM 10622 O O . ILE F 1 134 ? 11.620 22.837 -25.689 1.00 8.21 114 ILE F O 1
ATOM 10627 N N . ALA F 1 135 ? 10.563 21.254 -24.471 1.00 7.99 115 ALA F N 1
ATOM 10628 C CA . ALA F 1 135 ? 11.779 20.474 -24.270 1.00 7.69 115 ALA F CA 1
ATOM 10629 C C . ALA F 1 135 ? 12.385 20.056 -25.615 1.00 7.59 115 ALA F C 1
ATOM 10630 O O . ALA F 1 135 ? 13.601 20.171 -25.807 1.00 7.35 115 ALA F O 1
ATOM 10632 N N . HIS F 1 136 ? 11.540 19.571 -26.525 1.00 7.25 116 HIS F N 1
ATOM 10633 C CA . HIS F 1 136 ? 11.993 19.175 -27.859 1.00 7.44 116 HIS F CA 1
ATOM 10634 C C . HIS F 1 136 ? 12.458 20.347 -28.696 1.00 7.70 116 HIS F C 1
ATOM 10635 O O . HIS F 1 136 ? 13.441 20.247 -29.434 1.00 7.72 116 HIS F O 1
ATOM 10642 N N . ASP F 1 137 ? 11.764 21.470 -28.570 1.00 8.23 117 ASP F N 1
ATOM 10643 C CA . ASP F 1 137 ? 12.101 22.674 -29.340 1.00 8.52 117 ASP F CA 1
ATOM 10644 C C . ASP F 1 137 ? 13.511 23.156 -28.996 1.00 8.29 117 ASP F C 1
ATOM 10645 O O . ASP F 1 137 ? 14.349 23.328 -29.879 1.00 8.20 117 ASP F O 1
ATOM 10650 N N . ILE F 1 138 ? 13.772 23.364 -27.709 1.00 7.88 118 ILE F N 1
ATOM 10651 C CA . ILE F 1 138 ? 15.067 23.910 -27.299 1.00 7.98 118 ILE F CA 1
ATOM 10652 C C . ILE F 1 138 ? 16.173 22.860 -27.320 1.00 7.54 118 ILE F C 1
ATOM 10653 O O . ILE F 1 138 ? 17.316 23.169 -27.700 1.00 7.35 118 ILE F O 1
ATOM 10658 N N . SER F 1 139 ? 15.831 21.621 -26.956 1.00 7.20 119 SER F N 1
ATOM 10659 C CA . SER F 1 139 ? 16.879 20.605 -26.746 1.00 7.10 119 SER F CA 1
ATOM 10660 C C . SER F 1 139 ? 17.202 19.784 -27.977 1.00 7.17 119 SER F C 1
ATOM 10661 O O . SER F 1 139 ? 18.280 19.206 -28.035 1.00 7.16 119 SER F O 1
ATOM 10664 N N . ALA F 1 140 ? 16.292 19.730 -28.955 1.00 7.33 120 ALA F N 1
ATOM 10665 C CA . ALA F 1 140 ? 16.494 18.889 -30.144 1.00 7.29 120 ALA F CA 1
ATOM 10666 C C . ALA F 1 140 ? 16.403 19.689 -31.439 1.00 7.34 120 ALA F C 1
ATOM 10667 O O . ALA F 1 140 ? 17.383 19.749 -32.205 1.00 7.10 120 ALA F O 1
ATOM 10669 N N . TYR F 1 141 ? 15.264 20.348 -31.657 1.00 7.30 121 TYR F N 1
ATOM 10670 C CA . TYR F 1 141 ? 15.072 21.079 -32.904 1.00 7.59 121 TYR F CA 1
ATOM 10671 C C . TYR F 1 141 ? 16.184 22.127 -33.111 1.00 7.56 121 TYR F C 1
ATOM 10672 O O . TYR F 1 141 ? 16.678 22.327 -34.232 1.00 7.47 121 TYR F O 1
ATOM 10681 N N . SER F 1 142 ? 16.609 22.762 -32.026 1.00 7.26 122 SER F N 1
ATOM 10682 C CA . SER F 1 142 ? 17.622 23.816 -32.153 1.00 7.57 122 SER F CA 1
ATOM 10683 C C . SER F 1 142 ? 18.921 23.349 -32.814 1.00 7.41 122 SER F C 1
ATOM 10684 O O . SER F 1 142 ? 19.620 24.151 -33.432 1.00 7.35 122 SER F O 1
ATOM 10687 N N . PHE F 1 143 ? 19.234 22.054 -32.711 1.00 7.19 123 PHE F N 1
ATOM 10688 C CA . PHE F 1 143 ? 20.429 21.522 -33.350 1.00 7.15 123 PHE F CA 1
ATOM 10689 C C . PHE F 1 143 ? 20.271 21.588 -34.870 1.00 7.31 123 PHE F C 1
ATOM 10690 O O . PHE F 1 143 ? 21.186 22.004 -35.578 1.00 6.83 123 PHE F O 1
ATOM 10698 N N . ALA F 1 144 ? 19.115 21.146 -35.362 1.00 7.53 124 ALA F N 1
ATOM 10699 C CA . ALA F 1 144 ? 18.792 21.230 -36.792 1.00 7.79 124 ALA F CA 1
ATOM 10700 C C . ALA F 1 144 ? 18.715 22.680 -37.272 1.00 8.18 124 ALA F C 1
ATOM 10701 O O . ALA F 1 144 ? 19.070 22.983 -38.413 1.00 8.54 124 ALA F O 1
ATOM 10703 N N . ALA F 1 145 ? 18.214 23.562 -36.419 1.00 8.42 125 ALA F N 1
ATOM 10704 C CA . ALA F 1 145 ? 18.076 24.980 -36.766 1.00 8.74 125 ALA F CA 1
ATOM 10705 C C . ALA F 1 145 ? 19.451 25.634 -36.969 1.00 8.93 125 ALA F C 1
ATOM 10706 O O . ALA F 1 145 ? 19.651 26.407 -37.920 1.00 9.34 125 ALA F O 1
ATOM 10708 N N . LEU F 1 146 ? 20.401 25.320 -36.090 1.00 9.03 126 LEU F N 1
ATOM 10709 C CA . LEU F 1 146 ? 21.775 25.826 -36.237 1.00 9.42 126 LEU F CA 1
ATOM 10710 C C . LEU F 1 146 ? 22.441 25.247 -37.480 1.00 9.82 126 LEU F C 1
ATOM 10711 O O . LEU F 1 146 ? 23.181 25.945 -38.183 1.00 10.55 126 LEU F O 1
ATOM 10716 N N . ALA F 1 147 ? 22.166 23.975 -37.767 1.00 9.89 127 ALA F N 1
ATOM 10717 C CA . ALA F 1 147 ? 22.664 23.352 -38.984 1.00 10.46 127 ALA F CA 1
ATOM 10718 C C . ALA F 1 147 ? 22.112 24.055 -40.223 1.00 10.92 127 ALA F C 1
ATOM 10719 O O . ALA F 1 147 ? 22.850 24.349 -41.159 1.00 11.81 127 ALA F O 1
ATOM 10721 N N . LYS F 1 148 ? 20.805 24.288 -40.245 1.00 11.78 128 LYS F N 1
ATOM 10722 C CA . LYS F 1 148 ? 20.165 24.937 -41.385 1.00 12.92 128 LYS F CA 1
ATOM 10723 C C . LYS F 1 148 ? 20.756 26.321 -41.666 1.00 13.50 128 LYS F C 1
ATOM 10724 O O . LYS F 1 148 ? 21.053 26.662 -42.817 1.00 13.83 128 LYS F O 1
ATOM 10730 N N . GLU F 1 149 ? 20.941 27.113 -40.624 1.00 13.26 129 GLU F N 1
ATOM 10731 C CA . GLU F 1 149 ? 21.403 28.474 -40.821 1.00 14.49 129 GLU F CA 1
ATOM 10732 C C . GLU F 1 149 ? 22.925 28.593 -40.920 1.00 13.49 129 GLU F C 1
ATOM 10733 O O . GLU F 1 149 ? 23.421 29.578 -41.470 1.00 12.92 129 GLU F O 1
ATOM 10739 N N . GLY F 1 150 ? 23.658 27.595 -40.427 1.00 12.39 130 GLY F N 1
ATOM 10740 C CA . GLY F 1 150 ? 25.133 27.613 -40.507 1.00 12.36 130 GLY F CA 1
ATOM 10741 C C . GLY F 1 150 ? 25.710 26.878 -41.714 1.00 12.45 130 GLY F C 1
ATOM 10742 O O . GLY F 1 150 ? 26.890 27.030 -42.051 1.00 12.45 130 GLY F O 1
ATOM 10743 N N . ARG F 1 151 ? 24.881 26.067 -42.356 1.00 11.93 131 ARG F N 1
ATOM 10744 C CA . ARG F 1 151 ? 25.314 25.208 -43.439 1.00 12.99 131 ARG F CA 1
ATOM 10745 C C . ARG F 1 151 ? 26.149 25.954 -44.493 1.00 12.75 131 ARG F C 1
ATOM 10746 O O . ARG F 1 151 ? 27.212 25.479 -44.920 1.00 11.96 131 ARG F O 1
ATOM 10754 N N . SER F 1 152 ? 25.660 27.112 -44.928 1.00 13.13 132 SER F N 1
ATOM 10755 C CA A SER F 1 152 ? 26.334 27.828 -46.017 0.50 13.48 132 SER F CA 1
ATOM 10756 C CA B SER F 1 152 ? 26.331 27.844 -46.007 0.50 13.54 132 SER F CA 1
ATOM 10757 C C . SER F 1 152 ? 27.770 28.239 -45.645 1.00 13.90 132 SER F C 1
ATOM 10758 O O . SER F 1 152 ? 28.663 28.218 -46.487 1.00 14.86 132 SER F O 1
ATOM 10763 N N . MET F 1 153 ? 28.008 28.590 -44.382 1.00 13.67 133 MET F N 1
ATOM 10764 C CA . MET F 1 153 ? 29.363 28.960 -43.972 1.00 14.29 133 MET F CA 1
ATOM 10765 C C . MET F 1 153 ? 30.269 27.740 -43.800 1.00 14.07 133 MET F C 1
ATOM 10766 O O . MET F 1 153 ? 31.490 27.870 -43.807 1.00 12.92 133 MET F O 1
ATOM 10771 N N . MET F 1 154 ? 29.654 26.575 -43.600 1.00 14.82 134 MET F N 1
ATOM 10772 C CA . MET F 1 154 ? 30.383 25.347 -43.236 1.00 15.85 134 MET F CA 1
ATOM 10773 C C . MET F 1 154 ? 30.706 24.474 -44.449 1.00 16.60 134 MET F C 1
ATOM 10774 O O . MET F 1 154 ? 31.440 23.492 -44.337 1.00 16.61 134 MET F O 1
ATOM 10779 N N . LYS F 1 155 ? 30.154 24.821 -45.609 1.00 18.81 135 LYS F N 1
ATOM 10780 C CA . LYS F 1 155 ? 30.319 24.011 -46.823 1.00 20.92 135 LYS F CA 1
ATOM 10781 C C . LYS F 1 155 ? 31.772 23.773 -47.198 1.00 20.21 135 LYS F C 1
ATOM 10782 O O . LYS F 1 155 ? 32.550 24.713 -47.217 1.00 20.56 135 LYS F O 1
ATOM 10788 N N . ASN F 1 156 ? 32.126 22.521 -47.508 1.00 20.52 136 ASN F N 1
ATOM 10789 C CA . ASN F 1 156 ? 33.399 22.165 -48.163 1.00 21.71 136 ASN F CA 1
ATOM 10790 C C . ASN F 1 156 ? 34.705 22.583 -47.475 1.00 21.37 136 ASN F C 1
ATOM 10791 O O . ASN F 1 156 ? 35.628 23.111 -48.116 1.00 20.78 136 ASN F O 1
ATOM 10796 N N . ARG F 1 157 ? 34.793 22.334 -46.172 1.00 18.23 137 ARG F N 1
ATOM 10797 C CA . ARG F 1 157 ? 36.013 22.638 -45.432 1.00 16.83 137 ARG F CA 1
ATOM 10798 C C . ARG F 1 157 ? 36.272 21.647 -44.297 1.00 14.47 137 ARG F C 1
ATOM 10799 O O . ARG F 1 157 ? 36.911 21.995 -43.294 1.00 14.08 137 ARG F O 1
ATOM 10807 N N . ASN F 1 158 ? 35.810 20.410 -44.485 1.00 13.36 138 ASN F N 1
ATOM 10808 C CA . ASN F 1 158 ? 35.911 19.378 -43.441 1.00 12.82 138 ASN F CA 1
ATOM 10809 C C . ASN F 1 158 ? 35.337 19.933 -42.139 1.00 10.93 138 ASN F C 1
ATOM 10810 O O . ASN F 1 158 ? 35.955 19.794 -41.078 1.00 10.81 138 ASN F O 1
ATOM 10815 N N . ALA F 1 159 ? 34.149 20.531 -42.230 1.00 9.34 139 ALA F N 1
ATOM 10816 C CA . ALA F 1 159 ? 33.488 21.144 -41.061 1.00 8.72 139 ALA F CA 1
ATOM 10817 C C . ALA F 1 159 ? 32.876 20.091 -40.150 1.00 8.31 139 ALA F C 1
ATOM 10818 O O . ALA F 1 159 ? 32.798 18.925 -40.523 1.00 8.17 139 ALA F O 1
ATOM 10820 N N . SER F 1 160 ? 32.440 20.518 -38.964 1.00 7.71 140 SER F N 1
ATOM 10821 C CA . SER F 1 160 ? 31.971 19.589 -37.930 1.00 7.59 140 SER F CA 1
ATOM 10822 C C . SER F 1 160 ? 30.828 20.217 -37.128 1.00 7.43 140 SER F C 1
ATOM 10823 O O . SER F 1 160 ? 30.756 21.429 -36.978 1.00 7.31 140 SER F O 1
ATOM 10826 N N . MET F 1 161 ? 29.952 19.373 -36.590 1.00 7.41 141 MET F N 1
ATOM 10827 C CA . MET F 1 161 ? 29.024 19.794 -35.531 1.00 7.35 141 MET F CA 1
ATOM 10828 C C . MET F 1 161 ? 29.091 18.738 -34.443 1.00 7.07 141 MET F C 1
ATOM 10829 O O . MET F 1 161 ? 29.247 17.541 -34.734 1.00 6.67 141 MET F O 1
ATOM 10834 N N . VAL F 1 162 ? 28.934 19.159 -33.190 1.00 6.97 142 VAL F N 1
ATOM 10835 C CA . VAL F 1 162 ? 28.909 18.185 -32.096 1.00 6.84 142 VAL F CA 1
ATOM 10836 C C . VAL F 1 162 ? 27.790 18.645 -31.168 1.00 7.05 142 VAL F C 1
ATOM 10837 O O . VAL F 1 162 ? 27.692 19.843 -30.893 1.00 6.76 142 VAL F O 1
ATOM 10841 N N . ALA F 1 163 ? 26.932 17.708 -30.734 1.00 7.07 143 ALA F N 1
ATOM 10842 C CA . ALA F 1 163 ? 25.901 17.991 -29.718 1.00 7.16 143 ALA F CA 1
ATOM 10843 C C . ALA F 1 163 ? 26.208 17.214 -28.441 1.00 7.51 143 ALA F C 1
ATOM 10844 O O . ALA F 1 163 ? 26.804 16.128 -28.498 1.00 7.58 143 ALA F O 1
ATOM 10846 N N . LEU F 1 164 ? 25.747 17.739 -27.302 1.00 7.38 144 LEU F N 1
ATOM 10847 C CA . LEU F 1 164 ? 25.902 17.044 -26.017 1.00 7.84 144 LEU F CA 1
ATOM 10848 C C . LEU F 1 164 ? 24.613 16.328 -25.692 1.00 7.72 144 LEU F C 1
ATOM 10849 O O . LEU F 1 164 ? 23.533 16.889 -25.863 1.00 7.97 144 LEU F O 1
ATOM 10854 N N . THR F 1 165 ? 24.724 15.078 -25.255 1.00 7.50 145 THR F N 1
ATOM 10855 C CA . THR F 1 165 ? 23.545 14.277 -24.966 1.00 7.40 145 THR F CA 1
ATOM 10856 C C . THR F 1 165 ? 23.803 13.463 -23.713 1.00 7.47 145 THR F C 1
ATOM 10857 O O . THR F 1 165 ? 24.877 13.574 -23.101 1.00 7.34 145 THR F O 1
ATOM 10861 N N . TYR F 1 166 ? 22.822 12.653 -23.331 1.00 7.41 146 TYR F N 1
ATOM 10862 C CA . TYR F 1 166 ? 22.896 11.909 -22.083 1.00 7.59 146 TYR F CA 1
ATOM 10863 C C . TYR F 1 166 ? 22.194 10.576 -22.245 1.00 7.52 146 TYR F C 1
ATOM 10864 O O . TYR F 1 166 ? 21.256 10.468 -23.029 1.00 7.69 146 TYR F O 1
ATOM 10873 N N . ILE F 1 167 ? 22.643 9.574 -21.495 1.00 7.19 147 ILE F N 1
ATOM 10874 C CA . ILE F 1 167 ? 22.156 8.199 -21.610 1.00 7.33 147 ILE F CA 1
ATOM 10875 C C . ILE F 1 167 ? 20.668 8.042 -21.280 1.00 7.29 147 ILE F C 1
ATOM 10876 O O . ILE F 1 167 ? 20.058 7.024 -21.607 1.00 7.41 147 ILE F O 1
ATOM 10881 N N . GLY F 1 168 ? 20.076 9.053 -20.650 1.00 7.34 148 GLY F N 1
ATOM 10882 C CA . GLY F 1 168 ? 18.601 9.093 -20.487 1.00 7.69 148 GLY F CA 1
ATOM 10883 C C . GLY F 1 168 ? 17.845 9.021 -21.815 1.00 7.76 148 GLY F C 1
ATOM 10884 O O . GLY F 1 168 ? 16.616 8.752 -21.839 1.00 7.87 148 GLY F O 1
ATOM 10885 N N . ALA F 1 169 ? 18.543 9.318 -22.913 1.00 7.93 149 ALA F N 1
ATOM 10886 C CA . ALA F 1 169 ? 18.003 9.105 -24.266 1.00 8.21 149 ALA F CA 1
ATOM 10887 C C . ALA F 1 169 ? 17.737 7.628 -24.532 1.00 8.60 149 ALA F C 1
ATOM 10888 O O . ALA F 1 169 ? 16.751 7.287 -25.207 1.00 9.06 149 ALA F O 1
ATOM 10890 N N . GLU F 1 170 ? 18.627 6.767 -24.017 1.00 9.10 150 GLU F N 1
ATOM 10891 C CA . GLU F 1 170 ? 18.671 5.339 -24.354 1.00 9.96 150 GLU F CA 1
ATOM 10892 C C . GLU F 1 170 ? 17.898 4.472 -23.372 1.00 9.66 150 GLU F C 1
ATOM 10893 O O . GLU F 1 170 ? 17.387 3.412 -23.730 1.00 9.08 150 GLU F O 1
ATOM 10899 N N . LYS F 1 171 ? 17.844 4.908 -22.117 1.00 9.75 151 LYS F N 1
ATOM 10900 C CA . LYS F 1 171 ? 17.262 4.098 -21.058 1.00 10.25 151 LYS F CA 1
ATOM 10901 C C . LYS F 1 171 ? 16.304 4.962 -20.243 1.00 10.11 151 LYS F C 1
ATOM 10902 O O . LYS F 1 171 ? 16.489 6.162 -20.164 1.00 9.80 151 LYS F O 1
ATOM 10908 N N . ALA F 1 172 ? 15.271 4.348 -19.674 1.00 9.71 152 ALA F N 1
ATOM 10909 C CA . ALA F 1 172 ? 14.317 5.068 -18.817 1.00 9.88 152 ALA F CA 1
ATOM 10910 C C . ALA F 1 172 ? 14.938 5.237 -17.433 1.00 10.36 152 ALA F C 1
ATOM 10911 O O . ALA F 1 172 ? 15.301 4.266 -16.786 1.00 10.47 152 ALA F O 1
ATOM 10913 N N . MET F 1 173 ? 15.054 6.482 -16.991 1.00 10.50 153 MET F N 1
ATOM 10914 C CA . MET F 1 173 ? 15.749 6.789 -15.749 1.00 11.01 153 MET F CA 1
ATOM 10915 C C . MET F 1 173 ? 14.845 7.590 -14.812 1.00 11.16 153 MET F C 1
ATOM 10916 O O . MET F 1 173 ? 13.897 8.230 -15.269 1.00 10.99 153 MET F O 1
ATOM 10921 N N . PRO F 1 174 ? 15.141 7.570 -13.501 1.00 11.31 154 PRO F N 1
ATOM 10922 C CA . PRO F 1 174 ? 14.350 8.433 -12.622 1.00 11.67 154 PRO F CA 1
ATOM 10923 C C . PRO F 1 174 ? 14.582 9.887 -13.012 1.00 11.32 154 PRO F C 1
ATOM 10924 O O . PRO F 1 174 ? 15.681 10.236 -13.473 1.00 11.29 154 PRO F O 1
ATOM 10928 N N . SER F 1 175 ? 13.554 10.710 -12.834 1.00 11.53 155 SER F N 1
ATOM 10929 C CA . SER F 1 175 ? 13.652 12.169 -12.878 1.00 11.67 155 SER F CA 1
ATOM 10930 C C . SER F 1 175 ? 13.876 12.790 -14.252 1.00 10.62 155 SER F C 1
ATOM 10931 O O . SER F 1 175 ? 13.321 13.849 -14.528 1.00 10.50 155 SER F O 1
ATOM 10934 N N . TYR F 1 176 ? 14.699 12.166 -15.083 1.00 9.42 156 TYR F N 1
ATOM 10935 C CA . TYR F 1 176 ? 15.131 12.799 -16.348 1.00 8.93 156 TYR F CA 1
ATOM 10936 C C . TYR F 1 176 ? 13.942 12.977 -17.298 1.00 9.08 156 TYR F C 1
ATOM 10937 O O . TYR F 1 176 ? 13.872 13.971 -18.035 1.00 9.08 156 TYR F O 1
ATOM 10946 N N . ASN F 1 177 ? 13.004 12.024 -17.243 1.00 8.53 157 ASN F N 1
ATOM 10947 C CA . ASN F 1 177 ? 11.658 12.204 -17.783 1.00 8.48 157 ASN F CA 1
ATOM 10948 C C . ASN F 1 177 ? 11.676 12.822 -19.169 1.00 8.39 157 ASN F C 1
ATOM 10949 O O . ASN F 1 177 ? 12.278 12.263 -20.078 1.00 8.18 157 ASN F O 1
ATOM 10954 N N . THR F 1 178 ? 11.053 13.988 -19.305 1.00 8.18 158 THR F N 1
ATOM 10955 C CA . THR F 1 178 ? 10.862 14.598 -20.616 1.00 8.15 158 THR F CA 1
ATOM 10956 C C . THR F 1 178 ? 12.190 14.930 -21.310 1.00 7.88 158 THR F C 1
ATOM 10957 O O . THR F 1 178 ? 12.275 14.860 -22.552 1.00 7.76 158 THR F O 1
ATOM 10961 N N . MET F 1 179 ? 13.218 15.264 -20.526 1.00 7.79 159 MET F N 1
ATOM 10962 C CA . MET F 1 179 ? 14.557 15.470 -21.107 1.00 7.78 159 MET F CA 1
ATOM 10963 C C . MET F 1 179 ? 15.110 14.213 -21.766 1.00 7.36 159 MET F C 1
ATOM 10964 O O . MET F 1 179 ? 15.809 14.301 -22.796 1.00 7.57 159 MET F O 1
ATOM 10969 N N . GLY F 1 180 ? 14.845 13.043 -21.177 1.00 6.92 160 GLY F N 1
ATOM 10970 C CA . GLY F 1 180 ? 15.303 11.798 -21.789 1.00 6.80 160 GLY F CA 1
ATOM 10971 C C . GLY F 1 180 ? 14.703 11.622 -23.173 1.00 6.46 160 GLY F C 1
ATOM 10972 O O . GLY F 1 180 ? 15.404 11.285 -24.135 1.00 6.53 160 GLY F O 1
ATOM 10973 N N . VAL F 1 181 ? 13.398 11.863 -23.282 1.00 6.30 161 VAL F N 1
ATOM 10974 C CA . VAL F 1 181 ? 12.711 11.782 -24.587 1.00 6.10 161 VAL F CA 1
ATOM 10975 C C . VAL F 1 181 ? 13.294 12.808 -25.553 1.00 5.98 161 VAL F C 1
ATOM 10976 O O . VAL F 1 181 ? 13.548 12.490 -26.742 1.00 5.90 161 VAL F O 1
ATOM 10980 N N . ALA F 1 182 ? 13.475 14.044 -25.086 1.00 5.77 162 ALA F N 1
ATOM 10981 C CA . ALA F 1 182 ? 14.068 15.087 -25.942 1.00 5.73 162 ALA F CA 1
ATOM 10982 C C . ALA F 1 182 ? 15.502 14.759 -26.377 1.00 5.71 162 ALA F C 1
ATOM 10983 O O . ALA F 1 182 ? 15.880 15.056 -27.520 1.00 5.68 162 ALA F O 1
ATOM 10985 N N . LYS F 1 183 ? 16.289 14.125 -25.502 1.00 5.70 163 LYS F N 1
ATOM 10986 C CA . LYS F 1 183 ? 17.624 13.639 -25.918 1.00 5.72 163 LYS F CA 1
ATOM 10987 C C . LYS F 1 183 ? 17.546 12.530 -26.965 1.00 5.72 163 LYS F C 1
ATOM 10988 O O . LYS F 1 183 ? 18.397 12.462 -27.853 1.00 5.56 163 LYS F O 1
ATOM 10994 N N . ALA F 1 184 ? 16.530 11.669 -26.881 1.00 5.62 164 ALA F N 1
ATOM 10995 C CA . ALA F 1 184 ? 16.393 10.654 -27.911 1.00 5.77 164 ALA F CA 1
ATOM 10996 C C . ALA F 1 184 ? 16.082 11.323 -29.273 1.00 5.80 164 ALA F C 1
ATOM 10997 O O . ALA F 1 184 ? 16.596 10.899 -30.325 1.00 5.86 164 ALA F O 1
ATOM 10999 N N . SER F 1 185 ? 15.259 12.365 -29.245 1.00 5.81 165 SER F N 1
ATOM 11000 C CA . SER F 1 185 ? 14.949 13.144 -30.455 1.00 5.98 165 SER F CA 1
ATOM 11001 C C . SER F 1 185 ? 16.232 13.846 -30.951 1.00 5.93 165 SER F C 1
ATOM 11002 O O . SER F 1 185 ? 16.541 13.833 -32.151 1.00 6.06 165 SER F O 1
ATOM 11005 N N . LEU F 1 186 ? 16.994 14.430 -30.027 1.00 5.70 166 LEU F N 1
ATOM 11006 C CA . LEU F 1 186 ? 18.277 15.019 -30.389 1.00 5.83 166 LEU F CA 1
ATOM 11007 C C . LEU F 1 186 ? 19.209 14.020 -31.095 1.00 5.88 166 LEU F C 1
ATOM 11008 O O . LEU F 1 186 ? 19.776 14.343 -32.159 1.00 5.76 166 LEU F O 1
ATOM 11013 N N . GLU F 1 187 ? 19.373 12.823 -30.524 1.00 6.12 167 GLU F N 1
ATOM 11014 C CA . GLU F 1 187 ? 20.287 11.842 -31.144 1.00 6.49 167 GLU F CA 1
ATOM 11015 C C . GLU F 1 187 ? 19.830 11.453 -32.554 1.00 6.38 167 GLU F C 1
ATOM 11016 O O . GLU F 1 187 ? 20.648 11.328 -33.474 1.00 6.33 167 GLU F O 1
ATOM 11022 N N . ALA F 1 188 ? 18.524 11.278 -32.740 1.00 6.31 168 ALA F N 1
ATOM 11023 C CA . ALA F 1 188 ? 18.001 11.026 -34.090 1.00 6.41 168 ALA F CA 1
ATOM 11024 C C . ALA F 1 188 ? 18.252 12.205 -35.031 1.00 6.36 168 ALA F C 1
ATOM 11025 O O . ALA F 1 188 ? 18.581 12.010 -36.197 1.00 6.57 168 ALA F O 1
ATOM 11027 N N . THR F 1 189 ? 18.119 13.410 -34.508 1.00 6.32 169 THR F N 1
ATOM 11028 C CA . THR F 1 189 ? 18.328 14.643 -35.290 1.00 6.35 169 THR F CA 1
ATOM 11029 C C . THR F 1 189 ? 19.786 14.716 -35.696 1.00 6.48 169 THR F C 1
ATOM 11030 O O . THR F 1 189 ? 20.087 15.100 -36.823 1.00 6.43 169 THR F O 1
ATOM 11034 N N . VAL F 1 190 ? 20.694 14.328 -34.795 1.00 6.35 170 VAL F N 1
ATOM 11035 C CA . VAL F 1 190 ? 22.137 14.243 -35.163 1.00 6.33 170 VAL F CA 1
ATOM 11036 C C . VAL F 1 190 ? 22.350 13.283 -36.371 1.00 6.52 170 VAL F C 1
ATOM 11037 O O . VAL F 1 190 ? 23.089 13.621 -37.313 1.00 6.27 170 VAL F O 1
ATOM 11041 N N . ARG F 1 191 ? 21.721 12.100 -36.335 1.00 6.45 171 ARG F N 1
ATOM 11042 C CA . ARG F 1 191 ? 21.865 11.127 -37.437 1.00 6.68 171 ARG F CA 1
ATOM 11043 C C . ARG F 1 191 ? 21.320 11.657 -38.764 1.00 6.50 171 ARG F C 1
ATOM 11044 O O . ARG F 1 191 ? 21.978 11.533 -39.798 1.00 6.74 171 ARG F O 1
ATOM 11052 N N . TYR F 1 192 ? 20.113 12.224 -38.746 1.00 6.36 172 TYR F N 1
ATOM 11053 C CA . TYR F 1 192 ? 19.541 12.781 -39.976 1.00 6.22 172 TYR F CA 1
ATOM 11054 C C . TYR F 1 192 ? 20.334 14.006 -40.478 1.00 6.17 172 TYR F C 1
ATOM 11055 O O . TYR F 1 192 ? 20.438 14.218 -41.679 1.00 5.96 172 TYR F O 1
ATOM 11064 N N . THR F 1 193 ? 20.890 14.789 -39.553 1.00 6.13 173 THR F N 1
ATOM 11065 C CA . THR F 1 193 ? 21.761 15.916 -39.910 1.00 6.21 173 THR F CA 1
ATOM 11066 C C . THR F 1 193 ? 23.072 15.413 -40.520 1.00 6.40 173 THR F C 1
ATOM 11067 O O . THR F 1 193 ? 23.518 15.967 -41.525 1.00 6.64 173 THR F O 1
ATOM 11071 N N . ALA F 1 194 ? 23.670 14.367 -39.939 1.00 6.46 174 ALA F N 1
ATOM 11072 C CA . ALA F 1 194 ? 24.844 13.735 -40.543 1.00 6.74 174 ALA F CA 1
ATOM 11073 C C . ALA F 1 194 ? 24.561 13.320 -41.993 1.00 6.97 174 ALA F C 1
ATOM 11074 O O . ALA F 1 194 ? 25.365 13.605 -42.900 1.00 7.29 174 ALA F O 1
ATOM 11076 N N . LEU F 1 195 ? 23.432 12.649 -42.212 1.00 7.20 175 LEU F N 1
ATOM 11077 C CA . LEU F 1 195 ? 23.021 12.264 -43.564 1.00 7.33 175 LEU F CA 1
ATOM 11078 C C . LEU F 1 195 ? 22.843 13.498 -44.466 1.00 7.76 175 LEU F C 1
ATOM 11079 O O . LEU F 1 195 ? 23.346 13.529 -45.621 1.00 7.88 175 LEU F O 1
ATOM 11084 N N . ALA F 1 196 ? 22.117 14.497 -43.969 1.00 7.57 176 ALA F N 1
ATOM 11085 C CA . ALA F 1 196 ? 21.809 15.698 -44.777 1.00 7.92 176 ALA F CA 1
ATOM 11086 C C . ALA F 1 196 ? 23.025 16.558 -45.098 1.00 8.23 176 ALA F C 1
ATOM 11087 O O . ALA F 1 196 ? 23.063 17.188 -46.174 1.00 8.91 176 ALA F O 1
ATOM 11089 N N . LEU F 1 197 ? 24.019 16.570 -44.218 1.00 8.18 177 LEU F N 1
ATOM 11090 C CA . LEU F 1 197 ? 25.162 17.485 -44.395 1.00 8.97 177 LEU F CA 1
ATOM 11091 C C . LEU F 1 197 ? 26.434 16.835 -44.924 1.00 9.08 177 LEU F C 1
ATOM 11092 O O . LEU F 1 197 ? 27.408 17.541 -45.271 1.00 8.68 177 LEU F O 1
ATOM 11097 N N . GLY F 1 198 ? 26.411 15.505 -44.990 1.00 9.56 178 GLY F N 1
ATOM 11098 C CA . GLY F 1 198 ? 27.592 14.731 -45.351 1.00 10.74 178 GLY F CA 1
ATOM 11099 C C . GLY F 1 198 ? 28.081 15.072 -46.761 1.00 11.55 178 GLY F C 1
ATOM 11100 O O . GLY F 1 198 ? 29.279 15.060 -47.003 1.00 11.47 178 GLY F O 1
ATOM 11101 N N . GLU F 1 199 ? 27.156 15.362 -47.678 1.00 12.93 179 GLU F N 1
ATOM 11102 C CA . GLU F 1 199 ? 27.511 15.744 -49.063 1.00 15.92 179 GLU F CA 1
ATOM 11103 C C . GLU F 1 199 ? 28.384 16.984 -49.108 1.00 15.30 179 GLU F C 1
ATOM 11104 O O . GLU F 1 199 ? 29.092 17.204 -50.099 1.00 15.42 179 GLU F O 1
ATOM 11110 N N . ASP F 1 200 ? 28.267 17.839 -48.090 1.00 14.32 180 ASP F N 1
ATOM 11111 C CA . ASP F 1 200 ? 29.072 19.072 -48.006 1.00 14.52 180 ASP F CA 1
ATOM 11112 C C . ASP F 1 200 ? 30.341 18.888 -47.170 1.00 12.73 180 ASP F C 1
ATOM 11113 O O . ASP F 1 200 ? 31.014 19.857 -46.845 1.00 12.29 180 ASP F O 1
ATOM 11118 N N . GLY F 1 201 ? 30.662 17.647 -46.828 1.00 11.21 181 GLY F N 1
ATOM 11119 C CA . GLY F 1 201 ? 31.892 17.354 -46.076 1.00 10.11 181 GLY F CA 1
ATOM 11120 C C . GLY F 1 201 ? 31.766 17.630 -44.585 1.00 9.37 181 GLY F C 1
ATOM 11121 O O . GLY F 1 201 ? 32.766 17.662 -43.876 1.00 9.64 181 GLY F O 1
ATOM 11122 N N . ILE F 1 202 ? 30.546 17.823 -44.102 1.00 8.51 182 ILE F N 1
ATOM 11123 C CA . ILE F 1 202 ? 30.331 18.230 -42.684 1.00 7.87 182 ILE F CA 1
ATOM 11124 C C . ILE F 1 202 ? 30.056 16.965 -41.875 1.00 7.53 182 ILE F C 1
ATOM 11125 O O . ILE F 1 202 ? 29.132 16.217 -42.199 1.00 7.10 182 ILE F O 1
ATOM 11130 N N . LYS F 1 203 ? 30.879 16.710 -40.864 1.00 7.28 183 LYS F N 1
ATOM 11131 C CA . LYS F 1 203 ? 30.665 15.542 -39.989 1.00 7.18 183 LYS F CA 1
ATOM 11132 C C . LYS F 1 203 ? 29.866 16.007 -38.765 1.00 6.94 183 LYS F C 1
ATOM 11133 O O . LYS F 1 203 ? 30.006 17.154 -38.314 1.00 6.57 183 LYS F O 1
ATOM 11139 N N . VAL F 1 204 ? 29.014 15.117 -38.244 1.00 6.71 184 VAL F N 1
ATOM 11140 C CA . VAL F 1 204 ? 27.978 15.530 -37.288 1.00 6.53 184 VAL F CA 1
ATOM 11141 C C . VAL F 1 204 ? 27.862 14.430 -36.234 1.00 6.43 184 VAL F C 1
ATOM 11142 O O . VAL F 1 204 ? 27.414 13.334 -36.545 1.00 6.35 184 VAL F O 1
ATOM 11146 N N . ASN F 1 205 ? 28.248 14.744 -34.990 1.00 6.42 185 ASN F N 1
ATOM 11147 C CA . ASN F 1 205 ? 28.382 13.719 -33.948 1.00 6.47 185 ASN F CA 1
ATOM 11148 C C . ASN F 1 205 ? 27.834 14.222 -32.638 1.00 6.60 185 ASN F C 1
ATOM 11149 O O . ASN F 1 205 ? 27.492 15.404 -32.511 1.00 6.31 185 ASN F O 1
ATOM 11154 N N . ALA F 1 206 ? 27.726 13.309 -31.679 1.00 6.69 186 ALA F N 1
ATOM 11155 C CA . ALA F 1 206 ? 27.298 13.661 -30.337 1.00 6.87 186 ALA F CA 1
ATOM 11156 C C . ALA F 1 206 ? 28.199 13.043 -29.299 1.00 6.99 186 ALA F C 1
ATOM 11157 O O . ALA F 1 206 ? 28.783 11.973 -29.513 1.00 7.30 186 ALA F O 1
ATOM 11159 N N . VAL F 1 207 ? 28.315 13.722 -28.167 1.00 7.18 187 VAL F N 1
ATOM 11160 C CA . VAL F 1 207 ? 29.084 13.206 -27.045 1.00 7.02 187 VAL F CA 1
ATOM 11161 C C . VAL F 1 207 ? 28.082 12.983 -25.926 1.00 6.96 187 VAL F C 1
ATOM 11162 O O . VAL F 1 207 ? 27.356 13.916 -25.571 1.00 7.04 187 VAL F O 1
ATOM 11166 N N . SER F 1 208 ? 27.980 11.741 -25.446 1.00 6.90 188 SER F N 1
ATOM 11167 C CA . SER F 1 208 ? 27.064 11.407 -24.349 1.00 6.92 188 SER F CA 1
ATOM 11168 C C . SER F 1 208 ? 27.850 11.463 -23.035 1.00 7.20 188 SER F C 1
ATOM 11169 O O . SER F 1 208 ? 28.559 10.517 -22.677 1.00 7.56 188 SER F O 1
ATOM 11172 N N . ALA F 1 209 ? 27.737 12.587 -22.337 1.00 7.19 189 ALA F N 1
ATOM 11173 C CA . ALA F 1 209 ? 28.519 12.797 -21.133 1.00 7.44 189 ALA F CA 1
ATOM 11174 C C . ALA F 1 209 ? 27.887 12.110 -19.927 1.00 7.54 189 ALA F C 1
ATOM 11175 O O . ALA F 1 209 ? 26.670 12.038 -19.818 1.00 7.29 189 ALA F O 1
ATOM 11177 N N . GLY F 1 210 ? 28.734 11.592 -19.041 1.00 7.82 190 GLY F N 1
ATOM 11178 C CA . GLY F 1 210 ? 28.273 11.199 -17.694 1.00 8.42 190 GLY F CA 1
ATOM 11179 C C . GLY F 1 210 ? 27.818 12.436 -16.911 1.00 8.83 190 GLY F C 1
ATOM 11180 O O . GLY F 1 210 ? 28.063 13.562 -17.329 1.00 8.54 190 GLY F O 1
ATOM 11181 N N . PRO F 1 211 ? 27.134 12.239 -15.762 1.00 9.22 191 PRO F N 1
ATOM 11182 C CA . PRO F 1 211 ? 26.649 13.406 -15.037 1.00 9.50 191 PRO F CA 1
ATOM 11183 C C . PRO F 1 211 ? 27.805 14.232 -14.499 1.00 9.81 191 PRO F C 1
ATOM 11184 O O . PRO F 1 211 ? 28.853 13.681 -14.131 1.00 10.38 191 PRO F O 1
ATOM 11188 N N . ILE F 1 212 ? 27.598 15.543 -14.481 1.00 10.32 192 ILE F N 1
ATOM 11189 C CA . ILE F 1 212 ? 28.601 16.527 -14.075 1.00 10.30 192 ILE F CA 1
ATOM 11190 C C . ILE F 1 212 ? 27.837 17.616 -13.341 1.00 10.52 192 ILE F C 1
ATOM 11191 O O . ILE F 1 212 ? 26.767 18.017 -13.767 1.00 10.19 192 ILE F O 1
ATOM 11196 N N . LYS F 1 213 ? 28.377 18.082 -12.217 1.00 11.48 193 LYS F N 1
ATOM 11197 C CA . LYS F 1 213 ? 27.714 19.112 -11.444 1.00 12.53 193 LYS F CA 1
ATOM 11198 C C . LYS F 1 213 ? 27.894 20.476 -12.110 1.00 12.75 193 LYS F C 1
ATOM 11199 O O . LYS F 1 213 ? 28.884 21.181 -11.882 1.00 13.82 193 LYS F O 1
ATOM 11205 N N . THR F 1 214 ? 26.925 20.836 -12.934 1.00 11.65 194 THR F N 1
ATOM 11206 C CA . THR F 1 214 ? 26.891 22.126 -13.610 1.00 12.03 194 THR F CA 1
ATOM 11207 C C . THR F 1 214 ? 25.656 22.857 -13.121 1.00 12.41 194 THR F C 1
ATOM 11208 O O . THR F 1 214 ? 24.911 22.342 -12.264 1.00 12.45 194 THR F O 1
ATOM 11212 N N . LEU F 1 215 ? 25.398 24.033 -13.682 1.00 12.79 195 LEU F N 1
ATOM 11213 C CA . LEU F 1 215 ? 24.135 24.734 -13.380 1.00 13.76 195 LEU F CA 1
ATOM 11214 C C . LEU F 1 215 ? 22.878 23.925 -13.697 1.00 14.53 195 LEU F C 1
ATOM 11215 O O . LEU F 1 215 ? 21.893 24.008 -12.983 1.00 14.19 195 LEU F O 1
ATOM 11220 N N . ALA F 1 216 ? 22.919 23.154 -14.779 1.00 15.43 196 ALA F N 1
ATOM 11221 C CA . ALA F 1 216 ? 21.840 22.246 -15.127 1.00 16.82 196 ALA F CA 1
ATOM 11222 C C . ALA F 1 216 ? 21.531 21.276 -13.980 1.00 17.63 196 ALA F C 1
ATOM 11223 O O . ALA F 1 216 ? 20.382 20.941 -13.754 1.00 18.44 196 ALA F O 1
ATOM 11225 N N . ALA F 1 217 ? 22.550 20.856 -13.244 1.00 19.78 197 ALA F N 1
ATOM 11226 C CA . ALA F 1 217 ? 22.353 19.978 -12.082 1.00 22.67 197 ALA F CA 1
ATOM 11227 C C . ALA F 1 217 ? 21.711 20.609 -10.853 1.00 24.86 197 ALA F C 1
ATOM 11228 O O . ALA F 1 217 ? 21.186 19.901 -9.985 1.00 26.22 197 ALA F O 1
ATOM 11230 N N . SER F 1 218 ? 21.744 21.931 -10.764 1.00 27.89 198 SER F N 1
ATOM 11231 C CA . SER F 1 218 ? 21.391 22.605 -9.510 1.00 29.60 198 SER F CA 1
ATOM 11232 C C . SER F 1 218 ? 19.920 22.474 -9.095 1.00 29.23 198 SER F C 1
ATOM 11233 O O . SER F 1 218 ? 19.611 22.482 -7.910 1.00 29.48 198 SER F O 1
ATOM 11236 N N . GLY F 1 219 ? 19.017 22.322 -10.057 1.00 28.10 199 GLY F N 1
ATOM 11237 C CA . GLY F 1 219 ? 17.614 22.099 -9.732 1.00 26.26 199 GLY F CA 1
ATOM 11238 C C . GLY F 1 219 ? 17.271 20.655 -9.402 1.00 24.73 199 GLY F C 1
ATOM 11239 O O . GLY F 1 219 ? 16.113 20.341 -9.098 1.00 24.43 199 GLY F O 1
ATOM 11240 N N . ILE F 1 220 ? 18.268 19.770 -9.462 1.00 21.46 200 ILE F N 1
ATOM 11241 C CA . ILE F 1 220 ? 18.015 18.330 -9.363 1.00 19.13 200 ILE F CA 1
ATOM 11242 C C . ILE F 1 220 ? 18.341 17.835 -7.957 1.00 18.65 200 ILE F C 1
ATOM 11243 O O . ILE F 1 220 ? 19.499 17.853 -7.542 1.00 16.92 200 ILE F O 1
ATOM 11248 N N . SER F 1 221 ? 17.323 17.409 -7.216 1.00 18.71 201 SER F N 1
ATOM 11249 C CA . SER F 1 221 ? 17.565 16.988 -5.841 1.00 19.24 201 SER F CA 1
ATOM 11250 C C . SER F 1 221 ? 18.381 15.700 -5.828 1.00 17.83 201 SER F C 1
ATOM 11251 O O . SER F 1 221 ? 18.217 14.835 -6.700 1.00 17.94 201 SER F O 1
ATOM 11254 N N . ASN F 1 222 ? 19.290 15.619 -4.862 1.00 17.32 202 ASN F N 1
ATOM 11255 C CA . ASN F 1 222 ? 20.200 14.483 -4.689 1.00 17.28 202 ASN F CA 1
ATOM 11256 C C . ASN F 1 222 ? 21.018 14.143 -5.939 1.00 15.61 202 ASN F C 1
ATOM 11257 O O . ASN F 1 222 ? 21.342 12.980 -6.201 1.00 14.38 202 ASN F O 1
ATOM 11262 N N . PHE F 1 223 ? 21.350 15.181 -6.701 1.00 14.21 203 PHE F N 1
ATOM 11263 C CA . PHE F 1 223 ? 22.236 15.000 -7.853 1.00 13.79 203 PHE F CA 1
ATOM 11264 C C . PHE F 1 223 ? 23.558 14.392 -7.367 1.00 13.09 203 PHE F C 1
ATOM 11265 O O . PHE F 1 223 ? 24.138 13.530 -8.033 1.00 12.98 203 PHE F O 1
ATOM 11273 N N . LYS F 1 224 ? 24.018 14.820 -6.193 1.00 12.92 204 LYS F N 1
ATOM 11274 C CA . LYS F 1 224 ? 25.247 14.258 -5.596 1.00 13.00 204 LYS F CA 1
ATOM 11275 C C . LYS F 1 224 ? 25.183 12.732 -5.419 1.00 12.76 204 LYS F C 1
ATOM 11276 O O . LYS F 1 224 ? 26.166 12.024 -5.676 1.00 12.02 204 LYS F O 1
ATOM 11282 N N . LYS F 1 225 ? 24.033 12.217 -5.006 1.00 12.70 205 LYS F N 1
ATOM 11283 C CA . LYS F 1 225 ? 23.863 10.753 -4.916 1.00 13.38 205 LYS F CA 1
ATOM 11284 C C . LYS F 1 225 ? 23.971 10.074 -6.277 1.00 12.61 205 LYS F C 1
ATOM 11285 O O . LYS F 1 225 ? 24.571 9.012 -6.391 1.00 12.32 205 LYS F O 1
ATOM 11291 N N . MET F 1 226 ? 23.387 10.698 -7.298 1.00 12.36 206 MET F N 1
ATOM 11292 C CA . MET F 1 226 ? 23.532 10.219 -8.675 1.00 12.54 206 MET F CA 1
ATOM 11293 C C . MET F 1 226 ? 24.987 10.141 -9.114 1.00 11.80 206 MET F C 1
ATOM 11294 O O . MET F 1 226 ? 25.398 9.148 -9.724 1.00 11.30 206 MET F O 1
ATOM 11299 N N . LEU F 1 227 ? 25.744 11.214 -8.860 1.00 11.03 207 LEU F N 1
ATOM 11300 C CA . LEU F 1 227 ? 27.182 11.231 -9.129 1.00 11.53 207 LEU F CA 1
ATOM 11301 C C . LEU F 1 227 ? 27.900 10.087 -8.429 1.00 11.27 207 LEU F C 1
ATOM 11302 O O . LEU F 1 227 ? 28.691 9.358 -9.047 1.00 11.16 207 LEU F O 1
ATOM 11307 N N . ASP F 1 228 ? 27.640 9.942 -7.133 1.00 11.13 208 ASP F N 1
ATOM 11308 C CA . ASP F 1 228 ? 28.312 8.897 -6.362 1.00 11.71 208 ASP F CA 1
ATOM 11309 C C . ASP F 1 228 ? 27.949 7.482 -6.825 1.00 11.16 208 ASP F C 1
ATOM 11310 O O . ASP F 1 228 ? 28.818 6.606 -6.880 1.00 10.71 208 ASP F O 1
ATOM 11315 N N . TYR F 1 229 ? 26.685 7.271 -7.196 1.00 10.85 209 TYR F N 1
ATOM 11316 C CA . TYR F 1 229 ? 26.256 6.000 -7.765 1.00 10.90 209 TYR F CA 1
ATOM 11317 C C . TYR F 1 229 ? 26.977 5.739 -9.077 1.00 10.54 209 TYR F C 1
ATOM 11318 O O . TYR F 1 229 ? 27.471 4.648 -9.291 1.00 9.68 209 TYR F O 1
ATOM 11327 N N . ASN F 1 230 ? 27.034 6.751 -9.945 1.00 10.63 210 ASN F N 1
ATOM 11328 C CA . ASN F 1 230 ? 27.789 6.611 -11.191 1.00 11.05 210 ASN F CA 1
ATOM 11329 C C . ASN F 1 230 ? 29.254 6.200 -10.985 1.00 10.86 210 ASN F C 1
ATOM 11330 O O . ASN F 1 230 ? 29.748 5.300 -11.676 1.00 10.87 210 ASN F O 1
ATOM 11335 N N . ALA F 1 231 ? 29.946 6.848 -10.045 1.00 10.29 211 ALA F N 1
ATOM 11336 C CA . ALA F 1 231 ? 31.337 6.507 -9.752 1.00 10.30 211 ALA F CA 1
ATOM 11337 C C . ALA F 1 231 ? 31.456 5.065 -9.199 1.00 10.68 211 ALA F C 1
ATOM 11338 O O . ALA F 1 231 ? 32.409 4.337 -9.508 1.00 10.73 211 ALA F O 1
ATOM 11340 N N . MET F 1 232 ? 30.482 4.650 -8.395 1.00 10.14 212 MET F N 1
ATOM 11341 C CA . MET F 1 232 ? 30.473 3.308 -7.834 1.00 10.09 212 MET F CA 1
ATOM 11342 C C . MET F 1 232 ? 30.348 2.212 -8.872 1.00 10.15 212 MET F C 1
ATOM 11343 O O . MET F 1 232 ? 31.039 1.181 -8.784 1.00 10.16 212 MET F O 1
ATOM 11348 N N . VAL F 1 233 ? 29.461 2.403 -9.842 1.00 10.09 213 VAL F N 1
ATOM 11349 C CA . VAL F 1 233 ? 29.161 1.306 -10.757 1.00 10.26 213 VAL F CA 1
ATOM 11350 C C . VAL F 1 233 ? 29.970 1.359 -12.056 1.00 10.29 213 VAL F C 1
ATOM 11351 O O . VAL F 1 233 ? 30.102 0.341 -12.716 1.00 10.24 213 VAL F O 1
ATOM 11355 N N . SER F 1 234 ? 30.511 2.526 -12.405 1.00 10.23 214 SER F N 1
ATOM 11356 C CA . SER F 1 234 ? 31.301 2.657 -13.638 1.00 10.26 214 SER F CA 1
ATOM 11357 C C . SER F 1 234 ? 32.624 1.856 -13.618 1.00 10.33 214 SER F C 1
ATOM 11358 O O . SER F 1 234 ? 33.284 1.776 -12.582 1.00 10.45 214 SER F O 1
ATOM 11361 N N . PRO F 1 235 ? 33.023 1.268 -14.770 1.00 10.11 215 PRO F N 1
ATOM 11362 C CA . PRO F 1 235 ? 34.296 0.539 -14.821 1.00 10.10 215 PRO F CA 1
ATOM 11363 C C . PRO F 1 235 ? 35.456 1.358 -14.275 1.00 10.28 215 PRO F C 1
ATOM 11364 O O . PRO F 1 235 ? 36.278 0.823 -13.520 1.00 10.19 215 PRO F O 1
ATOM 11368 N N . LEU F 1 236 ? 35.519 2.644 -14.638 1.00 10.61 216 LEU F N 1
ATOM 11369 C CA . LEU F 1 236 ? 36.641 3.501 -14.204 1.00 12.30 216 LEU F CA 1
ATOM 11370 C C . LEU F 1 236 ? 36.576 4.108 -12.781 1.00 13.91 216 LEU F C 1
ATOM 11371 O O . LEU F 1 236 ? 37.507 4.805 -12.344 1.00 14.78 216 LEU F O 1
ATOM 11376 N N . LYS F 1 237 ? 35.498 3.844 -12.069 1.00 15.09 217 LYS F N 1
ATOM 11377 C CA A LYS F 1 237 ? 35.389 4.217 -10.642 0.50 15.58 217 LYS F CA 1
ATOM 11378 C CA B LYS F 1 237 ? 35.387 4.213 -10.642 0.50 15.78 217 LYS F CA 1
ATOM 11379 C C . LYS F 1 237 ? 35.599 5.715 -10.396 1.00 15.88 217 LYS F C 1
ATOM 11380 O O . LYS F 1 237 ? 36.222 6.126 -9.413 1.00 17.27 217 LYS F O 1
ATOM 11391 N N . LYS F 1 238 ? 35.070 6.541 -11.286 1.00 15.60 218 LYS F N 1
ATOM 11392 C CA . LYS F 1 238 ? 35.211 7.987 -11.154 1.00 15.64 218 LYS F CA 1
ATOM 11393 C C . LYS F 1 238 ? 34.088 8.704 -11.884 1.00 15.23 218 LYS F C 1
ATOM 11394 O O . LYS F 1 238 ? 33.336 8.089 -12.677 1.00 14.81 218 LYS F O 1
ATOM 11400 N N . ASN F 1 239 ? 33.960 9.995 -11.605 1.00 13.08 219 ASN F N 1
ATOM 11401 C CA . ASN F 1 239 ? 33.081 10.842 -12.373 1.00 12.58 219 ASN F CA 1
ATOM 11402 C C . ASN F 1 239 ? 33.909 11.538 -13.448 1.00 12.04 219 ASN F C 1
ATOM 11403 O O . ASN F 1 239 ? 35.082 11.845 -13.233 1.00 11.68 219 ASN F O 1
ATOM 11408 N N . VAL F 1 240 ? 33.304 11.801 -14.596 1.00 11.14 220 VAL F N 1
ATOM 11409 C CA . VAL F 1 240 ? 34.023 12.519 -15.635 1.00 10.69 220 VAL F CA 1
ATOM 11410 C C . VAL F 1 240 ? 34.065 14.002 -15.296 1.00 10.82 220 VAL F C 1
ATOM 11411 O O . VAL F 1 240 ? 33.342 14.481 -14.444 1.00 10.43 220 VAL F O 1
ATOM 11415 N N . ASP F 1 241 ? 34.937 14.732 -15.967 1.00 11.94 221 ASP F N 1
ATOM 11416 C CA . ASP F 1 241 ? 34.962 16.174 -15.755 1.00 12.19 221 ASP F CA 1
ATOM 11417 C C . ASP F 1 241 ? 34.842 16.887 -17.085 1.00 11.72 221 ASP F C 1
ATOM 11418 O O . ASP F 1 241 ? 34.870 16.247 -18.146 1.00 11.99 221 ASP F O 1
ATOM 11423 N N . ILE F 1 242 ? 34.711 18.208 -17.037 1.00 10.90 222 ILE F N 1
ATOM 11424 C CA . ILE F 1 242 ? 34.432 18.965 -18.262 1.00 10.60 222 ILE F CA 1
ATOM 11425 C C . ILE F 1 242 ? 35.598 18.934 -19.236 1.00 10.65 222 ILE F C 1
ATOM 11426 O O . ILE F 1 242 ? 35.402 19.095 -20.446 1.00 10.39 222 ILE F O 1
ATOM 11431 N N . MET F 1 243 ? 36.802 18.667 -18.740 1.00 10.49 223 MET F N 1
ATOM 11432 C CA . MET F 1 243 ? 37.948 18.538 -19.661 1.00 11.16 223 MET F CA 1
ATOM 11433 C C . MET F 1 243 ? 37.939 17.232 -20.452 1.00 10.18 223 MET F C 1
ATOM 11434 O O . MET F 1 243 ? 38.317 17.220 -21.620 1.00 10.02 223 MET F O 1
ATOM 11439 N N . GLU F 1 244 ? 37.549 16.132 -19.809 1.00 9.91 224 GLU F N 1
ATOM 11440 C CA . GLU F 1 244 ? 37.409 14.845 -20.513 1.00 9.72 224 GLU F CA 1
ATOM 11441 C C . GLU F 1 244 ? 36.374 14.998 -21.624 1.00 9.05 224 GLU F C 1
ATOM 11442 O O . GLU F 1 244 ? 36.606 14.574 -22.775 1.00 8.99 224 GLU F O 1
ATOM 11448 N N . VAL F 1 245 ? 35.255 15.625 -21.287 1.00 8.49 225 VAL F N 1
ATOM 11449 C CA . VAL F 1 245 ? 34.219 15.881 -22.288 1.00 8.26 225 VAL F CA 1
ATOM 11450 C C . VAL F 1 245 ? 34.735 16.880 -23.340 1.00 8.15 225 VAL F C 1
ATOM 11451 O O . VAL F 1 245 ? 34.604 16.622 -24.550 1.00 8.19 225 VAL F O 1
ATOM 11455 N N . GLY F 1 246 ? 35.319 17.997 -22.892 1.00 7.77 226 GLY F N 1
ATOM 11456 C CA . GLY F 1 246 ? 35.807 19.046 -23.802 1.00 7.75 226 GLY F CA 1
ATOM 11457 C C . GLY F 1 246 ? 36.856 18.533 -24.774 1.00 7.65 226 GLY F C 1
ATOM 11458 O O . GLY F 1 246 ? 36.821 18.847 -25.973 1.00 7.89 226 GLY F O 1
ATOM 11459 N N . ASN F 1 247 ? 37.777 17.715 -24.272 1.00 7.55 227 ASN F N 1
ATOM 11460 C CA . ASN F 1 247 ? 38.805 17.129 -25.128 1.00 7.81 227 ASN F CA 1
ATOM 11461 C C . ASN F 1 247 ? 38.237 16.249 -26.238 1.00 7.43 227 ASN F C 1
ATOM 11462 O O . ASN F 1 247 ? 38.731 16.257 -27.376 1.00 7.16 227 ASN F O 1
ATOM 11467 N N . THR F 1 248 ? 37.192 15.503 -25.898 1.00 7.41 228 THR F N 1
ATOM 11468 C CA . THR F 1 248 ? 36.527 14.628 -26.856 1.00 7.21 228 THR F CA 1
ATOM 11469 C C . THR F 1 248 ? 35.782 15.448 -27.914 1.00 7.21 228 THR F C 1
ATOM 11470 O O . THR F 1 248 ? 35.886 15.150 -29.120 1.00 7.06 228 THR F O 1
ATOM 11474 N N . VAL F 1 249 ? 35.054 16.481 -27.481 1.00 7.16 229 VAL F N 1
ATOM 11475 C CA . VAL F 1 249 ? 34.412 17.417 -28.431 1.00 7.12 229 VAL F CA 1
ATOM 11476 C C . VAL F 1 249 ? 35.455 18.052 -29.367 1.00 7.11 229 VAL F C 1
ATOM 11477 O O . VAL F 1 249 ? 35.256 18.115 -30.584 1.00 6.91 229 VAL F O 1
ATOM 11481 N N . ALA F 1 250 ? 36.561 18.527 -28.793 1.00 6.97 230 ALA F N 1
ATOM 11482 C CA . ALA F 1 250 ? 37.665 19.087 -29.586 1.00 7.29 230 ALA F CA 1
ATOM 11483 C C . ALA F 1 250 ? 38.159 18.088 -30.634 1.00 7.51 230 ALA F C 1
ATOM 11484 O O . ALA F 1 250 ? 38.295 18.456 -31.814 1.00 7.78 230 ALA F O 1
ATOM 11486 N N . PHE F 1 251 ? 38.441 16.842 -30.221 1.00 7.53 231 PHE F N 1
ATOM 11487 C CA . PHE F 1 251 ? 38.842 15.793 -31.182 1.00 7.82 231 PHE F CA 1
ATOM 11488 C C . PHE F 1 251 ? 37.826 15.663 -32.322 1.00 7.56 231 PHE F C 1
ATOM 11489 O O . PHE F 1 251 ? 38.204 15.548 -33.506 1.00 7.60 231 PHE F O 1
ATOM 11497 N N . LEU F 1 252 ? 36.540 15.658 -31.968 1.00 7.27 232 LEU F N 1
ATOM 11498 C CA . LEU F 1 252 ? 35.465 15.526 -32.979 1.00 7.64 232 LEU F CA 1
ATOM 11499 C C . LEU F 1 252 ? 35.290 16.720 -33.906 1.00 7.68 232 LEU F C 1
ATOM 11500 O O . LEU F 1 252 ? 34.496 16.665 -34.845 1.00 7.76 232 LEU F O 1
ATOM 11505 N N . CYS F 1 253 ? 36.070 17.776 -33.681 1.00 7.83 233 CYS F N 1
ATOM 11506 C CA . CYS F 1 253 ? 36.064 18.909 -34.601 1.00 8.23 233 CYS F CA 1
ATOM 11507 C C . CYS F 1 253 ? 37.391 19.025 -35.342 1.00 8.49 233 CYS F C 1
ATOM 11508 O O . CYS F 1 253 ? 37.637 20.035 -36.005 1.00 8.74 233 CYS F O 1
ATOM 11511 N N . SER F 1 254 ? 38.219 17.989 -35.247 1.00 8.42 234 SER F N 1
ATOM 11512 C CA . SER F 1 254 ? 39.557 17.989 -35.842 1.00 8.93 234 SER F CA 1
ATOM 11513 C C . SER F 1 254 ? 39.603 17.192 -37.135 1.00 9.41 234 SER F C 1
ATOM 11514 O O . SER F 1 254 ? 38.748 16.342 -37.388 1.00 9.10 234 SER F O 1
ATOM 11517 N N . ASP F 1 255 ? 40.628 17.457 -37.944 1.00 10.07 235 ASP F N 1
ATOM 11518 C CA . ASP F 1 255 ? 40.839 16.700 -39.180 1.00 11.13 235 ASP F CA 1
ATOM 11519 C C . ASP F 1 255 ? 41.158 15.225 -38.900 1.00 11.02 235 ASP F C 1
ATOM 11520 O O . ASP F 1 255 ? 41.009 14.384 -39.776 1.00 11.21 235 ASP F O 1
ATOM 11525 N N . MET F 1 256 ? 41.563 14.913 -37.671 1.00 10.94 236 MET F N 1
ATOM 11526 C CA . MET F 1 256 ? 41.828 13.519 -37.282 1.00 11.21 236 MET F CA 1
ATOM 11527 C C . MET F 1 256 ? 40.540 12.695 -37.287 1.00 10.89 236 MET F C 1
ATOM 11528 O O . MET F 1 256 ? 40.579 11.480 -37.473 1.00 11.54 236 MET F O 1
ATOM 11533 N N . ALA F 1 257 ? 39.411 13.363 -37.089 1.00 9.99 237 ALA F N 1
ATOM 11534 C CA . ALA F 1 257 ? 38.137 12.672 -36.933 1.00 9.29 237 ALA F CA 1
ATOM 11535 C C . ALA F 1 257 ? 37.313 12.640 -38.198 1.00 9.15 237 ALA F C 1
ATOM 11536 O O . ALA F 1 257 ? 36.111 12.350 -38.133 1.00 8.91 237 ALA F O 1
ATOM 11538 N N . THR F 1 258 ? 37.931 12.900 -39.354 1.00 8.93 238 THR F N 1
ATOM 11539 C CA . THR F 1 258 ? 37.141 13.000 -40.590 1.00 9.26 238 THR F CA 1
ATOM 11540 C C . THR F 1 258 ? 36.480 11.701 -41.046 1.00 8.91 238 THR F C 1
ATOM 11541 O O . THR F 1 258 ? 35.653 11.736 -41.948 1.00 9.46 238 THR F O 1
ATOM 11545 N N . GLY F 1 259 ? 36.831 10.567 -40.435 1.00 8.16 239 GLY F N 1
ATOM 11546 C CA . GLY F 1 259 ? 36.128 9.300 -40.707 1.00 7.66 239 GLY F CA 1
ATOM 11547 C C . GLY F 1 259 ? 34.896 9.035 -39.845 1.00 7.38 239 GLY F C 1
ATOM 11548 O O . GLY F 1 259 ? 34.232 8.000 -40.020 1.00 7.34 239 GLY F O 1
ATOM 11549 N N . ILE F 1 260 ? 34.580 9.960 -38.933 1.00 6.86 240 ILE F N 1
ATOM 11550 C CA . ILE F 1 260 ? 33.531 9.740 -37.913 1.00 6.59 240 ILE F CA 1
ATOM 11551 C C . ILE F 1 260 ? 32.340 10.669 -38.138 1.00 6.44 240 ILE F C 1
ATOM 11552 O O . ILE F 1 260 ? 32.490 11.883 -38.089 1.00 6.39 240 ILE F O 1
ATOM 11557 N N . THR F 1 261 ? 31.170 10.100 -38.417 1.00 6.44 241 THR F N 1
ATOM 11558 C CA . THR F 1 261 ? 29.941 10.905 -38.432 1.00 6.37 241 THR F CA 1
ATOM 11559 C C . THR F 1 261 ? 28.738 10.069 -38.021 1.00 6.59 241 THR F C 1
ATOM 11560 O O . THR F 1 261 ? 28.738 8.842 -38.174 1.00 6.77 241 THR F O 1
ATOM 11564 N N . GLY F 1 262 ? 27.723 10.741 -37.486 1.00 6.69 242 GLY F N 1
ATOM 11565 C CA . GLY F 1 262 ? 26.506 10.126 -37.009 1.00 7.00 242 GLY F CA 1
ATOM 11566 C C . GLY F 1 262 ? 26.701 9.317 -35.739 1.00 7.33 242 GLY F C 1
ATOM 11567 O O . GLY F 1 262 ? 25.870 8.466 -35.404 1.00 7.47 242 GLY F O 1
ATOM 11568 N N . GLU F 1 263 ? 27.811 9.549 -35.049 1.00 7.48 243 GLU F N 1
ATOM 11569 C CA . GLU F 1 263 ? 28.203 8.701 -33.935 1.00 7.79 243 GLU F CA 1
ATOM 11570 C C . GLU F 1 263 ? 27.856 9.378 -32.613 1.00 7.77 243 GLU F C 1
ATOM 11571 O O . GLU F 1 263 ? 27.854 10.608 -32.532 1.00 7.75 243 GLU F O 1
ATOM 11577 N N . VAL F 1 264 ? 27.573 8.564 -31.595 1.00 7.59 244 VAL F N 1
ATOM 11578 C CA . VAL F 1 264 ? 27.430 9.025 -30.216 1.00 7.65 244 VAL F CA 1
ATOM 11579 C C . VAL F 1 264 ? 28.576 8.403 -29.421 1.00 7.74 244 VAL F C 1
ATOM 11580 O O . VAL F 1 264 ? 28.676 7.166 -29.337 1.00 7.99 244 VAL F O 1
ATOM 11584 N N . VAL F 1 265 ? 29.456 9.246 -28.873 1.00 7.47 245 VAL F N 1
ATOM 11585 C CA . VAL F 1 265 ? 30.629 8.774 -28.151 1.00 7.39 245 VAL F CA 1
ATOM 11586 C C . VAL F 1 265 ? 30.378 8.995 -26.652 1.00 7.46 245 VAL F C 1
ATOM 11587 O O . VAL F 1 265 ? 30.185 10.133 -26.212 1.00 7.36 245 VAL F O 1
ATOM 11591 N N . HIS F 1 266 ? 30.388 7.921 -25.872 1.00 7.62 246 HIS F N 1
ATOM 11592 C CA . HIS F 1 266 ? 30.118 8.060 -24.427 1.00 7.87 246 HIS F CA 1
ATOM 11593 C C . HIS F 1 266 ? 31.356 8.479 -23.721 1.00 7.88 246 HIS F C 1
ATOM 11594 O O . HIS F 1 266 ? 32.401 7.801 -23.820 1.00 8.16 246 HIS F O 1
ATOM 11601 N N . VAL F 1 267 ? 31.269 9.599 -23.013 1.00 7.69 247 VAL F N 1
ATOM 11602 C CA . VAL F 1 267 ? 32.360 10.054 -22.128 1.00 7.78 247 VAL F CA 1
ATOM 11603 C C . VAL F 1 267 ? 31.799 10.057 -20.724 1.00 7.62 247 VAL F C 1
ATOM 11604 O O . VAL F 1 267 ? 31.335 11.082 -20.242 1.00 7.60 247 VAL F O 1
ATOM 11608 N N . ASP F 1 268 ? 31.804 8.880 -20.099 1.00 8.14 248 ASP F N 1
ATOM 11609 C CA . ASP F 1 268 ? 30.981 8.602 -18.921 1.00 8.18 248 ASP F CA 1
ATOM 11610 C C . ASP F 1 268 ? 31.656 7.597 -17.969 1.00 8.43 248 ASP F C 1
ATOM 11611 O O . ASP F 1 268 ? 30.991 6.958 -17.138 1.00 8.15 248 ASP F O 1
ATOM 11616 N N . ALA F 1 269 ? 32.978 7.456 -18.098 1.00 8.11 249 ALA F N 1
ATOM 11617 C CA . ALA F 1 269 ? 33.741 6.496 -17.284 1.00 8.29 249 ALA F CA 1
ATOM 11618 C C . ALA F 1 269 ? 33.314 5.027 -17.486 1.00 8.38 249 ALA F C 1
ATOM 11619 O O . ALA F 1 269 ? 33.637 4.177 -16.655 1.00 8.24 249 ALA F O 1
ATOM 11621 N N . GLY F 1 270 ? 32.601 4.738 -18.588 1.00 8.10 250 GLY F N 1
ATOM 11622 C CA . GLY F 1 270 ? 32.172 3.373 -18.924 1.00 8.04 250 GLY F CA 1
ATOM 11623 C C . GLY F 1 270 ? 30.782 3.011 -18.422 1.00 7.85 250 GLY F C 1
ATOM 11624 O O . GLY F 1 270 ? 30.319 1.871 -18.593 1.00 7.77 250 GLY F O 1
ATOM 11625 N N . TYR F 1 271 ? 30.101 3.970 -17.800 1.00 7.72 251 TYR F N 1
ATOM 11626 C CA . TYR F 1 271 ? 28.758 3.721 -17.256 1.00 7.68 251 TYR F CA 1
ATOM 11627 C C . TYR F 1 271 ? 27.857 2.989 -18.272 1.00 7.63 251 TYR F C 1
ATOM 11628 O O . TYR F 1 271 ? 27.185 2.012 -17.933 1.00 7.26 251 TYR F O 1
ATOM 11637 N N . HIS F 1 272 ? 27.874 3.440 -19.532 1.00 7.72 252 HIS F N 1
ATOM 11638 C CA . HIS F 1 272 ? 26.999 2.888 -20.568 1.00 7.81 252 HIS F CA 1
ATOM 11639 C C . HIS F 1 272 ? 27.139 1.396 -20.820 1.00 8.02 252 HIS F C 1
ATOM 11640 O O . HIS F 1 272 ? 26.180 0.769 -21.258 1.00 8.15 252 HIS F O 1
ATOM 11647 N N . CYS F 1 273 ? 28.319 0.824 -20.586 1.00 7.97 253 CYS F N 1
ATOM 11648 C CA . CYS F 1 273 ? 28.584 -0.567 -20.993 1.00 8.45 253 CYS F CA 1
ATOM 11649 C C . CYS F 1 273 ? 28.318 -1.608 -19.904 1.00 8.65 253 CYS F C 1
ATOM 11650 O O . CYS F 1 273 ? 28.440 -2.798 -20.172 1.00 8.50 253 CYS F O 1
ATOM 11653 N N . VAL F 1 274 ? 27.978 -1.163 -18.690 1.00 8.69 254 VAL F N 1
ATOM 11654 C CA . VAL F 1 274 ? 27.812 -2.102 -17.575 1.00 9.22 254 VAL F CA 1
ATOM 11655 C C . VAL F 1 274 ? 26.344 -2.277 -17.187 1.00 9.52 254 VAL F C 1
ATOM 11656 O O . VAL F 1 274 ? 25.528 -1.407 -17.427 1.00 9.80 254 VAL F O 1
ATOM 11660 N N . SER F 1 275 ? 26.017 -3.421 -16.614 1.00 9.74 255 SER F N 1
ATOM 11661 C CA . SER F 1 275 ? 24.696 -3.615 -16.042 1.00 10.58 255 SER F CA 1
ATOM 11662 C C . SER F 1 275 ? 24.916 -4.379 -14.750 1.00 10.93 255 SER F C 1
ATOM 11663 O O . SER F 1 275 ? 25.845 -5.176 -14.676 1.00 10.55 255 SER F O 1
ATOM 11666 N N . MET F 1 276 ? 24.076 -4.116 -13.749 1.00 11.59 256 MET F N 1
ATOM 11667 C CA A MET F 1 276 ? 24.185 -4.778 -12.437 0.50 12.16 256 MET F CA 1
ATOM 11668 C CA B MET F 1 276 ? 24.177 -4.738 -12.422 0.50 12.95 256 MET F CA 1
ATOM 11669 C C . MET F 1 276 ? 25.539 -4.487 -11.770 1.00 12.78 256 MET F C 1
ATOM 11670 O O . MET F 1 276 ? 26.045 -5.306 -10.971 1.00 12.95 256 MET F O 1
ATOM 11679 N N . GLY F 1 277 ? 26.133 -3.330 -12.086 1.00 13.06 257 GLY F N 1
ATOM 11680 C CA . GLY F 1 277 ? 27.443 -2.961 -11.524 1.00 14.21 257 GLY F CA 1
ATOM 11681 C C . GLY F 1 277 ? 27.419 -2.678 -10.027 1.00 15.77 257 GLY F C 1
ATOM 11682 O O . GLY F 1 277 ? 28.474 -2.499 -9.404 1.00 17.63 257 GLY F O 1
ATOM 11683 N N . ASN F 1 278 ? 26.224 -2.635 -9.450 1.00 15.24 258 ASN F N 1
ATOM 11684 C CA . ASN F 1 278 ? 26.055 -2.402 -8.004 1.00 16.60 258 ASN F CA 1
ATOM 11685 C C . ASN F 1 278 ? 25.938 -3.670 -7.124 1.00 16.76 258 ASN F C 1
ATOM 11686 O O . ASN F 1 278 ? 25.831 -3.575 -5.885 1.00 16.99 258 ASN F O 1
ATOM 11691 N N . VAL F 1 279 ? 25.920 -4.848 -7.743 1.00 16.55 259 VAL F N 1
ATOM 11692 C CA . VAL F 1 279 ? 25.650 -6.077 -6.994 1.00 17.63 259 VAL F CA 1
ATOM 11693 C C . VAL F 1 279 ? 26.947 -6.786 -6.600 1.00 19.84 259 VAL F C 1
ATOM 11694 O O . VAL F 1 279 ? 27.758 -7.140 -7.463 1.00 19.21 259 VAL F O 1
ATOM 11698 N N . LEU F 1 280 ? 27.137 -6.963 -5.291 1.00 20.65 260 LEU F N 1
ATOM 11699 C CA . LEU F 1 280 ? 28.282 -7.693 -4.749 1.00 24.06 260 LEU F CA 1
ATOM 11700 C C . LEU F 1 280 ? 28.080 -9.189 -4.909 1.00 27.17 260 LEU F C 1
ATOM 11701 O O . LEU F 1 280 ? 27.016 -9.724 -4.584 1.00 29.10 260 LEU F O 1
ATOM 11707 N N . GLY G 1 22 ? -9.847 -18.131 -27.287 1.00 19.14 2 GLY G N 1
ATOM 11708 C CA . GLY G 1 22 ? -8.958 -17.050 -27.835 1.00 16.26 2 GLY G CA 1
ATOM 11709 C C . GLY G 1 22 ? -8.116 -16.428 -26.746 1.00 15.62 2 GLY G C 1
ATOM 11710 O O . GLY G 1 22 ? -8.581 -16.261 -25.608 1.00 15.17 2 GLY G O 1
ATOM 11711 N N . PHE G 1 23 ? -6.884 -16.046 -27.088 1.00 14.85 3 PHE G N 1
ATOM 11712 C CA . PHE G 1 23 ? -5.950 -15.586 -26.060 1.00 14.09 3 PHE G CA 1
ATOM 11713 C C . PHE G 1 23 ? -6.158 -14.148 -25.548 1.00 13.61 3 PHE G C 1
ATOM 11714 O O . PHE G 1 23 ? -5.468 -13.709 -24.624 1.00 13.93 3 PHE G O 1
ATOM 11722 N N . LEU G 1 24 ? -7.139 -13.440 -26.113 1.00 12.61 4 LEU G N 1
ATOM 11723 C CA . LEU G 1 24 ? -7.565 -12.135 -25.581 1.00 12.10 4 LEU G CA 1
ATOM 11724 C C . LEU G 1 24 ? -9.033 -12.146 -25.132 1.00 12.27 4 LEU G C 1
ATOM 11725 O O . LEU G 1 24 ? -9.670 -11.092 -25.021 1.00 11.38 4 LEU G O 1
ATOM 11730 N N . ALA G 1 25 ? -9.570 -13.343 -24.883 1.00 12.84 5 ALA G N 1
ATOM 11731 C CA . ALA G 1 25 ? -11.003 -13.479 -24.595 1.00 13.23 5 ALA G CA 1
ATOM 11732 C C . ALA G 1 25 ? -11.406 -12.590 -23.435 1.00 13.19 5 ALA G C 1
ATOM 11733 O O . ALA G 1 25 ? -10.811 -12.632 -22.361 1.00 13.31 5 ALA G O 1
ATOM 11735 N N . GLY G 1 26 ? -12.414 -11.766 -23.681 1.00 14.34 6 GLY G N 1
ATOM 11736 C CA . GLY G 1 26 ? -12.932 -10.863 -22.663 1.00 14.35 6 GLY G CA 1
ATOM 11737 C C . GLY G 1 26 ? -12.126 -9.608 -22.371 1.00 15.18 6 GLY G C 1
ATOM 11738 O O . GLY G 1 26 ? -12.595 -8.737 -21.622 1.00 15.67 6 GLY G O 1
ATOM 11739 N N . LYS G 1 27 ? -10.934 -9.486 -22.952 1.00 14.07 7 LYS G N 1
ATOM 11740 C CA . LYS G 1 27 ? -10.150 -8.251 -22.787 1.00 13.38 7 LYS G CA 1
ATOM 11741 C C . LYS G 1 27 ? -10.770 -7.081 -23.551 1.00 13.18 7 LYS G C 1
ATOM 11742 O O . LYS G 1 27 ? -11.228 -7.239 -24.688 1.00 13.29 7 LYS G O 1
ATOM 11748 N N . LYS G 1 28 ? -10.774 -5.913 -22.912 1.00 11.88 8 LYS G N 1
ATOM 11749 C CA . LYS G 1 28 ? -11.364 -4.699 -23.467 1.00 11.80 8 LYS G CA 1
ATOM 11750 C C . LYS G 1 28 ? -10.250 -3.816 -24.003 1.00 10.48 8 LYS G C 1
ATOM 11751 O O . LYS G 1 28 ? -9.418 -3.364 -23.244 1.00 9.93 8 LYS G O 1
ATOM 11757 N N . ILE G 1 29 ? -10.232 -3.610 -25.317 1.00 9.59 9 ILE G N 1
ATOM 11758 C CA . ILE G 1 29 ? -9.085 -3.004 -25.974 1.00 9.07 9 ILE G CA 1
ATOM 11759 C C . ILE G 1 29 ? -9.513 -1.847 -26.869 1.00 9.09 9 ILE G C 1
ATOM 11760 O O . ILE G 1 29 ? -10.447 -1.963 -27.693 1.00 8.80 9 ILE G O 1
ATOM 11765 N N . LEU G 1 30 ? -8.834 -0.714 -26.672 1.00 8.42 10 LEU G N 1
ATOM 11766 C CA . LEU G 1 30 ? -9.030 0.459 -27.495 1.00 8.57 10 LEU G CA 1
ATOM 11767 C C . LEU G 1 30 ? -8.038 0.470 -28.658 1.00 8.36 10 LEU G C 1
ATOM 11768 O O . LEU G 1 30 ? -6.827 0.371 -28.428 1.00 7.96 10 LEU G O 1
ATOM 11773 N N . ILE G 1 31 ? -8.549 0.613 -29.879 1.00 8.11 11 ILE G N 1
ATOM 11774 C CA . ILE G 1 31 ? -7.671 0.681 -31.072 1.00 8.33 11 ILE G CA 1
ATOM 11775 C C . ILE G 1 31 ? -7.800 2.049 -31.728 1.00 8.33 11 ILE G C 1
ATOM 11776 O O . ILE G 1 31 ? -8.900 2.438 -32.142 1.00 8.36 11 ILE G O 1
ATOM 11781 N N . THR G 1 32 ? -6.680 2.779 -31.810 1.00 8.24 12 THR G N 1
ATOM 11782 C CA . THR G 1 32 ? -6.636 4.041 -32.544 1.00 8.67 12 THR G CA 1
ATOM 11783 C C . THR G 1 32 ? -6.118 3.765 -33.946 1.00 9.03 12 THR G C 1
ATOM 11784 O O . THR G 1 32 ? -5.549 2.711 -34.185 1.00 9.48 12 THR G O 1
ATOM 11788 N N . GLY G 1 33 ? -6.324 4.696 -34.863 1.00 9.19 13 GLY G N 1
ATOM 11789 C CA . GLY G 1 33 ? -5.650 4.666 -36.158 1.00 9.80 13 GLY G CA 1
ATOM 11790 C C . GLY G 1 33 ? -6.255 3.858 -37.299 1.00 10.71 13 GLY G C 1
ATOM 11791 O O . GLY G 1 33 ? -5.616 3.720 -38.347 1.00 10.15 13 GLY G O 1
ATOM 11792 N N . LEU G 1 34 ? -7.471 3.327 -37.119 1.00 11.46 14 LEU G N 1
ATOM 11793 C CA . LEU G 1 34 ? -8.135 2.572 -38.185 1.00 12.86 14 LEU G CA 1
ATOM 11794 C C . LEU G 1 34 ? -8.695 3.542 -39.237 1.00 13.55 14 LEU G C 1
ATOM 11795 O O . LEU G 1 34 ? -9.646 4.257 -38.949 1.00 15.39 14 LEU G O 1
ATOM 11800 N N . LEU G 1 35 ? -8.139 3.555 -40.450 1.00 12.73 15 LEU G N 1
ATOM 11801 C CA . LEU G 1 35 ? -8.578 4.521 -41.471 1.00 12.53 15 LEU G CA 1
ATOM 11802 C C . LEU G 1 35 ? -9.080 3.883 -42.772 1.00 12.61 15 LEU G C 1
ATOM 11803 O O . LEU G 1 35 ? -9.985 4.433 -43.424 1.00 13.00 15 LEU G O 1
ATOM 11808 N N . SER G 1 36 ? -8.480 2.761 -43.157 1.00 10.98 16 SER G N 1
ATOM 11809 C CA . SER G 1 36 ? -8.965 1.959 -44.282 1.00 10.95 16 SER G CA 1
ATOM 11810 C C . SER G 1 36 ? -8.739 0.490 -43.983 1.00 10.64 16 SER G C 1
ATOM 11811 O O . SER G 1 36 ? -8.083 0.146 -43.003 1.00 9.91 16 SER G O 1
ATOM 11814 N N . ASN G 1 37 ? -9.262 -0.397 -44.827 1.00 11.23 17 ASN G N 1
ATOM 11815 C CA . ASN G 1 37 ? -8.972 -1.817 -44.663 1.00 11.79 17 ASN G CA 1
ATOM 11816 C C . ASN G 1 37 ? -7.514 -2.196 -44.967 1.00 11.43 17 ASN G C 1
ATOM 11817 O O . ASN G 1 37 ? -7.174 -3.362 -44.888 1.00 11.22 17 ASN G O 1
ATOM 11822 N N . LYS G 1 38 ? -6.681 -1.215 -45.308 1.00 11.24 18 LYS G N 1
ATOM 11823 C CA . LYS G 1 38 ? -5.236 -1.445 -45.460 1.00 11.18 18 LYS G CA 1
ATOM 11824 C C . LYS G 1 38 ? -4.421 -1.020 -44.222 1.00 10.68 18 LYS G C 1
ATOM 11825 O O . LYS G 1 38 ? -3.260 -1.392 -44.108 1.00 10.50 18 LYS G O 1
ATOM 11831 N N . SER G 1 39 ? -5.046 -0.254 -43.328 1.00 9.61 19 SER G N 1
ATOM 11832 C CA . SER G 1 39 ? -4.401 0.288 -42.111 1.00 8.96 19 SER G CA 1
ATOM 11833 C C . SER G 1 39 ? -3.788 -0.816 -41.262 1.00 8.48 19 SER G C 1
ATOM 11834 O O . SER G 1 39 ? -4.367 -1.885 -41.095 1.00 8.29 19 SER G O 1
ATOM 11837 N N . ILE G 1 40 ? -2.627 -0.554 -40.677 1.00 8.15 20 ILE G N 1
ATOM 11838 C CA . ILE G 1 40 ? -2.079 -1.500 -39.694 1.00 7.87 20 ILE G CA 1
ATOM 11839 C C . ILE G 1 40 ? -3.124 -1.821 -38.596 1.00 7.82 20 ILE G C 1
ATOM 11840 O O . ILE G 1 40 ? -3.294 -2.977 -38.221 1.00 7.63 20 ILE G O 1
ATOM 11845 N N . ALA G 1 41 ? -3.850 -0.806 -38.149 1.00 7.99 21 ALA G N 1
ATOM 11846 C CA . ALA G 1 41 ? -4.886 -0.973 -37.110 1.00 8.36 21 ALA G CA 1
ATOM 11847 C C . ALA G 1 41 ? -6.005 -1.925 -37.551 1.00 8.74 21 ALA G C 1
ATOM 11848 O O . ALA G 1 41 ? -6.648 -2.564 -36.714 1.00 8.17 21 ALA G O 1
ATOM 11850 N N . TYR G 1 42 ? -6.238 -2.025 -38.858 1.00 8.74 22 TYR G N 1
ATOM 11851 C CA . TYR G 1 42 ? -7.220 -3.010 -39.343 1.00 9.71 22 TYR G CA 1
ATOM 11852 C C . TYR G 1 42 ? -6.728 -4.448 -39.111 1.00 9.45 22 TYR G C 1
ATOM 11853 O O . TYR G 1 42 ? -7.502 -5.310 -38.669 1.00 9.23 22 TYR G O 1
ATOM 11862 N N . GLY G 1 43 ? -5.445 -4.701 -39.406 1.00 8.71 23 GLY G N 1
ATOM 11863 C CA . GLY G 1 43 ? -4.830 -6.004 -39.132 1.00 8.64 23 GLY G CA 1
ATOM 11864 C C . GLY G 1 43 ? -4.838 -6.316 -37.640 1.00 8.54 23 GLY G C 1
ATOM 11865 O O . GLY G 1 43 ? -5.090 -7.460 -37.226 1.00 8.34 23 GLY G O 1
ATOM 11866 N N . ILE G 1 44 ? -4.576 -5.295 -36.828 1.00 7.95 24 ILE G N 1
ATOM 11867 C CA . ILE G 1 44 ? -4.600 -5.452 -35.382 1.00 7.97 24 ILE G CA 1
ATOM 11868 C C . ILE G 1 44 ? -6.019 -5.823 -34.936 1.00 8.02 24 ILE G C 1
ATOM 11869 O O . ILE G 1 44 ? -6.201 -6.770 -34.163 1.00 7.24 24 ILE G O 1
ATOM 11874 N N . ALA G 1 45 ? -7.010 -5.092 -35.451 1.00 8.20 25 ALA G N 1
ATOM 11875 C CA . ALA G 1 45 ? -8.417 -5.364 -35.104 1.00 8.87 25 ALA G CA 1
ATOM 11876 C C . ALA G 1 45 ? -8.799 -6.791 -35.481 1.00 9.40 25 ALA G C 1
ATOM 11877 O O . ALA G 1 45 ? -9.382 -7.504 -34.663 1.00 9.43 25 ALA G O 1
ATOM 11879 N N . LYS G 1 46 ? -8.450 -7.206 -36.703 1.00 9.86 26 LYS G N 1
ATOM 11880 C CA . LYS G 1 46 ? -8.750 -8.563 -37.151 1.00 10.64 26 LYS G CA 1
ATOM 11881 C C . LYS G 1 46 ? -8.157 -9.615 -36.226 1.00 10.19 26 LYS G C 1
ATOM 11882 O O . LYS G 1 46 ? -8.843 -10.548 -35.835 1.00 10.09 26 LYS G O 1
ATOM 11888 N N . ALA G 1 47 ? -6.881 -9.473 -35.881 1.00 9.40 27 ALA G N 1
ATOM 11889 C CA . ALA G 1 47 ? -6.210 -10.430 -35.001 1.00 9.82 27 ALA G CA 1
ATOM 11890 C C . ALA G 1 47 ? -6.874 -10.442 -33.626 1.00 10.00 27 ALA G C 1
ATOM 11891 O O . ALA G 1 47 ? -7.161 -11.499 -33.079 1.00 10.06 27 ALA G O 1
ATOM 11893 N N . MET G 1 48 ? -7.129 -9.267 -33.077 1.00 9.81 28 MET G N 1
ATOM 11894 C CA . MET G 1 48 ? -7.683 -9.189 -31.722 1.00 10.31 28 MET G CA 1
ATOM 11895 C C . MET G 1 48 ? -9.121 -9.717 -31.662 1.00 10.88 28 MET G C 1
ATOM 11896 O O . MET G 1 48 ? -9.503 -10.416 -30.723 1.00 11.39 28 MET G O 1
ATOM 11901 N N . HIS G 1 49 ? -9.912 -9.375 -32.669 1.00 11.27 29 HIS G N 1
ATOM 11902 C CA . HIS G 1 49 ? -11.282 -9.920 -32.758 1.00 11.70 29 HIS G CA 1
ATOM 11903 C C . HIS G 1 49 ? -11.249 -11.421 -32.845 1.00 11.63 29 HIS G C 1
ATOM 11904 O O . HIS G 1 49 ? -12.029 -12.112 -32.165 1.00 10.89 29 HIS G O 1
ATOM 11911 N N . ARG G 1 50 ? -10.335 -11.956 -33.655 1.00 11.55 30 ARG G N 1
ATOM 11912 C CA . ARG G 1 50 ? -10.188 -13.418 -33.771 1.00 12.02 30 ARG G CA 1
ATOM 11913 C C . ARG G 1 50 ? -9.875 -14.055 -32.404 1.00 12.07 30 ARG G C 1
ATOM 11914 O O . ARG G 1 50 ? -10.430 -15.102 -32.035 1.00 12.45 30 ARG G O 1
ATOM 11922 N N . GLU G 1 51 ? -9.038 -13.387 -31.621 1.00 11.61 31 GLU G N 1
ATOM 11923 C CA . GLU G 1 51 ? -8.647 -13.891 -30.291 1.00 11.80 31 GLU G CA 1
ATOM 11924 C C . GLU G 1 51 ? -9.614 -13.534 -29.155 1.00 11.63 31 GLU G C 1
ATOM 11925 O O . GLU G 1 51 ? -9.295 -13.737 -27.984 1.00 11.18 31 GLU G O 1
ATOM 11931 N N . GLY G 1 52 ? -10.793 -13.011 -29.511 1.00 11.78 32 GLY G N 1
ATOM 11932 C CA . GLY G 1 52 ? -11.886 -12.845 -28.553 1.00 12.12 32 GLY G CA 1
ATOM 11933 C C . GLY G 1 52 ? -11.964 -11.523 -27.809 1.00 12.03 32 GLY G C 1
ATOM 11934 O O . GLY G 1 52 ? -12.756 -11.388 -26.879 1.00 11.79 32 GLY G O 1
ATOM 11935 N N . ALA G 1 53 ? -11.154 -10.537 -28.205 1.00 12.01 33 ALA G N 1
ATOM 11936 C CA . ALA G 1 53 ? -11.172 -9.223 -27.539 1.00 12.57 33 ALA G CA 1
ATOM 11937 C C . ALA G 1 53 ? -12.468 -8.461 -27.822 1.00 13.17 33 ALA G C 1
ATOM 11938 O O . ALA G 1 53 ? -13.077 -8.635 -28.874 1.00 13.00 33 ALA G O 1
ATOM 11940 N N . GLU G 1 54 ? -12.883 -7.637 -26.863 1.00 13.67 34 GLU G N 1
ATOM 11941 C CA . GLU G 1 54 ? -13.950 -6.666 -27.067 1.00 14.48 34 GLU G CA 1
ATOM 11942 C C . GLU G 1 54 ? -13.274 -5.357 -27.446 1.00 13.04 34 GLU G C 1
ATOM 11943 O O . GLU G 1 54 ? -12.353 -4.911 -26.744 1.00 12.82 34 GLU G O 1
ATOM 11949 N N . LEU G 1 55 ? -13.710 -4.748 -28.547 1.00 11.29 35 LEU G N 1
ATOM 11950 C CA . LEU G 1 55 ? -12.956 -3.640 -29.159 1.00 10.59 35 LEU G CA 1
ATOM 11951 C C . LEU G 1 55 ? -13.707 -2.321 -29.179 1.00 10.27 35 LEU G C 1
ATOM 11952 O O . LEU G 1 55 ? -14.937 -2.294 -29.335 1.00 10.18 35 LEU G O 1
ATOM 11957 N N . ALA G 1 56 ? -12.964 -1.226 -29.021 1.00 9.70 36 ALA G N 1
ATOM 11958 C CA . ALA G 1 56 ? -13.497 0.114 -29.225 1.00 9.91 36 ALA G CA 1
ATOM 11959 C C . ALA G 1 56 ? -12.517 0.812 -30.145 1.00 9.61 36 ALA G C 1
ATOM 11960 O O . ALA G 1 56 ? -11.355 0.437 -30.183 1.00 8.73 36 ALA G O 1
ATOM 11962 N N . PHE G 1 57 ? -13.005 1.808 -30.881 1.00 9.75 37 PHE G N 1
ATOM 11963 C CA . PHE G 1 57 ? -12.216 2.463 -31.922 1.00 10.32 37 PHE G CA 1
ATOM 11964 C C . PHE G 1 57 ? -12.358 3.967 -31.853 1.00 10.53 37 PHE G C 1
ATOM 11965 O O . PHE G 1 57 ? -13.426 4.487 -31.491 1.00 10.57 37 PHE G O 1
ATOM 11973 N N . THR G 1 58 ? -11.304 4.676 -32.254 1.00 10.76 38 THR G N 1
ATOM 11974 C CA . THR G 1 58 ? -11.412 6.115 -32.406 1.00 11.36 38 THR G CA 1
ATOM 11975 C C . THR G 1 58 ? -11.273 6.567 -33.868 1.00 12.43 38 THR G C 1
ATOM 11976 O O . THR G 1 58 ? -10.775 5.814 -34.746 1.00 12.94 38 THR G O 1
ATOM 11980 N N . TYR G 1 59 ? -11.701 7.795 -34.140 1.00 13.08 39 TYR G N 1
ATOM 11981 C CA . TYR G 1 59 ? -11.519 8.388 -35.473 1.00 15.00 39 TYR G CA 1
ATOM 11982 C C . TYR G 1 59 ? -11.247 9.894 -35.330 1.00 16.35 39 TYR G C 1
ATOM 11983 O O . TYR G 1 59 ? -11.571 10.497 -34.301 1.00 14.79 39 TYR G O 1
ATOM 11992 N N . VAL G 1 60 ? -10.662 10.492 -36.364 1.00 18.24 40 VAL G N 1
ATOM 11993 C CA . VAL G 1 60 ? -10.456 11.933 -36.359 1.00 21.65 40 VAL G CA 1
ATOM 11994 C C . VAL G 1 60 ? -11.589 12.602 -37.125 1.00 24.01 40 VAL G C 1
ATOM 11995 O O . VAL G 1 60 ? -12.000 12.120 -38.194 1.00 22.71 40 VAL G O 1
ATOM 11999 N N . GLY G 1 61 ? -12.087 13.691 -36.532 1.00 25.66 41 GLY G N 1
ATOM 12000 C CA . GLY G 1 61 ? -13.217 14.488 -37.032 1.00 30.75 41 GLY G CA 1
ATOM 12001 C C . GLY G 1 61 ? -14.047 13.912 -38.164 1.00 30.60 41 GLY G C 1
ATOM 12002 O O . GLY G 1 61 ? -15.021 13.207 -37.925 1.00 36.17 41 GLY G O 1
ATOM 12003 N N . GLN G 1 62 ? -13.629 14.191 -39.393 1.00 30.92 42 GLN G N 1
ATOM 12004 C CA . GLN G 1 62 ? -14.424 13.918 -40.595 1.00 33.22 42 GLN G CA 1
ATOM 12005 C C . GLN G 1 62 ? -14.674 12.445 -40.927 1.00 32.08 42 GLN G C 1
ATOM 12006 O O . GLN G 1 62 ? -15.557 12.130 -41.729 1.00 31.67 42 GLN G O 1
ATOM 12012 N N . PHE G 1 63 ? -13.897 11.537 -40.341 1.00 28.12 43 PHE G N 1
ATOM 12013 C CA . PHE G 1 63 ? -13.945 10.148 -40.805 1.00 26.42 43 PHE G CA 1
ATOM 12014 C C . PHE G 1 63 ? -14.897 9.263 -40.011 1.00 24.39 43 PHE G C 1
ATOM 12015 O O . PHE G 1 63 ? -14.816 8.032 -40.089 1.00 22.42 43 PHE G O 1
ATOM 12023 N N . LYS G 1 64 ? -15.818 9.876 -39.267 1.00 24.29 44 LYS G N 1
ATOM 12024 C CA . LYS G 1 64 ? -16.746 9.101 -38.448 1.00 24.20 44 LYS G CA 1
ATOM 12025 C C . LYS G 1 64 ? -17.426 8.001 -39.262 1.00 23.40 44 LYS G C 1
ATOM 12026 O O . LYS G 1 64 ? -17.398 6.836 -38.880 1.00 21.60 44 LYS G O 1
ATOM 12032 N N . ASP G 1 65 ? -18.028 8.376 -40.391 1.00 24.09 45 ASP G N 1
ATOM 12033 C CA . ASP G 1 65 ? -18.820 7.432 -41.176 1.00 23.82 45 ASP G CA 1
ATOM 12034 C C . ASP G 1 65 ? -17.960 6.318 -41.744 1.00 21.97 45 ASP G C 1
ATOM 12035 O O . ASP G 1 65 ? -18.357 5.150 -41.725 1.00 19.81 45 ASP G O 1
ATOM 12040 N N . ARG G 1 66 ? -16.788 6.697 -42.256 1.00 21.47 46 ARG G N 1
ATOM 12041 C CA . ARG G 1 66 ? -15.837 5.753 -42.851 1.00 21.29 46 ARG G CA 1
ATOM 12042 C C . ARG G 1 66 ? -15.430 4.713 -41.813 1.00 18.54 46 ARG G C 1
ATOM 12043 O O . ARG G 1 66 ? -15.409 3.524 -42.086 1.00 17.86 46 ARG G O 1
ATOM 12051 N N . VAL G 1 67 ? -15.122 5.172 -40.610 1.00 16.82 47 VAL G N 1
ATOM 12052 C CA . VAL G 1 67 ? -14.592 4.280 -39.582 1.00 16.28 47 VAL G CA 1
ATOM 12053 C C . VAL G 1 67 ? -15.673 3.351 -39.030 1.00 15.95 47 VAL G C 1
ATOM 12054 O O . VAL G 1 67 ? -15.441 2.149 -38.871 1.00 14.45 47 VAL G O 1
ATOM 12058 N N . GLU G 1 68 ? -16.865 3.901 -38.784 1.00 16.41 48 GLU G N 1
ATOM 12059 C CA . GLU G 1 68 ? -18.016 3.084 -38.400 1.00 16.68 48 GLU G CA 1
ATOM 12060 C C . GLU G 1 68 ? -18.235 1.948 -39.372 1.00 16.33 48 GLU G C 1
ATOM 12061 O O . GLU G 1 68 ? -18.425 0.818 -38.965 1.00 15.97 48 GLU G O 1
ATOM 12067 N N . LYS G 1 69 ? -18.188 2.241 -40.670 1.00 17.15 49 LYS G N 1
ATOM 12068 C CA . LYS G 1 69 ? -18.406 1.220 -41.683 1.00 18.60 49 LYS G CA 1
ATOM 12069 C C . LYS G 1 69 ? -17.326 0.124 -41.614 1.00 18.14 49 LYS G C 1
ATOM 12070 O O . LYS G 1 69 ? -17.611 -1.073 -41.685 1.00 16.98 49 LYS G O 1
ATOM 12076 N N . LEU G 1 70 ? -16.078 0.557 -41.447 1.00 17.69 50 LEU G N 1
ATOM 12077 C CA . LEU G 1 70 ? -14.939 -0.353 -41.392 1.00 17.62 50 LEU G CA 1
ATOM 12078 C C . LEU G 1 70 ? -14.942 -1.252 -40.171 1.00 16.79 50 LEU G C 1
ATOM 12079 O O . LEU G 1 70 ? -14.535 -2.412 -40.260 1.00 16.77 50 LEU G O 1
ATOM 12084 N N . CYS G 1 71 ? -15.346 -0.732 -39.019 1.00 16.05 51 CYS G N 1
ATOM 12085 C CA . CYS G 1 71 ? -15.232 -1.563 -37.817 1.00 15.99 51 CYS G CA 1
ATOM 12086 C C . CYS G 1 71 ? -16.492 -2.324 -37.419 1.00 15.80 51 CYS G C 1
ATOM 12087 O O . CYS G 1 71 ? -16.459 -3.071 -36.430 1.00 15.74 51 CYS G O 1
ATOM 12091 N N . ALA G 1 72 ? -17.570 -2.172 -38.191 1.00 16.14 52 ALA G N 1
ATOM 12092 C CA . ALA G 1 72 ? -18.848 -2.847 -37.888 1.00 16.24 52 ALA G CA 1
ATOM 12093 C C . ALA G 1 72 ? -18.693 -4.355 -37.697 1.00 16.11 52 ALA G C 1
ATOM 12094 O O . ALA G 1 72 ? -19.314 -4.940 -36.804 1.00 15.68 52 ALA G O 1
ATOM 12096 N N . GLU G 1 73 ? -17.847 -4.972 -38.520 1.00 16.06 53 GLU G N 1
ATOM 12097 C CA . GLU G 1 73 ? -17.573 -6.400 -38.457 1.00 16.69 53 GLU G CA 1
ATOM 12098 C C . GLU G 1 73 ? -16.928 -6.861 -37.133 1.00 15.53 53 GLU G C 1
ATOM 12099 O O . GLU G 1 73 ? -16.911 -8.055 -36.832 1.00 15.40 53 GLU G O 1
ATOM 12105 N N . PHE G 1 74 ? -16.393 -5.926 -36.356 1.00 14.25 54 PHE G N 1
ATOM 12106 C CA . PHE G 1 74 ? -15.773 -6.273 -35.081 1.00 13.84 54 PHE G CA 1
ATOM 12107 C C . PHE G 1 74 ? -16.746 -6.099 -33.913 1.00 13.77 54 PHE G C 1
ATOM 12108 O O . PHE G 1 74 ? -16.362 -6.311 -32.758 1.00 14.58 54 PHE G O 1
ATOM 12116 N N . ASN G 1 75 ? -18.006 -5.764 -34.202 1.00 13.68 55 ASN G N 1
ATOM 12117 C CA . ASN G 1 75 ? -19.003 -5.546 -33.139 1.00 14.68 55 ASN G CA 1
ATOM 12118 C C . ASN G 1 75 ? -18.468 -4.600 -32.045 1.00 13.76 55 ASN G C 1
ATOM 12119 O O . ASN G 1 75 ? -18.473 -4.946 -30.856 1.00 13.70 55 ASN G O 1
ATOM 12124 N N . PRO G 1 76 ? -18.037 -3.385 -32.427 1.00 13.36 56 PRO G N 1
ATOM 12125 C CA . PRO G 1 76 ? -17.369 -2.536 -31.443 1.00 13.29 56 PRO G CA 1
ATOM 12126 C C . PRO G 1 76 ? -18.291 -2.070 -30.317 1.00 13.09 56 PRO G C 1
ATOM 12127 O O . PRO G 1 76 ? -19.479 -1.853 -30.554 1.00 13.98 56 PRO G O 1
ATOM 12131 N N . ALA G 1 77 ? -17.751 -1.982 -29.104 1.00 12.97 57 ALA G N 1
ATOM 12132 C CA . ALA G 1 77 ? -18.477 -1.433 -27.951 1.00 13.29 57 ALA G CA 1
ATOM 12133 C C . ALA G 1 77 ? -18.615 0.084 -28.062 1.00 13.56 57 ALA G C 1
ATOM 12134 O O . ALA G 1 77 ? -19.527 0.676 -27.474 1.00 13.54 57 ALA G O 1
ATOM 12136 N N . ALA G 1 78 ? -17.684 0.729 -28.765 1.00 12.89 58 ALA G N 1
ATOM 12137 C CA . ALA G 1 78 ? -17.747 2.188 -28.931 1.00 13.21 58 ALA G CA 1
ATOM 12138 C C . ALA G 1 78 ? -16.941 2.587 -30.148 1.00 13.47 58 ALA G C 1
ATOM 12139 O O . ALA G 1 78 ? -15.941 1.942 -30.465 1.00 12.81 58 ALA G O 1
ATOM 12141 N N . VAL G 1 79 ? -17.406 3.613 -30.858 1.00 13.50 59 VAL G N 1
ATOM 12142 C CA . VAL G 1 79 ? -16.631 4.259 -31.921 1.00 13.45 59 VAL G CA 1
ATOM 12143 C C . VAL G 1 79 ? -16.695 5.753 -31.609 1.00 14.10 59 VAL G C 1
ATOM 12144 O O . VAL G 1 79 ? -17.761 6.361 -31.696 1.00 14.06 59 VAL G O 1
ATOM 12148 N N . LEU G 1 80 ? -15.557 6.321 -31.210 1.00 13.55 60 LEU G N 1
ATOM 12149 C CA . LEU G 1 80 ? -15.512 7.617 -30.558 1.00 13.63 60 LEU G CA 1
ATOM 12150 C C . LEU G 1 80 ? -14.508 8.567 -31.211 1.00 14.24 60 LEU G C 1
ATOM 12151 O O . LEU G 1 80 ? -13.445 8.133 -31.717 1.00 12.53 60 LEU G O 1
ATOM 12156 N N . PRO G 1 81 ? -14.834 9.871 -31.207 1.00 14.55 61 PRO G N 1
ATOM 12157 C CA . PRO G 1 81 ? -13.925 10.838 -31.828 1.00 14.86 61 PRO G CA 1
ATOM 12158 C C . PRO G 1 81 ? -12.688 11.032 -30.958 1.00 15.05 61 PRO G C 1
ATOM 12159 O O . PRO G 1 81 ? -12.790 11.107 -29.733 1.00 15.99 61 PRO G O 1
ATOM 12163 N N . CYS G 1 82 ? -11.514 11.092 -31.573 1.00 14.95 62 CYS G N 1
ATOM 12164 C CA . CYS G 1 82 ? -10.321 11.484 -30.820 1.00 14.25 62 CYS G CA 1
ATOM 12165 C C . CYS G 1 82 ? -9.220 11.992 -31.756 1.00 14.04 62 CYS G C 1
ATOM 12166 O O . CYS G 1 82 ? -8.480 11.202 -32.368 1.00 13.81 62 CYS G O 1
ATOM 12169 N N . ASP G 1 83 ? -9.161 13.315 -31.889 1.00 12.67 63 ASP G N 1
ATOM 12170 C CA . ASP G 1 83 ? -8.040 13.956 -32.551 1.00 12.21 63 ASP G CA 1
ATOM 12171 C C . ASP G 1 83 ? -7.008 14.228 -31.452 1.00 11.33 63 ASP G C 1
ATOM 12172 O O . ASP G 1 83 ? -7.265 14.995 -30.501 1.00 10.85 63 ASP G O 1
ATOM 12177 N N . VAL G 1 84 ? -5.842 13.598 -31.577 1.00 10.42 64 VAL G N 1
ATOM 12178 C CA . VAL G 1 84 ? -4.883 13.657 -30.482 1.00 9.75 64 VAL G CA 1
ATOM 12179 C C . VAL G 1 84 ? -4.124 14.979 -30.369 1.00 9.87 64 VAL G C 1
ATOM 12180 O O . VAL G 1 84 ? -3.271 15.109 -29.505 1.00 9.35 64 VAL G O 1
ATOM 12184 N N . ILE G 1 85 ? -4.427 15.955 -31.232 1.00 10.16 65 ILE G N 1
ATOM 12185 C CA . ILE G 1 85 ? -3.985 17.333 -30.966 1.00 10.27 65 ILE G CA 1
ATOM 12186 C C . ILE G 1 85 ? -4.656 17.929 -29.736 1.00 10.17 65 ILE G C 1
ATOM 12187 O O . ILE G 1 85 ? -4.184 18.921 -29.199 1.00 9.96 65 ILE G O 1
ATOM 12192 N N . SER G 1 86 ? -5.756 17.315 -29.302 1.00 9.72 66 SER G N 1
ATOM 12193 C CA . SER G 1 86 ? -6.622 17.903 -28.281 1.00 9.88 66 SER G CA 1
ATOM 12194 C C . SER G 1 86 ? -6.606 17.126 -26.968 1.00 9.79 66 SER G C 1
ATOM 12195 O O . SER G 1 86 ? -7.092 15.991 -26.909 1.00 9.88 66 SER G O 1
ATOM 12198 N N . ASP 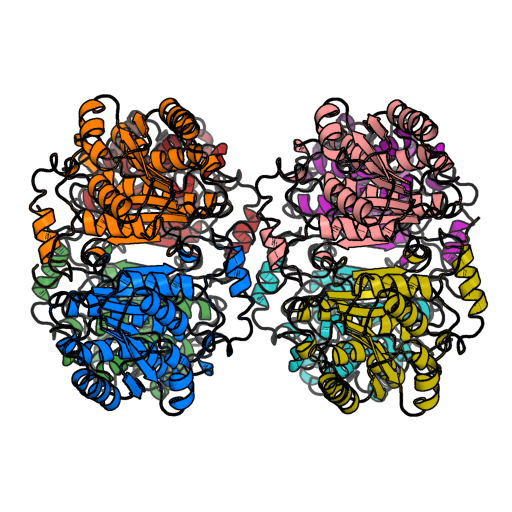G 1 87 ? -6.073 17.737 -25.910 1.00 9.51 67 ASP G N 1
ATOM 12199 C CA . ASP G 1 87 ? -6.168 17.153 -24.579 1.00 9.75 67 ASP G CA 1
ATOM 12200 C C . ASP G 1 87 ? -7.613 16.865 -24.163 1.00 9.57 67 ASP G C 1
ATOM 12201 O O . ASP G 1 87 ? -7.908 15.833 -23.541 1.00 9.07 67 ASP G O 1
ATOM 12206 N N . GLN G 1 88 ? -8.517 17.777 -24.514 1.00 9.35 68 GLN G N 1
ATOM 12207 C CA . GLN G 1 88 ? -9.922 17.613 -24.143 1.00 9.64 68 GLN G CA 1
ATOM 12208 C C . GLN G 1 88 ? -10.558 16.393 -24.810 1.00 9.72 68 GLN G C 1
ATOM 12209 O O . GLN G 1 88 ? -11.279 15.624 -24.162 1.00 9.91 68 GLN G O 1
ATOM 12215 N N . GLU G 1 89 ? -10.296 16.191 -26.095 1.00 10.33 69 GLU G N 1
ATOM 12216 C CA . GLU G 1 89 ? -10.844 14.998 -26.765 1.00 10.86 69 GLU G CA 1
ATOM 12217 C C . GLU G 1 89 ? -10.302 13.699 -26.159 1.00 10.41 69 GLU G C 1
ATOM 12218 O O . GLU G 1 89 ? -11.027 12.701 -26.072 1.00 10.61 69 GLU G O 1
ATOM 12224 N N . ILE G 1 90 ? -9.041 13.705 -25.749 1.00 10.01 70 ILE G N 1
ATOM 12225 C CA . ILE G 1 90 ? -8.433 12.508 -25.155 1.00 10.04 70 ILE G CA 1
ATOM 12226 C C . ILE G 1 90 ? -9.068 12.252 -23.781 1.00 10.49 70 ILE G C 1
ATOM 12227 O O . ILE G 1 90 ? -9.396 11.104 -23.412 1.00 9.97 70 ILE G O 1
ATOM 12232 N N . LYS G 1 91 ? -9.249 13.321 -23.020 1.00 10.77 71 LYS G N 1
ATOM 12233 C CA . LYS G 1 91 ? -9.895 13.179 -21.721 1.00 11.84 71 LYS G CA 1
ATOM 12234 C C . LYS G 1 91 ? -11.329 12.622 -21.879 1.00 11.73 71 LYS G C 1
ATOM 12235 O O . LYS G 1 91 ? -11.743 11.667 -21.178 1.00 11.22 71 LYS G O 1
ATOM 12241 N N . ASP G 1 92 ? -12.074 13.195 -22.816 1.00 12.00 72 ASP G N 1
ATOM 12242 C CA . ASP G 1 92 ? -13.462 12.800 -23.030 1.00 12.74 72 ASP G CA 1
ATOM 12243 C C . ASP G 1 92 ? -13.562 11.400 -23.636 1.00 12.38 72 ASP G C 1
ATOM 12244 O O . ASP G 1 92 ? -14.572 10.723 -23.449 1.00 12.54 72 ASP G O 1
ATOM 12249 N N . LEU G 1 93 ? -12.515 10.962 -24.334 1.00 11.13 73 LEU G N 1
ATOM 12250 C CA . LEU G 1 93 ? -12.479 9.601 -24.850 1.00 11.37 73 LEU G CA 1
ATOM 12251 C C . LEU G 1 93 ? -12.628 8.613 -23.700 1.00 11.08 73 LEU G C 1
ATOM 12252 O O . LEU G 1 93 ? -13.437 7.674 -23.771 1.00 10.80 73 LEU G O 1
ATOM 12257 N N . PHE G 1 94 ? -11.824 8.808 -22.652 1.00 11.18 74 PHE G N 1
ATOM 12258 C CA . PHE G 1 94 ? -11.843 7.870 -21.527 1.00 11.59 74 PHE G CA 1
ATOM 12259 C C . PHE G 1 94 ? -13.059 8.016 -20.616 1.00 12.47 74 PHE G C 1
ATOM 12260 O O . PHE G 1 94 ? -13.480 7.038 -19.979 1.00 11.64 74 PHE G O 1
ATOM 12268 N N . VAL G 1 95 ? -13.629 9.220 -20.562 1.00 12.91 75 VAL G N 1
ATOM 12269 C CA . VAL G 1 95 ? -14.916 9.393 -19.868 1.00 13.91 75 VAL G CA 1
ATOM 12270 C C . VAL G 1 95 ? -15.983 8.531 -20.569 1.00 14.64 75 VAL G C 1
ATOM 12271 O O . VAL G 1 95 ? -16.700 7.777 -19.914 1.00 14.65 75 VAL G O 1
ATOM 12275 N N . GLU G 1 96 ? -16.066 8.622 -21.900 1.00 15.05 76 GLU G N 1
ATOM 12276 C CA . GLU G 1 96 ? -17.045 7.836 -22.637 1.00 15.77 76 GLU G CA 1
ATOM 12277 C C . GLU G 1 96 ? -16.792 6.337 -22.564 1.00 15.41 76 GLU G C 1
ATOM 12278 O O . GLU G 1 96 ? -17.729 5.557 -22.424 1.00 16.31 76 GLU G O 1
ATOM 12284 N N . LEU G 1 97 ? -15.531 5.929 -22.644 1.00 14.59 77 LEU G N 1
ATOM 12285 C CA . LEU G 1 97 ? -15.188 4.521 -22.584 1.00 14.65 77 LEU G CA 1
ATOM 12286 C C . LEU G 1 97 ? -15.546 3.954 -21.198 1.00 14.33 77 LEU G C 1
ATOM 12287 O O . LEU G 1 97 ? -16.021 2.819 -21.086 1.00 14.38 77 LEU G O 1
ATOM 12292 N N . GLY G 1 98 ? -15.352 4.768 -20.161 1.00 14.15 78 GLY G N 1
ATOM 12293 C CA . GLY G 1 98 ? -15.655 4.394 -18.769 1.00 14.87 78 GLY G CA 1
ATOM 12294 C C . GLY G 1 98 ? -17.140 4.194 -18.506 1.00 15.78 78 GLY G C 1
ATOM 12295 O O . GLY G 1 98 ? -17.523 3.597 -17.485 1.00 16.19 78 GLY G O 1
ATOM 12296 N N . LYS G 1 99 ? -17.968 4.679 -19.421 1.00 15.65 79 LYS G N 1
ATOM 12297 C CA . LYS G 1 99 ? -19.407 4.475 -19.323 1.00 17.16 79 LYS G CA 1
ATOM 12298 C C . LYS G 1 99 ? -19.822 3.093 -19.834 1.00 17.58 79 LYS G C 1
ATOM 12299 O O . LYS G 1 99 ? -20.797 2.529 -19.341 1.00 18.24 79 LYS G O 1
ATOM 12305 N N . VAL G 1 100 ? -19.088 2.531 -20.796 1.00 16.63 80 VAL G N 1
ATOM 12306 C CA . VAL G 1 100 ? -19.423 1.173 -21.289 1.00 16.84 80 VAL G CA 1
ATOM 12307 C C . VAL G 1 100 ? -18.586 0.074 -20.632 1.00 15.50 80 VAL G C 1
ATOM 12308 O O . VAL G 1 100 ? -19.041 -1.068 -20.507 1.00 15.20 80 VAL G O 1
ATOM 12312 N N . TRP G 1 101 ? -17.371 0.425 -20.212 1.00 14.35 81 TRP G N 1
ATOM 12313 C CA . TRP G 1 101 ? -16.435 -0.538 -19.641 1.00 14.18 81 TRP G CA 1
ATOM 12314 C C . TRP G 1 101 ? -16.021 -0.143 -18.254 1.00 15.04 81 TRP G C 1
ATOM 12315 O O . TRP G 1 101 ? -15.751 1.023 -17.998 1.00 14.87 81 TRP G O 1
ATOM 12326 N N . ASP G 1 102 ? -15.926 -1.106 -17.346 1.00 17.02 82 ASP G N 1
ATOM 12327 C CA . ASP G 1 102 ? -15.523 -0.772 -15.978 1.00 20.10 82 ASP G CA 1
ATOM 12328 C C . ASP G 1 102 ? -14.006 -0.638 -15.809 1.00 21.30 82 ASP G C 1
ATOM 12329 O O . ASP G 1 102 ? -13.525 -0.034 -14.853 1.00 25.27 82 ASP G O 1
ATOM 12334 N N . GLY G 1 103 ? -13.256 -1.191 -16.741 1.00 18.55 83 GLY G N 1
ATOM 12335 C CA . GLY G 1 103 ? -11.796 -1.104 -16.727 1.00 16.10 83 GLY G CA 1
ATOM 12336 C C . GLY G 1 103 ? -11.358 -1.295 -18.172 1.00 13.98 83 GLY G C 1
ATOM 12337 O O . GLY G 1 103 ? -12.158 -1.698 -19.019 1.00 14.81 83 GLY G O 1
ATOM 12338 N N . LEU G 1 104 ? -10.103 -1.000 -18.468 1.00 11.90 84 LEU G N 1
ATOM 12339 C CA . LEU G 1 104 ? -9.601 -1.114 -19.836 1.00 10.82 84 LEU G CA 1
ATOM 12340 C C . LEU G 1 104 ? -8.378 -2.021 -19.792 1.00 10.29 84 LEU G C 1
ATOM 12341 O O . LEU G 1 104 ? -7.511 -1.830 -18.934 1.00 10.77 84 LEU G O 1
ATOM 12346 N N . ASP G 1 105 ? -8.301 -2.994 -20.696 1.00 9.13 85 ASP G N 1
ATOM 12347 C CA . ASP G 1 105 ? -7.147 -3.896 -20.729 1.00 8.88 85 ASP G CA 1
ATOM 12348 C C . ASP G 1 105 ? -5.992 -3.411 -21.597 1.00 8.54 85 ASP G C 1
ATOM 12349 O O . ASP G 1 105 ? -4.842 -3.692 -21.290 1.00 8.59 85 ASP G O 1
ATOM 12354 N N . ALA G 1 106 ? -6.285 -2.735 -22.698 1.00 8.18 86 ALA G N 1
ATOM 12355 C CA . ALA G 1 106 ? -5.172 -2.280 -23.545 1.00 7.99 86 ALA G CA 1
ATOM 12356 C C . ALA G 1 106 ? -5.490 -1.054 -24.378 1.00 7.99 86 ALA G C 1
ATOM 12357 O O . ALA G 1 106 ? -6.673 -0.778 -24.705 1.00 7.89 86 ALA G O 1
ATOM 12359 N N . ILE G 1 107 ? -4.427 -0.307 -24.711 1.00 7.54 87 ILE G N 1
ATOM 12360 C CA . ILE G 1 107 ? -4.508 0.766 -25.678 1.00 7.46 87 ILE G CA 1
ATOM 12361 C C . ILE G 1 107 ? -3.524 0.487 -26.803 1.00 7.27 87 ILE G C 1
ATOM 12362 O O . ILE G 1 107 ? -2.341 0.245 -26.550 1.00 7.33 87 ILE G O 1
ATOM 12367 N N . VAL G 1 108 ? -4.017 0.532 -28.032 1.00 6.99 88 VAL G N 1
ATOM 12368 C CA . VAL G 1 108 ? -3.164 0.361 -29.205 1.00 7.16 88 VAL G CA 1
ATOM 12369 C C . VAL G 1 108 ? -3.036 1.732 -29.872 1.00 6.91 88 VAL G C 1
ATOM 12370 O O . VAL G 1 108 ? -4.043 2.342 -30.282 1.00 6.84 88 VAL G O 1
ATOM 12374 N N . HIS G 1 109 ? -1.807 2.228 -29.944 1.00 6.96 89 HIS G N 1
ATOM 12375 C CA . HIS G 1 109 ? -1.506 3.513 -30.574 1.00 7.24 89 HIS G CA 1
ATOM 12376 C C . HIS G 1 109 ? -0.994 3.199 -31.959 1.00 7.49 89 HIS G C 1
ATOM 12377 O O . HIS G 1 109 ? 0.071 2.575 -32.111 1.00 7.36 89 HIS G O 1
ATOM 12384 N N . SER G 1 110 ? -1.737 3.613 -32.987 1.00 7.83 90 SER G N 1
ATOM 12385 C CA . SER G 1 110 ? -1.340 3.356 -34.375 1.00 8.22 90 SER G CA 1
ATOM 12386 C C . SER G 1 110 ? -1.613 4.642 -35.163 1.00 8.49 90 SER G C 1
ATOM 12387 O O . SER G 1 110 ? -2.416 4.688 -36.102 1.00 8.57 90 SER G O 1
ATOM 12390 N N . ILE G 1 111 ? -0.943 5.702 -34.719 1.00 8.45 91 ILE G N 1
ATOM 12391 C CA . ILE G 1 111 ? -1.201 7.074 -35.167 1.00 9.26 91 ILE G CA 1
ATOM 12392 C C . ILE G 1 111 ? 0.132 7.724 -35.504 1.00 8.78 91 ILE G C 1
ATOM 12393 O O . ILE G 1 111 ? 1.068 7.612 -34.730 1.00 8.32 91 ILE G O 1
ATOM 12398 N N . ALA G 1 112 ? 0.200 8.432 -36.632 1.00 8.70 92 ALA G N 1
ATOM 12399 C CA . ALA G 1 112 ? 1.379 9.242 -36.937 1.00 8.88 92 ALA G CA 1
ATOM 12400 C C . ALA G 1 112 ? 0.975 10.360 -37.886 1.00 9.02 92 ALA G C 1
ATOM 12401 O O . ALA G 1 112 ? 0.047 10.191 -38.700 1.00 9.09 92 ALA G O 1
ATOM 12403 N N . PHE G 1 113 ? 1.676 11.487 -37.793 1.00 8.74 93 PHE G N 1
ATOM 12404 C CA . PHE G 1 113 ? 1.508 12.576 -38.746 1.00 9.02 93 PHE G CA 1
ATOM 12405 C C . PHE G 1 113 ? 2.717 13.484 -38.713 1.00 9.10 93 PHE G C 1
ATOM 12406 O O . PHE G 1 113 ? 3.249 13.761 -37.637 1.00 8.38 93 PHE G O 1
ATOM 12414 N N . ALA G 1 114 ? 3.139 13.925 -39.905 1.00 9.53 94 ALA G N 1
ATOM 12415 C CA . ALA G 1 114 ? 3.996 15.090 -40.046 1.00 10.21 94 ALA G CA 1
ATOM 12416 C C . ALA G 1 114 ? 3.484 15.805 -41.297 1.00 11.17 94 ALA G C 1
ATOM 12417 O O . ALA G 1 114 ? 2.991 15.144 -42.223 1.00 10.96 94 ALA G O 1
ATOM 12419 N N . PRO G 1 115 ? 3.604 17.144 -41.339 1.00 11.74 95 PRO G N 1
ATOM 12420 C CA . PRO G 1 115 ? 3.254 17.884 -42.549 1.00 12.49 95 PRO G CA 1
ATOM 12421 C C . PRO G 1 115 ? 4.021 17.342 -43.761 1.00 13.18 95 PRO G C 1
ATOM 12422 O O . PRO G 1 115 ? 5.184 16.960 -43.634 1.00 12.70 95 PRO G O 1
ATOM 12426 N N . ARG G 1 116 ? 3.370 17.322 -44.920 1.00 14.86 96 ARG G N 1
ATOM 12427 C CA . ARG G 1 116 ? 3.965 16.804 -46.160 1.00 17.45 96 ARG G CA 1
ATOM 12428 C C . ARG G 1 116 ? 5.357 17.360 -46.427 1.00 16.46 96 ARG G C 1
ATOM 12429 O O . ARG G 1 116 ? 6.230 16.633 -46.886 1.00 16.32 96 ARG G O 1
ATOM 12437 N N . ASP G 1 117 ? 5.577 18.637 -46.122 1.00 17.55 97 ASP G N 1
ATOM 12438 C CA . ASP G 1 117 ? 6.873 19.256 -46.428 1.00 18.80 97 ASP G CA 1
ATOM 12439 C C . ASP G 1 117 ? 8.041 18.717 -45.562 1.00 19.19 97 ASP G C 1
ATOM 12440 O O . ASP G 1 117 ? 9.221 18.953 -45.879 1.00 19.43 97 ASP G O 1
ATOM 12445 N N . GLN G 1 118 ? 7.707 17.971 -44.502 1.00 16.56 98 GLN G N 1
ATOM 12446 C CA . GLN G 1 118 ? 8.725 17.386 -43.610 1.00 17.01 98 GLN G CA 1
ATOM 12447 C C . GLN G 1 118 ? 9.218 16.056 -44.141 1.00 19.87 98 GLN G C 1
ATOM 12448 O O . GLN G 1 118 ? 10.015 15.374 -43.478 1.00 22.84 98 GLN G O 1
ATOM 12454 N N . LEU G 1 119 ? 8.723 15.657 -45.308 1.00 19.03 99 LEU G N 1
ATOM 12455 C CA . LEU G 1 119 ? 9.086 14.373 -45.855 1.00 20.07 99 LEU G CA 1
ATOM 12456 C C . LEU G 1 119 ? 9.667 14.608 -47.227 1.00 21.99 99 LEU G C 1
ATOM 12457 O O . LEU G 1 119 ? 9.499 15.687 -47.813 1.00 24.54 99 LEU G O 1
ATOM 12462 N N . GLU G 1 120 ? 10.399 13.628 -47.725 1.00 23.31 100 GLU G N 1
ATOM 12463 C CA . GLU G 1 120 ? 11.081 13.772 -49.015 1.00 24.69 100 GLU G CA 1
ATOM 12464 C C . GLU G 1 120 ? 12.016 15.007 -49.057 1.00 22.86 100 GLU G C 1
ATOM 12465 O O . GLU G 1 120 ? 11.780 16.022 -48.416 1.00 26.92 100 GLU G O 1
ATOM 12471 N N . GLY G 1 121 ? 13.111 14.895 -49.771 1.00 20.85 101 GLY G N 1
ATOM 12472 C CA . GLY G 1 121 ? 14.057 15.993 -49.836 1.00 16.83 101 GLY G CA 1
ATOM 12473 C C . GLY G 1 121 ? 15.056 15.895 -48.701 1.00 14.87 101 GLY G C 1
ATOM 12474 O O . GLY G 1 121 ? 14.955 15.034 -47.827 1.00 14.57 101 GLY G O 1
ATOM 12475 N N . ASN G 1 122 ? 16.031 16.789 -48.733 1.00 12.94 102 ASN G N 1
ATOM 12476 C CA . ASN G 1 122 ? 17.110 16.781 -47.775 1.00 11.50 102 ASN G CA 1
ATOM 12477 C C . ASN G 1 122 ? 16.538 17.136 -46.382 1.00 10.53 102 ASN G C 1
ATOM 12478 O O . ASN G 1 122 ? 15.745 18.065 -46.269 1.00 10.18 102 ASN G O 1
ATOM 12483 N N . PHE G 1 123 ? 16.924 16.398 -45.336 1.00 9.48 103 PHE G N 1
ATOM 12484 C CA . PHE G 1 123 ? 16.379 16.648 -44.006 1.00 9.40 103 PHE G CA 1
ATOM 12485 C C . PHE G 1 123 ? 16.570 18.084 -43.515 1.00 9.61 103 PHE G C 1
ATOM 12486 O O . PHE G 1 123 ? 15.619 18.702 -43.020 1.00 9.74 103 PHE G O 1
ATOM 12494 N N . ILE G 1 124 ? 17.789 18.610 -43.651 1.00 9.75 104 ILE G N 1
ATOM 12495 C CA . ILE G 1 124 ? 18.067 19.979 -43.205 1.00 10.03 104 ILE G CA 1
ATOM 12496 C C . ILE G 1 124 ? 17.362 21.023 -44.110 1.00 10.91 104 ILE G C 1
ATOM 12497 O O . ILE G 1 124 ? 16.869 22.023 -43.601 1.00 10.86 104 ILE G O 1
ATOM 12502 N N . ASP G 1 125 ? 17.290 20.785 -45.424 1.00 12.51 105 ASP G N 1
ATOM 12503 C CA . ASP G 1 125 ? 16.511 21.662 -46.310 1.00 14.58 105 ASP G CA 1
ATOM 12504 C C . ASP G 1 125 ? 15.065 21.822 -45.838 1.00 14.53 105 ASP G C 1
ATOM 12505 O O . ASP G 1 125 ? 14.536 22.931 -45.791 1.00 16.17 105 ASP G O 1
ATOM 12510 N N . CYS G 1 126 ? 14.435 20.710 -45.485 1.00 14.36 106 CYS G N 1
ATOM 12511 C CA A CYS G 1 126 ? 12.984 20.570 -45.319 0.50 13.76 106 CYS G CA 1
ATOM 12512 C CA B CYS G 1 126 ? 12.998 20.781 -45.337 0.50 14.79 106 CYS G CA 1
ATOM 12513 C C . CYS G 1 126 ? 12.476 20.829 -43.907 1.00 13.32 106 CYS G C 1
ATOM 12514 O O . CYS G 1 126 ? 11.349 21.223 -43.719 1.00 12.34 106 CYS G O 1
ATOM 12519 N N . VAL G 1 127 ? 13.302 20.489 -42.916 1.00 12.09 107 VAL G N 1
ATOM 12520 C CA . VAL G 1 127 ? 12.865 20.569 -41.504 1.00 11.24 107 VAL G CA 1
ATOM 12521 C C . VAL G 1 127 ? 12.512 22.003 -41.118 1.00 11.06 107 VAL G C 1
ATOM 12522 O O . VAL G 1 127 ? 13.213 22.961 -41.477 1.00 11.29 107 VAL G O 1
ATOM 12526 N N . THR G 1 128 ? 11.410 22.162 -40.399 1.00 10.74 108 THR G N 1
ATOM 12527 C CA . THR G 1 128 ? 11.021 23.464 -39.869 1.00 10.49 108 THR G CA 1
ATOM 12528 C C . THR G 1 128 ? 10.647 23.309 -38.402 1.00 9.83 108 THR G C 1
ATOM 12529 O O . THR G 1 128 ? 10.316 22.210 -37.941 1.00 9.23 108 THR G O 1
ATOM 12533 N N . ARG G 1 129 ? 10.695 24.411 -37.680 1.00 9.57 109 ARG G N 1
ATOM 12534 C CA . ARG G 1 129 ? 10.371 24.395 -36.252 1.00 9.57 109 ARG G CA 1
ATOM 12535 C C . ARG G 1 129 ? 8.959 23.873 -36.031 1.00 9.98 109 ARG G C 1
ATOM 12536 O O . ARG G 1 129 ? 8.730 23.017 -35.163 1.00 9.55 109 ARG G O 1
ATOM 12544 N N . GLU G 1 130 ? 8.018 24.402 -36.817 1.00 10.64 110 GLU G N 1
ATOM 12545 C CA . GLU G 1 130 ? 6.605 24.056 -36.669 1.00 11.89 110 GLU G CA 1
ATOM 12546 C C . GLU G 1 130 ? 6.368 22.610 -37.114 1.00 10.77 110 GLU G C 1
ATOM 12547 O O . GLU G 1 130 ? 5.615 21.904 -36.477 1.00 10.54 110 GLU G O 1
ATOM 12553 N N . GLY G 1 131 ? 6.995 22.189 -38.217 1.00 10.30 111 GLY G N 1
ATOM 12554 C CA . GLY G 1 131 ? 6.840 20.807 -38.722 1.00 9.14 111 GLY G CA 1
ATOM 12555 C C . GLY G 1 131 ? 7.353 19.799 -37.698 1.00 8.76 111 GLY G C 1
ATOM 12556 O O . GLY G 1 131 ? 6.728 18.758 -37.463 1.00 8.15 111 GLY G O 1
ATOM 12557 N N . PHE G 1 132 ? 8.503 20.118 -37.109 1.00 8.19 112 PHE G N 1
ATOM 12558 C CA . PHE G 1 132 ? 9.146 19.325 -36.046 1.00 8.27 112 PHE G CA 1
ATOM 12559 C C . PHE G 1 132 ? 8.183 19.223 -34.857 1.00 8.42 112 PHE G C 1
ATOM 12560 O O . PHE G 1 132 ? 7.937 18.132 -34.326 1.00 8.38 112 PHE G O 1
ATOM 12568 N N . SER G 1 133 ? 7.635 20.353 -34.442 1.00 8.58 113 SER G N 1
ATOM 12569 C CA . SER G 1 133 ? 6.752 20.366 -33.262 1.00 9.30 113 SER G CA 1
ATOM 12570 C C . SER G 1 133 ? 5.467 19.529 -33.508 1.00 9.21 113 SER G C 1
ATOM 12571 O O . SER G 1 133 ? 5.042 18.729 -32.662 1.00 9.42 113 SER G O 1
ATOM 12574 N N . ILE G 1 134 ? 4.867 19.712 -34.682 1.00 9.03 114 ILE G N 1
ATOM 12575 C CA . ILE G 1 134 ? 3.641 18.992 -35.037 1.00 8.79 114 ILE G CA 1
ATOM 12576 C C . ILE G 1 134 ? 3.906 17.490 -35.089 1.00 8.55 114 ILE G C 1
ATOM 12577 O O . ILE G 1 134 ? 3.151 16.703 -34.518 1.00 8.15 114 ILE G O 1
ATOM 12582 N N . ALA G 1 135 ? 4.978 17.099 -35.787 1.00 8.13 115 ALA G N 1
ATOM 12583 C CA . ALA G 1 135 ? 5.307 15.689 -35.944 1.00 8.06 115 ALA G CA 1
ATOM 12584 C C . ALA G 1 135 ? 5.453 15.037 -34.564 1.00 8.02 115 ALA G C 1
ATOM 12585 O O . ALA G 1 135 ? 4.899 13.957 -34.334 1.00 7.99 115 ALA G O 1
ATOM 12587 N N . HIS G 1 136 ? 6.147 15.709 -33.639 1.00 7.63 116 HIS G N 1
ATOM 12588 C CA . HIS G 1 136 ? 6.343 15.149 -32.271 1.00 7.63 116 HIS G CA 1
ATOM 12589 C C . HIS G 1 136 ? 5.082 15.117 -31.441 1.00 7.93 116 HIS G C 1
ATOM 12590 O O . HIS G 1 136 ? 4.845 14.157 -30.717 1.00 8.01 116 HIS G O 1
ATOM 12597 N N . ASP G 1 137 ? 4.276 16.169 -31.534 1.00 8.29 117 ASP G N 1
ATOM 12598 C CA . ASP G 1 137 ? 3.004 16.276 -30.812 1.00 8.79 117 ASP G CA 1
ATOM 12599 C C . ASP G 1 137 ? 2.072 15.110 -31.160 1.00 8.47 117 ASP G C 1
ATOM 12600 O O . ASP G 1 137 ? 1.560 14.421 -30.277 1.00 8.01 117 ASP G O 1
ATOM 12605 N N . ILE G 1 138 ? 1.824 14.928 -32.459 1.00 7.93 118 ILE G N 1
ATOM 12606 C CA . ILE G 1 138 ? 0.915 13.889 -32.923 1.00 8.16 118 ILE G CA 1
ATOM 12607 C C . ILE G 1 138 ? 1.511 12.497 -32.875 1.00 7.99 118 ILE G C 1
ATOM 12608 O O . ILE G 1 138 ? 0.825 11.561 -32.511 1.00 7.81 118 ILE G O 1
ATOM 12613 N N . SER G 1 139 ? 2.780 12.366 -33.244 1.00 7.69 119 SER G N 1
ATOM 12614 C CA . SER G 1 139 ? 3.389 11.043 -33.385 1.00 7.46 119 SER G CA 1
ATOM 12615 C C . SER G 1 139 ? 4.008 10.465 -32.131 1.00 7.39 119 SER G C 1
ATOM 12616 O O . SER G 1 139 ? 4.206 9.238 -32.059 1.00 7.29 119 SER G O 1
ATOM 12619 N N . ALA G 1 140 ? 4.327 11.321 -31.164 1.00 7.02 120 ALA G N 1
ATOM 12620 C CA . ALA G 1 140 ? 5.032 10.882 -29.960 1.00 6.97 120 ALA G CA 1
ATOM 12621 C C . ALA G 1 140 ? 4.332 11.298 -28.677 1.00 6.90 120 ALA G C 1
ATOM 12622 O O . ALA G 1 140 ? 3.996 10.435 -27.862 1.00 6.87 120 ALA G O 1
ATOM 12624 N N . TYR G 1 141 ? 4.101 12.599 -28.487 1.00 6.89 121 TYR G N 1
ATOM 12625 C CA . TYR G 1 141 ? 3.464 13.032 -27.228 1.00 6.88 121 TYR G CA 1
ATOM 12626 C C . TYR G 1 141 ? 2.104 12.308 -27.035 1.00 6.93 121 TYR G C 1
ATOM 12627 O O . TYR G 1 141 ? 1.743 11.904 -25.925 1.00 7.02 121 TYR G O 1
ATOM 12636 N N . SER G 1 142 ? 1.353 12.150 -28.121 1.00 6.80 122 SER G N 1
ATOM 12637 C CA . SER G 1 142 ? 0.028 11.503 -28.040 1.00 6.75 122 SER G CA 1
ATOM 12638 C C . SER G 1 142 ? 0.051 10.140 -27.344 1.00 6.74 122 SER G C 1
ATOM 12639 O O . SER G 1 142 ? -0.921 9.772 -26.687 1.00 6.72 122 SER G O 1
ATOM 12642 N N . PHE G 1 143 ? 1.155 9.389 -27.452 1.00 6.75 123 PHE G N 1
ATOM 12643 C CA . PHE G 1 143 ? 1.237 8.101 -26.740 1.00 6.68 123 PHE G CA 1
ATOM 12644 C C . PHE G 1 143 ? 1.215 8.348 -25.218 1.00 6.80 123 PHE G C 1
ATOM 12645 O O . PHE G 1 143 ? 0.485 7.670 -24.469 1.00 6.79 123 PHE G O 1
ATOM 12653 N N . ALA G 1 144 ? 2.021 9.306 -24.750 1.00 7.06 124 ALA G N 1
ATOM 12654 C CA . ALA G 1 144 ? 1.999 9.673 -23.329 1.00 7.06 124 ALA G CA 1
ATOM 12655 C C . ALA G 1 144 ? 0.633 10.229 -22.927 1.00 7.50 124 ALA G C 1
ATOM 12656 O O . ALA G 1 144 ? 0.152 9.973 -21.808 1.00 7.65 124 ALA G O 1
ATOM 12658 N N . ALA G 1 145 ? 0.022 11.020 -23.809 1.00 7.64 125 ALA G N 1
ATOM 12659 C CA . ALA G 1 145 ? -1.306 11.599 -23.529 1.00 8.09 125 ALA G CA 1
ATOM 12660 C C . ALA G 1 145 ? -2.368 10.525 -23.283 1.00 8.23 125 ALA G C 1
ATOM 12661 O O . ALA G 1 145 ? -3.170 10.635 -22.352 1.00 8.34 125 ALA G O 1
ATOM 12663 N N . LEU G 1 146 ? -2.367 9.479 -24.108 1.00 8.57 126 LEU G N 1
ATOM 12664 C CA . LEU G 1 146 ? -3.291 8.355 -23.904 1.00 8.79 126 LEU G CA 1
ATOM 12665 C C . LEU G 1 146 ? -3.001 7.635 -22.582 1.00 9.18 126 LEU G C 1
ATOM 12666 O O . LEU G 1 146 ? -3.933 7.252 -21.870 1.00 9.77 126 LEU G O 1
ATOM 12671 N N . ALA G 1 147 ? -1.722 7.433 -22.276 1.00 8.82 127 ALA G N 1
ATOM 12672 C CA . ALA G 1 147 ? -1.312 6.773 -21.034 1.00 9.30 127 ALA G CA 1
ATOM 12673 C C . ALA G 1 147 ? -1.799 7.570 -19.819 1.00 9.63 127 ALA G C 1
ATOM 12674 O O . ALA G 1 147 ? -2.348 6.992 -18.868 1.00 10.13 127 ALA G O 1
ATOM 12676 N N . LYS G 1 148 ? -1.603 8.885 -19.860 1.00 9.89 128 LYS G N 1
ATOM 12677 C CA A LYS G 1 148 ? -2.001 9.763 -18.757 0.50 10.60 128 LYS G CA 1
ATOM 12678 C CA B LYS G 1 148 ? -2.022 9.788 -18.772 0.50 10.32 128 LYS G CA 1
ATOM 12679 C C . LYS G 1 148 ? -3.501 9.652 -18.482 1.00 10.67 128 LYS G C 1
ATOM 12680 O O . LYS G 1 148 ? -3.916 9.522 -17.328 1.00 10.53 128 LYS G O 1
ATOM 12691 N N . GLU G 1 149 ? -4.304 9.675 -19.535 1.00 11.02 129 GLU G N 1
ATOM 12692 C CA . GLU G 1 149 ? -5.743 9.621 -19.355 1.00 12.72 129 GLU G CA 1
ATOM 12693 C C . GLU G 1 149 ? -6.304 8.233 -19.176 1.00 12.08 129 GLU G C 1
ATOM 12694 O O . GLU G 1 149 ? -7.363 8.093 -18.562 1.00 12.04 129 GLU G O 1
ATOM 12700 N N . GLY G 1 150 ? -5.619 7.222 -19.715 1.00 11.73 130 GLY G N 1
ATOM 12701 C CA . GLY G 1 150 ? -6.094 5.843 -19.626 1.00 11.95 130 GLY G CA 1
ATOM 12702 C C . GLY G 1 150 ? -5.649 5.086 -18.386 1.00 11.80 130 GLY G C 1
ATOM 12703 O O . GLY G 1 150 ? -6.217 4.044 -18.057 1.00 12.32 130 GLY G O 1
ATOM 12704 N N . ARG G 1 151 ? -4.655 5.625 -17.689 1.00 11.67 131 ARG G N 1
ATOM 12705 C CA . ARG G 1 151 ? -4.001 4.942 -16.574 1.00 12.62 131 ARG G CA 1
ATOM 12706 C C . ARG G 1 151 ? -4.995 4.432 -15.522 1.00 12.62 131 ARG G C 1
ATOM 12707 O O . ARG G 1 151 ? -4.921 3.279 -15.083 1.00 11.48 131 ARG G O 1
ATOM 12715 N N . SER G 1 152 ? -5.936 5.276 -15.119 1.00 13.45 132 SER G N 1
ATOM 12716 C CA . SER G 1 152 ? -6.789 4.861 -14.002 1.00 14.03 132 SER G CA 1
ATOM 12717 C C . SER G 1 152 ? -7.730 3.714 -14.396 1.00 13.37 132 SER G C 1
ATOM 12718 O O . SER G 1 152 ? -8.028 2.875 -13.570 1.00 13.14 132 SER G O 1
ATOM 12721 N N . MET G 1 153 ? -8.153 3.637 -15.652 1.00 12.79 133 MET G N 1
ATOM 12722 C CA . MET G 1 153 ? -8.923 2.461 -16.098 1.00 13.82 133 MET G CA 1
ATOM 12723 C C . MET G 1 153 ? -8.073 1.192 -16.234 1.00 13.41 133 MET G C 1
ATOM 12724 O O . MET G 1 153 ? -8.604 0.069 -16.184 1.00 12.88 133 MET G O 1
ATOM 12729 N N . MET G 1 154 ? -6.762 1.373 -16.433 1.00 13.43 134 MET G N 1
ATOM 12730 C CA . MET G 1 154 ? -5.849 0.262 -16.744 1.00 14.22 134 MET G CA 1
ATOM 12731 C C . MET G 1 154 ? -5.161 -0.337 -15.514 1.00 14.97 134 MET G C 1
ATOM 12732 O O . MET G 1 154 ? -4.482 -1.360 -15.617 1.00 14.33 134 MET G O 1
ATOM 12737 N N . LYS G 1 155 ? -5.324 0.288 -14.344 1.00 16.80 135 LYS G N 1
ATOM 12738 C CA . LYS G 1 155 ? -4.601 -0.146 -13.139 1.00 18.80 135 LYS G CA 1
ATOM 12739 C C . LYS G 1 155 ? -4.901 -1.583 -12.751 1.00 18.41 135 LYS G C 1
ATOM 12740 O O . LYS G 1 155 ? -6.057 -1.989 -12.761 1.00 18.88 135 LYS G O 1
ATOM 12746 N N . ASN G 1 156 ? -3.855 -2.330 -12.395 1.00 18.37 136 ASN G N 1
ATOM 12747 C CA . ASN G 1 156 ? -3.965 -3.629 -11.717 1.00 19.56 136 ASN G CA 1
ATOM 12748 C C . ASN G 1 156 ? -4.847 -4.671 -12.399 1.00 19.13 136 ASN G C 1
ATOM 12749 O O . ASN G 1 156 ? -5.703 -5.298 -11.763 1.00 19.22 136 ASN G O 1
ATOM 12754 N N . ARG G 1 157 ? -4.642 -4.857 -13.699 1.00 16.24 137 ARG G N 1
ATOM 12755 C CA . ARG G 1 157 ? -5.352 -5.906 -14.415 1.00 15.90 137 ARG G CA 1
ATOM 12756 C C . ARG G 1 157 ? -4.496 -6.483 -15.562 1.00 14.30 137 ARG G C 1
ATOM 12757 O O . ARG G 1 157 ? -5.024 -6.947 -16.593 1.00 12.82 137 ARG G O 1
ATOM 12765 N N . ASN G 1 158 ? -3.173 -6.475 -15.350 1.00 13.07 138 ASN G N 1
ATOM 12766 C CA . ASN G 1 158 ? -2.220 -6.912 -16.375 1.00 12.73 138 ASN G CA 1
ATOM 12767 C C . ASN G 1 158 ? -2.527 -6.197 -17.690 1.00 11.33 138 ASN G C 1
ATOM 12768 O O . ASN G 1 158 ? -2.653 -6.826 -18.718 1.00 11.54 138 ASN G O 1
ATOM 12773 N N . ALA G 1 159 ? -2.674 -4.883 -17.631 1.00 10.33 139 ALA G N 1
ATOM 12774 C CA . ALA G 1 159 ? -3.002 -4.095 -18.818 1.00 9.84 139 ALA G CA 1
ATOM 12775 C C . ALA G 1 159 ? -1.782 -3.902 -19.720 1.00 9.21 139 ALA G C 1
ATOM 12776 O O . ALA G 1 159 ? -0.650 -4.164 -19.308 1.00 8.89 139 ALA G O 1
ATOM 12778 N N . SER G 1 160 ? -2.033 -3.387 -20.930 1.00 8.68 140 SER G N 1
ATOM 12779 C CA . SER G 1 160 ? -0.993 -3.271 -21.959 1.00 8.18 140 SER G CA 1
ATOM 12780 C C . SER G 1 160 ? -1.177 -2.020 -22.808 1.00 7.98 140 SER G C 1
ATOM 12781 O O . SER G 1 160 ? -2.294 -1.531 -22.982 1.00 7.92 140 SER G O 1
ATOM 12784 N N . MET G 1 161 ? -0.070 -1.514 -23.340 1.00 7.41 141 MET G N 1
ATOM 12785 C CA . MET G 1 161 ? -0.098 -0.480 -24.367 1.00 7.16 141 MET G CA 1
ATOM 12786 C C . MET G 1 161 ? 0.853 -0.932 -25.458 1.00 6.84 141 MET G C 1
ATOM 12787 O O . MET G 1 161 ? 1.899 -1.508 -25.165 1.00 6.64 141 MET G O 1
ATOM 12792 N N . VAL G 1 162 ? 0.513 -0.670 -26.715 1.00 6.57 142 VAL G N 1
ATOM 12793 C CA . VAL G 1 162 ? 1.451 -0.974 -27.805 1.00 6.67 142 VAL G CA 1
ATOM 12794 C C . VAL G 1 162 ? 1.421 0.203 -28.779 1.00 6.82 142 VAL G C 1
ATOM 12795 O O . VAL G 1 162 ? 0.352 0.712 -29.069 1.00 6.72 142 VAL G O 1
ATOM 12799 N N . ALA G 1 163 ? 2.597 0.673 -29.200 1.00 6.90 143 ALA G N 1
ATOM 12800 C CA . ALA G 1 163 ? 2.708 1.731 -30.203 1.00 6.85 143 ALA G CA 1
ATOM 12801 C C . ALA G 1 163 ? 3.351 1.133 -31.450 1.00 7.05 143 ALA G C 1
ATOM 12802 O O . ALA G 1 163 ? 4.148 0.177 -31.349 1.00 6.96 143 ALA G O 1
ATOM 12804 N N . LEU G 1 164 ? 3.010 1.683 -32.612 1.00 6.95 144 LEU G N 1
ATOM 12805 C CA . LEU G 1 164 ? 3.668 1.296 -33.862 1.00 7.25 144 LEU G CA 1
ATOM 12806 C C . LEU G 1 164 ? 4.790 2.274 -34.168 1.00 7.27 144 LEU G C 1
ATOM 12807 O O . LEU G 1 164 ? 4.622 3.485 -34.050 1.00 7.07 144 LEU G O 1
ATOM 12812 N N . THR G 1 165 ? 5.941 1.723 -34.544 1.00 7.25 145 THR G N 1
ATOM 12813 C CA . THR G 1 165 ? 7.103 2.539 -34.835 1.00 7.33 145 THR G CA 1
ATOM 12814 C C . THR G 1 165 ? 7.804 1.999 -36.087 1.00 7.58 145 THR G C 1
ATOM 12815 O O . THR G 1 165 ? 7.351 1.014 -36.681 1.00 7.71 145 THR G O 1
ATOM 12819 N N . TYR G 1 166 ? 8.886 2.660 -36.491 1.00 7.78 146 TYR G N 1
ATOM 12820 C CA . TYR G 1 166 ? 9.593 2.304 -37.714 1.00 7.88 146 TYR G CA 1
ATOM 12821 C C . TYR G 1 166 ? 11.100 2.478 -37.522 1.00 7.67 146 TYR G C 1
ATOM 12822 O O . TYR G 1 166 ? 11.542 3.355 -36.774 1.00 8.02 146 TYR G O 1
ATOM 12831 N N . ILE G 1 167 ? 11.883 1.674 -38.231 1.00 7.46 147 ILE G N 1
ATOM 12832 C CA . ILE G 1 167 ? 13.353 1.657 -38.106 1.00 7.40 147 ILE G CA 1
ATOM 12833 C C . ILE G 1 167 ? 13.997 3.012 -38.433 1.00 7.29 147 ILE G C 1
ATOM 12834 O O . ILE G 1 167 ? 15.145 3.253 -38.060 1.00 7.45 147 ILE G O 1
ATOM 12839 N N . GLY G 1 168 ? 13.258 3.890 -39.114 1.00 7.31 148 GLY G N 1
ATOM 12840 C CA . GLY G 1 168 ? 13.661 5.311 -39.319 1.00 7.43 148 GLY G CA 1
ATOM 12841 C C . GLY G 1 168 ? 13.967 6.048 -38.015 1.00 7.52 148 GLY G C 1
ATOM 12842 O O . GLY G 1 168 ? 14.630 7.093 -38.020 1.00 7.58 148 GLY G O 1
ATOM 12843 N N . ALA G 1 169 ? 13.495 5.507 -36.897 1.00 7.57 149 ALA G N 1
ATOM 12844 C CA . ALA G 1 169 ? 13.864 6.005 -35.578 1.00 7.95 149 ALA G CA 1
ATOM 12845 C C . ALA G 1 169 ? 15.337 5.765 -35.281 1.00 8.23 149 ALA G C 1
ATOM 12846 O O . ALA G 1 169 ? 15.987 6.594 -34.635 1.00 8.80 149 ALA G O 1
ATOM 12848 N N . GLU G 1 170 ? 15.846 4.640 -35.765 1.00 9.01 150 GLU G N 1
ATOM 12849 C CA . GLU G 1 170 ? 17.161 4.094 -35.371 1.00 9.99 150 GLU G CA 1
ATOM 12850 C C . GLU G 1 170 ? 18.271 4.520 -36.321 1.00 9.74 150 GLU G C 1
ATOM 12851 O O . GLU G 1 170 ? 19.439 4.625 -35.926 1.00 9.65 150 GLU G O 1
ATOM 12857 N N . LYS G 1 171 ? 17.921 4.707 -37.589 1.00 9.52 151 LYS G N 1
ATOM 12858 C CA . LYS G 1 171 ? 18.911 4.978 -38.641 1.00 9.44 151 LYS G CA 1
ATOM 12859 C C . LYS G 1 171 ? 18.426 6.139 -39.492 1.00 9.38 151 LYS G C 1
ATOM 12860 O O . LYS G 1 171 ? 17.224 6.356 -39.601 1.00 8.69 151 LYS G O 1
ATOM 12866 N N . ALA G 1 172 ? 19.359 6.873 -40.108 1.00 8.91 152 ALA G N 1
ATOM 12867 C CA . ALA G 1 172 ? 18.996 7.971 -40.990 1.00 9.33 152 ALA G CA 1
ATOM 12868 C C . ALA G 1 172 ? 18.639 7.398 -42.363 1.00 9.77 152 ALA G C 1
ATOM 12869 O O . ALA G 1 172 ? 19.433 6.673 -42.966 1.00 9.97 152 ALA G O 1
ATOM 12871 N N . MET G 1 173 ? 17.437 7.714 -42.842 1.00 9.81 153 MET G N 1
ATOM 12872 C CA . MET G 1 173 ? 16.926 7.135 -44.079 1.00 10.00 153 MET G CA 1
ATOM 12873 C C . MET G 1 173 ? 16.493 8.237 -45.031 1.00 9.88 153 MET G C 1
ATOM 12874 O O . MET G 1 173 ? 16.162 9.335 -44.592 1.00 9.33 153 MET G O 1
ATOM 12879 N N . PRO G 1 174 ? 16.431 7.935 -46.342 1.00 10.12 154 PRO G N 1
ATOM 12880 C CA . PRO G 1 174 ? 15.951 8.968 -47.247 1.00 10.18 154 PRO G CA 1
ATOM 12881 C C . PRO G 1 174 ? 14.490 9.238 -46.913 1.00 10.15 154 PRO G C 1
ATOM 12882 O O . PRO G 1 174 ? 13.791 8.323 -46.461 1.00 10.23 154 PRO G O 1
ATOM 12886 N N . SER G 1 175 ? 14.063 10.486 -47.077 1.00 10.58 155 SER G N 1
ATOM 12887 C CA . SER G 1 175 ? 12.642 10.889 -47.054 1.00 10.61 155 SER G CA 1
ATOM 12888 C C . SER G 1 175 ? 11.952 10.932 -45.692 1.00 10.05 155 SER G C 1
ATOM 12889 O O . SER G 1 175 ? 11.164 11.854 -45.433 1.00 9.84 155 SER G O 1
ATOM 12892 N N . TYR G 1 176 ? 12.225 9.942 -44.850 1.00 9.18 156 TYR G N 1
ATOM 12893 C CA . TYR G 1 176 ? 11.482 9.787 -43.583 1.00 8.38 156 TYR G CA 1
ATOM 12894 C C . TYR G 1 176 ? 11.698 10.994 -42.678 1.00 8.34 156 TYR G C 1
ATOM 12895 O O . TYR G 1 176 ? 10.790 11.402 -41.943 1.00 8.25 156 TYR G O 1
ATOM 12904 N N . ASN G 1 177 ? 12.913 11.553 -42.737 1.00 8.18 157 ASN G N 1
ATOM 12905 C CA . ASN G 1 177 ? 13.198 12.889 -42.237 1.00 8.20 157 ASN G CA 1
ATOM 12906 C C . ASN G 1 177 ? 12.615 13.126 -40.833 1.00 7.82 157 ASN G C 1
ATOM 12907 O O . ASN G 1 177 ? 12.924 12.395 -39.894 1.00 8.02 157 ASN G O 1
ATOM 12912 N N . THR G 1 178 ? 11.756 14.132 -40.722 1.00 7.71 158 THR G N 1
ATOM 12913 C CA . THR G 1 178 ? 11.201 14.540 -39.429 1.00 7.73 158 THR G CA 1
ATOM 12914 C C . THR G 1 178 ? 10.427 13.427 -38.748 1.00 7.56 158 THR G C 1
ATOM 12915 O O . THR G 1 178 ? 10.436 13.340 -37.510 1.00 7.93 158 THR G O 1
ATOM 12919 N N . MET G 1 179 ? 9.781 12.550 -39.520 1.00 7.31 159 MET G N 1
ATOM 12920 C CA . MET G 1 179 ? 9.129 11.386 -38.889 1.00 7.34 159 MET G CA 1
ATOM 12921 C C . MET G 1 179 ? 10.113 10.443 -38.212 1.00 6.72 159 MET G C 1
ATOM 12922 O O . MET G 1 179 ? 9.770 9.809 -37.218 1.00 6.41 159 MET G O 1
ATOM 12927 N N . GLY G 1 180 ? 11.303 10.293 -38.793 1.00 6.32 160 GLY G N 1
ATOM 12928 C CA . GLY G 1 180 ? 12.328 9.450 -38.174 1.00 6.25 160 GLY G CA 1
ATOM 12929 C C . GLY G 1 180 ? 12.658 9.964 -36.778 1.00 6.20 160 GLY G C 1
ATOM 12930 O O . GLY G 1 180 ? 12.758 9.186 -35.812 1.00 6.28 160 GLY G O 1
ATOM 12931 N N . VAL G 1 181 ? 12.827 11.275 -36.679 1.00 6.13 161 VAL G N 1
ATOM 12932 C CA . VAL G 1 181 ? 13.136 11.925 -35.391 1.00 6.13 161 VAL G CA 1
ATOM 12933 C C . VAL G 1 181 ? 11.961 11.735 -34.405 1.00 6.12 161 VAL G C 1
ATOM 12934 O O . VAL G 1 181 ? 12.158 11.405 -33.204 1.00 6.29 161 VAL G O 1
ATOM 12938 N N . ALA G 1 182 ? 10.737 11.950 -34.892 1.00 5.88 162 ALA G N 1
ATOM 12939 C CA . ALA G 1 182 ? 9.555 11.780 -34.040 1.00 5.71 162 ALA G CA 1
ATOM 12940 C C . ALA G 1 182 ? 9.386 10.330 -33.584 1.00 5.70 162 ALA G C 1
ATOM 12941 O O . ALA G 1 182 ? 8.931 10.088 -32.453 1.00 5.72 162 ALA G O 1
ATOM 12943 N N . LYS G 1 183 ? 9.749 9.370 -34.437 1.00 5.58 163 LYS G N 1
ATOM 12944 C CA . LYS G 1 183 ? 9.721 7.952 -34.021 1.00 5.74 163 LYS G CA 1
ATOM 12945 C C . LYS G 1 183 ? 10.762 7.661 -32.956 1.00 5.69 163 LYS G C 1
ATOM 12946 O O . LYS G 1 183 ? 10.497 6.855 -32.038 1.00 5.70 163 LYS G O 1
ATOM 12952 N N . ALA G 1 184 ? 11.940 8.294 -33.034 1.00 5.60 164 ALA G N 1
ATOM 12953 C CA . ALA G 1 184 ? 12.907 8.122 -31.931 1.00 5.83 164 ALA G CA 1
ATOM 12954 C C . ALA G 1 184 ? 12.321 8.652 -30.621 1.00 5.82 164 ALA G C 1
ATOM 12955 O O . ALA G 1 184 ? 12.482 8.042 -29.542 1.00 5.99 164 ALA G O 1
ATOM 12957 N N . SER G 1 185 ? 11.650 9.800 -30.704 1.00 6.05 165 SER G N 1
ATOM 12958 C CA . SER G 1 185 ? 10.985 10.386 -29.532 1.00 6.08 165 SER G CA 1
ATOM 12959 C C . SER G 1 185 ? 9.879 9.428 -29.005 1.00 5.97 165 SER G C 1
ATOM 12960 O O . SER G 1 185 ? 9.751 9.179 -27.785 1.00 5.75 165 SER G O 1
ATOM 12963 N N . LEU G 1 186 ? 9.072 8.898 -29.915 1.00 5.79 166 LEU G N 1
ATOM 12964 C CA . LEU G 1 186 ? 8.075 7.884 -29.540 1.00 5.94 166 LEU G CA 1
ATOM 12965 C C . LEU G 1 186 ? 8.702 6.677 -28.814 1.00 6.17 166 LEU G C 1
ATOM 12966 O O . LEU G 1 186 ? 8.179 6.257 -27.783 1.00 6.15 166 LEU G O 1
ATOM 12971 N N . GLU G 1 187 ? 9.802 6.124 -29.336 1.00 6.45 167 GLU G N 1
ATOM 12972 C CA . GLU G 1 187 ? 10.402 4.920 -28.680 1.00 6.90 167 GLU G CA 1
ATOM 12973 C C . GLU G 1 187 ? 10.918 5.240 -27.284 1.00 6.76 167 GLU G C 1
ATOM 12974 O O . GLU G 1 187 ? 10.717 4.436 -26.367 1.00 6.51 167 GLU G O 1
ATOM 12980 N N . ALA G 1 188 ? 11.492 6.444 -27.089 1.00 6.52 168 ALA G N 1
ATOM 12981 C CA . ALA G 1 188 ? 11.883 6.861 -25.726 1.00 6.53 168 ALA G CA 1
ATOM 12982 C C . ALA G 1 188 ? 10.650 7.052 -24.856 1.00 6.59 168 ALA G C 1
ATOM 12983 O O . ALA G 1 188 ? 10.679 6.720 -23.678 1.00 6.99 168 ALA G O 1
ATOM 12985 N N . THR G 1 189 ? 9.586 7.596 -25.432 1.00 6.33 169 THR G N 1
ATOM 12986 C CA . THR G 1 189 ? 8.340 7.788 -24.693 1.00 6.55 169 THR G CA 1
ATOM 12987 C C . THR G 1 189 ? 7.785 6.439 -24.211 1.00 6.61 169 THR G C 1
ATOM 12988 O O . THR G 1 189 ? 7.337 6.302 -23.052 1.00 6.68 169 THR G O 1
ATOM 12992 N N . VAL G 1 190 ? 7.840 5.442 -25.087 1.00 6.61 170 VAL G N 1
ATOM 12993 C CA . VAL G 1 190 ? 7.479 4.057 -24.720 1.00 6.82 170 VAL G CA 1
ATOM 12994 C C . VAL G 1 190 ? 8.295 3.580 -23.510 1.00 6.99 170 VAL G C 1
ATOM 12995 O O . VAL G 1 190 ? 7.723 3.056 -22.558 1.00 6.91 170 VAL G O 1
ATOM 12999 N N . ARG G 1 191 ? 9.617 3.788 -23.528 1.00 6.96 171 ARG G N 1
ATOM 13000 C CA . ARG G 1 191 ? 10.445 3.329 -22.420 1.00 7.06 171 ARG G CA 1
ATOM 13001 C C . ARG G 1 191 ? 10.089 4.054 -21.122 1.00 6.89 171 ARG G C 1
ATOM 13002 O O . ARG G 1 191 ? 9.939 3.427 -20.084 1.00 7.17 171 ARG G O 1
ATOM 13010 N N . TYR G 1 192 ? 9.998 5.376 -21.172 1.00 6.80 172 TYR G N 1
ATOM 13011 C CA . TYR G 1 192 ? 9.623 6.140 -19.963 1.00 6.53 172 TYR G CA 1
ATOM 13012 C C . TYR G 1 192 ? 8.203 5.831 -19.483 1.00 6.43 172 TYR G C 1
ATOM 13013 O O . TYR G 1 192 ? 7.947 5.801 -18.287 1.00 6.40 172 TYR G O 1
ATOM 13022 N N . THR G 1 193 ? 7.283 5.601 -20.410 1.00 6.25 173 THR G N 1
ATOM 13023 C CA . THR G 1 193 ? 5.941 5.153 -20.038 1.00 6.45 173 THR G CA 1
ATOM 13024 C C . THR G 1 193 ? 5.969 3.758 -19.384 1.00 6.64 173 THR G C 1
ATOM 13025 O O . THR G 1 193 ? 5.279 3.539 -18.376 1.00 6.75 173 THR G O 1
ATOM 13029 N N . ALA G 1 194 ? 6.776 2.832 -19.922 1.00 6.47 174 ALA G N 1
ATOM 13030 C CA . ALA G 1 194 ? 6.954 1.507 -19.284 1.00 6.65 174 ALA G CA 1
ATOM 13031 C C . ALA G 1 194 ? 7.393 1.640 -17.818 1.00 6.79 174 ALA G C 1
ATOM 13032 O O . ALA G 1 194 ? 6.851 0.976 -16.923 1.00 6.61 174 ALA G O 1
ATOM 13034 N N . LEU G 1 195 ? 8.389 2.488 -17.600 1.00 7.24 175 LEU G N 1
ATOM 13035 C CA . LEU G 1 195 ? 8.904 2.766 -16.249 1.00 7.76 175 LEU G CA 1
ATOM 13036 C C . LEU G 1 195 ? 7.819 3.384 -15.376 1.00 8.12 175 LEU G C 1
ATOM 13037 O O . LEU G 1 195 ? 7.598 2.942 -14.249 1.00 8.89 175 LEU G O 1
ATOM 13042 N N . ALA G 1 196 ? 7.140 4.407 -15.885 1.00 8.43 176 ALA G N 1
ATOM 13043 C CA . ALA G 1 196 ? 6.105 5.106 -15.106 1.00 8.52 176 ALA G CA 1
ATOM 13044 C C . ALA G 1 196 ? 4.864 4.269 -14.788 1.00 8.92 176 ALA G C 1
ATOM 13045 O O . ALA G 1 196 ? 4.235 4.468 -13.734 1.00 9.05 176 ALA G O 1
ATOM 13047 N N . LEU G 1 197 ? 4.500 3.326 -15.667 1.00 8.58 177 LEU G N 1
ATOM 13048 C CA . LEU G 1 197 ? 3.244 2.569 -15.472 1.00 8.94 177 LEU G CA 1
ATOM 13049 C C . LEU G 1 197 ? 3.407 1.141 -14.941 1.00 9.31 177 LEU G C 1
ATOM 13050 O O . LEU G 1 197 ? 2.418 0.482 -14.562 1.00 9.29 177 LEU G O 1
ATOM 13055 N N . GLY G 1 198 ? 4.638 0.655 -14.916 1.00 9.53 178 GLY G N 1
ATOM 13056 C CA . GLY G 1 198 ? 4.899 -0.730 -14.504 1.00 10.58 178 GLY G CA 1
ATOM 13057 C C . GLY G 1 198 ? 4.413 -1.036 -13.095 1.00 11.72 178 GLY G C 1
ATOM 13058 O O . GLY G 1 198 ? 3.949 -2.154 -12.824 1.00 11.44 178 GLY G O 1
ATOM 13059 N N . GLU G 1 199 ? 4.477 -0.036 -12.215 1.00 12.86 179 GLU G N 1
ATOM 13060 C CA . GLU G 1 199 ? 4.033 -0.202 -10.826 1.00 14.91 179 GLU G CA 1
ATOM 13061 C C . GLU G 1 199 ? 2.541 -0.535 -10.745 1.00 14.57 179 GLU G C 1
ATOM 13062 O O . GLU G 1 199 ? 2.076 -1.116 -9.744 1.00 14.26 179 GLU G O 1
ATOM 13068 N N . ASP G 1 200 ? 1.802 -0.165 -11.798 1.00 13.79 180 ASP G N 1
ATOM 13069 C CA . ASP G 1 200 ? 0.382 -0.487 -11.926 1.00 13.75 180 ASP G CA 1
ATOM 13070 C C . ASP G 1 200 ? 0.112 -1.765 -12.739 1.00 12.62 180 ASP G C 1
ATOM 13071 O O . ASP G 1 200 ? -1.028 -2.044 -13.089 1.00 12.70 180 ASP G O 1
ATOM 13076 N N . GLY G 1 201 ? 1.159 -2.546 -13.007 1.00 11.48 181 GLY G N 1
ATOM 13077 C CA . GLY G 1 201 ? 1.032 -3.798 -13.737 1.00 10.25 181 GLY G CA 1
ATOM 13078 C C . GLY G 1 201 ? 0.851 -3.610 -15.237 1.00 9.57 181 GLY G C 1
ATOM 13079 O O . GLY G 1 201 ? 0.525 -4.564 -15.954 1.00 9.67 181 GLY G O 1
ATOM 13080 N N . ILE G 1 202 ? 1.103 -2.395 -15.718 1.00 8.67 182 ILE G N 1
ATOM 13081 C CA . ILE G 1 202 ? 0.845 -2.076 -17.150 1.00 8.15 182 ILE G CA 1
ATOM 13082 C C . ILE G 1 202 ? 2.136 -2.259 -17.938 1.00 8.04 182 ILE G C 1
ATOM 13083 O O . ILE G 1 202 ? 3.140 -1.602 -17.648 1.00 8.27 182 ILE G O 1
ATOM 13088 N N . LYS G 1 203 ? 2.099 -3.138 -18.933 1.00 7.60 183 LYS G N 1
ATOM 13089 C CA . LYS G 1 203 ? 3.264 -3.381 -19.783 1.00 7.30 183 LYS G CA 1
ATOM 13090 C C . LYS G 1 203 ? 3.122 -2.516 -21.036 1.00 7.05 183 LYS G C 1
ATOM 13091 O O . LYS G 1 203 ? 2.018 -2.263 -21.494 1.00 6.93 183 LYS G O 1
ATOM 13097 N N . VAL G 1 204 ? 4.239 -2.037 -21.566 1.00 6.84 184 VAL G N 1
ATOM 13098 C CA . VAL G 1 204 ? 4.197 -0.947 -22.547 1.00 6.52 184 VAL G CA 1
ATOM 13099 C C . VAL G 1 204 ? 5.286 -1.234 -23.567 1.00 6.38 184 VAL G C 1
ATOM 13100 O O . VAL G 1 204 ? 6.462 -1.195 -23.229 1.00 6.25 184 VAL G O 1
ATOM 13104 N N . ASN G 1 205 ? 4.897 -1.496 -24.807 1.00 6.19 185 ASN G N 1
ATOM 13105 C CA . ASN G 1 205 ? 5.868 -1.963 -25.809 1.00 6.48 185 ASN G CA 1
ATOM 13106 C C . ASN G 1 205 ? 5.600 -1.325 -27.145 1.00 6.56 185 ASN G C 1
ATOM 13107 O O . ASN G 1 205 ? 4.567 -0.671 -27.332 1.00 6.42 185 ASN G O 1
ATOM 13112 N N . ALA G 1 206 ? 6.514 -1.542 -28.091 1.00 6.56 186 ALA G N 1
ATOM 13113 C CA . ALA G 1 206 ? 6.298 -1.065 -29.456 1.00 6.50 186 ALA G CA 1
ATOM 13114 C C . ALA G 1 206 ? 6.572 -2.175 -30.449 1.00 6.66 186 ALA G C 1
ATOM 13115 O O . ALA G 1 206 ? 7.353 -3.111 -30.177 1.00 6.80 186 ALA G O 1
ATOM 13117 N N . VAL G 1 207 ? 5.903 -2.088 -31.599 1.00 6.48 187 VAL G N 1
ATOM 13118 C CA . VAL G 1 207 ? 6.198 -2.975 -32.708 1.00 6.36 187 VAL G CA 1
ATOM 13119 C C . VAL G 1 207 ? 6.758 -2.132 -33.861 1.00 6.31 187 VAL G C 1
ATOM 13120 O O . VAL G 1 207 ? 6.157 -1.137 -34.261 1.00 5.97 187 VAL G O 1
ATOM 13124 N N . SER G 1 208 ? 7.960 -2.491 -34.319 1.00 6.27 188 SER G N 1
ATOM 13125 C CA . SER G 1 208 ? 8.617 -1.751 -35.395 1.00 6.43 188 SER G CA 1
ATOM 13126 C C . SER G 1 208 ? 8.346 -2.507 -36.691 1.00 6.43 188 SER G C 1
ATOM 13127 O O . SER G 1 208 ? 8.967 -3.532 -36.981 1.00 6.72 188 SER G O 1
ATOM 13130 N N . ALA G 1 209 ? 7.397 -2.001 -37.450 1.00 6.59 189 ALA G N 1
ATOM 13131 C CA . ALA G 1 209 ? 6.913 -2.706 -38.608 1.00 6.82 189 ALA G CA 1
ATOM 13132 C C . ALA G 1 209 ? 7.787 -2.382 -39.803 1.00 6.88 189 ALA G C 1
ATOM 13133 O O . ALA G 1 209 ? 8.325 -1.282 -39.918 1.00 7.08 189 ALA G O 1
ATOM 13135 N N . GLY G 1 210 ? 7.951 -3.368 -40.677 1.00 7.28 190 GLY G N 1
ATOM 13136 C CA . GLY G 1 210 ? 8.509 -3.112 -41.996 1.00 7.75 190 GLY G CA 1
ATOM 13137 C C . GLY G 1 210 ? 7.515 -2.280 -42.795 1.00 8.23 190 GLY G C 1
ATOM 13138 O O . GLY G 1 210 ? 6.350 -2.121 -42.398 1.00 7.78 190 GLY G O 1
ATOM 13139 N N . PRO G 1 211 ? 7.962 -1.738 -43.944 1.00 8.75 191 PRO G N 1
ATOM 13140 C CA . PRO G 1 211 ? 7.078 -0.926 -44.790 1.00 8.99 191 PRO G CA 1
ATOM 13141 C C . PRO G 1 211 ? 5.873 -1.737 -45.303 1.00 9.10 191 PRO G C 1
ATOM 13142 O O . PRO G 1 211 ? 6.002 -2.907 -45.673 1.00 9.33 191 PRO G O 1
ATOM 13146 N N . ILE G 1 212 ? 4.709 -1.100 -45.297 1.00 9.38 192 ILE G N 1
ATOM 13147 C CA . ILE G 1 212 ? 3.440 -1.692 -45.739 1.00 9.85 192 ILE G CA 1
ATOM 13148 C C . ILE G 1 212 ? 2.697 -0.613 -46.521 1.00 10.44 192 ILE G C 1
ATOM 13149 O O . ILE G 1 212 ? 2.631 0.541 -46.084 1.00 10.26 192 ILE G O 1
ATOM 13154 N N . LYS G 1 213 ? 2.132 -0.985 -47.675 1.00 11.66 193 LYS G N 1
ATOM 13155 C CA . LYS G 1 213 ? 1.384 -0.037 -48.500 1.00 12.86 193 LYS G CA 1
ATOM 13156 C C . LYS G 1 213 ? 0.044 0.280 -47.825 1.00 13.02 193 LYS G C 1
ATOM 13157 O O . LYS G 1 213 ? -0.925 -0.453 -47.993 1.00 13.09 193 LYS G O 1
ATOM 13163 N N . THR G 1 214 ? 0.022 1.366 -47.050 1.00 12.11 194 THR G N 1
ATOM 13164 C CA . THR G 1 214 ? -1.180 1.863 -46.373 1.00 11.82 194 THR G CA 1
ATOM 13165 C C . THR G 1 214 ? -1.449 3.280 -46.887 1.00 12.12 194 THR G C 1
ATOM 13166 O O . THR G 1 214 ? -0.697 3.787 -47.752 1.00 11.49 194 THR G O 1
ATOM 13170 N N . LEU G 1 215 ? -2.480 3.949 -46.357 1.00 12.52 195 LEU G N 1
ATOM 13171 C CA . LEU G 1 215 ? -2.727 5.366 -46.710 1.00 13.39 195 LEU G CA 1
ATOM 13172 C C . LEU G 1 215 ? -1.558 6.281 -46.351 1.00 14.68 195 LEU G C 1
ATOM 13173 O O . LEU G 1 215 ? -1.266 7.228 -47.077 1.00 15.19 195 LEU G O 1
ATOM 13178 N N . ALA G 1 216 ? -0.896 6.003 -45.232 1.00 14.95 196 ALA G N 1
ATOM 13179 C CA . ALA G 1 216 ? 0.318 6.732 -44.850 1.00 16.52 196 ALA G CA 1
ATOM 13180 C C . ALA G 1 216 ? 1.382 6.668 -45.947 1.00 17.16 196 ALA G C 1
ATOM 13181 O O . ALA G 1 216 ? 2.094 7.630 -46.194 1.00 17.51 196 ALA G O 1
ATOM 13183 N N . ALA G 1 217 ? 1.490 5.531 -46.609 1.00 19.14 197 ALA G N 1
ATOM 13184 C CA . ALA G 1 217 ? 2.496 5.375 -47.648 1.00 21.99 197 ALA G CA 1
ATOM 13185 C C . ALA G 1 217 ? 2.119 6.060 -48.959 1.00 24.14 197 ALA G C 1
ATOM 13186 O O . ALA G 1 217 ? 2.988 6.328 -49.803 1.00 26.54 197 ALA G O 1
ATOM 13188 N N . SER G 1 218 ? 0.832 6.365 -49.122 1.00 26.05 198 SER G N 1
ATOM 13189 C CA . SER G 1 218 ? 0.302 6.865 -50.393 1.00 26.63 198 SER G CA 1
ATOM 13190 C C . SER G 1 218 ? 0.896 8.213 -50.813 1.00 26.67 198 SER G C 1
ATOM 13191 O O . SER G 1 218 ? 1.020 8.497 -52.003 1.00 27.36 198 SER G O 1
ATOM 13194 N N . GLY G 1 219 ? 1.260 9.045 -49.843 1.00 24.68 199 GLY G N 1
ATOM 13195 C CA . GLY G 1 219 ? 1.953 10.281 -50.143 1.00 23.55 199 GLY G CA 1
ATOM 13196 C C . GLY G 1 219 ? 3.431 10.124 -50.493 1.00 21.84 199 GLY G C 1
ATOM 13197 O O . GLY G 1 219 ? 4.052 11.070 -50.944 1.00 21.77 199 GLY G O 1
ATOM 13198 N N . ILE G 1 220 ? 3.996 8.934 -50.300 1.00 20.52 200 ILE G N 1
ATOM 13199 C CA . ILE G 1 220 ? 5.450 8.727 -50.484 1.00 18.82 200 ILE G CA 1
ATOM 13200 C C . ILE G 1 220 ? 5.769 8.275 -51.909 1.00 17.84 200 ILE G C 1
ATOM 13201 O O . ILE G 1 220 ? 5.364 7.194 -52.322 1.00 17.00 200 ILE G O 1
ATOM 13206 N N . SER G 1 221 ? 6.487 9.100 -52.666 1.00 18.12 201 SER G N 1
ATOM 13207 C CA . SER G 1 221 ? 6.843 8.704 -54.044 1.00 19.01 201 SER G CA 1
ATOM 13208 C C . SER G 1 221 ? 7.789 7.487 -54.060 1.00 17.71 201 SER G C 1
ATOM 13209 O O . SER G 1 221 ? 8.669 7.362 -53.203 1.00 17.79 201 SER G O 1
ATOM 13212 N N . ASN G 1 222 ? 7.561 6.587 -55.016 1.00 16.91 202 ASN G N 1
ATOM 13213 C CA . ASN G 1 222 ? 8.334 5.336 -55.157 1.00 16.02 202 ASN G CA 1
ATOM 13214 C C . ASN G 1 222 ? 8.389 4.477 -53.889 1.00 14.23 202 ASN G C 1
ATOM 13215 O O . ASN G 1 222 ? 9.402 3.839 -53.599 1.00 13.30 202 ASN G O 1
ATOM 13220 N N . PHE G 1 223 ? 7.289 4.468 -53.146 1.00 12.84 203 PHE G N 1
ATOM 13221 C CA . PHE G 1 223 ? 7.174 3.593 -51.988 1.00 12.01 203 PHE G CA 1
ATOM 13222 C C . PHE G 1 223 ? 7.307 2.135 -52.416 1.00 11.54 203 PHE G C 1
ATOM 13223 O O . PHE G 1 223 ? 7.896 1.319 -51.713 1.00 10.85 203 PHE G O 1
ATOM 13231 N N . LYS G 1 224 ? 6.746 1.798 -53.575 1.00 11.32 204 LYS G N 1
ATOM 13232 C CA . LYS G 1 224 ? 6.855 0.446 -54.092 1.00 11.25 204 LYS G CA 1
ATOM 13233 C C . LYS G 1 224 ? 8.330 0.011 -54.270 1.00 10.98 204 LYS G C 1
ATOM 13234 O O . LYS G 1 224 ? 8.668 -1.146 -54.005 1.00 10.21 204 LYS G O 1
ATOM 13240 N N . LYS G 1 225 ? 9.187 0.933 -54.697 1.00 10.95 205 LYS G N 1
ATOM 13241 C CA . LYS G 1 225 ? 10.617 0.654 -54.817 1.00 11.91 205 LYS G CA 1
ATOM 13242 C C . LYS G 1 225 ? 11.211 0.336 -53.462 1.00 11.52 205 LYS G C 1
ATOM 13243 O O . LYS G 1 225 ? 12.061 -0.548 -53.339 1.00 10.57 205 LYS G O 1
ATOM 13249 N N . MET G 1 226 ? 10.782 1.089 -52.452 1.00 10.93 206 MET G N 1
ATOM 13250 C CA . MET G 1 226 ? 11.223 0.812 -51.079 1.00 11.20 206 MET G CA 1
ATOM 13251 C C . MET G 1 226 ? 10.771 -0.558 -50.585 1.00 10.11 206 MET G C 1
ATOM 13252 O O . MET G 1 226 ? 11.544 -1.266 -49.931 1.00 9.53 206 MET G O 1
ATOM 13257 N N . LEU G 1 227 ? 9.521 -0.930 -50.878 1.00 9.61 207 LEU G N 1
ATOM 13258 C CA . LEU G 1 227 ? 9.031 -2.266 -50.530 1.00 9.60 207 LEU G CA 1
ATOM 13259 C C . LEU G 1 227 ? 9.871 -3.349 -51.221 1.00 9.43 207 LEU G C 1
ATOM 13260 O O . LEU G 1 227 ? 10.255 -4.351 -50.617 1.00 8.70 207 LEU G O 1
ATOM 13265 N N . ASP G 1 228 ? 10.129 -3.155 -52.511 1.00 9.74 208 ASP G N 1
ATOM 13266 C CA . ASP G 1 228 ? 10.868 -4.179 -53.243 1.00 10.11 208 ASP G CA 1
ATOM 13267 C C . ASP G 1 228 ? 12.303 -4.296 -52.726 1.00 9.81 208 ASP G C 1
ATOM 13268 O O . ASP G 1 228 ? 12.813 -5.409 -52.563 1.00 10.05 208 ASP G O 1
ATOM 13273 N N . TYR G 1 229 ? 12.920 -3.159 -52.409 1.00 9.43 209 TYR G N 1
ATOM 13274 C CA . TYR G 1 229 ? 14.249 -3.174 -51.800 1.00 9.97 209 TYR G CA 1
ATOM 13275 C C . TYR G 1 229 ? 14.217 -3.949 -50.475 1.00 9.66 209 TYR G C 1
ATOM 13276 O O . TYR G 1 229 ? 15.084 -4.786 -50.212 1.00 9.16 209 TYR G O 1
ATOM 13285 N N . ASN G 1 230 ? 13.236 -3.639 -49.629 1.00 9.57 210 ASN G N 1
ATOM 13286 C CA . ASN G 1 230 ? 13.081 -4.384 -48.369 1.00 10.12 210 ASN G CA 1
ATOM 13287 C C . ASN G 1 230 ? 12.993 -5.899 -48.577 1.00 10.15 210 ASN G C 1
ATOM 13288 O O . ASN G 1 230 ? 13.693 -6.680 -47.887 1.00 10.00 210 ASN G O 1
ATOM 13293 N N . ALA G 1 231 ? 12.158 -6.328 -49.527 1.00 10.03 211 ALA G N 1
ATOM 13294 C CA . ALA G 1 231 ? 12.023 -7.763 -49.811 1.00 10.39 211 ALA G CA 1
ATOM 13295 C C . ALA G 1 231 ? 13.356 -8.339 -50.310 1.00 10.58 211 ALA G C 1
ATOM 13296 O O . ALA G 1 231 ? 13.716 -9.467 -49.967 1.00 11.43 211 ALA G O 1
ATOM 13298 N N . MET G 1 232 ? 14.115 -7.552 -51.080 1.00 10.61 212 MET G N 1
ATOM 13299 C CA . MET G 1 232 ? 15.365 -8.040 -51.663 1.00 10.40 212 MET G CA 1
ATOM 13300 C C . MET G 1 232 ? 16.448 -8.305 -50.614 1.00 10.58 212 MET G C 1
ATOM 13301 O O . MET G 1 232 ? 17.118 -9.353 -50.649 1.00 10.06 212 MET G O 1
ATOM 13306 N N . VAL G 1 233 ? 16.609 -7.375 -49.668 1.00 10.30 213 VAL G N 1
ATOM 13307 C CA . VAL G 1 233 ? 17.715 -7.473 -48.694 1.00 10.42 213 VAL G CA 1
ATOM 13308 C C . VAL G 1 233 ? 17.359 -8.189 -47.386 1.00 11.08 213 VAL G C 1
ATOM 13309 O O . VAL G 1 233 ? 18.261 -8.638 -46.673 1.00 11.30 213 VAL G O 1
ATOM 13313 N N . SER G 1 234 ? 16.070 -8.309 -47.076 1.00 10.97 214 SER G N 1
ATOM 13314 C CA . SER G 1 234 ? 15.658 -8.945 -45.803 1.00 11.27 214 SER G CA 1
ATOM 13315 C C . SER G 1 234 ? 15.937 -10.448 -45.807 1.00 10.88 214 SER G C 1
ATOM 13316 O O . SER G 1 234 ? 15.882 -11.099 -46.870 1.00 11.44 214 SER G O 1
ATOM 13319 N N . PRO G 1 235 ? 16.258 -11.013 -44.632 1.00 10.49 215 PRO G N 1
ATOM 13320 C CA . PRO G 1 235 ? 16.528 -12.441 -44.533 1.00 10.88 215 PRO G CA 1
ATOM 13321 C C . PRO G 1 235 ? 15.379 -13.299 -45.059 1.00 10.81 215 PRO G C 1
ATOM 13322 O O . PRO G 1 235 ? 15.644 -14.255 -45.766 1.00 10.09 215 PRO G O 1
ATOM 13326 N N . LEU G 1 236 ? 14.133 -12.951 -44.726 1.00 11.35 216 LEU G N 1
ATOM 13327 C CA . LEU G 1 236 ? 12.967 -13.756 -45.157 1.00 12.32 216 LEU G CA 1
ATOM 13328 C C . LEU G 1 236 ? 12.447 -13.516 -46.598 1.00 14.15 216 LEU G C 1
ATOM 13329 O O . LEU G 1 236 ? 11.483 -14.169 -47.034 1.00 15.24 216 LEU G O 1
ATOM 13334 N N . LYS G 1 237 ? 13.095 -12.627 -47.344 1.00 15.18 217 LYS G N 1
ATOM 13335 C CA A LYS G 1 237 ? 12.800 -12.388 -48.771 0.50 15.49 217 LYS G CA 1
ATOM 13336 C CA B LYS G 1 237 ? 12.791 -12.464 -48.784 0.50 15.63 217 LYS G CA 1
ATOM 13337 C C . LYS G 1 237 ? 11.316 -12.138 -49.032 1.00 16.13 217 LYS G C 1
ATOM 13338 O O . LYS G 1 237 ? 10.707 -12.682 -49.975 1.00 17.55 217 LYS G O 1
ATOM 13349 N N . LYS G 1 238 ? 10.720 -11.292 -48.199 1.00 15.59 218 LYS G N 1
ATOM 13350 C CA . LYS G 1 238 ? 9.305 -10.958 -48.376 1.00 15.47 218 LYS G CA 1
ATOM 13351 C C . LYS G 1 238 ? 9.002 -9.653 -47.677 1.00 14.54 218 LYS G C 1
ATOM 13352 O O . LYS G 1 238 ? 9.819 -9.173 -46.877 1.00 14.73 218 LYS G O 1
ATOM 13358 N N . ASN G 1 239 ? 7.836 -9.081 -47.985 1.00 12.83 219 ASN G N 1
ATOM 13359 C CA . ASN G 1 239 ? 7.350 -7.937 -47.243 1.00 12.38 219 ASN G CA 1
ATOM 13360 C C . ASN G 1 239 ? 6.425 -8.460 -46.137 1.00 12.01 219 ASN G C 1
ATOM 13361 O O . ASN G 1 239 ? 5.785 -9.514 -46.306 1.00 11.90 219 ASN G O 1
ATOM 13366 N N . VAL G 1 240 ? 6.345 -7.747 -45.013 1.00 11.71 220 VAL G N 1
ATOM 13367 C CA . VAL G 1 240 ? 5.389 -8.126 -43.969 1.00 11.18 220 VAL G CA 1
ATOM 13368 C C . VAL G 1 240 ? 3.974 -7.689 -44.352 1.00 11.93 220 VAL G C 1
ATOM 13369 O O . VAL G 1 240 ? 3.794 -6.860 -45.236 1.00 12.42 220 VAL G O 1
ATOM 13373 N N . ASP G 1 241 ? 2.966 -8.255 -43.696 1.00 12.06 221 ASP G N 1
ATOM 13374 C CA . ASP G 1 241 ? 1.605 -7.797 -43.944 1.00 12.33 221 ASP G CA 1
ATOM 13375 C C . ASP G 1 241 ? 0.934 -7.375 -42.642 1.00 11.72 221 ASP G C 1
ATOM 13376 O O . ASP G 1 241 ? 1.486 -7.612 -41.558 1.00 11.03 221 ASP G O 1
ATOM 13381 N N . ILE G 1 242 ? -0.249 -6.764 -42.748 1.00 10.85 222 ILE G N 1
ATOM 13382 C CA . ILE G 1 242 ? -0.909 -6.262 -41.530 1.00 10.33 222 ILE G CA 1
ATOM 13383 C C . ILE G 1 242 ? -1.288 -7.346 -40.542 1.00 10.81 222 ILE G C 1
ATOM 13384 O O . ILE G 1 242 ? -1.408 -7.070 -39.333 1.00 10.70 222 ILE G O 1
ATOM 13389 N N . MET G 1 243 ? -1.485 -8.584 -41.019 1.00 11.09 223 MET G N 1
ATOM 13390 C CA . MET G 1 243 ? -1.734 -9.692 -40.086 1.00 11.59 223 MET G CA 1
ATOM 13391 C C . MET G 1 243 ? -0.519 -10.103 -39.266 1.00 10.89 223 MET G C 1
ATOM 13392 O O . MET G 1 243 ? -0.659 -10.447 -38.092 1.00 10.06 223 MET G O 1
ATOM 13397 N N . GLU G 1 244 ? 0.665 -10.096 -39.879 1.00 10.31 224 GLU G N 1
ATOM 13398 C CA . GLU G 1 244 ? 1.884 -10.399 -39.140 1.00 10.38 224 GLU G CA 1
ATOM 13399 C C . GLU G 1 244 ? 2.108 -9.338 -38.069 1.00 9.98 224 GLU G C 1
ATOM 13400 O O . GLU G 1 244 ? 2.442 -9.648 -36.919 1.00 10.38 224 GLU G O 1
ATOM 13406 N N . VAL G 1 245 ? 1.896 -8.087 -38.441 1.00 9.17 225 VAL G N 1
ATOM 13407 C CA . VAL G 1 245 ? 1.987 -7.010 -37.464 1.00 8.80 225 VAL G CA 1
ATOM 13408 C C . VAL G 1 245 ? 0.860 -7.098 -36.439 1.00 8.74 225 VAL G C 1
ATOM 13409 O O . VAL G 1 245 ? 1.114 -7.032 -35.246 1.00 8.11 225 VAL G O 1
ATOM 13413 N N . GLY G 1 246 ? -0.376 -7.270 -36.912 1.00 8.63 226 GLY G N 1
ATOM 13414 C CA . GLY G 1 246 ? -1.541 -7.414 -36.013 1.00 8.59 226 GLY G CA 1
ATOM 13415 C C . GLY G 1 246 ? -1.425 -8.539 -35.001 1.00 8.75 226 GLY G C 1
ATOM 13416 O O . GLY G 1 246 ? -1.738 -8.340 -33.812 1.00 8.76 226 GLY G O 1
ATOM 13417 N N . ASN G 1 247 ? -0.968 -9.720 -35.439 1.00 8.80 227 ASN G N 1
ATOM 13418 C CA . ASN G 1 247 ? -0.845 -10.860 -34.525 1.00 9.26 227 ASN G CA 1
ATOM 13419 C C . ASN G 1 247 ? 0.175 -10.579 -33.429 1.00 8.80 227 ASN G C 1
ATOM 13420 O O . ASN G 1 247 ? 0.012 -11.026 -32.290 1.00 8.78 227 ASN G O 1
ATOM 13425 N N . THR G 1 248 ? 1.221 -9.826 -33.769 1.00 8.23 228 THR G N 1
ATOM 13426 C CA . THR G 1 248 ? 2.277 -9.535 -32.790 1.00 8.09 228 THR G CA 1
ATOM 13427 C C . THR G 1 248 ? 1.776 -8.510 -31.761 1.00 7.90 228 THR G C 1
ATOM 13428 O O . THR G 1 248 ? 2.015 -8.663 -30.555 1.00 7.88 228 THR G O 1
ATOM 13432 N N . VAL G 1 249 ? 1.067 -7.487 -32.239 1.00 7.94 229 VAL G N 1
ATOM 13433 C CA . VAL G 1 249 ? 0.413 -6.516 -31.332 1.00 7.64 229 VAL G CA 1
ATOM 13434 C C . VAL G 1 249 ? -0.567 -7.250 -30.417 1.00 7.82 229 VAL G C 1
ATOM 13435 O O . VAL G 1 249 ? -0.580 -7.006 -29.204 1.00 7.29 229 VAL G O 1
ATOM 13439 N N . ALA G 1 250 ? -1.348 -8.176 -30.980 1.00 7.78 230 ALA G N 1
ATOM 13440 C CA . ALA G 1 250 ? -2.280 -8.979 -30.170 1.00 8.24 230 ALA G CA 1
ATOM 13441 C C . ALA G 1 250 ? -1.563 -9.760 -29.070 1.00 8.40 230 ALA G C 1
ATOM 13442 O O . ALA G 1 250 ? -1.949 -9.689 -27.886 1.00 8.10 230 ALA G O 1
ATOM 13444 N N . PHE G 1 251 ? -0.492 -10.471 -29.445 1.00 8.47 231 PHE G N 1
ATOM 13445 C CA . PHE G 1 251 ? 0.311 -11.189 -28.485 1.00 8.88 231 PHE G CA 1
ATOM 13446 C C . PHE G 1 251 ? 0.784 -10.276 -27.351 1.00 8.78 231 PHE G C 1
ATOM 13447 O O . PHE G 1 251 ? 0.733 -10.641 -26.161 1.00 8.41 231 PHE G O 1
ATOM 13455 N N . LEU G 1 252 ? 1.249 -9.083 -27.720 1.00 8.66 232 LEU G N 1
ATOM 13456 C CA . LEU G 1 252 ? 1.761 -8.123 -26.732 1.00 9.16 232 LEU G CA 1
ATOM 13457 C C . LEU G 1 252 ? 0.682 -7.512 -25.816 1.00 9.43 232 LEU G C 1
ATOM 13458 O O . LEU G 1 252 ? 1.014 -6.794 -24.882 1.00 9.13 232 LEU G O 1
ATOM 13463 N N . CYS G 1 253 ? -0.593 -7.805 -26.092 1.00 9.38 233 CYS G N 1
ATOM 13464 C CA . CYS G 1 253 ? -1.676 -7.428 -25.172 1.00 9.40 233 CYS G CA 1
ATOM 13465 C C . CYS G 1 253 ? -2.225 -8.633 -24.410 1.00 9.61 233 CYS G C 1
ATOM 13466 O O . CYS G 1 253 ? -3.280 -8.548 -23.766 1.00 9.42 233 CYS G O 1
ATOM 13469 N N . SER G 1 254 ? -1.515 -9.757 -24.460 1.00 9.76 234 SER G N 1
ATOM 13470 C CA . SER G 1 254 ? -2.023 -10.993 -23.861 1.00 10.20 234 SER G CA 1
ATOM 13471 C C . SER G 1 254 ? -1.336 -11.284 -22.532 1.00 10.82 234 SER G C 1
ATOM 13472 O O . SER G 1 254 ? -0.259 -10.754 -22.250 1.00 10.26 234 SER G O 1
ATOM 13475 N N . ASP G 1 255 ? -1.924 -12.183 -21.743 1.00 11.52 235 ASP G N 1
ATOM 13476 C CA . ASP G 1 255 ? -1.299 -12.589 -20.481 1.00 12.54 235 ASP G CA 1
ATOM 13477 C C . ASP G 1 255 ? -0.022 -13.406 -20.731 1.00 11.89 235 ASP G C 1
ATOM 13478 O O . ASP G 1 255 ? 0.797 -13.562 -19.848 1.00 11.86 235 ASP G O 1
ATOM 13483 N N . MET G 1 256 ? 0.151 -13.914 -21.943 1.00 11.95 236 MET G N 1
ATOM 13484 C CA . MET G 1 256 ? 1.394 -14.603 -22.275 1.00 12.05 236 MET G CA 1
ATOM 13485 C C . MET G 1 256 ? 2.586 -13.636 -22.281 1.00 11.76 236 MET G C 1
ATOM 13486 O O . MET G 1 256 ? 3.708 -14.059 -22.037 1.00 12.03 236 MET G O 1
ATOM 13491 N N . ALA G 1 257 ? 2.335 -12.357 -22.565 1.00 10.64 237 ALA G N 1
ATOM 13492 C CA . ALA G 1 257 ? 3.426 -11.383 -22.711 1.00 9.88 237 ALA G CA 1
ATOM 13493 C C . ALA G 1 257 ? 3.756 -10.626 -21.420 1.00 9.48 237 ALA G C 1
ATOM 13494 O O . ALA G 1 257 ? 4.452 -9.615 -21.482 1.00 9.07 237 ALA G O 1
ATOM 13496 N N . THR G 1 258 ? 3.298 -11.105 -20.251 1.00 9.23 238 THR G N 1
ATOM 13497 C CA . THR G 1 258 ? 3.427 -10.280 -19.029 1.00 9.57 238 THR G CA 1
ATOM 13498 C C . THR G 1 258 ? 4.871 -10.066 -18.551 1.00 9.45 238 THR G C 1
ATOM 13499 O O . THR G 1 258 ? 5.118 -9.233 -17.679 1.00 9.70 238 THR G O 1
ATOM 13503 N N . GLY G 1 259 ? 5.813 -10.840 -19.082 1.00 9.13 239 GLY G N 1
ATOM 13504 C CA . GLY G 1 259 ? 7.226 -10.599 -18.813 1.00 8.56 239 GLY G CA 1
ATOM 13505 C C . GLY G 1 259 ? 7.899 -9.541 -19.698 1.00 8.21 239 GLY G C 1
ATOM 13506 O O . GLY G 1 259 ? 9.090 -9.271 -19.527 1.00 8.08 239 GLY G O 1
ATOM 13507 N N . ILE G 1 260 ? 7.167 -8.954 -20.651 1.00 7.81 240 ILE G N 1
ATOM 13508 C CA . ILE G 1 260 ? 7.775 -8.075 -21.671 1.00 7.47 240 ILE G CA 1
ATOM 13509 C C . ILE G 1 260 ? 7.308 -6.623 -21.515 1.00 7.31 240 ILE G C 1
ATOM 13510 O O . ILE G 1 260 ? 6.127 -6.354 -21.600 1.00 7.08 240 ILE G O 1
ATOM 13515 N N . THR G 1 261 ? 8.238 -5.698 -21.287 1.00 7.21 241 THR G N 1
ATOM 13516 C CA . THR G 1 261 ? 7.891 -4.269 -21.263 1.00 7.20 241 THR G CA 1
ATOM 13517 C C . THR G 1 261 ? 9.093 -3.410 -21.674 1.00 7.19 241 THR G C 1
ATOM 13518 O O . THR G 1 261 ? 10.252 -3.804 -21.485 1.00 7.11 241 THR G O 1
ATOM 13522 N N . GLY G 1 262 ? 8.804 -2.235 -22.219 1.00 7.00 242 GLY G N 1
ATOM 13523 C CA . GLY G 1 262 ? 9.842 -1.337 -22.670 1.00 7.37 242 GLY G CA 1
ATOM 13524 C C . GLY G 1 262 ? 10.530 -1.846 -23.922 1.00 7.92 242 GLY G C 1
ATOM 13525 O O . GLY G 1 262 ? 11.627 -1.377 -24.249 1.00 8.34 242 GLY G O 1
ATOM 13526 N N . GLU G 1 263 ? 9.914 -2.811 -24.599 1.00 7.77 243 GLU G N 1
ATOM 13527 C CA . GLU G 1 263 ? 10.582 -3.521 -25.701 1.00 8.55 243 GLU G CA 1
ATOM 13528 C C . GLU G 1 263 ? 10.106 -3.015 -27.053 1.00 8.14 243 GLU G C 1
ATOM 13529 O O . GLU G 1 263 ? 8.971 -2.589 -27.172 1.00 8.60 243 GLU G O 1
ATOM 13535 N N . VAL G 1 264 ? 10.989 -3.038 -28.051 1.00 8.16 244 VAL G N 1
ATOM 13536 C CA . VAL G 1 264 ? 10.613 -2.788 -29.441 1.00 8.05 244 VAL G CA 1
ATOM 13537 C C . VAL G 1 264 ? 10.799 -4.098 -30.204 1.00 7.95 244 VAL G C 1
ATOM 13538 O O . VAL G 1 264 ? 11.930 -4.611 -30.302 1.00 8.15 244 VAL G O 1
ATOM 13542 N N . VAL G 1 265 ? 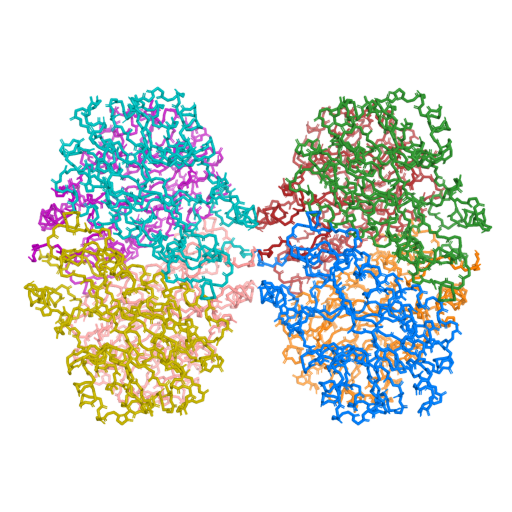9.707 -4.653 -30.719 1.00 7.55 245 VAL G N 1
ATOM 13543 C CA . VAL G 1 265 ? 9.777 -5.916 -31.466 1.00 7.50 245 VAL G CA 1
ATOM 13544 C C . VAL G 1 265 ? 9.696 -5.606 -32.955 1.00 7.24 245 VAL G C 1
ATOM 13545 O O . VAL G 1 265 ? 8.719 -5.026 -33.402 1.00 6.91 245 VAL G O 1
ATOM 13549 N N . HIS G 1 266 ? 10.729 -5.968 -33.721 1.00 7.33 246 HIS G N 1
ATOM 13550 C CA . HIS G 1 266 ? 10.716 -5.714 -35.158 1.00 7.52 246 HIS G CA 1
ATOM 13551 C C . HIS G 1 266 ? 9.918 -6.776 -35.861 1.00 7.54 246 HIS G C 1
ATOM 13552 O O . HIS G 1 266 ? 10.177 -7.972 -35.685 1.00 7.50 246 HIS G O 1
ATOM 13559 N N . VAL G 1 267 ? 8.921 -6.346 -36.633 1.00 7.37 247 VAL G N 1
ATOM 13560 C CA . VAL G 1 267 ? 8.125 -7.245 -37.474 1.00 7.35 247 VAL G CA 1
ATOM 13561 C C . VAL G 1 267 ? 8.377 -6.737 -38.905 1.00 7.28 247 VAL G C 1
ATOM 13562 O O . VAL G 1 267 ? 7.627 -5.941 -39.428 1.00 7.16 247 VAL G O 1
ATOM 13566 N N . ASP G 1 268 ? 9.484 -7.175 -39.500 1.00 7.66 248 ASP G N 1
ATOM 13567 C CA . ASP G 1 268 ? 9.998 -6.518 -40.694 1.00 7.62 248 ASP G CA 1
ATOM 13568 C C . ASP G 1 268 ? 10.734 -7.497 -41.594 1.00 7.75 248 ASP G C 1
ATOM 13569 O O . ASP G 1 268 ? 11.588 -7.086 -42.383 1.00 7.71 248 ASP G O 1
ATOM 13574 N N . ALA G 1 269 ? 10.417 -8.782 -41.440 1.00 7.73 249 ALA G N 1
ATOM 13575 C CA . ALA G 1 269 ? 11.069 -9.880 -42.161 1.00 8.17 249 ALA G CA 1
ATOM 13576 C C . ALA G 1 269 ? 12.582 -9.955 -41.937 1.00 8.35 249 ALA G C 1
ATOM 13577 O O . ALA G 1 269 ? 13.288 -10.542 -42.762 1.00 8.53 249 ALA G O 1
ATOM 13579 N N . GLY G 1 270 ? 13.059 -9.387 -40.817 1.00 8.30 250 GLY G N 1
ATOM 13580 C CA . GLY G 1 270 ? 14.496 -9.390 -40.499 1.00 8.04 250 GLY G CA 1
ATOM 13581 C C . GLY G 1 270 ? 15.311 -8.224 -41.035 1.00 8.00 250 GLY G C 1
ATOM 13582 O O . GLY G 1 270 ? 16.521 -8.183 -40.843 1.00 8.08 250 GLY G O 1
ATOM 13583 N N . TYR G 1 271 ? 14.665 -7.283 -41.716 1.00 8.03 251 TYR G N 1
ATOM 13584 C CA . TYR G 1 271 ? 15.378 -6.128 -42.279 1.00 8.51 251 TYR G CA 1
ATOM 13585 C C . TYR G 1 271 ? 16.351 -5.507 -41.265 1.00 8.38 251 TYR G C 1
ATOM 13586 O O . TYR G 1 271 ? 17.488 -5.195 -41.597 1.00 8.12 251 TYR G O 1
ATOM 13595 N N . HIS G 1 272 ? 15.902 -5.352 -40.021 1.00 8.19 252 HIS G N 1
ATOM 13596 C CA . HIS G 1 272 ? 16.705 -4.672 -39.000 1.00 8.54 252 HIS G CA 1
ATOM 13597 C C . HIS G 1 272 ? 18.045 -5.317 -38.711 1.00 8.44 252 HIS G C 1
ATOM 13598 O O . HIS G 1 272 ? 18.958 -4.635 -38.261 1.00 8.56 252 HIS G O 1
ATOM 13605 N N . CYS G 1 273 ? 18.177 -6.632 -38.904 1.00 8.20 253 CYS G N 1
ATOM 13606 C CA . CYS G 1 273 ? 19.381 -7.328 -38.439 1.00 8.37 253 CYS G CA 1
ATOM 13607 C C . CYS G 1 273 ? 20.492 -7.450 -39.480 1.00 8.47 253 CYS G C 1
ATOM 13608 O O . CYS G 1 273 ? 21.569 -7.974 -39.166 1.00 8.59 253 CYS G O 1
ATOM 13611 N N . VAL G 1 274 ? 20.240 -6.982 -40.701 1.00 8.61 254 VAL G N 1
ATOM 13612 C CA . VAL G 1 274 ? 21.174 -7.183 -41.805 1.00 9.05 254 VAL G CA 1
ATOM 13613 C C . VAL G 1 274 ? 21.858 -5.885 -42.229 1.00 9.30 254 VAL G C 1
ATOM 13614 O O . VAL G 1 274 ? 21.311 -4.800 -42.079 1.00 9.69 254 VAL G O 1
ATOM 13621 N N . SER G 1 275 ? 23.064 -6.009 -42.773 1.00 9.52 255 SER G N 1
ATOM 13622 C CA . SER G 1 275 ? 23.710 -4.877 -43.409 1.00 9.91 255 SER G CA 1
ATOM 13623 C C . SER G 1 275 ? 24.367 -5.396 -44.669 1.00 10.28 255 SER G C 1
ATOM 13624 O O . SER G 1 275 ? 24.797 -6.538 -44.707 1.00 9.82 255 SER G O 1
ATOM 13627 N N . MET G 1 276 ? 24.399 -4.557 -45.694 1.00 10.78 256 MET G N 1
ATOM 13628 C CA A MET G 1 276 ? 24.986 -4.885 -47.000 0.50 12.09 256 MET G CA 1
ATOM 13629 C CA B MET G 1 276 ? 25.035 -4.917 -46.979 0.50 11.44 256 MET G CA 1
ATOM 13630 C C . MET G 1 276 ? 24.329 -6.109 -47.648 1.00 11.79 256 MET G C 1
ATOM 13631 O O . MET G 1 276 ? 24.940 -6.850 -48.419 1.00 12.52 256 MET G O 1
ATOM 13640 N N . GLY G 1 277 ? 23.047 -6.296 -47.357 1.00 12.21 257 GLY G N 1
ATOM 13641 C CA . GLY G 1 277 ? 22.271 -7.400 -47.921 1.00 12.96 257 GLY G CA 1
ATOM 13642 C C . GLY G 1 277 ? 21.984 -7.263 -49.419 1.00 14.15 257 GLY G C 1
ATOM 13643 O O . GLY G 1 277 ? 21.369 -8.141 -50.027 1.00 15.08 257 GLY G O 1
ATOM 13644 N N . ASN G 1 278 ? 22.440 -6.175 -50.018 1.00 14.38 258 ASN G N 1
ATOM 13645 C CA . ASN G 1 278 ? 22.224 -5.924 -51.444 1.00 14.85 258 ASN G CA 1
ATOM 13646 C C . ASN G 1 278 ? 23.472 -6.174 -52.302 1.00 15.84 258 ASN G C 1
ATOM 13647 O O . ASN G 1 278 ? 23.422 -6.009 -53.523 1.00 16.36 258 ASN G O 1
ATOM 13652 N N . VAL G 1 279 ? 24.590 -6.543 -51.677 1.00 16.51 259 VAL G N 1
ATOM 13653 C CA . VAL G 1 279 ? 25.842 -6.696 -52.424 1.00 18.55 259 VAL G CA 1
ATOM 13654 C C . VAL G 1 279 ? 26.046 -8.144 -52.836 1.00 20.14 259 VAL G C 1
ATOM 13655 O O . VAL G 1 279 ? 26.041 -9.025 -51.990 1.00 19.82 259 VAL G O 1
ATOM 13659 N N . LEU G 1 280 ? 26.195 -8.373 -54.145 1.00 21.17 260 LEU G N 1
ATOM 13660 C CA . LEU G 1 280 ? 26.487 -9.710 -54.694 1.00 25.14 260 LEU G CA 1
ATOM 13661 C C . LEU G 1 280 ? 27.931 -10.097 -54.463 1.00 28.81 260 LEU G C 1
ATOM 13662 O O . LEU G 1 280 ? 28.838 -9.310 -54.770 1.00 32.37 260 LEU G O 1
ATOM 13668 N N . GLY H 1 22 ? -5.150 -24.913 -30.613 1.00 18.67 2 GLY H N 1
ATOM 13669 C CA . GLY H 1 22 ? -3.902 -24.226 -30.092 1.00 17.17 2 GLY H CA 1
ATOM 13670 C C . GLY H 1 22 ? -3.116 -23.631 -31.244 1.00 16.60 2 GLY H C 1
ATOM 13671 O O . GLY H 1 22 ? -3.229 -24.106 -32.379 1.00 16.15 2 GLY H O 1
ATOM 13672 N N . PHE H 1 23 ? -2.319 -22.592 -30.976 1.00 15.20 3 PHE H N 1
ATOM 13673 C CA . PHE H 1 23 ? -1.642 -21.889 -32.065 1.00 14.57 3 PHE H CA 1
ATOM 13674 C C . PHE H 1 23 ? -0.388 -22.589 -32.597 1.00 14.30 3 PHE H C 1
ATOM 13675 O O . PHE H 1 23 ? 0.204 -22.120 -33.556 1.00 14.70 3 PHE H O 1
ATOM 13683 N N . LEU H 1 24 ? -0.005 -23.706 -31.990 1.00 13.83 4 LEU H N 1
ATOM 13684 C CA . LEU H 1 24 ? 1.055 -24.558 -32.551 1.00 13.92 4 LEU H CA 1
ATOM 13685 C C . LEU H 1 24 ? 0.502 -25.926 -32.997 1.00 14.99 4 LEU H C 1
ATOM 13686 O O . LEU H 1 24 ? 1.254 -26.906 -33.125 1.00 14.63 4 LEU H O 1
ATOM 13691 N N . ALA H 1 25 ? -0.810 -25.999 -33.238 1.00 15.83 5 ALA H N 1
ATOM 13692 C CA . ALA H 1 25 ? -1.417 -27.310 -33.496 1.00 16.24 5 ALA H CA 1
ATOM 13693 C C . ALA H 1 25 ? -0.747 -28.027 -34.661 1.00 16.27 5 ALA H C 1
ATOM 13694 O O . ALA H 1 25 ? -0.598 -27.475 -35.751 1.00 16.54 5 ALA H O 1
ATOM 13696 N N . GLY H 1 26 ? -0.300 -29.246 -34.400 1.00 16.34 6 GLY H N 1
ATOM 13697 C CA . GLY H 1 26 ? 0.273 -30.065 -35.453 1.00 16.85 6 GLY H CA 1
ATOM 13698 C C . GLY H 1 26 ? 1.734 -29.779 -35.748 1.00 17.44 6 GLY H C 1
ATOM 13699 O O . GLY H 1 26 ? 2.341 -30.494 -36.531 1.00 18.46 6 GLY H O 1
ATOM 13700 N N . LYS H 1 27 ? 2.311 -28.739 -35.143 1.00 16.47 7 LYS H N 1
ATOM 13701 C CA . LYS H 1 27 ? 3.727 -28.413 -35.404 1.00 15.63 7 LYS H CA 1
ATOM 13702 C C . LYS H 1 27 ? 4.683 -29.361 -34.693 1.00 15.67 7 LYS H C 1
ATOM 13703 O O . LYS H 1 27 ? 4.480 -29.719 -33.535 1.00 15.78 7 LYS H O 1
ATOM 13709 N N . LYS H 1 28 ? 5.752 -29.746 -35.377 1.00 14.39 8 LYS H N 1
ATOM 13710 C CA . LYS H 1 28 ? 6.680 -30.707 -34.803 1.00 14.11 8 LYS H CA 1
ATOM 13711 C C . LYS H 1 28 ? 7.898 -29.932 -34.347 1.00 12.59 8 LYS H C 1
ATOM 13712 O O . LYS H 1 28 ? 8.576 -29.318 -35.160 1.00 11.72 8 LYS H O 1
ATOM 13718 N N . ILE H 1 29 ? 8.145 -29.948 -33.037 1.00 11.86 9 ILE H N 1
ATOM 13719 C CA . ILE H 1 29 ? 9.176 -29.116 -32.443 1.00 11.17 9 ILE H CA 1
ATOM 13720 C C . ILE H 1 29 ? 10.108 -29.927 -31.566 1.00 11.08 9 ILE H C 1
ATOM 13721 O O . ILE H 1 29 ? 9.659 -30.709 -30.711 1.00 11.11 9 ILE H O 1
ATOM 13726 N N . LEU H 1 30 ? 11.410 -29.711 -31.778 1.00 10.56 10 LEU H N 1
ATOM 13727 C CA . LEU H 1 30 ? 12.462 -30.314 -30.981 1.00 10.88 10 LEU H CA 1
ATOM 13728 C C . LEU H 1 30 ? 12.897 -29.362 -29.865 1.00 10.55 10 LEU H C 1
ATOM 13729 O O . LEU H 1 30 ? 13.256 -28.208 -30.115 1.00 10.19 10 LEU H O 1
ATOM 13734 N N . ILE H 1 31 ? 12.851 -29.853 -28.637 1.00 10.51 11 ILE H N 1
ATOM 13735 C CA . ILE H 1 31 ? 13.244 -29.055 -27.479 1.00 10.63 11 ILE H CA 1
ATOM 13736 C C . ILE H 1 31 ? 14.510 -29.631 -26.857 1.00 11.17 11 ILE H C 1
ATOM 13737 O O . ILE H 1 31 ? 14.551 -30.805 -26.485 1.00 11.16 11 ILE H O 1
ATOM 13742 N N . THR H 1 32 ? 15.556 -28.809 -26.792 1.00 11.01 12 THR H N 1
ATOM 13743 C CA . THR H 1 32 ? 16.803 -29.178 -26.126 1.00 11.56 12 THR H CA 1
ATOM 13744 C C . THR H 1 32 ? 16.780 -28.584 -24.716 1.00 12.09 12 THR H C 1
ATOM 13745 O O . THR H 1 32 ? 15.981 -27.689 -24.414 1.00 12.37 12 THR H O 1
ATOM 13749 N N . GLY H 1 33 ? 17.641 -29.082 -23.842 1.00 12.46 13 GLY H N 1
ATOM 13750 C CA . GLY H 1 33 ? 17.877 -28.410 -22.570 1.00 13.17 13 GLY H CA 1
ATOM 13751 C C . GLY H 1 33 ? 16.915 -28.679 -21.418 1.00 13.83 13 GLY H C 1
ATOM 13752 O O . GLY H 1 33 ? 17.034 -28.040 -20.376 1.00 13.08 13 GLY H O 1
ATOM 13753 N N . LEU H 1 34 ? 15.978 -29.614 -21.578 1.00 14.60 14 LEU H N 1
ATOM 13754 C CA . LEU H 1 34 ? 15.087 -29.967 -20.463 1.00 16.14 14 LEU H CA 1
ATOM 13755 C C . LEU H 1 34 ? 15.829 -30.849 -19.473 1.00 17.74 14 LEU H C 1
ATOM 13756 O O . LEU H 1 34 ? 16.180 -31.976 -19.790 1.00 19.51 14 LEU H O 1
ATOM 13761 N N . LEU H 1 35 ? 16.075 -30.342 -18.274 1.00 17.88 15 LEU H N 1
ATOM 13762 C CA . LEU H 1 35 ? 16.842 -31.114 -17.306 1.00 18.64 15 LEU H CA 1
ATOM 13763 C C . LEU H 1 35 ? 16.063 -31.348 -16.010 1.00 19.63 15 LEU H C 1
ATOM 13764 O O . LEU H 1 35 ? 16.172 -32.425 -15.408 1.00 20.64 15 LEU H O 1
ATOM 13769 N N . SER H 1 36 ? 15.290 -30.352 -15.587 1.00 18.23 16 SER H N 1
ATOM 13770 C CA . SER H 1 36 ? 14.460 -30.496 -14.381 1.00 17.88 16 SER H CA 1
ATOM 13771 C C . SER H 1 36 ? 13.153 -29.744 -14.587 1.00 18.03 16 SER H C 1
ATOM 13772 O O . SER H 1 36 ? 13.006 -29.020 -15.582 1.00 17.05 16 SER H O 1
ATOM 13775 N N . ASN H 1 37 ? 12.184 -29.918 -13.687 1.00 16.90 17 ASN H N 1
ATOM 13776 C CA . ASN H 1 37 ? 10.940 -29.172 -13.811 1.00 17.39 17 ASN H CA 1
ATOM 13777 C C . ASN H 1 37 ? 11.113 -27.676 -13.503 1.00 16.75 17 ASN H C 1
ATOM 13778 O O . ASN H 1 37 ? 10.146 -26.925 -13.560 1.00 16.43 17 ASN H O 1
ATOM 13783 N N . LYS H 1 38 ? 12.344 -27.255 -13.208 1.00 16.26 18 LYS H N 1
ATOM 13784 C CA . LYS H 1 38 ? 12.655 -25.821 -13.046 1.00 16.70 18 LYS H CA 1
ATOM 13785 C C . LYS H 1 38 ? 13.288 -25.220 -14.305 1.00 15.66 18 LYS H C 1
ATOM 13786 O O . LYS H 1 38 ? 13.411 -23.990 -14.404 1.00 15.23 18 LYS H O 1
ATOM 13792 N N . SER H 1 39 ? 13.707 -26.082 -15.238 1.00 14.00 19 SER H N 1
ATOM 13793 C CA . SER H 1 39 ? 14.345 -25.661 -16.502 1.00 13.17 19 SER H CA 1
ATOM 13794 C C . SER H 1 39 ? 13.494 -24.702 -17.317 1.00 12.20 19 SER H C 1
ATOM 13795 O O . SER H 1 39 ? 12.275 -24.869 -17.408 1.00 11.73 19 SER H O 1
ATOM 13798 N N . ILE H 1 40 ? 14.140 -23.716 -17.945 1.00 11.46 20 ILE H N 1
ATOM 13799 C CA . ILE H 1 40 ? 13.428 -22.870 -18.885 1.00 10.79 20 ILE H CA 1
ATOM 13800 C C . ILE H 1 40 ? 12.742 -23.750 -19.926 1.00 10.72 20 ILE H C 1
ATOM 13801 O O . ILE H 1 40 ? 11.579 -23.511 -20.245 1.00 10.97 20 ILE H O 1
ATOM 13806 N N . ALA H 1 41 ? 13.448 -24.778 -20.422 1.00 10.68 21 ALA H N 1
ATOM 13807 C CA . ALA H 1 41 ? 12.872 -25.740 -21.399 1.00 11.19 21 ALA H CA 1
ATOM 13808 C C . ALA H 1 41 ? 11.599 -26.448 -20.894 1.00 11.31 21 ALA H C 1
ATOM 13809 O O . ALA H 1 41 ? 10.764 -26.887 -21.696 1.00 10.99 21 ALA H O 1
ATOM 13811 N N . TYR H 1 42 ? 11.465 -26.574 -19.574 1.00 11.68 22 TYR H N 1
ATOM 13812 C CA . TYR H 1 42 ? 10.245 -27.160 -19.000 1.00 12.04 22 TYR H CA 1
ATOM 13813 C C . TYR H 1 42 ? 9.060 -26.234 -19.239 1.00 11.78 22 TYR H C 1
ATOM 13814 O O . TYR H 1 42 ? 7.974 -26.693 -19.608 1.00 11.62 22 TYR H O 1
ATOM 13823 N N . GLY H 1 43 ? 9.266 -24.929 -19.043 1.00 10.75 23 GLY H N 1
ATOM 13824 C CA . GLY H 1 43 ? 8.228 -23.959 -19.328 1.00 10.01 23 GLY H CA 1
ATOM 13825 C C . GLY H 1 43 ? 7.906 -23.897 -20.802 1.00 10.00 23 GLY H C 1
ATOM 13826 O O . GLY H 1 43 ? 6.732 -23.792 -21.185 1.00 9.56 23 GLY H O 1
ATOM 13827 N N . ILE H 1 44 ? 8.945 -23.967 -21.634 1.00 9.26 24 ILE H N 1
ATOM 13828 C CA . ILE H 1 44 ? 8.740 -23.989 -23.081 1.00 9.48 24 ILE H CA 1
ATOM 13829 C C . ILE H 1 44 ? 7.868 -25.197 -23.439 1.00 9.54 24 ILE H C 1
ATOM 13830 O O . ILE H 1 44 ? 6.861 -25.061 -24.148 1.00 9.15 24 ILE H O 1
ATOM 13835 N N . ALA H 1 45 ? 8.235 -26.366 -22.914 1.00 9.95 25 ALA H N 1
ATOM 13836 C CA . ALA H 1 45 ? 7.461 -27.588 -23.184 1.00 10.40 25 ALA H CA 1
ATOM 13837 C C . ALA H 1 45 ? 5.988 -27.439 -22.770 1.00 10.33 25 ALA H C 1
ATOM 13838 O O . ALA H 1 45 ? 5.083 -27.758 -23.542 1.00 9.99 25 ALA H O 1
ATOM 13840 N N . LYS H 1 46 ? 5.759 -26.923 -21.566 1.00 11.27 26 LYS H N 1
ATOM 13841 C CA . LYS H 1 46 ? 4.383 -26.721 -21.082 1.00 11.96 26 LYS H CA 1
ATOM 13842 C C . LYS H 1 46 ? 3.543 -25.846 -22.004 1.00 11.88 26 LYS H C 1
ATOM 13843 O O . LYS H 1 46 ? 2.414 -26.205 -22.357 1.00 11.55 26 LYS H O 1
ATOM 13849 N N . ALA H 1 47 ? 4.117 -24.710 -22.409 1.00 11.24 27 ALA H N 1
ATOM 13850 C CA . ALA H 1 47 ? 3.448 -23.765 -23.284 1.00 11.22 27 ALA H CA 1
ATOM 13851 C C . ALA H 1 47 ? 3.167 -24.408 -24.638 1.00 10.98 27 ALA H C 1
ATOM 13852 O O . ALA H 1 47 ? 2.059 -24.313 -25.160 1.00 11.00 27 ALA H O 1
ATOM 13854 N N . MET H 1 48 ? 4.167 -25.082 -25.194 1.00 11.06 28 MET H N 1
ATOM 13855 C CA . MET H 1 48 ? 4.018 -25.640 -26.522 1.00 11.16 28 MET H CA 1
ATOM 13856 C C . MET H 1 48 ? 3.017 -26.793 -26.521 1.00 11.54 28 MET H C 1
ATOM 13857 O O . MET H 1 48 ? 2.202 -26.921 -27.447 1.00 11.60 28 MET H O 1
ATOM 13862 N N . HIS H 1 49 ? 3.091 -27.620 -25.492 1.00 12.17 29 HIS H N 1
ATOM 13863 C CA . HIS H 1 49 ? 2.129 -28.722 -25.328 1.00 13.37 29 HIS H CA 1
ATOM 13864 C C . HIS H 1 49 ? 0.713 -28.177 -25.232 1.00 13.43 29 HIS H C 1
ATOM 13865 O O . HIS H 1 49 ? -0.198 -28.634 -25.936 1.00 13.34 29 HIS H O 1
ATOM 13872 N N . ARG H 1 50 ? 0.515 -27.183 -24.369 1.00 14.10 30 ARG H N 1
ATOM 13873 C CA . ARG H 1 50 ? -0.790 -26.496 -24.269 1.00 13.96 30 ARG H CA 1
ATOM 13874 C C . ARG H 1 50 ? -1.309 -26.023 -25.625 1.00 14.30 30 ARG H C 1
ATOM 13875 O O . ARG H 1 50 ? -2.506 -26.104 -25.913 1.00 14.01 30 ARG H O 1
ATOM 13883 N N . GLU H 1 51 ? -0.411 -25.516 -26.462 1.00 14.13 31 GLU H N 1
ATOM 13884 C CA . GLU H 1 51 ? -0.803 -24.963 -27.753 1.00 13.90 31 GLU H CA 1
ATOM 13885 C C . GLU H 1 51 ? -0.822 -25.977 -28.881 1.00 14.56 31 GLU H C 1
ATOM 13886 O O . GLU H 1 51 ? -0.904 -25.593 -30.039 1.00 13.77 31 GLU H O 1
ATOM 13892 N N . GLY H 1 52 ? -0.722 -27.269 -28.560 1.00 15.24 32 GLY H N 1
ATOM 13893 C CA . GLY H 1 52 ? -0.969 -28.304 -29.570 1.00 15.21 32 GLY H CA 1
ATOM 13894 C C . GLY H 1 52 ? 0.209 -28.839 -30.366 1.00 14.94 32 GLY H C 1
ATOM 13895 O O . GLY H 1 52 ? 0.011 -29.600 -31.315 1.00 14.38 32 GLY H O 1
ATOM 13896 N N . ALA H 1 53 ? 1.431 -28.450 -29.997 1.00 14.88 33 ALA H N 1
ATOM 13897 C CA . ALA H 1 53 ? 2.626 -28.930 -30.706 1.00 15.19 33 ALA H CA 1
ATOM 13898 C C . ALA H 1 53 ? 2.885 -30.404 -30.426 1.00 15.24 33 ALA H C 1
ATOM 13899 O O . ALA H 1 53 ? 2.535 -30.900 -29.359 1.00 15.58 33 ALA H O 1
ATOM 13901 N N . GLU H 1 54 ? 3.499 -31.093 -31.385 1.00 15.44 34 GLU H N 1
ATOM 13902 C CA . GLU H 1 54 ? 4.017 -32.451 -31.174 1.00 16.07 34 GLU H CA 1
ATOM 13903 C C . GLU H 1 54 ? 5.495 -32.277 -30.878 1.00 14.77 34 GLU H C 1
ATOM 13904 O O . GLU H 1 54 ? 6.224 -31.715 -31.707 1.00 14.48 34 GLU H O 1
ATOM 13910 N N . LEU H 1 55 ? 5.925 -32.731 -29.704 1.00 13.34 35 LEU H N 1
ATOM 13911 C CA . LEU H 1 55 ? 7.265 -32.437 -29.182 1.00 13.19 35 LEU H CA 1
ATOM 13912 C C . LEU H 1 55 ? 8.242 -33.616 -29.162 1.00 13.02 35 LEU H C 1
ATOM 13913 O O . LEU H 1 55 ? 7.844 -34.747 -28.901 1.00 13.76 35 LEU H O 1
ATOM 13918 N N . ALA H 1 56 ? 9.522 -33.327 -29.399 1.00 12.81 36 ALA H N 1
ATOM 13919 C CA . ALA H 1 56 ? 10.621 -34.277 -29.192 1.00 12.80 36 ALA H CA 1
ATOM 13920 C C . ALA H 1 56 ? 11.665 -33.585 -28.328 1.00 12.98 36 ALA H C 1
ATOM 13921 O O . ALA H 1 56 ? 11.749 -32.357 -28.353 1.00 12.63 36 ALA H O 1
ATOM 13923 N N . PHE H 1 57 ? 12.433 -34.367 -27.564 1.00 12.13 37 PHE H N 1
ATOM 13924 C CA . PHE H 1 57 ? 13.363 -33.844 -26.567 1.00 12.82 37 PHE H CA 1
ATOM 13925 C C . PHE H 1 57 ? 14.737 -34.485 -26.699 1.00 12.76 37 PHE H C 1
ATOM 13926 O O . PHE H 1 57 ? 14.860 -35.643 -27.126 1.00 13.28 37 PHE H O 1
ATOM 13934 N N . THR H 1 58 ? 15.770 -33.755 -26.294 1.00 12.93 38 THR H N 1
ATOM 13935 C CA . THR H 1 58 ? 17.103 -34.338 -26.239 1.00 13.32 38 THR H CA 1
ATOM 13936 C C . THR H 1 58 ? 17.647 -34.347 -24.812 1.00 14.12 38 THR H C 1
ATOM 13937 O O . THR H 1 58 ? 17.124 -33.665 -23.929 1.00 14.59 38 THR H O 1
ATOM 13941 N N . TYR H 1 59 ? 18.697 -35.124 -24.589 1.00 15.27 39 TYR H N 1
ATOM 13942 C CA . TYR H 1 59 ? 19.352 -35.166 -23.295 1.00 17.48 39 TYR H CA 1
ATOM 13943 C C . TYR H 1 59 ? 20.848 -35.427 -23.487 1.00 18.94 39 TYR H C 1
ATOM 13944 O O . TYR H 1 59 ? 21.256 -35.988 -24.514 1.00 18.23 39 TYR H O 1
ATOM 13953 N N . VAL H 1 60 ? 21.657 -35.022 -22.508 1.00 21.50 40 VAL H N 1
ATOM 13954 C CA . VAL H 1 60 ? 23.064 -35.424 -22.487 1.00 23.85 40 VAL H CA 1
ATOM 13955 C C . VAL H 1 60 ? 23.231 -36.759 -21.752 1.00 27.32 40 VAL H C 1
ATOM 13956 O O . VAL H 1 60 ? 22.638 -36.980 -20.675 1.00 28.08 40 VAL H O 1
ATOM 13960 N N . GLY H 1 61 ? 23.998 -37.650 -22.381 1.00 28.84 41 GLY H N 1
ATOM 13961 C CA . GLY H 1 61 ? 24.376 -38.966 -21.850 1.00 31.00 41 GLY H CA 1
ATOM 13962 C C . GLY H 1 61 ? 23.719 -39.451 -20.577 1.00 31.44 41 GLY H C 1
ATOM 13963 O O . GLY H 1 61 ? 22.678 -40.108 -20.618 1.00 30.48 41 GLY H O 1
ATOM 13964 N N . GLN H 1 62 ? 24.335 -39.101 -19.448 1.00 33.32 42 GLN H N 1
ATOM 13965 C CA . GLN H 1 62 ? 23.964 -39.599 -18.111 1.00 36.11 42 GLN H CA 1
ATOM 13966 C C . GLN H 1 62 ? 22.503 -39.370 -17.704 1.00 34.95 42 GLN H C 1
ATOM 13967 O O . GLN H 1 62 ? 21.939 -40.145 -16.920 1.00 33.92 42 GLN H O 1
ATOM 13973 N N . PHE H 1 63 ? 21.890 -38.319 -18.245 1.00 31.57 43 PHE H N 1
ATOM 13974 C CA . PHE H 1 63 ? 20.569 -37.899 -17.790 1.00 28.58 43 PHE H CA 1
ATOM 13975 C C . PHE H 1 63 ? 19.391 -38.542 -18.535 1.00 26.68 43 PHE H C 1
ATOM 13976 O O . PHE H 1 63 ? 18.247 -38.117 -18.356 1.00 25.08 43 PHE H O 1
ATOM 13984 N N . LYS H 1 64 ? 19.663 -39.566 -19.348 1.00 25.09 44 LYS H N 1
ATOM 13985 C CA . LYS H 1 64 ? 18.620 -40.271 -20.097 1.00 26.02 44 LYS H CA 1
ATOM 13986 C C . LYS H 1 64 ? 17.375 -40.584 -19.249 1.00 26.46 44 LYS H C 1
ATOM 13987 O O . LYS H 1 64 ? 16.270 -40.188 -19.609 1.00 24.66 44 LYS H O 1
ATOM 13993 N N . ASP H 1 65 ? 17.556 -41.277 -18.125 1.00 27.29 45 ASP H N 1
ATOM 13994 C CA . ASP H 1 65 ? 16.405 -41.717 -17.303 1.00 29.66 45 ASP H CA 1
ATOM 13995 C C . ASP H 1 65 ? 15.603 -40.561 -16.734 1.00 28.42 45 ASP H C 1
ATOM 13996 O O . ASP H 1 65 ? 14.370 -40.568 -16.778 1.00 27.99 45 ASP H O 1
ATOM 14001 N N . ARG H 1 66 ? 16.324 -39.577 -16.202 1.00 28.61 46 ARG H N 1
ATOM 14002 C CA . ARG H 1 66 ? 15.745 -38.364 -15.645 1.00 28.01 46 ARG H CA 1
ATOM 14003 C C . ARG H 1 66 ? 14.876 -37.634 -16.672 1.00 25.07 46 ARG H C 1
ATOM 14004 O O . ARG H 1 66 ? 13.742 -37.238 -16.375 1.00 23.74 46 ARG H O 1
ATOM 14012 N N . VAL H 1 67 ? 15.416 -37.447 -17.873 1.00 21.99 47 VAL H N 1
ATOM 14013 C CA . VAL H 1 67 ? 14.734 -36.657 -18.893 1.00 20.65 47 VAL H CA 1
ATOM 14014 C C . VAL H 1 67 ? 13.534 -37.409 -19.477 1.00 19.20 47 VAL H C 1
ATOM 14015 O O . VAL H 1 67 ? 12.462 -36.835 -19.646 1.00 18.50 47 VAL H O 1
ATOM 14019 N N . GLU H 1 68 ? 13.704 -38.699 -19.744 1.00 19.05 48 GLU H N 1
ATOM 14020 C CA . GLU H 1 68 ? 12.609 -39.525 -20.255 1.00 19.30 48 GLU H CA 1
ATOM 14021 C C . GLU H 1 68 ? 11.366 -39.459 -19.377 1.00 19.09 48 GLU H C 1
ATOM 14022 O O . GLU H 1 68 ? 10.250 -39.333 -19.871 1.00 18.73 48 GLU H O 1
ATOM 14028 N N . LYS H 1 69 ? 11.580 -39.528 -18.072 1.00 19.61 49 LYS H N 1
ATOM 14029 C CA . LYS H 1 69 ? 10.499 -39.487 -17.106 1.00 21.78 49 LYS H CA 1
ATOM 14030 C C . LYS H 1 69 ? 9.866 -38.103 -17.090 1.00 20.89 49 LYS H C 1
ATOM 14031 O O . LYS H 1 69 ? 8.649 -37.985 -17.117 1.00 20.63 49 LYS H O 1
ATOM 14037 N N . LEU H 1 70 ? 10.703 -37.069 -17.049 1.00 20.90 50 LEU H N 1
ATOM 14038 C CA . LEU H 1 70 ? 10.243 -35.676 -17.048 1.00 21.60 50 LEU H CA 1
ATOM 14039 C C . LEU H 1 70 ? 9.385 -35.318 -18.237 1.00 20.62 50 LEU H C 1
ATOM 14040 O O . LEU H 1 70 ? 8.351 -34.657 -18.078 1.00 21.44 50 LEU H O 1
ATOM 14045 N N . CYS H 1 71 ? 9.805 -35.716 -19.435 1.00 18.73 51 CYS H N 1
ATOM 14046 C CA . CYS H 1 71 ? 9.046 -35.286 -20.603 1.00 19.14 51 CYS H CA 1
ATOM 14047 C C . CYS H 1 71 ? 7.908 -36.210 -21.008 1.00 18.44 51 CYS H C 1
ATOM 14048 O O . CYS H 1 71 ? 7.174 -35.892 -21.938 1.00 17.83 51 CYS H O 1
ATOM 14052 N N . ALA H 1 72 ? 7.776 -37.359 -20.337 1.00 19.14 52 ALA H N 1
ATOM 14053 C CA . ALA H 1 72 ? 6.658 -38.273 -20.590 1.00 19.59 52 ALA H CA 1
ATOM 14054 C C . ALA H 1 72 ? 5.308 -37.555 -20.543 1.00 19.96 52 ALA H C 1
ATOM 14055 O O . ALA H 1 72 ? 4.448 -37.802 -21.385 1.00 19.84 52 ALA H O 1
ATOM 14057 N N . GLU H 1 73 ? 5.134 -36.620 -19.610 1.00 20.98 53 GLU H N 1
ATOM 14058 C CA . GLU H 1 73 ? 3.858 -35.903 -19.527 1.00 21.54 53 GLU H CA 1
ATOM 14059 C C . GLU H 1 73 ? 3.499 -35.130 -20.809 1.00 21.03 53 GLU H C 1
ATOM 14060 O O . GLU H 1 73 ? 2.348 -34.709 -20.963 1.00 20.44 53 GLU H O 1
ATOM 14066 N N . PHE H 1 74 ? 4.470 -34.960 -21.716 1.00 18.98 54 PHE H N 1
ATOM 14067 C CA . PHE H 1 74 ? 4.251 -34.195 -22.950 1.00 18.49 54 PHE H CA 1
ATOM 14068 C C . PHE H 1 74 ? 4.005 -35.066 -24.178 1.00 18.88 54 PHE H C 1
ATOM 14069 O O . PHE H 1 74 ? 4.017 -34.565 -25.310 1.00 18.21 54 PHE H O 1
ATOM 14077 N N . ASN H 1 75 ? 3.757 -36.359 -23.951 1.00 20.38 55 ASN H N 1
ATOM 14078 C CA . ASN H 1 75 ? 3.556 -37.330 -25.038 1.00 20.13 55 ASN H CA 1
ATOM 14079 C C . ASN H 1 75 ? 4.573 -37.169 -26.165 1.00 17.68 55 ASN H C 1
ATOM 14080 O O . ASN H 1 75 ? 4.181 -36.999 -27.322 1.00 17.35 55 ASN H O 1
ATOM 14085 N N . PRO H 1 76 ? 5.877 -37.208 -25.830 1.00 16.52 56 PRO H N 1
ATOM 14086 C CA . PRO H 1 76 ? 6.918 -36.928 -26.828 1.00 15.64 56 PRO H CA 1
ATOM 14087 C C . PRO H 1 76 ? 6.971 -37.932 -27.978 1.00 15.36 56 PRO H C 1
ATOM 14088 O O . PRO H 1 76 ? 6.755 -39.135 -27.764 1.00 15.05 56 PRO H O 1
ATOM 14092 N N . ALA H 1 77 ? 7.257 -37.441 -29.184 1.00 14.33 57 ALA H N 1
ATOM 14093 C CA . ALA H 1 77 ? 7.396 -38.299 -30.358 1.00 14.64 57 ALA H CA 1
ATOM 14094 C C . ALA H 1 77 ? 8.730 -39.050 -30.352 1.00 15.13 57 ALA H C 1
ATOM 14095 O O . ALA H 1 77 ? 8.868 -40.089 -31.011 1.00 15.08 57 ALA H O 1
ATOM 14097 N N . ALA H 1 78 ? 9.715 -38.498 -29.646 1.00 14.69 58 ALA H N 1
ATOM 14098 C CA . ALA H 1 78 ? 11.050 -39.104 -29.514 1.00 14.64 58 ALA H CA 1
ATOM 14099 C C . ALA H 1 78 ? 11.792 -38.428 -28.367 1.00 14.18 58 ALA H C 1
ATOM 14100 O O . ALA H 1 78 ? 11.554 -37.237 -28.079 1.00 13.87 58 ALA H O 1
ATOM 14102 N N . VAL H 1 79 ? 12.634 -39.192 -27.678 1.00 13.71 59 VAL H N 1
ATOM 14103 C CA . VAL H 1 79 ? 13.534 -38.666 -26.670 1.00 13.79 59 VAL H CA 1
ATOM 14104 C C . VAL H 1 79 ? 14.921 -39.226 -26.955 1.00 14.32 59 VAL H C 1
ATOM 14105 O O . VAL H 1 79 ? 15.163 -40.441 -26.790 1.00 14.36 59 VAL H O 1
ATOM 14109 N N . LEU H 1 80 ? 15.831 -38.345 -27.373 1.00 13.59 60 LEU H N 1
ATOM 14110 C CA . LEU H 1 80 ? 17.066 -38.779 -28.020 1.00 13.52 60 LEU H CA 1
ATOM 14111 C C . LEU H 1 80 ? 18.315 -38.153 -27.420 1.00 14.06 60 LEU H C 1
ATOM 14112 O O . LEU H 1 80 ? 18.272 -37.020 -26.935 1.00 13.07 60 LEU H O 1
ATOM 14117 N N . PRO H 1 81 ? 19.443 -38.895 -27.437 1.00 14.81 61 PRO H N 1
ATOM 14118 C CA . PRO H 1 81 ? 20.671 -38.316 -26.899 1.00 15.07 61 PRO H CA 1
ATOM 14119 C C . PRO H 1 81 ? 21.222 -37.245 -27.824 1.00 14.79 61 PRO H C 1
ATOM 14120 O O . PRO H 1 81 ? 21.141 -37.376 -29.055 1.00 15.47 61 PRO H O 1
ATOM 14124 N N . CYS H 1 82 ? 21.751 -36.179 -27.246 1.00 15.26 62 CYS H N 1
ATOM 14125 C CA . CYS H 1 82 ? 22.494 -35.201 -28.030 1.00 15.74 62 CYS H CA 1
ATOM 14126 C C . CYS H 1 82 ? 23.383 -34.356 -27.136 1.00 15.28 62 CYS H C 1
ATOM 14127 O O . CYS H 1 82 ? 22.930 -33.371 -26.559 1.00 16.07 62 CYS H O 1
ATOM 14130 N N . ASP H 1 83 ? 24.637 -34.762 -27.025 1.00 14.48 63 ASP H N 1
ATOM 14131 C CA . ASP H 1 83 ? 25.659 -33.943 -26.402 1.00 14.73 63 ASP H CA 1
ATOM 14132 C C . ASP H 1 83 ? 26.258 -33.088 -27.520 1.00 13.69 63 ASP H C 1
ATOM 14133 O O . ASP H 1 83 ? 26.893 -33.608 -28.430 1.00 12.69 63 ASP H O 1
ATOM 14138 N N . VAL H 1 84 ? 26.039 -31.774 -27.442 1.00 13.52 64 VAL H N 1
ATOM 14139 C CA . VAL H 1 84 ? 26.404 -30.885 -28.552 1.00 12.97 64 VAL H CA 1
ATOM 14140 C C . VAL H 1 84 ? 27.911 -30.668 -28.699 1.00 13.29 64 VAL H C 1
ATOM 14141 O O . VAL H 1 84 ? 28.341 -29.953 -29.607 1.00 13.97 64 VAL H O 1
ATOM 14145 N N . ILE H 1 85 ? 28.726 -31.263 -27.828 1.00 14.27 65 ILE H N 1
ATOM 14146 C CA . ILE H 1 85 ? 30.175 -31.250 -28.088 1.00 15.26 65 ILE H CA 1
ATOM 14147 C C . ILE H 1 85 ? 30.502 -32.154 -29.271 1.00 15.00 65 ILE H C 1
ATOM 14148 O O . ILE H 1 85 ? 31.570 -32.036 -29.871 1.00 15.25 65 ILE H O 1
ATOM 14153 N N . SER H 1 86 ? 29.558 -33.030 -29.622 1.00 15.45 66 SER H N 1
ATOM 14154 C CA . SER H 1 86 ? 29.789 -34.059 -30.623 1.00 15.27 66 SER H CA 1
ATOM 14155 C C . SER H 1 86 ? 29.075 -33.834 -31.957 1.00 15.40 66 SER H C 1
ATOM 14156 O O . SER H 1 86 ? 27.848 -33.910 -32.032 1.00 14.31 66 SER H O 1
ATOM 14159 N N . ASP H 1 87 ? 29.853 -33.620 -33.021 1.00 16.16 67 ASP H N 1
ATOM 14160 C CA . ASP H 1 87 ? 29.290 -33.586 -34.378 1.00 17.52 67 ASP H CA 1
ATOM 14161 C C . ASP H 1 87 ? 28.496 -34.844 -34.724 1.00 16.97 67 ASP H C 1
ATOM 14162 O O . ASP H 1 87 ? 27.411 -34.749 -35.313 1.00 16.78 67 ASP H O 1
ATOM 14167 N N . GLN H 1 88 ? 29.035 -36.009 -34.364 1.00 16.79 68 GLN H N 1
ATOM 14168 C CA . GLN H 1 88 ? 28.351 -37.281 -34.632 1.00 17.70 68 GLN H CA 1
ATOM 14169 C C . GLN H 1 88 ? 26.984 -37.379 -33.951 1.00 16.23 68 GLN H C 1
ATOM 14170 O O . GLN H 1 88 ? 26.014 -37.816 -34.559 1.00 15.62 68 GLN H O 1
ATOM 14176 N N . GLU H 1 89 ? 26.912 -37.001 -32.682 1.00 15.17 69 GLU H N 1
ATOM 14177 C CA . GLU H 1 89 ? 25.639 -37.061 -31.972 1.00 15.09 69 GLU H CA 1
ATOM 14178 C C . GLU H 1 89 ? 24.591 -36.125 -32.569 1.00 14.10 69 GLU H C 1
ATOM 14179 O O . GLU H 1 89 ? 23.418 -36.454 -32.589 1.00 13.57 69 GLU H O 1
ATOM 14185 N N . ILE H 1 90 ? 25.016 -34.957 -33.038 1.00 13.52 70 ILE H N 1
ATOM 14186 C CA . ILE H 1 90 ? 24.094 -34.009 -33.667 1.00 13.64 70 ILE H CA 1
ATOM 14187 C C . ILE H 1 90 ? 23.616 -34.560 -35.001 1.00 14.30 70 ILE H C 1
ATOM 14188 O O . ILE H 1 90 ? 22.438 -34.478 -35.324 1.00 14.78 70 ILE H O 1
ATOM 14193 N N . LYS H 1 91 ? 24.533 -35.141 -35.766 1.00 15.95 71 LYS H N 1
ATOM 14194 C CA . LYS H 1 91 ? 24.172 -35.759 -37.051 1.00 17.33 71 LYS H CA 1
ATOM 14195 C C . LYS H 1 91 ? 23.167 -36.911 -36.806 1.00 17.25 71 LYS H C 1
ATOM 14196 O O . LYS H 1 91 ? 22.104 -36.979 -37.446 1.00 16.12 71 LYS H O 1
ATOM 14202 N N . ASP H 1 92 ? 23.495 -37.778 -35.850 1.00 17.37 72 ASP H N 1
ATOM 14203 C CA . ASP H 1 92 ? 22.657 -38.936 -35.519 1.00 17.94 72 ASP H CA 1
ATOM 14204 C C . ASP H 1 92 ? 21.294 -38.547 -34.949 1.00 16.93 72 ASP H C 1
ATOM 14205 O O . ASP H 1 92 ? 20.315 -39.289 -35.103 1.00 16.45 72 ASP H O 1
ATOM 14210 N N . LEU H 1 93 ? 21.246 -37.397 -34.277 1.00 15.50 73 LEU H N 1
ATOM 14211 C CA . LEU H 1 93 ? 19.990 -36.854 -33.774 1.00 14.56 73 LEU H CA 1
ATOM 14212 C C . LEU H 1 93 ? 18.996 -36.683 -34.897 1.00 14.34 73 LEU H C 1
ATOM 14213 O O . LEU H 1 93 ? 17.851 -37.109 -34.780 1.00 13.96 73 LEU H O 1
ATOM 14218 N N . PHE H 1 94 ? 19.428 -36.078 -36.001 1.00 14.54 74 PHE H N 1
ATOM 14219 C CA . PHE H 1 94 ? 18.489 -35.778 -37.076 1.00 14.78 74 PHE H CA 1
ATOM 14220 C C . PHE H 1 94 ? 18.188 -36.988 -37.959 1.00 15.46 74 PHE H C 1
ATOM 14221 O O . PHE H 1 94 ? 17.104 -37.074 -38.527 1.00 15.30 74 PHE H O 1
ATOM 14229 N N . VAL H 1 95 ? 19.124 -37.940 -38.020 1.00 15.91 75 VAL H N 1
ATOM 14230 C CA . VAL H 1 95 ? 18.841 -39.236 -38.658 1.00 16.94 75 VAL H CA 1
ATOM 14231 C C . VAL H 1 95 ? 17.687 -39.948 -37.921 1.00 17.39 75 VAL H C 1
ATOM 14232 O O . VAL H 1 95 ? 16.699 -40.365 -38.547 1.00 16.19 75 VAL H O 1
ATOM 14236 N N . GLU H 1 96 ? 17.807 -40.062 -36.598 1.00 17.43 76 GLU H N 1
ATOM 14237 C CA . GLU H 1 96 ? 16.781 -40.695 -35.782 1.00 19.37 76 GLU H CA 1
ATOM 14238 C C . GLU H 1 96 ? 15.457 -39.921 -35.789 1.00 18.97 76 GLU H C 1
ATOM 14239 O O . GLU H 1 96 ? 14.381 -40.506 -35.928 1.00 18.02 76 GLU H O 1
ATOM 14245 N N . LEU H 1 97 ? 15.531 -38.598 -35.673 1.00 17.72 77 LEU H N 1
ATOM 14246 C CA . LEU H 1 97 ? 14.320 -37.786 -35.754 1.00 18.20 77 LEU H CA 1
ATOM 14247 C C . LEU H 1 97 ? 13.616 -37.934 -37.105 1.00 17.63 77 LEU H C 1
ATOM 14248 O O . LEU H 1 97 ? 12.387 -37.962 -37.170 1.00 18.07 77 LEU H O 1
ATOM 14253 N N . GLY H 1 98 ? 14.397 -38.040 -38.175 1.00 17.24 78 GLY H N 1
ATOM 14254 C CA . GLY H 1 98 ? 13.848 -38.206 -39.524 1.00 18.27 78 GLY H CA 1
ATOM 14255 C C . GLY H 1 98 ? 13.126 -39.524 -39.770 1.00 19.38 78 GLY H C 1
ATOM 14256 O O . GLY H 1 98 ? 12.397 -39.666 -40.753 1.00 19.31 78 GLY H O 1
ATOM 14257 N N . LYS H 1 99 ? 13.322 -40.485 -38.877 1.00 20.07 79 LYS H N 1
ATOM 14258 C CA . LYS H 1 99 ? 12.612 -41.762 -38.953 1.00 21.87 79 LYS H CA 1
ATOM 14259 C C . LYS H 1 99 ? 11.228 -41.673 -38.333 1.00 22.74 79 LYS H C 1
ATOM 14260 O O . LYS H 1 99 ? 10.345 -42.476 -38.670 1.00 22.53 79 LYS H O 1
ATOM 14266 N N . VAL H 1 100 ? 11.027 -40.709 -37.433 1.00 21.21 80 VAL H N 1
ATOM 14267 C CA . VAL H 1 100 ? 9.707 -40.534 -36.824 1.00 21.30 80 VAL H CA 1
ATOM 14268 C C . VAL H 1 100 ? 8.904 -39.423 -37.502 1.00 20.38 80 VAL H C 1
ATOM 14269 O O . VAL H 1 100 ? 7.683 -39.533 -37.620 1.00 19.80 80 VAL H O 1
ATOM 14273 N N . TRP H 1 101 ? 9.599 -38.377 -37.965 1.00 18.84 81 TRP H N 1
ATOM 14274 C CA . TRP H 1 101 ? 8.980 -37.228 -38.623 1.00 18.36 81 TRP H CA 1
ATOM 14275 C C . TRP H 1 101 ? 9.479 -37.013 -40.030 1.00 19.21 81 TRP H C 1
ATOM 14276 O O . TRP H 1 101 ? 10.681 -37.115 -40.290 1.00 19.31 81 TRP H O 1
ATOM 14287 N N . ASP H 1 102 ? 8.580 -36.653 -40.939 1.00 20.04 82 ASP H N 1
ATOM 14288 C CA . ASP H 1 102 ? 8.970 -36.340 -42.322 1.00 22.76 82 ASP H CA 1
ATOM 14289 C C . ASP H 1 102 ? 9.568 -34.937 -42.476 1.00 23.02 82 ASP H C 1
ATOM 14290 O O . ASP H 1 102 ? 10.211 -34.621 -43.486 1.00 26.93 82 ASP H O 1
ATOM 14295 N N . GLY H 1 103 ? 9.336 -34.096 -41.487 1.00 19.55 83 GLY H N 1
ATOM 14296 C CA . GLY H 1 103 ? 9.796 -32.724 -41.525 1.00 17.24 83 GLY H CA 1
ATOM 14297 C C . GLY H 1 103 ? 9.774 -32.184 -40.113 1.00 15.89 83 GLY H C 1
ATOM 14298 O O . GLY H 1 103 ? 9.256 -32.830 -39.202 1.00 15.83 83 GLY H O 1
ATOM 14299 N N . LEU H 1 104 ? 10.338 -30.996 -39.938 1.00 13.89 84 LEU H N 1
ATOM 14300 C CA . LEU H 1 104 ? 10.541 -30.450 -38.608 1.00 12.94 84 LEU H CA 1
ATOM 14301 C C . LEU H 1 104 ? 10.127 -29.001 -38.644 1.00 12.16 84 LEU H C 1
ATOM 14302 O O . LEU H 1 104 ? 10.597 -28.250 -39.500 1.00 12.49 84 LEU H O 1
ATOM 14307 N N . ASP H 1 105 ? 9.252 -28.606 -37.723 1.00 11.39 85 ASP H N 1
ATOM 14308 C CA . ASP H 1 105 ? 8.812 -27.216 -37.706 1.00 11.03 85 ASP H CA 1
ATOM 14309 C C . ASP H 1 105 ? 9.713 -26.270 -36.921 1.00 10.31 85 ASP H C 1
ATOM 14310 O O . ASP H 1 105 ? 9.846 -25.121 -37.312 1.00 10.82 85 ASP H O 1
ATOM 14315 N N . ALA H 1 106 ? 10.275 -26.714 -35.804 1.00 10.05 86 ALA H N 1
ATOM 14316 C CA . ALA H 1 106 ? 11.108 -25.808 -35.005 1.00 9.71 86 ALA H CA 1
ATOM 14317 C C . ALA H 1 106 ? 12.153 -26.522 -34.172 1.00 9.70 86 ALA H C 1
ATOM 14318 O O . ALA H 1 106 ? 11.978 -27.703 -33.811 1.00 9.30 86 ALA H O 1
ATOM 14320 N N . ILE H 1 107 ? 13.239 -25.790 -33.872 1.00 9.23 87 ILE H N 1
ATOM 14321 C CA . ILE H 1 107 ? 14.248 -26.225 -32.906 1.00 9.13 87 ILE H CA 1
ATOM 14322 C C . ILE H 1 107 ? 14.364 -25.173 -31.817 1.00 9.16 87 ILE H C 1
ATOM 14323 O O . ILE H 1 107 ? 14.537 -23.978 -32.125 1.00 9.26 87 ILE H O 1
ATOM 14328 N N . VAL H 1 108 ? 14.275 -25.618 -30.565 1.00 8.42 88 VAL H N 1
ATOM 14329 C CA . VAL H 1 108 ? 14.462 -24.744 -29.421 1.00 8.41 88 VAL H CA 1
ATOM 14330 C C . VAL H 1 108 ? 15.802 -25.097 -28.794 1.00 8.36 88 VAL H C 1
ATOM 14331 O O . VAL H 1 108 ? 16.039 -26.244 -28.381 1.00 8.24 88 VAL H O 1
ATOM 14335 N N . HIS H 1 109 ? 16.693 -24.117 -28.796 1.00 8.25 89 HIS H N 1
ATOM 14336 C CA . HIS H 1 109 ? 18.019 -24.229 -28.196 1.00 8.50 89 HIS H CA 1
ATOM 14337 C C . HIS H 1 109 ? 17.951 -23.607 -26.828 1.00 8.80 89 HIS H C 1
ATOM 14338 O O . HIS H 1 109 ? 17.748 -22.382 -26.693 1.00 8.52 89 HIS H O 1
ATOM 14345 N N . SER H 1 110 ? 18.094 -24.433 -25.791 1.00 9.15 90 SER H N 1
ATOM 14346 C CA . SER H 1 110 ? 18.057 -23.948 -24.412 1.00 10.03 90 SER H CA 1
ATOM 14347 C C . SER H 1 110 ? 19.210 -24.607 -23.647 1.00 10.80 90 SER H C 1
ATOM 14348 O O . SER H 1 110 ? 19.024 -25.325 -22.645 1.00 11.38 90 SER H O 1
ATOM 14351 N N . ILE H 1 111 ? 20.413 -24.348 -24.161 1.00 11.26 91 ILE H N 1
ATOM 14352 C CA . ILE H 1 111 ? 21.622 -25.036 -23.744 1.00 11.76 91 ILE H CA 1
ATOM 14353 C C . ILE H 1 111 ? 22.711 -24.008 -23.496 1.00 11.73 91 ILE H C 1
ATOM 14354 O O . ILE H 1 111 ? 22.907 -23.094 -24.305 1.00 11.19 91 ILE H O 1
ATOM 14359 N N . ALA H 1 112 ? 23.437 -24.162 -22.392 1.00 11.32 92 ALA H N 1
ATOM 14360 C CA . ALA H 1 112 ? 24.613 -23.317 -22.130 1.00 11.68 92 ALA H CA 1
ATOM 14361 C C . ALA H 1 112 ? 25.555 -24.040 -21.211 1.00 11.70 92 ALA H C 1
ATOM 14362 O O . ALA H 1 112 ? 25.125 -24.865 -20.394 1.00 12.47 92 ALA H O 1
ATOM 14364 N N . PHE H 1 113 ? 26.840 -23.754 -21.345 1.00 11.33 93 PHE H N 1
ATOM 14365 C CA . PHE H 1 113 ? 27.828 -24.233 -20.386 1.00 11.84 93 PHE H CA 1
ATOM 14366 C C . PHE H 1 113 ? 29.089 -23.384 -20.424 1.00 11.75 93 PHE H C 1
ATOM 14367 O O . PHE H 1 113 ? 29.568 -23.025 -21.495 1.00 11.66 93 PHE H O 1
ATOM 14375 N N . ALA H 1 114 ? 29.608 -23.055 -19.245 1.00 11.73 94 ALA H N 1
ATOM 14376 C CA . ALA H 1 114 ? 30.995 -22.663 -19.097 1.00 12.31 94 ALA H CA 1
ATOM 14377 C C . ALA H 1 114 ? 31.535 -23.364 -17.854 1.00 13.02 94 ALA H C 1
ATOM 14378 O O . ALA H 1 114 ? 30.767 -23.589 -16.915 1.00 12.73 94 ALA H O 1
ATOM 14380 N N . PRO H 1 115 ? 32.842 -23.696 -17.835 1.00 14.22 95 PRO H N 1
ATOM 14381 C CA . PRO H 1 115 ? 33.392 -24.288 -16.610 1.00 15.22 95 PRO H CA 1
ATOM 14382 C C . PRO H 1 115 ? 33.176 -23.342 -15.426 1.00 15.99 95 PRO H C 1
ATOM 14383 O O . PRO H 1 115 ? 33.249 -22.116 -15.582 1.00 15.02 95 PRO H O 1
ATOM 14387 N N . ARG H 1 116 ? 32.925 -23.909 -14.248 1.00 17.83 96 ARG H N 1
ATOM 14388 C CA . ARG H 1 116 ? 32.731 -23.132 -13.023 1.00 20.61 96 ARG H CA 1
ATOM 14389 C C . ARG H 1 116 ? 33.688 -21.966 -12.859 1.00 19.34 96 ARG H C 1
ATOM 14390 O O . ARG H 1 116 ? 33.275 -20.886 -12.437 1.00 18.36 96 ARG H O 1
ATOM 14398 N N . ASP H 1 117 ? 34.962 -22.192 -13.166 1.00 19.18 97 ASP H N 1
ATOM 14399 C CA . ASP H 1 117 ? 35.990 -21.210 -12.851 1.00 20.84 97 ASP H CA 1
ATOM 14400 C C . ASP H 1 117 ? 35.902 -19.951 -13.726 1.00 19.86 97 ASP H C 1
ATOM 14401 O O . ASP H 1 117 ? 36.512 -18.917 -13.422 1.00 19.40 97 ASP H O 1
ATOM 14406 N N . GLN H 1 118 ? 35.116 -20.037 -14.788 1.00 18.17 98 GLN H N 1
ATOM 14407 C CA . GLN H 1 118 ? 34.945 -18.896 -15.676 1.00 18.80 98 GLN H CA 1
ATOM 14408 C C . GLN H 1 118 ? 34.029 -17.853 -15.018 1.00 22.76 98 GLN H C 1
ATOM 14409 O O . GLN H 1 118 ? 34.268 -16.640 -15.142 1.00 24.69 98 GLN H O 1
ATOM 14415 N N . LEU H 1 119 ? 33.032 -18.332 -14.272 1.00 22.67 99 LEU H N 1
ATOM 14416 C CA . LEU H 1 119 ? 32.066 -17.455 -13.620 1.00 24.17 99 LEU H CA 1
ATOM 14417 C C . LEU H 1 119 ? 32.584 -16.981 -12.263 1.00 25.27 99 LEU H C 1
ATOM 14418 O O . LEU H 1 119 ? 33.515 -17.552 -11.712 1.00 28.17 99 LEU H O 1
ATOM 14423 N N . GLU H 1 120 ? 31.986 -15.918 -11.739 1.00 26.23 100 GLU H N 1
ATOM 14424 C CA . GLU H 1 120 ? 32.435 -15.293 -10.496 1.00 27.28 100 GLU H CA 1
ATOM 14425 C C . GLU H 1 120 ? 33.910 -14.824 -10.562 1.00 25.72 100 GLU H C 1
ATOM 14426 O O . GLU H 1 120 ? 34.726 -15.361 -11.313 1.00 27.63 100 GLU H O 1
ATOM 14432 N N . GLY H 1 121 ? 34.223 -13.792 -9.803 1.00 21.71 101 GLY H N 1
ATOM 14433 C CA . GLY H 1 121 ? 35.561 -13.252 -9.779 1.00 18.92 101 GLY H CA 1
ATOM 14434 C C . GLY H 1 121 ? 35.778 -12.267 -10.912 1.00 16.70 101 GLY H C 1
ATOM 14435 O O . GLY H 1 121 ? 34.900 -12.043 -11.764 1.00 15.64 101 GLY H O 1
ATOM 14436 N N . ASN H 1 122 ? 36.951 -11.661 -10.906 1.00 14.22 102 ASN H N 1
ATOM 14437 C CA . ASN H 1 122 ? 37.305 -10.700 -11.945 1.00 13.04 102 ASN H CA 1
ATOM 14438 C C . ASN H 1 122 ? 37.417 -11.424 -13.301 1.00 11.94 102 ASN H C 1
ATOM 14439 O O . ASN H 1 122 ? 38.072 -12.472 -13.392 1.00 11.92 102 ASN H O 1
ATOM 14444 N N . PHE H 1 123 ? 36.790 -10.870 -14.345 1.00 11.26 103 PHE H N 1
ATOM 14445 C CA . PHE H 1 123 ? 36.811 -11.501 -15.689 1.00 10.56 103 PHE H CA 1
ATOM 14446 C C . PHE H 1 123 ? 38.228 -11.813 -16.196 1.00 10.72 103 PHE H C 1
ATOM 14447 O O . PHE H 1 123 ? 38.491 -12.923 -16.655 1.00 10.59 103 PHE H O 1
ATOM 14455 N N . ILE H 1 124 ? 39.122 -10.827 -16.144 1.00 11.16 104 ILE H N 1
ATOM 14456 C CA . ILE H 1 124 ? 40.484 -11.036 -16.639 1.00 11.98 104 ILE H CA 1
ATOM 14457 C C . ILE H 1 124 ? 41.294 -12.016 -15.760 1.00 12.88 104 ILE H C 1
ATOM 14458 O O . ILE H 1 124 ? 42.059 -12.830 -16.279 1.00 13.63 104 ILE H O 1
ATOM 14463 N N . ASP H 1 125 ? 41.114 -11.959 -14.446 1.00 14.55 105 ASP H N 1
ATOM 14464 C CA . ASP H 1 125 ? 41.749 -12.957 -13.543 1.00 16.16 105 ASP H CA 1
ATOM 14465 C C . ASP H 1 125 ? 41.347 -14.384 -13.929 1.00 15.97 105 ASP H C 1
ATOM 14466 O O . ASP H 1 125 ? 42.189 -15.286 -14.008 1.00 17.51 105 ASP H O 1
ATOM 14471 N N . CYS H 1 126 ? 40.058 -14.581 -14.193 1.00 15.58 106 CYS H N 1
ATOM 14472 C CA A CYS H 1 126 ? 39.487 -15.920 -14.277 0.50 14.56 106 CYS H CA 1
ATOM 14473 C CA B CYS H 1 126 ? 39.526 -15.935 -14.276 0.50 15.49 106 CYS H CA 1
ATOM 14474 C C . CYS H 1 126 ? 39.422 -16.530 -15.683 1.00 14.13 106 CYS H C 1
ATOM 14475 O O . CYS H 1 126 ? 39.439 -17.749 -15.835 1.00 12.98 106 CYS H O 1
ATOM 14480 N N . VAL H 1 127 ? 39.323 -15.688 -16.707 1.00 12.29 107 VAL H N 1
ATOM 14481 C CA . VAL H 1 127 ? 39.140 -16.207 -18.062 1.00 11.43 107 VAL H CA 1
ATOM 14482 C C . VAL H 1 127 ? 40.348 -17.065 -18.464 1.00 11.18 107 VAL H C 1
ATOM 14483 O O . VAL H 1 127 ? 41.485 -16.742 -18.106 1.00 11.32 107 VAL H O 1
ATOM 14487 N N . THR H 1 128 ? 40.102 -18.175 -19.159 1.00 10.80 108 THR H N 1
ATOM 14488 C CA . THR H 1 128 ? 41.202 -18.992 -19.710 1.00 11.02 108 THR H CA 1
ATOM 14489 C C . THR H 1 128 ? 40.890 -19.317 -21.155 1.00 10.44 108 THR H C 1
ATOM 14490 O O . THR H 1 128 ? 39.733 -19.249 -21.559 1.00 10.13 108 THR H O 1
ATOM 14494 N N . ARG H 1 129 ? 41.914 -19.677 -21.923 1.00 10.61 109 ARG H N 1
ATOM 14495 C CA . ARG H 1 129 ? 41.758 -19.965 -23.343 1.00 10.76 109 ARG H CA 1
ATOM 14496 C C . ARG H 1 129 ? 40.800 -21.140 -23.545 1.00 11.58 109 ARG H C 1
ATOM 14497 O O . ARG H 1 129 ? 39.888 -21.087 -24.372 1.00 10.88 109 ARG H O 1
ATOM 14505 N N . GLU H 1 130 ? 41.034 -22.207 -22.784 1.00 12.44 110 GLU H N 1
ATOM 14506 C CA . GLU H 1 130 ? 40.204 -23.401 -22.888 1.00 13.49 110 GLU H CA 1
ATOM 14507 C C . GLU H 1 130 ? 38.774 -23.151 -22.401 1.00 12.46 110 GLU H C 1
ATOM 14508 O O . GLU H 1 130 ? 37.824 -23.623 -23.026 1.00 11.76 110 GLU H O 1
ATOM 14514 N N . GLY H 1 131 ? 38.639 -22.405 -21.303 1.00 11.62 111 GLY H N 1
ATOM 14515 C CA . GLY H 1 131 ? 37.331 -22.099 -20.714 1.00 11.00 111 GLY H CA 1
ATOM 14516 C C . GLY H 1 131 ? 36.512 -21.269 -21.696 1.00 10.52 111 GLY H C 1
ATOM 14517 O O . GLY H 1 131 ? 35.328 -21.518 -21.889 1.00 10.53 111 GLY H O 1
ATOM 14518 N N . PHE H 1 132 ? 37.164 -20.278 -22.300 1.00 9.85 112 PHE H N 1
ATOM 14519 C CA . PHE H 1 132 ? 36.570 -19.437 -23.364 1.00 9.62 112 PHE H CA 1
ATOM 14520 C C . PHE H 1 132 ? 36.146 -20.330 -24.531 1.00 9.55 112 PHE H C 1
ATOM 14521 O O . PHE H 1 132 ? 35.035 -20.190 -25.068 1.00 9.41 112 PHE H O 1
ATOM 14529 N N . SER H 1 133 ? 37.020 -21.254 -24.927 1.00 9.93 113 SER H N 1
ATOM 14530 C CA . SER H 1 133 ? 36.740 -22.106 -26.107 1.00 10.51 113 SER H CA 1
ATOM 14531 C C . SER H 1 133 ? 35.535 -23.024 -25.851 1.00 10.30 113 SER H C 1
ATOM 14532 O O . SER H 1 133 ? 34.606 -23.101 -26.658 1.00 10.01 113 SER H O 1
ATOM 14535 N N . ILE H 1 134 ? 35.555 -23.696 -24.705 1.00 9.84 114 ILE H N 1
ATOM 14536 C CA . ILE H 1 134 ? 34.464 -24.570 -24.295 1.00 10.07 114 ILE H CA 1
ATOM 14537 C C . ILE H 1 134 ? 33.118 -23.834 -24.221 1.00 9.63 114 ILE H C 1
ATOM 14538 O O . ILE H 1 134 ? 32.102 -24.328 -24.724 1.00 9.57 114 ILE H O 1
ATOM 14543 N N . ALA H 1 135 ? 33.102 -22.676 -23.566 1.00 9.55 115 ALA H N 1
ATOM 14544 C CA . ALA H 1 135 ? 31.873 -21.899 -23.400 1.00 9.27 115 ALA H CA 1
ATOM 14545 C C . ALA H 1 135 ? 31.265 -21.526 -24.762 1.00 9.40 115 ALA H C 1
ATOM 14546 O O . ALA H 1 135 ? 30.054 -21.676 -24.970 1.00 9.12 115 ALA H O 1
ATOM 14548 N N . HIS H 1 136 ? 32.105 -21.069 -25.697 1.00 8.84 116 HIS H N 1
ATOM 14549 C CA . HIS H 1 136 ? 31.635 -20.730 -27.046 1.00 9.14 116 HIS H CA 1
ATOM 14550 C C . HIS H 1 136 ? 31.167 -21.961 -27.803 1.00 9.22 116 HIS H C 1
ATOM 14551 O O . HIS H 1 136 ? 30.179 -21.910 -28.534 1.00 10.07 116 HIS H O 1
ATOM 14558 N N . ASP H 1 137 ? 31.874 -23.071 -27.643 1.00 9.63 117 ASP H N 1
ATOM 14559 C CA . ASP H 1 137 ? 31.556 -24.307 -28.374 1.00 10.10 117 ASP H CA 1
ATOM 14560 C C . ASP H 1 137 ? 30.141 -24.778 -27.983 1.00 9.57 117 ASP H C 1
ATOM 14561 O O . ASP H 1 137 ? 29.291 -24.988 -28.827 1.00 8.91 117 ASP H O 1
ATOM 14566 N N . ILE H 1 138 ? 29.900 -24.903 -26.680 1.00 9.25 118 ILE H N 1
ATOM 14567 C CA . ILE H 1 138 ? 28.637 -25.443 -26.200 1.00 9.44 118 ILE H CA 1
ATOM 14568 C C . ILE H 1 138 ? 27.500 -24.406 -26.223 1.00 9.00 118 ILE H C 1
ATOM 14569 O O . ILE H 1 138 ? 26.357 -24.745 -26.513 1.00 9.56 118 ILE H O 1
ATOM 14574 N N . SER H 1 139 ? 27.821 -23.151 -25.930 1.00 8.81 119 SER H N 1
ATOM 14575 C CA . SER H 1 139 ? 26.793 -22.127 -25.741 1.00 8.55 119 SER H CA 1
ATOM 14576 C C . SER H 1 139 ? 26.420 -21.388 -27.017 1.00 8.62 119 SER H C 1
ATOM 14577 O O . SER H 1 139 ? 25.332 -20.822 -27.090 1.00 8.70 119 SER H O 1
ATOM 14580 N N . ALA H 1 140 ? 27.312 -21.390 -28.010 1.00 8.52 120 ALA H N 1
ATOM 14581 C CA . ALA H 1 140 ? 27.110 -20.589 -29.216 1.00 8.25 120 ALA H CA 1
ATOM 14582 C C . ALA H 1 140 ? 27.215 -21.429 -30.490 1.00 8.31 120 ALA H C 1
ATOM 14583 O O . ALA H 1 140 ? 26.272 -21.453 -31.290 1.00 7.84 120 ALA H O 1
ATOM 14585 N N . TYR H 1 141 ? 28.359 -22.097 -30.699 1.00 8.24 121 TYR H N 1
ATOM 14586 C CA . TYR H 1 141 ? 28.515 -22.867 -31.932 1.00 8.59 121 TYR H CA 1
ATOM 14587 C C . TYR H 1 141 ? 27.383 -23.914 -32.074 1.00 8.41 121 TYR H C 1
ATOM 14588 O O . TYR H 1 141 ? 26.890 -24.165 -33.182 1.00 8.31 121 TYR H O 1
ATOM 14597 N N . SER H 1 142 ? 26.980 -24.514 -30.958 1.00 8.29 122 SER H N 1
ATOM 14598 C CA . SER H 1 142 ? 25.951 -25.577 -30.993 1.00 8.52 122 SER H CA 1
ATOM 14599 C C . SER H 1 142 ? 24.661 -25.131 -31.698 1.00 8.23 122 SER H C 1
ATOM 14600 O O . SER H 1 142 ? 23.975 -25.955 -32.304 1.00 8.29 122 SER H O 1
ATOM 14603 N N . PHE H 1 143 ? 24.331 -23.833 -31.640 1.00 7.93 123 PHE H N 1
ATOM 14604 C CA . PHE H 1 143 ? 23.151 -23.323 -32.344 1.00 7.75 123 PHE H CA 1
ATOM 14605 C C . PHE H 1 143 ? 23.311 -23.451 -33.852 1.00 7.69 123 PHE H C 1
ATOM 14606 O O . PHE H 1 143 ? 22.396 -23.891 -34.554 1.00 7.31 123 PHE H O 1
ATOM 14614 N N . ALA H 1 144 ? 24.475 -23.055 -34.350 1.00 7.58 124 ALA H N 1
ATOM 14615 C CA . ALA H 1 144 ? 24.757 -23.197 -35.764 1.00 7.64 124 ALA H CA 1
ATOM 14616 C C . ALA H 1 144 ? 24.809 -24.684 -36.135 1.00 7.81 124 ALA H C 1
ATOM 14617 O O . ALA H 1 144 ? 24.345 -25.065 -37.194 1.00 8.12 124 ALA H O 1
ATOM 14619 N N . ALA H 1 145 ? 25.363 -25.516 -35.267 1.00 7.78 125 ALA H N 1
ATOM 14620 C CA . ALA H 1 145 ? 25.473 -26.960 -35.565 1.00 7.93 125 ALA H CA 1
ATOM 14621 C C . ALA H 1 145 ? 24.074 -27.611 -35.721 1.00 8.22 125 ALA H C 1
ATOM 14622 O O . ALA H 1 145 ? 23.849 -28.456 -36.622 1.00 7.95 125 ALA H O 1
ATOM 14624 N N . LEU H 1 146 ? 23.152 -27.240 -34.833 1.00 8.43 126 LEU H N 1
ATOM 14625 C CA . LEU H 1 146 ? 21.766 -27.744 -34.928 1.00 9.19 126 LEU H CA 1
ATOM 14626 C C . LEU H 1 146 ? 21.098 -27.227 -36.208 1.00 9.60 126 LEU H C 1
ATOM 14627 O O . LEU H 1 146 ? 20.387 -27.974 -36.896 1.00 10.23 126 LEU H O 1
ATOM 14632 N N . ALA H 1 147 ? 21.341 -25.968 -36.548 1.00 9.89 127 ALA H N 1
ATOM 14633 C CA . ALA H 1 147 ? 20.801 -25.400 -37.789 1.00 10.67 127 ALA H CA 1
ATOM 14634 C C . ALA H 1 147 ? 21.315 -26.147 -39.006 1.00 11.39 127 ALA H C 1
ATOM 14635 O O . ALA H 1 147 ? 20.546 -26.461 -39.928 1.00 12.02 127 ALA H O 1
ATOM 14637 N N . LYS H 1 148 ? 22.619 -26.390 -39.029 1.00 12.07 128 LYS H N 1
ATOM 14638 C CA . LYS H 1 148 ? 23.249 -27.090 -40.146 1.00 13.51 128 LYS H CA 1
ATOM 14639 C C . LYS H 1 148 ? 22.624 -28.470 -40.379 1.00 13.80 128 LYS H C 1
ATOM 14640 O O . LYS H 1 148 ? 22.301 -28.835 -41.513 1.00 13.79 128 LYS H O 1
ATOM 14646 N N . GLU H 1 149 ? 22.453 -29.233 -39.314 1.00 14.16 129 GLU H N 1
ATOM 14647 C CA . GLU H 1 149 ? 22.011 -30.618 -39.460 1.00 15.09 129 GLU H CA 1
ATOM 14648 C C . GLU H 1 149 ? 20.502 -30.746 -39.524 1.00 13.97 129 GLU H C 1
ATOM 14649 O O . GLU H 1 149 ? 19.990 -31.744 -40.033 1.00 13.90 129 GLU H O 1
ATOM 14655 N N . GLY H 1 150 ? 19.788 -29.747 -39.011 1.00 13.15 130 GLY H N 1
ATOM 14656 C CA . GLY H 1 150 ? 18.318 -29.754 -39.053 1.00 12.94 130 GLY H CA 1
ATOM 14657 C C . GLY H 1 150 ? 17.705 -29.051 -40.253 1.00 12.84 130 GLY H C 1
ATOM 14658 O O . GLY H 1 150 ? 16.506 -29.186 -40.513 1.00 12.84 130 GLY H O 1
ATOM 14659 N N . ARG H 1 151 ? 18.512 -28.284 -40.980 1.00 13.23 131 ARG H N 1
ATOM 14660 C CA . ARG H 1 151 ? 18.034 -27.450 -42.092 1.00 14.33 131 ARG H CA 1
ATOM 14661 C C . ARG H 1 151 ? 17.182 -28.201 -43.121 1.00 14.63 131 ARG H C 1
ATOM 14662 O O . ARG H 1 151 ? 16.120 -27.724 -43.544 1.00 13.60 131 ARG H O 1
ATOM 14670 N N . SER H 1 152 ? 17.660 -29.356 -43.562 1.00 15.61 132 SER H N 1
ATOM 14671 C CA . SER H 1 152 ? 16.926 -30.057 -44.614 1.00 16.63 132 SER H CA 1
ATOM 14672 C C . SER H 1 152 ? 15.539 -30.505 -44.144 1.00 16.49 132 SER H C 1
ATOM 14673 O O . SER H 1 152 ? 14.618 -30.518 -44.942 1.00 17.28 132 SER H O 1
ATOM 14676 N N . MET H 1 153 ? 15.372 -30.837 -42.859 1.00 15.37 133 MET H N 1
ATOM 14677 C CA . MET H 1 153 ? 14.047 -31.170 -42.323 1.00 15.77 133 MET H CA 1
ATOM 14678 C C . MET H 1 153 ? 13.130 -29.944 -42.169 1.00 16.09 133 MET H C 1
ATOM 14679 O O . MET H 1 153 ? 11.892 -30.080 -42.184 1.00 14.35 133 MET H O 1
ATOM 14684 N N . MET H 1 154 ? 13.751 -28.766 -42.029 1.00 15.62 134 MET H N 1
ATOM 14685 C CA . MET H 1 154 ? 13.039 -27.509 -41.754 1.00 16.40 134 MET H CA 1
ATOM 14686 C C . MET H 1 154 ? 12.681 -26.708 -43.006 1.00 17.40 134 MET H C 1
ATOM 14687 O O . MET H 1 154 ? 11.909 -25.750 -42.933 1.00 16.55 134 MET H O 1
ATOM 14692 N N . LYS H 1 155 ? 13.241 -27.098 -44.155 1.00 18.86 135 LYS H N 1
ATOM 14693 C CA . LYS H 1 155 ? 13.023 -26.390 -45.433 1.00 21.11 135 LYS H CA 1
ATOM 14694 C C . LYS H 1 155 ? 11.566 -26.155 -45.809 1.00 20.29 135 LYS H C 1
ATOM 14695 O O . LYS H 1 155 ? 10.751 -27.081 -45.779 1.00 20.92 135 LYS H O 1
ATOM 14701 N N . ASN H 1 156 ? 11.255 -24.916 -46.174 1.00 20.73 136 ASN H N 1
ATOM 14702 C CA . ASN H 1 156 ? 9.968 -24.527 -46.774 1.00 21.03 136 ASN H CA 1
ATOM 14703 C C . ASN H 1 156 ? 8.706 -24.983 -46.050 1.00 20.90 136 ASN H C 1
ATOM 14704 O O . ASN H 1 156 ? 7.810 -25.596 -46.649 1.00 20.16 136 ASN H O 1
ATOM 14709 N N . ARG H 1 157 ? 8.631 -24.673 -44.762 1.00 17.96 137 ARG H N 1
ATOM 14710 C CA . ARG H 1 157 ? 7.415 -24.925 -44.005 1.00 17.16 137 ARG H CA 1
ATOM 14711 C C . ARG H 1 157 ? 7.177 -23.886 -42.916 1.00 15.77 137 ARG H C 1
ATOM 14712 O O . ARG H 1 157 ? 6.584 -24.196 -41.892 1.00 14.80 137 ARG H O 1
ATOM 14720 N N . ASN H 1 158 ? 7.611 -22.650 -43.165 1.00 15.72 138 ASN H N 1
ATOM 14721 C CA . ASN H 1 158 ? 7.565 -21.591 -42.145 1.00 14.88 138 ASN H CA 1
ATOM 14722 C C . ASN H 1 158 ? 8.134 -22.118 -40.833 1.00 12.96 138 ASN H C 1
ATOM 14723 O O . ASN H 1 158 ? 7.518 -21.982 -39.780 1.00 12.87 138 ASN H O 1
ATOM 14728 N N . ALA H 1 159 ? 9.304 -22.731 -40.913 1.00 11.50 139 ALA H N 1
ATOM 14729 C CA . ALA H 1 159 ? 9.977 -23.273 -39.749 1.00 11.18 139 ALA H CA 1
ATOM 14730 C C . ALA H 1 159 ? 10.593 -22.188 -38.873 1.00 10.63 139 ALA H C 1
ATOM 14731 O O . ALA H 1 159 ? 10.679 -21.025 -39.272 1.00 10.16 139 ALA H O 1
ATOM 14733 N N . SER H 1 160 ? 11.023 -22.580 -37.671 1.00 10.10 140 SER H N 1
ATOM 14734 C CA . SER H 1 160 ? 11.517 -21.606 -36.677 1.00 10.00 140 SER H CA 1
ATOM 14735 C C . SER H 1 160 ? 12.695 -22.155 -35.864 1.00 9.50 140 SER H C 1
ATOM 14736 O O . SER H 1 160 ? 12.784 -23.356 -35.617 1.00 9.53 140 SER H O 1
ATOM 14739 N N . MET H 1 161 ? 13.588 -21.276 -35.428 1.00 8.89 141 MET H N 1
ATOM 14740 C CA . MET H 1 161 ? 14.524 -21.610 -34.356 1.00 8.65 141 MET H CA 1
ATOM 14741 C C . MET H 1 161 ? 14.469 -20.518 -33.304 1.00 8.25 141 MET H C 1
ATOM 14742 O O . MET H 1 161 ? 14.280 -19.356 -33.634 1.00 8.11 141 MET H O 1
ATOM 14747 N N . VAL H 1 162 ? 14.624 -20.897 -32.036 1.00 8.17 142 VAL H N 1
ATOM 14748 C CA . VAL H 1 162 ? 14.718 -19.931 -30.960 1.00 7.89 142 VAL H CA 1
ATOM 14749 C C . VAL H 1 162 ? 15.854 -20.369 -30.036 1.00 8.07 142 VAL H C 1
ATOM 14750 O O . VAL H 1 162 ? 15.922 -21.541 -29.668 1.00 8.25 142 VAL H O 1
ATOM 14754 N N . ALA H 1 163 ? 16.725 -19.428 -29.663 1.00 7.79 143 ALA H N 1
ATOM 14755 C CA . ALA H 1 163 ? 17.773 -19.659 -28.655 1.00 7.82 143 ALA H CA 1
ATOM 14756 C C . ALA H 1 163 ? 17.444 -18.853 -27.390 1.00 7.87 143 ALA H C 1
ATOM 14757 O O . ALA H 1 163 ? 16.802 -17.805 -27.462 1.00 7.86 143 ALA H O 1
ATOM 14759 N N . LEU H 1 164 ? 17.898 -19.331 -26.238 1.00 7.83 144 LEU H N 1
ATOM 14760 C CA . LEU H 1 164 ? 17.796 -18.578 -24.979 1.00 7.79 144 LEU H CA 1
ATOM 14761 C C . LEU H 1 164 ? 19.081 -17.814 -24.719 1.00 7.96 144 LEU H C 1
ATOM 14762 O O . LEU H 1 164 ? 20.179 -18.371 -24.832 1.00 8.39 144 LEU H O 1
ATOM 14767 N N . THR H 1 165 ? 18.957 -16.526 -24.425 1.00 7.64 145 THR H N 1
ATOM 14768 C CA . THR H 1 165 ? 20.126 -15.703 -24.182 1.00 7.51 145 THR H CA 1
ATOM 14769 C C . THR H 1 165 ? 19.884 -14.855 -22.939 1.00 7.72 145 THR H C 1
ATOM 14770 O O . THR H 1 165 ? 18.840 -14.976 -22.289 1.00 7.58 145 THR H O 1
ATOM 14774 N N . TYR H 1 166 ? 20.859 -14.008 -22.614 1.00 8.02 146 TYR H N 1
ATOM 14775 C CA . TYR H 1 166 ? 20.807 -13.202 -21.413 1.00 8.20 146 TYR H CA 1
ATOM 14776 C C . TYR H 1 166 ? 21.495 -11.871 -21.688 1.00 8.01 146 TYR H C 1
ATOM 14777 O O . TYR H 1 166 ? 22.430 -11.820 -22.470 1.00 8.26 146 TYR H O 1
ATOM 14786 N N . ILE H 1 167 ? 21.038 -10.818 -21.020 1.00 7.66 147 ILE H N 1
ATOM 14787 C CA . ILE H 1 167 ? 21.532 -9.441 -21.205 1.00 7.94 147 ILE H CA 1
ATOM 14788 C C . ILE H 1 167 ? 23.053 -9.264 -20.983 1.00 7.75 147 ILE H C 1
ATOM 14789 O O . ILE H 1 167 ? 23.655 -8.288 -21.469 1.00 7.77 147 ILE H O 1
ATOM 14794 N N . GLY H 1 168 ? 23.678 -10.224 -20.294 1.00 7.74 148 GLY H N 1
ATOM 14795 C CA . GLY H 1 168 ? 25.161 -10.264 -20.156 1.00 7.57 148 GLY H CA 1
ATOM 14796 C C . GLY H 1 168 ? 25.899 -10.313 -21.493 1.00 7.65 148 GLY H C 1
ATOM 14797 O O . GLY H 1 168 ? 27.105 -10.065 -21.551 1.00 7.30 148 GLY H O 1
ATOM 14798 N N . ALA H 1 169 ? 25.171 -10.674 -22.556 1.00 7.61 149 ALA H N 1
ATOM 14799 C CA . ALA H 1 169 ? 25.651 -10.568 -23.937 1.00 8.02 149 ALA H CA 1
ATOM 14800 C C . ALA H 1 169 ? 25.906 -9.105 -24.369 1.00 8.56 149 ALA H C 1
ATOM 14801 O O . ALA H 1 169 ? 26.878 -8.825 -25.095 1.00 8.91 149 ALA H O 1
ATOM 14803 N N . GLU H 1 170 ? 25.046 -8.199 -23.897 1.00 8.97 150 GLU H N 1
ATOM 14804 C CA . GLU H 1 170 ? 24.998 -6.794 -24.359 1.00 10.17 150 GLU H CA 1
ATOM 14805 C C . GLU H 1 170 ? 25.831 -5.872 -23.476 1.00 9.77 150 GLU H C 1
ATOM 14806 O O . GLU H 1 170 ? 26.341 -4.850 -23.924 1.00 9.48 150 GLU H O 1
ATOM 14812 N N . LYS H 1 171 ? 25.930 -6.232 -22.205 1.00 9.66 151 LYS H N 1
ATOM 14813 C CA . LYS H 1 171 ? 26.581 -5.385 -21.212 1.00 9.86 151 LYS H CA 1
ATOM 14814 C C . LYS H 1 171 ? 27.537 -6.224 -20.385 1.00 9.66 151 LYS H C 1
ATOM 14815 O O . LYS H 1 171 ? 27.320 -7.415 -20.198 1.00 9.22 151 LYS H O 1
ATOM 14821 N N . ALA H 1 172 ? 28.587 -5.582 -19.889 1.00 9.68 152 ALA H N 1
ATOM 14822 C CA . ALA H 1 172 ? 29.525 -6.209 -18.949 1.00 9.64 152 ALA H CA 1
ATOM 14823 C C . ALA H 1 172 ? 28.814 -6.257 -17.619 1.00 10.15 152 ALA H C 1
ATOM 14824 O O . ALA H 1 172 ? 28.208 -5.268 -17.208 1.00 10.43 152 ALA H O 1
ATOM 14826 N N . MET H 1 173 ? 28.867 -7.406 -16.961 1.00 10.67 153 MET H N 1
ATOM 14827 C CA . MET H 1 173 ? 28.156 -7.603 -15.698 1.00 11.02 153 MET H CA 1
ATOM 14828 C C . MET H 1 173 ? 29.092 -8.320 -14.743 1.00 11.71 153 MET H C 1
ATOM 14829 O O . MET H 1 173 ? 29.940 -9.102 -15.180 1.00 11.30 153 MET H O 1
ATOM 14834 N N . PRO H 1 174 ? 28.928 -8.089 -13.429 1.00 12.55 154 PRO H N 1
ATOM 14835 C CA . PRO H 1 174 ? 29.724 -8.903 -12.513 1.00 12.76 154 PRO H CA 1
ATOM 14836 C C . PRO H 1 174 ? 29.429 -10.392 -12.670 1.00 12.39 154 PRO H C 1
ATOM 14837 O O . PRO H 1 174 ? 28.287 -10.775 -12.956 1.00 12.04 154 PRO H O 1
ATOM 14841 N N . SER H 1 175 ? 30.461 -11.213 -12.487 1.00 12.49 155 SER H N 1
ATOM 14842 C CA . SER H 1 175 ? 30.358 -12.684 -12.435 1.00 13.11 155 SER H CA 1
ATOM 14843 C C . SER H 1 175 ? 30.093 -13.434 -13.734 1.00 12.16 155 SER H C 1
ATOM 14844 O O . SER H 1 175 ? 30.633 -14.521 -13.925 1.00 11.90 155 SER H O 1
ATOM 14847 N N . TYR H 1 176 ? 29.237 -12.890 -14.594 1.00 11.08 156 TYR H N 1
ATOM 14848 C CA . TYR H 1 176 ? 28.773 -13.635 -15.777 1.00 10.49 156 TYR H CA 1
ATOM 14849 C C . TYR H 1 176 ? 29.932 -13.910 -16.732 1.00 9.97 156 TYR H C 1
ATOM 14850 O O . TYR H 1 176 ? 29.964 -14.956 -17.397 1.00 9.99 156 TYR H O 1
ATOM 14859 N N . ASN H 1 177 ? 30.870 -12.962 -16.798 1.00 9.79 157 ASN H N 1
ATOM 14860 C CA . ASN H 1 177 ? 32.222 -13.224 -17.306 1.00 9.40 157 ASN H CA 1
ATOM 14861 C C . ASN H 1 177 ? 32.220 -13.913 -18.662 1.00 8.92 157 ASN H C 1
ATOM 14862 O O . ASN H 1 177 ? 31.620 -13.388 -19.605 1.00 8.58 157 ASN H O 1
ATOM 14867 N N . THR H 1 178 ? 32.837 -15.091 -18.745 1.00 8.38 158 THR H N 1
ATOM 14868 C CA . THR H 1 178 ? 32.985 -15.793 -20.030 1.00 8.53 158 THR H CA 1
ATOM 14869 C C . THR H 1 178 ? 31.631 -16.138 -20.676 1.00 8.63 158 THR H C 1
ATOM 14870 O O . THR H 1 178 ? 31.486 -16.144 -21.926 1.00 8.34 158 THR H O 1
ATOM 14874 N N . MET H 1 179 ? 30.628 -16.395 -19.836 1.00 8.68 159 MET H N 1
ATOM 14875 C CA . MET H 1 179 ? 29.278 -16.653 -20.373 1.00 9.05 159 MET H CA 1
ATOM 14876 C C . MET H 1 179 ? 28.688 -15.462 -21.093 1.00 8.50 159 MET H C 1
ATOM 14877 O O . MET H 1 179 ? 27.972 -15.650 -22.063 1.00 8.37 159 MET H O 1
ATOM 14882 N N . GLY H 1 180 ? 28.972 -14.246 -20.616 1.00 8.22 160 GLY H N 1
ATOM 14883 C CA . GLY H 1 180 ? 28.485 -13.032 -21.291 1.00 7.88 160 GLY H CA 1
ATOM 14884 C C . GLY H 1 180 ? 29.058 -12.971 -22.701 1.00 7.52 160 GLY H C 1
ATOM 14885 O O . GLY H 1 180 ? 28.347 -12.696 -23.693 1.00 7.35 160 GLY H O 1
ATOM 14886 N N . VAL H 1 181 ? 30.363 -13.231 -22.793 1.00 7.28 161 VAL H N 1
ATOM 14887 C CA . VAL H 1 181 ? 31.034 -13.202 -24.085 1.00 6.97 161 VAL H CA 1
ATOM 14888 C C . VAL H 1 181 ? 30.449 -14.274 -25.007 1.00 6.83 161 VAL H C 1
ATOM 14889 O O . VAL H 1 181 ? 30.198 -14.014 -26.201 1.00 6.70 161 VAL H O 1
ATOM 14893 N N . ALA H 1 182 ? 30.271 -15.497 -24.470 1.00 6.71 162 ALA H N 1
ATOM 14894 C CA . ALA H 1 182 ? 29.654 -16.594 -25.232 1.00 6.56 162 ALA H CA 1
ATOM 14895 C C . ALA H 1 182 ? 28.230 -16.259 -25.692 1.00 6.45 162 ALA H C 1
ATOM 14896 O O . ALA H 1 182 ? 27.827 -16.630 -26.799 1.00 6.26 162 ALA H O 1
ATOM 14898 N N . LYS H 1 183 ? 27.451 -15.589 -24.843 1.00 6.25 163 LYS H N 1
ATOM 14899 C CA . LYS H 1 183 ? 26.112 -15.142 -25.271 1.00 6.35 163 LYS H CA 1
ATOM 14900 C C . LYS H 1 183 ? 26.143 -14.084 -26.371 1.00 6.26 163 LYS H C 1
ATOM 14901 O O . LYS H 1 183 ? 25.259 -14.068 -27.228 1.00 6.29 163 LYS H O 1
ATOM 14907 N N . ALA H 1 184 ? 27.158 -13.214 -26.373 1.00 6.24 164 ALA H N 1
ATOM 14908 C CA . ALA H 1 184 ? 27.281 -12.222 -27.454 1.00 6.26 164 ALA H CA 1
ATOM 14909 C C . ALA H 1 184 ? 27.560 -12.974 -28.759 1.00 6.20 164 ALA H C 1
ATOM 14910 O O . ALA H 1 184 ? 27.063 -12.598 -29.823 1.00 6.20 164 ALA H O 1
ATOM 14912 N N . SER H 1 185 ? 28.382 -14.019 -28.668 1.00 6.25 165 SER H N 1
ATOM 14913 C CA . SER H 1 185 ? 28.660 -14.871 -29.828 1.00 6.31 165 SER H CA 1
ATOM 14914 C C . SER H 1 185 ? 27.372 -15.570 -30.274 1.00 6.34 165 SER H C 1
ATOM 14915 O O . SER H 1 185 ? 27.042 -15.611 -31.479 1.00 6.33 165 SER H O 1
ATOM 14918 N N . LEU H 1 186 ? 26.614 -16.076 -29.308 1.00 6.17 166 LEU H N 1
ATOM 14919 C CA . LEU H 1 186 ? 25.343 -16.728 -29.636 1.00 6.45 166 LEU H CA 1
ATOM 14920 C C . LEU H 1 186 ? 24.403 -15.754 -30.338 1.00 6.47 166 LEU H C 1
ATOM 14921 O O . LEU H 1 186 ? 23.798 -16.105 -31.354 1.00 6.63 166 LEU H O 1
ATOM 14926 N N . GLU H 1 187 ? 24.254 -14.544 -29.801 1.00 6.73 167 GLU H N 1
ATOM 14927 C CA . GLU H 1 187 ? 23.331 -13.579 -30.458 1.00 7.30 167 GLU H CA 1
ATOM 14928 C C . GLU H 1 187 ? 23.742 -13.247 -31.900 1.00 7.09 167 GLU H C 1
ATOM 14929 O O . GLU H 1 187 ? 22.880 -13.183 -32.802 1.00 6.70 167 GLU H O 1
ATOM 14935 N N . ALA H 1 188 ? 25.048 -13.100 -32.129 1.00 6.85 168 ALA H N 1
ATOM 14936 C CA . ALA H 1 188 ? 25.531 -12.929 -33.520 1.00 7.04 168 ALA H CA 1
ATOM 14937 C C . ALA H 1 188 ? 25.275 -14.166 -34.376 1.00 6.92 168 ALA H C 1
ATOM 14938 O O . ALA H 1 188 ? 24.904 -14.059 -35.558 1.00 6.88 168 ALA H O 1
ATOM 14940 N N . THR H 1 189 ? 25.461 -15.340 -33.789 1.00 7.17 169 THR H N 1
ATOM 14941 C CA . THR H 1 189 ? 25.188 -16.603 -34.490 1.00 7.23 169 THR H CA 1
ATOM 14942 C C . THR H 1 189 ? 23.714 -16.644 -34.881 1.00 7.42 169 THR H C 1
ATOM 14943 O O . THR H 1 189 ? 23.378 -17.049 -36.015 1.00 7.31 169 THR H O 1
ATOM 14947 N N . VAL H 1 190 ? 22.836 -16.226 -33.961 1.00 7.39 170 VAL H N 1
ATOM 14948 C CA . VAL H 1 190 ? 21.387 -16.115 -34.278 1.00 7.50 170 VAL H CA 1
ATOM 14949 C C . VAL H 1 190 ? 21.168 -15.236 -35.521 1.00 7.73 170 VAL H C 1
ATOM 14950 O O . VAL H 1 190 ? 20.442 -15.627 -36.451 1.00 7.77 170 VAL H O 1
ATOM 14954 N N . ARG H 1 191 ? 21.793 -14.055 -35.550 1.00 7.69 171 ARG H N 1
ATOM 14955 C CA . ARG H 1 191 ? 21.638 -13.159 -36.707 1.00 7.73 171 ARG H CA 1
ATOM 14956 C C . ARG H 1 191 ? 22.150 -13.762 -38.001 1.00 7.52 171 ARG H C 1
ATOM 14957 O O . ARG H 1 191 ? 21.469 -13.677 -39.024 1.00 7.38 171 ARG H O 1
ATOM 14965 N N . TYR H 1 192 ? 23.363 -14.323 -37.986 1.00 7.02 172 TYR H N 1
ATOM 14966 C CA . TYR H 1 192 ? 23.911 -14.898 -39.229 1.00 6.89 172 TYR H CA 1
ATOM 14967 C C . TYR H 1 192 ? 23.104 -16.129 -39.666 1.00 6.61 172 TYR H C 1
ATOM 14968 O O . TYR H 1 192 ? 22.978 -16.408 -40.859 1.00 6.51 172 TYR H O 1
ATOM 14977 N N . THR H 1 193 ? 22.577 -16.864 -38.696 1.00 6.56 173 THR H N 1
ATOM 14978 C CA . THR H 1 193 ? 21.731 -18.020 -39.012 1.00 6.76 173 THR H CA 1
ATOM 14979 C C . THR H 1 193 ? 20.410 -17.538 -39.635 1.00 6.97 173 THR H C 1
ATOM 14980 O O . THR H 1 193 ? 19.924 -18.114 -40.618 1.00 7.49 173 THR H O 1
ATOM 14984 N N . ALA H 1 194 ? 19.843 -16.472 -39.086 1.00 6.97 174 ALA H N 1
ATOM 14985 C CA . ALA H 1 194 ? 18.645 -15.838 -39.698 1.00 7.07 174 ALA H CA 1
ATOM 14986 C C . ALA H 1 194 ? 18.875 -15.510 -41.167 1.00 7.35 174 ALA H C 1
ATOM 14987 O O . ALA H 1 194 ? 18.051 -15.842 -42.011 1.00 7.34 174 ALA H O 1
ATOM 14989 N N . LEU H 1 195 ? 19.994 -14.850 -41.460 1.00 7.55 175 LEU H N 1
ATOM 14990 C CA . LEU H 1 195 ? 20.333 -14.525 -42.842 1.00 8.10 175 LEU H CA 1
ATOM 14991 C C . LEU H 1 195 ? 20.541 -15.784 -43.685 1.00 8.42 175 LEU H C 1
ATOM 14992 O O . LEU H 1 195 ? 20.106 -15.834 -44.832 1.00 8.56 175 LEU H O 1
ATOM 14997 N N . ALA H 1 196 ? 21.214 -16.790 -43.124 1.00 8.42 176 ALA H N 1
ATOM 14998 C CA . ALA H 1 196 ? 21.555 -18.021 -43.855 1.00 8.73 176 ALA H CA 1
ATOM 14999 C C . ALA H 1 196 ? 20.334 -18.880 -44.181 1.00 9.23 176 ALA H C 1
ATOM 15000 O O . ALA H 1 196 ? 20.267 -19.508 -45.252 1.00 9.65 176 ALA H O 1
ATOM 15002 N N . LEU H 1 197 ? 19.356 -18.886 -43.285 1.00 9.14 177 LEU H N 1
ATOM 15003 C CA . LEU H 1 197 ? 18.231 -19.791 -43.408 1.00 9.69 177 LEU H CA 1
ATOM 15004 C C . LEU H 1 197 ? 16.931 -19.149 -43.932 1.00 10.01 177 LEU H C 1
ATOM 15005 O O . LEU H 1 197 ? 15.972 -19.874 -44.245 1.00 10.14 177 LEU H O 1
ATOM 15010 N N . GLY H 1 198 ? 16.902 -17.814 -44.009 1.00 10.38 178 GLY H N 1
ATOM 15011 C CA . GLY H 1 198 ? 15.693 -17.066 -44.398 1.00 11.46 178 GLY H CA 1
ATOM 15012 C C . GLY H 1 198 ? 15.166 -17.441 -45.773 1.00 12.62 178 GLY H C 1
ATOM 15013 O O . GLY H 1 198 ? 13.969 -17.451 -45.998 1.00 12.53 178 GLY H O 1
ATOM 15014 N N . GLU H 1 199 ? 16.080 -17.750 -46.687 1.00 13.71 179 GLU H N 1
ATOM 15015 C CA . GLU H 1 199 ? 15.733 -18.180 -48.042 1.00 16.39 179 GLU H CA 1
ATOM 15016 C C . GLU H 1 199 ? 14.852 -19.445 -48.028 1.00 15.64 179 GLU H C 1
ATOM 15017 O O . GLU H 1 199 ? 14.066 -19.665 -48.944 1.00 16.54 179 GLU H O 1
ATOM 15023 N N . ASP H 1 200 ? 14.993 -20.261 -46.987 1.00 14.77 180 ASP H N 1
ATOM 15024 C CA . ASP H 1 200 ? 14.236 -21.504 -46.833 1.00 14.75 180 ASP H CA 1
ATOM 15025 C C . ASP H 1 200 ? 12.998 -21.304 -45.966 1.00 13.33 180 ASP H C 1
ATOM 15026 O O . ASP H 1 200 ? 12.322 -22.270 -45.619 1.00 12.90 180 ASP H O 1
ATOM 15031 N N . GLY H 1 201 ? 12.702 -20.042 -45.648 1.00 11.68 181 GLY H N 1
ATOM 15032 C CA . GLY H 1 201 ? 11.492 -19.683 -44.922 1.00 10.82 181 GLY H CA 1
ATOM 15033 C C . GLY H 1 201 ? 11.617 -19.925 -43.435 1.00 10.14 181 GLY H C 1
ATOM 15034 O O . GLY H 1 201 ? 10.616 -19.899 -42.718 1.00 10.02 181 GLY H O 1
ATOM 15035 N N . ILE H 1 202 ? 12.848 -20.123 -42.961 1.00 9.41 182 ILE H N 1
ATOM 15036 C CA . ILE H 1 202 ? 13.087 -20.446 -41.546 1.00 8.78 182 ILE H CA 1
ATOM 15037 C C . ILE H 1 202 ? 13.371 -19.139 -40.811 1.00 8.59 182 ILE H C 1
ATOM 15038 O O . ILE H 1 202 ? 14.305 -18.419 -41.167 1.00 8.23 182 ILE H O 1
ATOM 15043 N N . LYS H 1 203 ? 12.574 -18.842 -39.788 1.00 8.16 183 LYS H N 1
ATOM 15044 C CA . LYS H 1 203 ? 12.819 -17.640 -38.952 1.00 7.97 183 LYS H CA 1
ATOM 15045 C C . LYS H 1 203 ? 13.621 -18.039 -37.711 1.00 7.71 183 LYS H C 1
ATOM 15046 O O . LYS H 1 203 ? 13.476 -19.166 -37.194 1.00 7.27 183 LYS H O 1
ATOM 15052 N N . VAL H 1 204 ? 14.468 -17.121 -37.237 1.00 7.25 184 VAL H N 1
ATOM 15053 C CA . VAL H 1 204 ? 15.527 -17.470 -36.285 1.00 6.96 184 VAL H CA 1
ATOM 15054 C C . VAL H 1 204 ? 15.665 -16.324 -35.294 1.00 6.77 184 VAL H C 1
ATOM 15055 O O . VAL H 1 204 ? 16.070 -15.232 -35.673 1.00 6.81 184 VAL H O 1
ATOM 15059 N N . ASN H 1 205 ? 15.312 -16.583 -34.038 1.00 6.63 185 ASN H N 1
ATOM 15060 C CA . ASN H 1 205 ? 15.196 -15.529 -33.032 1.00 6.52 185 ASN H CA 1
ATOM 15061 C C . ASN H 1 205 ? 15.741 -15.974 -31.707 1.00 6.62 185 ASN H C 1
ATOM 15062 O O . ASN H 1 205 ? 16.061 -17.143 -31.541 1.00 6.78 185 ASN H O 1
ATOM 15067 N N . ALA H 1 206 ? 15.857 -15.032 -30.768 1.00 6.74 186 ALA H N 1
ATOM 15068 C CA . ALA H 1 206 ? 16.304 -15.344 -29.410 1.00 6.75 186 ALA H CA 1
ATOM 15069 C C . ALA H 1 206 ? 15.393 -14.674 -28.398 1.00 7.01 186 ALA H C 1
ATOM 15070 O O . ALA H 1 206 ? 14.804 -13.607 -28.660 1.00 7.10 186 ALA H O 1
ATOM 15072 N N . VAL H 1 207 ? 15.297 -15.298 -27.224 1.00 7.13 187 VAL H N 1
ATOM 15073 C CA . VAL H 1 207 ? 14.582 -14.721 -26.111 1.00 7.21 187 VAL H CA 1
ATOM 15074 C C . VAL H 1 207 ? 15.610 -14.495 -25.023 1.00 7.29 187 VAL H C 1
ATOM 15075 O O . VAL H 1 207 ? 16.335 -15.424 -24.641 1.00 7.27 187 VAL H O 1
ATOM 15079 N N . SER H 1 208 ? 15.702 -13.244 -24.581 1.00 7.24 188 SER H N 1
ATOM 15080 C CA . SER H 1 208 ? 16.640 -12.850 -23.547 1.00 7.53 188 SER H CA 1
ATOM 15081 C C . SER H 1 208 ? 15.890 -12.803 -22.233 1.00 7.64 188 SER H C 1
ATOM 15082 O O . SER H 1 208 ? 15.191 -11.835 -21.939 1.00 7.72 188 SER H O 1
ATOM 15085 N N . ALA H 1 209 ? 16.032 -13.876 -21.469 1.00 8.05 189 ALA H N 1
ATOM 15086 C CA . ALA H 1 209 ? 15.284 -14.029 -20.220 1.00 8.26 189 ALA H CA 1
ATOM 15087 C C . ALA H 1 209 ? 15.942 -13.286 -19.071 1.00 8.62 189 ALA H C 1
ATOM 15088 O O . ALA H 1 209 ? 17.181 -13.187 -18.998 1.00 8.52 189 ALA H O 1
ATOM 15090 N N . GLY H 1 210 ? 15.112 -12.754 -18.178 1.00 8.87 190 GLY H N 1
ATOM 15091 C CA . GLY H 1 210 ? 15.592 -12.325 -16.870 1.00 9.96 190 GLY H CA 1
ATOM 15092 C C . GLY H 1 210 ? 16.077 -13.536 -16.067 1.00 10.58 190 GLY H C 1
ATOM 15093 O O . GLY H 1 210 ? 15.795 -14.689 -16.423 1.00 9.68 190 GLY H O 1
ATOM 15094 N N . PRO H 1 211 ? 16.827 -13.289 -14.979 1.00 11.66 191 PRO H N 1
ATOM 15095 C CA . PRO H 1 211 ? 17.318 -14.416 -14.180 1.00 12.50 191 PRO H CA 1
ATOM 15096 C C . PRO H 1 211 ? 16.179 -15.246 -13.579 1.00 13.09 191 PRO H C 1
ATOM 15097 O O . PRO H 1 211 ? 15.147 -14.700 -13.133 1.00 12.74 191 PRO H O 1
ATOM 15101 N N . ILE H 1 212 ? 16.379 -16.562 -13.600 1.00 13.45 192 ILE H N 1
ATOM 15102 C CA . ILE H 1 212 ? 15.436 -17.509 -13.041 1.00 14.59 192 ILE H CA 1
ATOM 15103 C C . ILE H 1 212 ? 16.227 -18.547 -12.242 1.00 15.53 192 ILE H C 1
ATOM 15104 O O . ILE H 1 212 ? 17.294 -18.996 -12.677 1.00 14.47 192 ILE H O 1
ATOM 15109 N N . LYS H 1 213 ? 15.724 -18.901 -11.056 1.00 16.74 193 LYS H N 1
ATOM 15110 C CA . LYS H 1 213 ? 16.415 -19.882 -10.221 1.00 18.43 193 LYS H CA 1
ATOM 15111 C C . LYS H 1 213 ? 16.213 -21.296 -10.777 1.00 17.95 193 LYS H C 1
ATOM 15112 O O . LYS H 1 213 ? 15.296 -22.006 -10.382 1.00 18.52 193 LYS H O 1
ATOM 15118 N N . THR H 1 214 ? 17.077 -21.676 -11.716 1.00 16.76 194 THR H N 1
ATOM 15119 C CA . THR H 1 214 ? 17.054 -22.995 -12.328 1.00 16.08 194 THR H CA 1
ATOM 15120 C C . THR H 1 214 ? 18.292 -23.738 -11.824 1.00 16.51 194 THR H C 1
ATOM 15121 O O . THR H 1 214 ? 19.003 -23.240 -10.947 1.00 16.20 194 THR H O 1
ATOM 15125 N N . LEU H 1 215 ? 18.585 -24.909 -12.392 1.00 17.23 195 LEU H N 1
ATOM 15126 C CA . LEU H 1 215 ? 19.844 -25.587 -12.052 1.00 18.23 195 LEU H CA 1
ATOM 15127 C C . LEU H 1 215 ? 21.086 -24.787 -12.444 1.00 19.30 195 LEU H C 1
ATOM 15128 O O . LEU H 1 215 ? 22.134 -24.925 -11.830 1.00 17.92 195 LEU H O 1
ATOM 15133 N N . ALA H 1 216 ? 20.968 -23.958 -13.482 1.00 20.79 196 ALA H N 1
ATOM 15134 C CA . ALA H 1 216 ? 22.042 -23.031 -13.859 1.00 21.85 196 ALA H CA 1
ATOM 15135 C C . ALA H 1 216 ? 22.448 -22.113 -12.699 1.00 22.41 196 ALA H C 1
ATOM 15136 O O . ALA H 1 216 ? 23.579 -21.643 -12.638 1.00 22.22 196 ALA H O 1
ATOM 15138 N N . ALA H 1 217 ? 21.525 -21.852 -11.779 1.00 24.20 197 ALA H N 1
ATOM 15139 C CA . ALA H 1 217 ? 21.799 -20.952 -10.650 1.00 25.99 197 ALA H CA 1
ATOM 15140 C C . ALA H 1 217 ? 22.573 -21.599 -9.499 1.00 29.17 197 ALA H C 1
ATOM 15141 O O . ALA H 1 217 ? 23.092 -20.903 -8.623 1.00 28.10 197 ALA H O 1
ATOM 15143 N N . SER H 1 218 ? 22.630 -22.928 -9.477 1.00 31.72 198 SER H N 1
ATOM 15144 C CA . SER H 1 218 ? 23.074 -23.623 -8.263 1.00 34.48 198 SER H CA 1
ATOM 15145 C C . SER H 1 218 ? 24.554 -23.392 -7.917 1.00 35.36 198 SER H C 1
ATOM 15146 O O . SER H 1 218 ? 24.940 -23.427 -6.739 1.00 36.83 198 SER H O 1
ATOM 15149 N N . GLY H 1 219 ? 25.375 -23.115 -8.925 1.00 32.91 199 GLY H N 1
ATOM 15150 C CA . GLY H 1 219 ? 26.763 -22.744 -8.661 1.00 34.82 199 GLY H CA 1
ATOM 15151 C C . GLY H 1 219 ? 26.956 -21.338 -8.089 1.00 33.43 199 GLY H C 1
ATOM 15152 O O . GLY H 1 219 ? 27.993 -21.046 -7.488 1.00 34.47 199 GLY H O 1
ATOM 15153 N N . ILE H 1 220 ? 25.948 -20.481 -8.257 1.00 31.60 200 ILE H N 1
ATOM 15154 C CA . ILE H 1 220 ? 26.102 -19.019 -8.077 1.00 28.89 200 ILE H CA 1
ATOM 15155 C C . ILE H 1 220 ? 25.701 -18.542 -6.672 1.00 28.23 200 ILE H C 1
ATOM 15156 O O . ILE H 1 220 ? 24.514 -18.451 -6.335 1.00 26.81 200 ILE H O 1
ATOM 15161 N N . SER H 1 221 ? 26.707 -18.217 -5.869 1.00 27.47 201 SER H N 1
ATOM 15162 C CA . SER H 1 221 ? 26.520 -17.878 -4.458 1.00 29.24 201 SER H CA 1
ATOM 15163 C C . SER H 1 221 ? 25.436 -16.805 -4.179 1.00 28.31 201 SER H C 1
ATOM 15164 O O . SER H 1 221 ? 24.552 -16.990 -3.328 1.00 27.89 201 SER H O 1
ATOM 15167 N N . ASN H 1 222 ? 25.497 -15.687 -4.896 1.00 25.43 202 ASN H N 1
ATOM 15168 C CA . ASN H 1 222 ? 24.579 -14.572 -4.612 1.00 25.18 202 ASN H CA 1
ATOM 15169 C C . ASN H 1 222 ? 23.383 -14.514 -5.567 1.00 23.33 202 ASN H C 1
ATOM 15170 O O . ASN H 1 222 ? 22.815 -13.434 -5.829 1.00 22.57 202 ASN H O 1
ATOM 15175 N N . PHE H 1 223 ? 22.992 -15.673 -6.094 1.00 20.94 203 PHE H N 1
ATOM 15176 C CA . PHE H 1 223 ? 22.003 -15.667 -7.145 1.00 19.44 203 PHE H CA 1
ATOM 15177 C C . PHE H 1 223 ? 20.722 -14.970 -6.715 1.00 18.25 203 PHE H C 1
ATOM 15178 O O . PHE H 1 223 ? 20.158 -14.184 -7.471 1.00 16.94 203 PHE H O 1
ATOM 15186 N N . LYS H 1 224 ? 20.241 -15.269 -5.510 1.00 17.51 204 LYS H N 1
ATOM 15187 C CA . LYS H 1 224 ? 18.979 -14.677 -5.097 1.00 17.92 204 LYS H CA 1
ATOM 15188 C C . LYS H 1 224 ? 19.085 -13.141 -4.984 1.00 16.83 204 LYS H C 1
ATOM 15189 O O . LYS H 1 224 ? 18.087 -12.441 -5.090 1.00 16.65 204 LYS H O 1
ATOM 15195 N N . LYS H 1 225 ? 20.297 -12.631 -4.785 1.00 16.43 205 LYS H N 1
ATOM 15196 C CA . LYS H 1 225 ? 20.510 -11.178 -4.691 1.00 17.24 205 LYS H CA 1
ATOM 15197 C C . LYS H 1 225 ? 20.331 -10.538 -6.067 1.00 16.47 205 LYS H C 1
ATOM 15198 O O . LYS H 1 225 ? 19.831 -9.416 -6.174 1.00 15.32 205 LYS H O 1
ATOM 15204 N N . MET H 1 226 ? 20.710 -11.264 -7.118 1.00 16.22 206 MET H N 1
ATOM 15205 C CA A MET H 1 226 ? 20.461 -10.782 -8.470 0.50 16.34 206 MET H CA 1
ATOM 15206 C CA B MET H 1 226 ? 20.466 -10.810 -8.484 0.50 16.41 206 MET H CA 1
ATOM 15207 C C . MET H 1 226 ? 18.965 -10.775 -8.777 1.00 16.20 206 MET H C 1
ATOM 15208 O O . MET H 1 226 ? 18.480 -9.891 -9.484 1.00 15.60 206 MET H O 1
ATOM 15217 N N . LEU H 1 227 ? 18.235 -11.759 -8.236 1.00 15.40 207 LEU H N 1
ATOM 15218 C CA . LEU H 1 227 ? 16.781 -11.787 -8.333 1.00 15.70 207 LEU H CA 1
ATOM 15219 C C . LEU H 1 227 ? 16.184 -10.603 -7.597 1.00 15.05 207 LEU H C 1
ATOM 15220 O O . LEU H 1 227 ? 15.309 -9.912 -8.129 1.00 14.35 207 LEU H O 1
ATOM 15225 N N . ASP H 1 228 ? 16.652 -10.363 -6.371 1.00 14.44 208 ASP H N 1
ATOM 15226 C CA . ASP H 1 228 ? 16.173 -9.218 -5.593 1.00 14.69 208 ASP H CA 1
ATOM 15227 C C . ASP H 1 228 ? 16.378 -7.904 -6.358 1.00 13.43 208 ASP H C 1
ATOM 15228 O O . ASP H 1 228 ? 15.488 -7.044 -6.385 1.00 13.05 208 ASP H O 1
ATOM 15233 N N . TYR H 1 229 ? 17.553 -7.749 -6.960 1.00 12.45 209 TYR H N 1
ATOM 15234 C CA . TYR H 1 229 ? 17.848 -6.532 -7.724 1.00 11.98 209 TYR H CA 1
ATOM 15235 C C . TYR H 1 229 ? 16.902 -6.374 -8.906 1.00 11.69 209 TYR H C 1
ATOM 15236 O O . TYR H 1 229 ? 16.358 -5.292 -9.128 1.00 10.93 209 TYR H O 1
ATOM 15245 N N . ASN H 1 230 ? 16.696 -7.464 -9.639 1.00 11.69 210 ASN H N 1
ATOM 15246 C CA . ASN H 1 230 ? 15.820 -7.427 -10.814 1.00 12.01 210 ASN H CA 1
ATOM 15247 C C . ASN H 1 230 ? 14.416 -6.995 -10.439 1.00 11.92 210 ASN H C 1
ATOM 15248 O O . ASN H 1 230 ? 13.813 -6.149 -11.104 1.00 11.21 210 ASN H O 1
ATOM 15253 N N . ALA H 1 231 ? 13.918 -7.547 -9.335 1.00 11.88 211 ALA H N 1
ATOM 15254 C CA . ALA H 1 231 ? 12.573 -7.257 -8.859 1.00 12.01 211 ALA H CA 1
ATOM 15255 C C . ALA H 1 231 ? 12.452 -5.816 -8.380 1.00 12.27 211 ALA H C 1
ATOM 15256 O O . ALA H 1 231 ? 11.354 -5.224 -8.449 1.00 12.24 211 ALA H O 1
ATOM 15258 N N . MET H 1 232 ? 13.558 -5.238 -7.896 1.00 12.17 212 MET H N 1
ATOM 15259 C CA . MET H 1 232 ? 13.521 -3.853 -7.416 1.00 12.30 212 MET H CA 1
ATOM 15260 C C . MET H 1 232 ? 13.564 -2.836 -8.557 1.00 12.18 212 MET H C 1
ATOM 15261 O O . MET H 1 232 ? 12.859 -1.810 -8.523 1.00 12.29 212 MET H O 1
ATOM 15269 N N . VAL H 1 233 ? 14.454 -3.083 -9.521 1.00 11.17 213 VAL H N 1
ATOM 15270 C CA . VAL H 1 233 ? 14.786 -2.074 -10.526 1.00 11.09 213 VAL H CA 1
ATOM 15271 C C . VAL H 1 233 ? 13.917 -2.191 -11.799 1.00 10.60 213 VAL H C 1
ATOM 15272 O O . VAL H 1 233 ? 13.741 -1.205 -12.530 1.00 10.75 213 VAL H O 1
ATOM 15276 N N . SER H 1 234 ? 13.365 -3.374 -12.066 1.00 10.19 214 SER H N 1
ATOM 15277 C CA . SER H 1 234 ? 12.569 -3.553 -13.294 1.00 9.73 214 SER H CA 1
ATOM 15278 C C . SER H 1 234 ? 11.251 -2.764 -13.210 1.00 9.96 214 SER H C 1
ATOM 15279 O O . SER H 1 234 ? 10.688 -2.625 -12.120 1.00 9.80 214 SER H O 1
ATOM 15283 N N . PRO H 1 235 ? 10.766 -2.230 -14.356 1.00 9.65 215 PRO H N 1
ATOM 15284 C CA . PRO H 1 235 ? 9.515 -1.496 -14.390 1.00 10.15 215 PRO H CA 1
ATOM 15285 C C . PRO H 1 235 ? 8.337 -2.270 -13.779 1.00 10.39 215 PRO H C 1
ATOM 15286 O O . PRO H 1 235 ? 7.530 -1.677 -13.068 1.00 10.60 215 PRO H O 1
ATOM 15290 N N . LEU H 1 236 ? 8.249 -3.571 -14.028 1.00 11.00 216 LEU H N 1
ATOM 15291 C CA . LEU H 1 236 ? 7.101 -4.358 -13.543 1.00 11.48 216 LEU H CA 1
ATOM 15292 C C . LEU H 1 236 ? 7.302 -4.884 -12.112 1.00 13.03 216 LEU H C 1
ATOM 15293 O O . LEU H 1 236 ? 6.416 -5.542 -11.550 1.00 13.59 216 LEU H O 1
ATOM 15298 N N . LYS H 1 237 ? 8.465 -4.590 -11.534 1.00 13.56 217 LYS H N 1
ATOM 15299 C CA . LYS H 1 237 ? 8.737 -4.866 -10.112 1.00 14.53 217 LYS H CA 1
ATOM 15300 C C . LYS H 1 237 ? 8.529 -6.310 -9.726 1.00 15.08 217 LYS H C 1
ATOM 15301 O O . LYS H 1 237 ? 7.959 -6.610 -8.672 1.00 14.54 217 LYS H O 1
ATOM 15307 N N . LYS H 1 238 ? 9.000 -7.219 -10.579 1.00 15.83 218 LYS H N 1
ATOM 15308 C CA . LYS H 1 238 ? 8.889 -8.648 -10.309 1.00 16.37 218 LYS H CA 1
ATOM 15309 C C . LYS H 1 238 ? 10.006 -9.383 -11.032 1.00 15.86 218 LYS H C 1
ATOM 15310 O O . LYS H 1 238 ? 10.732 -8.787 -11.826 1.00 15.87 218 LYS H O 1
ATOM 15316 N N . ASN H 1 239 ? 10.125 -10.676 -10.757 1.00 14.83 219 ASN H N 1
ATOM 15317 C CA . ASN H 1 239 ? 10.979 -11.543 -11.543 1.00 14.66 219 ASN H CA 1
ATOM 15318 C C . ASN H 1 239 ? 10.118 -12.301 -12.546 1.00 14.20 219 ASN H C 1
ATOM 15319 O O . ASN H 1 239 ? 8.925 -12.500 -12.319 1.00 14.22 219 ASN H O 1
ATOM 15324 N N . VAL H 1 240 ? 10.698 -12.725 -13.663 1.00 12.72 220 VAL H N 1
ATOM 15325 C CA . VAL H 1 240 ? 9.928 -13.503 -14.618 1.00 12.07 220 VAL H CA 1
ATOM 15326 C C . VAL H 1 240 ? 9.906 -14.978 -14.215 1.00 12.38 220 VAL H C 1
ATOM 15327 O O . VAL H 1 240 ? 10.686 -15.404 -13.379 1.00 11.71 220 VAL H O 1
ATOM 15331 N N . ASP H 1 241 ? 9.009 -15.743 -14.818 1.00 12.87 221 ASP H N 1
ATOM 15332 C CA . ASP H 1 241 ? 8.993 -17.199 -14.590 1.00 13.54 221 ASP H CA 1
ATOM 15333 C C . ASP H 1 241 ? 9.109 -17.972 -15.896 1.00 12.15 221 ASP H C 1
ATOM 15334 O O . ASP H 1 241 ? 9.039 -17.379 -16.979 1.00 11.79 221 ASP H O 1
ATOM 15339 N N . ILE H 1 242 ? 9.272 -19.291 -15.799 1.00 11.60 222 ILE H N 1
ATOM 15340 C CA . ILE H 1 242 ? 9.473 -20.106 -16.998 1.00 11.35 222 ILE H CA 1
ATOM 15341 C C . ILE H 1 242 ? 8.274 -20.105 -17.936 1.00 11.34 222 ILE H C 1
ATOM 15342 O O . ILE H 1 242 ? 8.422 -20.383 -19.135 1.00 12.01 222 ILE H O 1
ATOM 15347 N N . MET H 1 243 ? 7.082 -19.817 -17.414 1.00 11.73 223 MET H N 1
ATOM 15348 C CA . MET H 1 243 ? 5.901 -19.730 -18.289 1.00 12.38 223 MET H CA 1
ATOM 15349 C C . MET H 1 243 ? 5.893 -18.449 -19.127 1.00 11.96 223 MET H C 1
ATOM 15350 O O . MET H 1 243 ? 5.510 -18.469 -20.305 1.00 11.55 223 MET H O 1
ATOM 15355 N N . GLU H 1 244 ? 6.300 -17.323 -18.528 1.00 12.03 224 GLU H N 1
ATOM 15356 C CA . GLU H 1 244 ? 6.405 -16.079 -19.306 1.00 11.64 224 GLU H CA 1
ATOM 15357 C C . GLU H 1 244 ? 7.425 -16.239 -20.422 1.00 10.76 224 GLU H C 1
ATOM 15358 O O . GLU H 1 244 ? 7.184 -15.801 -21.566 1.00 11.21 224 GLU H O 1
ATOM 15364 N N . VAL H 1 245 ? 8.532 -16.910 -20.111 1.00 9.67 225 VAL H N 1
ATOM 15365 C CA . VAL H 1 245 ? 9.566 -17.165 -21.131 1.00 9.57 225 VAL H CA 1
ATOM 15366 C C . VAL H 1 245 ? 9.067 -18.207 -22.126 1.00 9.14 225 VAL H C 1
ATOM 15367 O O . VAL H 1 245 ? 9.194 -18.035 -23.351 1.00 8.73 225 VAL H O 1
ATOM 15371 N N . GLY H 1 246 ? 8.484 -19.287 -21.598 1.00 8.84 226 GLY H N 1
ATOM 15372 C CA . GLY H 1 246 ? 7.958 -20.363 -22.443 1.00 8.83 226 GLY H CA 1
ATOM 15373 C C . GLY H 1 246 ? 6.905 -19.929 -23.448 1.00 9.06 226 GLY H C 1
ATOM 15374 O O . GLY H 1 246 ? 6.938 -20.318 -24.624 1.00 8.79 226 GLY H O 1
ATOM 15375 N N . ASN H 1 247 ? 5.964 -19.109 -22.994 1.00 8.92 227 ASN H N 1
ATOM 15376 C CA . ASN H 1 247 ? 4.945 -18.590 -23.861 1.00 9.12 227 ASN H CA 1
ATOM 15377 C C . ASN H 1 247 ? 5.506 -17.733 -24.996 1.00 9.04 227 ASN H C 1
ATOM 15378 O O . ASN H 1 247 ? 4.987 -17.760 -26.117 1.00 8.28 227 ASN H O 1
ATOM 15383 N N . THR H 1 248 ? 6.566 -16.981 -24.698 1.00 8.79 228 THR H N 1
ATOM 15384 C CA . THR H 1 248 ? 7.199 -16.137 -25.718 1.00 8.71 228 THR H CA 1
ATOM 15385 C C . THR H 1 248 ? 7.939 -16.981 -26.771 1.00 8.29 228 THR H C 1
ATOM 15386 O O . THR H 1 248 ? 7.829 -16.727 -27.990 1.00 8.47 228 THR H O 1
ATOM 15390 N N . VAL H 1 249 ? 8.655 -18.010 -26.314 1.00 8.24 229 VAL H N 1
ATOM 15391 C CA . VAL H 1 249 ? 9.273 -18.973 -27.230 1.00 8.19 229 VAL H CA 1
ATOM 15392 C C . VAL H 1 249 ? 8.193 -19.664 -28.089 1.00 8.18 229 VAL H C 1
ATOM 15393 O O . VAL H 1 249 ? 8.326 -19.784 -29.332 1.00 7.96 229 VAL H O 1
ATOM 15397 N N . ALA H 1 250 ? 7.101 -20.088 -27.448 1.00 8.08 230 ALA H N 1
ATOM 15398 C CA . ALA H 1 250 ? 5.987 -20.675 -28.200 1.00 8.34 230 ALA H CA 1
ATOM 15399 C C . ALA H 1 250 ? 5.469 -19.753 -29.309 1.00 8.43 230 ALA H C 1
ATOM 15400 O O . ALA H 1 250 ? 5.321 -20.162 -30.464 1.00 8.37 230 ALA H O 1
ATOM 15402 N N . PHE H 1 251 ? 5.225 -18.489 -28.966 1.00 8.60 231 PHE H N 1
ATOM 15403 C CA . PHE H 1 251 ? 4.803 -17.500 -29.950 1.00 8.75 231 PHE H CA 1
ATOM 15404 C C . PHE H 1 251 ? 5.777 -17.424 -31.120 1.00 8.59 231 PHE H C 1
ATOM 15405 O O . PHE H 1 251 ? 5.348 -17.364 -32.275 1.00 8.52 231 PHE H O 1
ATOM 15413 N N . LEU H 1 252 ? 7.073 -17.388 -30.822 1.00 8.23 232 LEU H N 1
ATOM 15414 C CA . LEU H 1 252 ? 8.098 -17.222 -31.867 1.00 8.42 232 LEU H CA 1
ATOM 15415 C C . LEU H 1 252 ? 8.280 -18.463 -32.767 1.00 8.72 232 LEU H C 1
ATOM 15416 O O . LEU H 1 252 ? 9.056 -18.429 -33.728 1.00 8.87 232 LEU H O 1
ATOM 15421 N N . CYS H 1 253 ? 7.547 -19.536 -32.472 1.00 9.15 233 CYS H N 1
ATOM 15422 C CA . CYS H 1 253 ? 7.537 -20.728 -33.340 1.00 9.72 233 CYS H CA 1
ATOM 15423 C C . CYS H 1 253 ? 6.181 -20.886 -34.012 1.00 10.18 233 CYS H C 1
ATOM 15424 O O . CYS H 1 253 ? 5.893 -21.926 -34.615 1.00 10.58 233 CYS H O 1
ATOM 15427 N N . SER H 1 254 ? 5.352 -19.853 -33.925 1.00 10.29 234 SER H N 1
ATOM 15428 C CA . SER H 1 254 ? 4.009 -19.907 -34.498 1.00 10.77 234 SER H CA 1
ATOM 15429 C C . SER H 1 254 ? 3.945 -19.169 -35.828 1.00 11.04 234 SER H C 1
ATOM 15430 O O . SER H 1 254 ? 4.841 -18.389 -36.164 1.00 11.05 234 SER H O 1
ATOM 15433 N N . ASP H 1 255 ? 2.885 -19.423 -36.592 1.00 11.57 235 ASP H N 1
ATOM 15434 C CA . ASP H 1 255 ? 2.649 -18.712 -37.845 1.00 12.31 235 ASP H CA 1
ATOM 15435 C C . ASP H 1 255 ? 2.351 -17.226 -37.625 1.00 12.00 235 ASP H C 1
ATOM 15436 O O . ASP H 1 255 ? 2.426 -16.424 -38.555 1.00 11.92 235 ASP H O 1
ATOM 15441 N N . MET H 1 256 ? 1.979 -16.864 -36.404 1.00 11.39 236 MET H N 1
ATOM 15442 C CA . MET H 1 256 ? 1.720 -15.467 -36.078 1.00 11.47 236 MET H CA 1
ATOM 15443 C C . MET H 1 256 ? 3.017 -14.655 -36.121 1.00 11.34 236 MET H C 1
ATOM 15444 O O . MET H 1 256 ? 2.981 -13.433 -36.287 1.00 12.00 236 MET H O 1
ATOM 15449 N N . ALA H 1 257 ? 4.154 -15.333 -35.965 1.00 10.44 237 ALA H N 1
ATOM 15450 C CA . ALA H 1 257 ? 5.435 -14.643 -35.825 1.00 9.89 237 ALA H CA 1
ATOM 15451 C C . ALA H 1 257 ? 6.230 -14.631 -37.111 1.00 9.68 237 ALA H C 1
ATOM 15452 O O . ALA H 1 257 ? 7.446 -14.357 -37.084 1.00 9.50 237 ALA H O 1
ATOM 15454 N N . THR H 1 258 ? 5.571 -14.930 -38.236 1.00 9.56 238 THR H N 1
ATOM 15455 C CA . THR H 1 258 ? 6.298 -15.100 -39.499 1.00 9.92 238 THR H CA 1
ATOM 15456 C C . THR H 1 258 ? 6.956 -13.846 -40.057 1.00 9.60 238 THR H C 1
ATOM 15457 O O . THR H 1 258 ? 7.729 -13.942 -40.998 1.00 10.08 238 THR H O 1
ATOM 15461 N N . GLY H 1 259 ? 6.652 -12.677 -39.503 1.00 8.85 239 GLY H N 1
ATOM 15462 C CA . GLY H 1 259 ? 7.367 -11.471 -39.899 1.00 8.07 239 GLY H CA 1
ATOM 15463 C C . GLY H 1 259 ? 8.593 -11.161 -39.051 1.00 7.69 239 GLY H C 1
ATOM 15464 O O . GLY H 1 259 ? 9.263 -10.141 -39.272 1.00 7.36 239 GLY H O 1
ATOM 15465 N N . ILE H 1 260 ? 8.889 -12.026 -38.081 1.00 7.28 240 ILE H N 1
ATOM 15466 C CA . ILE H 1 260 ? 9.962 -11.753 -37.114 1.00 7.13 240 ILE H CA 1
ATOM 15467 C C . ILE H 1 260 ? 11.171 -12.679 -37.299 1.00 6.85 240 ILE H C 1
ATOM 15468 O O . ILE H 1 260 ? 11.052 -13.894 -37.160 1.00 6.61 240 ILE H O 1
ATOM 15473 N N . THR H 1 261 ? 12.338 -12.098 -37.578 1.00 6.87 241 THR H N 1
ATOM 15474 C CA . THR H 1 261 ? 13.568 -12.899 -37.629 1.00 6.89 241 THR H CA 1
ATOM 15475 C C . THR H 1 261 ? 14.783 -12.066 -37.254 1.00 7.04 241 THR H C 1
ATOM 15476 O O . THR H 1 261 ? 14.778 -10.855 -37.422 1.00 7.05 241 THR H O 1
ATOM 15480 N N . GLY H 1 262 ? 15.786 -12.723 -36.687 1.00 7.13 242 GLY H N 1
ATOM 15481 C CA . GLY H 1 262 ? 17.019 -12.083 -36.280 1.00 7.64 242 GLY H CA 1
ATOM 15482 C C . GLY H 1 262 ? 16.834 -11.184 -35.065 1.00 8.02 242 GLY H C 1
ATOM 15483 O O . GLY H 1 262 ? 17.666 -10.310 -34.824 1.00 8.61 242 GLY H O 1
ATOM 15484 N N . GLU H 1 263 ? 15.751 -11.386 -34.321 1.00 8.39 243 GLU H N 1
ATOM 15485 C CA . GLU H 1 263 ? 15.361 -10.496 -33.226 1.00 8.77 243 GLU H CA 1
ATOM 15486 C C . GLU H 1 263 ? 15.713 -11.125 -31.881 1.00 8.98 243 GLU H C 1
ATOM 15487 O O . GLU H 1 263 ? 15.732 -12.355 -31.755 1.00 9.78 243 GLU H O 1
ATOM 15493 N N . VAL H 1 264 ? 15.976 -10.272 -30.889 1.00 8.76 244 VAL H N 1
ATOM 15494 C CA . VAL H 1 264 ? 16.154 -10.695 -29.503 1.00 8.31 244 VAL H CA 1
ATOM 15495 C C . VAL H 1 264 ? 15.008 -10.045 -28.732 1.00 8.06 244 VAL H C 1
ATOM 15496 O O . VAL H 1 264 ? 14.895 -8.814 -28.697 1.00 8.17 244 VAL H O 1
ATOM 15500 N N . VAL H 1 265 ? 14.143 -10.860 -28.148 1.00 7.57 245 VAL H N 1
ATOM 15501 C CA . VAL H 1 265 ? 12.986 -10.337 -27.411 1.00 7.47 245 VAL H CA 1
ATOM 15502 C C . VAL H 1 265 ? 13.287 -10.490 -25.927 1.00 7.58 245 VAL H C 1
ATOM 15503 O O . VAL H 1 265 ? 13.532 -11.607 -25.473 1.00 7.28 245 VAL H O 1
ATOM 15507 N N . HIS H 1 266 ? 13.285 -9.385 -25.173 1.00 7.55 246 HIS H N 1
ATOM 15508 C CA . HIS H 1 266 ? 13.573 -9.463 -23.733 1.00 7.79 246 HIS H CA 1
ATOM 15509 C C . HIS H 1 266 ? 12.357 -9.843 -22.947 1.00 7.75 246 HIS H C 1
ATOM 15510 O O . HIS H 1 266 ? 11.294 -9.199 -23.068 1.00 7.62 246 HIS H O 1
ATOM 15517 N N . VAL H 1 267 ? 12.483 -10.919 -22.166 1.00 7.63 247 VAL H N 1
ATOM 15518 C CA . VAL H 1 267 ? 11.422 -11.356 -21.266 1.00 7.71 247 VAL H CA 1
ATOM 15519 C C . VAL H 1 267 ? 12.006 -11.293 -19.856 1.00 7.74 247 VAL H C 1
ATOM 15520 O O . VAL H 1 267 ? 12.545 -12.278 -19.331 1.00 7.94 247 VAL H O 1
ATOM 15524 N N . ASP H 1 268 ? 11.941 -10.103 -19.285 1.00 7.86 248 ASP H N 1
ATOM 15525 C CA . ASP H 1 268 ? 12.785 -9.759 -18.148 1.00 8.13 248 ASP H CA 1
ATOM 15526 C C . ASP H 1 268 ? 12.133 -8.707 -17.270 1.00 8.00 248 ASP H C 1
ATOM 15527 O O . ASP H 1 268 ? 12.820 -8.019 -16.492 1.00 7.94 248 ASP H O 1
ATOM 15532 N N . ALA H 1 269 ? 10.809 -8.571 -17.401 1.00 7.95 249 ALA H N 1
ATOM 15533 C CA . ALA H 1 269 ? 10.028 -7.579 -16.637 1.00 7.94 249 ALA H CA 1
ATOM 15534 C C . ALA H 1 269 ? 10.455 -6.129 -16.899 1.00 7.88 249 ALA H C 1
ATOM 15535 O O . ALA H 1 269 ? 10.098 -5.219 -16.143 1.00 7.81 249 ALA H O 1
ATOM 15537 N N . GLY H 1 270 ? 11.165 -5.899 -18.008 1.00 7.87 250 GLY H N 1
ATOM 15538 C CA . GLY H 1 270 ? 11.559 -4.536 -18.384 1.00 7.77 250 GLY H CA 1
ATOM 15539 C C . GLY H 1 270 ? 12.957 -4.163 -17.939 1.00 7.87 250 GLY H C 1
ATOM 15540 O O . GLY H 1 270 ? 13.396 -3.041 -18.152 1.00 7.73 250 GLY H O 1
ATOM 15541 N N . TYR H 1 271 ? 13.669 -5.108 -17.326 1.00 7.83 251 TYR H N 1
ATOM 15542 C CA . TYR H 1 271 ? 15.012 -4.829 -16.830 1.00 8.27 251 TYR H CA 1
ATOM 15543 C C . TYR H 1 271 ? 15.877 -4.128 -17.880 1.00 8.15 251 TYR H C 1
ATOM 15544 O O . TYR H 1 271 ? 16.582 -3.166 -17.572 1.00 7.90 251 TYR H O 1
ATOM 15553 N N . HIS H 1 272 ? 15.812 -4.616 -19.121 1.00 7.97 252 HIS H N 1
ATOM 15554 C CA . HIS H 1 272 ? 16.675 -4.125 -20.190 1.00 8.42 252 HIS H CA 1
ATOM 15555 C C . HIS H 1 272 ? 16.524 -2.644 -20.496 1.00 8.53 252 HIS H C 1
ATOM 15556 O O . HIS H 1 272 ? 17.447 -2.043 -21.073 1.00 9.35 252 HIS H O 1
ATOM 15563 N N . CYS H 1 273 ? 15.367 -2.048 -20.193 1.00 8.35 253 CYS H N 1
ATOM 15564 C CA . CYS H 1 273 ? 15.079 -0.688 -20.685 1.00 8.50 253 CYS H CA 1
ATOM 15565 C C . CYS H 1 273 ? 15.388 0.435 -19.683 1.00 8.83 253 CYS H C 1
ATOM 15566 O O . CYS H 1 273 ? 15.255 1.609 -20.027 1.00 8.63 253 CYS H O 1
ATOM 15569 N N . VAL H 1 274 ? 15.783 0.074 -18.457 1.00 8.81 254 VAL H N 1
ATOM 15570 C CA . VAL H 1 274 ? 16.004 1.067 -17.391 1.00 9.55 254 VAL H CA 1
ATOM 15571 C C . VAL H 1 274 ? 17.479 1.274 -17.085 1.00 9.84 254 VAL H C 1
ATOM 15572 O O . VAL H 1 274 ? 18.321 0.451 -17.437 1.00 9.86 254 VAL H O 1
ATOM 15576 N N . SER H 1 275 ? 17.781 2.397 -16.442 1.00 10.32 255 SER H N 1
ATOM 15577 C CA . SER H 1 275 ? 19.105 2.620 -15.877 1.00 11.56 255 SER H CA 1
ATOM 15578 C C . SER H 1 275 ? 18.956 3.312 -14.517 1.00 11.72 255 SER H C 1
ATOM 15579 O O . SER H 1 275 ? 18.173 4.252 -14.385 1.00 11.87 255 SER H O 1
ATOM 15582 N N . MET H 1 276 ? 19.713 2.824 -13.540 1.00 12.77 256 MET H N 1
ATOM 15583 C CA . MET H 1 276 ? 19.864 3.408 -12.194 1.00 14.11 256 MET H CA 1
ATOM 15584 C C . MET H 1 276 ? 18.671 3.166 -11.263 1.00 15.06 256 MET H C 1
ATOM 15585 O O . MET H 1 276 ? 18.829 2.538 -10.192 1.00 14.45 256 MET H O 1
ATOM 15590 N N . GLY H 1 277 ? 17.501 3.670 -11.658 1.00 14.35 257 GLY H N 1
ATOM 15591 C CA . GLY H 1 277 ? 16.317 3.677 -10.796 1.00 15.23 257 GLY H CA 1
ATOM 15592 C C . GLY H 1 277 ? 16.438 4.599 -9.580 1.00 15.45 257 GLY H C 1
ATOM 15593 O O . GLY H 1 277 ? 17.407 5.332 -9.445 1.00 15.38 257 GLY H O 1
ATOM 15594 N N . ASN H 1 278 ? 15.451 4.552 -8.691 1.00 15.64 258 ASN H N 1
ATOM 15595 C CA . ASN H 1 278 ? 15.374 5.499 -7.574 1.00 16.65 258 ASN H CA 1
ATOM 15596 C C . ASN H 1 278 ? 16.079 4.997 -6.322 1.00 15.79 258 ASN H C 1
ATOM 15597 O O . ASN H 1 278 ? 16.346 5.773 -5.399 1.00 16.19 258 ASN H O 1
ATOM 15602 N N . VAL H 1 279 ? 16.376 3.704 -6.276 1.00 14.54 259 VAL H N 1
ATOM 15603 C CA . VAL H 1 279 ? 17.024 3.144 -5.087 1.00 14.25 259 VAL H CA 1
ATOM 15604 C C . VAL H 1 279 ? 18.448 2.800 -5.486 1.00 14.01 259 VAL H C 1
ATOM 15605 O O . VAL H 1 279 ? 18.685 1.810 -6.164 1.00 13.82 259 VAL H O 1
ATOM 15609 N N . LEU H 1 280 ? 19.387 3.639 -5.065 1.00 13.88 260 LEU H N 1
ATOM 15610 C CA . LEU H 1 280 ? 20.767 3.551 -5.504 1.00 14.88 260 LEU H CA 1
ATOM 15611 C C . LEU H 1 280 ? 21.556 2.549 -4.671 1.00 15.51 260 LEU H C 1
ATOM 15612 O O . LEU H 1 280 ? 22.704 2.264 -5.013 1.00 15.02 260 LEU H O 1
#

Nearest PDB structures (foldseek):
  4j3f-assembly1_A  TM=1.003E+00  e=1.317E-55  Francisella tularensis subsp. tularensis SCHU S4
  2jjy-assembly1_A  TM=9.922E-01  e=1.751E-48  Francisella tularensis
  2jjy-assembly1_B  TM=9.855E-01  e=1.700E-47  Francisella tularensis
  4m87-assembly1_A  TM=9.904E-01  e=2.474E-41  Neisseria meningitidis FAM18
  7umy-assembly2_D-4  TM=9.844E-01  e=3.945E-36  Acinetobacter baumannii ATCC 19606 = CIP 70.34 = JCM 6841

Secondary structure (DSSP, 8-state):
-TTTT-EEEE----STTSHHHHHHHHHHHTT-EEEEEE-GGGHHHHHHHHGGG--SEEEE--TT-HHHHHHHHHHHHHH-SS--EEEE------GGGSSS-HHHH--HHHHHHHHIIIIIHHHHHHHHHHHHHTTTT-EEEEEE-GGGTSB-TTTHHHHHHHHHHHHHHHHHHHHHGGGT-EEEEEEEPP--SHHHHT-TTHHHHHHHHHHHSTT-S---HHHHHHHHHHHTSGGGTT--S-EEEESTTGGGB-S-SB-/-TTTT-EEEE----STTSHHHHHHHHHHHTT-EEEEEE-GGGHHHHHHHHGGG--SEEEE--TT-HHHHHHHHHHHHHH-S---EEEE------GGGSSS-HHHH--HHHHHHHHIIIIIHHHHHHHHHHHHHTTTT-EEEEEE-GGGTSB-TTTHHHHHHHHHHHHHHHHHHHHHHTTT-EEEEEEEPP--SGGGGG-TTHHHHHHHHHHHSTT-S---HHHHHHHHHHHTSGGGTT--S-EEEESTTGGGB-S-S--/-TTTT-EEEE----STTSHHHHHHHHHHHTT-EEEEEE-GGGHHHHHHHHGGG--SEEEE--TT-HHHHHHHHHHHHHH-SS--EEEE------GGGSSS-HHHH--HHHHHHHHIIIIIHHHHHHHHHHHHHTTS--EEEEEE-GGGTSB-TTTHHHHHHHHHHHHHHHHHHHHHGGGT-EEEEEEEPP--SGGGGGSTTHHHHHHHHHHHSTTSS---HHHHHHHHHHTTSGGGTT--S-EEEESTTGGGBSSTT--/-TTTT-EEEE----STTSHHHHHHHHHHHTT-EEEEEE-GGGHHHHHHHHGGG--SEEEE--TT-HHHHHHHHHHHHHH-SS--EEEE------GGGSSS-HHHH--HHHHHHHHIIIIIHHHHHHHHHHHHHTTTT-EEEEEE-GGGTSB-TTTHHHHHHHHHHHHHHHHHHHHHGGGT-EEEEEEEPP--SHHHHTSTTHHHHHHHHHHHSTT-S---HHHHHHHHHHTTSGGGTT--S-EEEESTTGGGBSSTTB-/-TTTT-EEEE----STTSHHHHHHHHHHHTT-EEEEEE-GGGHHHHHHHHGGG--SEEEE--TT-HHHHHHHHHHHHHH-SS--EEEE------GGGSSS-HHHH--HHHHHHHHIIIIIHHHHHHHHHHHHHTTTT-EEEEEE-GGGTSB-TTTHHHHHHHHHHHHHHHHHHHHHGGGT-EEEEEEEPP--SGGGTT-TTHHHHHHHHHHHSTT-S---HHHHHHHHHHHTSGGGTT--S-EEEESTTGGGB-S-S--/-TTTT-EEEE----STTSHHHHHHHHHHHTT-EEEEEE-GGGHHHHHHHHGGG--SEEEE--TT-HHHHHHHHHHHHHH-S---EEEE------GGGSSS-HHHH--HHHHHHHHIIIIIHHHHHHHHHHHHHTTTT-EEEEEE-GGGTSB-TTTHHHHHHHHHHHHHHHHHHHHHGGGT-EEEEEEEPP--SGGGGGSTTHHHHHHHHHHHSTT-S---HHHHHHHHHHTTSGGGTT--S-EEEESTTGGGBSSTTB-/-TTTT-EEEE----STTSHHHHHHHHHHHTT-EEEEEE-GGGHHHHHHHHGGG--SEEEE--TT-HHHHHHHHHHHHHH-SS--EEEE------GGGSSS-HHHH--HHHHHHHHIIIIIHHHHHHHHHHHHHTTTT-EEEEEE-GGGTSB-TTTHHHHHHHHHHHHHHHHHHHHHGGGT-EEEEEEEPP--SHHHHTSTTHHHHHHHHHHHSTT-S---HHHHHHHHHHTTSGGGTT--S-EEEESTTGGGBSSTT--/-TTTT-EEEE----STTSHHHHHHHHHHHTT-EEEEEE-GGGHHHHHHHHHTT--SEEEE--TT-HHHHHHHHHHHHHH-S---EEEE------GGGSSS-HHHH--HHHHHHHHIIIIIHHHHHHHHHHHHHTTTT-EEEEEE-GGGTSB-TTTHHHHHHHHHHHHHHHHHHHHHGGGT-EEEEEEEPP--SGGGTT-TTHHHHHHHHHHHSTT-S---HHHHHHHHHHHTSGGGTT--S-EEEESTTGGGB-S-SB-

InterPro domains:
  IPR002347 Short-chain dehydrogenase/reductase SDR [PF13561] (13-252)
  IPR002347 Short-chain dehydrogenase/reductase SDR [PR00081] (159-178)
  IPR002347 Short-chain dehydrogenase/reductase SDR [PR00081] (180-197)
  IPR002347 Short-chain dehydrogenase/reductase SDR [PR00081] (215-235)
  IPR014358 Enoyl-[acyl-carrier-protein] reductase (NADH) [PIRSF000094] (1-258)
  IPR014358 Enoyl-[acyl-carrier-protein] reductase (NADH) [PTHR43159] (4-257)
  IPR014358 Enoyl-[acyl-carrier-protein] reductase (NADH) [cd05372] (6-254)
  IPR036291 NAD(P)-binding domain superfamily [SSF51735] (6-254)

Foldseek 3Di:
DQQAPAEEEFEDDQDCQALSVLLLVQQLVVHYAYEYEDAPPCQVVVCVSCVVSVHQYYAYDDLLDLVRLLVVLVVVVVRDVAHAEYEARWFDFPLQCFADDLVVRDDPVRLVVRLSTLAVSQVSNCVNRLVRNFQDLHEYEYEAACLLVDPDGGCHSNNVSRVNNLVSQLVSCVVRVVRNYAGEYEHEADGPDPVCPSPDCSVVSQVVLLCAAPQNHADGSNLVSNVVSCRSGPNNSVDHSYYHYSRSRSVPDDDHPPD/DQQAAAEEEEEDDQDCQALSVLLLVLQLVVHYAYEYEDAPVRQVVVCVSCVVSVHLYYAYADLLDLVRLLVVLVVVVVRDVAHAEYEARWFDFPLQCFADDQVVRDDPVRLVVRLSTLAVSQVSNCVNRLVRNFQDLHEYEYEAACLLPDPDGGCHSNNVSRVNNLVSQLVSCVVRVVRNYAGEYEHAADGPDPVCPSPDCSVVSQCVLLCAAPQNHFDGSNLVSNVVSCRSGPVNSVDHSYYHYSRNRPVPDPDHDPD/DQCAAAEEEEEFCQDCQALSVLLLVQLLVVHYAYEYEAAPVRQVVVCVSCVVSVHLYYYYADLLDLVRLLVVVVVVCVRDVAHAEYEARWFDFPLQQFADDLVVRDDPVRLVVRLSTQAVSQVSNCVNRLVRNFQDLHEYEYEAACLLPDPDGGCRSNNVSRVNNLVSQLVSCVVRVVRNYAGEYEHAADGPDPVCPSPPPVVVSQCVLLQQAPQSHFFGSNLSSNVVSVRSGPVNSVDHSYYHYSGSRSVPDDPSPPD/DQQAPAEEEFEDCQDCQALSVLLLVQQLVVHYAYEYEDEDPCQVVVCVSCVVSVHPYYAYADQLDLVRLLVVQVVVVVRDVAHAEYEARWFDFPLQQFADDLVVRDDPVRLVVRQSTLAVSQVSNCVNRLVRNFQDLHEYEYEAACLLVDPDGGCRSNNVSRVNNLVSQQVSQVVRVVRNYAGEYEHFADGPDVVCVSPPPSVVSQCVLLQQAPQNHFFGSNLSSNVVSCRSGPVNSVDHSYYHYSGSRSVPDDPSPPD/DQQAPAEEEFEDDQDCQALSVLLLVQQLVVHYAYEYEDEDPCQVVVCVSCVVSVHPYYYYDDLLDLVRLLVVCVVVVVSDVAHAEYEARWFDFPLQQFADDQVVRDDPVRLVVRQSTQAVSQVSNCVNRLVRNFQDLHEYEYEAACLLVDPDGGCHSNNVSRVNNLVSQLVSCVVRVVRNYAGEYEHFADGPDPVCPSPDCSVVSQVVLLCAAPQNHADGSNLSSNVVSCRSGPNNSVDHSYYHYHRSRSVPDPDHPPD/DQQAAAEEEFEDDQDCQALSVLLLVQQLVVHYAYEYEDAPVRQVVVCVSCVVSVHLYYYYADLLDLVRLLVVLVVVVVRDVAHAEYEARWFDFPQQCFADDQVVRDDPVRLVVRLSTLAVSQVSNCVNRLVRNFADLHEYEYEAACLLVDPDGGCRSNNVSRVNNLVSQQVSCVVRVVRNYAGEYEHAADGDDPVCPSPPPVVVSQCVLLQQAPQNHAFGSNLVSNVVSCRSGPVNSVDHSYYHYHRSRSVPDDPSVPD/DQCAAAEEEFEFDQDCQALSVLLLVLQLVVHYAYEYEDAPPCQVVVCVSCVVSVHLYYAYDDQLDLVRLLVVLVVVCVRDVAHAEYEARWFDFPLQQFADDLVVRDDPVRLVVRQSTLAVSQVSNCVNRLVRHFQDLHEYEYEAACLLVDPDGGCRSNNVSRVNNLVSQLVSCVVRVVRNYAGEYEHAADGPDPVCVSPPPVVVVQCVLLQQAPQNHFFGSNLSSNVVSVRSGPVNSVHHSYYHYHGSRSVPDDPSPPD/DQCAAAEEEQEFDQDCQALSVLLLVQQLVVHYAYEYEDADPRQVVVCVSCVVSVHLYYAYDDLLDLVRLLVVVVVVCVRDVAHAEYEAEWFDFPLQCFADDLVVRDDPVRLVVRLSTLAVSQVSNCVNRLVRNFQDLHEYEYEAACLLVDPDGGCRSNNVSRVNNLVSQQVSQVVRVVRNYAGEYEHFADGPDPVCPSPDCSVVSQCVLLCFAPQNHFDGSNLSSNVVSCRSGPVNSVDHSYYHYSRNRSVPDDDPDPD

Radius of gyration: 37.64 Å; Cα contacts (8 Å, |Δi|>4): 5441; chains: 8; bounding box: 83×84×102 Å